Protein 1UG2 (pdb70)

Nearest PDB structures (foldseek):
  1ug2-assembly1_A  TM=6.500E-01  e=2.353E-12  Mus musculus
  2lr8-assembly1_A  TM=7.314E-01  e=3.872E-04  Homo sapiens
  2rn7-assembly1_A  TM=7.184E-01  e=2.845E-01  Shigella flexneri
  1x2n-assembly1_A  TM=4.638E-01  e=6.048E-01  Homo sapiens
  1ug2-assembly1_A  TM=1.011E+00  e=2.559E-14  Mus musculus

Organism: Mus musculus (NCBI:txid10090)

Secondary structure (DSSP, 8-state):
---------------------------------SSS-HHHHHHHHHHIIIIIS-TTTHHHHHHHHSS--HHHHHHHHHHHHHHHHH-SSS-----

Structure (mmCIF, N/CA/C/O backbone):
data_1UG2
#
_entry.id   1UG2
#
_cell.length_a   1.000
_cell.length_b   1.000
_cell.length_c   1.000
_cell.angle_alpha   90.00
_cell.angle_beta   90.00
_cell.angle_gamma   90.00
#
_symmetry.space_group_name_H-M   'P 1'
#
loop_
_atom_site.group_PDB
_atom_site.id
_atom_site.type_symbol
_atom_site.label_atom_id
_atom_site.label_alt_id
_atom_site.label_comp_id
_atom_site.label_asym_id
_atom_site.label_entity_id
_atom_site.label_seq_id
_atom_site.pdbx_PDB_ins_code
_atom_site.Cartn_x
_atom_site.Cartn_y
_atom_site.Cartn_z
_atom_site.occupancy
_atom_site.B_iso_or_equiv
_atom_site.auth_seq_id
_atom_site.auth_comp_id
_atom_site.auth_asym_id
_atom_site.auth_atom_id
_atom_site.pdbx_PDB_model_num
ATOM 1 N N . GLY A 1 1 ? 28.745 59.799 -8.840 1.00 0.00 1 GLY A N 1
ATOM 2 C CA . GLY A 1 1 ? 28.500 58.833 -9.897 1.00 0.00 1 GLY A CA 1
ATOM 3 C C . GLY A 1 1 ? 27.311 59.256 -10.762 1.00 0.00 1 GLY A C 1
ATOM 4 O O . GLY A 1 1 ? 26.489 60.067 -10.339 1.00 0.00 1 GLY A O 1
ATOM 8 N N . PRO A 1 2 ? 27.256 58.672 -11.989 1.00 0.00 2 PRO A N 1
ATOM 9 C CA . PRO A 1 2 ? 26.181 58.980 -12.916 1.00 0.00 2 PRO A CA 1
ATOM 10 C C . PRO A 1 2 ? 24.879 58.295 -12.494 1.00 0.00 2 PRO A C 1
ATOM 11 O O . PRO A 1 2 ? 23.852 58.952 -12.333 1.00 0.00 2 PRO A O 1
ATOM 22 N N . SER A 1 3 ? 24.965 56.984 -12.327 1.00 0.00 3 SER A N 1
ATOM 23 C CA . SER A 1 3 ? 23.807 56.203 -11.927 1.00 0.00 3 SER A CA 1
ATOM 24 C C . SER A 1 3 ? 22.775 56.181 -13.056 1.00 0.00 3 SER A C 1
ATOM 25 O O . SER A 1 3 ? 22.884 56.941 -14.016 1.00 0.00 3 SER A O 1
ATOM 33 N N . GLY A 1 4 ? 21.797 55.300 -12.903 1.00 0.00 4 GLY A N 1
ATOM 34 C CA . GLY A 1 4 ? 20.746 55.169 -13.898 1.00 0.00 4 GLY A CA 1
ATOM 35 C C . GLY A 1 4 ? 19.488 55.928 -13.471 1.00 0.00 4 GLY A C 1
ATOM 36 O O . GLY A 1 4 ? 19.524 56.712 -12.524 1.00 0.00 4 GLY A O 1
ATOM 40 N N . SER A 1 5 ? 18.406 55.668 -14.191 1.00 0.00 5 SER A N 1
ATOM 41 C CA . SER A 1 5 ? 17.140 56.318 -13.898 1.00 0.00 5 SER A CA 1
ATOM 42 C C . SER A 1 5 ? 16.015 55.655 -14.697 1.00 0.00 5 SER A C 1
ATOM 43 O O . SER A 1 5 ? 16.274 54.833 -15.575 1.00 0.00 5 SER A O 1
ATOM 51 N N . SER A 1 6 ? 14.792 56.038 -14.364 1.00 0.00 6 SER A N 1
ATOM 52 C CA . SER A 1 6 ? 13.627 55.491 -15.039 1.00 0.00 6 SER A CA 1
ATOM 53 C C . SER A 1 6 ? 13.513 53.992 -14.755 1.00 0.00 6 SER A C 1
ATOM 54 O O . SER A 1 6 ? 14.487 53.357 -14.356 1.00 0.00 6 SER A O 1
ATOM 62 N N . GLY A 1 7 ? 12.314 53.471 -14.972 1.00 0.00 7 GLY A N 1
ATOM 63 C CA . GLY A 1 7 ? 12.060 52.059 -14.744 1.00 0.00 7 GLY A CA 1
ATOM 64 C C . GLY A 1 7 ? 10.585 51.812 -14.421 1.00 0.00 7 GLY A C 1
ATOM 65 O O . GLY A 1 7 ? 10.092 52.249 -13.382 1.00 0.00 7 GLY A O 1
ATOM 69 N N . ALA A 1 8 ? 9.922 51.113 -15.331 1.00 0.00 8 ALA A N 1
ATOM 70 C CA . ALA A 1 8 ? 8.513 50.803 -15.155 1.00 0.00 8 ALA A CA 1
ATOM 71 C C . ALA A 1 8 ? 8.104 49.723 -16.159 1.00 0.00 8 ALA A C 1
ATOM 72 O O . ALA A 1 8 ? 8.779 49.520 -17.167 1.00 0.00 8 ALA A O 1
ATOM 79 N N . GLY A 1 9 ? 7.001 49.059 -15.848 1.00 0.00 9 GLY A N 1
ATOM 80 C CA . GLY A 1 9 ? 6.494 48.005 -16.711 1.00 0.00 9 GLY A CA 1
ATOM 81 C C . GLY A 1 9 ? 5.374 47.223 -16.021 1.00 0.00 9 GLY A C 1
ATOM 82 O O . GLY A 1 9 ? 5.166 47.362 -14.817 1.00 0.00 9 GLY A O 1
ATOM 86 N N . ALA A 1 10 ? 4.684 46.417 -16.814 1.00 0.00 10 ALA A N 1
ATOM 87 C CA . ALA A 1 10 ? 3.591 45.612 -16.294 1.00 0.00 10 ALA A CA 1
ATOM 88 C C . ALA A 1 10 ? 3.206 44.554 -17.330 1.00 0.00 10 ALA A C 1
ATOM 89 O O . ALA A 1 10 ? 3.678 44.590 -18.465 1.00 0.00 10 ALA A O 1
ATOM 96 N N . LEU A 1 11 ? 2.351 43.636 -16.901 1.00 0.00 11 LEU A N 1
ATOM 97 C CA . LEU A 1 11 ? 1.897 42.570 -17.777 1.00 0.00 11 LEU A CA 1
ATOM 98 C C . LEU A 1 11 ? 3.098 41.729 -18.214 1.00 0.00 11 LEU A C 1
ATOM 99 O O . LEU A 1 11 ? 4.241 42.170 -18.108 1.00 0.00 11 LEU A O 1
ATOM 115 N N . PRO A 1 12 ? 2.790 40.500 -18.710 1.00 0.00 12 PRO A N 1
ATOM 116 C CA . PRO A 1 12 ? 1.410 40.055 -18.801 1.00 0.00 12 PRO A CA 1
ATOM 117 C C . PRO A 1 12 ? 0.864 39.674 -17.423 1.00 0.00 12 PRO A C 1
ATOM 118 O O . PRO A 1 12 ? 1.586 39.727 -16.429 1.00 0.00 12 PRO A O 1
ATOM 129 N N . LYS A 1 13 ? -0.407 39.300 -17.408 1.00 0.00 13 LYS A N 1
ATOM 130 C CA . LYS A 1 13 ? -1.058 38.911 -16.169 1.00 0.00 13 LYS A CA 1
ATOM 131 C C . LYS A 1 13 ? -0.922 37.398 -15.980 1.00 0.00 13 LYS A C 1
ATOM 132 O O . LYS A 1 13 ? -0.508 36.689 -16.895 1.00 0.00 13 LYS A O 1
ATOM 151 N N . ALA A 1 14 ? -1.280 36.950 -14.785 1.00 0.00 14 ALA A N 1
ATOM 152 C CA . ALA A 1 14 ? -1.203 35.535 -14.464 1.00 0.00 14 ALA A CA 1
ATOM 153 C C . ALA A 1 14 ? -1.863 34.726 -15.582 1.00 0.00 14 ALA A C 1
ATOM 154 O O . ALA A 1 14 ? -2.800 35.198 -16.225 1.00 0.00 14 ALA A O 1
ATOM 161 N N . SER A 1 15 ? -1.349 33.521 -15.780 1.00 0.00 15 SER A N 1
ATOM 162 C CA . SER A 1 15 ? -1.878 32.642 -16.810 1.00 0.00 15 SER A CA 1
ATOM 163 C C . SER A 1 15 ? -2.544 31.424 -16.167 1.00 0.00 15 SER A C 1
ATOM 164 O O . SER A 1 15 ? -2.425 31.211 -14.961 1.00 0.00 15 SER A O 1
ATOM 172 N N . GLU A 1 16 ? -3.231 30.656 -17.000 1.00 0.00 16 GLU A N 1
ATOM 173 C CA . GLU A 1 16 ? -3.916 29.465 -16.527 1.00 0.00 16 GLU A CA 1
ATOM 174 C C . GLU A 1 16 ? -2.978 28.257 -16.579 1.00 0.00 16 GLU A C 1
ATOM 175 O O . GLU A 1 16 ? -1.888 28.337 -17.144 1.00 0.00 16 GLU A O 1
ATOM 187 N N . ALA A 1 17 ? -3.436 27.166 -15.984 1.00 0.00 17 ALA A N 1
ATOM 188 C CA . ALA A 1 17 ? -2.652 25.943 -15.955 1.00 0.00 17 ALA A CA 1
ATOM 189 C C . ALA A 1 17 ? -3.330 24.887 -16.830 1.00 0.00 17 ALA A C 1
ATOM 190 O O . ALA A 1 17 ? -4.430 25.107 -17.334 1.00 0.00 17 ALA A O 1
ATOM 197 N N . THR A 1 18 ? -2.645 23.764 -16.984 1.00 0.00 18 THR A N 1
ATOM 198 C CA . THR A 1 18 ? -3.167 22.673 -17.790 1.00 0.00 18 THR A CA 1
ATOM 199 C C . THR A 1 18 ? -3.264 21.394 -16.956 1.00 0.00 18 THR A C 1
ATOM 200 O O . THR A 1 18 ? -2.419 21.142 -16.098 1.00 0.00 18 THR A O 1
ATOM 211 N N . VAL A 1 19 ? -4.302 20.619 -17.238 1.00 0.00 19 VAL A N 1
ATOM 212 C CA . VAL A 1 19 ? -4.520 19.372 -16.525 1.00 0.00 19 VAL A CA 1
ATOM 213 C C . VAL A 1 19 ? -4.099 18.201 -17.414 1.00 0.00 19 VAL A C 1
ATOM 214 O O . VAL A 1 19 ? -4.201 18.278 -18.638 1.00 0.00 19 VAL A O 1
ATOM 227 N N . CYS A 1 20 ? -3.636 17.143 -16.765 1.00 0.00 20 CYS A N 1
ATOM 228 C CA . CYS A 1 20 ? -3.199 15.957 -17.482 1.00 0.00 20 CYS A CA 1
ATOM 229 C C . CYS A 1 20 ? -4.250 14.862 -17.284 1.00 0.00 20 CYS A C 1
ATOM 230 O O . CYS A 1 20 ? -4.814 14.727 -16.200 1.00 0.00 20 CYS A O 1
ATOM 238 N N . ALA A 1 21 ? -4.480 14.109 -18.349 1.00 0.00 21 ALA A N 1
ATOM 239 C CA . ALA A 1 21 ? -5.453 13.030 -18.306 1.00 0.00 21 ALA A CA 1
ATOM 240 C C . ALA A 1 21 ? -4.917 11.900 -17.425 1.00 0.00 21 ALA A C 1
ATOM 241 O O . ALA A 1 21 ? -3.783 11.962 -16.952 1.00 0.00 21 ALA A O 1
ATOM 248 N N . ASN A 1 22 ? -5.758 10.895 -17.230 1.00 0.00 22 ASN A N 1
ATOM 249 C CA . ASN A 1 22 ? -5.382 9.753 -16.413 1.00 0.00 22 ASN A CA 1
ATOM 250 C C . ASN A 1 22 ? -5.361 8.494 -17.283 1.00 0.00 22 ASN A C 1
ATOM 251 O O . ASN A 1 22 ? -5.888 8.495 -18.394 1.00 0.00 22 ASN A O 1
ATOM 262 N N . ASN A 1 23 ? -4.746 7.452 -16.744 1.00 0.00 23 ASN A N 1
ATOM 263 C CA . ASN A 1 23 ? -4.650 6.189 -17.457 1.00 0.00 23 ASN A CA 1
ATOM 264 C C . ASN A 1 23 ? -4.716 5.036 -16.455 1.00 0.00 23 ASN A C 1
ATOM 265 O O . ASN A 1 23 ? -4.370 5.203 -15.287 1.00 0.00 23 ASN A O 1
ATOM 276 N N . SER A 1 24 ? -5.164 3.890 -16.948 1.00 0.00 24 SER A N 1
ATOM 277 C CA . SER A 1 24 ? -5.280 2.709 -16.110 1.00 0.00 24 SER A CA 1
ATOM 278 C C . SER A 1 24 ? -3.951 2.436 -15.403 1.00 0.00 24 SER A C 1
ATOM 279 O O . SER A 1 24 ? -2.887 2.758 -15.929 1.00 0.00 24 SER A O 1
ATOM 287 N N . LYS A 1 25 ? -4.056 1.844 -14.222 1.00 0.00 25 LYS A N 1
ATOM 288 C CA . LYS A 1 25 ? -2.875 1.524 -13.438 1.00 0.00 25 LYS A CA 1
ATOM 289 C C . LYS A 1 25 ? -3.287 0.701 -12.217 1.00 0.00 25 LYS A C 1
ATOM 290 O O . LYS A 1 25 ? -2.607 -0.256 -11.850 1.00 0.00 25 LYS A O 1
ATOM 309 N N . VAL A 1 26 ? -4.400 1.103 -11.620 1.00 0.00 26 VAL A N 1
ATOM 310 C CA . VAL A 1 26 ? -4.910 0.414 -10.447 1.00 0.00 26 VAL A CA 1
ATOM 311 C C . VAL A 1 26 ? -4.877 -1.096 -10.692 1.00 0.00 26 VAL A C 1
ATOM 312 O O . VAL A 1 26 ? -5.402 -1.577 -11.695 1.00 0.00 26 VAL A O 1
ATOM 325 N N . SER A 1 27 ? -4.253 -1.801 -9.759 1.00 0.00 27 SER A N 1
ATOM 326 C CA . SER A 1 27 ? -4.144 -3.246 -9.861 1.00 0.00 27 SER A CA 1
ATOM 327 C C . SER A 1 27 ? -3.462 -3.809 -8.613 1.00 0.00 27 SER A C 1
ATOM 328 O O . SER A 1 27 ? -2.306 -3.492 -8.336 1.00 0.00 27 SER A O 1
ATOM 336 N N . SER A 1 28 ? -4.207 -4.634 -7.892 1.00 0.00 28 SER A N 1
ATOM 337 C CA . SER A 1 28 ? -3.688 -5.244 -6.680 1.00 0.00 28 SER A CA 1
ATOM 338 C C . SER A 1 28 ? -3.735 -6.769 -6.799 1.00 0.00 28 SER A C 1
ATOM 339 O O . SER A 1 28 ? -4.661 -7.406 -6.298 1.00 0.00 28 SER A O 1
ATOM 347 N N . THR A 1 29 ? -2.726 -7.310 -7.466 1.00 0.00 29 THR A N 1
ATOM 348 C CA . THR A 1 29 ? -2.641 -8.748 -7.657 1.00 0.00 29 THR A CA 1
ATOM 349 C C . THR A 1 29 ? -1.180 -9.201 -7.650 1.00 0.00 29 THR A C 1
ATOM 350 O O . THR A 1 29 ? -0.277 -8.404 -7.903 1.00 0.00 29 THR A O 1
ATOM 361 N N . GLY A 1 30 ? -0.992 -10.480 -7.358 1.00 0.00 30 GLY A N 1
ATOM 362 C CA . GLY A 1 30 ? 0.345 -11.049 -7.314 1.00 0.00 30 GLY A CA 1
ATOM 363 C C . GLY A 1 30 ? 0.351 -12.374 -6.549 1.00 0.00 30 GLY A C 1
ATOM 364 O O . GLY A 1 30 ? -0.062 -13.403 -7.080 1.00 0.00 30 GLY A O 1
ATOM 368 N N . GLU A 1 31 ? 0.826 -12.305 -5.314 1.00 0.00 31 GLU A N 1
ATOM 369 C CA . GLU A 1 31 ? 0.892 -13.487 -4.471 1.00 0.00 31 GLU A CA 1
ATOM 370 C C . GLU A 1 31 ? 1.835 -14.524 -5.084 1.00 0.00 31 GLU A C 1
ATOM 371 O O . GLU A 1 31 ? 1.569 -15.048 -6.165 1.00 0.00 31 GLU A O 1
ATOM 383 N N . LYS A 1 32 ? 2.917 -14.790 -4.368 1.00 0.00 32 LYS A N 1
ATOM 384 C CA . LYS A 1 32 ? 3.900 -15.756 -4.828 1.00 0.00 32 LYS A CA 1
ATOM 385 C C . LYS A 1 32 ? 4.866 -16.078 -3.686 1.00 0.00 32 LYS A C 1
ATOM 386 O O . LYS A 1 32 ? 5.510 -15.182 -3.141 1.00 0.00 32 LYS A O 1
ATOM 405 N N . VAL A 1 33 ? 4.937 -17.359 -3.356 1.00 0.00 33 VAL A N 1
ATOM 406 C CA . VAL A 1 33 ? 5.814 -17.810 -2.289 1.00 0.00 33 VAL A CA 1
ATOM 407 C C . VAL A 1 33 ? 7.176 -18.183 -2.877 1.00 0.00 33 VAL A C 1
ATOM 408 O O . VAL A 1 33 ? 7.264 -19.047 -3.748 1.00 0.00 33 VAL A O 1
ATOM 421 N N . VAL A 1 34 ? 8.204 -17.514 -2.377 1.00 0.00 34 VAL A N 1
ATOM 422 C CA . VAL A 1 34 ? 9.558 -17.764 -2.841 1.00 0.00 34 VAL A CA 1
ATOM 423 C C . VAL A 1 34 ? 10.553 -17.260 -1.795 1.00 0.00 34 VAL A C 1
ATOM 424 O O . VAL A 1 34 ? 11.449 -17.994 -1.381 1.00 0.00 34 VAL A O 1
ATOM 437 N N . LEU A 1 35 ? 10.363 -16.011 -1.397 1.00 0.00 35 LEU A N 1
ATOM 438 C CA . LEU A 1 35 ? 11.233 -15.400 -0.407 1.00 0.00 35 LEU A CA 1
ATOM 439 C C . LEU A 1 35 ? 10.459 -14.316 0.346 1.00 0.00 35 LEU A C 1
ATOM 440 O O . LEU A 1 35 ? 10.125 -14.487 1.518 1.00 0.00 35 LEU A O 1
ATOM 456 N N . TRP A 1 36 ? 10.198 -13.224 -0.357 1.00 0.00 36 TRP A N 1
ATOM 457 C CA . TRP A 1 36 ? 9.470 -12.112 0.231 1.00 0.00 36 TRP A CA 1
ATOM 458 C C . TRP A 1 36 ? 8.007 -12.534 0.387 1.00 0.00 36 TRP A C 1
ATOM 459 O O . TRP A 1 36 ? 7.378 -12.971 -0.575 1.00 0.00 36 TRP A O 1
ATOM 480 N N . THR A 1 37 ? 7.509 -12.389 1.606 1.00 0.00 37 THR A N 1
ATOM 481 C CA . THR A 1 37 ? 6.133 -12.749 1.900 1.00 0.00 37 THR A CA 1
ATOM 482 C C . THR A 1 37 ? 5.196 -11.584 1.577 1.00 0.00 37 THR A C 1
ATOM 483 O O . THR A 1 37 ? 5.552 -10.423 1.773 1.00 0.00 37 THR A O 1
ATOM 494 N N . ARG A 1 38 ? 4.015 -11.934 1.088 1.00 0.00 38 ARG A N 1
ATOM 495 C CA . ARG A 1 38 ? 3.024 -10.931 0.736 1.00 0.00 38 ARG A CA 1
ATOM 496 C C . ARG A 1 38 ? 2.892 -9.899 1.858 1.00 0.00 38 ARG A C 1
ATOM 497 O O . ARG A 1 38 ? 3.165 -8.717 1.653 1.00 0.00 38 ARG A O 1
ATOM 518 N N . GLU A 1 39 ? 2.474 -10.383 3.018 1.00 0.00 39 GLU A N 1
ATOM 519 C CA . GLU A 1 39 ? 2.302 -9.516 4.172 1.00 0.00 39 GLU A CA 1
ATOM 520 C C . GLU A 1 39 ? 3.431 -8.485 4.234 1.00 0.00 39 GLU A C 1
ATOM 521 O O . GLU A 1 39 ? 3.176 -7.282 4.271 1.00 0.00 39 GLU A O 1
ATOM 533 N N . ALA A 1 40 ? 4.654 -8.994 4.243 1.00 0.00 40 ALA A N 1
ATOM 534 C CA . ALA A 1 40 ? 5.823 -8.132 4.300 1.00 0.00 40 ALA A CA 1
ATOM 535 C C . ALA A 1 40 ? 5.722 -7.070 3.203 1.00 0.00 40 ALA A C 1
ATOM 536 O O . ALA A 1 40 ? 6.000 -5.896 3.442 1.00 0.00 40 ALA A O 1
ATOM 543 N N . ASP A 1 41 ? 5.323 -7.521 2.022 1.00 0.00 41 ASP A N 1
ATOM 544 C CA . ASP A 1 41 ? 5.182 -6.625 0.888 1.00 0.00 41 ASP A CA 1
ATOM 545 C C . ASP A 1 41 ? 4.000 -5.683 1.131 1.00 0.00 41 ASP A C 1
ATOM 546 O O . ASP A 1 41 ? 4.053 -4.509 0.768 1.00 0.00 41 ASP A O 1
ATOM 555 N N . ARG A 1 42 ? 2.963 -6.234 1.743 1.00 0.00 42 ARG A N 1
ATOM 556 C CA . ARG A 1 42 ? 1.770 -5.458 2.039 1.00 0.00 42 ARG A CA 1
ATOM 557 C C . ARG A 1 42 ? 2.085 -4.374 3.072 1.00 0.00 42 ARG A C 1
ATOM 558 O O . ARG A 1 42 ? 1.851 -3.192 2.827 1.00 0.00 42 ARG A O 1
ATOM 579 N N . VAL A 1 43 ? 2.611 -4.816 4.205 1.00 0.00 43 VAL A N 1
ATOM 580 C CA . VAL A 1 43 ? 2.960 -3.898 5.276 1.00 0.00 43 VAL A CA 1
ATOM 581 C C . VAL A 1 43 ? 3.640 -2.663 4.682 1.00 0.00 43 VAL A C 1
ATOM 582 O O . VAL A 1 43 ? 3.319 -1.535 5.053 1.00 0.00 43 VAL A O 1
ATOM 595 N N . ILE A 1 44 ? 4.566 -2.918 3.770 1.00 0.00 44 ILE A N 1
ATOM 596 C CA . ILE A 1 44 ? 5.294 -1.841 3.121 1.00 0.00 44 ILE A CA 1
ATOM 597 C C . ILE A 1 44 ? 4.303 -0.782 2.636 1.00 0.00 44 ILE A C 1
ATOM 598 O O . ILE A 1 44 ? 4.353 0.367 3.074 1.00 0.00 44 ILE A O 1
ATOM 614 N N . LEU A 1 45 ? 3.426 -1.205 1.738 1.00 0.00 45 LEU A N 1
ATOM 615 C CA . LEU A 1 45 ? 2.425 -0.307 1.188 1.00 0.00 45 LEU A CA 1
ATOM 616 C C . LEU A 1 45 ? 1.613 0.306 2.331 1.00 0.00 45 LEU A C 1
ATOM 617 O O . LEU A 1 45 ? 1.425 1.520 2.383 1.00 0.00 45 LEU A O 1
ATOM 633 N N . THR A 1 46 ? 1.153 -0.563 3.220 1.00 0.00 46 THR A N 1
ATOM 634 C CA . THR A 1 46 ? 0.366 -0.123 4.359 1.00 0.00 46 THR A CA 1
ATOM 635 C C . THR A 1 46 ? 1.082 1.010 5.096 1.00 0.00 46 THR A C 1
ATOM 636 O O . THR A 1 46 ? 0.566 2.123 5.183 1.00 0.00 46 THR A O 1
ATOM 647 N N . MET A 1 47 ? 2.261 0.687 5.609 1.00 0.00 47 MET A N 1
ATOM 648 C CA . MET A 1 47 ? 3.053 1.663 6.337 1.00 0.00 47 MET A CA 1
ATOM 649 C C . MET A 1 47 ? 3.420 2.849 5.441 1.00 0.00 47 MET A C 1
ATOM 650 O O . MET A 1 47 ? 3.212 4.002 5.816 1.00 0.00 47 MET A O 1
ATOM 664 N N . CYS A 1 48 ? 3.959 2.524 4.275 1.00 0.00 48 CYS A N 1
ATOM 665 C CA . CYS A 1 48 ? 4.356 3.548 3.324 1.00 0.00 48 CYS A CA 1
ATOM 666 C C . CYS A 1 48 ? 3.119 4.372 2.961 1.00 0.00 48 CYS A C 1
ATOM 667 O O . CYS A 1 48 ? 3.238 5.479 2.438 1.00 0.00 48 CYS A O 1
ATOM 675 N N . GLN A 1 49 ? 1.960 3.800 3.252 1.00 0.00 49 GLN A N 1
ATOM 676 C CA . GLN A 1 49 ? 0.703 4.468 2.963 1.00 0.00 49 GLN A CA 1
ATOM 677 C C . GLN A 1 49 ? 0.262 5.312 4.160 1.00 0.00 49 GLN A C 1
ATOM 678 O O . GLN A 1 49 ? 0.151 6.533 4.057 1.00 0.00 49 GLN A O 1
ATOM 692 N N . GLU A 1 50 ? 0.022 4.628 5.269 1.00 0.00 50 GLU A N 1
ATOM 693 C CA . GLU A 1 50 ? -0.405 5.299 6.485 1.00 0.00 50 GLU A CA 1
ATOM 694 C C . GLU A 1 50 ? 0.680 6.265 6.967 1.00 0.00 50 GLU A C 1
ATOM 695 O O . GLU A 1 50 ? 0.443 7.467 7.072 1.00 0.00 50 GLU A O 1
ATOM 707 N N . GLN A 1 51 ? 1.847 5.703 7.246 1.00 0.00 51 GLN A N 1
ATOM 708 C CA . GLN A 1 51 ? 2.968 6.499 7.714 1.00 0.00 51 GLN A CA 1
ATOM 709 C C . GLN A 1 51 ? 3.546 7.329 6.565 1.00 0.00 51 GLN A C 1
ATOM 710 O O . GLN A 1 51 ? 4.016 8.445 6.777 1.00 0.00 51 GLN A O 1
ATOM 724 N N . GLY A 1 52 ? 3.491 6.750 5.375 1.00 0.00 52 GLY A N 1
ATOM 725 C CA . GLY A 1 52 ? 4.003 7.422 4.192 1.00 0.00 52 GLY A CA 1
ATOM 726 C C . GLY A 1 52 ? 5.252 6.718 3.659 1.00 0.00 52 GLY A C 1
ATOM 727 O O . GLY A 1 52 ? 6.044 6.181 4.432 1.00 0.00 52 GLY A O 1
ATOM 731 N N . ALA A 1 53 ? 5.390 6.744 2.342 1.00 0.00 53 ALA A N 1
ATOM 732 C CA . ALA A 1 53 ? 6.529 6.115 1.696 1.00 0.00 53 ALA A CA 1
ATOM 733 C C . ALA A 1 53 ? 7.772 6.983 1.905 1.00 0.00 53 ALA A C 1
ATOM 734 O O . ALA A 1 53 ? 8.398 7.419 0.940 1.00 0.00 53 ALA A O 1
ATOM 741 N N . GLN A 1 54 ? 8.092 7.208 3.170 1.00 0.00 54 GLN A N 1
ATOM 742 C CA . GLN A 1 54 ? 9.248 8.016 3.518 1.00 0.00 54 GLN A CA 1
ATOM 743 C C . GLN A 1 54 ? 10.517 7.162 3.500 1.00 0.00 54 GLN A C 1
ATOM 744 O O . GLN A 1 54 ? 10.445 5.938 3.410 1.00 0.00 54 GLN A O 1
ATOM 758 N N . PRO A 1 55 ? 11.681 7.860 3.588 1.00 0.00 55 PRO A N 1
ATOM 759 C CA . PRO A 1 55 ? 12.965 7.179 3.583 1.00 0.00 55 PRO A CA 1
ATOM 760 C C . PRO A 1 55 ? 13.230 6.499 4.927 1.00 0.00 55 PRO A C 1
ATOM 761 O O . PRO A 1 55 ? 13.611 5.330 4.971 1.00 0.00 55 PRO A O 1
ATOM 772 N N . HIS A 1 56 ? 13.018 7.259 5.991 1.00 0.00 56 HIS A N 1
ATOM 773 C CA . HIS A 1 56 ? 13.229 6.744 7.333 1.00 0.00 56 HIS A CA 1
ATOM 774 C C . HIS A 1 56 ? 12.162 5.697 7.655 1.00 0.00 56 HIS A C 1
ATOM 775 O O . HIS A 1 56 ? 12.442 4.706 8.329 1.00 0.00 56 HIS A O 1
ATOM 789 N N . THR A 1 57 ? 10.960 5.951 7.159 1.00 0.00 57 THR A N 1
ATOM 790 C CA . THR A 1 57 ? 9.849 5.043 7.385 1.00 0.00 57 THR A CA 1
ATOM 791 C C . THR A 1 57 ? 10.285 3.596 7.144 1.00 0.00 57 THR A C 1
ATOM 792 O O . THR A 1 57 ? 9.948 2.705 7.922 1.00 0.00 57 THR A O 1
ATOM 803 N N . PHE A 1 58 ? 11.027 3.408 6.063 1.00 0.00 58 PHE A N 1
ATOM 804 C CA . PHE A 1 58 ? 11.513 2.085 5.710 1.00 0.00 58 PHE A CA 1
ATOM 805 C C . PHE A 1 58 ? 12.225 1.428 6.894 1.00 0.00 58 PHE A C 1
ATOM 806 O O . PHE A 1 58 ? 12.378 0.208 6.932 1.00 0.00 58 PHE A O 1
ATOM 823 N N . SER A 1 59 ? 12.642 2.266 7.831 1.00 0.00 59 SER A N 1
ATOM 824 C CA . SER A 1 59 ? 13.334 1.782 9.014 1.00 0.00 59 SER A CA 1
ATOM 825 C C . SER A 1 59 ? 12.340 1.116 9.967 1.00 0.00 59 SER A C 1
ATOM 826 O O . SER A 1 59 ? 12.737 0.383 10.871 1.00 0.00 59 SER A O 1
ATOM 834 N N . VAL A 1 60 ? 11.066 1.396 9.731 1.00 0.00 60 VAL A N 1
ATOM 835 C CA . VAL A 1 60 ? 10.011 0.833 10.558 1.00 0.00 60 VAL A CA 1
ATOM 836 C C . VAL A 1 60 ? 9.648 -0.559 10.036 1.00 0.00 60 VAL A C 1
ATOM 837 O O . VAL A 1 60 ? 9.832 -1.555 10.734 1.00 0.00 60 VAL A O 1
ATOM 850 N N . ILE A 1 61 ? 9.140 -0.583 8.813 1.00 0.00 61 ILE A N 1
ATOM 851 C CA . ILE A 1 61 ? 8.750 -1.836 8.189 1.00 0.00 61 ILE A CA 1
ATOM 852 C C . ILE A 1 61 ? 9.884 -2.852 8.342 1.00 0.00 61 ILE A C 1
ATOM 853 O O . ILE A 1 61 ? 9.662 -3.972 8.798 1.00 0.00 61 ILE A O 1
ATOM 869 N N . SER A 1 62 ? 11.076 -2.424 7.952 1.00 0.00 62 SER A N 1
ATOM 870 C CA . SER A 1 62 ? 12.245 -3.282 8.039 1.00 0.00 62 SER A CA 1
ATOM 871 C C . SER A 1 62 ? 12.212 -4.079 9.345 1.00 0.00 62 SER A C 1
ATOM 872 O O . SER A 1 62 ? 12.544 -5.263 9.362 1.00 0.00 62 SER A O 1
ATOM 880 N N . GLN A 1 63 ? 11.810 -3.397 10.407 1.00 0.00 63 GLN A N 1
ATOM 881 C CA . GLN A 1 63 ? 11.730 -4.027 11.714 1.00 0.00 63 GLN A CA 1
ATOM 882 C C . GLN A 1 63 ? 10.449 -4.856 11.826 1.00 0.00 63 GLN A C 1
ATOM 883 O O . GLN A 1 63 ? 10.461 -5.951 12.386 1.00 0.00 63 GLN A O 1
ATOM 897 N N . GLN A 1 64 ? 9.374 -4.302 11.285 1.00 0.00 64 GLN A N 1
ATOM 898 C CA . GLN A 1 64 ? 8.088 -4.976 11.317 1.00 0.00 64 GLN A CA 1
ATOM 899 C C . GLN A 1 64 ? 8.180 -6.330 10.611 1.00 0.00 64 GLN A C 1
ATOM 900 O O . GLN A 1 64 ? 7.612 -7.317 11.076 1.00 0.00 64 GLN A O 1
ATOM 914 N N . LEU A 1 65 ? 8.901 -6.334 9.499 1.00 0.00 65 LEU A N 1
ATOM 915 C CA . LEU A 1 65 ? 9.076 -7.550 8.724 1.00 0.00 65 LEU A CA 1
ATOM 916 C C . LEU A 1 65 ? 9.626 -8.653 9.631 1.00 0.00 65 LEU A C 1
ATOM 917 O O . LEU A 1 65 ? 9.050 -9.737 9.716 1.00 0.00 65 LEU A O 1
ATOM 933 N N . GLY A 1 66 ? 10.734 -8.339 10.286 1.00 0.00 66 GLY A N 1
ATOM 934 C CA . GLY A 1 66 ? 11.369 -9.289 11.183 1.00 0.00 66 GLY A CA 1
ATOM 935 C C . GLY A 1 66 ? 12.866 -9.004 11.314 1.00 0.00 66 GLY A C 1
ATOM 936 O O . GLY A 1 66 ? 13.345 -8.665 12.396 1.00 0.00 66 GLY A O 1
ATOM 940 N N . ASN A 1 67 ? 13.564 -9.152 10.198 1.00 0.00 67 ASN A N 1
ATOM 941 C CA . ASN A 1 67 ? 14.997 -8.915 10.175 1.00 0.00 67 ASN A CA 1
ATOM 942 C C . ASN A 1 67 ? 15.375 -8.228 8.861 1.00 0.00 67 ASN A C 1
ATOM 943 O O . ASN A 1 67 ? 16.538 -8.241 8.461 1.00 0.00 67 ASN A O 1
ATOM 954 N N . LYS A 1 68 ? 14.370 -7.643 8.225 1.00 0.00 68 LYS A N 1
ATOM 955 C CA . LYS A 1 68 ? 14.581 -6.952 6.965 1.00 0.00 68 LYS A CA 1
ATOM 956 C C . LYS A 1 68 ? 15.383 -5.674 7.218 1.00 0.00 68 LYS A C 1
ATOM 957 O O . LYS A 1 68 ? 15.739 -5.375 8.356 1.00 0.00 68 LYS A O 1
ATOM 976 N N . THR A 1 69 ? 15.645 -4.954 6.136 1.00 0.00 69 THR A N 1
ATOM 977 C CA . THR A 1 69 ? 16.398 -3.715 6.226 1.00 0.00 69 THR A CA 1
ATOM 978 C C . THR A 1 69 ? 15.656 -2.586 5.508 1.00 0.00 69 THR A C 1
ATOM 979 O O . THR A 1 69 ? 14.792 -2.841 4.671 1.00 0.00 69 THR A O 1
ATOM 990 N N . PRO A 1 70 ? 16.030 -1.330 5.871 1.00 0.00 70 PRO A N 1
ATOM 991 C CA . PRO A 1 70 ? 15.410 -0.161 5.270 1.00 0.00 70 PRO A CA 1
ATOM 992 C C . PRO A 1 70 ? 15.922 0.060 3.846 1.00 0.00 70 PRO A C 1
ATOM 993 O O . PRO A 1 70 ? 15.312 0.794 3.070 1.00 0.00 70 PRO A O 1
ATOM 1004 N N . VAL A 1 71 ? 17.038 -0.588 3.545 1.00 0.00 71 VAL A N 1
ATOM 1005 C CA . VAL A 1 71 ? 17.639 -0.471 2.227 1.00 0.00 71 VAL A CA 1
ATOM 1006 C C . VAL A 1 71 ? 16.961 -1.455 1.272 1.00 0.00 71 VAL A C 1
ATOM 1007 O O . VAL A 1 71 ? 16.868 -1.198 0.073 1.00 0.00 71 VAL A O 1
ATOM 1020 N N . GLU A 1 72 ? 16.504 -2.561 1.840 1.00 0.00 72 GLU A N 1
ATOM 1021 C CA . GLU A 1 72 ? 15.836 -3.585 1.055 1.00 0.00 72 GLU A CA 1
ATOM 1022 C C . GLU A 1 72 ? 14.344 -3.271 0.931 1.00 0.00 72 GLU A C 1
ATOM 1023 O O . GLU A 1 72 ? 13.779 -3.344 -0.159 1.00 0.00 72 GLU A O 1
ATOM 1035 N N . VAL A 1 73 ? 13.748 -2.926 2.063 1.00 0.00 73 VAL A N 1
ATOM 1036 C CA . VAL A 1 73 ? 12.333 -2.600 2.095 1.00 0.00 73 VAL A CA 1
ATOM 1037 C C . VAL A 1 73 ? 12.021 -1.593 0.986 1.00 0.00 73 VAL A C 1
ATOM 1038 O O . VAL A 1 73 ? 10.996 -1.702 0.315 1.00 0.00 73 VAL A O 1
ATOM 1051 N N . SER A 1 74 ? 12.923 -0.636 0.829 1.00 0.00 74 SER A N 1
ATOM 1052 C CA . SER A 1 74 ? 12.757 0.389 -0.187 1.00 0.00 74 SER A CA 1
ATOM 1053 C C . SER A 1 74 ? 12.934 -0.220 -1.580 1.00 0.00 74 SER A C 1
ATOM 1054 O O . SER A 1 74 ? 12.157 0.067 -2.489 1.00 0.00 74 SER A O 1
ATOM 1062 N N . HIS A 1 75 ? 13.960 -1.049 -1.702 1.00 0.00 75 HIS A N 1
ATOM 1063 C CA . HIS A 1 75 ? 14.249 -1.701 -2.968 1.00 0.00 75 HIS A CA 1
ATOM 1064 C C . HIS A 1 75 ? 13.022 -2.489 -3.431 1.00 0.00 75 HIS A C 1
ATOM 1065 O O . HIS A 1 75 ? 12.765 -2.598 -4.629 1.00 0.00 75 HIS A O 1
ATOM 1079 N N . ARG A 1 76 ? 12.296 -3.018 -2.457 1.00 0.00 76 ARG A N 1
ATOM 1080 C CA . ARG A 1 76 ? 11.102 -3.793 -2.749 1.00 0.00 76 ARG A CA 1
ATOM 1081 C C . ARG A 1 76 ? 9.935 -2.863 -3.086 1.00 0.00 76 ARG A C 1
ATOM 1082 O O . ARG A 1 76 ? 9.201 -3.105 -4.043 1.00 0.00 76 ARG A O 1
ATOM 1103 N N . PHE A 1 77 ? 9.800 -1.819 -2.281 1.00 0.00 77 PHE A N 1
ATOM 1104 C CA . PHE A 1 77 ? 8.735 -0.852 -2.483 1.00 0.00 77 PHE A CA 1
ATOM 1105 C C . PHE A 1 77 ? 8.866 -0.168 -3.845 1.00 0.00 77 PHE A C 1
ATOM 1106 O O . PHE A 1 77 ? 7.891 -0.065 -4.589 1.00 0.00 77 PHE A O 1
ATOM 1123 N N . ARG A 1 78 ? 10.078 0.283 -4.131 1.00 0.00 78 ARG A N 1
ATOM 1124 C CA . ARG A 1 78 ? 10.350 0.955 -5.390 1.00 0.00 78 ARG A CA 1
ATOM 1125 C C . ARG A 1 78 ? 10.141 -0.008 -6.561 1.00 0.00 78 ARG A C 1
ATOM 1126 O O . ARG A 1 78 ? 9.870 0.421 -7.681 1.00 0.00 78 ARG A O 1
ATOM 1147 N N . GLU A 1 79 ? 10.277 -1.292 -6.261 1.00 0.00 79 GLU A N 1
ATOM 1148 C CA . GLU A 1 79 ? 10.107 -2.319 -7.275 1.00 0.00 79 GLU A CA 1
ATOM 1149 C C . GLU A 1 79 ? 8.623 -2.646 -7.455 1.00 0.00 79 GLU A C 1
ATOM 1150 O O . GLU A 1 79 ? 8.156 -2.829 -8.578 1.00 0.00 79 GLU A O 1
ATOM 1162 N N . LEU A 1 80 ? 7.924 -2.712 -6.331 1.00 0.00 80 LEU A N 1
ATOM 1163 C CA . LEU A 1 80 ? 6.503 -3.014 -6.351 1.00 0.00 80 LEU A CA 1
ATOM 1164 C C . LEU A 1 80 ? 5.843 -2.268 -7.512 1.00 0.00 80 LEU A C 1
ATOM 1165 O O . LEU A 1 80 ? 5.432 -2.882 -8.496 1.00 0.00 80 LEU A O 1
ATOM 1181 N N . MET A 1 81 ? 5.762 -0.954 -7.360 1.00 0.00 81 MET A N 1
ATOM 1182 C CA . MET A 1 81 ? 5.159 -0.118 -8.384 1.00 0.00 81 MET A CA 1
ATOM 1183 C C . MET A 1 81 ? 5.726 -0.449 -9.766 1.00 0.00 81 MET A C 1
ATOM 1184 O O . MET A 1 81 ? 4.993 -0.466 -10.754 1.00 0.00 81 MET A O 1
ATOM 1198 N N . GLN A 1 82 ? 7.026 -0.703 -9.792 1.00 0.00 82 GLN A N 1
ATOM 1199 C CA . GLN A 1 82 ? 7.700 -1.032 -11.036 1.00 0.00 82 GLN A CA 1
ATOM 1200 C C . GLN A 1 82 ? 7.153 -2.343 -11.605 1.00 0.00 82 GLN A C 1
ATOM 1201 O O . GLN A 1 82 ? 6.932 -2.457 -12.810 1.00 0.00 82 GLN A O 1
ATOM 1215 N N . LEU A 1 83 ? 6.950 -3.300 -10.712 1.00 0.00 83 LEU A N 1
ATOM 1216 C CA . LEU A 1 83 ? 6.434 -4.599 -11.110 1.00 0.00 83 LEU A CA 1
ATOM 1217 C C . LEU A 1 83 ? 5.012 -4.433 -11.651 1.00 0.00 83 LEU A C 1
ATOM 1218 O O . LEU A 1 83 ? 4.745 -4.749 -12.809 1.00 0.00 83 LEU A O 1
ATOM 1234 N N . PHE A 1 84 ? 4.138 -3.937 -10.788 1.00 0.00 84 PHE A N 1
ATOM 1235 C CA . PHE A 1 84 ? 2.751 -3.726 -11.165 1.00 0.00 84 PHE A CA 1
ATOM 1236 C C . PHE A 1 84 ? 2.652 -3.044 -12.531 1.00 0.00 84 PHE A C 1
ATOM 1237 O O . PHE A 1 84 ? 1.941 -3.518 -13.415 1.00 0.00 84 PHE A O 1
ATOM 1254 N N . HIS A 1 85 ? 3.376 -1.942 -12.660 1.00 0.00 85 HIS A N 1
ATOM 1255 C CA . HIS A 1 85 ? 3.379 -1.190 -13.904 1.00 0.00 85 HIS A CA 1
ATOM 1256 C C . HIS A 1 85 ? 3.557 -2.149 -15.083 1.00 0.00 85 HIS A C 1
ATOM 1257 O O . HIS A 1 85 ? 2.656 -2.302 -15.905 1.00 0.00 85 HIS A O 1
ATOM 1271 N N . THR A 1 86 ? 4.727 -2.769 -15.128 1.00 0.00 86 THR A N 1
ATOM 1272 C CA . THR A 1 86 ? 5.036 -3.709 -16.192 1.00 0.00 86 THR A CA 1
ATOM 1273 C C . THR A 1 86 ? 3.962 -4.796 -16.272 1.00 0.00 86 THR A C 1
ATOM 1274 O O . THR A 1 86 ? 3.320 -4.965 -17.307 1.00 0.00 86 THR A O 1
ATOM 1285 N N . ALA A 1 87 ? 3.800 -5.505 -15.164 1.00 0.00 87 ALA A N 1
ATOM 1286 C CA . ALA A 1 87 ? 2.815 -6.571 -15.095 1.00 0.00 87 ALA A CA 1
ATOM 1287 C C . ALA A 1 87 ? 3.263 -7.732 -15.985 1.00 0.00 87 ALA A C 1
ATOM 1288 O O . ALA A 1 87 ? 3.745 -8.749 -15.488 1.00 0.00 87 ALA A O 1
ATOM 1295 N N . CYS A 1 88 ? 3.088 -7.541 -17.284 1.00 0.00 88 CYS A N 1
ATOM 1296 C CA . CYS A 1 88 ? 3.469 -8.560 -18.248 1.00 0.00 88 CYS A CA 1
ATOM 1297 C C . CYS A 1 88 ? 2.645 -9.818 -17.967 1.00 0.00 88 CYS A C 1
ATOM 1298 O O . CYS A 1 88 ? 3.174 -10.814 -17.476 1.00 0.00 88 CYS A O 1
ATOM 1306 N N . GLU A 1 89 ? 1.363 -9.732 -18.292 1.00 0.00 89 GLU A N 1
ATOM 1307 C CA . GLU A 1 89 ? 0.461 -10.852 -18.081 1.00 0.00 89 GLU A CA 1
ATOM 1308 C C . GLU A 1 89 ? 0.511 -11.306 -16.621 1.00 0.00 89 GLU A C 1
ATOM 1309 O O . GLU A 1 89 ? 1.196 -12.273 -16.291 1.00 0.00 89 GLU A O 1
ATOM 1321 N N . SER A 1 90 ? -0.223 -10.586 -15.785 1.00 0.00 90 SER A N 1
ATOM 1322 C CA . SER A 1 90 ? -0.271 -10.903 -14.368 1.00 0.00 90 SER A CA 1
ATOM 1323 C C . SER A 1 90 ? -1.164 -12.124 -14.135 1.00 0.00 90 SER A C 1
ATOM 1324 O O . SER A 1 90 ? -2.364 -12.080 -14.400 1.00 0.00 90 SER A O 1
ATOM 1332 N N . GLY A 1 91 ? -0.543 -13.185 -13.641 1.00 0.00 91 GLY A N 1
ATOM 1333 C CA . GLY A 1 91 ? -1.265 -14.416 -13.369 1.00 0.00 91 GLY A CA 1
ATOM 1334 C C . GLY A 1 91 ? -0.970 -15.473 -14.435 1.00 0.00 91 GLY A C 1
ATOM 1335 O O . GLY A 1 91 ? -1.743 -15.643 -15.376 1.00 0.00 91 GLY A O 1
ATOM 1339 N N . PRO A 1 92 ? 0.181 -16.173 -14.247 1.00 0.00 92 PRO A N 1
ATOM 1340 C CA . PRO A 1 92 ? 0.588 -17.208 -15.181 1.00 0.00 92 PRO A CA 1
ATOM 1341 C C . PRO A 1 92 ? -0.252 -18.473 -14.998 1.00 0.00 92 PRO A C 1
ATOM 1342 O O . PRO A 1 92 ? -0.736 -19.048 -15.973 1.00 0.00 92 PRO A O 1
ATOM 1353 N N . SER A 1 93 ? -0.401 -18.870 -13.743 1.00 0.00 93 SER A N 1
ATOM 1354 C CA . SER A 1 93 ? -1.174 -20.057 -13.420 1.00 0.00 93 SER A CA 1
ATOM 1355 C C . SER A 1 93 ? -1.161 -20.295 -11.909 1.00 0.00 93 SER A C 1
ATOM 1356 O O . SER A 1 93 ? -0.347 -19.714 -11.192 1.00 0.00 93 SER A O 1
ATOM 1364 N N . SER A 1 94 ? -2.072 -21.150 -11.469 1.00 0.00 94 SER A N 1
ATOM 1365 C CA . SER A 1 94 ? -2.175 -21.472 -10.055 1.00 0.00 94 SER A CA 1
ATOM 1366 C C . SER A 1 94 ? -1.473 -22.801 -9.769 1.00 0.00 94 SER A C 1
ATOM 1367 O O . SER A 1 94 ? -0.536 -22.853 -8.974 1.00 0.00 94 SER A O 1
ATOM 1375 N N . GLY A 1 95 ? -1.954 -23.843 -10.432 1.00 0.00 95 GLY A N 1
ATOM 1376 C CA . GLY A 1 95 ? -1.384 -25.168 -10.258 1.00 0.00 95 GLY A CA 1
ATOM 1377 C C . GLY A 1 95 ? -1.463 -25.611 -8.796 1.00 0.00 95 GLY A C 1
ATOM 1378 O O . GLY A 1 95 ? -2.351 -25.183 -8.061 1.00 0.00 95 GLY A O 1
ATOM 1382 N N . GLY A 1 1 ? -37.147 -11.909 -23.467 1.00 0.00 1 GLY A N 2
ATOM 1383 C CA . GLY A 1 1 ? -36.284 -10.765 -23.227 1.00 0.00 1 GLY A CA 2
ATOM 1384 C C . GLY A 1 1 ? -35.231 -11.085 -22.164 1.00 0.00 1 GLY A C 2
ATOM 1385 O O . GLY A 1 1 ? -35.425 -11.982 -21.344 1.00 0.00 1 GLY A O 2
ATOM 1389 N N . PRO A 1 2 ? -34.111 -10.315 -22.213 1.00 0.00 2 PRO A N 2
ATOM 1390 C CA . PRO A 1 2 ? -33.028 -10.508 -21.264 1.00 0.00 2 PRO A CA 2
ATOM 1391 C C . PRO A 1 2 ? -33.396 -9.945 -19.890 1.00 0.00 2 PRO A C 2
ATOM 1392 O O . PRO A 1 2 ? -34.495 -9.425 -19.702 1.00 0.00 2 PRO A O 2
ATOM 1403 N N . SER A 1 3 ? -32.456 -10.069 -18.964 1.00 0.00 3 SER A N 2
ATOM 1404 C CA . SER A 1 3 ? -32.668 -9.579 -17.613 1.00 0.00 3 SER A CA 2
ATOM 1405 C C . SER A 1 3 ? -31.332 -9.497 -16.871 1.00 0.00 3 SER A C 2
ATOM 1406 O O . SER A 1 3 ? -30.320 -10.008 -17.348 1.00 0.00 3 SER A O 2
ATOM 1414 N N . GLY A 1 4 ? -31.373 -8.851 -15.715 1.00 0.00 4 GLY A N 2
ATOM 1415 C CA . GLY A 1 4 ? -30.178 -8.697 -14.902 1.00 0.00 4 GLY A CA 2
ATOM 1416 C C . GLY A 1 4 ? -30.537 -8.282 -13.473 1.00 0.00 4 GLY A C 2
ATOM 1417 O O . GLY A 1 4 ? -31.712 -8.119 -13.147 1.00 0.00 4 GLY A O 2
ATOM 1421 N N . SER A 1 5 ? -29.504 -8.122 -12.660 1.00 0.00 5 SER A N 2
ATOM 1422 C CA . SER A 1 5 ? -29.695 -7.729 -11.274 1.00 0.00 5 SER A CA 2
ATOM 1423 C C . SER A 1 5 ? -28.343 -7.642 -10.564 1.00 0.00 5 SER A C 2
ATOM 1424 O O . SER A 1 5 ? -27.324 -8.066 -11.106 1.00 0.00 5 SER A O 2
ATOM 1432 N N . SER A 1 6 ? -28.378 -7.088 -9.360 1.00 0.00 6 SER A N 2
ATOM 1433 C CA . SER A 1 6 ? -27.168 -6.940 -8.570 1.00 0.00 6 SER A CA 2
ATOM 1434 C C . SER A 1 6 ? -27.510 -6.372 -7.191 1.00 0.00 6 SER A C 2
ATOM 1435 O O . SER A 1 6 ? -28.642 -5.954 -6.951 1.00 0.00 6 SER A O 2
ATOM 1443 N N . GLY A 1 7 ? -26.512 -6.377 -6.320 1.00 0.00 7 GLY A N 2
ATOM 1444 C CA . GLY A 1 7 ? -26.693 -5.868 -4.971 1.00 0.00 7 GLY A CA 2
ATOM 1445 C C . GLY A 1 7 ? -25.480 -6.190 -4.096 1.00 0.00 7 GLY A C 2
ATOM 1446 O O . GLY A 1 7 ? -24.827 -7.215 -4.286 1.00 0.00 7 GLY A O 2
ATOM 1450 N N . ALA A 1 8 ? -25.215 -5.296 -3.154 1.00 0.00 8 ALA A N 2
ATOM 1451 C CA . ALA A 1 8 ? -24.093 -5.472 -2.249 1.00 0.00 8 ALA A CA 2
ATOM 1452 C C . ALA A 1 8 ? -24.123 -4.373 -1.185 1.00 0.00 8 ALA A C 2
ATOM 1453 O O . ALA A 1 8 ? -24.963 -3.476 -1.239 1.00 0.00 8 ALA A O 2
ATOM 1460 N N . GLY A 1 9 ? -23.198 -4.480 -0.243 1.00 0.00 9 GLY A N 2
ATOM 1461 C CA . GLY A 1 9 ? -23.108 -3.506 0.832 1.00 0.00 9 GLY A CA 2
ATOM 1462 C C . GLY A 1 9 ? -22.100 -3.952 1.892 1.00 0.00 9 GLY A C 2
ATOM 1463 O O . GLY A 1 9 ? -21.821 -5.142 2.028 1.00 0.00 9 GLY A O 2
ATOM 1467 N N . ALA A 1 10 ? -21.580 -2.972 2.617 1.00 0.00 10 ALA A N 2
ATOM 1468 C CA . ALA A 1 10 ? -20.608 -3.248 3.661 1.00 0.00 10 ALA A CA 2
ATOM 1469 C C . ALA A 1 10 ? -20.533 -2.051 4.611 1.00 0.00 10 ALA A C 2
ATOM 1470 O O . ALA A 1 10 ? -19.618 -1.234 4.517 1.00 0.00 10 ALA A O 2
ATOM 1477 N N . LEU A 1 11 ? -21.508 -1.985 5.506 1.00 0.00 11 LEU A N 2
ATOM 1478 C CA . LEU A 1 11 ? -21.564 -0.901 6.473 1.00 0.00 11 LEU A CA 2
ATOM 1479 C C . LEU A 1 11 ? -22.461 -1.313 7.642 1.00 0.00 11 LEU A C 2
ATOM 1480 O O . LEU A 1 11 ? -23.257 -2.243 7.521 1.00 0.00 11 LEU A O 2
ATOM 1496 N N . PRO A 1 12 ? -22.298 -0.581 8.777 1.00 0.00 12 PRO A N 2
ATOM 1497 C CA . PRO A 1 12 ? -21.333 0.503 8.836 1.00 0.00 12 PRO A CA 2
ATOM 1498 C C . PRO A 1 12 ? -19.905 -0.038 8.938 1.00 0.00 12 PRO A C 2
ATOM 1499 O O . PRO A 1 12 ? -19.640 -0.957 9.712 1.00 0.00 12 PRO A O 2
ATOM 1510 N N . LYS A 1 13 ? -19.024 0.554 8.146 1.00 0.00 13 LYS A N 2
ATOM 1511 C CA . LYS A 1 13 ? -17.630 0.143 8.137 1.00 0.00 13 LYS A CA 2
ATOM 1512 C C . LYS A 1 13 ? -16.824 1.107 7.266 1.00 0.00 13 LYS A C 2
ATOM 1513 O O . LYS A 1 13 ? -16.295 0.716 6.226 1.00 0.00 13 LYS A O 2
ATOM 1532 N N . ALA A 1 14 ? -16.755 2.349 7.721 1.00 0.00 14 ALA A N 2
ATOM 1533 C CA . ALA A 1 14 ? -16.022 3.373 6.996 1.00 0.00 14 ALA A CA 2
ATOM 1534 C C . ALA A 1 14 ? -16.022 4.668 7.810 1.00 0.00 14 ALA A C 2
ATOM 1535 O O . ALA A 1 14 ? -17.079 5.157 8.205 1.00 0.00 14 ALA A O 2
ATOM 1542 N N . SER A 1 15 ? -14.824 5.187 8.037 1.00 0.00 15 SER A N 2
ATOM 1543 C CA . SER A 1 15 ? -14.673 6.416 8.797 1.00 0.00 15 SER A CA 2
ATOM 1544 C C . SER A 1 15 ? -13.550 7.267 8.199 1.00 0.00 15 SER A C 2
ATOM 1545 O O . SER A 1 15 ? -12.397 7.156 8.611 1.00 0.00 15 SER A O 2
ATOM 1553 N N . GLU A 1 16 ? -13.928 8.096 7.237 1.00 0.00 16 GLU A N 2
ATOM 1554 C CA . GLU A 1 16 ? -12.967 8.965 6.579 1.00 0.00 16 GLU A CA 2
ATOM 1555 C C . GLU A 1 16 ? -13.682 9.906 5.607 1.00 0.00 16 GLU A C 2
ATOM 1556 O O . GLU A 1 16 ? -13.605 11.126 5.749 1.00 0.00 16 GLU A O 2
ATOM 1568 N N . ALA A 1 17 ? -14.361 9.305 4.642 1.00 0.00 17 ALA A N 2
ATOM 1569 C CA . ALA A 1 17 ? -15.089 10.074 3.647 1.00 0.00 17 ALA A CA 2
ATOM 1570 C C . ALA A 1 17 ? -14.103 10.935 2.853 1.00 0.00 17 ALA A C 2
ATOM 1571 O O . ALA A 1 17 ? -14.203 12.161 2.855 1.00 0.00 17 ALA A O 2
ATOM 1578 N N . THR A 1 18 ? -13.174 10.258 2.194 1.00 0.00 18 THR A N 2
ATOM 1579 C CA . THR A 1 18 ? -12.172 10.945 1.398 1.00 0.00 18 THR A CA 2
ATOM 1580 C C . THR A 1 18 ? -12.014 10.265 0.036 1.00 0.00 18 THR A C 2
ATOM 1581 O O . THR A 1 18 ? -11.898 9.043 -0.041 1.00 0.00 18 THR A O 2
ATOM 1592 N N . VAL A 1 19 ? -12.015 11.087 -1.003 1.00 0.00 19 VAL A N 2
ATOM 1593 C CA . VAL A 1 19 ? -11.874 10.580 -2.358 1.00 0.00 19 VAL A CA 2
ATOM 1594 C C . VAL A 1 19 ? -10.387 10.436 -2.691 1.00 0.00 19 VAL A C 2
ATOM 1595 O O . VAL A 1 19 ? -9.686 11.433 -2.857 1.00 0.00 19 VAL A O 2
ATOM 1608 N N . CYS A 1 20 ? -9.951 9.188 -2.780 1.00 0.00 20 CYS A N 2
ATOM 1609 C CA . CYS A 1 20 ? -8.561 8.902 -3.091 1.00 0.00 20 CYS A CA 2
ATOM 1610 C C . CYS A 1 20 ? -8.443 8.678 -4.600 1.00 0.00 20 CYS A C 2
ATOM 1611 O O . CYS A 1 20 ? -8.838 7.630 -5.109 1.00 0.00 20 CYS A O 2
ATOM 1619 N N . ALA A 1 21 ? -7.897 9.680 -5.273 1.00 0.00 21 ALA A N 2
ATOM 1620 C CA . ALA A 1 21 ? -7.721 9.606 -6.714 1.00 0.00 21 ALA A CA 2
ATOM 1621 C C . ALA A 1 21 ? -6.335 9.039 -7.026 1.00 0.00 21 ALA A C 2
ATOM 1622 O O . ALA A 1 21 ? -5.417 9.784 -7.364 1.00 0.00 21 ALA A O 2
ATOM 1629 N N . ASN A 1 22 ? -6.227 7.724 -6.902 1.00 0.00 22 ASN A N 2
ATOM 1630 C CA . ASN A 1 22 ? -4.969 7.048 -7.166 1.00 0.00 22 ASN A CA 2
ATOM 1631 C C . ASN A 1 22 ? -4.886 6.697 -8.653 1.00 0.00 22 ASN A C 2
ATOM 1632 O O . ASN A 1 22 ? -5.911 6.519 -9.310 1.00 0.00 22 ASN A O 2
ATOM 1643 N N . ASN A 1 23 ? -3.657 6.607 -9.140 1.00 0.00 23 ASN A N 2
ATOM 1644 C CA . ASN A 1 23 ? -3.428 6.280 -10.537 1.00 0.00 23 ASN A CA 2
ATOM 1645 C C . ASN A 1 23 ? -3.444 4.760 -10.710 1.00 0.00 23 ASN A C 2
ATOM 1646 O O . ASN A 1 23 ? -2.453 4.089 -10.428 1.00 0.00 23 ASN A O 2
ATOM 1657 N N . SER A 1 24 ? -4.581 4.262 -11.173 1.00 0.00 24 SER A N 2
ATOM 1658 C CA . SER A 1 24 ? -4.740 2.833 -11.387 1.00 0.00 24 SER A CA 2
ATOM 1659 C C . SER A 1 24 ? -4.462 2.076 -10.087 1.00 0.00 24 SER A C 2
ATOM 1660 O O . SER A 1 24 ? -3.922 2.641 -9.138 1.00 0.00 24 SER A O 2
ATOM 1668 N N . LYS A 1 25 ? -4.843 0.807 -10.087 1.00 0.00 25 LYS A N 2
ATOM 1669 C CA . LYS A 1 25 ? -4.642 -0.034 -8.919 1.00 0.00 25 LYS A CA 2
ATOM 1670 C C . LYS A 1 25 ? -5.042 -1.472 -9.257 1.00 0.00 25 LYS A C 2
ATOM 1671 O O . LYS A 1 25 ? -5.874 -2.066 -8.573 1.00 0.00 25 LYS A O 2
ATOM 1690 N N . VAL A 1 26 ? -4.430 -1.990 -10.312 1.00 0.00 26 VAL A N 2
ATOM 1691 C CA . VAL A 1 26 ? -4.711 -3.347 -10.748 1.00 0.00 26 VAL A CA 2
ATOM 1692 C C . VAL A 1 26 ? -3.451 -4.201 -10.591 1.00 0.00 26 VAL A C 2
ATOM 1693 O O . VAL A 1 26 ? -2.339 -3.716 -10.795 1.00 0.00 26 VAL A O 2
ATOM 1706 N N . SER A 1 27 ? -3.667 -5.457 -10.230 1.00 0.00 27 SER A N 2
ATOM 1707 C CA . SER A 1 27 ? -2.563 -6.382 -10.042 1.00 0.00 27 SER A CA 2
ATOM 1708 C C . SER A 1 27 ? -2.795 -7.648 -10.870 1.00 0.00 27 SER A C 2
ATOM 1709 O O . SER A 1 27 ? -3.935 -7.993 -11.176 1.00 0.00 27 SER A O 2
ATOM 1717 N N . SER A 1 28 ? -1.695 -8.306 -11.208 1.00 0.00 28 SER A N 2
ATOM 1718 C CA . SER A 1 28 ? -1.765 -9.526 -11.994 1.00 0.00 28 SER A CA 2
ATOM 1719 C C . SER A 1 28 ? -0.355 -9.997 -12.355 1.00 0.00 28 SER A C 2
ATOM 1720 O O . SER A 1 28 ? 0.498 -9.189 -12.722 1.00 0.00 28 SER A O 2
ATOM 1728 N N . THR A 1 29 ? -0.153 -11.301 -12.239 1.00 0.00 29 THR A N 2
ATOM 1729 C CA . THR A 1 29 ? 1.139 -11.889 -12.549 1.00 0.00 29 THR A CA 2
ATOM 1730 C C . THR A 1 29 ? 2.220 -11.317 -11.629 1.00 0.00 29 THR A C 2
ATOM 1731 O O . THR A 1 29 ? 2.091 -10.198 -11.134 1.00 0.00 29 THR A O 2
ATOM 1742 N N . GLY A 1 30 ? 3.261 -12.111 -11.427 1.00 0.00 30 GLY A N 2
ATOM 1743 C CA . GLY A 1 30 ? 4.363 -11.698 -10.575 1.00 0.00 30 GLY A CA 2
ATOM 1744 C C . GLY A 1 30 ? 5.654 -12.425 -10.957 1.00 0.00 30 GLY A C 2
ATOM 1745 O O . GLY A 1 30 ? 6.001 -12.504 -12.135 1.00 0.00 30 GLY A O 2
ATOM 1749 N N . GLU A 1 31 ? 6.330 -12.938 -9.940 1.00 0.00 31 GLU A N 2
ATOM 1750 C CA . GLU A 1 31 ? 7.575 -13.656 -10.154 1.00 0.00 31 GLU A CA 2
ATOM 1751 C C . GLU A 1 31 ? 7.827 -14.635 -9.006 1.00 0.00 31 GLU A C 2
ATOM 1752 O O . GLU A 1 31 ? 7.161 -14.573 -7.974 1.00 0.00 31 GLU A O 2
ATOM 1764 N N . LYS A 1 32 ? 8.792 -15.517 -9.223 1.00 0.00 32 LYS A N 2
ATOM 1765 C CA . LYS A 1 32 ? 9.141 -16.507 -8.220 1.00 0.00 32 LYS A CA 2
ATOM 1766 C C . LYS A 1 32 ? 9.321 -15.815 -6.867 1.00 0.00 32 LYS A C 2
ATOM 1767 O O . LYS A 1 32 ? 10.316 -15.128 -6.645 1.00 0.00 32 LYS A O 2
ATOM 1786 N N . VAL A 1 33 ? 8.341 -16.021 -5.999 1.00 0.00 33 VAL A N 2
ATOM 1787 C CA . VAL A 1 33 ? 8.379 -15.425 -4.674 1.00 0.00 33 VAL A CA 2
ATOM 1788 C C . VAL A 1 33 ? 8.662 -16.514 -3.637 1.00 0.00 33 VAL A C 2
ATOM 1789 O O . VAL A 1 33 ? 7.796 -17.337 -3.344 1.00 0.00 33 VAL A O 2
ATOM 1802 N N . VAL A 1 34 ? 9.877 -16.484 -3.111 1.00 0.00 34 VAL A N 2
ATOM 1803 C CA . VAL A 1 34 ? 10.285 -17.459 -2.114 1.00 0.00 34 VAL A CA 2
ATOM 1804 C C . VAL A 1 34 ? 11.222 -16.789 -1.106 1.00 0.00 34 VAL A C 2
ATOM 1805 O O . VAL A 1 34 ? 12.327 -17.272 -0.864 1.00 0.00 34 VAL A O 2
ATOM 1818 N N . LEU A 1 35 ? 10.745 -15.687 -0.546 1.00 0.00 35 LEU A N 2
ATOM 1819 C CA . LEU A 1 35 ? 11.526 -14.946 0.431 1.00 0.00 35 LEU A CA 2
ATOM 1820 C C . LEU A 1 35 ? 10.654 -13.853 1.051 1.00 0.00 35 LEU A C 2
ATOM 1821 O O . LEU A 1 35 ? 10.530 -13.771 2.272 1.00 0.00 35 LEU A O 2
ATOM 1837 N N . TRP A 1 36 ? 10.073 -13.040 0.181 1.00 0.00 36 TRP A N 2
ATOM 1838 C CA . TRP A 1 36 ? 9.216 -11.955 0.629 1.00 0.00 36 TRP A CA 2
ATOM 1839 C C . TRP A 1 36 ? 7.781 -12.482 0.695 1.00 0.00 36 TRP A C 2
ATOM 1840 O O . TRP A 1 36 ? 7.300 -13.104 -0.251 1.00 0.00 36 TRP A O 2
ATOM 1861 N N . THR A 1 37 ? 7.138 -12.214 1.822 1.00 0.00 37 THR A N 2
ATOM 1862 C CA . THR A 1 37 ? 5.768 -12.654 2.024 1.00 0.00 37 THR A CA 2
ATOM 1863 C C . THR A 1 37 ? 4.796 -11.495 1.791 1.00 0.00 37 THR A C 2
ATOM 1864 O O . THR A 1 37 ? 5.132 -10.338 2.041 1.00 0.00 37 THR A O 2
ATOM 1875 N N . ARG A 1 38 ? 3.610 -11.846 1.315 1.00 0.00 38 ARG A N 2
ATOM 1876 C CA . ARG A 1 38 ? 2.588 -10.849 1.046 1.00 0.00 38 ARG A CA 2
ATOM 1877 C C . ARG A 1 38 ? 2.569 -9.795 2.154 1.00 0.00 38 ARG A C 2
ATOM 1878 O O . ARG A 1 38 ? 2.840 -8.621 1.905 1.00 0.00 38 ARG A O 2
ATOM 1899 N N . GLU A 1 39 ? 2.246 -10.251 3.356 1.00 0.00 39 GLU A N 2
ATOM 1900 C CA . GLU A 1 39 ? 2.188 -9.362 4.503 1.00 0.00 39 GLU A CA 2
ATOM 1901 C C . GLU A 1 39 ? 3.308 -8.323 4.427 1.00 0.00 39 GLU A C 2
ATOM 1902 O O . GLU A 1 39 ? 3.045 -7.121 4.409 1.00 0.00 39 GLU A O 2
ATOM 1914 N N . ALA A 1 40 ? 4.534 -8.824 4.383 1.00 0.00 40 ALA A N 2
ATOM 1915 C CA . ALA A 1 40 ? 5.695 -7.954 4.308 1.00 0.00 40 ALA A CA 2
ATOM 1916 C C . ALA A 1 40 ? 5.489 -6.928 3.192 1.00 0.00 40 ALA A C 2
ATOM 1917 O O . ALA A 1 40 ? 5.754 -5.742 3.377 1.00 0.00 40 ALA A O 2
ATOM 1924 N N . ASP A 1 41 ? 5.017 -7.424 2.057 1.00 0.00 41 ASP A N 2
ATOM 1925 C CA . ASP A 1 41 ? 4.771 -6.565 0.911 1.00 0.00 41 ASP A CA 2
ATOM 1926 C C . ASP A 1 41 ? 3.626 -5.603 1.235 1.00 0.00 41 ASP A C 2
ATOM 1927 O O . ASP A 1 41 ? 3.652 -4.443 0.828 1.00 0.00 41 ASP A O 2
ATOM 1936 N N . ARG A 1 42 ? 2.649 -6.121 1.965 1.00 0.00 42 ARG A N 2
ATOM 1937 C CA . ARG A 1 42 ? 1.498 -5.323 2.348 1.00 0.00 42 ARG A CA 2
ATOM 1938 C C . ARG A 1 42 ? 1.916 -4.224 3.328 1.00 0.00 42 ARG A C 2
ATOM 1939 O O . ARG A 1 42 ? 1.727 -3.039 3.055 1.00 0.00 42 ARG A O 2
ATOM 1960 N N . VAL A 1 43 ? 2.477 -4.656 4.447 1.00 0.00 43 VAL A N 2
ATOM 1961 C CA . VAL A 1 43 ? 2.924 -3.724 5.469 1.00 0.00 43 VAL A CA 2
ATOM 1962 C C . VAL A 1 43 ? 3.645 -2.551 4.802 1.00 0.00 43 VAL A C 2
ATOM 1963 O O . VAL A 1 43 ? 3.474 -1.402 5.206 1.00 0.00 43 VAL A O 2
ATOM 1976 N N . ILE A 1 44 ? 4.436 -2.881 3.792 1.00 0.00 44 ILE A N 2
ATOM 1977 C CA . ILE A 1 44 ? 5.184 -1.869 3.065 1.00 0.00 44 ILE A CA 2
ATOM 1978 C C . ILE A 1 44 ? 4.215 -0.817 2.522 1.00 0.00 44 ILE A C 2
ATOM 1979 O O . ILE A 1 44 ? 4.339 0.367 2.834 1.00 0.00 44 ILE A O 2
ATOM 1995 N N . LEU A 1 45 ? 3.271 -1.286 1.718 1.00 0.00 45 LEU A N 2
ATOM 1996 C CA . LEU A 1 45 ? 2.282 -0.401 1.129 1.00 0.00 45 LEU A CA 2
ATOM 1997 C C . LEU A 1 45 ? 1.485 0.281 2.243 1.00 0.00 45 LEU A C 2
ATOM 1998 O O . LEU A 1 45 ? 1.422 1.508 2.304 1.00 0.00 45 LEU A O 2
ATOM 2014 N N . THR A 1 46 ? 0.898 -0.544 3.097 1.00 0.00 46 THR A N 2
ATOM 2015 C CA . THR A 1 46 ? 0.109 -0.036 4.207 1.00 0.00 46 THR A CA 2
ATOM 2016 C C . THR A 1 46 ? 0.874 1.062 4.947 1.00 0.00 46 THR A C 2
ATOM 2017 O O . THR A 1 46 ? 0.390 2.186 5.072 1.00 0.00 46 THR A O 2
ATOM 2028 N N . MET A 1 47 ? 2.058 0.699 5.419 1.00 0.00 47 MET A N 2
ATOM 2029 C CA . MET A 1 47 ? 2.895 1.639 6.144 1.00 0.00 47 MET A CA 2
ATOM 2030 C C . MET A 1 47 ? 3.308 2.809 5.248 1.00 0.00 47 MET A C 2
ATOM 2031 O O . MET A 1 47 ? 3.227 3.967 5.656 1.00 0.00 47 MET A O 2
ATOM 2045 N N . CYS A 1 48 ? 3.742 2.466 4.044 1.00 0.00 48 CYS A N 2
ATOM 2046 C CA . CYS A 1 48 ? 4.168 3.474 3.087 1.00 0.00 48 CYS A CA 2
ATOM 2047 C C . CYS A 1 48 ? 2.974 4.380 2.781 1.00 0.00 48 CYS A C 2
ATOM 2048 O O . CYS A 1 48 ? 3.144 5.480 2.257 1.00 0.00 48 CYS A O 2
ATOM 2056 N N . GLN A 1 49 ? 1.793 3.885 3.121 1.00 0.00 49 GLN A N 2
ATOM 2057 C CA . GLN A 1 49 ? 0.571 4.636 2.888 1.00 0.00 49 GLN A CA 2
ATOM 2058 C C . GLN A 1 49 ? 0.240 5.500 4.107 1.00 0.00 49 GLN A C 2
ATOM 2059 O O . GLN A 1 49 ? 0.246 6.727 4.023 1.00 0.00 49 GLN A O 2
ATOM 2073 N N . GLU A 1 50 ? -0.042 4.825 5.212 1.00 0.00 50 GLU A N 2
ATOM 2074 C CA . GLU A 1 50 ? -0.375 5.516 6.446 1.00 0.00 50 GLU A CA 2
ATOM 2075 C C . GLU A 1 50 ? 0.754 6.470 6.842 1.00 0.00 50 GLU A C 2
ATOM 2076 O O . GLU A 1 50 ? 0.543 7.677 6.947 1.00 0.00 50 GLU A O 2
ATOM 2088 N N . GLN A 1 51 ? 1.928 5.892 7.051 1.00 0.00 51 GLN A N 2
ATOM 2089 C CA . GLN A 1 51 ? 3.090 6.676 7.433 1.00 0.00 51 GLN A CA 2
ATOM 2090 C C . GLN A 1 51 ? 3.610 7.473 6.235 1.00 0.00 51 GLN A C 2
ATOM 2091 O O . GLN A 1 51 ? 4.112 8.585 6.395 1.00 0.00 51 GLN A O 2
ATOM 2105 N N . GLY A 1 52 ? 3.473 6.873 5.062 1.00 0.00 52 GLY A N 2
ATOM 2106 C CA . GLY A 1 52 ? 3.923 7.513 3.837 1.00 0.00 52 GLY A CA 2
ATOM 2107 C C . GLY A 1 52 ? 5.146 6.796 3.261 1.00 0.00 52 GLY A C 2
ATOM 2108 O O . GLY A 1 52 ? 5.834 6.066 3.973 1.00 0.00 52 GLY A O 2
ATOM 2112 N N . ALA A 1 53 ? 5.378 7.030 1.978 1.00 0.00 53 ALA A N 2
ATOM 2113 C CA . ALA A 1 53 ? 6.506 6.415 1.298 1.00 0.00 53 ALA A CA 2
ATOM 2114 C C . ALA A 1 53 ? 7.766 7.243 1.560 1.00 0.00 53 ALA A C 2
ATOM 2115 O O . ALA A 1 53 ? 8.229 7.970 0.683 1.00 0.00 53 ALA A O 2
ATOM 2122 N N . GLN A 1 54 ? 8.285 7.104 2.772 1.00 0.00 54 GLN A N 2
ATOM 2123 C CA . GLN A 1 54 ? 9.482 7.830 3.160 1.00 0.00 54 GLN A CA 2
ATOM 2124 C C . GLN A 1 54 ? 10.583 6.853 3.579 1.00 0.00 54 GLN A C 2
ATOM 2125 O O . GLN A 1 54 ? 10.299 5.717 3.955 1.00 0.00 54 GLN A O 2
ATOM 2139 N N . PRO A 1 55 ? 11.849 7.344 3.499 1.00 0.00 55 PRO A N 2
ATOM 2140 C CA . PRO A 1 55 ? 12.993 6.527 3.865 1.00 0.00 55 PRO A CA 2
ATOM 2141 C C . PRO A 1 55 ? 13.105 6.391 5.385 1.00 0.00 55 PRO A C 2
ATOM 2142 O O . PRO A 1 55 ? 13.920 5.617 5.884 1.00 0.00 55 PRO A O 2
ATOM 2153 N N . HIS A 1 56 ? 12.274 7.155 6.079 1.00 0.00 56 HIS A N 2
ATOM 2154 C CA . HIS A 1 56 ? 12.270 7.130 7.531 1.00 0.00 56 HIS A CA 2
ATOM 2155 C C . HIS A 1 56 ? 11.329 6.028 8.023 1.00 0.00 56 HIS A C 2
ATOM 2156 O O . HIS A 1 56 ? 11.464 5.547 9.147 1.00 0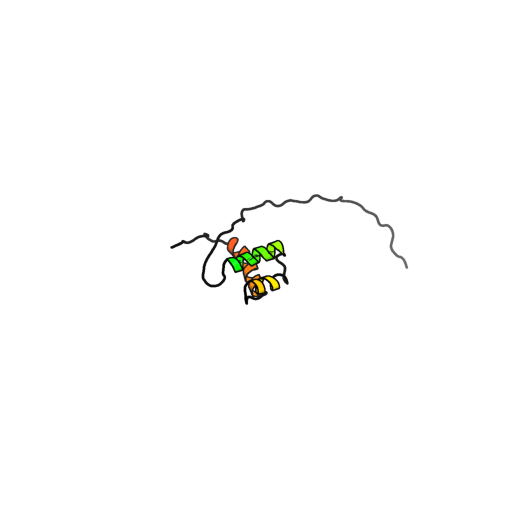.00 56 HIS A O 2
ATOM 2170 N N . THR A 1 57 ? 10.398 5.660 7.156 1.00 0.00 57 THR A N 2
ATOM 2171 C CA . THR A 1 57 ? 9.435 4.623 7.487 1.00 0.00 57 THR A CA 2
ATOM 2172 C C . THR A 1 57 ? 10.061 3.238 7.314 1.00 0.00 57 THR A C 2
ATOM 2173 O O . THR A 1 57 ? 9.830 2.342 8.125 1.00 0.00 57 THR A O 2
ATOM 2184 N N . PHE A 1 58 ? 10.843 3.106 6.252 1.00 0.00 58 PHE A N 2
ATOM 2185 C CA . PHE A 1 58 ? 11.504 1.845 5.962 1.00 0.00 58 PHE A CA 2
ATOM 2186 C C . PHE A 1 58 ? 12.247 1.320 7.193 1.00 0.00 58 PHE A C 2
ATOM 2187 O O . PHE A 1 58 ? 12.396 0.111 7.363 1.00 0.00 58 PHE A O 2
ATOM 2204 N N . SER A 1 59 ? 12.693 2.255 8.019 1.00 0.00 59 SER A N 2
ATOM 2205 C CA . SER A 1 59 ? 13.416 1.901 9.228 1.00 0.00 59 SER A CA 2
ATOM 2206 C C . SER A 1 59 ? 12.480 1.191 10.209 1.00 0.00 59 SER A C 2
ATOM 2207 O O . SER A 1 59 ? 12.937 0.507 11.123 1.00 0.00 59 SER A O 2
ATOM 2215 N N . VAL A 1 60 ? 11.188 1.377 9.984 1.00 0.00 60 VAL A N 2
ATOM 2216 C CA . VAL A 1 60 ? 10.184 0.762 10.837 1.00 0.00 60 VAL A CA 2
ATOM 2217 C C . VAL A 1 60 ? 9.793 -0.598 10.256 1.00 0.00 60 VAL A C 2
ATOM 2218 O O . VAL A 1 60 ? 9.873 -1.616 10.943 1.00 0.00 60 VAL A O 2
ATOM 2231 N N . ILE A 1 61 ? 9.378 -0.572 8.998 1.00 0.00 61 ILE A N 2
ATOM 2232 C CA . ILE A 1 61 ? 8.973 -1.790 8.318 1.00 0.00 61 ILE A CA 2
ATOM 2233 C C . ILE A 1 61 ? 10.125 -2.797 8.357 1.00 0.00 61 ILE A C 2
ATOM 2234 O O . ILE A 1 61 ? 9.918 -3.970 8.666 1.00 0.00 61 ILE A O 2
ATOM 2250 N N . SER A 1 62 ? 11.312 -2.302 8.041 1.00 0.00 62 SER A N 2
ATOM 2251 C CA . SER A 1 62 ? 12.497 -3.144 8.036 1.00 0.00 62 SER A CA 2
ATOM 2252 C C . SER A 1 62 ? 12.533 -4.003 9.301 1.00 0.00 62 SER A C 2
ATOM 2253 O O . SER A 1 62 ? 12.970 -5.152 9.263 1.00 0.00 62 SER A O 2
ATOM 2261 N N . GLN A 1 63 ? 12.070 -3.412 10.393 1.00 0.00 63 GLN A N 2
ATOM 2262 C CA . GLN A 1 63 ? 12.044 -4.109 11.668 1.00 0.00 63 GLN A CA 2
ATOM 2263 C C . GLN A 1 63 ? 10.771 -4.950 11.788 1.00 0.00 63 GLN A C 2
ATOM 2264 O O . GLN A 1 63 ? 10.814 -6.083 12.263 1.00 0.00 63 GLN A O 2
ATOM 2278 N N . GLN A 1 64 ? 9.668 -4.362 11.348 1.00 0.00 64 GLN A N 2
ATOM 2279 C CA . GLN A 1 64 ? 8.386 -5.042 11.400 1.00 0.00 64 GLN A CA 2
ATOM 2280 C C . GLN A 1 64 ? 8.461 -6.375 10.653 1.00 0.00 64 GLN A C 2
ATOM 2281 O O . GLN A 1 64 ? 7.824 -7.350 11.049 1.00 0.00 64 GLN A O 2
ATOM 2295 N N . LEU A 1 65 ? 9.247 -6.375 9.586 1.00 0.00 65 LEU A N 2
ATOM 2296 C CA . LEU A 1 65 ? 9.414 -7.572 8.780 1.00 0.00 65 LEU A CA 2
ATOM 2297 C C . LEU A 1 65 ? 9.956 -8.702 9.658 1.00 0.00 65 LEU A C 2
ATOM 2298 O O . LEU A 1 65 ? 9.409 -9.804 9.665 1.00 0.00 65 LEU A O 2
ATOM 2314 N N . GLY A 1 66 ? 11.024 -8.389 10.377 1.00 0.00 66 GLY A N 2
ATOM 2315 C CA . GLY A 1 66 ? 11.645 -9.364 11.257 1.00 0.00 66 GLY A CA 2
ATOM 2316 C C . GLY A 1 66 ? 13.170 -9.241 11.222 1.00 0.00 66 GLY A C 2
ATOM 2317 O O . GLY A 1 66 ? 13.804 -9.034 12.256 1.00 0.00 66 GLY A O 2
ATOM 2321 N N . ASN A 1 67 ? 13.715 -9.373 10.021 1.00 0.00 67 ASN A N 2
ATOM 2322 C CA . ASN A 1 67 ? 15.153 -9.279 9.838 1.00 0.00 67 ASN A CA 2
ATOM 2323 C C . ASN A 1 67 ? 15.449 -8.512 8.547 1.00 0.00 67 ASN A C 2
ATOM 2324 O O . ASN A 1 67 ? 16.568 -8.557 8.037 1.00 0.00 67 ASN A O 2
ATOM 2335 N N . LYS A 1 68 ? 14.427 -7.826 8.057 1.00 0.00 68 LYS A N 2
ATOM 2336 C CA . LYS A 1 68 ? 14.564 -7.051 6.835 1.00 0.00 68 LYS A CA 2
ATOM 2337 C C . LYS A 1 68 ? 15.335 -5.764 7.137 1.00 0.00 68 LYS A C 2
ATOM 2338 O O . LYS A 1 68 ? 15.400 -5.330 8.287 1.00 0.00 68 LYS A O 2
ATOM 2357 N N . THR A 1 69 ? 15.899 -5.189 6.085 1.00 0.00 69 THR A N 2
ATOM 2358 C CA . THR A 1 69 ? 16.663 -3.961 6.223 1.00 0.00 69 THR A CA 2
ATOM 2359 C C . THR A 1 69 ? 15.874 -2.777 5.661 1.00 0.00 69 THR A C 2
ATOM 2360 O O . THR A 1 69 ? 14.915 -2.964 4.913 1.00 0.00 69 THR A O 2
ATOM 2371 N N . PRO A 1 70 ? 16.318 -1.552 6.052 1.00 0.00 70 PRO A N 2
ATOM 2372 C CA . PRO A 1 70 ? 15.665 -0.338 5.595 1.00 0.00 70 PRO A CA 2
ATOM 2373 C C . PRO A 1 70 ? 16.020 -0.039 4.137 1.00 0.00 70 PRO A C 2
ATOM 2374 O O . PRO A 1 70 ? 15.353 0.761 3.483 1.00 0.00 70 PRO A O 2
ATOM 2385 N N . VAL A 1 71 ? 17.070 -0.699 3.670 1.00 0.00 71 VAL A N 2
ATOM 2386 C CA . VAL A 1 71 ? 17.522 -0.515 2.302 1.00 0.00 71 VAL A CA 2
ATOM 2387 C C . VAL A 1 71 ? 16.702 -1.413 1.373 1.00 0.00 71 VAL A C 2
ATOM 2388 O O . VAL A 1 71 ? 16.189 -0.954 0.353 1.00 0.00 71 VAL A O 2
ATOM 2401 N N . GLU A 1 72 ? 16.605 -2.677 1.759 1.00 0.00 72 GLU A N 2
ATOM 2402 C CA . GLU A 1 72 ? 15.857 -3.643 0.973 1.00 0.00 72 GLU A CA 2
ATOM 2403 C C . GLU A 1 72 ? 14.404 -3.190 0.817 1.00 0.00 72 GLU A C 2
ATOM 2404 O O . GLU A 1 72 ? 13.899 -3.084 -0.300 1.00 0.00 72 GLU A O 2
ATOM 2416 N N . VAL A 1 73 ? 13.772 -2.934 1.953 1.00 0.00 73 VAL A N 2
ATOM 2417 C CA . VAL A 1 73 ? 12.387 -2.494 1.957 1.00 0.00 73 VAL A CA 2
ATOM 2418 C C . VAL A 1 73 ? 12.181 -1.463 0.845 1.00 0.00 73 VAL A C 2
ATOM 2419 O O . VAL A 1 73 ? 11.253 -1.583 0.047 1.00 0.00 73 VAL A O 2
ATOM 2432 N N . SER A 1 74 ? 13.062 -0.474 0.829 1.00 0.00 74 SER A N 2
ATOM 2433 C CA . SER A 1 74 ? 12.989 0.577 -0.172 1.00 0.00 74 SER A CA 2
ATOM 2434 C C . SER A 1 74 ? 13.097 -0.026 -1.574 1.00 0.00 74 SER A C 2
ATOM 2435 O O . SER A 1 74 ? 12.355 0.358 -2.477 1.00 0.00 74 SER A O 2
ATOM 2443 N N . HIS A 1 75 ? 14.026 -0.961 -1.711 1.00 0.00 75 HIS A N 2
ATOM 2444 C CA . HIS A 1 75 ? 14.240 -1.621 -2.987 1.00 0.00 75 HIS A CA 2
ATOM 2445 C C . HIS A 1 75 ? 12.980 -2.393 -3.384 1.00 0.00 75 HIS A C 2
ATOM 2446 O O . HIS A 1 75 ? 12.678 -2.529 -4.568 1.00 0.00 75 HIS A O 2
ATOM 2460 N N . ARG A 1 76 ? 12.279 -2.879 -2.370 1.00 0.00 76 ARG A N 2
ATOM 2461 C CA . ARG A 1 76 ? 11.059 -3.634 -2.597 1.00 0.00 76 ARG A CA 2
ATOM 2462 C C . ARG A 1 76 ? 9.905 -2.689 -2.935 1.00 0.00 76 ARG A C 2
ATOM 2463 O O . ARG A 1 76 ? 9.089 -2.986 -3.806 1.00 0.00 76 ARG A O 2
ATOM 2484 N N . PHE A 1 77 ? 9.873 -1.568 -2.229 1.00 0.00 77 PHE A N 2
ATOM 2485 C CA . PHE A 1 77 ? 8.833 -0.578 -2.443 1.00 0.00 77 PHE A CA 2
ATOM 2486 C C . PHE A 1 77 ? 8.909 0.001 -3.858 1.00 0.00 77 PHE A C 2
ATOM 2487 O O . PHE A 1 77 ? 7.902 0.067 -4.560 1.00 0.00 77 PHE A O 2
ATOM 2504 N N . ARG A 1 78 ? 10.114 0.405 -4.233 1.00 0.00 78 ARG A N 2
ATOM 2505 C CA . ARG A 1 78 ? 10.335 0.976 -5.551 1.00 0.00 78 ARG A CA 2
ATOM 2506 C C . ARG A 1 78 ? 10.133 -0.089 -6.631 1.00 0.00 78 ARG A C 2
ATOM 2507 O O . ARG A 1 78 ? 9.829 0.235 -7.778 1.00 0.00 78 ARG A O 2
ATOM 2528 N N . GLU A 1 79 ? 10.311 -1.338 -6.226 1.00 0.00 79 GLU A N 2
ATOM 2529 C CA . GLU A 1 79 ? 10.153 -2.452 -7.145 1.00 0.00 79 GLU A CA 2
ATOM 2530 C C . GLU A 1 79 ? 8.670 -2.779 -7.332 1.00 0.00 79 GLU A C 2
ATOM 2531 O O . GLU A 1 79 ? 8.229 -3.066 -8.444 1.00 0.00 79 GLU A O 2
ATOM 2543 N N . LEU A 1 80 ? 7.941 -2.725 -6.227 1.00 0.00 80 LEU A N 2
ATOM 2544 C CA . LEU A 1 80 ? 6.517 -3.011 -6.255 1.00 0.00 80 LEU A CA 2
ATOM 2545 C C . LEU A 1 80 ? 5.884 -2.316 -7.462 1.00 0.00 80 LEU A C 2
ATOM 2546 O O . LEU A 1 80 ? 5.481 -2.973 -8.420 1.00 0.00 80 LEU A O 2
ATOM 2562 N N . MET A 1 81 ? 5.818 -0.996 -7.376 1.00 0.00 81 MET A N 2
ATOM 2563 C CA . MET A 1 81 ? 5.242 -0.204 -8.450 1.00 0.00 81 MET A CA 2
ATOM 2564 C C . MET A 1 81 ? 5.843 -0.594 -9.802 1.00 0.00 81 MET A C 2
ATOM 2565 O O . MET A 1 81 ? 5.131 -0.672 -10.802 1.00 0.00 81 MET A O 2
ATOM 2579 N N . GLN A 1 82 ? 7.147 -0.827 -9.788 1.00 0.00 82 GLN A N 2
ATOM 2580 C CA . GLN A 1 82 ? 7.852 -1.207 -11.001 1.00 0.00 82 GLN A CA 2
ATOM 2581 C C . GLN A 1 82 ? 7.292 -2.520 -11.552 1.00 0.00 82 GLN A C 2
ATOM 2582 O O . GLN A 1 82 ? 7.012 -2.627 -12.745 1.00 0.00 82 GLN A O 2
ATOM 2596 N N . LEU A 1 83 ? 7.144 -3.485 -10.657 1.00 0.00 83 LEU A N 2
ATOM 2597 C CA . LEU A 1 83 ? 6.622 -4.786 -11.038 1.00 0.00 83 LEU A CA 2
ATOM 2598 C C . LEU A 1 83 ? 5.143 -4.650 -11.405 1.00 0.00 83 LEU A C 2
ATOM 2599 O O . LEU A 1 83 ? 4.672 -5.289 -12.345 1.00 0.00 83 LEU A O 2
ATOM 2615 N N . PHE A 1 84 ? 4.452 -3.814 -10.645 1.00 0.00 84 PHE A N 2
ATOM 2616 C CA . PHE A 1 84 ? 3.037 -3.586 -10.878 1.00 0.00 84 PHE A CA 2
ATOM 2617 C C . PHE A 1 84 ? 2.804 -2.928 -12.240 1.00 0.00 84 PHE A C 2
ATOM 2618 O O . PHE A 1 84 ? 1.939 -3.357 -13.001 1.00 0.00 84 PHE A O 2
ATOM 2635 N N . HIS A 1 85 ? 3.593 -1.897 -12.505 1.00 0.00 85 HIS A N 2
ATOM 2636 C CA . HIS A 1 85 ? 3.484 -1.176 -13.762 1.00 0.00 85 HIS A CA 2
ATOM 2637 C C . HIS A 1 85 ? 3.931 -2.079 -14.913 1.00 0.00 85 HIS A C 2
ATOM 2638 O O . HIS A 1 85 ? 3.133 -2.423 -15.783 1.00 0.00 85 HIS A O 2
ATOM 2652 N N . THR A 1 86 ? 5.206 -2.438 -14.880 1.00 0.00 86 THR A N 2
ATOM 2653 C CA . THR A 1 86 ? 5.769 -3.295 -15.909 1.00 0.00 86 THR A CA 2
ATOM 2654 C C . THR A 1 86 ? 5.622 -4.767 -15.517 1.00 0.00 86 THR A C 2
ATOM 2655 O O . THR A 1 86 ? 6.113 -5.186 -14.470 1.00 0.00 86 THR A O 2
ATOM 2666 N N . ALA A 1 87 ? 4.945 -5.511 -16.379 1.00 0.00 87 ALA A N 2
ATOM 2667 C CA . ALA A 1 87 ? 4.727 -6.927 -16.136 1.00 0.00 87 ALA A CA 2
ATOM 2668 C C . ALA A 1 87 ? 4.492 -7.638 -17.470 1.00 0.00 87 ALA A C 2
ATOM 2669 O O . ALA A 1 87 ? 3.502 -7.378 -18.151 1.00 0.00 87 ALA A O 2
ATOM 2676 N N . CYS A 1 88 ? 5.420 -8.524 -17.803 1.00 0.00 88 CYS A N 2
ATOM 2677 C CA . CYS A 1 88 ? 5.326 -9.275 -19.044 1.00 0.00 88 CYS A CA 2
ATOM 2678 C C . CYS A 1 88 ? 3.882 -9.750 -19.210 1.00 0.00 88 CYS A C 2
ATOM 2679 O O . CYS A 1 88 ? 3.409 -10.590 -18.446 1.00 0.00 88 CYS A O 2
ATOM 2687 N N . GLU A 1 89 ? 3.220 -9.191 -20.212 1.00 0.00 89 GLU A N 2
ATOM 2688 C CA . GLU A 1 89 ? 1.839 -9.548 -20.488 1.00 0.00 89 GLU A CA 2
ATOM 2689 C C . GLU A 1 89 ? 1.765 -10.499 -21.685 1.00 0.00 89 GLU A C 2
ATOM 2690 O O . GLU A 1 89 ? 1.929 -10.077 -22.828 1.00 0.00 89 GLU A O 2
ATOM 2702 N N . SER A 1 90 ? 1.517 -11.764 -21.380 1.00 0.00 90 SER A N 2
ATOM 2703 C CA . SER A 1 90 ? 1.419 -12.778 -22.415 1.00 0.00 90 SER A CA 2
ATOM 2704 C C . SER A 1 90 ? 0.378 -13.828 -22.023 1.00 0.00 90 SER A C 2
ATOM 2705 O O . SER A 1 90 ? -0.628 -13.997 -22.712 1.00 0.00 90 SER A O 2
ATOM 2713 N N . GLY A 1 91 ? 0.654 -14.506 -20.919 1.00 0.00 91 GLY A N 2
ATOM 2714 C CA . GLY A 1 91 ? -0.247 -15.534 -20.427 1.00 0.00 91 GLY A CA 2
ATOM 2715 C C . GLY A 1 91 ? -0.228 -15.594 -18.898 1.00 0.00 91 GLY A C 2
ATOM 2716 O O . GLY A 1 91 ? 0.725 -15.141 -18.267 1.00 0.00 91 GLY A O 2
ATOM 2720 N N . PRO A 1 92 ? -1.321 -16.173 -18.332 1.00 0.00 92 PRO A N 2
ATOM 2721 C CA . PRO A 1 92 ? -1.439 -16.298 -16.890 1.00 0.00 92 PRO A CA 2
ATOM 2722 C C . PRO A 1 92 ? -0.533 -17.411 -16.360 1.00 0.00 92 PRO A C 2
ATOM 2723 O O . PRO A 1 92 ? -0.180 -18.332 -17.095 1.00 0.00 92 PRO A O 2
ATOM 2734 N N . SER A 1 93 ? -0.181 -17.290 -15.088 1.00 0.00 93 SER A N 2
ATOM 2735 C CA . SER A 1 93 ? 0.677 -18.274 -14.452 1.00 0.00 93 SER A CA 2
ATOM 2736 C C . SER A 1 93 ? 0.104 -18.665 -13.088 1.00 0.00 93 SER A C 2
ATOM 2737 O O . SER A 1 93 ? 0.119 -17.867 -12.153 1.00 0.00 93 SER A O 2
ATOM 2745 N N . SER A 1 94 ? -0.389 -19.893 -13.019 1.00 0.00 94 SER A N 2
ATOM 2746 C CA . SER A 1 94 ? -0.966 -20.400 -11.786 1.00 0.00 94 SER A CA 2
ATOM 2747 C C . SER A 1 94 ? -0.216 -21.654 -11.333 1.00 0.00 94 SER A C 2
ATOM 2748 O O . SER A 1 94 ? 0.298 -22.407 -12.160 1.00 0.00 94 SER A O 2
ATOM 2756 N N . GLY A 1 95 ? -0.176 -21.840 -10.022 1.00 0.00 95 GLY A N 2
ATOM 2757 C CA . GLY A 1 95 ? 0.503 -22.990 -9.450 1.00 0.00 95 GLY A CA 2
ATOM 2758 C C . GLY A 1 95 ? 1.987 -22.991 -9.820 1.00 0.00 95 GLY A C 2
ATOM 2759 O O . GLY A 1 95 ? 2.708 -22.043 -9.513 1.00 0.00 95 GLY A O 2
ATOM 2763 N N . GLY A 1 1 ? 24.132 24.193 -57.229 1.00 0.00 1 GLY A N 3
ATOM 2764 C CA . GLY A 1 1 ? 24.272 24.517 -55.819 1.00 0.00 1 GLY A CA 3
ATOM 2765 C C . GLY A 1 1 ? 23.014 25.208 -55.288 1.00 0.00 1 GLY A C 3
ATOM 2766 O O . GLY A 1 1 ? 22.851 26.416 -55.449 1.00 0.00 1 GLY A O 3
ATOM 2770 N N . PRO A 1 2 ? 22.135 24.390 -54.650 1.00 0.00 2 PRO A N 3
ATOM 2771 C CA . PRO A 1 2 ? 20.897 24.909 -54.095 1.00 0.00 2 PRO A CA 3
ATOM 2772 C C . PRO A 1 2 ? 21.160 25.690 -52.805 1.00 0.00 2 PRO A C 3
ATOM 2773 O O . PRO A 1 2 ? 20.675 26.809 -52.643 1.00 0.00 2 PRO A O 3
ATOM 2784 N N . SER A 1 3 ? 21.927 25.069 -51.921 1.00 0.00 3 SER A N 3
ATOM 2785 C CA . SER A 1 3 ? 22.260 25.691 -50.651 1.00 0.00 3 SER A CA 3
ATOM 2786 C C . SER A 1 3 ? 20.993 25.885 -49.815 1.00 0.00 3 SER A C 3
ATOM 2787 O O . SER A 1 3 ? 19.887 25.626 -50.288 1.00 0.00 3 SER A O 3
ATOM 2795 N N . GLY A 1 4 ? 21.196 26.339 -48.587 1.00 0.00 4 GLY A N 3
ATOM 2796 C CA . GLY A 1 4 ? 20.084 26.571 -47.681 1.00 0.00 4 GLY A CA 3
ATOM 2797 C C . GLY A 1 4 ? 20.563 27.216 -46.379 1.00 0.00 4 GLY A C 3
ATOM 2798 O O . GLY A 1 4 ? 21.748 27.510 -46.227 1.00 0.00 4 GLY A O 3
ATOM 2802 N N . SER A 1 5 ? 19.618 27.418 -45.473 1.00 0.00 5 SER A N 3
ATOM 2803 C CA . SER A 1 5 ? 19.928 28.023 -44.189 1.00 0.00 5 SER A CA 3
ATOM 2804 C C . SER A 1 5 ? 18.838 27.680 -43.172 1.00 0.00 5 SER A C 3
ATOM 2805 O O . SER A 1 5 ? 17.685 27.463 -43.541 1.00 0.00 5 SER A O 3
ATOM 2813 N N . SER A 1 6 ? 19.242 27.641 -41.911 1.00 0.00 6 SER A N 3
ATOM 2814 C CA . SER A 1 6 ? 18.314 27.328 -40.837 1.00 0.00 6 SER A CA 3
ATOM 2815 C C . SER A 1 6 ? 18.995 27.529 -39.482 1.00 0.00 6 SER A C 3
ATOM 2816 O O . SER A 1 6 ? 20.222 27.535 -39.394 1.00 0.00 6 SER A O 3
ATOM 2824 N N . GLY A 1 7 ? 18.168 27.689 -38.458 1.00 0.00 7 GLY A N 3
ATOM 2825 C CA . GLY A 1 7 ? 18.675 27.890 -37.112 1.00 0.00 7 GLY A CA 3
ATOM 2826 C C . GLY A 1 7 ? 18.192 26.782 -36.173 1.00 0.00 7 GLY A C 3
ATOM 2827 O O . GLY A 1 7 ? 17.895 25.674 -36.616 1.00 0.00 7 GLY A O 3
ATOM 2831 N N . ALA A 1 8 ? 18.128 27.121 -34.894 1.00 0.00 8 ALA A N 3
ATOM 2832 C CA . ALA A 1 8 ? 17.686 26.169 -33.889 1.00 0.00 8 ALA A CA 3
ATOM 2833 C C . ALA A 1 8 ? 16.814 26.890 -32.858 1.00 0.00 8 ALA A C 3
ATOM 2834 O O . ALA A 1 8 ? 16.822 28.118 -32.784 1.00 0.00 8 ALA A O 3
ATOM 2841 N N . GLY A 1 9 ? 16.084 26.096 -32.089 1.00 0.00 9 GLY A N 3
ATOM 2842 C CA . GLY A 1 9 ? 15.209 26.643 -31.066 1.00 0.00 9 GLY A CA 3
ATOM 2843 C C . GLY A 1 9 ? 14.556 25.526 -30.249 1.00 0.00 9 GLY A C 3
ATOM 2844 O O . GLY A 1 9 ? 14.425 24.399 -30.724 1.00 0.00 9 GLY A O 3
ATOM 2848 N N . ALA A 1 10 ? 14.162 25.878 -29.034 1.00 0.00 10 ALA A N 3
ATOM 2849 C CA . ALA A 1 10 ? 13.526 24.920 -28.146 1.00 0.00 10 ALA A CA 3
ATOM 2850 C C . ALA A 1 10 ? 12.411 25.618 -27.364 1.00 0.00 10 ALA A C 3
ATOM 2851 O O . ALA A 1 10 ? 11.248 25.229 -27.455 1.00 0.00 10 ALA A O 3
ATOM 2858 N N . LEU A 1 11 ? 12.806 26.636 -26.615 1.00 0.00 11 LEU A N 3
ATOM 2859 C CA . LEU A 1 11 ? 11.855 27.392 -25.817 1.00 0.00 11 LEU A CA 3
ATOM 2860 C C . LEU A 1 11 ? 10.859 28.090 -26.746 1.00 0.00 11 LEU A C 3
ATOM 2861 O O . LEU A 1 11 ? 11.117 28.240 -27.939 1.00 0.00 11 LEU A O 3
ATOM 2877 N N . PRO A 1 12 ? 9.711 28.507 -26.147 1.00 0.00 12 PRO A N 3
ATOM 2878 C CA . PRO A 1 12 ? 9.484 28.289 -24.729 1.00 0.00 12 PRO A CA 3
ATOM 2879 C C . PRO A 1 12 ? 9.139 26.825 -24.448 1.00 0.00 12 PRO A C 3
ATOM 2880 O O . PRO A 1 12 ? 8.904 26.050 -25.373 1.00 0.00 12 PRO A O 3
ATOM 2891 N N . LYS A 1 13 ? 9.119 26.491 -23.166 1.00 0.00 13 LYS A N 3
ATOM 2892 C CA . LYS A 1 13 ? 8.806 25.134 -22.751 1.00 0.00 13 LYS A CA 3
ATOM 2893 C C . LYS A 1 13 ? 7.565 25.152 -21.856 1.00 0.00 13 LYS A C 3
ATOM 2894 O O . LYS A 1 13 ? 7.665 25.398 -20.655 1.00 0.00 13 LYS A O 3
ATOM 2913 N N . ALA A 1 14 ? 6.424 24.888 -22.475 1.00 0.00 14 ALA A N 3
ATOM 2914 C CA . ALA A 1 14 ? 5.165 24.871 -21.750 1.00 0.00 14 ALA A CA 3
ATOM 2915 C C . ALA A 1 14 ? 4.288 23.738 -22.285 1.00 0.00 14 ALA A C 3
ATOM 2916 O O . ALA A 1 14 ? 3.655 23.878 -23.330 1.00 0.00 14 ALA A O 3
ATOM 2923 N N . SER A 1 15 ? 4.280 22.639 -21.545 1.00 0.00 15 SER A N 3
ATOM 2924 C CA . SER A 1 15 ? 3.492 21.481 -21.932 1.00 0.00 15 SER A CA 3
ATOM 2925 C C . SER A 1 15 ? 3.607 20.390 -20.866 1.00 0.00 15 SER A C 3
ATOM 2926 O O . SER A 1 15 ? 4.691 19.858 -20.632 1.00 0.00 15 SER A O 3
ATOM 2934 N N . GLU A 1 16 ? 2.474 20.087 -20.250 1.00 0.00 16 GLU A N 3
ATOM 2935 C CA . GLU A 1 16 ? 2.434 19.068 -19.215 1.00 0.00 16 GLU A CA 3
ATOM 2936 C C . GLU A 1 16 ? 1.557 17.895 -19.658 1.00 0.00 16 GLU A C 3
ATOM 2937 O O . GLU A 1 16 ? 0.457 18.097 -20.169 1.00 0.00 16 GLU A O 3
ATOM 2949 N N . ALA A 1 17 ? 2.078 16.695 -19.446 1.00 0.00 17 ALA A N 3
ATOM 2950 C CA . ALA A 1 17 ? 1.356 15.490 -19.817 1.00 0.00 17 ALA A CA 3
ATOM 2951 C C . ALA A 1 17 ? 1.958 14.293 -19.078 1.00 0.00 17 ALA A C 3
ATOM 2952 O O . ALA A 1 17 ? 3.100 13.913 -19.330 1.00 0.00 17 ALA A O 3
ATOM 2959 N N . THR A 1 18 ? 1.161 13.731 -18.181 1.00 0.00 18 THR A N 3
ATOM 2960 C CA . THR A 1 18 ? 1.600 12.585 -17.403 1.00 0.00 18 THR A CA 3
ATOM 2961 C C . THR A 1 18 ? 0.637 11.411 -17.593 1.00 0.00 18 THR A C 3
ATOM 2962 O O . THR A 1 18 ? -0.564 11.611 -17.768 1.00 0.00 18 THR A O 3
ATOM 2973 N N . VAL A 1 19 ? 1.200 10.213 -17.551 1.00 0.00 19 VAL A N 3
ATOM 2974 C CA . VAL A 1 19 ? 0.406 9.007 -17.715 1.00 0.00 19 VAL A CA 3
ATOM 2975 C C . VAL A 1 19 ? -0.175 8.595 -16.361 1.00 0.00 19 VAL A C 3
ATOM 2976 O O . VAL A 1 19 ? 0.137 7.521 -15.849 1.00 0.00 19 VAL A O 3
ATOM 2989 N N . CYS A 1 20 ? -1.009 9.470 -15.820 1.00 0.00 20 CYS A N 3
ATOM 2990 C CA . CYS A 1 20 ? -1.636 9.211 -14.535 1.00 0.00 20 CYS A CA 3
ATOM 2991 C C . CYS A 1 20 ? -2.672 8.101 -14.722 1.00 0.00 20 CYS A C 3
ATOM 2992 O O . CYS A 1 20 ? -3.244 7.955 -15.801 1.00 0.00 20 CYS A O 3
ATOM 3000 N N . ALA A 1 21 ? -2.883 7.346 -13.654 1.00 0.00 21 ALA A N 3
ATOM 3001 C CA . ALA A 1 21 ? -3.840 6.253 -13.686 1.00 0.00 21 ALA A CA 3
ATOM 3002 C C . ALA A 1 21 ? -5.259 6.824 -13.717 1.00 0.00 21 ALA A C 3
ATOM 3003 O O . ALA A 1 21 ? -5.517 7.885 -13.150 1.00 0.00 21 ALA A O 3
ATOM 3010 N N . ASN A 1 22 ? -6.142 6.096 -14.384 1.00 0.00 22 ASN A N 3
ATOM 3011 C CA . ASN A 1 22 ? -7.528 6.517 -14.495 1.00 0.00 22 ASN A CA 3
ATOM 3012 C C . ASN A 1 22 ? -8.084 6.800 -13.099 1.00 0.00 22 ASN A C 3
ATOM 3013 O O . ASN A 1 22 ? -8.582 7.894 -12.835 1.00 0.00 22 ASN A O 3
ATOM 3024 N N . ASN A 1 23 ? -7.981 5.796 -12.240 1.00 0.00 23 ASN A N 3
ATOM 3025 C CA . ASN A 1 23 ? -8.468 5.924 -10.877 1.00 0.00 23 ASN A CA 3
ATOM 3026 C C . ASN A 1 23 ? -7.978 4.733 -10.051 1.00 0.00 23 ASN A C 3
ATOM 3027 O O . ASN A 1 23 ? -7.336 4.912 -9.017 1.00 0.00 23 ASN A O 3
ATOM 3038 N N . SER A 1 24 ? -8.298 3.543 -10.539 1.00 0.00 24 SER A N 3
ATOM 3039 C CA . SER A 1 24 ? -7.898 2.323 -9.859 1.00 0.00 24 SER A CA 3
ATOM 3040 C C . SER A 1 24 ? -8.104 1.119 -10.780 1.00 0.00 24 SER A C 3
ATOM 3041 O O . SER A 1 24 ? -9.218 0.867 -11.237 1.00 0.00 24 SER A O 3
ATOM 3049 N N . LYS A 1 25 ? -7.014 0.407 -11.024 1.00 0.00 25 LYS A N 3
ATOM 3050 C CA . LYS A 1 25 ? -7.062 -0.764 -11.882 1.00 0.00 25 LYS A CA 3
ATOM 3051 C C . LYS A 1 25 ? -6.427 -1.950 -11.154 1.00 0.00 25 LYS A C 3
ATOM 3052 O O . LYS A 1 25 ? -5.401 -1.800 -10.492 1.00 0.00 25 LYS A O 3
ATOM 3071 N N . VAL A 1 26 ? -7.063 -3.103 -11.301 1.00 0.00 26 VAL A N 3
ATOM 3072 C CA . VAL A 1 26 ? -6.573 -4.315 -10.666 1.00 0.00 26 VAL A CA 3
ATOM 3073 C C . VAL A 1 26 ? -5.683 -5.078 -11.649 1.00 0.00 26 VAL A C 3
ATOM 3074 O O . VAL A 1 26 ? -6.165 -5.590 -12.659 1.00 0.00 26 VAL A O 3
ATOM 3087 N N . SER A 1 27 ? -4.401 -5.129 -11.321 1.00 0.00 27 SER A N 3
ATOM 3088 C CA . SER A 1 27 ? -3.439 -5.821 -12.162 1.00 0.00 27 SER A CA 3
ATOM 3089 C C . SER A 1 27 ? -3.128 -7.200 -11.577 1.00 0.00 27 SER A C 3
ATOM 3090 O O . SER A 1 27 ? -3.303 -7.424 -10.381 1.00 0.00 27 SER A O 3
ATOM 3098 N N . SER A 1 28 ? -2.672 -8.088 -12.448 1.00 0.00 28 SER A N 3
ATOM 3099 C CA . SER A 1 28 ? -2.334 -9.438 -12.033 1.00 0.00 28 SER A CA 3
ATOM 3100 C C . SER A 1 28 ? -0.815 -9.598 -11.954 1.00 0.00 28 SER A C 3
ATOM 3101 O O . SER A 1 28 ? -0.097 -9.204 -12.873 1.00 0.00 28 SER A O 3
ATOM 3109 N N . THR A 1 29 ? -0.368 -10.175 -10.848 1.00 0.00 29 THR A N 3
ATOM 3110 C CA . THR A 1 29 ? 1.053 -10.391 -10.638 1.00 0.00 29 THR A CA 3
ATOM 3111 C C . THR A 1 29 ? 1.314 -11.832 -10.195 1.00 0.00 29 THR A C 3
ATOM 3112 O O . THR A 1 29 ? 0.525 -12.408 -9.447 1.00 0.00 29 THR A O 3
ATOM 3123 N N . GLY A 1 30 ? 2.423 -12.373 -10.675 1.00 0.00 30 GLY A N 3
ATOM 3124 C CA . GLY A 1 30 ? 2.798 -13.736 -10.338 1.00 0.00 30 GLY A CA 3
ATOM 3125 C C . GLY A 1 30 ? 4.295 -13.836 -10.040 1.00 0.00 30 GLY A C 3
ATOM 3126 O O . GLY A 1 30 ? 4.784 -13.228 -9.089 1.00 0.00 30 GLY A O 3
ATOM 3130 N N . GLU A 1 31 ? 4.981 -14.607 -10.870 1.00 0.00 31 GLU A N 3
ATOM 3131 C CA . GLU A 1 31 ? 6.413 -14.793 -10.707 1.00 0.00 31 GLU A CA 3
ATOM 3132 C C . GLU A 1 31 ? 6.703 -15.591 -9.434 1.00 0.00 31 GLU A C 3
ATOM 3133 O O . GLU A 1 31 ? 6.032 -15.412 -8.419 1.00 0.00 31 GLU A O 3
ATOM 3145 N N . LYS A 1 32 ? 7.704 -16.454 -9.530 1.00 0.00 32 LYS A N 3
ATOM 3146 C CA . LYS A 1 32 ? 8.091 -17.280 -8.399 1.00 0.00 32 LYS A CA 3
ATOM 3147 C C . LYS A 1 32 ? 8.153 -16.414 -7.139 1.00 0.00 32 LYS A C 3
ATOM 3148 O O . LYS A 1 32 ? 8.190 -15.187 -7.225 1.00 0.00 32 LYS A O 3
ATOM 3167 N N . VAL A 1 33 ? 8.162 -17.086 -5.997 1.00 0.00 33 VAL A N 3
ATOM 3168 C CA . VAL A 1 33 ? 8.219 -16.394 -4.721 1.00 0.00 33 VAL A CA 3
ATOM 3169 C C . VAL A 1 33 ? 8.731 -17.355 -3.646 1.00 0.00 33 VAL A C 3
ATOM 3170 O O . VAL A 1 33 ? 8.014 -18.261 -3.226 1.00 0.00 33 VAL A O 3
ATOM 3183 N N . VAL A 1 34 ? 9.969 -17.124 -3.233 1.00 0.00 34 VAL A N 3
ATOM 3184 C CA . VAL A 1 34 ? 10.585 -17.958 -2.215 1.00 0.00 34 VAL A CA 3
ATOM 3185 C C . VAL A 1 34 ? 11.566 -17.115 -1.396 1.00 0.00 34 VAL A C 3
ATOM 3186 O O . VAL A 1 34 ? 12.723 -17.494 -1.226 1.00 0.00 34 VAL A O 3
ATOM 3199 N N . LEU A 1 35 ? 11.065 -15.988 -0.911 1.00 0.00 35 LEU A N 3
ATOM 3200 C CA . LEU A 1 35 ? 11.882 -15.089 -0.114 1.00 0.00 35 LEU A CA 3
ATOM 3201 C C . LEU A 1 35 ? 10.981 -14.057 0.567 1.00 0.00 35 LEU A C 3
ATOM 3202 O O . LEU A 1 35 ? 10.885 -14.024 1.792 1.00 0.00 35 LEU A O 3
ATOM 3218 N N . TRP A 1 36 ? 10.345 -13.239 -0.258 1.00 0.00 36 TRP A N 3
ATOM 3219 C CA . TRP A 1 36 ? 9.455 -12.208 0.249 1.00 0.00 36 TRP A CA 3
ATOM 3220 C C . TRP A 1 36 ? 8.069 -12.829 0.434 1.00 0.00 36 TRP A C 3
ATOM 3221 O O . TRP A 1 36 ? 7.803 -13.922 -0.063 1.00 0.00 36 TRP A O 3
ATOM 3242 N N . THR A 1 37 ? 7.222 -12.105 1.152 1.00 0.00 37 THR A N 3
ATOM 3243 C CA . THR A 1 37 ? 5.870 -12.571 1.409 1.00 0.00 37 THR A CA 3
ATOM 3244 C C . THR A 1 37 ? 4.854 -11.490 1.038 1.00 0.00 37 THR A C 3
ATOM 3245 O O . THR A 1 37 ? 5.231 -10.382 0.657 1.00 0.00 37 THR A O 3
ATOM 3256 N N . ARG A 1 38 ? 3.584 -11.848 1.162 1.00 0.00 38 ARG A N 3
ATOM 3257 C CA . ARG A 1 38 ? 2.510 -10.922 0.845 1.00 0.00 38 ARG A CA 3
ATOM 3258 C C . ARG A 1 38 ? 2.375 -9.869 1.947 1.00 0.00 38 ARG A C 3
ATOM 3259 O O . ARG A 1 38 ? 2.565 -8.679 1.699 1.00 0.00 38 ARG A O 3
ATOM 3280 N N . GLU A 1 39 ? 2.048 -10.345 3.139 1.00 0.00 39 GLU A N 3
ATOM 3281 C CA . GLU A 1 39 ? 1.885 -9.459 4.279 1.00 0.00 39 GLU A CA 3
ATOM 3282 C C . GLU A 1 39 ? 2.945 -8.355 4.250 1.00 0.00 39 GLU A C 3
ATOM 3283 O O . GLU A 1 39 ? 2.618 -7.180 4.095 1.00 0.00 39 GLU A O 3
ATOM 3295 N N . ALA A 1 40 ? 4.193 -8.774 4.400 1.00 0.00 40 ALA A N 3
ATOM 3296 C CA . ALA A 1 40 ? 5.303 -7.836 4.393 1.00 0.00 40 ALA A CA 3
ATOM 3297 C C . ALA A 1 40 ? 5.189 -6.927 3.167 1.00 0.00 40 ALA A C 3
ATOM 3298 O O . ALA A 1 40 ? 5.306 -5.708 3.280 1.00 0.00 40 ALA A O 3
ATOM 3305 N N . ASP A 1 41 ? 4.961 -7.556 2.023 1.00 0.00 41 ASP A N 3
ATOM 3306 C CA . ASP A 1 41 ? 4.830 -6.820 0.778 1.00 0.00 41 ASP A CA 3
ATOM 3307 C C . ASP A 1 41 ? 3.727 -5.770 0.925 1.00 0.00 41 ASP A C 3
ATOM 3308 O O . ASP A 1 41 ? 3.891 -4.628 0.498 1.00 0.00 41 ASP A O 3
ATOM 3317 N N . ARG A 1 42 ? 2.627 -6.194 1.530 1.00 0.00 42 ARG A N 3
ATOM 3318 C CA . ARG A 1 42 ? 1.497 -5.304 1.739 1.00 0.00 42 ARG A CA 3
ATOM 3319 C C . ARG A 1 42 ? 1.846 -4.239 2.780 1.00 0.00 42 ARG A C 3
ATOM 3320 O O . ARG A 1 42 ? 1.717 -3.044 2.518 1.00 0.00 42 ARG A O 3
ATOM 3341 N N . VAL A 1 43 ? 2.280 -4.710 3.940 1.00 0.00 43 VAL A N 3
ATOM 3342 C CA . VAL A 1 43 ? 2.649 -3.812 5.021 1.00 0.00 43 VAL A CA 3
ATOM 3343 C C . VAL A 1 43 ? 3.414 -2.618 4.449 1.00 0.00 43 VAL A C 3
ATOM 3344 O O . VAL A 1 43 ? 3.026 -1.469 4.659 1.00 0.00 43 VAL A O 3
ATOM 3357 N N . ILE A 1 44 ? 4.487 -2.929 3.737 1.00 0.00 44 ILE A N 3
ATOM 3358 C CA . ILE A 1 44 ? 5.311 -1.896 3.133 1.00 0.00 44 ILE A CA 3
ATOM 3359 C C . ILE A 1 44 ? 4.408 -0.812 2.541 1.00 0.00 44 ILE A C 3
ATOM 3360 O O . ILE A 1 44 ? 4.520 0.360 2.899 1.00 0.00 44 ILE A O 3
ATOM 3376 N N . LEU A 1 45 ? 3.532 -1.241 1.644 1.00 0.00 45 LEU A N 3
ATOM 3377 C CA . LEU A 1 45 ? 2.610 -0.322 0.998 1.00 0.00 45 LEU A CA 3
ATOM 3378 C C . LEU A 1 45 ? 1.751 0.363 2.063 1.00 0.00 45 LEU A C 3
ATOM 3379 O O . LEU A 1 45 ? 1.687 1.590 2.118 1.00 0.00 45 LEU A O 3
ATOM 3395 N N . THR A 1 46 ? 1.112 -0.459 2.881 1.00 0.00 46 THR A N 3
ATOM 3396 C CA . THR A 1 46 ? 0.259 0.052 3.941 1.00 0.00 46 THR A CA 3
ATOM 3397 C C . THR A 1 46 ? 0.966 1.178 4.697 1.00 0.00 46 THR A C 3
ATOM 3398 O O . THR A 1 46 ? 0.484 2.310 4.726 1.00 0.00 46 THR A O 3
ATOM 3409 N N . MET A 1 47 ? 2.098 0.829 5.291 1.00 0.00 47 MET A N 3
ATOM 3410 C CA . MET A 1 47 ? 2.877 1.797 6.046 1.00 0.00 47 MET A CA 3
ATOM 3411 C C . MET A 1 47 ? 3.382 2.921 5.139 1.00 0.00 47 MET A C 3
ATOM 3412 O O . MET A 1 47 ? 3.315 4.094 5.502 1.00 0.00 47 MET A O 3
ATOM 3426 N N . CYS A 1 48 ? 3.878 2.522 3.977 1.00 0.00 48 CYS A N 3
ATOM 3427 C CA . CYS A 1 48 ? 4.395 3.481 3.015 1.00 0.00 48 CYS A CA 3
ATOM 3428 C C . CYS A 1 48 ? 3.264 4.440 2.638 1.00 0.00 48 CYS A C 3
ATOM 3429 O O . CYS A 1 48 ? 3.516 5.543 2.154 1.00 0.00 48 CYS A O 3
ATOM 3437 N N . GLN A 1 49 ? 2.042 3.985 2.873 1.00 0.00 49 GLN A N 3
ATOM 3438 C CA . GLN A 1 49 ? 0.872 4.789 2.563 1.00 0.00 49 GLN A CA 3
ATOM 3439 C C . GLN A 1 49 ? 0.495 5.661 3.762 1.00 0.00 49 GLN A C 3
ATOM 3440 O O . GLN A 1 49 ? 0.549 6.887 3.684 1.00 0.00 49 GLN A O 3
ATOM 3454 N N . GLU A 1 50 ? 0.121 4.994 4.844 1.00 0.00 50 GLU A N 3
ATOM 3455 C CA . GLU A 1 50 ? -0.265 5.693 6.058 1.00 0.00 50 GLU A CA 3
ATOM 3456 C C . GLU A 1 50 ? 0.878 6.588 6.542 1.00 0.00 50 GLU A C 3
ATOM 3457 O O . GLU A 1 50 ? 0.719 7.803 6.645 1.00 0.00 50 GLU A O 3
ATOM 3469 N N . GLN A 1 51 ? 2.005 5.952 6.826 1.00 0.00 51 GLN A N 3
ATOM 3470 C CA . GLN A 1 51 ? 3.174 6.675 7.296 1.00 0.00 51 GLN A CA 3
ATOM 3471 C C . GLN A 1 51 ? 3.780 7.501 6.160 1.00 0.00 51 GLN A C 3
ATOM 3472 O O . GLN A 1 51 ? 4.340 8.571 6.396 1.00 0.00 51 GLN A O 3
ATOM 3486 N N . GLY A 1 52 ? 3.648 6.974 4.952 1.00 0.00 52 GLY A N 3
ATOM 3487 C CA . GLY A 1 52 ? 4.175 7.649 3.778 1.00 0.00 52 GLY A CA 3
ATOM 3488 C C . GLY A 1 52 ? 5.419 6.935 3.247 1.00 0.00 52 GLY A C 3
ATOM 3489 O O . GLY A 1 52 ? 6.169 6.333 4.015 1.00 0.00 52 GLY A O 3
ATOM 3493 N N . ALA A 1 53 ? 5.600 7.024 1.938 1.00 0.00 53 ALA A N 3
ATOM 3494 C CA . ALA A 1 53 ? 6.741 6.394 1.295 1.00 0.00 53 ALA A CA 3
ATOM 3495 C C . ALA A 1 53 ? 8.000 7.215 1.581 1.00 0.00 53 ALA A C 3
ATOM 3496 O O . ALA A 1 53 ? 8.501 7.916 0.704 1.00 0.00 53 ALA A O 3
ATOM 3503 N N . GLN A 1 54 ? 8.475 7.101 2.813 1.00 0.00 54 GLN A N 3
ATOM 3504 C CA . GLN A 1 54 ? 9.666 7.823 3.226 1.00 0.00 54 GLN A CA 3
ATOM 3505 C C . GLN A 1 54 ? 10.732 6.847 3.726 1.00 0.00 54 GLN A C 3
ATOM 3506 O O . GLN A 1 54 ? 10.415 5.730 4.132 1.00 0.00 54 GLN A O 3
ATOM 3520 N N . PRO A 1 55 ? 12.008 7.316 3.679 1.00 0.00 55 PRO A N 3
ATOM 3521 C CA . PRO A 1 55 ? 13.123 6.497 4.123 1.00 0.00 55 PRO A CA 3
ATOM 3522 C C . PRO A 1 55 ? 13.172 6.417 5.650 1.00 0.00 55 PRO A C 3
ATOM 3523 O O . PRO A 1 55 ? 14.014 5.719 6.212 1.00 0.00 55 PRO A O 3
ATOM 3534 N N . HIS A 1 56 ? 12.258 7.143 6.278 1.00 0.00 56 HIS A N 3
ATOM 3535 C CA . HIS A 1 56 ? 12.186 7.163 7.729 1.00 0.00 56 HIS A CA 3
ATOM 3536 C C . HIS A 1 56 ? 11.186 6.109 8.208 1.00 0.00 56 HIS A C 3
ATOM 3537 O O . HIS A 1 56 ? 11.164 5.760 9.387 1.00 0.00 56 HIS A O 3
ATOM 3551 N N . THR A 1 57 ? 10.382 5.633 7.269 1.00 0.00 57 THR A N 3
ATOM 3552 C CA . THR A 1 57 ? 9.382 4.626 7.580 1.00 0.00 57 THR A CA 3
ATOM 3553 C C . THR A 1 57 ? 9.975 3.223 7.437 1.00 0.00 57 THR A C 3
ATOM 3554 O O . THR A 1 57 ? 9.690 2.340 8.245 1.00 0.00 57 THR A O 3
ATOM 3565 N N . PHE A 1 58 ? 10.788 3.061 6.404 1.00 0.00 58 PHE A N 3
ATOM 3566 C CA . PHE A 1 58 ? 11.424 1.780 6.145 1.00 0.00 58 PHE A CA 3
ATOM 3567 C C . PHE A 1 58 ? 12.103 1.241 7.406 1.00 0.00 58 PHE A C 3
ATOM 3568 O O . PHE A 1 58 ? 12.216 0.029 7.584 1.00 0.00 58 PHE A O 3
ATOM 3585 N N . SER A 1 59 ? 12.538 2.167 8.247 1.00 0.00 59 SER A N 3
ATOM 3586 C CA . SER A 1 59 ? 13.204 1.800 9.485 1.00 0.00 59 SER A CA 3
ATOM 3587 C C . SER A 1 59 ? 12.225 1.072 10.410 1.00 0.00 59 SER A C 3
ATOM 3588 O O . SER A 1 59 ? 12.640 0.387 11.343 1.00 0.00 59 SER A O 3
ATOM 3596 N N . VAL A 1 60 ? 10.945 1.246 10.117 1.00 0.00 60 VAL A N 3
ATOM 3597 C CA . VAL A 1 60 ? 9.904 0.615 10.911 1.00 0.00 60 VAL A CA 3
ATOM 3598 C C . VAL A 1 60 ? 9.542 -0.735 10.288 1.00 0.00 60 VAL A C 3
ATOM 3599 O O . VAL A 1 60 ? 9.523 -1.754 10.976 1.00 0.00 60 VAL A O 3
ATOM 3612 N N . ILE A 1 61 ? 9.264 -0.698 8.993 1.00 0.00 61 ILE A N 3
ATOM 3613 C CA . ILE A 1 61 ? 8.905 -1.906 8.270 1.00 0.00 61 ILE A CA 3
ATOM 3614 C C . ILE A 1 61 ? 10.012 -2.948 8.444 1.00 0.00 61 ILE A C 3
ATOM 3615 O O . ILE A 1 61 ? 9.738 -4.099 8.779 1.00 0.00 61 ILE A O 3
ATOM 3631 N N . SER A 1 62 ? 11.238 -2.506 8.207 1.00 0.00 62 SER A N 3
ATOM 3632 C CA . SER A 1 62 ? 12.388 -3.386 8.333 1.00 0.00 62 SER A CA 3
ATOM 3633 C C . SER A 1 62 ? 12.304 -4.172 9.643 1.00 0.00 62 SER A C 3
ATOM 3634 O O . SER A 1 62 ? 12.472 -5.390 9.652 1.00 0.00 62 SER A O 3
ATOM 3642 N N . GLN A 1 63 ? 12.044 -3.442 10.718 1.00 0.00 63 GLN A N 3
ATOM 3643 C CA . GLN A 1 63 ? 11.936 -4.056 12.031 1.00 0.00 63 GLN A CA 3
ATOM 3644 C C . GLN A 1 63 ? 10.681 -4.927 12.108 1.00 0.00 63 GLN A C 3
ATOM 3645 O O . GLN A 1 63 ? 10.693 -5.985 12.734 1.00 0.00 63 GLN A O 3
ATOM 3659 N N . GLN A 1 64 ? 9.627 -4.449 11.462 1.00 0.00 64 GLN A N 3
ATOM 3660 C CA . GLN A 1 64 ? 8.366 -5.171 11.450 1.00 0.00 64 GLN A CA 3
ATOM 3661 C C . GLN A 1 64 ? 8.507 -6.472 10.656 1.00 0.00 64 GLN A C 3
ATOM 3662 O O . GLN A 1 64 ? 7.836 -7.459 10.952 1.00 0.00 64 GLN A O 3
ATOM 3676 N N . LEU A 1 65 ? 9.384 -6.430 9.664 1.00 0.00 65 LEU A N 3
ATOM 3677 C CA . LEU A 1 65 ? 9.622 -7.593 8.826 1.00 0.00 65 LEU A CA 3
ATOM 3678 C C . LEU A 1 65 ? 10.335 -8.670 9.646 1.00 0.00 65 LEU A C 3
ATOM 3679 O O . LEU A 1 65 ? 9.886 -9.814 9.700 1.00 0.00 65 LEU A O 3
ATOM 3695 N N . GLY A 1 66 ? 11.436 -8.266 10.263 1.00 0.00 66 GLY A N 3
ATOM 3696 C CA . GLY A 1 66 ? 12.216 -9.182 11.078 1.00 0.00 66 GLY A CA 3
ATOM 3697 C C . GLY A 1 66 ? 13.715 -8.961 10.868 1.00 0.00 66 GLY A C 3
ATOM 3698 O O . GLY A 1 66 ? 14.378 -8.346 11.702 1.00 0.00 66 GLY A O 3
ATOM 3702 N N . ASN A 1 67 ? 14.207 -9.475 9.750 1.00 0.00 67 ASN A N 3
ATOM 3703 C CA . ASN A 1 67 ? 15.615 -9.342 9.421 1.00 0.00 67 ASN A CA 3
ATOM 3704 C C . ASN A 1 67 ? 15.773 -8.354 8.263 1.00 0.00 67 ASN A C 3
ATOM 3705 O O . ASN A 1 67 ? 16.878 -7.893 7.981 1.00 0.00 67 ASN A O 3
ATOM 3716 N N . LYS A 1 68 ? 14.651 -8.057 7.624 1.00 0.00 68 LYS A N 3
ATOM 3717 C CA . LYS A 1 68 ? 14.650 -7.133 6.503 1.00 0.00 68 LYS A CA 3
ATOM 3718 C C . LYS A 1 68 ? 15.422 -5.869 6.890 1.00 0.00 68 LYS A C 3
ATOM 3719 O O . LYS A 1 68 ? 15.557 -5.558 8.072 1.00 0.00 68 LYS A O 3
ATOM 3738 N N . THR A 1 69 ? 15.907 -5.176 5.870 1.00 0.00 69 THR A N 3
ATOM 3739 C CA . THR A 1 69 ? 16.661 -3.953 6.089 1.00 0.00 69 THR A CA 3
ATOM 3740 C C . THR A 1 69 ? 15.858 -2.739 5.618 1.00 0.00 69 THR A C 3
ATOM 3741 O O . THR A 1 69 ? 14.925 -2.876 4.828 1.00 0.00 69 THR A O 3
ATOM 3752 N N . PRO A 1 70 ? 16.260 -1.548 6.136 1.00 0.00 70 PRO A N 3
ATOM 3753 C CA . PRO A 1 70 ? 15.587 -0.311 5.777 1.00 0.00 70 PRO A CA 3
ATOM 3754 C C . PRO A 1 70 ? 15.975 0.134 4.365 1.00 0.00 70 PRO A C 3
ATOM 3755 O O . PRO A 1 70 ? 15.299 0.969 3.767 1.00 0.00 70 PRO A O 3
ATOM 3766 N N . VAL A 1 71 ? 17.061 -0.445 3.874 1.00 0.00 71 VAL A N 3
ATOM 3767 C CA . VAL A 1 71 ? 17.546 -0.119 2.544 1.00 0.00 71 VAL A CA 3
ATOM 3768 C C . VAL A 1 71 ? 16.846 -1.012 1.518 1.00 0.00 71 VAL A C 3
ATOM 3769 O O . VAL A 1 71 ? 16.511 -0.560 0.423 1.00 0.00 71 VAL A O 3
ATOM 3782 N N . GLU A 1 72 ? 16.646 -2.262 1.907 1.00 0.00 72 GLU A N 3
ATOM 3783 C CA . GLU A 1 72 ? 15.992 -3.222 1.034 1.00 0.00 72 GLU A CA 3
ATOM 3784 C C . GLU A 1 72 ? 14.497 -2.911 0.928 1.00 0.00 72 GLU A C 3
ATOM 3785 O O . GLU A 1 72 ? 13.941 -2.884 -0.169 1.00 0.00 72 GLU A O 3
ATOM 3797 N N . VAL A 1 73 ? 13.889 -2.684 2.083 1.00 0.00 73 VAL A N 3
ATOM 3798 C CA . VAL A 1 73 ? 12.470 -2.376 2.134 1.00 0.00 73 VAL A CA 3
ATOM 3799 C C . VAL A 1 73 ? 12.142 -1.327 1.069 1.00 0.00 73 VAL A C 3
ATOM 3800 O O . VAL A 1 73 ? 11.093 -1.394 0.431 1.00 0.00 73 VAL A O 3
ATOM 3813 N N . SER A 1 74 ? 13.058 -0.384 0.911 1.00 0.00 74 SER A N 3
ATOM 3814 C CA . SER A 1 74 ? 12.879 0.677 -0.066 1.00 0.00 74 SER A CA 3
ATOM 3815 C C . SER A 1 74 ? 12.977 0.106 -1.482 1.00 0.00 74 SER A C 3
ATOM 3816 O O . SER A 1 74 ? 12.179 0.453 -2.352 1.00 0.00 74 SER A O 3
ATOM 3824 N N . HIS A 1 75 ? 13.962 -0.759 -1.670 1.00 0.00 75 HIS A N 3
ATOM 3825 C CA . HIS A 1 75 ? 14.175 -1.382 -2.966 1.00 0.00 75 HIS A CA 3
ATOM 3826 C C . HIS A 1 75 ? 12.942 -2.202 -3.350 1.00 0.00 75 HIS A C 3
ATOM 3827 O O . HIS A 1 75 ? 12.599 -2.299 -4.527 1.00 0.00 75 HIS A O 3
ATOM 3841 N N . ARG A 1 76 ? 12.309 -2.770 -2.334 1.00 0.00 76 ARG A N 3
ATOM 3842 C CA . ARG A 1 76 ? 11.121 -3.579 -2.551 1.00 0.00 76 ARG A CA 3
ATOM 3843 C C . ARG A 1 76 ? 9.910 -2.682 -2.815 1.00 0.00 76 ARG A C 3
ATOM 3844 O O . ARG A 1 76 ? 9.047 -3.021 -3.623 1.00 0.00 76 ARG A O 3
ATOM 3865 N N . PHE A 1 77 ? 9.884 -1.556 -2.118 1.00 0.00 77 PHE A N 3
ATOM 3866 C CA . PHE A 1 77 ? 8.793 -0.608 -2.267 1.00 0.00 77 PHE A CA 3
ATOM 3867 C C . PHE A 1 77 ? 8.652 -0.159 -3.722 1.00 0.00 77 PHE A C 3
ATOM 3868 O O . PHE A 1 77 ? 7.551 -0.158 -4.272 1.00 0.00 77 PHE A O 3
ATOM 3885 N N . ARG A 1 78 ? 9.782 0.213 -4.306 1.00 0.00 78 ARG A N 3
ATOM 3886 C CA . ARG A 1 78 ? 9.798 0.663 -5.687 1.00 0.00 78 ARG A CA 3
ATOM 3887 C C . ARG A 1 78 ? 9.472 -0.498 -6.628 1.00 0.00 78 ARG A C 3
ATOM 3888 O O . ARG A 1 78 ? 8.993 -0.285 -7.741 1.00 0.00 78 ARG A O 3
ATOM 3909 N N . GLU A 1 79 ? 9.745 -1.702 -6.147 1.00 0.00 79 GLU A N 3
ATOM 3910 C CA . GLU A 1 79 ? 9.486 -2.898 -6.931 1.00 0.00 79 GLU A CA 3
ATOM 3911 C C . GLU A 1 79 ? 7.987 -3.203 -6.955 1.00 0.00 79 GLU A C 3
ATOM 3912 O O . GLU A 1 79 ? 7.419 -3.459 -8.016 1.00 0.00 79 GLU A O 3
ATOM 3924 N N . LEU A 1 80 ? 7.389 -3.166 -5.774 1.00 0.00 80 LEU A N 3
ATOM 3925 C CA . LEU A 1 80 ? 5.967 -3.436 -5.646 1.00 0.00 80 LEU A CA 3
ATOM 3926 C C . LEU A 1 80 ? 5.211 -2.695 -6.750 1.00 0.00 80 LEU A C 3
ATOM 3927 O O . LEU A 1 80 ? 4.187 -3.175 -7.236 1.00 0.00 80 LEU A O 3
ATOM 3943 N N . MET A 1 81 ? 5.744 -1.538 -7.115 1.00 0.00 81 MET A N 3
ATOM 3944 C CA . MET A 1 81 ? 5.132 -0.727 -8.153 1.00 0.00 81 MET A CA 3
ATOM 3945 C C . MET A 1 81 ? 5.723 -1.055 -9.526 1.00 0.00 81 MET A C 3
ATOM 3946 O O . MET A 1 81 ? 5.053 -0.904 -10.547 1.00 0.00 81 MET A O 3
ATOM 3960 N N . GLN A 1 82 ? 6.972 -1.497 -9.506 1.00 0.00 82 GLN A N 3
ATOM 3961 C CA . GLN A 1 82 ? 7.661 -1.848 -10.737 1.00 0.00 82 GLN A CA 3
ATOM 3962 C C . GLN A 1 82 ? 7.043 -3.106 -11.350 1.00 0.00 82 GLN A C 3
ATOM 3963 O O . GLN A 1 82 ? 7.038 -3.268 -12.570 1.00 0.00 82 GLN A O 3
ATOM 3977 N N . LEU A 1 83 ? 6.538 -3.965 -10.477 1.00 0.00 83 LEU A N 3
ATOM 3978 C CA . LEU A 1 83 ? 5.920 -5.204 -10.918 1.00 0.00 83 LEU A CA 3
ATOM 3979 C C . LEU A 1 83 ? 4.582 -4.890 -11.591 1.00 0.00 83 LEU A C 3
ATOM 3980 O O . LEU A 1 83 ? 4.381 -5.213 -12.761 1.00 0.00 83 LEU A O 3
ATOM 3996 N N . PHE A 1 84 ? 3.703 -4.264 -10.823 1.00 0.00 84 PHE A N 3
ATOM 3997 C CA . PHE A 1 84 ? 2.390 -3.903 -11.331 1.00 0.00 84 PHE A CA 3
ATOM 3998 C C . PHE A 1 84 ? 2.495 -3.261 -12.716 1.00 0.00 84 PHE A C 3
ATOM 3999 O O . PHE A 1 84 ? 1.844 -3.705 -13.660 1.00 0.00 84 PHE A O 3
ATOM 4016 N N . HIS A 1 85 ? 3.319 -2.227 -12.793 1.00 0.00 85 HIS A N 3
ATOM 4017 C CA . HIS A 1 85 ? 3.518 -1.520 -14.047 1.00 0.00 85 HIS A CA 3
ATOM 4018 C C . HIS A 1 85 ? 3.736 -2.530 -15.176 1.00 0.00 85 HIS A C 3
ATOM 4019 O O . HIS A 1 85 ? 2.966 -2.570 -16.135 1.00 0.00 85 HIS A O 3
ATOM 4033 N N . THR A 1 86 ? 4.789 -3.319 -15.025 1.00 0.00 86 THR A N 3
ATOM 4034 C CA . THR A 1 86 ? 5.118 -4.326 -16.020 1.00 0.00 86 THR A CA 3
ATOM 4035 C C . THR A 1 86 ? 5.434 -5.661 -15.344 1.00 0.00 86 THR A C 3
ATOM 4036 O O . THR A 1 86 ? 6.559 -5.884 -14.898 1.00 0.00 86 THR A O 3
ATOM 4047 N N . ALA A 1 87 ? 4.422 -6.514 -15.288 1.00 0.00 87 ALA A N 3
ATOM 4048 C CA . ALA A 1 87 ? 4.578 -7.822 -14.673 1.00 0.00 87 ALA A CA 3
ATOM 4049 C C . ALA A 1 87 ? 5.066 -8.820 -15.725 1.00 0.00 87 ALA A C 3
ATOM 4050 O O . ALA A 1 87 ? 5.195 -8.477 -16.899 1.00 0.00 87 ALA A O 3
ATOM 4057 N N . CYS A 1 88 ? 5.322 -10.036 -15.266 1.00 0.00 88 CYS A N 3
ATOM 4058 C CA . CYS A 1 88 ? 5.792 -11.087 -16.153 1.00 0.00 88 CYS A CA 3
ATOM 4059 C C . CYS A 1 88 ? 4.818 -12.263 -16.062 1.00 0.00 88 CYS A C 3
ATOM 4060 O O . CYS A 1 88 ? 4.857 -13.034 -15.105 1.00 0.00 88 CYS A O 3
ATOM 4068 N N . GLU A 1 89 ? 3.967 -12.364 -17.073 1.00 0.00 89 GLU A N 3
ATOM 4069 C CA . GLU A 1 89 ? 2.984 -13.433 -17.119 1.00 0.00 89 GLU A CA 3
ATOM 4070 C C . GLU A 1 89 ? 3.682 -14.793 -17.195 1.00 0.00 89 GLU A C 3
ATOM 4071 O O . GLU A 1 89 ? 4.899 -14.861 -17.358 1.00 0.00 89 GLU A O 3
ATOM 4083 N N . SER A 1 90 ? 2.881 -15.841 -17.074 1.00 0.00 90 SER A N 3
ATOM 4084 C CA . SER A 1 90 ? 3.406 -17.195 -17.127 1.00 0.00 90 SER A CA 3
ATOM 4085 C C . SER A 1 90 ? 4.292 -17.460 -15.908 1.00 0.00 90 SER A C 3
ATOM 4086 O O . SER A 1 90 ? 5.362 -16.868 -15.773 1.00 0.00 90 SER A O 3
ATOM 4094 N N . GLY A 1 91 ? 3.814 -18.351 -15.052 1.00 0.00 91 GLY A N 3
ATOM 4095 C CA . GLY A 1 91 ? 4.550 -18.702 -13.849 1.00 0.00 91 GLY A CA 3
ATOM 4096 C C . GLY A 1 91 ? 3.636 -19.381 -12.826 1.00 0.00 91 GLY A C 3
ATOM 4097 O O . GLY A 1 91 ? 3.291 -18.787 -11.806 1.00 0.00 91 GLY A O 3
ATOM 4101 N N . PRO A 1 92 ? 3.261 -20.649 -13.144 1.00 0.00 92 PRO A N 3
ATOM 4102 C CA . PRO A 1 92 ? 2.394 -21.415 -12.264 1.00 0.00 92 PRO A CA 3
ATOM 4103 C C . PRO A 1 92 ? 3.160 -21.912 -11.036 1.00 0.00 92 PRO A C 3
ATOM 4104 O O . PRO A 1 92 ? 4.381 -22.054 -11.077 1.00 0.00 92 PRO A O 3
ATOM 4115 N N . SER A 1 93 ? 2.410 -22.163 -9.973 1.00 0.00 93 SER A N 3
ATOM 4116 C CA . SER A 1 93 ? 3.003 -22.641 -8.736 1.00 0.00 93 SER A CA 3
ATOM 4117 C C . SER A 1 93 ? 2.179 -23.802 -8.175 1.00 0.00 93 SER A C 3
ATOM 4118 O O . SER A 1 93 ? 0.952 -23.794 -8.257 1.00 0.00 93 SER A O 3
ATOM 4126 N N . SER A 1 94 ? 2.888 -24.774 -7.619 1.00 0.00 94 SER A N 3
ATOM 4127 C CA . SER A 1 94 ? 2.237 -25.940 -7.045 1.00 0.00 94 SER A CA 3
ATOM 4128 C C . SER A 1 94 ? 1.228 -25.505 -5.981 1.00 0.00 94 SER A C 3
ATOM 4129 O O . SER A 1 94 ? 1.573 -24.774 -5.054 1.00 0.00 94 SER A O 3
ATOM 4137 N N . GLY A 1 95 ? 0.000 -25.974 -6.150 1.00 0.00 95 GLY A N 3
ATOM 4138 C CA . GLY A 1 95 ? -1.063 -25.642 -5.215 1.00 0.00 95 GLY A CA 3
ATOM 4139 C C . GLY A 1 95 ? -2.248 -24.999 -5.938 1.00 0.00 95 GLY A C 3
ATOM 4140 O O . GLY A 1 95 ? -2.767 -25.557 -6.904 1.00 0.00 95 GLY A O 3
ATOM 4144 N N . GLY A 1 1 ? -43.215 12.037 50.686 1.00 0.00 1 GLY A N 4
ATOM 4145 C CA . GLY A 1 1 ? -42.769 12.185 49.311 1.00 0.00 1 GLY A CA 4
ATOM 4146 C C . GLY A 1 1 ? -41.821 13.377 49.167 1.00 0.00 1 GLY A C 4
ATOM 4147 O O . GLY A 1 1 ? -42.264 14.505 48.958 1.00 0.00 1 GLY A O 4
ATOM 4151 N N . PRO A 1 2 ? -40.499 13.079 49.288 1.00 0.00 2 PRO A N 4
ATOM 4152 C CA . PRO A 1 2 ? -39.485 14.113 49.174 1.00 0.00 2 PRO A CA 4
ATOM 4153 C C . PRO A 1 2 ? -39.292 14.533 47.716 1.00 0.00 2 PRO A C 4
ATOM 4154 O O . PRO A 1 2 ? -39.943 13.997 46.820 1.00 0.00 2 PRO A O 4
ATOM 4165 N N . SER A 1 3 ? -38.395 15.489 47.522 1.00 0.00 3 SER A N 4
ATOM 4166 C CA . SER A 1 3 ? -38.108 15.987 46.188 1.00 0.00 3 SER A CA 4
ATOM 4167 C C . SER A 1 3 ? -36.601 16.189 46.017 1.00 0.00 3 SER A C 4
ATOM 4168 O O . SER A 1 3 ? -35.842 16.064 46.977 1.00 0.00 3 SER A O 4
ATOM 4176 N N . GLY A 1 4 ? -36.213 16.498 44.789 1.00 0.00 4 GLY A N 4
ATOM 4177 C CA . GLY A 1 4 ? -34.810 16.719 44.481 1.00 0.00 4 GLY A CA 4
ATOM 4178 C C . GLY A 1 4 ? -34.634 17.938 43.573 1.00 0.00 4 GLY A C 4
ATOM 4179 O O . GLY A 1 4 ? -35.550 18.747 43.428 1.00 0.00 4 GLY A O 4
ATOM 4183 N N . SER A 1 5 ? -33.450 18.033 42.987 1.00 0.00 5 SER A N 4
ATOM 4184 C CA . SER A 1 5 ? -33.141 19.140 42.098 1.00 0.00 5 SER A CA 4
ATOM 4185 C C . SER A 1 5 ? -32.077 18.716 41.083 1.00 0.00 5 SER A C 4
ATOM 4186 O O . SER A 1 5 ? -31.434 17.681 41.249 1.00 0.00 5 SER A O 4
ATOM 4194 N N . SER A 1 6 ? -31.924 19.538 40.055 1.00 0.00 6 SER A N 4
ATOM 4195 C CA . SER A 1 6 ? -30.949 19.261 39.014 1.00 0.00 6 SER A CA 4
ATOM 4196 C C . SER A 1 6 ? -30.211 20.546 38.634 1.00 0.00 6 SER A C 4
ATOM 4197 O O . SER A 1 6 ? -30.631 21.641 39.005 1.00 0.00 6 SER A O 4
ATOM 4205 N N . GLY A 1 7 ? -29.123 20.370 37.898 1.00 0.00 7 GLY A N 4
ATOM 4206 C CA . GLY A 1 7 ? -28.322 21.502 37.463 1.00 0.00 7 GLY A CA 4
ATOM 4207 C C . GLY A 1 7 ? -28.153 21.502 35.942 1.00 0.00 7 GLY A C 4
ATOM 4208 O O . GLY A 1 7 ? -28.692 20.636 35.254 1.00 0.00 7 GLY A O 4
ATOM 4212 N N . ALA A 1 8 ? -27.403 22.482 35.463 1.00 0.00 8 ALA A N 4
ATOM 4213 C CA . ALA A 1 8 ? -27.156 22.606 34.036 1.00 0.00 8 ALA A CA 4
ATOM 4214 C C . ALA A 1 8 ? -25.840 23.354 33.814 1.00 0.00 8 ALA A C 4
ATOM 4215 O O . ALA A 1 8 ? -25.524 24.293 34.543 1.00 0.00 8 ALA A O 4
ATOM 4222 N N . GLY A 1 9 ? -25.107 22.910 32.803 1.00 0.00 9 GLY A N 4
ATOM 4223 C CA . GLY A 1 9 ? -23.833 23.526 32.475 1.00 0.00 9 GLY A CA 4
ATOM 4224 C C . GLY A 1 9 ? -23.702 23.747 30.967 1.00 0.00 9 GLY A C 4
ATOM 4225 O O . GLY A 1 9 ? -24.627 23.456 30.211 1.00 0.00 9 GLY A O 4
ATOM 4229 N N . ALA A 1 10 ? -22.545 24.261 30.574 1.00 0.00 10 ALA A N 4
ATOM 4230 C CA . ALA A 1 10 ? -22.282 24.524 29.170 1.00 0.00 10 ALA A CA 4
ATOM 4231 C C . ALA A 1 10 ? -20.823 24.954 29.001 1.00 0.00 10 ALA A C 4
ATOM 4232 O O . ALA A 1 10 ? -20.191 25.407 29.955 1.00 0.00 10 ALA A O 4
ATOM 4239 N N . LEU A 1 11 ? -20.331 24.797 27.781 1.00 0.00 11 LEU A N 4
ATOM 4240 C CA . LEU A 1 11 ? -18.958 25.163 27.475 1.00 0.00 11 LEU A CA 4
ATOM 4241 C C . LEU A 1 11 ? -18.008 24.312 28.319 1.00 0.00 11 LEU A C 4
ATOM 4242 O O . LEU A 1 11 ? -18.417 23.724 29.319 1.00 0.00 11 LEU A O 4
ATOM 4258 N N . PRO A 1 12 ? -16.723 24.272 27.874 1.00 0.00 12 PRO A N 4
ATOM 4259 C CA . PRO A 1 12 ? -16.321 24.999 26.682 1.00 0.00 12 PRO A CA 4
ATOM 4260 C C . PRO A 1 12 ? -16.817 24.294 25.417 1.00 0.00 12 PRO A C 4
ATOM 4261 O O . PRO A 1 12 ? -17.521 23.288 25.499 1.00 0.00 12 PRO A O 4
ATOM 4272 N N . LYS A 1 13 ? -16.431 24.849 24.278 1.00 0.00 13 LYS A N 4
ATOM 4273 C CA . LYS A 1 13 ? -16.827 24.286 22.999 1.00 0.00 13 LYS A CA 4
ATOM 4274 C C . LYS A 1 13 ? -15.610 24.226 22.074 1.00 0.00 13 LYS A C 4
ATOM 4275 O O . LYS A 1 13 ? -15.018 25.256 21.754 1.00 0.00 13 LYS A O 4
ATOM 4294 N N . ALA A 1 14 ? -15.274 23.010 21.669 1.00 0.00 14 ALA A N 4
ATOM 4295 C CA . ALA A 1 14 ? -14.138 22.803 20.786 1.00 0.00 14 ALA A CA 4
ATOM 4296 C C . ALA A 1 14 ? -14.224 21.405 20.171 1.00 0.00 14 ALA A C 4
ATOM 4297 O O . ALA A 1 14 ? -14.451 20.425 20.878 1.00 0.00 14 ALA A O 4
ATOM 4304 N N . SER A 1 15 ? -14.039 21.358 18.860 1.00 0.00 15 SER A N 4
ATOM 4305 C CA . SER A 1 15 ? -14.093 20.096 18.141 1.00 0.00 15 SER A CA 4
ATOM 4306 C C . SER A 1 15 ? -13.314 20.208 16.829 1.00 0.00 15 SER A C 4
ATOM 4307 O O . SER A 1 15 ? -13.277 21.272 16.214 1.00 0.00 15 SER A O 4
ATOM 4315 N N . GLU A 1 16 ? -12.712 19.094 16.439 1.00 0.00 16 GLU A N 4
ATOM 4316 C CA . GLU A 1 16 ? -11.936 19.053 15.211 1.00 0.00 16 GLU A CA 4
ATOM 4317 C C . GLU A 1 16 ? -12.865 18.944 14.000 1.00 0.00 16 GLU A C 4
ATOM 4318 O O . GLU A 1 16 ? -14.052 18.660 14.148 1.00 0.00 16 GLU A O 4
ATOM 4330 N N . ALA A 1 17 ? -12.288 19.174 12.830 1.00 0.00 17 ALA A N 4
ATOM 4331 C CA . ALA A 1 17 ? -13.049 19.105 11.594 1.00 0.00 17 ALA A CA 4
ATOM 4332 C C . ALA A 1 17 ? -12.158 18.547 10.482 1.00 0.00 17 ALA A C 4
ATOM 4333 O O . ALA A 1 17 ? -11.215 19.207 10.048 1.00 0.00 17 ALA A O 4
ATOM 4340 N N . THR A 1 18 ? -12.489 17.338 10.053 1.00 0.00 18 THR A N 4
ATOM 4341 C CA . THR A 1 18 ? -11.731 16.685 9.000 1.00 0.00 18 THR A CA 4
ATOM 4342 C C . THR A 1 18 ? -12.288 17.064 7.627 1.00 0.00 18 THR A C 4
ATOM 4343 O O . THR A 1 18 ? -13.448 16.788 7.325 1.00 0.00 18 THR A O 4
ATOM 4354 N N . VAL A 1 19 ? -11.435 17.692 6.830 1.00 0.00 19 VAL A N 4
ATOM 4355 C CA . VAL A 1 19 ? -11.828 18.113 5.496 1.00 0.00 19 VAL A CA 4
ATOM 4356 C C . VAL A 1 19 ? -10.753 17.688 4.495 1.00 0.00 19 VAL A C 4
ATOM 4357 O O . VAL A 1 19 ? -9.661 18.254 4.473 1.00 0.00 19 VAL A O 4
ATOM 4370 N N . CYS A 1 20 ? -11.098 16.694 3.689 1.00 0.00 20 CYS A N 4
ATOM 4371 C CA . CYS A 1 20 ? -10.176 16.187 2.688 1.00 0.00 20 CYS A CA 4
ATOM 4372 C C . CYS A 1 20 ? -10.871 15.059 1.922 1.00 0.00 20 CYS A C 4
ATOM 4373 O O . CYS A 1 20 ? -11.892 14.539 2.369 1.00 0.00 20 CYS A O 4
ATOM 4381 N N . ALA A 1 21 ? -10.290 14.715 0.783 1.00 0.00 21 ALA A N 4
ATOM 4382 C CA . ALA A 1 21 ? -10.840 13.659 -0.049 1.00 0.00 21 ALA A CA 4
ATOM 4383 C C . ALA A 1 21 ? -9.740 13.105 -0.957 1.00 0.00 21 ALA A C 4
ATOM 4384 O O . ALA A 1 21 ? -9.301 13.779 -1.888 1.00 0.00 21 ALA A O 4
ATOM 4391 N N . ASN A 1 22 ? -9.328 11.883 -0.656 1.00 0.00 22 ASN A N 4
ATOM 4392 C CA . ASN A 1 22 ? -8.288 11.231 -1.433 1.00 0.00 22 ASN A CA 4
ATOM 4393 C C . ASN A 1 22 ? -8.065 9.816 -0.895 1.00 0.00 22 ASN A C 4
ATOM 4394 O O . ASN A 1 22 ? -7.950 9.619 0.314 1.00 0.00 22 ASN A O 4
ATOM 4405 N N . ASN A 1 23 ? -8.011 8.867 -1.818 1.00 0.00 23 ASN A N 4
ATOM 4406 C CA . ASN A 1 23 ? -7.804 7.477 -1.451 1.00 0.00 23 ASN A CA 4
ATOM 4407 C C . ASN A 1 23 ? -7.773 6.619 -2.718 1.00 0.00 23 ASN A C 4
ATOM 4408 O O . ASN A 1 23 ? -8.190 7.066 -3.785 1.00 0.00 23 ASN A O 4
ATOM 4419 N N . SER A 1 24 ? -7.274 5.402 -2.558 1.00 0.00 24 SER A N 4
ATOM 4420 C CA . SER A 1 24 ? -7.183 4.477 -3.675 1.00 0.00 24 SER A CA 4
ATOM 4421 C C . SER A 1 24 ? -6.662 3.123 -3.192 1.00 0.00 24 SER A C 4
ATOM 4422 O O . SER A 1 24 ? -6.132 3.015 -2.087 1.00 0.00 24 SER A O 4
ATOM 4430 N N . LYS A 1 25 ? -6.831 2.122 -4.044 1.00 0.00 25 LYS A N 4
ATOM 4431 C CA . LYS A 1 25 ? -6.384 0.778 -3.717 1.00 0.00 25 LYS A CA 4
ATOM 4432 C C . LYS A 1 25 ? -6.211 -0.025 -5.008 1.00 0.00 25 LYS A C 4
ATOM 4433 O O . LYS A 1 25 ? -7.193 -0.394 -5.650 1.00 0.00 25 LYS A O 4
ATOM 4452 N N . VAL A 1 26 ? -4.955 -0.272 -5.350 1.00 0.00 26 VAL A N 4
ATOM 4453 C CA . VAL A 1 26 ? -4.641 -1.024 -6.553 1.00 0.00 26 VAL A CA 4
ATOM 4454 C C . VAL A 1 26 ? -3.549 -2.049 -6.238 1.00 0.00 26 VAL A C 4
ATOM 4455 O O . VAL A 1 26 ? -2.362 -1.735 -6.299 1.00 0.00 26 VAL A O 4
ATOM 4468 N N . SER A 1 27 ? -3.991 -3.253 -5.906 1.00 0.00 27 SER A N 4
ATOM 4469 C CA . SER A 1 27 ? -3.067 -4.326 -5.581 1.00 0.00 27 SER A CA 4
ATOM 4470 C C . SER A 1 27 ? -3.837 -5.627 -5.347 1.00 0.00 27 SER A C 4
ATOM 4471 O O . SER A 1 27 ? -4.726 -5.682 -4.498 1.00 0.00 27 SER A O 4
ATOM 4479 N N . SER A 1 28 ? -3.468 -6.642 -6.114 1.00 0.00 28 SER A N 4
ATOM 4480 C CA . SER A 1 28 ? -4.114 -7.939 -6.001 1.00 0.00 28 SER A CA 4
ATOM 4481 C C . SER A 1 28 ? -3.450 -8.939 -6.950 1.00 0.00 28 SER A C 4
ATOM 4482 O O . SER A 1 28 ? -3.112 -8.596 -8.082 1.00 0.00 28 SER A O 4
ATOM 4490 N N . THR A 1 29 ? -3.282 -10.156 -6.454 1.00 0.00 29 THR A N 4
ATOM 4491 C CA . THR A 1 29 ? -2.665 -11.208 -7.243 1.00 0.00 29 THR A CA 4
ATOM 4492 C C . THR A 1 29 ? -1.456 -10.662 -8.006 1.00 0.00 29 THR A C 4
ATOM 4493 O O . THR A 1 29 ? -1.322 -10.888 -9.208 1.00 0.00 29 THR A O 4
ATOM 4504 N N . GLY A 1 30 ? -0.606 -9.954 -7.277 1.00 0.00 30 GLY A N 4
ATOM 4505 C CA . GLY A 1 30 ? 0.587 -9.374 -7.870 1.00 0.00 30 GLY A CA 4
ATOM 4506 C C . GLY A 1 30 ? 1.348 -10.412 -8.697 1.00 0.00 30 GLY A C 4
ATOM 4507 O O . GLY A 1 30 ? 0.960 -11.579 -8.745 1.00 0.00 30 GLY A O 4
ATOM 4511 N N . GLU A 1 31 ? 2.418 -9.951 -9.327 1.00 0.00 31 GLU A N 4
ATOM 4512 C CA . GLU A 1 31 ? 3.237 -10.825 -10.150 1.00 0.00 31 GLU A CA 4
ATOM 4513 C C . GLU A 1 31 ? 4.669 -10.870 -9.613 1.00 0.00 31 GLU A C 4
ATOM 4514 O O . GLU A 1 31 ? 5.150 -9.896 -9.035 1.00 0.00 31 GLU A O 4
ATOM 4526 N N . LYS A 1 32 ? 5.311 -12.010 -9.825 1.00 0.00 32 LYS A N 4
ATOM 4527 C CA . LYS A 1 32 ? 6.678 -12.194 -9.370 1.00 0.00 32 LYS A CA 4
ATOM 4528 C C . LYS A 1 32 ? 6.735 -12.016 -7.851 1.00 0.00 32 LYS A C 4
ATOM 4529 O O . LYS A 1 32 ? 7.143 -10.965 -7.361 1.00 0.00 32 LYS A O 4
ATOM 4548 N N . VAL A 1 33 ? 6.319 -13.060 -7.149 1.00 0.00 33 VAL A N 4
ATOM 4549 C CA . VAL A 1 33 ? 6.317 -13.032 -5.697 1.00 0.00 33 VAL A CA 4
ATOM 4550 C C . VAL A 1 33 ? 6.760 -14.397 -5.164 1.00 0.00 33 VAL A C 4
ATOM 4551 O O . VAL A 1 33 ? 6.201 -15.425 -5.542 1.00 0.00 33 VAL A O 4
ATOM 4564 N N . VAL A 1 34 ? 7.759 -14.361 -4.295 1.00 0.00 34 VAL A N 4
ATOM 4565 C CA . VAL A 1 34 ? 8.284 -15.582 -3.707 1.00 0.00 34 VAL A CA 4
ATOM 4566 C C . VAL A 1 34 ? 9.395 -15.229 -2.716 1.00 0.00 34 VAL A C 4
ATOM 4567 O O . VAL A 1 34 ? 9.438 -15.765 -1.610 1.00 0.00 34 VAL A O 4
ATOM 4580 N N . LEU A 1 35 ? 10.266 -14.329 -3.149 1.00 0.00 35 LEU A N 4
ATOM 4581 C CA . LEU A 1 35 ? 11.374 -13.899 -2.313 1.00 0.00 35 LEU A CA 4
ATOM 4582 C C . LEU A 1 35 ? 10.828 -13.162 -1.089 1.00 0.00 35 LEU A C 4
ATOM 4583 O O . LEU A 1 35 ? 11.127 -13.530 0.046 1.00 0.00 35 LEU A O 4
ATOM 4599 N N . TRP A 1 36 ? 10.038 -12.134 -1.361 1.00 0.00 36 TRP A N 4
ATOM 4600 C CA . TRP A 1 36 ? 9.447 -11.342 -0.296 1.00 0.00 36 TRP A CA 4
ATOM 4601 C C . TRP A 1 36 ? 8.101 -11.970 0.070 1.00 0.00 36 TRP A C 4
ATOM 4602 O O . TRP A 1 36 ? 7.462 -12.608 -0.765 1.00 0.00 36 TRP A O 4
ATOM 4623 N N . THR A 1 37 ? 7.709 -11.767 1.320 1.00 0.00 37 THR A N 4
ATOM 4624 C CA . THR A 1 37 ? 6.450 -12.306 1.806 1.00 0.00 37 THR A CA 4
ATOM 4625 C C . THR A 1 37 ? 5.313 -11.314 1.554 1.00 0.00 37 THR A C 4
ATOM 4626 O O . THR A 1 37 ? 5.470 -10.114 1.776 1.00 0.00 37 THR A O 4
ATOM 4637 N N . ARG A 1 38 ? 4.193 -11.852 1.095 1.00 0.00 38 ARG A N 4
ATOM 4638 C CA . ARG A 1 38 ? 3.029 -11.029 0.810 1.00 0.00 38 ARG A CA 4
ATOM 4639 C C . ARG A 1 38 ? 2.781 -10.047 1.957 1.00 0.00 38 ARG A C 4
ATOM 4640 O O . ARG A 1 38 ? 2.941 -8.839 1.790 1.00 0.00 38 ARG A O 4
ATOM 4661 N N . GLU A 1 39 ? 2.394 -10.602 3.096 1.00 0.00 39 GLU A N 4
ATOM 4662 C CA . GLU A 1 39 ? 2.122 -9.790 4.270 1.00 0.00 39 GLU A CA 4
ATOM 4663 C C . GLU A 1 39 ? 3.159 -8.671 4.394 1.00 0.00 39 GLU A C 4
ATOM 4664 O O . GLU A 1 39 ? 2.802 -7.502 4.526 1.00 0.00 39 GLU A O 4
ATOM 4676 N N . ALA A 1 40 ? 4.421 -9.070 4.346 1.00 0.00 40 ALA A N 4
ATOM 4677 C CA . ALA A 1 40 ? 5.512 -8.116 4.451 1.00 0.00 40 ALA A CA 4
ATOM 4678 C C . ALA A 1 40 ? 5.385 -7.078 3.334 1.00 0.00 40 ALA A C 4
ATOM 4679 O O . ALA A 1 40 ? 5.582 -5.886 3.564 1.00 0.00 40 ALA A O 4
ATOM 4686 N N . ASP A 1 41 ? 5.056 -7.569 2.148 1.00 0.00 41 ASP A N 4
ATOM 4687 C CA . ASP A 1 41 ? 4.900 -6.698 0.995 1.00 0.00 41 ASP A CA 4
ATOM 4688 C C . ASP A 1 41 ? 3.736 -5.736 1.241 1.00 0.00 41 ASP A C 4
ATOM 4689 O O . ASP A 1 41 ? 3.867 -4.531 1.029 1.00 0.00 41 ASP A O 4
ATOM 4698 N N . ARG A 1 42 ? 2.625 -6.304 1.686 1.00 0.00 42 ARG A N 4
ATOM 4699 C CA . ARG A 1 42 ? 1.439 -5.511 1.963 1.00 0.00 42 ARG A CA 4
ATOM 4700 C C . ARG A 1 42 ? 1.736 -4.473 3.047 1.00 0.00 42 ARG A C 4
ATOM 4701 O O . ARG A 1 42 ? 1.369 -3.306 2.912 1.00 0.00 42 ARG A O 4
ATOM 4722 N N . VAL A 1 43 ? 2.399 -4.934 4.098 1.00 0.00 43 VAL A N 4
ATOM 4723 C CA . VAL A 1 43 ? 2.750 -4.060 5.204 1.00 0.00 43 VAL A CA 4
ATOM 4724 C C . VAL A 1 43 ? 3.318 -2.750 4.653 1.00 0.00 43 VAL A C 4
ATOM 4725 O O . VAL A 1 43 ? 2.883 -1.668 5.044 1.00 0.00 43 VAL A O 4
ATOM 4738 N N . ILE A 1 44 ? 4.281 -2.892 3.754 1.00 0.00 44 ILE A N 4
ATOM 4739 C CA . ILE A 1 44 ? 4.913 -1.733 3.146 1.00 0.00 44 ILE A CA 4
ATOM 4740 C C . ILE A 1 44 ? 3.839 -0.844 2.517 1.00 0.00 44 ILE A C 4
ATOM 4741 O O . ILE A 1 44 ? 3.742 0.340 2.838 1.00 0.00 44 ILE A O 4
ATOM 4757 N N . LEU A 1 45 ? 3.059 -1.447 1.632 1.00 0.00 45 LEU A N 4
ATOM 4758 C CA . LEU A 1 45 ? 1.996 -0.725 0.955 1.00 0.00 45 LEU A CA 4
ATOM 4759 C C . LEU A 1 45 ? 1.145 0.011 1.991 1.00 0.00 45 LEU A C 4
ATOM 4760 O O . LEU A 1 45 ? 0.572 1.060 1.698 1.00 0.00 45 LEU A O 4
ATOM 4776 N N . THR A 1 46 ? 1.089 -0.567 3.182 1.00 0.00 46 THR A N 4
ATOM 4777 C CA . THR A 1 46 ? 0.317 0.020 4.264 1.00 0.00 46 THR A CA 4
ATOM 4778 C C . THR A 1 46 ? 1.126 1.115 4.963 1.00 0.00 46 THR A C 4
ATOM 4779 O O . THR A 1 46 ? 0.675 2.255 5.067 1.00 0.00 46 THR A O 4
ATOM 4790 N N . MET A 1 47 ? 2.308 0.730 5.423 1.00 0.00 47 MET A N 4
ATOM 4791 C CA . MET A 1 47 ? 3.184 1.665 6.109 1.00 0.00 47 MET A CA 4
ATOM 4792 C C . MET A 1 47 ? 3.551 2.840 5.201 1.00 0.00 47 MET A C 4
ATOM 4793 O O . MET A 1 47 ? 3.324 3.996 5.553 1.00 0.00 47 MET A O 4
ATOM 4807 N N . CYS A 1 48 ? 4.112 2.503 4.049 1.00 0.00 48 CYS A N 4
ATOM 4808 C CA . CYS A 1 48 ? 4.513 3.516 3.087 1.00 0.00 48 CYS A CA 4
ATOM 4809 C C . CYS A 1 48 ? 3.303 4.404 2.792 1.00 0.00 48 CYS A C 4
ATOM 4810 O O . CYS A 1 48 ? 3.456 5.538 2.341 1.00 0.00 48 CYS A O 4
ATOM 4818 N N . GLN A 1 49 ? 2.127 3.855 3.060 1.00 0.00 49 GLN A N 4
ATOM 4819 C CA . GLN A 1 49 ? 0.891 4.584 2.829 1.00 0.00 49 GLN A CA 4
ATOM 4820 C C . GLN A 1 49 ? 0.527 5.416 4.060 1.00 0.00 49 GLN A C 4
ATOM 4821 O O . GLN A 1 49 ? 0.502 6.644 3.999 1.00 0.00 49 GLN A O 4
ATOM 4835 N N . GLU A 1 50 ? 0.255 4.713 5.150 1.00 0.00 50 GLU A N 4
ATOM 4836 C CA . GLU A 1 50 ? -0.106 5.372 6.394 1.00 0.00 50 GLU A CA 4
ATOM 4837 C C . GLU A 1 50 ? 1.003 6.331 6.829 1.00 0.00 50 GLU A C 4
ATOM 4838 O O . GLU A 1 50 ? 0.775 7.533 6.958 1.00 0.00 50 GLU A O 4
ATOM 4850 N N . GLN A 1 51 ? 2.182 5.764 7.042 1.00 0.00 51 GLN A N 4
ATOM 4851 C CA . GLN A 1 51 ? 3.328 6.554 7.459 1.00 0.00 51 GLN A CA 4
ATOM 4852 C C . GLN A 1 51 ? 3.825 7.421 6.301 1.00 0.00 51 GLN A C 4
ATOM 4853 O O . GLN A 1 51 ? 4.330 8.522 6.517 1.00 0.00 51 GLN A O 4
ATOM 4867 N N . GLY A 1 52 ? 3.663 6.893 5.097 1.00 0.00 52 GLY A N 4
ATOM 4868 C CA . GLY A 1 52 ? 4.089 7.605 3.904 1.00 0.00 52 GLY A CA 4
ATOM 4869 C C . GLY A 1 52 ? 5.368 6.993 3.327 1.00 0.00 52 GLY A C 4
ATOM 4870 O O . GLY A 1 52 ? 6.221 6.514 4.072 1.00 0.00 52 GLY A O 4
ATOM 4874 N N . ALA A 1 53 ? 5.459 7.030 2.006 1.00 0.00 53 ALA A N 4
ATOM 4875 C CA . ALA A 1 53 ? 6.619 6.484 1.321 1.00 0.00 53 ALA A CA 4
ATOM 4876 C C . ALA A 1 53 ? 7.841 7.352 1.627 1.00 0.00 53 ALA A C 4
ATOM 4877 O O . ALA A 1 53 ? 8.276 8.137 0.786 1.00 0.00 53 ALA A O 4
ATOM 4884 N N . GLN A 1 54 ? 8.361 7.181 2.834 1.00 0.00 54 GLN A N 4
ATOM 4885 C CA . GLN A 1 54 ? 9.525 7.938 3.261 1.00 0.00 54 GLN A CA 4
ATOM 4886 C C . GLN A 1 54 ? 10.655 6.991 3.666 1.00 0.00 54 GLN A C 4
ATOM 4887 O O . GLN A 1 54 ? 10.409 5.834 4.006 1.00 0.00 54 GLN A O 4
ATOM 4901 N N . PRO A 1 55 ? 11.903 7.530 3.616 1.00 0.00 55 PRO A N 4
ATOM 4902 C CA . PRO A 1 55 ? 13.072 6.745 3.973 1.00 0.00 55 PRO A CA 4
ATOM 4903 C C . PRO A 1 55 ? 13.172 6.570 5.490 1.00 0.00 55 PRO A C 4
ATOM 4904 O O . PRO A 1 55 ? 14.059 5.873 5.981 1.00 0.00 55 PRO A O 4
ATOM 4915 N N . HIS A 1 56 ? 12.250 7.214 6.190 1.00 0.00 56 HIS A N 4
ATOM 4916 C CA . HIS A 1 56 ? 12.223 7.138 7.641 1.00 0.00 56 HIS A CA 4
ATOM 4917 C C . HIS A 1 56 ? 11.288 6.009 8.078 1.00 0.00 56 HIS A C 4
ATOM 4918 O O . HIS A 1 56 ? 11.324 5.580 9.230 1.00 0.00 56 HIS A O 4
ATOM 4932 N N . THR A 1 57 ? 10.472 5.561 7.135 1.00 0.00 57 THR A N 4
ATOM 4933 C CA . THR A 1 57 ? 9.529 4.490 7.409 1.00 0.00 57 THR A CA 4
ATOM 4934 C C . THR A 1 57 ? 10.174 3.129 7.142 1.00 0.00 57 THR A C 4
ATOM 4935 O O . THR A 1 57 ? 9.912 2.162 7.855 1.00 0.00 57 THR A O 4
ATOM 4946 N N . PHE A 1 58 ? 11.007 3.097 6.111 1.00 0.00 58 PHE A N 4
ATOM 4947 C CA . PHE A 1 58 ? 11.692 1.870 5.741 1.00 0.00 58 PHE A CA 4
ATOM 4948 C C . PHE A 1 58 ? 12.436 1.275 6.938 1.00 0.00 58 PHE A C 4
ATOM 4949 O O . PHE A 1 58 ? 12.663 0.067 6.994 1.00 0.00 58 PHE A O 4
ATOM 4966 N N . SER A 1 59 ? 12.795 2.150 7.866 1.00 0.00 59 SER A N 4
ATOM 4967 C CA . SER A 1 59 ? 13.508 1.725 9.059 1.00 0.00 59 SER A CA 4
ATOM 4968 C C . SER A 1 59 ? 12.535 1.082 10.049 1.00 0.00 59 SER A C 4
ATOM 4969 O O . SER A 1 59 ? 12.954 0.384 10.972 1.00 0.00 59 SER A O 4
ATOM 4977 N N . VAL A 1 60 ? 11.255 1.340 9.824 1.00 0.00 60 VAL A N 4
ATOM 4978 C CA . VAL A 1 60 ? 10.220 0.795 10.686 1.00 0.00 60 VAL A CA 4
ATOM 4979 C C . VAL A 1 60 ? 9.803 -0.583 10.166 1.00 0.00 60 VAL A C 4
ATOM 4980 O O . VAL A 1 60 ? 9.864 -1.570 10.897 1.00 0.00 60 VAL A O 4
ATOM 4993 N N . ILE A 1 61 ? 9.390 -0.605 8.908 1.00 0.00 61 ILE A N 4
ATOM 4994 C CA . ILE A 1 61 ? 8.963 -1.845 8.282 1.00 0.00 61 ILE A CA 4
ATOM 4995 C C . ILE A 1 61 ? 10.044 -2.909 8.481 1.00 0.00 61 ILE A C 4
ATOM 4996 O O . ILE A 1 61 ? 9.736 -4.071 8.742 1.00 0.00 61 ILE A O 4
ATOM 5012 N N . SER A 1 62 ? 11.289 -2.475 8.349 1.00 0.00 62 SER A N 4
ATOM 5013 C CA . SER A 1 62 ? 12.417 -3.376 8.511 1.00 0.00 62 SER A CA 4
ATOM 5014 C C . SER A 1 62 ? 12.257 -4.190 9.797 1.00 0.00 62 SER A C 4
ATOM 5015 O O . SER A 1 62 ? 12.448 -5.405 9.794 1.00 0.00 62 SER A O 4
ATOM 5023 N N . GLN A 1 63 ? 11.907 -3.487 10.864 1.00 0.00 63 GLN A N 4
ATOM 5024 C CA . GLN A 1 63 ? 11.718 -4.130 12.154 1.00 0.00 63 GLN A CA 4
ATOM 5025 C C . GLN A 1 63 ? 10.439 -4.968 12.147 1.00 0.00 63 GLN A C 4
ATOM 5026 O O . GLN A 1 63 ? 10.356 -5.987 12.831 1.00 0.00 63 GLN A O 4
ATOM 5040 N N . GLN A 1 64 ? 9.471 -4.508 11.367 1.00 0.00 64 GLN A N 4
ATOM 5041 C CA . GLN A 1 64 ? 8.200 -5.203 11.263 1.00 0.00 64 GLN A CA 4
ATOM 5042 C C . GLN A 1 64 ? 8.388 -6.552 10.566 1.00 0.00 64 GLN A C 4
ATOM 5043 O O . GLN A 1 64 ? 7.872 -7.569 11.025 1.00 0.00 64 GLN A O 4
ATOM 5057 N N . LEU A 1 65 ? 9.128 -6.516 9.467 1.00 0.00 65 LEU A N 4
ATOM 5058 C CA . LEU A 1 65 ? 9.390 -7.723 8.702 1.00 0.00 65 LEU A CA 4
ATOM 5059 C C . LEU A 1 65 ? 9.995 -8.784 9.623 1.00 0.00 65 LEU A C 4
ATOM 5060 O O . LEU A 1 65 ? 9.545 -9.929 9.637 1.00 0.00 65 LEU A O 4
ATOM 5076 N N . GLY A 1 66 ? 11.006 -8.366 10.371 1.00 0.00 66 GLY A N 4
ATOM 5077 C CA . GLY A 1 66 ? 11.678 -9.266 11.293 1.00 0.00 66 GLY A CA 4
ATOM 5078 C C . GLY A 1 66 ? 13.185 -9.005 11.314 1.00 0.00 66 GLY A C 4
ATOM 5079 O O . GLY A 1 66 ? 13.753 -8.715 12.366 1.00 0.00 66 GLY A O 4
ATOM 5083 N N . ASN A 1 67 ? 13.790 -9.118 10.141 1.00 0.00 67 ASN A N 4
ATOM 5084 C CA . ASN A 1 67 ? 15.220 -8.898 10.012 1.00 0.00 67 ASN A CA 4
ATOM 5085 C C . ASN A 1 67 ? 15.502 -8.166 8.698 1.00 0.00 67 ASN A C 4
ATOM 5086 O O . ASN A 1 67 ? 16.640 -8.136 8.233 1.00 0.00 67 ASN A O 4
ATOM 5097 N N . LYS A 1 68 ? 14.447 -7.593 8.138 1.00 0.00 68 LYS A N 4
ATOM 5098 C CA . LYS A 1 68 ? 14.567 -6.863 6.888 1.00 0.00 68 LYS A CA 4
ATOM 5099 C C . LYS A 1 68 ? 15.229 -5.510 7.154 1.00 0.00 68 LYS A C 4
ATOM 5100 O O . LYS A 1 68 ? 15.075 -4.941 8.234 1.00 0.00 68 LYS A O 4
ATOM 5119 N N . THR A 1 69 ? 15.952 -5.033 6.151 1.00 0.00 69 THR A N 4
ATOM 5120 C CA . THR A 1 69 ? 16.638 -3.757 6.263 1.00 0.00 69 THR A CA 4
ATOM 5121 C C . THR A 1 69 ? 15.849 -2.662 5.541 1.00 0.00 69 THR A C 4
ATOM 5122 O O . THR A 1 69 ? 14.991 -2.956 4.710 1.00 0.00 69 THR A O 4
ATOM 5133 N N . PRO A 1 70 ? 16.178 -1.390 5.893 1.00 0.00 70 PRO A N 4
ATOM 5134 C CA . PRO A 1 70 ? 15.510 -0.250 5.288 1.00 0.00 70 PRO A CA 4
ATOM 5135 C C . PRO A 1 70 ? 16.006 -0.019 3.859 1.00 0.00 70 PRO A C 4
ATOM 5136 O O . PRO A 1 70 ? 15.363 0.683 3.081 1.00 0.00 70 PRO A O 4
ATOM 5147 N N . VAL A 1 71 ? 17.146 -0.624 3.558 1.00 0.00 71 VAL A N 4
ATOM 5148 C CA . VAL A 1 71 ? 17.736 -0.493 2.236 1.00 0.00 71 VAL A CA 4
ATOM 5149 C C . VAL A 1 71 ? 17.027 -1.444 1.270 1.00 0.00 71 VAL A C 4
ATOM 5150 O O . VAL A 1 71 ? 17.017 -1.213 0.062 1.00 0.00 71 VAL A O 4
ATOM 5163 N N . GLU A 1 72 ? 16.452 -2.494 1.838 1.00 0.00 72 GLU A N 4
ATOM 5164 C CA . GLU A 1 72 ? 15.742 -3.481 1.042 1.00 0.00 72 GLU A CA 4
ATOM 5165 C C . GLU A 1 72 ? 14.263 -3.107 0.928 1.00 0.00 72 GLU A C 4
ATOM 5166 O O . GLU A 1 72 ? 13.690 -3.149 -0.159 1.00 0.00 72 GLU A O 4
ATOM 5178 N N . VAL A 1 73 ? 13.686 -2.751 2.067 1.00 0.00 73 VAL A N 4
ATOM 5179 C CA . VAL A 1 73 ? 12.285 -2.370 2.109 1.00 0.00 73 VAL A CA 4
ATOM 5180 C C . VAL A 1 73 ? 12.027 -1.275 1.072 1.00 0.00 73 VAL A C 4
ATOM 5181 O O . VAL A 1 73 ? 10.963 -1.237 0.456 1.00 0.00 73 VAL A O 4
ATOM 5194 N N . SER A 1 74 ? 13.018 -0.411 0.911 1.00 0.00 74 SER A N 4
ATOM 5195 C CA . SER A 1 74 ? 12.912 0.682 -0.040 1.00 0.00 74 SER A CA 4
ATOM 5196 C C . SER A 1 74 ? 12.995 0.141 -1.469 1.00 0.00 74 SER A C 4
ATOM 5197 O O . SER A 1 74 ? 12.231 0.557 -2.339 1.00 0.00 74 SER A O 4
ATOM 5205 N N . HIS A 1 75 ? 13.929 -0.777 -1.667 1.00 0.00 75 HIS A N 4
ATOM 5206 C CA . HIS A 1 75 ? 14.122 -1.378 -2.976 1.00 0.00 75 HIS A CA 4
ATOM 5207 C C . HIS A 1 75 ? 12.894 -2.215 -3.342 1.00 0.00 75 HIS A C 4
ATOM 5208 O O . HIS A 1 75 ? 12.581 -2.382 -4.519 1.00 0.00 75 HIS A O 4
ATOM 5222 N N . ARG A 1 76 ? 12.233 -2.720 -2.310 1.00 0.00 76 ARG A N 4
ATOM 5223 C CA . ARG A 1 76 ? 11.047 -3.535 -2.508 1.00 0.00 76 ARG A CA 4
ATOM 5224 C C . ARG A 1 76 ? 9.850 -2.653 -2.867 1.00 0.00 76 ARG A C 4
ATOM 5225 O O . ARG A 1 76 ? 9.006 -3.043 -3.673 1.00 0.00 76 ARG A O 4
ATOM 5246 N N . PHE A 1 77 ? 9.814 -1.480 -2.252 1.00 0.00 77 PHE A N 4
ATOM 5247 C CA . PHE A 1 77 ? 8.734 -0.539 -2.497 1.00 0.00 77 PHE A CA 4
ATOM 5248 C C . PHE A 1 77 ? 8.769 -0.028 -3.938 1.00 0.00 77 PHE A C 4
ATOM 5249 O O . PHE A 1 77 ? 7.769 -0.101 -4.651 1.00 0.00 77 PHE A O 4
ATOM 5266 N N . ARG A 1 78 ? 9.931 0.478 -4.325 1.00 0.00 78 ARG A N 4
ATOM 5267 C CA . ARG A 1 78 ? 10.109 1.001 -5.669 1.00 0.00 78 ARG A CA 4
ATOM 5268 C C . ARG A 1 78 ? 9.943 -0.117 -6.700 1.00 0.00 78 ARG A C 4
ATOM 5269 O O . ARG A 1 78 ? 9.660 0.148 -7.868 1.00 0.00 78 ARG A O 4
ATOM 5290 N N . GLU A 1 79 ? 10.126 -1.342 -6.232 1.00 0.00 79 GLU A N 4
ATOM 5291 C CA . GLU A 1 79 ? 10.001 -2.502 -7.099 1.00 0.00 79 GLU A CA 4
ATOM 5292 C C . GLU A 1 79 ? 8.526 -2.801 -7.374 1.00 0.00 79 GLU A C 4
ATOM 5293 O O . GLU A 1 79 ? 8.120 -2.931 -8.528 1.00 0.00 79 GLU A O 4
ATOM 5305 N N . LEU A 1 80 ? 7.764 -2.901 -6.295 1.00 0.00 80 LEU A N 4
ATOM 5306 C CA . LEU A 1 80 ? 6.342 -3.182 -6.407 1.00 0.00 80 LEU A CA 4
ATOM 5307 C C . LEU A 1 80 ? 5.744 -2.327 -7.525 1.00 0.00 80 LEU A C 4
ATOM 5308 O O . LEU A 1 80 ? 5.143 -2.853 -8.460 1.00 0.00 80 LEU A O 4
ATOM 5324 N N . MET A 1 81 ? 5.928 -1.022 -7.391 1.00 0.00 81 MET A N 4
ATOM 5325 C CA . MET A 1 81 ? 5.413 -0.088 -8.379 1.00 0.00 81 MET A CA 4
ATOM 5326 C C . MET A 1 81 ? 6.050 -0.333 -9.748 1.00 0.00 81 MET A C 4
ATOM 5327 O O . MET A 1 81 ? 5.409 -0.132 -10.779 1.00 0.00 81 MET A O 4
ATOM 5341 N N . GLN A 1 82 ? 7.302 -0.763 -9.715 1.00 0.00 82 GLN A N 4
ATOM 5342 C CA . GLN A 1 82 ? 8.032 -1.037 -10.941 1.00 0.00 82 GLN A CA 4
ATOM 5343 C C . GLN A 1 82 ? 7.427 -2.245 -11.660 1.00 0.00 82 GLN A C 4
ATOM 5344 O O . GLN A 1 82 ? 7.306 -2.246 -12.884 1.00 0.00 82 GLN A O 4
ATOM 5358 N N . LEU A 1 83 ? 7.064 -3.244 -10.869 1.00 0.00 83 LEU A N 4
ATOM 5359 C CA . LEU A 1 83 ? 6.475 -4.454 -11.415 1.00 0.00 83 LEU A CA 4
ATOM 5360 C C . LEU A 1 83 ? 5.093 -4.131 -11.988 1.00 0.00 83 LEU A C 4
ATOM 5361 O O . LEU A 1 83 ? 4.723 -4.635 -13.047 1.00 0.00 83 LEU A O 4
ATOM 5377 N N . PHE A 1 84 ? 4.369 -3.291 -11.263 1.00 0.00 84 PHE A N 4
ATOM 5378 C CA . PHE A 1 84 ? 3.037 -2.894 -11.685 1.00 0.00 84 PHE A CA 4
ATOM 5379 C C . PHE A 1 84 ? 3.053 -2.358 -13.118 1.00 0.00 84 PHE A C 4
ATOM 5380 O O . PHE A 1 84 ? 2.352 -2.875 -13.986 1.00 0.00 84 PHE A O 4
ATOM 5397 N N . HIS A 1 85 ? 3.861 -1.328 -13.322 1.00 0.00 85 HIS A N 4
ATOM 5398 C CA . HIS A 1 85 ? 3.978 -0.716 -14.635 1.00 0.00 85 HIS A CA 4
ATOM 5399 C C . HIS A 1 85 ? 4.534 -1.738 -15.629 1.00 0.00 85 HIS A C 4
ATOM 5400 O O . HIS A 1 85 ? 3.873 -2.079 -16.608 1.00 0.00 85 HIS A O 4
ATOM 5414 N N . THR A 1 86 ? 5.744 -2.196 -15.343 1.00 0.00 86 THR A N 4
ATOM 5415 C CA . THR A 1 86 ? 6.396 -3.172 -16.200 1.00 0.00 86 THR A CA 4
ATOM 5416 C C . THR A 1 86 ? 6.293 -4.571 -15.590 1.00 0.00 86 THR A C 4
ATOM 5417 O O . THR A 1 86 ? 7.256 -5.073 -15.012 1.00 0.00 86 THR A O 4
ATOM 5428 N N . ALA A 1 87 ? 5.116 -5.162 -15.739 1.00 0.00 87 ALA A N 4
ATOM 5429 C CA . ALA A 1 87 ? 4.875 -6.493 -15.210 1.00 0.00 87 ALA A CA 4
ATOM 5430 C C . ALA A 1 87 ? 5.480 -7.531 -16.158 1.00 0.00 87 ALA A C 4
ATOM 5431 O O . ALA A 1 87 ? 5.971 -7.185 -17.231 1.00 0.00 87 ALA A O 4
ATOM 5438 N N . CYS A 1 88 ? 5.425 -8.782 -15.726 1.00 0.00 88 CYS A N 4
ATOM 5439 C CA . CYS A 1 88 ? 5.962 -9.873 -16.522 1.00 0.00 88 CYS A CA 4
ATOM 5440 C C . CYS A 1 88 ? 7.408 -9.534 -16.888 1.00 0.00 88 CYS A C 4
ATOM 5441 O O . CYS A 1 88 ? 7.682 -9.085 -18.000 1.00 0.00 88 CYS A O 4
ATOM 5449 N N . GLU A 1 89 ? 8.296 -9.762 -15.931 1.00 0.00 89 GLU A N 4
ATOM 5450 C CA . GLU A 1 89 ? 9.707 -9.486 -16.139 1.00 0.00 89 GLU A CA 4
ATOM 5451 C C . GLU A 1 89 ? 10.556 -10.655 -15.636 1.00 0.00 89 GLU A C 4
ATOM 5452 O O . GLU A 1 89 ? 10.901 -10.714 -14.457 1.00 0.00 89 GLU A O 4
ATOM 5464 N N . SER A 1 90 ? 10.869 -11.557 -16.555 1.00 0.00 90 SER A N 4
ATOM 5465 C CA . SER A 1 90 ? 11.671 -12.721 -16.219 1.00 0.00 90 SER A CA 4
ATOM 5466 C C . SER A 1 90 ? 10.952 -13.565 -15.165 1.00 0.00 90 SER A C 4
ATOM 5467 O O . SER A 1 90 ? 10.906 -13.193 -13.993 1.00 0.00 90 SER A O 4
ATOM 5475 N N . GLY A 1 91 ? 10.410 -14.685 -15.618 1.00 0.00 91 GLY A N 4
ATOM 5476 C CA . GLY A 1 91 ? 9.696 -15.585 -14.728 1.00 0.00 91 GLY A CA 4
ATOM 5477 C C . GLY A 1 91 ? 10.525 -16.837 -14.433 1.00 0.00 91 GLY A C 4
ATOM 5478 O O . GLY A 1 91 ? 11.415 -17.192 -15.204 1.00 0.00 91 GLY A O 4
ATOM 5482 N N . PRO A 1 92 ? 10.194 -17.488 -13.286 1.00 0.00 92 PRO A N 4
ATOM 5483 C CA . PRO A 1 92 ? 10.898 -18.692 -12.879 1.00 0.00 92 PRO A CA 4
ATOM 5484 C C . PRO A 1 92 ? 10.466 -19.892 -13.725 1.00 0.00 92 PRO A C 4
ATOM 5485 O O . PRO A 1 92 ? 10.026 -20.907 -13.190 1.00 0.00 92 PRO A O 4
ATOM 5496 N N . SER A 1 93 ? 10.608 -19.734 -15.033 1.00 0.00 93 SER A N 4
ATOM 5497 C CA . SER A 1 93 ? 10.238 -20.792 -15.959 1.00 0.00 93 SER A CA 4
ATOM 5498 C C . SER A 1 93 ? 8.724 -21.010 -15.926 1.00 0.00 93 SER A C 4
ATOM 5499 O O . SER A 1 93 ? 8.139 -21.169 -14.855 1.00 0.00 93 SER A O 4
ATOM 5507 N N . SER A 1 94 ? 8.132 -21.010 -17.111 1.00 0.00 94 SER A N 4
ATOM 5508 C CA . SER A 1 94 ? 6.697 -21.206 -17.231 1.00 0.00 94 SER A CA 4
ATOM 5509 C C . SER A 1 94 ? 6.320 -22.612 -16.760 1.00 0.00 94 SER A C 4
ATOM 5510 O O . SER A 1 94 ? 6.386 -23.568 -17.532 1.00 0.00 94 SER A O 4
ATOM 5518 N N . GLY A 1 95 ? 5.932 -22.694 -15.496 1.00 0.00 95 GLY A N 4
ATOM 5519 C CA . GLY A 1 95 ? 5.544 -23.967 -14.913 1.00 0.00 95 GLY A CA 4
ATOM 5520 C C . GLY A 1 95 ? 4.085 -23.937 -14.452 1.00 0.00 95 GLY A C 4
ATOM 5521 O O . GLY A 1 95 ? 3.762 -24.426 -13.371 1.00 0.00 95 GLY A O 4
ATOM 5525 N N . GLY A 1 1 ? -35.580 -49.718 -15.625 1.00 0.00 1 GLY A N 5
ATOM 5526 C CA . GLY A 1 1 ? -35.122 -49.442 -16.975 1.00 0.00 1 GLY A CA 5
ATOM 5527 C C . GLY A 1 1 ? -33.999 -48.403 -16.971 1.00 0.00 1 GLY A C 5
ATOM 5528 O O . GLY A 1 1 ? -33.833 -47.666 -16.000 1.00 0.00 1 GLY A O 5
ATOM 5532 N N . PRO A 1 2 ? -33.236 -48.376 -18.097 1.00 0.00 2 PRO A N 5
ATOM 5533 C CA . PRO A 1 2 ? -32.133 -47.440 -18.232 1.00 0.00 2 PRO A CA 5
ATOM 5534 C C . PRO A 1 2 ? -32.646 -46.024 -18.505 1.00 0.00 2 PRO A C 5
ATOM 5535 O O . PRO A 1 2 ? -33.854 -45.801 -18.579 1.00 0.00 2 PRO A O 5
ATOM 5546 N N . SER A 1 3 ? -31.703 -45.104 -18.645 1.00 0.00 3 SER A N 5
ATOM 5547 C CA . SER A 1 3 ? -32.044 -43.717 -18.908 1.00 0.00 3 SER A CA 5
ATOM 5548 C C . SER A 1 3 ? -30.770 -42.877 -19.021 1.00 0.00 3 SER A C 5
ATOM 5549 O O . SER A 1 3 ? -29.687 -43.335 -18.662 1.00 0.00 3 SER A O 5
ATOM 5557 N N . GLY A 1 4 ? -30.943 -41.662 -19.522 1.00 0.00 4 GLY A N 5
ATOM 5558 C CA . GLY A 1 4 ? -29.820 -40.755 -19.687 1.00 0.00 4 GLY A CA 5
ATOM 5559 C C . GLY A 1 4 ? -30.282 -39.297 -19.635 1.00 0.00 4 GLY A C 5
ATOM 5560 O O . GLY A 1 4 ? -30.959 -38.889 -18.692 1.00 0.00 4 GLY A O 5
ATOM 5564 N N . SER A 1 5 ? -29.898 -38.551 -20.660 1.00 0.00 5 SER A N 5
ATOM 5565 C CA . SER A 1 5 ? -30.264 -37.147 -20.744 1.00 0.00 5 SER A CA 5
ATOM 5566 C C . SER A 1 5 ? -29.570 -36.359 -19.632 1.00 0.00 5 SER A C 5
ATOM 5567 O O . SER A 1 5 ? -29.215 -36.920 -18.596 1.00 0.00 5 SER A O 5
ATOM 5575 N N . SER A 1 6 ? -29.397 -35.069 -19.883 1.00 0.00 6 SER A N 5
ATOM 5576 C CA . SER A 1 6 ? -28.751 -34.198 -18.916 1.00 0.00 6 SER A CA 5
ATOM 5577 C C . SER A 1 6 ? -28.757 -32.755 -19.426 1.00 0.00 6 SER A C 5
ATOM 5578 O O . SER A 1 6 ? -29.101 -32.502 -20.580 1.00 0.00 6 SER A O 5
ATOM 5586 N N . GLY A 1 7 ? -28.370 -31.848 -18.542 1.00 0.00 7 GLY A N 5
ATOM 5587 C CA . GLY A 1 7 ? -28.326 -30.437 -18.889 1.00 0.00 7 GLY A CA 5
ATOM 5588 C C . GLY A 1 7 ? -27.185 -29.728 -18.157 1.00 0.00 7 GLY A C 5
ATOM 5589 O O . GLY A 1 7 ? -26.303 -30.378 -17.597 1.00 0.00 7 GLY A O 5
ATOM 5593 N N . ALA A 1 8 ? -27.238 -28.405 -18.184 1.00 0.00 8 ALA A N 5
ATOM 5594 C CA . ALA A 1 8 ? -26.220 -27.601 -17.530 1.00 0.00 8 ALA A CA 5
ATOM 5595 C C . ALA A 1 8 ? -26.603 -26.122 -17.629 1.00 0.00 8 ALA A C 5
ATOM 5596 O O . ALA A 1 8 ? -27.597 -25.776 -18.264 1.00 0.00 8 ALA A O 5
ATOM 5603 N N . GLY A 1 9 ? -25.792 -25.290 -16.991 1.00 0.00 9 GLY A N 5
ATOM 5604 C CA . GLY A 1 9 ? -26.033 -23.858 -16.999 1.00 0.00 9 GLY A CA 5
ATOM 5605 C C . GLY A 1 9 ? -25.266 -23.166 -15.870 1.00 0.00 9 GLY A C 5
ATOM 5606 O O . GLY A 1 9 ? -24.989 -23.777 -14.839 1.00 0.00 9 GLY A O 5
ATOM 5610 N N . ALA A 1 10 ? -24.946 -21.902 -16.103 1.00 0.00 10 ALA A N 5
ATOM 5611 C CA . ALA A 1 10 ? -24.217 -21.121 -15.118 1.00 0.00 10 ALA A CA 5
ATOM 5612 C C . ALA A 1 10 ? -24.123 -19.669 -15.592 1.00 0.00 10 ALA A C 5
ATOM 5613 O O . ALA A 1 10 ? -24.114 -19.404 -16.793 1.00 0.00 10 ALA A O 5
ATOM 5620 N N . LEU A 1 11 ? -24.055 -18.767 -14.624 1.00 0.00 11 LEU A N 5
ATOM 5621 C CA . LEU A 1 11 ? -23.963 -17.349 -14.928 1.00 0.00 11 LEU A CA 5
ATOM 5622 C C . LEU A 1 11 ? -25.332 -16.839 -15.381 1.00 0.00 11 LEU A C 5
ATOM 5623 O O . LEU A 1 11 ? -26.180 -17.621 -15.807 1.00 0.00 11 LEU A O 5
ATOM 5639 N N . PRO A 1 12 ? -25.509 -15.495 -15.271 1.00 0.00 12 PRO A N 5
ATOM 5640 C CA . PRO A 1 12 ? -24.453 -14.640 -14.756 1.00 0.00 12 PRO A CA 5
ATOM 5641 C C . PRO A 1 12 ? -24.323 -14.782 -13.238 1.00 0.00 12 PRO A C 5
ATOM 5642 O O . PRO A 1 12 ? -25.173 -15.396 -12.594 1.00 0.00 12 PRO A O 5
ATOM 5653 N N . LYS A 1 13 ? -23.253 -14.205 -12.711 1.00 0.00 13 LYS A N 5
ATOM 5654 C CA . LYS A 1 13 ? -23.002 -14.260 -11.281 1.00 0.00 13 LYS A CA 5
ATOM 5655 C C . LYS A 1 13 ? -22.184 -13.036 -10.864 1.00 0.00 13 LYS A C 5
ATOM 5656 O O . LYS A 1 13 ? -21.483 -12.444 -11.684 1.00 0.00 13 LYS A O 5
ATOM 5675 N N . ALA A 1 14 ? -22.301 -12.691 -9.590 1.00 0.00 14 ALA A N 5
ATOM 5676 C CA . ALA A 1 14 ? -21.582 -11.548 -9.055 1.00 0.00 14 ALA A CA 5
ATOM 5677 C C . ALA A 1 14 ? -21.898 -11.405 -7.564 1.00 0.00 14 ALA A C 5
ATOM 5678 O O . ALA A 1 14 ? -23.054 -11.512 -7.158 1.00 0.00 14 ALA A O 5
ATOM 5685 N N . SER A 1 15 ? -20.849 -11.165 -6.791 1.00 0.00 15 SER A N 5
ATOM 5686 C CA . SER A 1 15 ? -21.000 -11.005 -5.354 1.00 0.00 15 SER A CA 5
ATOM 5687 C C . SER A 1 15 ? -20.571 -9.598 -4.936 1.00 0.00 15 SER A C 5
ATOM 5688 O O . SER A 1 15 ? -19.676 -9.012 -5.542 1.00 0.00 15 SER A O 5
ATOM 5696 N N . GLU A 1 16 ? -21.231 -9.096 -3.902 1.00 0.00 16 GLU A N 5
ATOM 5697 C CA . GLU A 1 16 ? -20.929 -7.768 -3.395 1.00 0.00 16 GLU A CA 5
ATOM 5698 C C . GLU A 1 16 ? -20.317 -7.860 -1.996 1.00 0.00 16 GLU A C 5
ATOM 5699 O O . GLU A 1 16 ? -20.967 -7.523 -1.007 1.00 0.00 16 GLU A O 5
ATOM 5711 N N . ALA A 1 17 ? -19.074 -8.317 -1.958 1.00 0.00 17 ALA A N 5
ATOM 5712 C CA . ALA A 1 17 ? -18.367 -8.458 -0.696 1.00 0.00 17 ALA A CA 5
ATOM 5713 C C . ALA A 1 17 ? -16.915 -8.852 -0.971 1.00 0.00 17 ALA A C 5
ATOM 5714 O O . ALA A 1 17 ? -16.579 -9.264 -2.081 1.00 0.00 17 ALA A O 5
ATOM 5721 N N . THR A 1 18 ? -16.092 -8.711 0.057 1.00 0.00 18 THR A N 5
ATOM 5722 C CA . THR A 1 18 ? -14.683 -9.048 -0.060 1.00 0.00 18 THR A CA 5
ATOM 5723 C C . THR A 1 18 ? -14.514 -10.534 -0.379 1.00 0.00 18 THR A C 5
ATOM 5724 O O . THR A 1 18 ? -14.980 -11.391 0.371 1.00 0.00 18 THR A O 5
ATOM 5735 N N . VAL A 1 19 ? -13.847 -10.796 -1.493 1.00 0.00 19 VAL A N 5
ATOM 5736 C CA . VAL A 1 19 ? -13.611 -12.164 -1.921 1.00 0.00 19 VAL A CA 5
ATOM 5737 C C . VAL A 1 19 ? -12.378 -12.206 -2.826 1.00 0.00 19 VAL A C 5
ATOM 5738 O O . VAL A 1 19 ? -11.822 -11.164 -3.172 1.00 0.00 19 VAL A O 5
ATOM 5751 N N . CYS A 1 20 ? -11.987 -13.420 -3.184 1.00 0.00 20 CYS A N 5
ATOM 5752 C CA . CYS A 1 20 ? -10.830 -13.611 -4.042 1.00 0.00 20 CYS A CA 5
ATOM 5753 C C . CYS A 1 20 ? -11.260 -14.447 -5.249 1.00 0.00 20 CYS A C 5
ATOM 5754 O O . CYS A 1 20 ? -11.060 -15.661 -5.271 1.00 0.00 20 CYS A O 5
ATOM 5762 N N . ALA A 1 21 ? -11.843 -13.765 -6.224 1.00 0.00 21 ALA A N 5
ATOM 5763 C CA . ALA A 1 21 ? -12.302 -14.431 -7.431 1.00 0.00 21 ALA A CA 5
ATOM 5764 C C . ALA A 1 21 ? -12.626 -13.380 -8.496 1.00 0.00 21 ALA A C 5
ATOM 5765 O O . ALA A 1 21 ? -13.793 -13.141 -8.803 1.00 0.00 21 ALA A O 5
ATOM 5772 N N . ASN A 1 22 ? -11.571 -12.781 -9.029 1.00 0.00 22 ASN A N 5
ATOM 5773 C CA . ASN A 1 22 ? -11.728 -11.761 -10.052 1.00 0.00 22 ASN A CA 5
ATOM 5774 C C . ASN A 1 22 ? -10.355 -11.196 -10.418 1.00 0.00 22 ASN A C 5
ATOM 5775 O O . ASN A 1 22 ? -9.663 -10.638 -9.568 1.00 0.00 22 ASN A O 5
ATOM 5786 N N . ASN A 1 23 ? -10.001 -11.360 -11.684 1.00 0.00 23 ASN A N 5
ATOM 5787 C CA . ASN A 1 23 ? -8.722 -10.872 -12.173 1.00 0.00 23 ASN A CA 5
ATOM 5788 C C . ASN A 1 23 ? -8.854 -9.396 -12.551 1.00 0.00 23 ASN A C 5
ATOM 5789 O O . ASN A 1 23 ? -9.344 -9.070 -13.631 1.00 0.00 23 ASN A O 5
ATOM 5800 N N . SER A 1 24 ? -8.409 -8.542 -11.641 1.00 0.00 24 SER A N 5
ATOM 5801 C CA . SER A 1 24 ? -8.471 -7.108 -11.866 1.00 0.00 24 SER A CA 5
ATOM 5802 C C . SER A 1 24 ? -7.571 -6.382 -10.864 1.00 0.00 24 SER A C 5
ATOM 5803 O O . SER A 1 24 ? -8.048 -5.878 -9.848 1.00 0.00 24 SER A O 5
ATOM 5811 N N . LYS A 1 25 ? -6.286 -6.351 -11.185 1.00 0.00 25 LYS A N 5
ATOM 5812 C CA . LYS A 1 25 ? -5.315 -5.695 -10.326 1.00 0.00 25 LYS A CA 5
ATOM 5813 C C . LYS A 1 25 ? -3.944 -5.718 -11.003 1.00 0.00 25 LYS A C 5
ATOM 5814 O O . LYS A 1 25 ? -3.374 -4.668 -11.295 1.00 0.00 25 LYS A O 5
ATOM 5833 N N . VAL A 1 26 ? -3.453 -6.927 -11.234 1.00 0.00 26 VAL A N 5
ATOM 5834 C CA . VAL A 1 26 ? -2.159 -7.100 -11.871 1.00 0.00 26 VAL A CA 5
ATOM 5835 C C . VAL A 1 26 ? -2.129 -8.447 -12.597 1.00 0.00 26 VAL A C 5
ATOM 5836 O O . VAL A 1 26 ? -2.167 -9.500 -11.962 1.00 0.00 26 VAL A O 5
ATOM 5849 N N . SER A 1 27 ? -2.062 -8.370 -13.918 1.00 0.00 27 SER A N 5
ATOM 5850 C CA . SER A 1 27 ? -2.027 -9.570 -14.737 1.00 0.00 27 SER A CA 5
ATOM 5851 C C . SER A 1 27 ? -0.799 -10.410 -14.381 1.00 0.00 27 SER A C 5
ATOM 5852 O O . SER A 1 27 ? -0.921 -11.595 -14.074 1.00 0.00 27 SER A O 5
ATOM 5860 N N . SER A 1 28 ? 0.357 -9.764 -14.433 1.00 0.00 28 SER A N 5
ATOM 5861 C CA . SER A 1 28 ? 1.605 -10.438 -14.120 1.00 0.00 28 SER A CA 5
ATOM 5862 C C . SER A 1 28 ? 1.492 -11.149 -12.770 1.00 0.00 28 SER A C 5
ATOM 5863 O O . SER A 1 28 ? 0.555 -10.904 -12.012 1.00 0.00 28 SER A O 5
ATOM 5871 N N . THR A 1 29 ? 2.459 -12.017 -12.512 1.00 0.00 29 THR A N 5
ATOM 5872 C CA . THR A 1 29 ? 2.479 -12.766 -11.267 1.00 0.00 29 THR A CA 5
ATOM 5873 C C . THR A 1 29 ? 3.875 -12.725 -10.642 1.00 0.00 29 THR A C 5
ATOM 5874 O O . THR A 1 29 ? 4.876 -12.668 -11.354 1.00 0.00 29 THR A O 5
ATOM 5885 N N . GLY A 1 30 ? 3.897 -12.754 -9.317 1.00 0.00 30 GLY A N 5
ATOM 5886 C CA . GLY A 1 30 ? 5.154 -12.721 -8.589 1.00 0.00 30 GLY A CA 5
ATOM 5887 C C . GLY A 1 30 ? 6.216 -13.571 -9.289 1.00 0.00 30 GLY A C 5
ATOM 5888 O O . GLY A 1 30 ? 6.102 -14.794 -9.340 1.00 0.00 30 GLY A O 5
ATOM 5892 N N . GLU A 1 31 ? 7.225 -12.888 -9.809 1.00 0.00 31 GLU A N 5
ATOM 5893 C CA . GLU A 1 31 ? 8.307 -13.565 -10.504 1.00 0.00 31 GLU A CA 5
ATOM 5894 C C . GLU A 1 31 ? 8.718 -14.828 -9.743 1.00 0.00 31 GLU A C 5
ATOM 5895 O O . GLU A 1 31 ? 8.682 -15.927 -10.293 1.00 0.00 31 GLU A O 5
ATOM 5907 N N . LYS A 1 32 ? 9.100 -14.627 -8.490 1.00 0.00 32 LYS A N 5
ATOM 5908 C CA . LYS A 1 32 ? 9.517 -15.736 -7.649 1.00 0.00 32 LYS A CA 5
ATOM 5909 C C . LYS A 1 32 ? 9.493 -15.296 -6.184 1.00 0.00 32 LYS A C 5
ATOM 5910 O O . LYS A 1 32 ? 10.100 -14.288 -5.825 1.00 0.00 32 LYS A O 5
ATOM 5929 N N . VAL A 1 33 ? 8.786 -16.073 -5.377 1.00 0.00 33 VAL A N 5
ATOM 5930 C CA . VAL A 1 33 ? 8.675 -15.775 -3.959 1.00 0.00 33 VAL A CA 5
ATOM 5931 C C . VAL A 1 33 ? 9.469 -16.812 -3.161 1.00 0.00 33 VAL A C 5
ATOM 5932 O O . VAL A 1 33 ? 9.363 -18.010 -3.415 1.00 0.00 33 VAL A O 5
ATOM 5945 N N . VAL A 1 34 ? 10.248 -16.312 -2.213 1.00 0.00 34 VAL A N 5
ATOM 5946 C CA . VAL A 1 34 ? 11.060 -17.179 -1.377 1.00 0.00 34 VAL A CA 5
ATOM 5947 C C . VAL A 1 34 ? 11.743 -16.342 -0.294 1.00 0.00 34 VAL A C 5
ATOM 5948 O O . VAL A 1 34 ? 11.697 -16.689 0.885 1.00 0.00 34 VAL A O 5
ATOM 5961 N N . LEU A 1 35 ? 12.362 -15.256 -0.733 1.00 0.00 35 LEU A N 5
ATOM 5962 C CA . LEU A 1 35 ? 13.054 -14.366 0.185 1.00 0.00 35 LEU A CA 5
ATOM 5963 C C . LEU A 1 35 ? 12.052 -13.376 0.782 1.00 0.00 35 LEU A C 5
ATOM 5964 O O . LEU A 1 35 ? 12.045 -13.149 1.991 1.00 0.00 35 LEU A O 5
ATOM 5980 N N . TRP A 1 36 ? 11.231 -12.814 -0.093 1.00 0.00 36 TRP A N 5
ATOM 5981 C CA . TRP A 1 36 ? 10.227 -11.854 0.333 1.00 0.00 36 TRP A CA 5
ATOM 5982 C C . TRP A 1 36 ? 8.863 -12.546 0.293 1.00 0.00 36 TRP A C 5
ATOM 5983 O O . TRP A 1 36 ? 8.679 -13.521 -0.434 1.00 0.00 36 TRP A O 5
ATOM 6004 N N . THR A 1 37 ? 7.942 -12.015 1.083 1.00 0.00 37 THR A N 5
ATOM 6005 C CA . THR A 1 37 ? 6.601 -12.569 1.147 1.00 0.00 37 THR A CA 5
ATOM 6006 C C . THR A 1 37 ? 5.565 -11.504 0.781 1.00 0.00 37 THR A C 5
ATOM 6007 O O . THR A 1 37 ? 5.916 -10.446 0.261 1.00 0.00 37 THR A O 5
ATOM 6018 N N . ARG A 1 38 ? 4.311 -11.821 1.066 1.00 0.00 38 ARG A N 5
ATOM 6019 C CA . ARG A 1 38 ? 3.222 -10.905 0.773 1.00 0.00 38 ARG A CA 5
ATOM 6020 C C . ARG A 1 38 ? 3.016 -9.935 1.938 1.00 0.00 38 ARG A C 5
ATOM 6021 O O . ARG A 1 38 ? 3.177 -8.726 1.780 1.00 0.00 38 ARG A O 5
ATOM 6042 N N . GLU A 1 39 ? 2.664 -10.502 3.083 1.00 0.00 39 GLU A N 5
ATOM 6043 C CA . GLU A 1 39 ? 2.435 -9.703 4.275 1.00 0.00 39 GLU A CA 5
ATOM 6044 C C . GLU A 1 39 ? 3.462 -8.572 4.361 1.00 0.00 39 GLU A C 5
ATOM 6045 O O . GLU A 1 39 ? 3.099 -7.411 4.545 1.00 0.00 39 GLU A O 5
ATOM 6057 N N . ALA A 1 40 ? 4.724 -8.950 4.224 1.00 0.00 40 ALA A N 5
ATOM 6058 C CA . ALA A 1 40 ? 5.807 -7.983 4.285 1.00 0.00 40 ALA A CA 5
ATOM 6059 C C . ALA A 1 40 ? 5.594 -6.918 3.207 1.00 0.00 40 ALA A C 5
ATOM 6060 O O . ALA A 1 40 ? 5.723 -5.724 3.474 1.00 0.00 40 ALA A O 5
ATOM 6067 N N . ASP A 1 41 ? 5.271 -7.388 2.011 1.00 0.00 41 ASP A N 5
ATOM 6068 C CA . ASP A 1 41 ? 5.039 -6.492 0.892 1.00 0.00 41 ASP A CA 5
ATOM 6069 C C . ASP A 1 41 ? 3.840 -5.593 1.204 1.00 0.00 41 ASP A C 5
ATOM 6070 O O . ASP A 1 41 ? 3.883 -4.388 0.959 1.00 0.00 41 ASP A O 5
ATOM 6079 N N . ARG A 1 42 ? 2.799 -6.214 1.739 1.00 0.00 42 ARG A N 5
ATOM 6080 C CA . ARG A 1 42 ? 1.591 -5.485 2.086 1.00 0.00 42 ARG A CA 5
ATOM 6081 C C . ARG A 1 42 ? 1.893 -4.440 3.162 1.00 0.00 42 ARG A C 5
ATOM 6082 O O . ARG A 1 42 ? 1.582 -3.262 2.993 1.00 0.00 42 ARG A O 5
ATOM 6103 N N . VAL A 1 43 ? 2.495 -4.909 4.245 1.00 0.00 43 VAL A N 5
ATOM 6104 C CA . VAL A 1 43 ? 2.842 -4.029 5.348 1.00 0.00 43 VAL A CA 5
ATOM 6105 C C . VAL A 1 43 ? 3.410 -2.721 4.793 1.00 0.00 43 VAL A C 5
ATOM 6106 O O . VAL A 1 43 ? 2.978 -1.638 5.183 1.00 0.00 43 VAL A O 5
ATOM 6119 N N . ILE A 1 44 ? 4.370 -2.866 3.891 1.00 0.00 44 ILE A N 5
ATOM 6120 C CA . ILE A 1 44 ? 5.001 -1.709 3.278 1.00 0.00 44 ILE A CA 5
ATOM 6121 C C . ILE A 1 44 ? 3.934 -0.858 2.588 1.00 0.00 44 ILE A C 5
ATOM 6122 O O . ILE A 1 44 ? 3.815 0.336 2.860 1.00 0.00 44 ILE A O 5
ATOM 6138 N N . LEU A 1 45 ? 3.185 -1.504 1.706 1.00 0.00 45 LEU A N 5
ATOM 6139 C CA . LEU A 1 45 ? 2.132 -0.821 0.975 1.00 0.00 45 LEU A CA 5
ATOM 6140 C C . LEU A 1 45 ? 1.212 -0.104 1.964 1.00 0.00 45 LEU A C 5
ATOM 6141 O O . LEU A 1 45 ? 0.566 0.883 1.614 1.00 0.00 45 LEU A O 5
ATOM 6157 N N . THR A 1 46 ? 1.181 -0.628 3.181 1.00 0.00 46 THR A N 5
ATOM 6158 C CA . THR A 1 46 ? 0.350 -0.051 4.224 1.00 0.00 46 THR A CA 5
ATOM 6159 C C . THR A 1 46 ? 1.097 1.080 4.935 1.00 0.00 46 THR A C 5
ATOM 6160 O O . THR A 1 46 ? 0.579 2.189 5.058 1.00 0.00 46 THR A O 5
ATOM 6171 N N . MET A 1 47 ? 2.301 0.759 5.385 1.00 0.00 47 MET A N 5
ATOM 6172 C CA . MET A 1 47 ? 3.123 1.734 6.081 1.00 0.00 47 MET A CA 5
ATOM 6173 C C . MET A 1 47 ? 3.497 2.895 5.158 1.00 0.00 47 MET A C 5
ATOM 6174 O O . MET A 1 47 ? 3.235 4.055 5.476 1.00 0.00 47 MET A O 5
ATOM 6188 N N . CYS A 1 48 ? 4.102 2.544 4.033 1.00 0.00 48 CYS A N 5
ATOM 6189 C CA . CYS A 1 48 ? 4.514 3.543 3.061 1.00 0.00 48 CYS A CA 5
ATOM 6190 C C . CYS A 1 48 ? 3.299 4.405 2.714 1.00 0.00 48 CYS A C 5
ATOM 6191 O O . CYS A 1 48 ? 3.447 5.534 2.247 1.00 0.00 48 CYS A O 5
ATOM 6199 N N . GLN A 1 49 ? 2.124 3.841 2.955 1.00 0.00 49 GLN A N 5
ATOM 6200 C CA . GLN A 1 49 ? 0.884 4.544 2.674 1.00 0.00 49 GLN A CA 5
ATOM 6201 C C . GLN A 1 49 ? 0.481 5.409 3.870 1.00 0.00 49 GLN A C 5
ATOM 6202 O O . GLN A 1 49 ? 0.448 6.635 3.771 1.00 0.00 49 GLN A O 5
ATOM 6216 N N . GLU A 1 50 ? 0.185 4.737 4.973 1.00 0.00 50 GLU A N 5
ATOM 6217 C CA . GLU A 1 50 ? -0.214 5.428 6.186 1.00 0.00 50 GLU A CA 5
ATOM 6218 C C . GLU A 1 50 ? 0.897 6.374 6.648 1.00 0.00 50 GLU A C 5
ATOM 6219 O O . GLU A 1 50 ? 0.688 7.582 6.744 1.00 0.00 50 GLU A O 5
ATOM 6231 N N . GLN A 1 51 ? 2.053 5.788 6.922 1.00 0.00 51 GLN A N 5
ATOM 6232 C CA . GLN A 1 51 ? 3.197 6.563 7.371 1.00 0.00 51 GLN A CA 5
ATOM 6233 C C . GLN A 1 51 ? 3.743 7.418 6.225 1.00 0.00 51 GLN A C 5
ATOM 6234 O O . GLN A 1 51 ? 4.241 8.520 6.450 1.00 0.00 51 GLN A O 5
ATOM 6248 N N . GLY A 1 52 ? 3.631 6.876 5.021 1.00 0.00 52 GLY A N 5
ATOM 6249 C CA . GLY A 1 52 ? 4.107 7.575 3.839 1.00 0.00 52 GLY A CA 5
ATOM 6250 C C . GLY A 1 52 ? 5.378 6.924 3.292 1.00 0.00 52 GLY A C 5
ATOM 6251 O O . GLY A 1 52 ? 6.179 6.382 4.053 1.00 0.00 52 GLY A O 5
ATOM 6255 N N . ALA A 1 53 ? 5.524 6.998 1.977 1.00 0.00 53 ALA A N 5
ATOM 6256 C CA . ALA A 1 53 ? 6.685 6.422 1.320 1.00 0.00 53 ALA A CA 5
ATOM 6257 C C . ALA A 1 53 ? 7.915 7.279 1.624 1.00 0.00 53 ALA A C 5
ATOM 6258 O O . ALA A 1 53 ? 8.342 8.077 0.791 1.00 0.00 53 ALA A O 5
ATOM 6265 N N . GLN A 1 54 ? 8.452 7.084 2.820 1.00 0.00 54 GLN A N 5
ATOM 6266 C CA . GLN A 1 54 ? 9.625 7.828 3.244 1.00 0.00 54 GLN A CA 5
ATOM 6267 C C . GLN A 1 54 ? 10.724 6.870 3.707 1.00 0.00 54 GLN A C 5
ATOM 6268 O O . GLN A 1 54 ? 10.443 5.732 4.081 1.00 0.00 54 GLN A O 5
ATOM 6282 N N . PRO A 1 55 ? 11.985 7.377 3.665 1.00 0.00 55 PRO A N 5
ATOM 6283 C CA . PRO A 1 55 ? 13.127 6.579 4.076 1.00 0.00 55 PRO A CA 5
ATOM 6284 C C . PRO A 1 55 ? 13.190 6.454 5.600 1.00 0.00 55 PRO A C 5
ATOM 6285 O O . PRO A 1 55 ? 14.063 5.773 6.135 1.00 0.00 55 PRO A O 5
ATOM 6296 N N . HIS A 1 56 ? 12.253 7.124 6.255 1.00 0.00 56 HIS A N 5
ATOM 6297 C CA . HIS A 1 56 ? 12.192 7.097 7.707 1.00 0.00 56 HIS A CA 5
ATOM 6298 C C . HIS A 1 56 ? 11.236 5.992 8.159 1.00 0.00 56 HIS A C 5
ATOM 6299 O O . HIS A 1 56 ? 11.255 5.587 9.321 1.00 0.00 56 HIS A O 5
ATOM 6313 N N . THR A 1 57 ? 10.424 5.534 7.218 1.00 0.00 57 THR A N 5
ATOM 6314 C CA . THR A 1 57 ? 9.463 4.483 7.506 1.00 0.00 57 THR A CA 5
ATOM 6315 C C . THR A 1 57 ? 10.103 3.107 7.310 1.00 0.00 57 THR A C 5
ATOM 6316 O O . THR A 1 57 ? 9.845 2.183 8.080 1.00 0.00 57 THR A O 5
ATOM 6327 N N . PHE A 1 58 ? 10.925 3.014 6.275 1.00 0.00 58 PHE A N 5
ATOM 6328 C CA . PHE A 1 58 ? 11.604 1.767 5.968 1.00 0.00 58 PHE A CA 5
ATOM 6329 C C . PHE A 1 58 ? 12.323 1.216 7.201 1.00 0.00 58 PHE A C 5
ATOM 6330 O O . PHE A 1 58 ? 12.473 0.003 7.346 1.00 0.00 58 PHE A O 5
ATOM 6347 N N . SER A 1 59 ? 12.748 2.133 8.058 1.00 0.00 59 SER A N 5
ATOM 6348 C CA . SER A 1 59 ? 13.447 1.754 9.273 1.00 0.00 59 SER A CA 5
ATOM 6349 C C . SER A 1 59 ? 12.471 1.109 10.259 1.00 0.00 59 SER A C 5
ATOM 6350 O O . SER A 1 59 ? 12.888 0.437 11.202 1.00 0.00 59 SER A O 5
ATOM 6358 N N . VAL A 1 60 ? 11.190 1.335 10.008 1.00 0.00 60 VAL A N 5
ATOM 6359 C CA . VAL A 1 60 ? 10.152 0.785 10.862 1.00 0.00 60 VAL A CA 5
ATOM 6360 C C . VAL A 1 60 ? 9.703 -0.567 10.304 1.00 0.00 60 VAL A C 5
ATOM 6361 O O . VAL A 1 60 ? 9.627 -1.551 11.038 1.00 0.00 60 VAL A O 5
ATOM 6374 N N . ILE A 1 61 ? 9.416 -0.572 9.011 1.00 0.00 61 ILE A N 5
ATOM 6375 C CA . ILE A 1 61 ? 8.977 -1.787 8.346 1.00 0.00 61 ILE A CA 5
ATOM 6376 C C . ILE A 1 61 ? 10.056 -2.862 8.492 1.00 0.00 61 ILE A C 5
ATOM 6377 O O . ILE A 1 61 ? 9.748 -4.026 8.741 1.00 0.00 61 ILE A O 5
ATOM 6393 N N . SER A 1 62 ? 11.299 -2.433 8.329 1.00 0.00 62 SER A N 5
ATOM 6394 C CA . SER A 1 62 ? 12.425 -3.344 8.440 1.00 0.00 62 SER A CA 5
ATOM 6395 C C . SER A 1 62 ? 12.318 -4.155 9.732 1.00 0.00 62 SER A C 5
ATOM 6396 O O . SER A 1 62 ? 12.486 -5.374 9.721 1.00 0.00 62 SER A O 5
ATOM 6404 N N . GLN A 1 63 ? 12.038 -3.447 10.816 1.00 0.00 63 GLN A N 5
ATOM 6405 C CA . GLN A 1 63 ? 11.906 -4.085 12.115 1.00 0.00 63 GLN A CA 5
ATOM 6406 C C . GLN A 1 63 ? 10.623 -4.918 12.169 1.00 0.00 63 GLN A C 5
ATOM 6407 O O . GLN A 1 63 ? 10.592 -5.976 12.795 1.00 0.00 63 GLN A O 5
ATOM 6421 N N . GLN A 1 64 ? 9.597 -4.409 11.504 1.00 0.00 64 GLN A N 5
ATOM 6422 C CA . GLN A 1 64 ? 8.315 -5.092 11.468 1.00 0.00 64 GLN A CA 5
ATOM 6423 C C . GLN A 1 64 ? 8.455 -6.447 10.771 1.00 0.00 64 GLN A C 5
ATOM 6424 O O . GLN A 1 64 ? 7.932 -7.452 11.250 1.00 0.00 64 GLN A O 5
ATOM 6438 N N . LEU A 1 65 ? 9.165 -6.431 9.652 1.00 0.00 65 LEU A N 5
ATOM 6439 C CA . LEU A 1 65 ? 9.380 -7.646 8.885 1.00 0.00 65 LEU A CA 5
ATOM 6440 C C . LEU A 1 65 ? 9.972 -8.722 9.798 1.00 0.00 65 LEU A C 5
ATOM 6441 O O . LEU A 1 65 ? 9.488 -9.852 9.825 1.00 0.00 65 LEU A O 5
ATOM 6457 N N . GLY A 1 66 ? 11.010 -8.332 10.523 1.00 0.00 66 GLY A N 5
ATOM 6458 C CA . GLY A 1 66 ? 11.673 -9.249 11.434 1.00 0.00 66 GLY A CA 5
ATOM 6459 C C . GLY A 1 66 ? 13.184 -9.012 11.448 1.00 0.00 66 GLY A C 5
ATOM 6460 O O . GLY A 1 66 ? 13.766 -8.756 12.501 1.00 0.00 66 GLY A O 5
ATOM 6464 N N . ASN A 1 67 ? 13.777 -9.105 10.267 1.00 0.00 67 ASN A N 5
ATOM 6465 C CA . ASN A 1 67 ? 15.209 -8.903 10.130 1.00 0.00 67 ASN A CA 5
ATOM 6466 C C . ASN A 1 67 ? 15.501 -8.245 8.780 1.00 0.00 67 ASN A C 5
ATOM 6467 O O . ASN A 1 67 ? 16.627 -8.298 8.290 1.00 0.00 67 ASN A O 5
ATOM 6478 N N . LYS A 1 68 ? 14.465 -7.639 8.218 1.00 0.00 68 LYS A N 5
ATOM 6479 C CA . LYS A 1 68 ? 14.596 -6.970 6.934 1.00 0.00 68 LYS A CA 5
ATOM 6480 C C . LYS A 1 68 ? 15.333 -5.644 7.128 1.00 0.00 68 LYS A C 5
ATOM 6481 O O . LYS A 1 68 ? 15.305 -5.066 8.213 1.00 0.00 68 LYS A O 5
ATOM 6500 N N . THR A 1 69 ? 15.975 -5.199 6.057 1.00 0.00 69 THR A N 5
ATOM 6501 C CA . THR A 1 69 ? 16.718 -3.951 6.096 1.00 0.00 69 THR A CA 5
ATOM 6502 C C . THR A 1 69 ? 15.870 -2.807 5.535 1.00 0.00 69 THR A C 5
ATOM 6503 O O . THR A 1 69 ? 14.931 -3.041 4.776 1.00 0.00 69 THR A O 5
ATOM 6514 N N . PRO A 1 70 ? 16.241 -1.564 5.942 1.00 0.00 70 PRO A N 5
ATOM 6515 C CA . PRO A 1 70 ? 15.525 -0.384 5.488 1.00 0.00 70 PRO A CA 5
ATOM 6516 C C . PRO A 1 70 ? 15.877 -0.052 4.037 1.00 0.00 70 PRO A C 5
ATOM 6517 O O . PRO A 1 70 ? 15.179 0.724 3.386 1.00 0.00 70 PRO A O 5
ATOM 6528 N N . VAL A 1 71 ? 16.960 -0.657 3.571 1.00 0.00 71 VAL A N 5
ATOM 6529 C CA . VAL A 1 71 ? 17.414 -0.436 2.209 1.00 0.00 71 VAL A CA 5
ATOM 6530 C C . VAL A 1 71 ? 16.612 -1.327 1.258 1.00 0.00 71 VAL A C 5
ATOM 6531 O O . VAL A 1 71 ? 16.170 -0.875 0.203 1.00 0.00 71 VAL A O 5
ATOM 6544 N N . GLU A 1 72 ? 16.448 -2.577 1.666 1.00 0.00 72 GLU A N 5
ATOM 6545 C CA . GLU A 1 72 ? 15.706 -3.535 0.864 1.00 0.00 72 GLU A CA 5
ATOM 6546 C C . GLU A 1 72 ? 14.221 -3.168 0.836 1.00 0.00 72 GLU A C 5
ATOM 6547 O O . GLU A 1 72 ? 13.590 -3.198 -0.219 1.00 0.00 72 GLU A O 5
ATOM 6559 N N . VAL A 1 73 ? 13.706 -2.829 2.009 1.00 0.00 73 VAL A N 5
ATOM 6560 C CA . VAL A 1 73 ? 12.307 -2.457 2.133 1.00 0.00 73 VAL A CA 5
ATOM 6561 C C . VAL A 1 73 ? 11.964 -1.417 1.064 1.00 0.00 73 VAL A C 5
ATOM 6562 O O . VAL A 1 73 ? 10.907 -1.489 0.440 1.00 0.00 73 VAL A O 5
ATOM 6575 N N . SER A 1 74 ? 12.879 -0.475 0.885 1.00 0.00 74 SER A N 5
ATOM 6576 C CA . SER A 1 74 ? 12.687 0.577 -0.098 1.00 0.00 74 SER A CA 5
ATOM 6577 C C . SER A 1 74 ? 12.799 0.001 -1.511 1.00 0.00 74 SER A C 5
ATOM 6578 O O . SER A 1 74 ? 11.952 0.267 -2.363 1.00 0.00 74 SER A O 5
ATOM 6586 N N . HIS A 1 75 ? 13.851 -0.778 -1.716 1.00 0.00 75 HIS A N 5
ATOM 6587 C CA . HIS A 1 75 ? 14.084 -1.394 -3.011 1.00 0.00 75 HIS A CA 5
ATOM 6588 C C . HIS A 1 75 ? 12.863 -2.224 -3.413 1.00 0.00 75 HIS A C 5
ATOM 6589 O O . HIS A 1 75 ? 12.602 -2.417 -4.599 1.00 0.00 75 HIS A O 5
ATOM 6603 N N . ARG A 1 76 ? 12.148 -2.693 -2.401 1.00 0.00 76 ARG A N 5
ATOM 6604 C CA . ARG A 1 76 ? 10.960 -3.497 -2.633 1.00 0.00 76 ARG A CA 5
ATOM 6605 C C . ARG A 1 76 ? 9.793 -2.608 -3.065 1.00 0.00 76 ARG A C 5
ATOM 6606 O O . ARG A 1 76 ? 8.986 -3.002 -3.906 1.00 0.00 76 ARG A O 5
ATOM 6627 N N . PHE A 1 77 ? 9.739 -1.425 -2.470 1.00 0.00 77 PHE A N 5
ATOM 6628 C CA . PHE A 1 77 ? 8.684 -0.477 -2.783 1.00 0.00 77 PHE A CA 5
ATOM 6629 C C . PHE A 1 77 ? 8.809 0.027 -4.222 1.00 0.00 77 PHE A C 5
ATOM 6630 O O . PHE A 1 77 ? 7.853 -0.044 -4.994 1.00 0.00 77 PHE A O 5
ATOM 6647 N N . ARG A 1 78 ? 9.994 0.525 -4.540 1.00 0.00 78 ARG A N 5
ATOM 6648 C CA . ARG A 1 78 ? 10.257 1.041 -5.873 1.00 0.00 78 ARG A CA 5
ATOM 6649 C C . ARG A 1 78 ? 9.997 -0.042 -6.922 1.00 0.00 78 ARG A C 5
ATOM 6650 O O . ARG A 1 78 ? 9.764 0.263 -8.090 1.00 0.00 78 ARG A O 5
ATOM 6671 N N . GLU A 1 79 ? 10.046 -1.285 -6.467 1.00 0.00 79 GLU A N 5
ATOM 6672 C CA . GLU A 1 79 ? 9.819 -2.416 -7.351 1.00 0.00 79 GLU A CA 5
ATOM 6673 C C . GLU A 1 79 ? 8.319 -2.664 -7.521 1.00 0.00 79 GLU A C 5
ATOM 6674 O O . GLU A 1 79 ? 7.827 -2.770 -8.643 1.00 0.00 79 GLU A O 5
ATOM 6686 N N . LEU A 1 80 ? 7.634 -2.750 -6.390 1.00 0.00 80 LEU A N 5
ATOM 6687 C CA . LEU A 1 80 ? 6.200 -2.984 -6.399 1.00 0.00 80 LEU A CA 5
ATOM 6688 C C . LEU A 1 80 ? 5.549 -2.094 -7.459 1.00 0.00 80 LEU A C 5
ATOM 6689 O O . LEU A 1 80 ? 4.578 -2.493 -8.100 1.00 0.00 80 LEU A O 5
ATOM 6705 N N . MET A 1 81 ? 6.111 -0.903 -7.612 1.00 0.00 81 MET A N 5
ATOM 6706 C CA . MET A 1 81 ? 5.597 0.047 -8.584 1.00 0.00 81 MET A CA 5
ATOM 6707 C C . MET A 1 81 ? 6.226 -0.182 -9.960 1.00 0.00 81 MET A C 5
ATOM 6708 O O . MET A 1 81 ? 5.595 0.073 -10.985 1.00 0.00 81 MET A O 5
ATOM 6722 N N . GLN A 1 82 ? 7.461 -0.661 -9.939 1.00 0.00 82 GLN A N 5
ATOM 6723 C CA . GLN A 1 82 ? 8.181 -0.927 -11.172 1.00 0.00 82 GLN A CA 5
ATOM 6724 C C . GLN A 1 82 ? 7.458 -2.000 -11.989 1.00 0.00 82 GLN A C 5
ATOM 6725 O O . GLN A 1 82 ? 7.341 -1.884 -13.207 1.00 0.00 82 GLN A O 5
ATOM 6739 N N . LEU A 1 83 ? 6.992 -3.021 -11.284 1.00 0.00 83 LEU A N 5
ATOM 6740 C CA . LEU A 1 83 ? 6.283 -4.113 -11.928 1.00 0.00 83 LEU A CA 5
ATOM 6741 C C . LEU A 1 83 ? 4.938 -3.605 -12.451 1.00 0.00 83 LEU A C 5
ATOM 6742 O O . LEU A 1 83 ? 4.576 -3.865 -13.597 1.00 0.00 83 LEU A O 5
ATOM 6758 N N . PHE A 1 84 ? 4.235 -2.890 -11.585 1.00 0.00 84 PHE A N 5
ATOM 6759 C CA . PHE A 1 84 ? 2.938 -2.343 -11.946 1.00 0.00 84 PHE A CA 5
ATOM 6760 C C . PHE A 1 84 ? 3.032 -1.505 -13.223 1.00 0.00 84 PHE A C 5
ATOM 6761 O O . PHE A 1 84 ? 2.270 -1.715 -14.165 1.00 0.00 84 PHE A O 5
ATOM 6778 N N . HIS A 1 85 ? 3.973 -0.572 -13.212 1.00 0.00 85 HIS A N 5
ATOM 6779 C CA . HIS A 1 85 ? 4.177 0.298 -14.358 1.00 0.00 85 HIS A CA 5
ATOM 6780 C C . HIS A 1 85 ? 4.329 -0.547 -15.624 1.00 0.00 85 HIS A C 5
ATOM 6781 O O . HIS A 1 85 ? 3.530 -0.430 -16.552 1.00 0.00 85 HIS A O 5
ATOM 6795 N N . THR A 1 86 ? 5.360 -1.379 -15.621 1.00 0.00 86 THR A N 5
ATOM 6796 C CA . THR A 1 86 ? 5.627 -2.243 -16.758 1.00 0.00 86 THR A CA 5
ATOM 6797 C C . THR A 1 86 ? 4.325 -2.852 -17.283 1.00 0.00 86 THR A C 5
ATOM 6798 O O . THR A 1 86 ? 3.922 -2.585 -18.414 1.00 0.00 86 THR A O 5
ATOM 6809 N N . ALA A 1 87 ? 3.704 -3.660 -16.435 1.00 0.00 87 ALA A N 5
ATOM 6810 C CA . ALA A 1 87 ? 2.456 -4.309 -16.799 1.00 0.00 87 ALA A CA 5
ATOM 6811 C C . ALA A 1 87 ? 2.686 -5.197 -18.023 1.00 0.00 87 ALA A C 5
ATOM 6812 O O . ALA A 1 87 ? 2.159 -4.924 -19.101 1.00 0.00 87 ALA A O 5
ATOM 6819 N N . CYS A 1 88 ? 3.473 -6.243 -17.817 1.00 0.00 88 CYS A N 5
ATOM 6820 C CA . CYS A 1 88 ? 3.780 -7.173 -18.890 1.00 0.00 88 CYS A CA 5
ATOM 6821 C C . CYS A 1 88 ? 3.707 -8.594 -18.329 1.00 0.00 88 CYS A C 5
ATOM 6822 O O . CYS A 1 88 ? 4.411 -8.927 -17.377 1.00 0.00 88 CYS A O 5
ATOM 6830 N N . GLU A 1 89 ? 2.849 -9.395 -18.944 1.00 0.00 89 GLU A N 5
ATOM 6831 C CA . GLU A 1 89 ? 2.674 -10.773 -18.518 1.00 0.00 89 GLU A CA 5
ATOM 6832 C C . GLU A 1 89 ? 3.786 -11.652 -19.096 1.00 0.00 89 GLU A C 5
ATOM 6833 O O . GLU A 1 89 ? 4.312 -11.367 -20.171 1.00 0.00 89 GLU A O 5
ATOM 6845 N N . SER A 1 90 ? 4.110 -12.703 -18.357 1.00 0.00 90 SER A N 5
ATOM 6846 C CA . SER A 1 90 ? 5.149 -13.625 -18.783 1.00 0.00 90 SER A CA 5
ATOM 6847 C C . SER A 1 90 ? 4.571 -14.651 -19.759 1.00 0.00 90 SER A C 5
ATOM 6848 O O . SER A 1 90 ? 3.355 -14.742 -19.921 1.00 0.00 90 SER A O 5
ATOM 6856 N N . GLY A 1 91 ? 5.469 -15.397 -20.385 1.00 0.00 91 GLY A N 5
ATOM 6857 C CA . GLY A 1 91 ? 5.063 -16.413 -21.341 1.00 0.00 91 GLY A CA 5
ATOM 6858 C C . GLY A 1 91 ? 5.476 -17.808 -20.868 1.00 0.00 91 GLY A C 5
ATOM 6859 O O . GLY A 1 91 ? 5.965 -17.969 -19.751 1.00 0.00 91 GLY A O 5
ATOM 6863 N N . PRO A 1 92 ? 5.258 -18.807 -21.764 1.00 0.00 92 PRO A N 5
ATOM 6864 C CA . PRO A 1 92 ? 5.603 -20.183 -21.450 1.00 0.00 92 PRO A CA 5
ATOM 6865 C C . PRO A 1 92 ? 7.115 -20.401 -21.522 1.00 0.00 92 PRO A C 5
ATOM 6866 O O . PRO A 1 92 ? 7.865 -19.474 -21.827 1.00 0.00 92 PRO A O 5
ATOM 6877 N N . SER A 1 93 ? 7.519 -21.630 -21.237 1.00 0.00 93 SER A N 5
ATOM 6878 C CA . SER A 1 93 ? 8.928 -21.981 -21.267 1.00 0.00 93 SER A CA 5
ATOM 6879 C C . SER A 1 93 ? 9.261 -22.704 -22.573 1.00 0.00 93 SER A C 5
ATOM 6880 O O . SER A 1 93 ? 10.111 -22.251 -23.338 1.00 0.00 93 SER A O 5
ATOM 6888 N N . SER A 1 94 ? 8.572 -23.815 -22.789 1.00 0.00 94 SER A N 5
ATOM 6889 C CA . SER A 1 94 ? 8.784 -24.605 -23.990 1.00 0.00 94 SER A CA 5
ATOM 6890 C C . SER A 1 94 ? 7.546 -25.456 -24.281 1.00 0.00 94 SER A C 5
ATOM 6891 O O . SER A 1 94 ? 7.076 -26.191 -23.414 1.00 0.00 94 SER A O 5
ATOM 6899 N N . GLY A 1 95 ? 7.054 -25.329 -25.505 1.00 0.00 95 GLY A N 5
ATOM 6900 C CA . GLY A 1 95 ? 5.880 -26.078 -25.921 1.00 0.00 95 GLY A CA 5
ATOM 6901 C C . GLY A 1 95 ? 4.596 -25.333 -25.552 1.00 0.00 95 GLY A C 5
ATOM 6902 O O . GLY A 1 95 ? 4.292 -24.290 -26.128 1.00 0.00 95 GLY A O 5
ATOM 6906 N N . GLY A 1 1 ? 53.601 33.748 4.898 1.00 0.00 1 GLY A N 6
ATOM 6907 C CA . GLY A 1 1 ? 53.661 33.018 6.153 1.00 0.00 1 GLY A CA 6
ATOM 6908 C C . GLY A 1 1 ? 52.292 32.986 6.835 1.00 0.00 1 GLY A C 6
ATOM 6909 O O . GLY A 1 1 ? 51.678 31.927 6.954 1.00 0.00 1 GLY A O 6
ATOM 6913 N N . PRO A 1 2 ? 51.842 34.191 7.276 1.00 0.00 2 PRO A N 6
ATOM 6914 C CA . PRO A 1 2 ? 50.556 34.312 7.943 1.00 0.00 2 PRO A CA 6
ATOM 6915 C C . PRO A 1 2 ? 49.406 34.210 6.939 1.00 0.00 2 PRO A C 6
ATOM 6916 O O . PRO A 1 2 ? 49.636 34.093 5.736 1.00 0.00 2 PRO A O 6
ATOM 6927 N N . SER A 1 3 ? 48.193 34.259 7.470 1.00 0.00 3 SER A N 6
ATOM 6928 C CA . SER A 1 3 ? 47.007 34.174 6.636 1.00 0.00 3 SER A CA 6
ATOM 6929 C C . SER A 1 3 ? 45.750 34.210 7.508 1.00 0.00 3 SER A C 6
ATOM 6930 O O . SER A 1 3 ? 45.838 34.130 8.732 1.00 0.00 3 SER A O 6
ATOM 6938 N N . GLY A 1 4 ? 44.611 34.331 6.843 1.00 0.00 4 GLY A N 6
ATOM 6939 C CA . GLY A 1 4 ? 43.338 34.379 7.542 1.00 0.00 4 GLY A CA 6
ATOM 6940 C C . GLY A 1 4 ? 42.169 34.344 6.555 1.00 0.00 4 GLY A C 6
ATOM 6941 O O . GLY A 1 4 ? 42.365 34.483 5.349 1.00 0.00 4 GLY A O 6
ATOM 6945 N N . SER A 1 5 ? 40.978 34.158 7.105 1.00 0.00 5 SER A N 6
ATOM 6946 C CA . SER A 1 5 ? 39.777 34.103 6.289 1.00 0.00 5 SER A CA 6
ATOM 6947 C C . SER A 1 5 ? 38.550 33.889 7.177 1.00 0.00 5 SER A C 6
ATOM 6948 O O . SER A 1 5 ? 38.682 33.606 8.366 1.00 0.00 5 SER A O 6
ATOM 6956 N N . SER A 1 6 ? 37.384 34.033 6.564 1.00 0.00 6 SER A N 6
ATOM 6957 C CA . SER A 1 6 ? 36.134 33.859 7.285 1.00 0.00 6 SER A CA 6
ATOM 6958 C C . SER A 1 6 ? 34.951 34.125 6.351 1.00 0.00 6 SER A C 6
ATOM 6959 O O . SER A 1 6 ? 35.107 34.764 5.312 1.00 0.00 6 SER A O 6
ATOM 6967 N N . GLY A 1 7 ? 33.794 33.621 6.756 1.00 0.00 7 GLY A N 6
ATOM 6968 C CA . GLY A 1 7 ? 32.585 33.795 5.969 1.00 0.00 7 GLY A CA 6
ATOM 6969 C C . GLY A 1 7 ? 31.386 33.136 6.653 1.00 0.00 7 GLY A C 6
ATOM 6970 O O . GLY A 1 7 ? 31.538 32.139 7.357 1.00 0.00 7 GLY A O 6
ATOM 6974 N N . ALA A 1 8 ? 30.219 33.720 6.422 1.00 0.00 8 ALA A N 6
ATOM 6975 C CA . ALA A 1 8 ? 28.994 33.202 7.007 1.00 0.00 8 ALA A CA 6
ATOM 6976 C C . ALA A 1 8 ? 27.797 33.953 6.421 1.00 0.00 8 ALA A C 6
ATOM 6977 O O . ALA A 1 8 ? 27.869 35.159 6.188 1.00 0.00 8 ALA A O 6
ATOM 6984 N N . GLY A 1 9 ? 26.723 33.210 6.200 1.00 0.00 9 GLY A N 6
ATOM 6985 C CA . GLY A 1 9 ? 25.512 33.790 5.646 1.00 0.00 9 GLY A CA 6
ATOM 6986 C C . GLY A 1 9 ? 24.371 32.770 5.633 1.00 0.00 9 GLY A C 6
ATOM 6987 O O . GLY A 1 9 ? 24.609 31.569 5.522 1.00 0.00 9 GLY A O 6
ATOM 6991 N N . ALA A 1 10 ? 23.156 33.287 5.748 1.00 0.00 10 ALA A N 6
ATOM 6992 C CA . ALA A 1 10 ? 21.978 32.437 5.751 1.00 0.00 10 ALA A CA 6
ATOM 6993 C C . ALA A 1 10 ? 20.724 33.311 5.793 1.00 0.00 10 ALA A C 6
ATOM 6994 O O . ALA A 1 10 ? 20.197 33.596 6.867 1.00 0.00 10 ALA A O 6
ATOM 7001 N N . LEU A 1 11 ? 20.281 33.713 4.610 1.00 0.00 11 LEU A N 6
ATOM 7002 C CA . LEU A 1 11 ? 19.098 34.549 4.498 1.00 0.00 11 LEU A CA 6
ATOM 7003 C C . LEU A 1 11 ? 18.584 34.507 3.058 1.00 0.00 11 LEU A C 6
ATOM 7004 O O . LEU A 1 11 ? 19.321 34.146 2.142 1.00 0.00 11 LEU A O 6
ATOM 7020 N N . PRO A 1 12 ? 17.289 34.892 2.898 1.00 0.00 12 PRO A N 6
ATOM 7021 C CA . PRO A 1 12 ? 16.486 35.306 4.036 1.00 0.00 12 PRO A CA 6
ATOM 7022 C C . PRO A 1 12 ? 16.060 34.099 4.875 1.00 0.00 12 PRO A C 6
ATOM 7023 O O . PRO A 1 12 ? 16.105 34.145 6.103 1.00 0.00 12 PRO A O 6
ATOM 7034 N N . LYS A 1 13 ? 15.657 33.047 4.177 1.00 0.00 13 LYS A N 6
ATOM 7035 C CA . LYS A 1 13 ? 15.223 31.830 4.842 1.00 0.00 13 LYS A CA 6
ATOM 7036 C C . LYS A 1 13 ? 14.653 30.862 3.803 1.00 0.00 13 LYS A C 6
ATOM 7037 O O . LYS A 1 13 ? 15.140 29.741 3.661 1.00 0.00 13 LYS A O 6
ATOM 7056 N N . ALA A 1 14 ? 13.629 31.330 3.104 1.00 0.00 14 ALA A N 6
ATOM 7057 C CA . ALA A 1 14 ? 12.988 30.519 2.083 1.00 0.00 14 ALA A CA 6
ATOM 7058 C C . ALA A 1 14 ? 12.451 29.236 2.719 1.00 0.00 14 ALA A C 6
ATOM 7059 O O . ALA A 1 14 ? 12.928 28.813 3.771 1.00 0.00 14 ALA A O 6
ATOM 7066 N N . SER A 1 15 ? 11.465 28.651 2.054 1.00 0.00 15 SER A N 6
ATOM 7067 C CA . SER A 1 15 ? 10.858 27.425 2.542 1.00 0.00 15 SER A CA 6
ATOM 7068 C C . SER A 1 15 ? 10.304 26.613 1.369 1.00 0.00 15 SER A C 6
ATOM 7069 O O . SER A 1 15 ? 10.256 27.100 0.240 1.00 0.00 15 SER A O 6
ATOM 7077 N N . GLU A 1 16 ? 9.899 25.389 1.676 1.00 0.00 16 GLU A N 6
ATOM 7078 C CA . GLU A 1 16 ? 9.350 24.506 0.662 1.00 0.00 16 GLU A CA 6
ATOM 7079 C C . GLU A 1 16 ? 7.825 24.626 0.622 1.00 0.00 16 GLU A C 6
ATOM 7080 O O . GLU A 1 16 ? 7.220 25.195 1.529 1.00 0.00 16 GLU A O 6
ATOM 7092 N N . ALA A 1 17 ? 7.248 24.079 -0.438 1.00 0.00 17 ALA A N 6
ATOM 7093 C CA . ALA A 1 17 ? 5.806 24.118 -0.608 1.00 0.00 17 ALA A CA 6
ATOM 7094 C C . ALA A 1 17 ? 5.350 22.861 -1.352 1.00 0.00 17 ALA A C 6
ATOM 7095 O O . ALA A 1 17 ? 5.934 22.492 -2.370 1.00 0.00 17 ALA A O 6
ATOM 7102 N N . THR A 1 18 ? 4.312 22.237 -0.814 1.00 0.00 18 THR A N 6
ATOM 7103 C CA . THR A 1 18 ? 3.772 21.029 -1.414 1.00 0.00 18 THR A CA 6
ATOM 7104 C C . THR A 1 18 ? 2.270 21.183 -1.663 1.00 0.00 18 THR A C 6
ATOM 7105 O O . THR A 1 18 ? 1.543 21.680 -0.805 1.00 0.00 18 THR A O 6
ATOM 7116 N N . VAL A 1 19 ? 1.851 20.747 -2.842 1.00 0.00 19 VAL A N 6
ATOM 7117 C CA . VAL A 1 19 ? 0.449 20.830 -3.214 1.00 0.00 19 VAL A CA 6
ATOM 7118 C C . VAL A 1 19 ? 0.114 19.692 -4.181 1.00 0.00 19 VAL A C 6
ATOM 7119 O O . VAL A 1 19 ? 1.010 19.008 -4.673 1.00 0.00 19 VAL A O 6
ATOM 7132 N N . CYS A 1 20 ? -1.178 19.525 -4.424 1.00 0.00 20 CYS A N 6
ATOM 7133 C CA . CYS A 1 20 ? -1.641 18.482 -5.323 1.00 0.00 20 CYS A CA 6
ATOM 7134 C C . CYS A 1 20 ? -1.327 17.126 -4.689 1.00 0.00 20 CYS A C 6
ATOM 7135 O O . CYS A 1 20 ? -0.478 17.033 -3.803 1.00 0.00 20 CYS A O 6
ATOM 7143 N N . ALA A 1 21 ? -2.028 16.108 -5.166 1.00 0.00 21 ALA A N 6
ATOM 7144 C CA . ALA A 1 21 ? -1.834 14.762 -4.657 1.00 0.00 21 ALA A CA 6
ATOM 7145 C C . ALA A 1 21 ? -2.252 13.751 -5.727 1.00 0.00 21 ALA A C 6
ATOM 7146 O O . ALA A 1 21 ? -2.957 14.099 -6.673 1.00 0.00 21 ALA A O 6
ATOM 7153 N N . ASN A 1 22 ? -1.800 12.520 -5.541 1.00 0.00 22 ASN A N 6
ATOM 7154 C CA . ASN A 1 22 ? -2.118 11.456 -6.479 1.00 0.00 22 ASN A CA 6
ATOM 7155 C C . ASN A 1 22 ? -3.520 10.921 -6.179 1.00 0.00 22 ASN A C 6
ATOM 7156 O O . ASN A 1 22 ? -4.026 11.083 -5.070 1.00 0.00 22 ASN A O 6
ATOM 7167 N N . ASN A 1 23 ? -4.107 10.293 -7.187 1.00 0.00 23 ASN A N 6
ATOM 7168 C CA . ASN A 1 23 ? -5.440 9.733 -7.046 1.00 0.00 23 ASN A CA 6
ATOM 7169 C C . ASN A 1 23 ? -5.329 8.251 -6.679 1.00 0.00 23 ASN A C 6
ATOM 7170 O O . ASN A 1 23 ? -4.254 7.662 -6.779 1.00 0.00 23 ASN A O 6
ATOM 7181 N N . SER A 1 24 ? -6.456 7.692 -6.262 1.00 0.00 24 SER A N 6
ATOM 7182 C CA . SER A 1 24 ? -6.499 6.291 -5.880 1.00 0.00 24 SER A CA 6
ATOM 7183 C C . SER A 1 24 ? -6.376 5.406 -7.122 1.00 0.00 24 SER A C 6
ATOM 7184 O O . SER A 1 24 ? -6.600 5.865 -8.241 1.00 0.00 24 SER A O 6
ATOM 7192 N N . LYS A 1 25 ? -6.021 4.152 -6.883 1.00 0.00 25 LYS A N 6
ATOM 7193 C CA . LYS A 1 25 ? -5.865 3.198 -7.968 1.00 0.00 25 LYS A CA 6
ATOM 7194 C C . LYS A 1 25 ? -6.713 1.958 -7.677 1.00 0.00 25 LYS A C 6
ATOM 7195 O O . LYS A 1 25 ? -7.045 1.686 -6.524 1.00 0.00 25 LYS A O 6
ATOM 7214 N N . VAL A 1 26 ? -7.038 1.240 -8.741 1.00 0.00 26 VAL A N 6
ATOM 7215 C CA . VAL A 1 26 ? -7.841 0.035 -8.614 1.00 0.00 26 VAL A CA 6
ATOM 7216 C C . VAL A 1 26 ? -7.048 -1.159 -9.149 1.00 0.00 26 VAL A C 6
ATOM 7217 O O . VAL A 1 26 ? -6.010 -0.985 -9.786 1.00 0.00 26 VAL A O 6
ATOM 7230 N N . SER A 1 27 ? -7.567 -2.346 -8.871 1.00 0.00 27 SER A N 6
ATOM 7231 C CA . SER A 1 27 ? -6.921 -3.569 -9.316 1.00 0.00 27 SER A CA 6
ATOM 7232 C C . SER A 1 27 ? -5.566 -3.726 -8.623 1.00 0.00 27 SER A C 6
ATOM 7233 O O . SER A 1 27 ? -4.815 -2.760 -8.494 1.00 0.00 27 SER A O 6
ATOM 7241 N N . SER A 1 28 ? -5.293 -4.951 -8.197 1.00 0.00 28 SER A N 6
ATOM 7242 C CA . SER A 1 28 ? -4.042 -5.247 -7.521 1.00 0.00 28 SER A CA 6
ATOM 7243 C C . SER A 1 28 ? -3.642 -6.702 -7.774 1.00 0.00 28 SER A C 6
ATOM 7244 O O . SER A 1 28 ? -3.927 -7.578 -6.958 1.00 0.00 28 SER A O 6
ATOM 7252 N N . THR A 1 29 ? -2.989 -6.915 -8.907 1.00 0.00 29 THR A N 6
ATOM 7253 C CA . THR A 1 29 ? -2.548 -8.249 -9.277 1.00 0.00 29 THR A CA 6
ATOM 7254 C C . THR A 1 29 ? -1.051 -8.410 -9.006 1.00 0.00 29 THR A C 6
ATOM 7255 O O . THR A 1 29 ? -0.224 -7.800 -9.683 1.00 0.00 29 THR A O 6
ATOM 7266 N N . GLY A 1 30 ? -0.747 -9.234 -8.014 1.00 0.00 30 GLY A N 6
ATOM 7267 C CA . GLY A 1 30 ? 0.636 -9.483 -7.645 1.00 0.00 30 GLY A CA 6
ATOM 7268 C C . GLY A 1 30 ? 0.828 -10.927 -7.178 1.00 0.00 30 GLY A C 6
ATOM 7269 O O . GLY A 1 30 ? 0.004 -11.458 -6.435 1.00 0.00 30 GLY A O 6
ATOM 7273 N N . GLU A 1 31 ? 1.920 -11.523 -7.634 1.00 0.00 31 GLU A N 6
ATOM 7274 C CA . GLU A 1 31 ? 2.231 -12.895 -7.273 1.00 0.00 31 GLU A CA 6
ATOM 7275 C C . GLU A 1 31 ? 3.726 -13.166 -7.449 1.00 0.00 31 GLU A C 6
ATOM 7276 O O . GLU A 1 31 ? 4.215 -13.260 -8.574 1.00 0.00 31 GLU A O 6
ATOM 7288 N N . LYS A 1 32 ? 4.411 -13.283 -6.321 1.00 0.00 32 LYS A N 6
ATOM 7289 C CA . LYS A 1 32 ? 5.841 -13.540 -6.337 1.00 0.00 32 LYS A CA 6
ATOM 7290 C C . LYS A 1 32 ? 6.322 -13.812 -4.910 1.00 0.00 32 LYS A C 6
ATOM 7291 O O . LYS A 1 32 ? 6.317 -12.916 -4.068 1.00 0.00 32 LYS A O 6
ATOM 7310 N N . VAL A 1 33 ? 6.725 -15.054 -4.683 1.00 0.00 33 VAL A N 6
ATOM 7311 C CA . VAL A 1 33 ? 7.208 -15.455 -3.372 1.00 0.00 33 VAL A CA 6
ATOM 7312 C C . VAL A 1 33 ? 8.507 -16.248 -3.533 1.00 0.00 33 VAL A C 6
ATOM 7313 O O . VAL A 1 33 ? 8.586 -17.156 -4.359 1.00 0.00 33 VAL A O 6
ATOM 7326 N N . VAL A 1 34 ? 9.493 -15.876 -2.730 1.00 0.00 34 VAL A N 6
ATOM 7327 C CA . VAL A 1 34 ? 10.784 -16.542 -2.772 1.00 0.00 34 VAL A CA 6
ATOM 7328 C C . VAL A 1 34 ? 11.574 -16.194 -1.509 1.00 0.00 34 VAL A C 6
ATOM 7329 O O . VAL A 1 34 ? 12.173 -17.070 -0.887 1.00 0.00 34 VAL A O 6
ATOM 7342 N N . LEU A 1 35 ? 11.550 -14.914 -1.168 1.00 0.00 35 LEU A N 6
ATOM 7343 C CA . LEU A 1 35 ? 12.257 -14.440 0.009 1.00 0.00 35 LEU A CA 6
ATOM 7344 C C . LEU A 1 35 ? 11.318 -13.568 0.846 1.00 0.00 35 LEU A C 6
ATOM 7345 O O . LEU A 1 35 ? 11.206 -13.755 2.056 1.00 0.00 35 LEU A O 6
ATOM 7361 N N . TRP A 1 36 ? 10.668 -12.635 0.167 1.00 0.00 36 TRP A N 6
ATOM 7362 C CA . TRP A 1 36 ? 9.742 -11.734 0.832 1.00 0.00 36 TRP A CA 6
ATOM 7363 C C . TRP A 1 36 ? 8.418 -12.476 1.029 1.00 0.00 36 TRP A C 6
ATOM 7364 O O . TRP A 1 36 ? 8.195 -13.525 0.426 1.00 0.00 36 TRP A O 6
ATOM 7385 N N . THR A 1 37 ? 7.575 -11.903 1.875 1.00 0.00 37 THR A N 6
ATOM 7386 C CA . THR A 1 37 ? 6.280 -12.497 2.159 1.00 0.00 37 THR A CA 6
ATOM 7387 C C . THR A 1 37 ? 5.160 -11.493 1.881 1.00 0.00 37 THR A C 6
ATOM 7388 O O . THR A 1 37 ? 5.310 -10.301 2.146 1.00 0.00 37 THR A O 6
ATOM 7399 N N . ARG A 1 38 ? 4.062 -12.011 1.351 1.00 0.00 38 ARG A N 6
ATOM 7400 C CA . ARG A 1 38 ? 2.917 -11.174 1.034 1.00 0.00 38 ARG A CA 6
ATOM 7401 C C . ARG A 1 38 ? 2.703 -10.130 2.132 1.00 0.00 38 ARG A C 6
ATOM 7402 O O . ARG A 1 38 ? 2.841 -8.932 1.890 1.00 0.00 38 ARG A O 6
ATOM 7423 N N . GLU A 1 39 ? 2.369 -10.623 3.316 1.00 0.00 39 GLU A N 6
ATOM 7424 C CA . GLU A 1 39 ? 2.135 -9.748 4.451 1.00 0.00 39 GLU A CA 6
ATOM 7425 C C . GLU A 1 39 ? 3.157 -8.609 4.464 1.00 0.00 39 GLU A C 6
ATOM 7426 O O . GLU A 1 39 ? 2.790 -7.442 4.598 1.00 0.00 39 GLU A O 6
ATOM 7438 N N . ALA A 1 40 ? 4.419 -8.988 4.323 1.00 0.00 40 ALA A N 6
ATOM 7439 C CA . ALA A 1 40 ? 5.496 -8.013 4.317 1.00 0.00 40 ALA A CA 6
ATOM 7440 C C . ALA A 1 40 ? 5.303 -7.053 3.142 1.00 0.00 40 ALA A C 6
ATOM 7441 O O . ALA A 1 40 ? 5.446 -5.841 3.296 1.00 0.00 40 ALA A O 6
ATOM 7448 N N . ASP A 1 41 ? 4.980 -7.630 1.994 1.00 0.00 41 ASP A N 6
ATOM 7449 C CA . ASP A 1 41 ? 4.765 -6.841 0.793 1.00 0.00 41 ASP A CA 6
ATOM 7450 C C . ASP A 1 41 ? 3.617 -5.858 1.033 1.00 0.00 41 ASP A C 6
ATOM 7451 O O . ASP A 1 41 ? 3.761 -4.660 0.792 1.00 0.00 41 ASP A O 6
ATOM 7460 N N . ARG A 1 42 ? 2.505 -6.400 1.505 1.00 0.00 42 ARG A N 6
ATOM 7461 C CA . ARG A 1 42 ? 1.333 -5.586 1.780 1.00 0.00 42 ARG A CA 6
ATOM 7462 C C . ARG A 1 42 ? 1.639 -4.571 2.884 1.00 0.00 42 ARG A C 6
ATOM 7463 O O . ARG A 1 42 ? 1.250 -3.408 2.788 1.00 0.00 42 ARG A O 6
ATOM 7484 N N . VAL A 1 43 ? 2.335 -5.048 3.906 1.00 0.00 43 VAL A N 6
ATOM 7485 C CA . VAL A 1 43 ? 2.698 -4.197 5.026 1.00 0.00 43 VAL A CA 6
ATOM 7486 C C . VAL A 1 43 ? 3.281 -2.885 4.496 1.00 0.00 43 VAL A C 6
ATOM 7487 O O . VAL A 1 43 ? 2.736 -1.812 4.751 1.00 0.00 43 VAL A O 6
ATOM 7500 N N . ILE A 1 44 ? 4.380 -3.014 3.768 1.00 0.00 44 ILE A N 6
ATOM 7501 C CA . ILE A 1 44 ? 5.043 -1.852 3.201 1.00 0.00 44 ILE A CA 6
ATOM 7502 C C . ILE A 1 44 ? 3.997 -0.933 2.566 1.00 0.00 44 ILE A C 6
ATOM 7503 O O . ILE A 1 44 ? 3.951 0.259 2.864 1.00 0.00 44 ILE A O 6
ATOM 7519 N N . LEU A 1 45 ? 3.182 -1.523 1.704 1.00 0.00 45 LEU A N 6
ATOM 7520 C CA . LEU A 1 45 ? 2.140 -0.773 1.025 1.00 0.00 45 LEU A CA 6
ATOM 7521 C C . LEU A 1 45 ? 1.284 -0.044 2.063 1.00 0.00 45 LEU A C 6
ATOM 7522 O O . LEU A 1 45 ? 0.804 1.061 1.812 1.00 0.00 45 LEU A O 6
ATOM 7538 N N . THR A 1 46 ? 1.119 -0.691 3.207 1.00 0.00 46 THR A N 6
ATOM 7539 C CA . THR A 1 46 ? 0.330 -0.118 4.284 1.00 0.00 46 THR A CA 6
ATOM 7540 C C . THR A 1 46 ? 1.137 0.947 5.029 1.00 0.00 46 THR A C 6
ATOM 7541 O O . THR A 1 46 ? 0.676 2.075 5.199 1.00 0.00 46 THR A O 6
ATOM 7552 N N . MET A 1 47 ? 2.329 0.552 5.453 1.00 0.00 47 MET A N 6
ATOM 7553 C CA . MET A 1 47 ? 3.205 1.458 6.175 1.00 0.00 47 MET A CA 6
ATOM 7554 C C . MET A 1 47 ? 3.561 2.675 5.319 1.00 0.00 47 MET A C 6
ATOM 7555 O O . MET A 1 47 ? 3.313 3.813 5.717 1.00 0.00 47 MET A O 6
ATOM 7569 N N . CYS A 1 48 ? 4.136 2.395 4.159 1.00 0.00 48 CYS A N 6
ATOM 7570 C CA . CYS A 1 48 ? 4.528 3.453 3.243 1.00 0.00 48 CYS A CA 6
ATOM 7571 C C . CYS A 1 48 ? 3.297 4.309 2.943 1.00 0.00 48 CYS A C 6
ATOM 7572 O O . CYS A 1 48 ? 3.423 5.454 2.511 1.00 0.00 48 CYS A O 6
ATOM 7580 N N . GLN A 1 49 ? 2.134 3.722 3.183 1.00 0.00 49 GLN A N 6
ATOM 7581 C CA . GLN A 1 49 ? 0.880 4.417 2.943 1.00 0.00 49 GLN A CA 6
ATOM 7582 C C . GLN A 1 49 ? 0.487 5.241 4.171 1.00 0.00 49 GLN A C 6
ATOM 7583 O O . GLN A 1 49 ? 0.410 6.467 4.101 1.00 0.00 49 GLN A O 6
ATOM 7597 N N . GLU A 1 50 ? 0.249 4.535 5.266 1.00 0.00 50 GLU A N 6
ATOM 7598 C CA . GLU A 1 50 ? -0.134 5.186 6.507 1.00 0.00 50 GLU A CA 6
ATOM 7599 C C . GLU A 1 50 ? 1.007 6.070 7.017 1.00 0.00 50 GLU A C 6
ATOM 7600 O O . GLU A 1 50 ? 0.840 7.280 7.165 1.00 0.00 50 GLU A O 6
ATOM 7612 N N . GLN A 1 51 ? 2.139 5.432 7.271 1.00 0.00 51 GLN A N 6
ATOM 7613 C CA . GLN A 1 51 ? 3.307 6.145 7.761 1.00 0.00 51 GLN A CA 6
ATOM 7614 C C . GLN A 1 51 ? 3.885 7.036 6.660 1.00 0.00 51 GLN A C 6
ATOM 7615 O O . GLN A 1 51 ? 4.423 8.106 6.942 1.00 0.00 51 GLN A O 6
ATOM 7629 N N . GLY A 1 52 ? 3.754 6.563 5.430 1.00 0.00 52 GLY A N 6
ATOM 7630 C CA . GLY A 1 52 ? 4.256 7.304 4.286 1.00 0.00 52 GLY A CA 6
ATOM 7631 C C . GLY A 1 52 ? 5.473 6.608 3.673 1.00 0.00 52 GLY A C 6
ATOM 7632 O O . GLY A 1 52 ? 6.249 5.969 4.381 1.00 0.00 52 GLY A O 6
ATOM 7636 N N . ALA A 1 53 ? 5.602 6.757 2.363 1.00 0.00 53 ALA A N 6
ATOM 7637 C CA . ALA A 1 53 ? 6.711 6.150 1.646 1.00 0.00 53 ALA A CA 6
ATOM 7638 C C . ALA A 1 53 ? 7.965 7.006 1.838 1.00 0.00 53 ALA A C 6
ATOM 7639 O O . ALA A 1 53 ? 8.586 7.431 0.865 1.00 0.00 53 ALA A O 6
ATOM 7646 N N . GLN A 1 54 ? 8.300 7.233 3.100 1.00 0.00 54 GLN A N 6
ATOM 7647 C CA . GLN A 1 54 ? 9.469 8.030 3.432 1.00 0.00 54 GLN A CA 6
ATOM 7648 C C . GLN A 1 54 ? 10.722 7.153 3.449 1.00 0.00 54 GLN A C 6
ATOM 7649 O O . GLN A 1 54 ? 10.628 5.927 3.400 1.00 0.00 54 GLN A O 6
ATOM 7663 N N . PRO A 1 55 ? 11.898 7.832 3.520 1.00 0.00 55 PRO A N 6
ATOM 7664 C CA . PRO A 1 55 ? 13.169 7.128 3.544 1.00 0.00 55 PRO A CA 6
ATOM 7665 C C . PRO A 1 55 ? 13.416 6.488 4.911 1.00 0.00 55 PRO A C 6
ATOM 7666 O O . PRO A 1 55 ? 13.903 5.361 4.995 1.00 0.00 55 PRO A O 6
ATOM 7677 N N . HIS A 1 56 ? 13.070 7.235 5.950 1.00 0.00 56 HIS A N 6
ATOM 7678 C CA . HIS A 1 56 ? 13.248 6.755 7.309 1.00 0.00 56 HIS A CA 6
ATOM 7679 C C . HIS A 1 56 ? 12.164 5.726 7.636 1.00 0.00 56 HIS A C 6
ATOM 7680 O O . HIS A 1 56 ? 12.429 4.732 8.311 1.00 0.00 56 HIS A O 6
ATOM 7694 N N . THR A 1 57 ? 10.965 5.999 7.142 1.00 0.00 57 THR A N 6
ATOM 7695 C CA . THR A 1 57 ? 9.840 5.109 7.373 1.00 0.00 57 THR A CA 6
ATOM 7696 C C . THR A 1 57 ? 10.258 3.653 7.158 1.00 0.00 57 THR A C 6
ATOM 7697 O O . THR A 1 57 ? 9.903 2.779 7.947 1.00 0.00 57 THR A O 6
ATOM 7708 N N . PHE A 1 58 ? 11.007 3.438 6.086 1.00 0.00 58 PHE A N 6
ATOM 7709 C CA . PHE A 1 58 ? 11.477 2.104 5.758 1.00 0.00 58 PHE A CA 6
ATOM 7710 C C . PHE A 1 58 ? 12.140 1.442 6.968 1.00 0.00 58 PHE A C 6
ATOM 7711 O O . PHE A 1 58 ? 12.190 0.217 7.060 1.00 0.00 58 PHE A O 6
ATOM 7728 N N . SER A 1 59 ? 12.631 2.283 7.866 1.00 0.00 59 SER A N 6
ATOM 7729 C CA . SER A 1 59 ? 13.289 1.796 9.066 1.00 0.00 59 SER A CA 6
ATOM 7730 C C . SER A 1 59 ? 12.265 1.139 9.994 1.00 0.00 59 SER A C 6
ATOM 7731 O O . SER A 1 59 ? 12.631 0.384 10.893 1.00 0.00 59 SER A O 6
ATOM 7739 N N . VAL A 1 60 ? 11.001 1.450 9.743 1.00 0.00 60 VAL A N 6
ATOM 7740 C CA . VAL A 1 60 ? 9.922 0.899 10.544 1.00 0.00 60 VAL A CA 6
ATOM 7741 C C . VAL A 1 60 ? 9.558 -0.490 10.016 1.00 0.00 60 VAL A C 6
ATOM 7742 O O . VAL A 1 60 ? 9.646 -1.478 10.744 1.00 0.00 60 VAL A O 6
ATOM 7755 N N . ILE A 1 61 ? 9.155 -0.521 8.754 1.00 0.00 61 ILE A N 6
ATOM 7756 C CA . ILE A 1 61 ? 8.777 -1.773 8.120 1.00 0.00 61 ILE A CA 6
ATOM 7757 C C . ILE A 1 61 ? 9.891 -2.802 8.328 1.00 0.00 61 ILE A C 6
ATOM 7758 O O . ILE A 1 61 ? 9.619 -3.965 8.621 1.00 0.00 61 ILE A O 6
ATOM 7774 N N . SER A 1 62 ? 11.121 -2.336 8.169 1.00 0.00 62 SER A N 6
ATOM 7775 C CA . SER A 1 62 ? 12.276 -3.201 8.336 1.00 0.00 62 SER A CA 6
ATOM 7776 C C . SER A 1 62 ? 12.161 -3.981 9.648 1.00 0.00 62 SER A C 6
ATOM 7777 O O . SER A 1 62 ? 12.487 -5.165 9.701 1.00 0.00 62 SER A O 6
ATOM 7785 N N . GLN A 1 63 ? 11.695 -3.284 10.674 1.00 0.00 63 GLN A N 6
ATOM 7786 C CA . GLN A 1 63 ? 11.533 -3.896 11.982 1.00 0.00 63 GLN A CA 6
ATOM 7787 C C . GLN A 1 63 ? 10.294 -4.794 11.998 1.00 0.00 63 GLN A C 6
ATOM 7788 O O . GLN A 1 63 ? 10.301 -5.857 12.617 1.00 0.00 63 GLN A O 6
ATOM 7802 N N . GLN A 1 64 ? 9.260 -4.333 11.310 1.00 0.00 64 GLN A N 6
ATOM 7803 C CA . GLN A 1 64 ? 8.016 -5.081 11.237 1.00 0.00 64 GLN A CA 6
ATOM 7804 C C . GLN A 1 64 ? 8.246 -6.427 10.547 1.00 0.00 64 GLN A C 6
ATOM 7805 O O . GLN A 1 64 ? 7.708 -7.447 10.975 1.00 0.00 64 GLN A O 6
ATOM 7819 N N . LEU A 1 65 ? 9.046 -6.386 9.492 1.00 0.00 65 LEU A N 6
ATOM 7820 C CA . LEU A 1 65 ? 9.354 -7.590 8.739 1.00 0.00 65 LEU A CA 6
ATOM 7821 C C . LEU A 1 65 ? 9.932 -8.645 9.685 1.00 0.00 65 LEU A C 6
ATOM 7822 O O . LEU A 1 65 ? 9.472 -9.785 9.705 1.00 0.00 65 LEU A O 6
ATOM 7838 N N . GLY A 1 66 ? 10.932 -8.225 10.447 1.00 0.00 66 GLY A N 6
ATOM 7839 C CA . GLY A 1 66 ? 11.577 -9.119 11.393 1.00 0.00 66 GLY A CA 6
ATOM 7840 C C . GLY A 1 66 ? 13.089 -8.886 11.423 1.00 0.00 66 GLY A C 6
ATOM 7841 O O . GLY A 1 66 ? 13.655 -8.596 12.476 1.00 0.00 66 GLY A O 6
ATOM 7845 N N . ASN A 1 67 ? 13.700 -9.021 10.256 1.00 0.00 67 ASN A N 6
ATOM 7846 C CA . ASN A 1 67 ? 15.135 -8.829 10.135 1.00 0.00 67 ASN A CA 6
ATOM 7847 C C . ASN A 1 67 ? 15.441 -8.120 8.814 1.00 0.00 67 ASN A C 6
ATOM 7848 O O . ASN A 1 67 ? 16.578 -8.140 8.344 1.00 0.00 67 ASN A O 6
ATOM 7859 N N . LYS A 1 68 ? 14.408 -7.510 8.253 1.00 0.00 68 LYS A N 6
ATOM 7860 C CA . LYS A 1 68 ? 14.552 -6.797 6.996 1.00 0.00 68 LYS A CA 6
ATOM 7861 C C . LYS A 1 68 ? 15.164 -5.420 7.262 1.00 0.00 68 LYS A C 6
ATOM 7862 O O . LYS A 1 68 ? 14.939 -4.831 8.318 1.00 0.00 68 LYS A O 6
ATOM 7881 N N . THR A 1 69 ? 15.927 -4.948 6.287 1.00 0.00 69 THR A N 6
ATOM 7882 C CA . THR A 1 69 ? 16.574 -3.652 6.404 1.00 0.00 69 THR A CA 6
ATOM 7883 C C . THR A 1 69 ? 15.772 -2.587 5.654 1.00 0.00 69 THR A C 6
ATOM 7884 O O . THR A 1 69 ? 14.926 -2.912 4.823 1.00 0.00 69 THR A O 6
ATOM 7895 N N . PRO A 1 70 ? 16.074 -1.302 5.984 1.00 0.00 70 PRO A N 6
ATOM 7896 C CA . PRO A 1 70 ? 15.391 -0.187 5.352 1.00 0.00 70 PRO A CA 6
ATOM 7897 C C . PRO A 1 70 ? 15.894 0.025 3.922 1.00 0.00 70 PRO A C 6
ATOM 7898 O O . PRO A 1 70 ? 15.227 0.670 3.115 1.00 0.00 70 PRO A O 6
ATOM 7909 N N . VAL A 1 71 ? 17.067 -0.530 3.654 1.00 0.00 71 VAL A N 6
ATOM 7910 C CA . VAL A 1 71 ? 17.667 -0.410 2.336 1.00 0.00 71 VAL A CA 6
ATOM 7911 C C . VAL A 1 71 ? 16.996 -1.400 1.382 1.00 0.00 71 VAL A C 6
ATOM 7912 O O . VAL A 1 71 ? 16.907 -1.148 0.181 1.00 0.00 71 VAL A O 6
ATOM 7925 N N . GLU A 1 72 ? 16.540 -2.505 1.952 1.00 0.00 72 GLU A N 6
ATOM 7926 C CA . GLU A 1 72 ? 15.879 -3.534 1.168 1.00 0.00 72 GLU A CA 6
ATOM 7927 C C . GLU A 1 72 ? 14.402 -3.188 0.974 1.00 0.00 72 GLU A C 6
ATOM 7928 O O . GLU A 1 72 ? 13.855 -3.368 -0.113 1.00 0.00 72 GLU A O 6
ATOM 7940 N N . VAL A 1 73 ? 13.797 -2.695 2.045 1.00 0.00 73 VAL A N 6
ATOM 7941 C CA . VAL A 1 73 ? 12.394 -2.322 2.007 1.00 0.00 73 VAL A CA 6
ATOM 7942 C C . VAL A 1 73 ? 12.190 -1.228 0.957 1.00 0.00 73 VAL A C 6
ATOM 7943 O O . VAL A 1 73 ? 11.143 -1.166 0.314 1.00 0.00 73 VAL A O 6
ATOM 7956 N N . SER A 1 74 ? 13.208 -0.391 0.815 1.00 0.00 74 SER A N 6
ATOM 7957 C CA . SER A 1 74 ? 13.154 0.697 -0.146 1.00 0.00 74 SER A CA 6
ATOM 7958 C C . SER A 1 74 ? 13.353 0.155 -1.563 1.00 0.00 74 SER A C 6
ATOM 7959 O O . SER A 1 74 ? 13.050 0.837 -2.541 1.00 0.00 74 SER A O 6
ATOM 7967 N N . HIS A 1 75 ? 13.860 -1.068 -1.628 1.00 0.00 75 HIS A N 6
ATOM 7968 C CA . HIS A 1 75 ? 14.103 -1.709 -2.909 1.00 0.00 75 HIS A CA 6
ATOM 7969 C C . HIS A 1 75 ? 12.871 -2.518 -3.320 1.00 0.00 75 HIS A C 6
ATOM 7970 O O . HIS A 1 75 ? 12.650 -2.761 -4.505 1.00 0.00 75 HIS A O 6
ATOM 7984 N N . ARG A 1 76 ? 12.101 -2.913 -2.317 1.00 0.00 76 ARG A N 6
ATOM 7985 C CA . ARG A 1 76 ? 10.896 -3.689 -2.559 1.00 0.00 76 ARG A CA 6
ATOM 7986 C C . ARG A 1 76 ? 9.732 -2.764 -2.920 1.00 0.00 76 ARG A C 6
ATOM 7987 O O . ARG A 1 76 ? 8.859 -3.135 -3.703 1.00 0.00 76 ARG A O 6
ATOM 8008 N N . PHE A 1 77 ? 9.757 -1.577 -2.331 1.00 0.00 77 PHE A N 6
ATOM 8009 C CA . PHE A 1 77 ? 8.715 -0.596 -2.581 1.00 0.00 77 PHE A CA 6
ATOM 8010 C C . PHE A 1 77 ? 8.844 -0.004 -3.986 1.00 0.00 77 PHE A C 6
ATOM 8011 O O . PHE A 1 77 ? 7.858 0.094 -4.715 1.00 0.00 77 PHE A O 6
ATOM 8028 N N . ARG A 1 78 ? 10.068 0.373 -4.325 1.00 0.00 78 ARG A N 6
ATOM 8029 C CA . ARG A 1 78 ? 10.338 0.952 -5.629 1.00 0.00 78 ARG A CA 6
ATOM 8030 C C . ARG A 1 78 ? 10.048 -0.067 -6.733 1.00 0.00 78 ARG A C 6
ATOM 8031 O O . ARG A 1 78 ? 9.755 0.308 -7.868 1.00 0.00 78 ARG A O 6
ATOM 8052 N N . GLU A 1 79 ? 10.140 -1.335 -6.362 1.00 0.00 79 GLU A N 6
ATOM 8053 C CA . GLU A 1 79 ? 9.891 -2.411 -7.306 1.00 0.00 79 GLU A CA 6
ATOM 8054 C C . GLU A 1 79 ? 8.386 -2.606 -7.504 1.00 0.00 79 GLU A C 6
ATOM 8055 O O . GLU A 1 79 ? 7.911 -2.690 -8.636 1.00 0.00 79 GLU A O 6
ATOM 8067 N N . LEU A 1 80 ? 7.678 -2.672 -6.387 1.00 0.00 80 LEU A N 6
ATOM 8068 C CA . LEU A 1 80 ? 6.237 -2.855 -6.423 1.00 0.00 80 LEU A CA 6
ATOM 8069 C C . LEU A 1 80 ? 5.617 -1.803 -7.346 1.00 0.00 80 LEU A C 6
ATOM 8070 O O . LEU A 1 80 ? 4.917 -2.143 -8.298 1.00 0.00 80 LEU A O 6
ATOM 8086 N N . MET A 1 81 ? 5.897 -0.547 -7.031 1.00 0.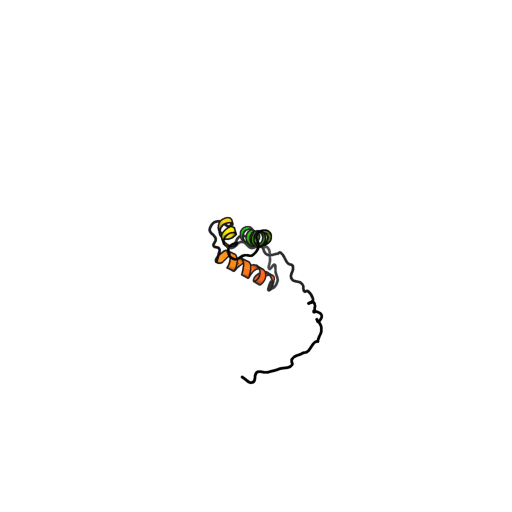00 81 MET A N 6
ATOM 8087 C CA . MET A 1 81 ? 5.375 0.556 -7.819 1.00 0.00 81 MET A CA 6
ATOM 8088 C C . MET A 1 81 ? 5.896 0.497 -9.257 1.00 0.00 81 MET A C 6
ATOM 8089 O O . MET A 1 81 ? 5.393 1.199 -10.133 1.00 0.00 81 MET A O 6
ATOM 8103 N N . GLN A 1 82 ? 6.897 -0.348 -9.455 1.00 0.00 82 GLN A N 6
ATOM 8104 C CA . GLN A 1 82 ? 7.492 -0.508 -10.771 1.00 0.00 82 GLN A CA 6
ATOM 8105 C C . GLN A 1 82 ? 6.709 -1.540 -11.586 1.00 0.00 82 GLN A C 6
ATOM 8106 O O . GLN A 1 82 ? 6.311 -1.271 -12.718 1.00 0.00 82 GLN A O 6
ATOM 8120 N N . LEU A 1 83 ? 6.510 -2.700 -10.977 1.00 0.00 83 LEU A N 6
ATOM 8121 C CA . LEU A 1 83 ? 5.781 -3.773 -11.631 1.00 0.00 83 LEU A CA 6
ATOM 8122 C C . LEU A 1 83 ? 4.520 -3.204 -12.284 1.00 0.00 83 LEU A C 6
ATOM 8123 O O . LEU A 1 83 ? 4.368 -3.262 -13.503 1.00 0.00 83 LEU A O 6
ATOM 8139 N N . PHE A 1 84 ? 3.648 -2.667 -11.443 1.00 0.00 84 PHE A N 6
ATOM 8140 C CA . PHE A 1 84 ? 2.405 -2.087 -11.923 1.00 0.00 84 PHE A CA 6
ATOM 8141 C C . PHE A 1 84 ? 2.665 -1.102 -13.064 1.00 0.00 84 PHE A C 6
ATOM 8142 O O . PHE A 1 84 ? 2.049 -1.198 -14.125 1.00 0.00 84 PHE A O 6
ATOM 8159 N N . HIS A 1 85 ? 3.577 -0.176 -12.808 1.00 0.00 85 HIS A N 6
ATOM 8160 C CA . HIS A 1 85 ? 3.925 0.827 -13.801 1.00 0.00 85 HIS A CA 6
ATOM 8161 C C . HIS A 1 85 ? 4.035 0.169 -15.178 1.00 0.00 85 HIS A C 6
ATOM 8162 O O . HIS A 1 85 ? 3.256 0.474 -16.080 1.00 0.00 85 HIS A O 6
ATOM 8176 N N . THR A 1 86 ? 5.009 -0.722 -15.297 1.00 0.00 86 THR A N 6
ATOM 8177 C CA . THR A 1 86 ? 5.231 -1.425 -16.549 1.00 0.00 86 THR A CA 6
ATOM 8178 C C . THR A 1 86 ? 3.988 -2.228 -16.937 1.00 0.00 86 THR A C 6
ATOM 8179 O O . THR A 1 86 ? 3.456 -2.063 -18.034 1.00 0.00 86 THR A O 6
ATOM 8190 N N . ALA A 1 87 ? 3.561 -3.079 -16.016 1.00 0.00 87 ALA A N 6
ATOM 8191 C CA . ALA A 1 87 ? 2.390 -3.908 -16.248 1.00 0.00 87 ALA A CA 6
ATOM 8192 C C . ALA A 1 87 ? 2.634 -4.797 -17.470 1.00 0.00 87 ALA A C 6
ATOM 8193 O O . ALA A 1 87 ? 2.626 -4.317 -18.602 1.00 0.00 87 ALA A O 6
ATOM 8200 N N . CYS A 1 88 ? 2.844 -6.076 -17.198 1.00 0.00 88 CYS A N 6
ATOM 8201 C CA . CYS A 1 88 ? 3.090 -7.036 -18.261 1.00 0.00 88 CYS A CA 6
ATOM 8202 C C . CYS A 1 88 ? 2.757 -8.433 -17.733 1.00 0.00 88 CYS A C 6
ATOM 8203 O O . CYS A 1 88 ? 1.854 -9.095 -18.244 1.00 0.00 88 CYS A O 6
ATOM 8211 N N . GLU A 1 89 ? 3.503 -8.841 -16.717 1.00 0.00 89 GLU A N 6
ATOM 8212 C CA . GLU A 1 89 ? 3.298 -10.147 -16.114 1.00 0.00 89 GLU A CA 6
ATOM 8213 C C . GLU A 1 89 ? 3.580 -11.252 -17.134 1.00 0.00 89 GLU A C 6
ATOM 8214 O O . GLU A 1 89 ? 3.527 -11.017 -18.340 1.00 0.00 89 GLU A O 6
ATOM 8226 N N . SER A 1 90 ? 3.874 -12.434 -16.612 1.00 0.00 90 SER A N 6
ATOM 8227 C CA . SER A 1 90 ? 4.164 -13.576 -17.462 1.00 0.00 90 SER A CA 6
ATOM 8228 C C . SER A 1 90 ? 5.348 -13.259 -18.378 1.00 0.00 90 SER A C 6
ATOM 8229 O O . SER A 1 90 ? 5.168 -13.027 -19.573 1.00 0.00 90 SER A O 6
ATOM 8237 N N . GLY A 1 91 ? 6.532 -13.259 -17.784 1.00 0.00 91 GLY A N 6
ATOM 8238 C CA . GLY A 1 91 ? 7.745 -12.974 -18.532 1.00 0.00 91 GLY A CA 6
ATOM 8239 C C . GLY A 1 91 ? 8.434 -14.268 -18.972 1.00 0.00 91 GLY A C 6
ATOM 8240 O O . GLY A 1 91 ? 7.770 -15.259 -19.270 1.00 0.00 91 GLY A O 6
ATOM 8244 N N . PRO A 1 92 ? 9.793 -14.214 -18.999 1.00 0.00 92 PRO A N 6
ATOM 8245 C CA . PRO A 1 92 ? 10.580 -15.369 -19.397 1.00 0.00 92 PRO A CA 6
ATOM 8246 C C . PRO A 1 92 ? 10.609 -16.422 -18.287 1.00 0.00 92 PRO A C 6
ATOM 8247 O O . PRO A 1 92 ? 10.367 -17.601 -18.539 1.00 0.00 92 PRO A O 6
ATOM 8258 N N . SER A 1 93 ? 10.908 -15.957 -17.083 1.00 0.00 93 SER A N 6
ATOM 8259 C CA . SER A 1 93 ? 10.972 -16.844 -15.933 1.00 0.00 93 SER A CA 6
ATOM 8260 C C . SER A 1 93 ? 10.077 -16.312 -14.812 1.00 0.00 93 SER A C 6
ATOM 8261 O O . SER A 1 93 ? 10.080 -15.116 -14.525 1.00 0.00 93 SER A O 6
ATOM 8269 N N . SER A 1 94 ? 9.333 -17.227 -14.208 1.00 0.00 94 SER A N 6
ATOM 8270 C CA . SER A 1 94 ? 8.436 -16.865 -13.124 1.00 0.00 94 SER A CA 6
ATOM 8271 C C . SER A 1 94 ? 7.934 -18.126 -12.417 1.00 0.00 94 SER A C 6
ATOM 8272 O O . SER A 1 94 ? 8.187 -19.240 -12.873 1.00 0.00 94 SER A O 6
ATOM 8280 N N . GLY A 1 95 ? 7.231 -17.908 -11.315 1.00 0.00 95 GLY A N 6
ATOM 8281 C CA . GLY A 1 95 ? 6.691 -19.012 -10.541 1.00 0.00 95 GLY A CA 6
ATOM 8282 C C . GLY A 1 95 ? 5.381 -19.519 -11.148 1.00 0.00 95 GLY A C 6
ATOM 8283 O O . GLY A 1 95 ? 5.109 -20.718 -11.134 1.00 0.00 95 GLY A O 6
ATOM 8287 N N . GLY A 1 1 ? -23.320 40.554 42.172 1.00 0.00 1 GLY A N 7
ATOM 8288 C CA . GLY A 1 1 ? -22.578 39.860 41.133 1.00 0.00 1 GLY A CA 7
ATOM 8289 C C . GLY A 1 1 ? -23.398 39.763 39.845 1.00 0.00 1 GLY A C 7
ATOM 8290 O O . GLY A 1 1 ? -24.182 38.831 39.672 1.00 0.00 1 GLY A O 7
ATOM 8294 N N . PRO A 1 2 ? -23.183 40.765 38.950 1.00 0.00 2 PRO A N 7
ATOM 8295 C CA . PRO A 1 2 ? -23.893 40.802 37.683 1.00 0.00 2 PRO A CA 7
ATOM 8296 C C . PRO A 1 2 ? -23.331 39.765 36.709 1.00 0.00 2 PRO A C 7
ATOM 8297 O O . PRO A 1 2 ? -24.060 38.897 36.230 1.00 0.00 2 PRO A O 7
ATOM 8308 N N . SER A 1 3 ? -22.038 39.888 36.445 1.00 0.00 3 SER A N 7
ATOM 8309 C CA . SER A 1 3 ? -21.369 38.972 35.537 1.00 0.00 3 SER A CA 7
ATOM 8310 C C . SER A 1 3 ? -21.799 39.256 34.096 1.00 0.00 3 SER A C 7
ATOM 8311 O O . SER A 1 3 ? -22.850 39.853 33.864 1.00 0.00 3 SER A O 7
ATOM 8319 N N . GLY A 1 4 ? -20.966 38.816 33.165 1.00 0.00 4 GLY A N 7
ATOM 8320 C CA . GLY A 1 4 ? -21.247 39.015 31.754 1.00 0.00 4 GLY A CA 7
ATOM 8321 C C . GLY A 1 4 ? -19.999 38.760 30.905 1.00 0.00 4 GLY A C 7
ATOM 8322 O O . GLY A 1 4 ? -18.912 39.230 31.237 1.00 0.00 4 GLY A O 7
ATOM 8326 N N . SER A 1 5 ? -20.198 38.018 29.826 1.00 0.00 5 SER A N 7
ATOM 8327 C CA . SER A 1 5 ? -19.103 37.695 28.927 1.00 0.00 5 SER A CA 7
ATOM 8328 C C . SER A 1 5 ? -19.652 37.138 27.613 1.00 0.00 5 SER A C 7
ATOM 8329 O O . SER A 1 5 ? -20.233 36.054 27.588 1.00 0.00 5 SER A O 7
ATOM 8337 N N . SER A 1 6 ? -19.449 37.905 26.551 1.00 0.00 6 SER A N 7
ATOM 8338 C CA . SER A 1 6 ? -19.916 37.501 25.236 1.00 0.00 6 SER A CA 7
ATOM 8339 C C . SER A 1 6 ? -18.881 37.878 24.174 1.00 0.00 6 SER A C 7
ATOM 8340 O O . SER A 1 6 ? -18.041 38.747 24.402 1.00 0.00 6 SER A O 7
ATOM 8348 N N . GLY A 1 7 ? -18.974 37.205 23.037 1.00 0.00 7 GLY A N 7
ATOM 8349 C CA . GLY A 1 7 ? -18.056 37.458 21.940 1.00 0.00 7 GLY A CA 7
ATOM 8350 C C . GLY A 1 7 ? -18.145 36.354 20.884 1.00 0.00 7 GLY A C 7
ATOM 8351 O O . GLY A 1 7 ? -18.544 35.230 21.188 1.00 0.00 7 GLY A O 7
ATOM 8355 N N . ALA A 1 8 ? -17.768 36.712 19.666 1.00 0.00 8 ALA A N 7
ATOM 8356 C CA . ALA A 1 8 ? -17.800 35.766 18.564 1.00 0.00 8 ALA A CA 7
ATOM 8357 C C . ALA A 1 8 ? -17.009 36.335 17.385 1.00 0.00 8 ALA A C 7
ATOM 8358 O O . ALA A 1 8 ? -16.525 37.465 17.445 1.00 0.00 8 ALA A O 7
ATOM 8365 N N . GLY A 1 9 ? -16.900 35.527 16.340 1.00 0.00 9 GLY A N 7
ATOM 8366 C CA . GLY A 1 9 ? -16.175 35.937 15.149 1.00 0.00 9 GLY A CA 7
ATOM 8367 C C . GLY A 1 9 ? -15.568 34.728 14.435 1.00 0.00 9 GLY A C 7
ATOM 8368 O O . GLY A 1 9 ? -15.369 33.678 15.043 1.00 0.00 9 GLY A O 7
ATOM 8372 N N . ALA A 1 10 ? -15.291 34.916 13.153 1.00 0.00 10 ALA A N 7
ATOM 8373 C CA . ALA A 1 10 ? -14.710 33.854 12.349 1.00 0.00 10 ALA A CA 7
ATOM 8374 C C . ALA A 1 10 ? -14.134 34.451 11.063 1.00 0.00 10 ALA A C 7
ATOM 8375 O O . ALA A 1 10 ? -12.930 34.373 10.824 1.00 0.00 10 ALA A O 7
ATOM 8382 N N . LEU A 1 11 ? -15.020 35.034 10.270 1.00 0.00 11 LEU A N 7
ATOM 8383 C CA . LEU A 1 11 ? -14.614 35.644 9.015 1.00 0.00 11 LEU A CA 7
ATOM 8384 C C . LEU A 1 11 ? -13.290 36.384 9.217 1.00 0.00 11 LEU A C 7
ATOM 8385 O O . LEU A 1 11 ? -12.928 36.719 10.343 1.00 0.00 11 LEU A O 7
ATOM 8401 N N . PRO A 1 12 ? -12.585 36.622 8.079 1.00 0.00 12 PRO A N 7
ATOM 8402 C CA . PRO A 1 12 ? -13.086 36.190 6.784 1.00 0.00 12 PRO A CA 7
ATOM 8403 C C . PRO A 1 12 ? -12.923 34.679 6.610 1.00 0.00 12 PRO A C 7
ATOM 8404 O O . PRO A 1 12 ? -12.471 33.990 7.523 1.00 0.00 12 PRO A O 7
ATOM 8415 N N . LYS A 1 13 ? -13.302 34.208 5.431 1.00 0.00 13 LYS A N 7
ATOM 8416 C CA . LYS A 1 13 ? -13.204 32.791 5.125 1.00 0.00 13 LYS A CA 7
ATOM 8417 C C . LYS A 1 13 ? -13.383 32.585 3.619 1.00 0.00 13 LYS A C 7
ATOM 8418 O O . LYS A 1 13 ? -14.169 33.285 2.983 1.00 0.00 13 LYS A O 7
ATOM 8437 N N . ALA A 1 14 ? -12.641 31.621 3.094 1.00 0.00 14 ALA A N 7
ATOM 8438 C CA . ALA A 1 14 ? -12.708 31.315 1.675 1.00 0.00 14 ALA A CA 7
ATOM 8439 C C . ALA A 1 14 ? -11.816 30.107 1.376 1.00 0.00 14 ALA A C 7
ATOM 8440 O O . ALA A 1 14 ? -10.849 29.853 2.091 1.00 0.00 14 ALA A O 7
ATOM 8447 N N . SER A 1 15 ? -12.175 29.395 0.318 1.00 0.00 15 SER A N 7
ATOM 8448 C CA . SER A 1 15 ? -11.420 28.221 -0.085 1.00 0.00 15 SER A CA 7
ATOM 8449 C C . SER A 1 15 ? -12.049 27.596 -1.331 1.00 0.00 15 SER A C 7
ATOM 8450 O O . SER A 1 15 ? -13.217 27.840 -1.630 1.00 0.00 15 SER A O 7
ATOM 8458 N N . GLU A 1 16 ? -11.247 26.802 -2.025 1.00 0.00 16 GLU A N 7
ATOM 8459 C CA . GLU A 1 16 ? -11.711 26.140 -3.233 1.00 0.00 16 GLU A CA 7
ATOM 8460 C C . GLU A 1 16 ? -10.632 25.197 -3.769 1.00 0.00 16 GLU A C 7
ATOM 8461 O O . GLU A 1 16 ? -9.441 25.437 -3.577 1.00 0.00 16 GLU A O 7
ATOM 8473 N N . ALA A 1 17 ? -11.088 24.143 -4.431 1.00 0.00 17 ALA A N 7
ATOM 8474 C CA . ALA A 1 17 ? -10.177 23.163 -4.996 1.00 0.00 17 ALA A CA 7
ATOM 8475 C C . ALA A 1 17 ? -10.935 22.283 -5.992 1.00 0.00 17 ALA A C 7
ATOM 8476 O O . ALA A 1 17 ? -12.152 22.136 -5.895 1.00 0.00 17 ALA A O 7
ATOM 8483 N N . THR A 1 18 ? -10.184 21.719 -6.926 1.00 0.00 18 THR A N 7
ATOM 8484 C CA . THR A 1 18 ? -10.770 20.858 -7.939 1.00 0.00 18 THR A CA 7
ATOM 8485 C C . THR A 1 18 ? -9.759 19.800 -8.389 1.00 0.00 18 THR A C 7
ATOM 8486 O O . THR A 1 18 ? -8.792 20.115 -9.080 1.00 0.00 18 THR A O 7
ATOM 8497 N N . VAL A 1 19 ? -10.019 18.568 -7.978 1.00 0.00 19 VAL A N 7
ATOM 8498 C CA . VAL A 1 19 ? -9.144 17.462 -8.330 1.00 0.00 19 VAL A CA 7
ATOM 8499 C C . VAL A 1 19 ? -9.967 16.175 -8.416 1.00 0.00 19 VAL A C 7
ATOM 8500 O O . VAL A 1 19 ? -10.889 15.969 -7.629 1.00 0.00 19 VAL A O 7
ATOM 8513 N N . CYS A 1 20 ? -9.602 15.341 -9.380 1.00 0.00 20 CYS A N 7
ATOM 8514 C CA . CYS A 1 20 ? -10.295 14.080 -9.579 1.00 0.00 20 CYS A CA 7
ATOM 8515 C C . CYS A 1 20 ? -9.247 12.974 -9.726 1.00 0.00 20 CYS A C 7
ATOM 8516 O O . CYS A 1 20 ? -8.106 13.242 -10.099 1.00 0.00 20 CYS A O 7
ATOM 8524 N N . ALA A 1 21 ? -9.672 11.756 -9.425 1.00 0.00 21 ALA A N 7
ATOM 8525 C CA . ALA A 1 21 ? -8.785 10.609 -9.518 1.00 0.00 21 ALA A CA 7
ATOM 8526 C C . ALA A 1 21 ? -9.612 9.350 -9.787 1.00 0.00 21 ALA A C 7
ATOM 8527 O O . ALA A 1 21 ? -10.787 9.288 -9.429 1.00 0.00 21 ALA A O 7
ATOM 8534 N N . ASN A 1 22 ? -8.966 8.379 -10.414 1.00 0.00 22 ASN A N 7
ATOM 8535 C CA . ASN A 1 22 ? -9.627 7.125 -10.734 1.00 0.00 22 ASN A CA 7
ATOM 8536 C C . ASN A 1 22 ? -8.708 6.281 -11.619 1.00 0.00 22 ASN A C 7
ATOM 8537 O O . ASN A 1 22 ? -8.210 6.758 -12.637 1.00 0.00 22 ASN A O 7
ATOM 8548 N N . ASN A 1 23 ? -8.511 5.040 -11.198 1.00 0.00 23 ASN A N 7
ATOM 8549 C CA . ASN A 1 23 ? -7.661 4.124 -11.940 1.00 0.00 23 ASN A CA 7
ATOM 8550 C C . ASN A 1 23 ? -7.913 2.695 -11.455 1.00 0.00 23 ASN A C 7
ATOM 8551 O O . ASN A 1 23 ? -8.134 2.468 -10.267 1.00 0.00 23 ASN A O 7
ATOM 8562 N N . SER A 1 24 ? -7.873 1.768 -12.401 1.00 0.00 24 SER A N 7
ATOM 8563 C CA . SER A 1 24 ? -8.094 0.367 -12.086 1.00 0.00 24 SER A CA 7
ATOM 8564 C C . SER A 1 24 ? -7.149 -0.511 -12.909 1.00 0.00 24 SER A C 7
ATOM 8565 O O . SER A 1 24 ? -6.787 -0.157 -14.030 1.00 0.00 24 SER A O 7
ATOM 8573 N N . LYS A 1 25 ? -6.778 -1.638 -12.321 1.00 0.00 25 LYS A N 7
ATOM 8574 C CA . LYS A 1 25 ? -5.882 -2.569 -12.986 1.00 0.00 25 LYS A CA 7
ATOM 8575 C C . LYS A 1 25 ? -6.271 -4.001 -12.610 1.00 0.00 25 LYS A C 7
ATOM 8576 O O . LYS A 1 25 ? -6.895 -4.227 -11.575 1.00 0.00 25 LYS A O 7
ATOM 8595 N N . VAL A 1 26 ? -5.884 -4.930 -13.472 1.00 0.00 26 VAL A N 7
ATOM 8596 C CA . VAL A 1 26 ? -6.184 -6.333 -13.244 1.00 0.00 26 VAL A CA 7
ATOM 8597 C C . VAL A 1 26 ? -5.718 -6.728 -11.841 1.00 0.00 26 VAL A C 7
ATOM 8598 O O . VAL A 1 26 ? -4.627 -6.350 -11.416 1.00 0.00 26 VAL A O 7
ATOM 8611 N N . SER A 1 27 ? -6.567 -7.484 -11.160 1.00 0.00 27 SER A N 7
ATOM 8612 C CA . SER A 1 27 ? -6.256 -7.934 -9.815 1.00 0.00 27 SER A CA 7
ATOM 8613 C C . SER A 1 27 ? -6.041 -9.449 -9.806 1.00 0.00 27 SER A C 7
ATOM 8614 O O . SER A 1 27 ? -6.391 -10.134 -10.766 1.00 0.00 27 SER A O 7
ATOM 8622 N N . SER A 1 28 ? -5.468 -9.928 -8.712 1.00 0.00 28 SER A N 7
ATOM 8623 C CA . SER A 1 28 ? -5.203 -11.349 -8.566 1.00 0.00 28 SER A CA 7
ATOM 8624 C C . SER A 1 28 ? -4.300 -11.832 -9.702 1.00 0.00 28 SER A C 7
ATOM 8625 O O . SER A 1 28 ? -4.033 -11.090 -10.646 1.00 0.00 28 SER A O 7
ATOM 8633 N N . THR A 1 29 ? -3.854 -13.073 -9.574 1.00 0.00 29 THR A N 7
ATOM 8634 C CA . THR A 1 29 ? -2.986 -13.664 -10.578 1.00 0.00 29 THR A CA 7
ATOM 8635 C C . THR A 1 29 ? -1.768 -12.771 -10.823 1.00 0.00 29 THR A C 7
ATOM 8636 O O . THR A 1 29 ? -1.863 -11.763 -11.523 1.00 0.00 29 THR A O 7
ATOM 8647 N N . GLY A 1 30 ? -0.652 -13.172 -10.234 1.00 0.00 30 GLY A N 7
ATOM 8648 C CA . GLY A 1 30 ? 0.584 -12.421 -10.379 1.00 0.00 30 GLY A CA 7
ATOM 8649 C C . GLY A 1 30 ? 1.768 -13.194 -9.795 1.00 0.00 30 GLY A C 7
ATOM 8650 O O . GLY A 1 30 ? 1.981 -14.358 -10.131 1.00 0.00 30 GLY A O 7
ATOM 8654 N N . GLU A 1 31 ? 2.507 -12.516 -8.929 1.00 0.00 31 GLU A N 7
ATOM 8655 C CA . GLU A 1 31 ? 3.664 -13.124 -8.295 1.00 0.00 31 GLU A CA 7
ATOM 8656 C C . GLU A 1 31 ? 3.340 -13.496 -6.846 1.00 0.00 31 GLU A C 7
ATOM 8657 O O . GLU A 1 31 ? 3.070 -12.623 -6.023 1.00 0.00 31 GLU A O 7
ATOM 8669 N N . LYS A 1 32 ? 3.379 -14.793 -6.579 1.00 0.00 32 LYS A N 7
ATOM 8670 C CA . LYS A 1 32 ? 3.094 -15.291 -5.244 1.00 0.00 32 LYS A CA 7
ATOM 8671 C C . LYS A 1 32 ? 4.148 -16.330 -4.856 1.00 0.00 32 LYS A C 7
ATOM 8672 O O . LYS A 1 32 ? 4.406 -17.268 -5.608 1.00 0.00 32 LYS A O 7
ATOM 8691 N N . VAL A 1 33 ? 4.727 -16.128 -3.682 1.00 0.00 33 VAL A N 7
ATOM 8692 C CA . VAL A 1 33 ? 5.747 -17.036 -3.185 1.00 0.00 33 VAL A CA 7
ATOM 8693 C C . VAL A 1 33 ? 6.899 -17.102 -4.189 1.00 0.00 33 VAL A C 7
ATOM 8694 O O . VAL A 1 33 ? 6.758 -17.685 -5.264 1.00 0.00 33 VAL A O 7
ATOM 8707 N N . VAL A 1 34 ? 8.013 -16.497 -3.805 1.00 0.00 34 VAL A N 7
ATOM 8708 C CA . VAL A 1 34 ? 9.188 -16.479 -4.658 1.00 0.00 34 VAL A CA 7
ATOM 8709 C C . VAL A 1 34 ? 10.401 -16.034 -3.840 1.00 0.00 34 VAL A C 7
ATOM 8710 O O . VAL A 1 34 ? 11.479 -16.616 -3.952 1.00 0.00 34 VAL A O 7
ATOM 8723 N N . LEU A 1 35 ? 10.186 -15.004 -3.034 1.00 0.00 35 LEU A N 7
ATOM 8724 C CA . LEU A 1 35 ? 11.248 -14.473 -2.197 1.00 0.00 35 LEU A CA 7
ATOM 8725 C C . LEU A 1 35 ? 10.633 -13.721 -1.015 1.00 0.00 35 LEU A C 7
ATOM 8726 O O . LEU A 1 35 ? 10.863 -14.076 0.139 1.00 0.00 35 LEU A O 7
ATOM 8742 N N . TRP A 1 36 ? 9.862 -12.695 -1.345 1.00 0.00 36 TRP A N 7
ATOM 8743 C CA . TRP A 1 36 ? 9.211 -11.889 -0.325 1.00 0.00 36 TRP A CA 7
ATOM 8744 C C . TRP A 1 36 ? 7.796 -12.435 -0.123 1.00 0.00 36 TRP A C 7
ATOM 8745 O O . TRP A 1 36 ? 7.258 -13.113 -0.997 1.00 0.00 36 TRP A O 7
ATOM 8766 N N . THR A 1 37 ? 7.234 -12.118 1.034 1.00 0.00 37 THR A N 7
ATOM 8767 C CA . THR A 1 37 ? 5.892 -12.568 1.362 1.00 0.00 37 THR A CA 7
ATOM 8768 C C . THR A 1 37 ? 4.867 -11.488 1.008 1.00 0.00 37 THR A C 7
ATOM 8769 O O . THR A 1 37 ? 5.225 -10.432 0.490 1.00 0.00 37 THR A O 7
ATOM 8780 N N . ARG A 1 38 ? 3.611 -11.791 1.303 1.00 0.00 38 ARG A N 7
ATOM 8781 C CA . ARG A 1 38 ? 2.531 -10.860 1.023 1.00 0.00 38 ARG A CA 7
ATOM 8782 C C . ARG A 1 38 ? 2.434 -9.810 2.132 1.00 0.00 38 ARG A C 7
ATOM 8783 O O . ARG A 1 38 ? 2.648 -8.624 1.888 1.00 0.00 38 ARG A O 7
ATOM 8804 N N . GLU A 1 39 ? 2.112 -10.285 3.326 1.00 0.00 39 GLU A N 7
ATOM 8805 C CA . GLU A 1 39 ? 1.985 -9.402 4.473 1.00 0.00 39 GLU A CA 7
ATOM 8806 C C . GLU A 1 39 ? 3.119 -8.376 4.482 1.00 0.00 39 GLU A C 7
ATOM 8807 O O . GLU A 1 39 ? 2.875 -7.176 4.595 1.00 0.00 39 GLU A O 7
ATOM 8819 N N . ALA A 1 40 ? 4.336 -8.886 4.360 1.00 0.00 40 ALA A N 7
ATOM 8820 C CA . ALA A 1 40 ? 5.509 -8.028 4.353 1.00 0.00 40 ALA A CA 7
ATOM 8821 C C . ALA A 1 40 ? 5.437 -7.082 3.152 1.00 0.00 40 ALA A C 7
ATOM 8822 O O . ALA A 1 40 ? 5.772 -5.904 3.265 1.00 0.00 40 ALA A O 7
ATOM 8829 N N . ASP A 1 41 ? 4.996 -7.634 2.031 1.00 0.00 41 ASP A N 7
ATOM 8830 C CA . ASP A 1 41 ? 4.876 -6.854 0.811 1.00 0.00 41 ASP A CA 7
ATOM 8831 C C . ASP A 1 41 ? 3.831 -5.755 1.015 1.00 0.00 41 ASP A C 7
ATOM 8832 O O . ASP A 1 41 ? 4.047 -4.608 0.625 1.00 0.00 41 ASP A O 7
ATOM 8841 N N . ARG A 1 42 ? 2.721 -6.143 1.625 1.00 0.00 42 ARG A N 7
ATOM 8842 C CA . ARG A 1 42 ? 1.643 -5.205 1.886 1.00 0.00 42 ARG A CA 7
ATOM 8843 C C . ARG A 1 42 ? 2.066 -4.192 2.952 1.00 0.00 42 ARG A C 7
ATOM 8844 O O . ARG A 1 42 ? 1.928 -2.985 2.757 1.00 0.00 42 ARG A O 7
ATOM 8865 N N . VAL A 1 43 ? 2.573 -4.720 4.056 1.00 0.00 43 VAL A N 7
ATOM 8866 C CA . VAL A 1 43 ? 3.017 -3.878 5.153 1.00 0.00 43 VAL A CA 7
ATOM 8867 C C . VAL A 1 43 ? 3.795 -2.686 4.593 1.00 0.00 43 VAL A C 7
ATOM 8868 O O . VAL A 1 43 ? 3.585 -1.549 5.014 1.00 0.00 43 VAL A O 7
ATOM 8881 N N . ILE A 1 44 ? 4.677 -2.986 3.650 1.00 0.00 44 ILE A N 7
ATOM 8882 C CA . ILE A 1 44 ? 5.487 -1.953 3.028 1.00 0.00 44 ILE A CA 7
ATOM 8883 C C . ILE A 1 44 ? 4.574 -0.855 2.480 1.00 0.00 44 ILE A C 7
ATOM 8884 O O . ILE A 1 44 ? 4.686 0.305 2.874 1.00 0.00 44 ILE A O 7
ATOM 8900 N N . LEU A 1 45 ? 3.689 -1.259 1.580 1.00 0.00 45 LEU A N 7
ATOM 8901 C CA . LEU A 1 45 ? 2.756 -0.324 0.975 1.00 0.00 45 LEU A CA 7
ATOM 8902 C C . LEU A 1 45 ? 1.894 0.310 2.068 1.00 0.00 45 LEU A C 7
ATOM 8903 O O . LEU A 1 45 ? 1.716 1.527 2.096 1.00 0.00 45 LEU A O 7
ATOM 8919 N N . THR A 1 46 ? 1.381 -0.544 2.942 1.00 0.00 46 THR A N 7
ATOM 8920 C CA . THR A 1 46 ? 0.542 -0.082 4.035 1.00 0.00 46 THR A CA 7
ATOM 8921 C C . THR A 1 46 ? 1.259 1.008 4.834 1.00 0.00 46 THR A C 7
ATOM 8922 O O . THR A 1 46 ? 0.755 2.123 4.960 1.00 0.00 46 THR A O 7
ATOM 8933 N N . MET A 1 47 ? 2.423 0.648 5.353 1.00 0.00 47 MET A N 7
ATOM 8934 C CA . MET A 1 47 ? 3.214 1.582 6.136 1.00 0.00 47 MET A CA 7
ATOM 8935 C C . MET A 1 47 ? 3.624 2.793 5.295 1.00 0.00 47 MET A C 7
ATOM 8936 O O . MET A 1 47 ? 3.431 3.935 5.710 1.00 0.00 47 MET A O 7
ATOM 8950 N N . CYS A 1 48 ? 4.181 2.503 4.129 1.00 0.00 48 CYS A N 7
ATOM 8951 C CA . CYS A 1 48 ? 4.619 3.554 3.226 1.00 0.00 48 CYS A CA 7
ATOM 8952 C C . CYS A 1 48 ? 3.391 4.356 2.791 1.00 0.00 48 CYS A C 7
ATOM 8953 O O . CYS A 1 48 ? 3.522 5.452 2.248 1.00 0.00 48 CYS A O 7
ATOM 8961 N N . GLN A 1 49 ? 2.226 3.779 3.046 1.00 0.00 49 GLN A N 7
ATOM 8962 C CA . GLN A 1 49 ? 0.976 4.427 2.687 1.00 0.00 49 GLN A CA 7
ATOM 8963 C C . GLN A 1 49 ? 0.476 5.293 3.845 1.00 0.00 49 GLN A C 7
ATOM 8964 O O . GLN A 1 49 ? 0.394 6.514 3.721 1.00 0.00 49 GLN A O 7
ATOM 8978 N N . GLU A 1 50 ? 0.153 4.627 4.944 1.00 0.00 50 GLU A N 7
ATOM 8979 C CA . GLU A 1 50 ? -0.337 5.320 6.123 1.00 0.00 50 GLU A CA 7
ATOM 8980 C C . GLU A 1 50 ? 0.705 6.324 6.620 1.00 0.00 50 GLU A C 7
ATOM 8981 O O . GLU A 1 50 ? 0.437 7.523 6.680 1.00 0.00 50 GLU A O 7
ATOM 8993 N N . GLN A 1 51 ? 1.871 5.797 6.963 1.00 0.00 51 GLN A N 7
ATOM 8994 C CA . GLN A 1 51 ? 2.955 6.633 7.453 1.00 0.00 51 GLN A CA 7
ATOM 8995 C C . GLN A 1 51 ? 3.568 7.434 6.303 1.00 0.00 51 GLN A C 7
ATOM 8996 O O . GLN A 1 51 ? 4.009 8.566 6.497 1.00 0.00 51 GLN A O 7
ATOM 9010 N N . GLY A 1 52 ? 3.577 6.815 5.132 1.00 0.00 52 GLY A N 7
ATOM 9011 C CA . GLY A 1 52 ? 4.130 7.457 3.951 1.00 0.00 52 GLY A CA 7
ATOM 9012 C C . GLY A 1 52 ? 5.403 6.747 3.486 1.00 0.00 52 GLY A C 7
ATOM 9013 O O . GLY A 1 52 ? 6.134 6.181 4.298 1.00 0.00 52 GLY A O 7
ATOM 9017 N N . ALA A 1 53 ? 5.629 6.800 2.182 1.00 0.00 53 ALA A N 7
ATOM 9018 C CA . ALA A 1 53 ? 6.801 6.169 1.599 1.00 0.00 53 ALA A CA 7
ATOM 9019 C C . ALA A 1 53 ? 8.034 7.028 1.887 1.00 0.00 53 ALA A C 7
ATOM 9020 O O . ALA A 1 53 ? 8.724 7.459 0.965 1.00 0.00 53 ALA A O 7
ATOM 9027 N N . GLN A 1 54 ? 8.273 7.251 3.171 1.00 0.00 54 GLN A N 7
ATOM 9028 C CA . GLN A 1 54 ? 9.411 8.051 3.593 1.00 0.00 54 GLN A CA 7
ATOM 9029 C C . GLN A 1 54 ? 10.680 7.198 3.617 1.00 0.00 54 GLN A C 7
ATOM 9030 O O . GLN A 1 54 ? 10.613 5.975 3.498 1.00 0.00 54 GLN A O 7
ATOM 9044 N N . PRO A 1 55 ? 11.838 7.894 3.776 1.00 0.00 55 PRO A N 7
ATOM 9045 C CA . PRO A 1 55 ? 13.121 7.213 3.818 1.00 0.00 55 PRO A CA 7
ATOM 9046 C C . PRO A 1 55 ? 13.322 6.504 5.159 1.00 0.00 55 PRO A C 7
ATOM 9047 O O . PRO A 1 55 ? 13.674 5.326 5.196 1.00 0.00 55 PRO A O 7
ATOM 9058 N N . HIS A 1 56 ? 13.089 7.252 6.228 1.00 0.00 56 HIS A N 7
ATOM 9059 C CA . HIS A 1 56 ? 13.240 6.710 7.568 1.00 0.00 56 HIS A CA 7
ATOM 9060 C C . HIS A 1 56 ? 12.139 5.682 7.833 1.00 0.00 56 HIS A C 7
ATOM 9061 O O . HIS A 1 56 ? 12.372 4.675 8.500 1.00 0.00 56 HIS A O 7
ATOM 9075 N N . THR A 1 57 ? 10.962 5.971 7.296 1.00 0.00 57 THR A N 7
ATOM 9076 C CA . THR A 1 57 ? 9.824 5.084 7.466 1.00 0.00 57 THR A CA 7
ATOM 9077 C C . THR A 1 57 ? 10.240 3.631 7.229 1.00 0.00 57 THR A C 7
ATOM 9078 O O . THR A 1 57 ? 9.863 2.741 7.990 1.00 0.00 57 THR A O 7
ATOM 9089 N N . PHE A 1 58 ? 11.011 3.435 6.170 1.00 0.00 58 PHE A N 7
ATOM 9090 C CA . PHE A 1 58 ? 11.482 2.105 5.822 1.00 0.00 58 PHE A CA 7
ATOM 9091 C C . PHE A 1 58 ? 12.120 1.417 7.030 1.00 0.00 58 PHE A C 7
ATOM 9092 O O . PHE A 1 58 ? 12.228 0.192 7.066 1.00 0.00 58 PHE A O 7
ATOM 9109 N N . SER A 1 59 ? 12.527 2.234 7.990 1.00 0.00 59 SER A N 7
ATOM 9110 C CA . SER A 1 59 ? 13.152 1.719 9.197 1.00 0.00 59 SER A CA 7
ATOM 9111 C C . SER A 1 59 ? 12.111 1.004 10.061 1.00 0.00 59 SER A C 7
ATOM 9112 O O . SER A 1 59 ? 12.463 0.245 10.962 1.00 0.00 59 SER A O 7
ATOM 9120 N N . VAL A 1 60 ? 10.850 1.272 9.755 1.00 0.00 60 VAL A N 7
ATOM 9121 C CA . VAL A 1 60 ? 9.756 0.664 10.492 1.00 0.00 60 VAL A CA 7
ATOM 9122 C C . VAL A 1 60 ? 9.501 -0.744 9.949 1.00 0.00 60 VAL A C 7
ATOM 9123 O O . VAL A 1 60 ? 9.824 -1.734 10.604 1.00 0.00 60 VAL A O 7
ATOM 9136 N N . ILE A 1 61 ? 8.924 -0.788 8.757 1.00 0.00 61 ILE A N 7
ATOM 9137 C CA . ILE A 1 61 ? 8.622 -2.058 8.119 1.00 0.00 61 ILE A CA 7
ATOM 9138 C C . ILE A 1 61 ? 9.800 -3.015 8.315 1.00 0.00 61 ILE A C 7
ATOM 9139 O O . ILE A 1 61 ? 9.609 -4.171 8.691 1.00 0.00 61 ILE A O 7
ATOM 9155 N N . SER A 1 62 ? 10.991 -2.499 8.050 1.00 0.00 62 SER A N 7
ATOM 9156 C CA . SER A 1 62 ? 12.199 -3.293 8.192 1.00 0.00 62 SER A CA 7
ATOM 9157 C C . SER A 1 62 ? 12.132 -4.123 9.476 1.00 0.00 62 SER A C 7
ATOM 9158 O O . SER A 1 62 ? 12.376 -5.328 9.453 1.00 0.00 62 SER A O 7
ATOM 9166 N N . GLN A 1 63 ? 11.799 -3.445 10.564 1.00 0.00 63 GLN A N 7
ATOM 9167 C CA . GLN A 1 63 ? 11.697 -4.105 11.855 1.00 0.00 63 GLN A CA 7
ATOM 9168 C C . GLN A 1 63 ? 10.471 -5.021 11.887 1.00 0.00 63 GLN A C 7
ATOM 9169 O O . GLN A 1 63 ? 10.524 -6.115 12.447 1.00 0.00 63 GLN A O 7
ATOM 9183 N N . GLN A 1 64 ? 9.397 -4.540 11.279 1.00 0.00 64 GLN A N 7
ATOM 9184 C CA . GLN A 1 64 ? 8.160 -5.301 11.230 1.00 0.00 64 GLN A CA 7
ATOM 9185 C C . GLN A 1 64 ? 8.400 -6.661 10.572 1.00 0.00 64 GLN A C 7
ATOM 9186 O O . GLN A 1 64 ? 7.905 -7.681 11.049 1.00 0.00 64 GLN A O 7
ATOM 9200 N N . LEU A 1 65 ? 9.160 -6.632 9.487 1.00 0.00 65 LEU A N 7
ATOM 9201 C CA . LEU A 1 65 ? 9.471 -7.850 8.759 1.00 0.00 65 LEU A CA 7
ATOM 9202 C C . LEU A 1 65 ? 10.141 -8.848 9.705 1.00 0.00 65 LEU A C 7
ATOM 9203 O O . LEU A 1 65 ? 9.709 -9.995 9.811 1.00 0.00 65 LEU A O 7
ATOM 9219 N N . GLY A 1 66 ? 11.186 -8.376 10.368 1.00 0.00 66 GLY A N 7
ATOM 9220 C CA . GLY A 1 66 ? 11.921 -9.212 11.302 1.00 0.00 66 GLY A CA 7
ATOM 9221 C C . GLY A 1 66 ? 13.400 -8.822 11.342 1.00 0.00 66 GLY A C 7
ATOM 9222 O O . GLY A 1 66 ? 13.866 -8.243 12.322 1.00 0.00 66 GLY A O 7
ATOM 9226 N N . ASN A 1 67 ? 14.096 -9.154 10.265 1.00 0.00 67 ASN A N 7
ATOM 9227 C CA . ASN A 1 67 ? 15.512 -8.846 10.165 1.00 0.00 67 ASN A CA 7
ATOM 9228 C C . ASN A 1 67 ? 15.765 -8.039 8.890 1.00 0.00 67 ASN A C 7
ATOM 9229 O O . ASN A 1 67 ? 16.912 -7.754 8.549 1.00 0.00 67 ASN A O 7
ATOM 9240 N N . LYS A 1 68 ? 14.675 -7.695 8.220 1.00 0.00 68 LYS A N 7
ATOM 9241 C CA . LYS A 1 68 ? 14.764 -6.926 6.990 1.00 0.00 68 LYS A CA 7
ATOM 9242 C C . LYS A 1 68 ? 15.382 -5.559 7.291 1.00 0.00 68 LYS A C 7
ATOM 9243 O O . LYS A 1 68 ? 15.418 -5.131 8.443 1.00 0.00 68 LYS A O 7
ATOM 9262 N N . THR A 1 69 ? 15.852 -4.912 6.235 1.00 0.00 69 THR A N 7
ATOM 9263 C CA . THR A 1 69 ? 16.466 -3.602 6.371 1.00 0.00 69 THR A CA 7
ATOM 9264 C C . THR A 1 69 ? 15.631 -2.544 5.648 1.00 0.00 69 THR A C 7
ATOM 9265 O O . THR A 1 69 ? 14.789 -2.875 4.815 1.00 0.00 69 THR A O 7
ATOM 9276 N N . PRO A 1 70 ? 15.900 -1.259 6.003 1.00 0.00 70 PRO A N 7
ATOM 9277 C CA . PRO A 1 70 ? 15.183 -0.150 5.397 1.00 0.00 70 PRO A CA 7
ATOM 9278 C C . PRO A 1 70 ? 15.672 0.105 3.970 1.00 0.00 70 PRO A C 7
ATOM 9279 O O . PRO A 1 70 ? 15.003 0.783 3.192 1.00 0.00 70 PRO A O 7
ATOM 9290 N N . VAL A 1 71 ? 16.836 -0.451 3.669 1.00 0.00 71 VAL A N 7
ATOM 9291 C CA . VAL A 1 71 ? 17.423 -0.293 2.350 1.00 0.00 71 VAL A CA 7
ATOM 9292 C C . VAL A 1 71 ? 16.759 -1.273 1.380 1.00 0.00 71 VAL A C 7
ATOM 9293 O O . VAL A 1 71 ? 16.575 -0.959 0.205 1.00 0.00 71 VAL A O 7
ATOM 9306 N N . GLU A 1 72 ? 16.419 -2.439 1.908 1.00 0.00 72 GLU A N 7
ATOM 9307 C CA . GLU A 1 72 ? 15.779 -3.467 1.104 1.00 0.00 72 GLU A CA 7
ATOM 9308 C C . GLU A 1 72 ? 14.278 -3.195 0.992 1.00 0.00 72 GLU A C 7
ATOM 9309 O O . GLU A 1 72 ? 13.697 -3.332 -0.084 1.00 0.00 72 GLU A O 7
ATOM 9321 N N . VAL A 1 73 ? 13.692 -2.814 2.117 1.00 0.00 73 VAL A N 7
ATOM 9322 C CA . VAL A 1 73 ? 12.269 -2.522 2.159 1.00 0.00 73 VAL A CA 7
ATOM 9323 C C . VAL A 1 73 ? 11.931 -1.500 1.071 1.00 0.00 73 VAL A C 7
ATOM 9324 O O . VAL A 1 73 ? 10.899 -1.610 0.410 1.00 0.00 73 VAL A O 7
ATOM 9337 N N . SER A 1 74 ? 12.820 -0.529 0.919 1.00 0.00 74 SER A N 7
ATOM 9338 C CA . SER A 1 74 ? 12.628 0.511 -0.077 1.00 0.00 74 SER A CA 7
ATOM 9339 C C . SER A 1 74 ? 12.754 -0.081 -1.482 1.00 0.00 74 SER A C 7
ATOM 9340 O O . SER A 1 74 ? 12.031 0.318 -2.394 1.00 0.00 74 SER A O 7
ATOM 9348 N N . HIS A 1 75 ? 13.677 -1.022 -1.613 1.00 0.00 75 HIS A N 7
ATOM 9349 C CA . HIS A 1 75 ? 13.906 -1.672 -2.892 1.00 0.00 75 HIS A CA 7
ATOM 9350 C C . HIS A 1 75 ? 12.670 -2.484 -3.284 1.00 0.00 75 HIS A C 7
ATOM 9351 O O . HIS A 1 75 ? 12.359 -2.617 -4.467 1.00 0.00 75 HIS A O 7
ATOM 9365 N N . ARG A 1 76 ? 11.997 -3.006 -2.269 1.00 0.00 76 ARG A N 7
ATOM 9366 C CA . ARG A 1 76 ? 10.802 -3.801 -2.492 1.00 0.00 76 ARG A CA 7
ATOM 9367 C C . ARG A 1 76 ? 9.606 -2.891 -2.781 1.00 0.00 76 ARG A C 7
ATOM 9368 O O . ARG A 1 76 ? 8.689 -3.277 -3.504 1.00 0.00 76 ARG A O 7
ATOM 9389 N N . PHE A 1 77 ? 9.655 -1.701 -2.201 1.00 0.00 77 PHE A N 7
ATOM 9390 C CA . PHE A 1 77 ? 8.586 -0.734 -2.386 1.00 0.00 77 PHE A CA 7
ATOM 9391 C C . PHE A 1 77 ? 8.660 -0.096 -3.775 1.00 0.00 77 PHE A C 7
ATOM 9392 O O . PHE A 1 77 ? 7.642 0.052 -4.449 1.00 0.00 77 PHE A O 7
ATOM 9409 N N . ARG A 1 78 ? 9.875 0.265 -4.162 1.00 0.00 78 ARG A N 7
ATOM 9410 C CA . ARG A 1 78 ? 10.094 0.884 -5.458 1.00 0.00 78 ARG A CA 7
ATOM 9411 C C . ARG A 1 78 ? 9.813 -0.118 -6.579 1.00 0.00 78 ARG A C 7
ATOM 9412 O O . ARG A 1 78 ? 9.496 0.274 -7.701 1.00 0.00 78 ARG A O 7
ATOM 9433 N N . GLU A 1 79 ? 9.939 -1.392 -6.236 1.00 0.00 79 GLU A N 7
ATOM 9434 C CA . GLU A 1 79 ? 9.702 -2.453 -7.200 1.00 0.00 79 GLU A CA 7
ATOM 9435 C C . GLU A 1 79 ? 8.201 -2.705 -7.354 1.00 0.00 79 GLU A C 7
ATOM 9436 O O . GLU A 1 79 ? 7.705 -2.862 -8.468 1.00 0.00 79 GLU A O 7
ATOM 9448 N N . LEU A 1 80 ? 7.519 -2.736 -6.218 1.00 0.00 80 LEU A N 7
ATOM 9449 C CA . LEU A 1 80 ? 6.085 -2.966 -6.212 1.00 0.00 80 LEU A CA 7
ATOM 9450 C C . LEU A 1 80 ? 5.403 -1.935 -7.113 1.00 0.00 80 LEU A C 7
ATOM 9451 O O . LEU A 1 80 ? 4.687 -2.296 -8.046 1.00 0.00 80 LEU A O 7
ATOM 9467 N N . MET A 1 81 ? 5.651 -0.670 -6.804 1.00 0.00 81 MET A N 7
ATOM 9468 C CA . MET A 1 81 ? 5.070 0.416 -7.574 1.00 0.00 81 MET A CA 7
ATOM 9469 C C . MET A 1 81 ? 5.558 0.383 -9.023 1.00 0.00 81 MET A C 7
ATOM 9470 O O . MET A 1 81 ? 5.010 1.071 -9.883 1.00 0.00 81 MET A O 7
ATOM 9484 N N . GLN A 1 82 ? 6.584 -0.424 -9.250 1.00 0.00 82 GLN A N 7
ATOM 9485 C CA . GLN A 1 82 ? 7.153 -0.556 -10.581 1.00 0.00 82 GLN A CA 7
ATOM 9486 C C . GLN A 1 82 ? 6.298 -1.497 -11.432 1.00 0.00 82 GLN A C 7
ATOM 9487 O O . GLN A 1 82 ? 5.786 -1.101 -12.479 1.00 0.00 82 GLN A O 7
ATOM 9501 N N . LEU A 1 83 ? 6.169 -2.725 -10.952 1.00 0.00 83 LEU A N 7
ATOM 9502 C CA . LEU A 1 83 ? 5.385 -3.726 -11.656 1.00 0.00 83 LEU A CA 7
ATOM 9503 C C . LEU A 1 83 ? 4.115 -3.076 -12.209 1.00 0.00 83 LEU A C 7
ATOM 9504 O O . LEU A 1 83 ? 3.898 -3.060 -13.419 1.00 0.00 83 LEU A O 7
ATOM 9520 N N . PHE A 1 84 ? 3.309 -2.556 -11.294 1.00 0.00 84 PHE A N 7
ATOM 9521 C CA . PHE A 1 84 ? 2.066 -1.907 -11.675 1.00 0.00 84 PHE A CA 7
ATOM 9522 C C . PHE A 1 84 ? 2.295 -0.907 -12.810 1.00 0.00 84 PHE A C 7
ATOM 9523 O O . PHE A 1 84 ? 1.641 -0.983 -13.850 1.00 0.00 84 PHE A O 7
ATOM 9540 N N . HIS A 1 85 ? 3.225 0.006 -12.574 1.00 0.00 85 HIS A N 7
ATOM 9541 C CA . HIS A 1 85 ? 3.548 1.019 -13.564 1.00 0.00 85 HIS A CA 7
ATOM 9542 C C . HIS A 1 85 ? 3.552 0.391 -14.959 1.00 0.00 85 HIS A C 7
ATOM 9543 O O . HIS A 1 85 ? 2.723 0.734 -15.800 1.00 0.00 85 HIS A O 7
ATOM 9557 N N . THR A 1 86 ? 4.494 -0.518 -15.160 1.00 0.00 86 THR A N 7
ATOM 9558 C CA . THR A 1 86 ? 4.617 -1.198 -16.439 1.00 0.00 86 THR A CA 7
ATOM 9559 C C . THR A 1 86 ? 4.764 -2.706 -16.229 1.00 0.00 86 THR A C 7
ATOM 9560 O O . THR A 1 86 ? 5.771 -3.167 -15.694 1.00 0.00 86 THR A O 7
ATOM 9571 N N . ALA A 1 87 ? 3.744 -3.433 -16.661 1.00 0.00 87 ALA A N 7
ATOM 9572 C CA . ALA A 1 87 ? 3.746 -4.880 -16.527 1.00 0.00 87 ALA A CA 7
ATOM 9573 C C . ALA A 1 87 ? 3.165 -5.507 -17.796 1.00 0.00 87 ALA A C 7
ATOM 9574 O O . ALA A 1 87 ? 3.903 -6.045 -18.620 1.00 0.00 87 ALA A O 7
ATOM 9581 N N . CYS A 1 88 ? 1.849 -5.416 -17.913 1.00 0.00 88 CYS A N 7
ATOM 9582 C CA . CYS A 1 88 ? 1.160 -5.967 -19.068 1.00 0.00 88 CYS A CA 7
ATOM 9583 C C . CYS A 1 88 ? 1.259 -7.492 -19.003 1.00 0.00 88 CYS A C 7
ATOM 9584 O O . CYS A 1 88 ? 2.093 -8.093 -19.678 1.00 0.00 88 CYS A O 7
ATOM 9592 N N . GLU A 1 89 ? 0.395 -8.075 -18.184 1.00 0.00 89 GLU A N 7
ATOM 9593 C CA . GLU A 1 89 ? 0.374 -9.519 -18.023 1.00 0.00 89 GLU A CA 7
ATOM 9594 C C . GLU A 1 89 ? -0.902 -10.103 -18.631 1.00 0.00 89 GLU A C 7
ATOM 9595 O O . GLU A 1 89 ? -2.003 -9.825 -18.158 1.00 0.00 89 GLU A O 7
ATOM 9607 N N . SER A 1 90 ? -0.712 -10.902 -19.671 1.00 0.00 90 SER A N 7
ATOM 9608 C CA . SER A 1 90 ? -1.835 -11.527 -20.349 1.00 0.00 90 SER A CA 7
ATOM 9609 C C . SER A 1 90 ? -1.499 -12.982 -20.684 1.00 0.00 90 SER A C 7
ATOM 9610 O O . SER A 1 90 ? -0.687 -13.247 -21.569 1.00 0.00 90 SER A O 7
ATOM 9618 N N . GLY A 1 91 ? -2.142 -13.886 -19.960 1.00 0.00 91 GLY A N 7
ATOM 9619 C CA . GLY A 1 91 ? -1.922 -15.307 -20.169 1.00 0.00 91 GLY A CA 7
ATOM 9620 C C . GLY A 1 91 ? -3.194 -16.107 -19.884 1.00 0.00 91 GLY A C 7
ATOM 9621 O O . GLY A 1 91 ? -3.481 -16.436 -18.734 1.00 0.00 91 GLY A O 7
ATOM 9625 N N . PRO A 1 92 ? -3.944 -16.404 -20.979 1.00 0.00 92 PRO A N 7
ATOM 9626 C CA . PRO A 1 92 ? -5.179 -17.159 -20.858 1.00 0.00 92 PRO A CA 7
ATOM 9627 C C . PRO A 1 92 ? -4.894 -18.641 -20.609 1.00 0.00 92 PRO A C 7
ATOM 9628 O O . PRO A 1 92 ? -3.760 -19.093 -20.762 1.00 0.00 92 PRO A O 7
ATOM 9639 N N . SER A 1 93 ? -5.942 -19.357 -20.227 1.00 0.00 93 SER A N 7
ATOM 9640 C CA . SER A 1 93 ? -5.818 -20.779 -19.955 1.00 0.00 93 SER A CA 7
ATOM 9641 C C . SER A 1 93 ? -6.979 -21.538 -20.599 1.00 0.00 93 SER A C 7
ATOM 9642 O O . SER A 1 93 ? -8.072 -20.995 -20.752 1.00 0.00 93 SER A O 7
ATOM 9650 N N . SER A 1 94 ? -6.703 -22.783 -20.960 1.00 0.00 94 SER A N 7
ATOM 9651 C CA . SER A 1 94 ? -7.711 -23.622 -21.584 1.00 0.00 94 SER A CA 7
ATOM 9652 C C . SER A 1 94 ? -7.148 -25.024 -21.826 1.00 0.00 94 SER A C 7
ATOM 9653 O O . SER A 1 94 ? -6.524 -25.277 -22.855 1.00 0.00 94 SER A O 7
ATOM 9661 N N . GLY A 1 95 ? -7.389 -25.899 -20.860 1.00 0.00 95 GLY A N 7
ATOM 9662 C CA . GLY A 1 95 ? -6.913 -27.269 -20.956 1.00 0.00 95 GLY A CA 7
ATOM 9663 C C . GLY A 1 95 ? -8.043 -28.262 -20.674 1.00 0.00 95 GLY A C 7
ATOM 9664 O O . GLY A 1 95 ? -8.996 -28.357 -21.446 1.00 0.00 95 GLY A O 7
ATOM 9668 N N . GLY A 1 1 ? 21.649 -17.666 -57.017 1.00 0.00 1 GLY A N 8
ATOM 9669 C CA . GLY A 1 1 ? 22.377 -16.647 -56.280 1.00 0.00 1 GLY A CA 8
ATOM 9670 C C . GLY A 1 1 ? 22.627 -17.088 -54.837 1.00 0.00 1 GLY A C 8
ATOM 9671 O O . GLY A 1 1 ? 21.956 -17.987 -54.333 1.00 0.00 1 GLY A O 8
ATOM 9675 N N . PRO A 1 2 ? 23.621 -16.417 -54.195 1.00 0.00 2 PRO A N 8
ATOM 9676 C CA . PRO A 1 2 ? 23.969 -16.730 -52.820 1.00 0.00 2 PRO A CA 8
ATOM 9677 C C . PRO A 1 2 ? 22.923 -16.178 -51.850 1.00 0.00 2 PRO A C 8
ATOM 9678 O O . PRO A 1 2 ? 21.937 -15.575 -52.272 1.00 0.00 2 PRO A O 8
ATOM 9689 N N . SER A 1 3 ? 23.173 -16.402 -50.568 1.00 0.00 3 SER A N 8
ATOM 9690 C CA . SER A 1 3 ? 22.265 -15.934 -49.535 1.00 0.00 3 SER A CA 8
ATOM 9691 C C . SER A 1 3 ? 23.057 -15.493 -48.303 1.00 0.00 3 SER A C 8
ATOM 9692 O O . SER A 1 3 ? 24.255 -15.752 -48.205 1.00 0.00 3 SER A O 8
ATOM 9700 N N . GLY A 1 4 ? 22.355 -14.832 -47.393 1.00 0.00 4 GLY A N 8
ATOM 9701 C CA . GLY A 1 4 ? 22.978 -14.352 -46.171 1.00 0.00 4 GLY A CA 8
ATOM 9702 C C . GLY A 1 4 ? 22.404 -15.067 -44.946 1.00 0.00 4 GLY A C 8
ATOM 9703 O O . GLY A 1 4 ? 21.635 -16.017 -45.081 1.00 0.00 4 GLY A O 8
ATOM 9707 N N . SER A 1 5 ? 22.801 -14.583 -43.779 1.00 0.00 5 SER A N 8
ATOM 9708 C CA . SER A 1 5 ? 22.336 -15.163 -42.531 1.00 0.00 5 SER A CA 8
ATOM 9709 C C . SER A 1 5 ? 22.539 -14.171 -41.384 1.00 0.00 5 SER A C 8
ATOM 9710 O O . SER A 1 5 ? 23.672 -13.887 -40.998 1.00 0.00 5 SER A O 8
ATOM 9718 N N . SER A 1 6 ? 21.424 -13.672 -40.872 1.00 0.00 6 SER A N 8
ATOM 9719 C CA . SER A 1 6 ? 21.465 -12.717 -39.777 1.00 0.00 6 SER A CA 8
ATOM 9720 C C . SER A 1 6 ? 21.269 -13.441 -38.443 1.00 0.00 6 SER A C 8
ATOM 9721 O O . SER A 1 6 ? 20.959 -14.631 -38.419 1.00 0.00 6 SER A O 8
ATOM 9729 N N . GLY A 1 7 ? 21.458 -12.693 -37.367 1.00 0.00 7 GLY A N 8
ATOM 9730 C CA . GLY A 1 7 ? 21.306 -13.249 -36.033 1.00 0.00 7 GLY A CA 8
ATOM 9731 C C . GLY A 1 7 ? 20.383 -12.377 -35.178 1.00 0.00 7 GLY A C 8
ATOM 9732 O O . GLY A 1 7 ? 19.504 -11.697 -35.703 1.00 0.00 7 GLY A O 8
ATOM 9736 N N . ALA A 1 8 ? 20.616 -12.427 -33.874 1.00 0.00 8 ALA A N 8
ATOM 9737 C CA . ALA A 1 8 ? 19.816 -11.651 -32.942 1.00 0.00 8 ALA A CA 8
ATOM 9738 C C . ALA A 1 8 ? 20.709 -11.152 -31.804 1.00 0.00 8 ALA A C 8
ATOM 9739 O O . ALA A 1 8 ? 21.860 -11.570 -31.684 1.00 0.00 8 ALA A O 8
ATOM 9746 N N . GLY A 1 9 ? 20.145 -10.265 -30.997 1.00 0.00 9 GLY A N 8
ATOM 9747 C CA . GLY A 1 9 ? 20.876 -9.705 -29.873 1.00 0.00 9 GLY A CA 8
ATOM 9748 C C . GLY A 1 9 ? 20.465 -10.377 -28.562 1.00 0.00 9 GLY A C 8
ATOM 9749 O O . GLY A 1 9 ? 19.817 -11.422 -28.572 1.00 0.00 9 GLY A O 8
ATOM 9753 N N . ALA A 1 10 ? 20.857 -9.748 -27.463 1.00 0.00 10 ALA A N 8
ATOM 9754 C CA . ALA A 1 10 ? 20.537 -10.272 -26.146 1.00 0.00 10 ALA A CA 8
ATOM 9755 C C . ALA A 1 10 ? 20.686 -9.157 -25.109 1.00 0.00 10 ALA A C 8
ATOM 9756 O O . ALA A 1 10 ? 21.199 -8.082 -25.417 1.00 0.00 10 ALA A O 8
ATOM 9763 N N . LEU A 1 11 ? 20.229 -9.452 -23.901 1.00 0.00 11 LEU A N 8
ATOM 9764 C CA . LEU A 1 11 ? 20.305 -8.488 -22.816 1.00 0.00 11 LEU A CA 8
ATOM 9765 C C . LEU A 1 11 ? 19.402 -7.295 -23.136 1.00 0.00 11 LEU A C 8
ATOM 9766 O O . LEU A 1 11 ? 19.018 -7.093 -24.287 1.00 0.00 11 LEU A O 8
ATOM 9782 N N . PRO A 1 12 ? 19.081 -6.515 -22.069 1.00 0.00 12 PRO A N 8
ATOM 9783 C CA . PRO A 1 12 ? 19.578 -6.824 -20.739 1.00 0.00 12 PRO A CA 8
ATOM 9784 C C . PRO A 1 12 ? 18.830 -8.015 -20.138 1.00 0.00 12 PRO A C 8
ATOM 9785 O O . PRO A 1 12 ? 17.628 -8.170 -20.351 1.00 0.00 12 PRO A O 8
ATOM 9796 N N . LYS A 1 13 ? 19.571 -8.826 -19.397 1.00 0.00 13 LYS A N 8
ATOM 9797 C CA . LYS A 1 13 ? 18.992 -9.999 -18.763 1.00 0.00 13 LYS A CA 8
ATOM 9798 C C . LYS A 1 13 ? 18.101 -9.557 -17.600 1.00 0.00 13 LYS A C 8
ATOM 9799 O O . LYS A 1 13 ? 18.159 -8.405 -17.172 1.00 0.00 13 LYS A O 8
ATOM 9818 N N . ALA A 1 14 ? 17.297 -10.496 -17.123 1.00 0.00 14 ALA A N 8
ATOM 9819 C CA . ALA A 1 14 ? 16.395 -10.218 -16.019 1.00 0.00 14 ALA A CA 8
ATOM 9820 C C . ALA A 1 14 ? 16.232 -11.480 -15.169 1.00 0.00 14 ALA A C 8
ATOM 9821 O O . ALA A 1 14 ? 16.759 -12.536 -15.513 1.00 0.00 14 ALA A O 8
ATOM 9828 N N . SER A 1 15 ? 15.498 -11.328 -14.076 1.00 0.00 15 SER A N 8
ATOM 9829 C CA . SER A 1 15 ? 15.259 -12.442 -13.175 1.00 0.00 15 SER A CA 8
ATOM 9830 C C . SER A 1 15 ? 14.689 -13.630 -13.952 1.00 0.00 15 SER A C 8
ATOM 9831 O O . SER A 1 15 ? 14.121 -13.457 -15.030 1.00 0.00 15 SER A O 8
ATOM 9839 N N . GLU A 1 16 ? 14.860 -14.811 -13.375 1.00 0.00 16 GLU A N 8
ATOM 9840 C CA . GLU A 1 16 ? 14.369 -16.027 -14.000 1.00 0.00 16 GLU A CA 8
ATOM 9841 C C . GLU A 1 16 ? 12.878 -16.208 -13.712 1.00 0.00 16 GLU A C 8
ATOM 9842 O O . GLU A 1 16 ? 12.308 -15.488 -12.894 1.00 0.00 16 GLU A O 8
ATOM 9854 N N . ALA A 1 17 ? 12.287 -17.174 -14.401 1.00 0.00 17 ALA A N 8
ATOM 9855 C CA . ALA A 1 17 ? 10.873 -17.459 -14.229 1.00 0.00 17 ALA A CA 8
ATOM 9856 C C . ALA A 1 17 ? 10.552 -18.821 -14.847 1.00 0.00 17 ALA A C 8
ATOM 9857 O O . ALA A 1 17 ? 11.342 -19.355 -15.625 1.00 0.00 17 ALA A O 8
ATOM 9864 N N . THR A 1 18 ? 9.392 -19.344 -14.478 1.00 0.00 18 THR A N 8
ATOM 9865 C CA . THR A 1 18 ? 8.958 -20.634 -14.987 1.00 0.00 18 THR A CA 8
ATOM 9866 C C . THR A 1 18 ? 9.939 -21.731 -14.567 1.00 0.00 18 THR A C 8
ATOM 9867 O O . THR A 1 18 ? 11.098 -21.450 -14.267 1.00 0.00 18 THR A O 8
ATOM 9878 N N . VAL A 1 19 ? 9.438 -22.957 -14.560 1.00 0.00 19 VAL A N 8
ATOM 9879 C CA . VAL A 1 19 ? 10.256 -24.097 -14.182 1.00 0.00 19 VAL A CA 8
ATOM 9880 C C . VAL A 1 19 ? 10.691 -23.947 -12.723 1.00 0.00 19 VAL A C 8
ATOM 9881 O O . VAL A 1 19 ? 10.801 -22.831 -12.217 1.00 0.00 19 VAL A O 8
ATOM 9894 N N . CYS A 1 20 ? 10.926 -25.086 -12.089 1.00 0.00 20 CYS A N 8
ATOM 9895 C CA . CYS A 1 20 ? 11.347 -25.095 -10.698 1.00 0.00 20 CYS A CA 8
ATOM 9896 C C . CYS A 1 20 ? 10.163 -24.652 -9.835 1.00 0.00 20 CYS A C 8
ATOM 9897 O O . CYS A 1 20 ? 9.618 -25.445 -9.069 1.00 0.00 20 CYS A O 8
ATOM 9905 N N . ALA A 1 21 ? 9.801 -23.387 -9.989 1.00 0.00 21 ALA A N 8
ATOM 9906 C CA . ALA A 1 21 ? 8.691 -22.829 -9.234 1.00 0.00 21 ALA A CA 8
ATOM 9907 C C . ALA A 1 21 ? 7.405 -22.965 -10.051 1.00 0.00 21 ALA A C 8
ATOM 9908 O O . ALA A 1 21 ? 6.942 -21.996 -10.651 1.00 0.00 21 ALA A O 8
ATOM 9915 N N . ASN A 1 22 ? 6.864 -24.174 -10.046 1.00 0.00 22 ASN A N 8
ATOM 9916 C CA . ASN A 1 22 ? 5.639 -24.449 -10.779 1.00 0.00 22 ASN A CA 8
ATOM 9917 C C . ASN A 1 22 ? 4.591 -25.014 -9.818 1.00 0.00 22 ASN A C 8
ATOM 9918 O O . ASN A 1 22 ? 3.491 -24.474 -9.708 1.00 0.00 22 ASN A O 8
ATOM 9929 N N . ASN A 1 23 ? 4.969 -26.092 -9.148 1.00 0.00 23 ASN A N 8
ATOM 9930 C CA . ASN A 1 23 ? 4.075 -26.736 -8.201 1.00 0.00 23 ASN A CA 8
ATOM 9931 C C . ASN A 1 23 ? 3.864 -25.814 -6.998 1.00 0.00 23 ASN A C 8
ATOM 9932 O O . ASN A 1 23 ? 4.824 -25.276 -6.448 1.00 0.00 23 ASN A O 8
ATOM 9943 N N . SER A 1 24 ? 2.602 -25.661 -6.624 1.00 0.00 24 SER A N 8
ATOM 9944 C CA . SER A 1 24 ? 2.253 -24.813 -5.497 1.00 0.00 24 SER A CA 8
ATOM 9945 C C . SER A 1 24 ? 0.780 -25.006 -5.134 1.00 0.00 24 SER A C 8
ATOM 9946 O O . SER A 1 24 ? -0.082 -25.029 -6.012 1.00 0.00 24 SER A O 8
ATOM 9954 N N . LYS A 1 25 ? 0.535 -25.139 -3.838 1.00 0.00 25 LYS A N 8
ATOM 9955 C CA . LYS A 1 25 ? -0.820 -25.328 -3.349 1.00 0.00 25 LYS A CA 8
ATOM 9956 C C . LYS A 1 25 ? -1.721 -24.229 -3.915 1.00 0.00 25 LYS A C 8
ATOM 9957 O O . LYS A 1 25 ? -1.291 -23.087 -4.068 1.00 0.00 25 LYS A O 8
ATOM 9976 N N . VAL A 1 26 ? -2.955 -24.612 -4.209 1.00 0.00 26 VAL A N 8
ATOM 9977 C CA . VAL A 1 26 ? -3.920 -23.673 -4.755 1.00 0.00 26 VAL A CA 8
ATOM 9978 C C . VAL A 1 26 ? -4.549 -22.874 -3.612 1.00 0.00 26 VAL A C 8
ATOM 9979 O O . VAL A 1 26 ? -5.190 -23.444 -2.730 1.00 0.00 26 VAL A O 8
ATOM 9992 N N . SER A 1 27 ? -4.346 -21.565 -3.665 1.00 0.00 27 SER A N 8
ATOM 9993 C CA . SER A 1 27 ? -4.886 -20.682 -2.646 1.00 0.00 27 SER A CA 8
ATOM 9994 C C . SER A 1 27 ? -4.816 -19.230 -3.121 1.00 0.00 27 SER A C 8
ATOM 9995 O O . SER A 1 27 ? -5.839 -18.552 -3.208 1.00 0.00 27 SER A O 8
ATOM 10003 N N . SER A 1 28 ? -3.600 -18.795 -3.418 1.00 0.00 28 SER A N 8
ATOM 10004 C CA . SER A 1 28 ? -3.385 -17.435 -3.883 1.00 0.00 28 SER A CA 8
ATOM 10005 C C . SER A 1 28 ? -3.801 -17.312 -5.350 1.00 0.00 28 SER A C 8
ATOM 10006 O O . SER A 1 28 ? -3.948 -18.316 -6.044 1.00 0.00 28 SER A O 8
ATOM 10014 N N . THR A 1 29 ? -3.980 -16.071 -5.779 1.00 0.00 29 THR A N 8
ATOM 10015 C CA . THR A 1 29 ? -4.377 -15.802 -7.150 1.00 0.00 29 THR A CA 8
ATOM 10016 C C . THR A 1 29 ? -3.277 -15.033 -7.883 1.00 0.00 29 THR A C 8
ATOM 10017 O O . THR A 1 29 ? -2.979 -13.890 -7.540 1.00 0.00 29 THR A O 8
ATOM 10028 N N . GLY A 1 30 ? -2.702 -15.691 -8.880 1.00 0.00 30 GLY A N 8
ATOM 10029 C CA . GLY A 1 30 ? -1.641 -15.083 -9.664 1.00 0.00 30 GLY A CA 8
ATOM 10030 C C . GLY A 1 30 ? -0.616 -14.396 -8.760 1.00 0.00 30 GLY A C 8
ATOM 10031 O O . GLY A 1 30 ? -0.426 -13.183 -8.842 1.00 0.00 30 GLY A O 8
ATOM 10035 N N . GLU A 1 31 ? 0.018 -15.200 -7.919 1.00 0.00 31 GLU A N 8
ATOM 10036 C CA . GLU A 1 31 ? 1.019 -14.684 -7.001 1.00 0.00 31 GLU A CA 8
ATOM 10037 C C . GLU A 1 31 ? 1.810 -15.835 -6.376 1.00 0.00 31 GLU A C 8
ATOM 10038 O O . GLU A 1 31 ? 1.251 -16.893 -6.091 1.00 0.00 31 GLU A O 8
ATOM 10050 N N . LYS A 1 32 ? 3.097 -15.589 -6.183 1.00 0.00 32 LYS A N 8
ATOM 10051 C CA . LYS A 1 32 ? 3.970 -16.592 -5.597 1.00 0.00 32 LYS A CA 8
ATOM 10052 C C . LYS A 1 32 ? 4.650 -16.009 -4.356 1.00 0.00 32 LYS A C 8
ATOM 10053 O O . LYS A 1 32 ? 4.701 -14.792 -4.187 1.00 0.00 32 LYS A O 8
ATOM 10072 N N . VAL A 1 33 ? 5.154 -16.905 -3.521 1.00 0.00 33 VAL A N 8
ATOM 10073 C CA . VAL A 1 33 ? 5.828 -16.494 -2.301 1.00 0.00 33 VAL A CA 8
ATOM 10074 C C . VAL A 1 33 ? 7.031 -17.407 -2.056 1.00 0.00 33 VAL A C 8
ATOM 10075 O O . VAL A 1 33 ? 6.936 -18.623 -2.221 1.00 0.00 33 VAL A O 8
ATOM 10088 N N . VAL A 1 34 ? 8.134 -16.787 -1.665 1.00 0.00 34 VAL A N 8
ATOM 10089 C CA . VAL A 1 34 ? 9.354 -17.529 -1.395 1.00 0.00 34 VAL A CA 8
ATOM 10090 C C . VAL A 1 34 ? 10.400 -16.584 -0.800 1.00 0.00 34 VAL A C 8
ATOM 10091 O O . VAL A 1 34 ? 11.028 -16.903 0.209 1.00 0.00 34 VAL A O 8
ATOM 10104 N N . LEU A 1 35 ? 10.554 -15.439 -1.449 1.00 0.00 35 LEU A N 8
ATOM 10105 C CA . LEU A 1 35 ? 11.513 -14.445 -0.996 1.00 0.00 35 LEU A CA 8
ATOM 10106 C C . LEU A 1 35 ? 10.850 -13.540 0.044 1.00 0.00 35 LEU A C 8
ATOM 10107 O O . LEU A 1 35 ? 11.237 -13.544 1.212 1.00 0.00 35 LEU A O 8
ATOM 10123 N N . TRP A 1 36 ? 9.862 -12.787 -0.417 1.00 0.00 36 TRP A N 8
ATOM 10124 C CA . TRP A 1 36 ? 9.142 -11.879 0.459 1.00 0.00 36 TRP A CA 8
ATOM 10125 C C . TRP A 1 36 ? 7.788 -12.512 0.787 1.00 0.00 36 TRP A C 8
ATOM 10126 O O . TRP A 1 36 ? 7.357 -13.448 0.114 1.00 0.00 36 TRP A O 8
ATOM 10147 N N . THR A 1 37 ? 7.155 -11.978 1.820 1.00 0.00 37 THR A N 8
ATOM 10148 C CA . THR A 1 37 ? 5.859 -12.479 2.245 1.00 0.00 37 THR A CA 8
ATOM 10149 C C . THR A 1 37 ? 4.794 -11.390 2.105 1.00 0.00 37 THR A C 8
ATOM 10150 O O . THR A 1 37 ? 5.068 -10.214 2.342 1.00 0.00 37 THR A O 8
ATOM 10161 N N . ARG A 1 38 ? 3.601 -11.820 1.720 1.00 0.00 38 ARG A N 8
ATOM 10162 C CA . ARG A 1 38 ? 2.493 -10.896 1.546 1.00 0.00 38 ARG A CA 8
ATOM 10163 C C . ARG A 1 38 ? 2.507 -9.836 2.649 1.00 0.00 38 ARG A C 8
ATOM 10164 O O . ARG A 1 38 ? 2.673 -8.649 2.373 1.00 0.00 38 ARG A O 8
ATOM 10185 N N . GLU A 1 39 ? 2.329 -10.303 3.876 1.00 0.00 39 GLU A N 8
ATOM 10186 C CA . GLU A 1 39 ? 2.319 -9.410 5.022 1.00 0.00 39 GLU A CA 8
ATOM 10187 C C . GLU A 1 39 ? 3.385 -8.325 4.859 1.00 0.00 39 GLU A C 8
ATOM 10188 O O . GLU A 1 39 ? 3.083 -7.135 4.943 1.00 0.00 39 GLU A O 8
ATOM 10200 N N . ALA A 1 40 ? 4.610 -8.773 4.629 1.00 0.00 40 ALA A N 8
ATOM 10201 C CA . ALA A 1 40 ? 5.723 -7.855 4.454 1.00 0.00 40 ALA A CA 8
ATOM 10202 C C . ALA A 1 40 ? 5.458 -6.967 3.236 1.00 0.00 40 ALA A C 8
ATOM 10203 O O . ALA A 1 40 ? 5.724 -5.767 3.270 1.00 0.00 40 ALA A O 8
ATOM 10210 N N . ASP A 1 41 ? 4.938 -7.592 2.190 1.00 0.00 41 ASP A N 8
ATOM 10211 C CA . ASP A 1 41 ? 4.635 -6.873 0.964 1.00 0.00 41 ASP A CA 8
ATOM 10212 C C . ASP A 1 41 ? 3.599 -5.787 1.258 1.00 0.00 41 ASP A C 8
ATOM 10213 O O . ASP A 1 41 ? 3.769 -4.637 0.856 1.00 0.00 41 ASP A O 8
ATOM 10222 N N . ARG A 1 42 ? 2.548 -6.189 1.957 1.00 0.00 42 ARG A N 8
ATOM 10223 C CA . ARG A 1 42 ? 1.484 -5.264 2.310 1.00 0.00 42 ARG A CA 8
ATOM 10224 C C . ARG A 1 42 ? 1.992 -4.232 3.318 1.00 0.00 42 ARG A C 8
ATOM 10225 O O . ARG A 1 42 ? 1.835 -3.029 3.113 1.00 0.00 42 ARG A O 8
ATOM 10246 N N . VAL A 1 43 ? 2.589 -4.739 4.387 1.00 0.00 43 VAL A N 8
ATOM 10247 C CA . VAL A 1 43 ? 3.120 -3.876 5.428 1.00 0.00 43 VAL A CA 8
ATOM 10248 C C . VAL A 1 43 ? 3.794 -2.662 4.784 1.00 0.00 43 VAL A C 8
ATOM 10249 O O . VAL A 1 43 ? 3.611 -1.533 5.237 1.00 0.00 43 VAL A O 8
ATOM 10262 N N . ILE A 1 44 ? 4.558 -2.936 3.737 1.00 0.00 44 ILE A N 8
ATOM 10263 C CA . ILE A 1 44 ? 5.260 -1.880 3.026 1.00 0.00 44 ILE A CA 8
ATOM 10264 C C . ILE A 1 44 ? 4.252 -0.826 2.564 1.00 0.00 44 ILE A C 8
ATOM 10265 O O . ILE A 1 44 ? 4.306 0.323 3.000 1.00 0.00 44 ILE A O 8
ATOM 10281 N N . LEU A 1 45 ? 3.356 -1.254 1.686 1.00 0.00 45 LEU A N 8
ATOM 10282 C CA . LEU A 1 45 ? 2.338 -0.362 1.160 1.00 0.00 45 LEU A CA 8
ATOM 10283 C C . LEU A 1 45 ? 1.545 0.241 2.321 1.00 0.00 45 LEU A C 8
ATOM 10284 O O . LEU A 1 45 ? 1.267 1.439 2.332 1.00 0.00 45 LEU A O 8
ATOM 10300 N N . THR A 1 46 ? 1.202 -0.617 3.270 1.00 0.00 46 THR A N 8
ATOM 10301 C CA . THR A 1 46 ? 0.446 -0.185 4.433 1.00 0.00 46 THR A CA 8
ATOM 10302 C C . THR A 1 46 ? 1.129 1.012 5.097 1.00 0.00 46 THR A C 8
ATOM 10303 O O . THR A 1 46 ? 0.590 2.118 5.095 1.00 0.00 46 THR A O 8
ATOM 10314 N N . MET A 1 47 ? 2.304 0.750 5.650 1.00 0.00 47 MET A N 8
ATOM 10315 C CA . MET A 1 47 ? 3.066 1.792 6.318 1.00 0.00 47 MET A CA 8
ATOM 10316 C C . MET A 1 47 ? 3.442 2.907 5.340 1.00 0.00 47 MET A C 8
ATOM 10317 O O . MET A 1 47 ? 3.363 4.087 5.678 1.00 0.00 47 MET A O 8
ATOM 10331 N N . CYS A 1 48 ? 3.844 2.494 4.147 1.00 0.00 48 CYS A N 8
ATOM 10332 C CA . CYS A 1 48 ? 4.233 3.443 3.118 1.00 0.00 48 CYS A CA 8
ATOM 10333 C C . CYS A 1 48 ? 3.010 4.291 2.760 1.00 0.00 48 CYS A C 8
ATOM 10334 O O . CYS A 1 48 ? 3.148 5.385 2.214 1.00 0.00 48 CYS A O 8
ATOM 10342 N N . GLN A 1 49 ? 1.843 3.754 3.081 1.00 0.00 49 GLN A N 8
ATOM 10343 C CA . GLN A 1 49 ? 0.597 4.448 2.800 1.00 0.00 49 GLN A CA 8
ATOM 10344 C C . GLN A 1 49 ? 0.219 5.355 3.972 1.00 0.00 49 GLN A C 8
ATOM 10345 O O . GLN A 1 49 ? 0.157 6.575 3.823 1.00 0.00 49 GLN A O 8
ATOM 10359 N N . GLU A 1 50 ? -0.024 4.725 5.112 1.00 0.00 50 GLU A N 8
ATOM 10360 C CA . GLU A 1 50 ? -0.395 5.460 6.309 1.00 0.00 50 GLU A CA 8
ATOM 10361 C C . GLU A 1 50 ? 0.725 6.423 6.709 1.00 0.00 50 GLU A C 8
ATOM 10362 O O . GLU A 1 50 ? 0.515 7.633 6.772 1.00 0.00 50 GLU A O 8
ATOM 10374 N N . GLN A 1 51 ? 1.890 5.849 6.969 1.00 0.00 51 GLN A N 8
ATOM 10375 C CA . GLN A 1 51 ? 3.044 6.641 7.361 1.00 0.00 51 GLN A CA 8
ATOM 10376 C C . GLN A 1 51 ? 3.585 7.420 6.161 1.00 0.00 51 GLN A C 8
ATOM 10377 O O . GLN A 1 51 ? 4.139 8.507 6.320 1.00 0.00 51 GLN A O 8
ATOM 10391 N N . GLY A 1 52 ? 3.406 6.835 4.986 1.00 0.00 52 GLY A N 8
ATOM 10392 C CA . GLY A 1 52 ? 3.870 7.461 3.759 1.00 0.00 52 GLY A CA 8
ATOM 10393 C C . GLY A 1 52 ? 5.115 6.755 3.220 1.00 0.00 52 GLY A C 8
ATOM 10394 O O . GLY A 1 52 ? 5.830 6.091 3.969 1.00 0.00 52 GLY A O 8
ATOM 10398 N N . ALA A 1 53 ? 5.336 6.921 1.924 1.00 0.00 53 ALA A N 8
ATOM 10399 C CA . ALA A 1 53 ? 6.483 6.308 1.275 1.00 0.00 53 ALA A CA 8
ATOM 10400 C C . ALA A 1 53 ? 7.723 7.168 1.523 1.00 0.00 53 ALA A C 8
ATOM 10401 O O . ALA A 1 53 ? 8.116 7.959 0.666 1.00 0.00 53 ALA A O 8
ATOM 10408 N N . GLN A 1 54 ? 8.307 6.984 2.698 1.00 0.00 54 GLN A N 8
ATOM 10409 C CA . GLN A 1 54 ? 9.496 7.734 3.068 1.00 0.00 54 GLN A CA 8
ATOM 10410 C C . GLN A 1 54 ? 10.609 6.780 3.508 1.00 0.00 54 GLN A C 8
ATOM 10411 O O . GLN A 1 54 ? 10.339 5.651 3.914 1.00 0.00 54 GL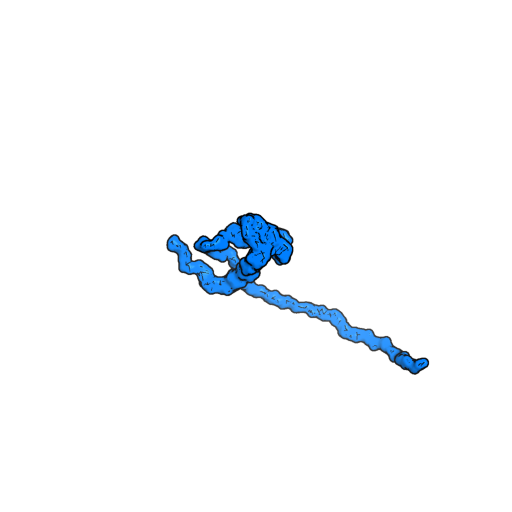N A O 8
ATOM 10425 N N . PRO A 1 55 ? 11.868 7.284 3.410 1.00 0.00 55 PRO A N 8
ATOM 10426 C CA . PRO A 1 55 ? 13.023 6.489 3.793 1.00 0.00 55 PRO A CA 8
ATOM 10427 C C . PRO A 1 55 ? 13.143 6.394 5.315 1.00 0.00 55 PRO A C 8
ATOM 10428 O O . PRO A 1 55 ? 13.934 5.606 5.831 1.00 0.00 55 PRO A O 8
ATOM 10439 N N . HIS A 1 56 ? 12.345 7.207 5.992 1.00 0.00 56 HIS A N 8
ATOM 10440 C CA . HIS A 1 56 ? 12.351 7.224 7.445 1.00 0.00 56 HIS A CA 8
ATOM 10441 C C . HIS A 1 56 ? 11.389 6.159 7.974 1.00 0.00 56 HIS A C 8
ATOM 10442 O O . HIS A 1 56 ? 11.435 5.806 9.152 1.00 0.00 56 HIS A O 8
ATOM 10456 N N . THR A 1 57 ? 10.539 5.677 7.079 1.00 0.00 57 THR A N 8
ATOM 10457 C CA . THR A 1 57 ? 9.567 4.659 7.442 1.00 0.00 57 THR A CA 8
ATOM 10458 C C . THR A 1 57 ? 10.178 3.264 7.300 1.00 0.00 57 THR A C 8
ATOM 10459 O O . THR A 1 57 ? 9.981 2.406 8.159 1.00 0.00 57 THR A O 8
ATOM 10470 N N . PHE A 1 58 ? 10.907 3.080 6.209 1.00 0.00 58 PHE A N 8
ATOM 10471 C CA . PHE A 1 58 ? 11.548 1.803 5.944 1.00 0.00 58 PHE A CA 8
ATOM 10472 C C . PHE A 1 58 ? 12.292 1.296 7.181 1.00 0.00 58 PHE A C 8
ATOM 10473 O O . PHE A 1 58 ? 12.533 0.097 7.317 1.00 0.00 58 PHE A O 8
ATOM 10490 N N . SER A 1 59 ? 12.636 2.234 8.051 1.00 0.00 59 SER A N 8
ATOM 10491 C CA . SER A 1 59 ? 13.349 1.897 9.272 1.00 0.00 59 SER A CA 8
ATOM 10492 C C . SER A 1 59 ? 12.445 1.077 10.195 1.00 0.00 59 SER A C 8
ATOM 10493 O O . SER A 1 59 ? 12.928 0.251 10.969 1.00 0.00 59 SER A O 8
ATOM 10501 N N . VAL A 1 60 ? 11.150 1.332 10.083 1.00 0.00 60 VAL A N 8
ATOM 10502 C CA . VAL A 1 60 ? 10.175 0.627 10.898 1.00 0.00 60 VAL A CA 8
ATOM 10503 C C . VAL A 1 60 ? 9.782 -0.677 10.202 1.00 0.00 60 VAL A C 8
ATOM 10504 O O . VAL A 1 60 ? 9.776 -1.739 10.823 1.00 0.00 60 VAL A O 8
ATOM 10517 N N . ILE A 1 61 ? 9.464 -0.555 8.922 1.00 0.00 61 ILE A N 8
ATOM 10518 C CA . ILE A 1 61 ? 9.071 -1.711 8.134 1.00 0.00 61 ILE A CA 8
ATOM 10519 C C . ILE A 1 61 ? 10.115 -2.817 8.304 1.00 0.00 61 ILE A C 8
ATOM 10520 O O . ILE A 1 61 ? 9.784 -3.932 8.703 1.00 0.00 61 ILE A O 8
ATOM 10536 N N . SER A 1 62 ? 11.355 -2.469 7.992 1.00 0.00 62 SER A N 8
ATOM 10537 C CA . SER A 1 62 ? 12.449 -3.418 8.105 1.00 0.00 62 SER A CA 8
ATOM 10538 C C . SER A 1 62 ? 12.290 -4.252 9.378 1.00 0.00 62 SER A C 8
ATOM 10539 O O . SER A 1 62 ? 12.361 -5.479 9.333 1.00 0.00 62 SER A O 8
ATOM 10547 N N . GLN A 1 63 ? 12.076 -3.552 10.483 1.00 0.00 63 GLN A N 8
ATOM 10548 C CA . GLN A 1 63 ? 11.906 -4.213 11.766 1.00 0.00 63 GLN A CA 8
ATOM 10549 C C . GLN A 1 63 ? 10.607 -5.020 11.779 1.00 0.00 63 GLN A C 8
ATOM 10550 O O . GLN A 1 63 ? 10.606 -6.196 12.139 1.00 0.00 63 GLN A O 8
ATOM 10564 N N . GLN A 1 64 ? 9.531 -4.357 11.380 1.00 0.00 64 GLN A N 8
ATOM 10565 C CA . GLN A 1 64 ? 8.228 -4.998 11.342 1.00 0.00 64 GLN A CA 8
ATOM 10566 C C . GLN A 1 64 ? 8.296 -6.289 10.523 1.00 0.00 64 GLN A C 8
ATOM 10567 O O . GLN A 1 64 ? 7.593 -7.254 10.820 1.00 0.00 64 GLN A O 8
ATOM 10581 N N . LEU A 1 65 ? 9.148 -6.264 9.509 1.00 0.00 65 LEU A N 8
ATOM 10582 C CA . LEU A 1 65 ? 9.316 -7.421 8.645 1.00 0.00 65 LEU A CA 8
ATOM 10583 C C . LEU A 1 65 ? 9.803 -8.608 9.478 1.00 0.00 65 LEU A C 8
ATOM 10584 O O . LEU A 1 65 ? 9.245 -9.701 9.394 1.00 0.00 65 LEU A O 8
ATOM 10600 N N . GLY A 1 66 ? 10.839 -8.353 10.264 1.00 0.00 66 GLY A N 8
ATOM 10601 C CA . GLY A 1 66 ? 11.407 -9.387 11.113 1.00 0.00 66 GLY A CA 8
ATOM 10602 C C . GLY A 1 66 ? 12.928 -9.246 11.204 1.00 0.00 66 GLY A C 8
ATOM 10603 O O . GLY A 1 66 ? 13.472 -9.047 12.289 1.00 0.00 66 GLY A O 8
ATOM 10607 N N . ASN A 1 67 ? 13.571 -9.355 10.051 1.00 0.00 67 ASN A N 8
ATOM 10608 C CA . ASN A 1 67 ? 15.018 -9.242 9.987 1.00 0.00 67 ASN A CA 8
ATOM 10609 C C . ASN A 1 67 ? 15.414 -8.534 8.690 1.00 0.00 67 ASN A C 8
ATOM 10610 O O . ASN A 1 67 ? 16.565 -8.611 8.263 1.00 0.00 67 ASN A O 8
ATOM 10621 N N . LYS A 1 68 ? 14.438 -7.859 8.101 1.00 0.00 68 LYS A N 8
ATOM 10622 C CA . LYS A 1 68 ? 14.670 -7.137 6.861 1.00 0.00 68 LYS A CA 8
ATOM 10623 C C . LYS A 1 68 ? 15.539 -5.911 7.145 1.00 0.00 68 LYS A C 8
ATOM 10624 O O . LYS A 1 68 ? 15.978 -5.705 8.276 1.00 0.00 68 LYS A O 8
ATOM 10643 N N . THR A 1 69 ? 15.762 -5.128 6.099 1.00 0.00 69 THR A N 8
ATOM 10644 C CA . THR A 1 69 ? 16.572 -3.928 6.222 1.00 0.00 69 THR A CA 8
ATOM 10645 C C . THR A 1 69 ? 15.823 -2.720 5.656 1.00 0.00 69 THR A C 8
ATOM 10646 O O . THR A 1 69 ? 14.882 -2.876 4.880 1.00 0.00 69 THR A O 8
ATOM 10657 N N . PRO A 1 70 ? 16.280 -1.511 6.079 1.00 0.00 70 PRO A N 8
ATOM 10658 C CA . PRO A 1 70 ? 15.664 -0.276 5.623 1.00 0.00 70 PRO A CA 8
ATOM 10659 C C . PRO A 1 70 ? 16.066 0.037 4.180 1.00 0.00 70 PRO A C 8
ATOM 10660 O O . PRO A 1 70 ? 15.436 0.863 3.522 1.00 0.00 70 PRO A O 8
ATOM 10671 N N . VAL A 1 71 ? 17.113 -0.640 3.731 1.00 0.00 71 VAL A N 8
ATOM 10672 C CA . VAL A 1 71 ? 17.606 -0.445 2.378 1.00 0.00 71 VAL A CA 8
ATOM 10673 C C . VAL A 1 71 ? 16.772 -1.284 1.409 1.00 0.00 71 VAL A C 8
ATOM 10674 O O . VAL A 1 71 ? 16.364 -0.800 0.355 1.00 0.00 71 VAL A O 8
ATOM 10687 N N . GLU A 1 72 ? 16.543 -2.529 1.801 1.00 0.00 72 GLU A N 8
ATOM 10688 C CA . GLU A 1 72 ? 15.764 -3.441 0.980 1.00 0.00 72 GLU A CA 8
ATOM 10689 C C . GLU A 1 72 ? 14.321 -2.948 0.862 1.00 0.00 72 GLU A C 8
ATOM 10690 O O . GLU A 1 72 ? 13.780 -2.858 -0.239 1.00 0.00 72 GLU A O 8
ATOM 10702 N N . VAL A 1 73 ? 13.738 -2.641 2.012 1.00 0.00 73 VAL A N 8
ATOM 10703 C CA . VAL A 1 73 ? 12.368 -2.160 2.051 1.00 0.00 73 VAL A CA 8
ATOM 10704 C C . VAL A 1 73 ? 12.164 -1.122 0.946 1.00 0.00 73 VAL A C 8
ATOM 10705 O O . VAL A 1 73 ? 11.099 -1.062 0.334 1.00 0.00 73 VAL A O 8
ATOM 10718 N N . SER A 1 74 ? 13.203 -0.330 0.723 1.00 0.00 74 SER A N 8
ATOM 10719 C CA . SER A 1 74 ? 13.152 0.703 -0.298 1.00 0.00 74 SER A CA 8
ATOM 10720 C C . SER A 1 74 ? 13.218 0.067 -1.688 1.00 0.00 74 SER A C 8
ATOM 10721 O O . SER A 1 74 ? 12.493 0.473 -2.595 1.00 0.00 74 SER A O 8
ATOM 10729 N N . HIS A 1 75 ? 14.095 -0.918 -1.812 1.00 0.00 75 HIS A N 8
ATOM 10730 C CA . HIS A 1 75 ? 14.265 -1.613 -3.077 1.00 0.00 75 HIS A CA 8
ATOM 10731 C C . HIS A 1 75 ? 12.995 -2.402 -3.404 1.00 0.00 75 HIS A C 8
ATOM 10732 O O . HIS A 1 75 ? 12.657 -2.583 -4.573 1.00 0.00 75 HIS A O 8
ATOM 10746 N N . ARG A 1 76 ? 12.327 -2.849 -2.351 1.00 0.00 76 ARG A N 8
ATOM 10747 C CA . ARG A 1 76 ? 11.102 -3.614 -2.512 1.00 0.00 76 ARG A CA 8
ATOM 10748 C C . ARG A 1 76 ? 9.934 -2.682 -2.839 1.00 0.00 76 ARG A C 8
ATOM 10749 O O . ARG A 1 76 ? 9.045 -3.042 -3.609 1.00 0.00 76 ARG A O 8
ATOM 10770 N N . PHE A 1 77 ? 9.974 -1.501 -2.239 1.00 0.00 77 PHE A N 8
ATOM 10771 C CA . PHE A 1 77 ? 8.929 -0.515 -2.458 1.00 0.00 77 PHE A CA 8
ATOM 10772 C C . PHE A 1 77 ? 8.973 0.022 -3.890 1.00 0.00 77 PHE A C 8
ATOM 10773 O O . PHE A 1 77 ? 7.958 0.030 -4.585 1.00 0.00 77 PHE A O 8
ATOM 10790 N N . ARG A 1 78 ? 10.159 0.457 -4.289 1.00 0.00 78 ARG A N 8
ATOM 10791 C CA . ARG A 1 78 ? 10.348 0.993 -5.626 1.00 0.00 78 ARG A CA 8
ATOM 10792 C C . ARG A 1 78 ? 10.040 -0.076 -6.676 1.00 0.00 78 ARG A C 8
ATOM 10793 O O . ARG A 1 78 ? 9.700 0.246 -7.814 1.00 0.00 78 ARG A O 8
ATOM 10814 N N . GLU A 1 79 ? 10.169 -1.326 -6.256 1.00 0.00 79 GLU A N 8
ATOM 10815 C CA . GLU A 1 79 ? 9.908 -2.445 -7.146 1.00 0.00 79 GLU A CA 8
ATOM 10816 C C . GLU A 1 79 ? 8.402 -2.675 -7.282 1.00 0.00 79 GLU A C 8
ATOM 10817 O O . GLU A 1 79 ? 7.886 -2.797 -8.392 1.00 0.00 79 GLU A O 8
ATOM 10829 N N . LEU A 1 80 ? 7.738 -2.728 -6.136 1.00 0.00 80 LEU A N 8
ATOM 10830 C CA . LEU A 1 80 ? 6.301 -2.942 -6.113 1.00 0.00 80 LEU A CA 8
ATOM 10831 C C . LEU A 1 80 ? 5.624 -1.929 -7.039 1.00 0.00 80 LEU A C 8
ATOM 10832 O O . LEU A 1 80 ? 4.869 -2.307 -7.933 1.00 0.00 80 LEU A O 8
ATOM 10848 N N . MET A 1 81 ? 5.919 -0.661 -6.792 1.00 0.00 81 MET A N 8
ATOM 10849 C CA . MET A 1 81 ? 5.348 0.409 -7.591 1.00 0.00 81 MET A CA 8
ATOM 10850 C C . MET A 1 81 ? 5.776 0.288 -9.055 1.00 0.00 81 MET A C 8
ATOM 10851 O O . MET A 1 81 ? 5.219 0.955 -9.926 1.00 0.00 81 MET A O 8
ATOM 10865 N N . GLN A 1 82 ? 6.762 -0.568 -9.282 1.00 0.00 82 GLN A N 8
ATOM 10866 C CA . GLN A 1 82 ? 7.271 -0.785 -10.625 1.00 0.00 82 GLN A CA 8
ATOM 10867 C C . GLN A 1 82 ? 6.481 -1.897 -11.318 1.00 0.00 82 GLN A C 8
ATOM 10868 O O . GLN A 1 82 ? 6.009 -1.722 -12.441 1.00 0.00 82 GLN A O 8
ATOM 10882 N N . LEU A 1 83 ? 6.361 -3.018 -10.621 1.00 0.00 83 LEU A N 8
ATOM 10883 C CA . LEU A 1 83 ? 5.637 -4.158 -11.156 1.00 0.00 83 LEU A CA 8
ATOM 10884 C C . LEU A 1 83 ? 4.260 -3.700 -11.643 1.00 0.00 83 LEU A C 8
ATOM 10885 O O . LEU A 1 83 ? 3.758 -4.195 -12.651 1.00 0.00 83 LEU A O 8
ATOM 10901 N N . PHE A 1 84 ? 3.690 -2.760 -10.904 1.00 0.00 84 PHE A N 8
ATOM 10902 C CA . PHE A 1 84 ? 2.381 -2.229 -11.248 1.00 0.00 84 PHE A CA 8
ATOM 10903 C C . PHE A 1 84 ? 2.446 -1.399 -12.531 1.00 0.00 84 PHE A C 8
ATOM 10904 O O . PHE A 1 84 ? 1.676 -1.628 -13.463 1.00 0.00 84 PHE A O 8
ATOM 10921 N N . HIS A 1 85 ? 3.373 -0.452 -12.539 1.00 0.00 85 HIS A N 8
ATOM 10922 C CA . HIS A 1 85 ? 3.548 0.414 -13.693 1.00 0.00 85 HIS A CA 8
ATOM 10923 C C . HIS A 1 85 ? 3.846 -0.435 -14.930 1.00 0.00 85 HIS A C 8
ATOM 10924 O O . HIS A 1 85 ? 3.081 -0.426 -15.893 1.00 0.00 85 HIS A O 8
ATOM 10938 N N . THR A 1 86 ? 4.961 -1.149 -14.864 1.00 0.00 86 THR A N 8
ATOM 10939 C CA . THR A 1 86 ? 5.370 -2.001 -15.968 1.00 0.00 86 THR A CA 8
ATOM 10940 C C . THR A 1 86 ? 4.192 -2.850 -16.451 1.00 0.00 86 THR A C 8
ATOM 10941 O O . THR A 1 86 ? 3.797 -2.766 -17.613 1.00 0.00 86 THR A O 8
ATOM 10952 N N . ALA A 1 87 ? 3.663 -3.648 -15.535 1.00 0.00 87 ALA A N 8
ATOM 10953 C CA . ALA A 1 87 ? 2.539 -4.511 -15.853 1.00 0.00 87 ALA A CA 8
ATOM 10954 C C . ALA A 1 87 ? 2.930 -5.450 -16.995 1.00 0.00 87 ALA A C 8
ATOM 10955 O O . ALA A 1 87 ? 2.878 -5.068 -18.163 1.00 0.00 87 ALA A O 8
ATOM 10962 N N . CYS A 1 88 ? 3.311 -6.662 -16.618 1.00 0.00 88 CYS A N 8
ATOM 10963 C CA . CYS A 1 88 ? 3.711 -7.659 -17.597 1.00 0.00 88 CYS A CA 8
ATOM 10964 C C . CYS A 1 88 ? 3.682 -9.032 -16.923 1.00 0.00 88 CYS A C 8
ATOM 10965 O O . CYS A 1 88 ? 3.940 -9.145 -15.725 1.00 0.00 88 CYS A O 8
ATOM 10973 N N . GLU A 1 89 ? 3.365 -10.041 -17.721 1.00 0.00 89 GLU A N 8
ATOM 10974 C CA . GLU A 1 89 ? 3.299 -11.402 -17.216 1.00 0.00 89 GLU A CA 8
ATOM 10975 C C . GLU A 1 89 ? 2.281 -11.497 -16.078 1.00 0.00 89 GLU A C 8
ATOM 10976 O O . GLU A 1 89 ? 2.602 -11.209 -14.927 1.00 0.00 89 GLU A O 8
ATOM 10988 N N . SER A 1 90 ? 1.073 -11.903 -16.441 1.00 0.00 90 SER A N 8
ATOM 10989 C CA . SER A 1 90 ? 0.005 -12.040 -15.465 1.00 0.00 90 SER A CA 8
ATOM 10990 C C . SER A 1 90 ? -1.139 -12.868 -16.054 1.00 0.00 90 SER A C 8
ATOM 10991 O O . SER A 1 90 ? -1.656 -12.547 -17.123 1.00 0.00 90 SER A O 8
ATOM 10999 N N . GLY A 1 91 ? -1.502 -13.917 -15.330 1.00 0.00 91 GLY A N 8
ATOM 11000 C CA . GLY A 1 91 ? -2.575 -14.793 -15.768 1.00 0.00 91 GLY A CA 8
ATOM 11001 C C . GLY A 1 91 ? -3.906 -14.389 -15.130 1.00 0.00 91 GLY A C 8
ATOM 11002 O O . GLY A 1 91 ? -4.685 -13.647 -15.727 1.00 0.00 91 GLY A O 8
ATOM 11006 N N . PRO A 1 92 ? -4.133 -14.909 -13.894 1.00 0.00 92 PRO A N 8
ATOM 11007 C CA . PRO A 1 92 ? -5.356 -14.610 -13.169 1.00 0.00 92 PRO A CA 8
ATOM 11008 C C . PRO A 1 92 ? -5.325 -13.189 -12.604 1.00 0.00 92 PRO A C 8
ATOM 11009 O O . PRO A 1 92 ? -4.256 -12.660 -12.302 1.00 0.00 92 PRO A O 8
ATOM 11020 N N . SER A 1 93 ? -6.511 -12.611 -12.476 1.00 0.00 93 SER A N 8
ATOM 11021 C CA . SER A 1 93 ? -6.633 -11.262 -11.952 1.00 0.00 93 SER A CA 8
ATOM 11022 C C . SER A 1 93 ? -7.883 -11.151 -11.077 1.00 0.00 93 SER A C 8
ATOM 11023 O O . SER A 1 93 ? -8.913 -10.646 -11.520 1.00 0.00 93 SER A O 8
ATOM 11031 N N . SER A 1 94 ? -7.751 -11.633 -9.850 1.00 0.00 94 SER A N 8
ATOM 11032 C CA . SER A 1 94 ? -8.857 -11.595 -8.908 1.00 0.00 94 SER A CA 8
ATOM 11033 C C . SER A 1 94 ? -10.137 -12.092 -9.583 1.00 0.00 94 SER A C 8
ATOM 11034 O O . SER A 1 94 ? -10.937 -11.294 -10.068 1.00 0.00 94 SER A O 8
ATOM 11042 N N . GLY A 1 95 ? -10.290 -13.408 -9.594 1.00 0.00 95 GLY A N 8
ATOM 11043 C CA . GLY A 1 95 ? -11.459 -14.021 -10.202 1.00 0.00 95 GLY A CA 8
ATOM 11044 C C . GLY A 1 95 ? -12.683 -13.888 -9.293 1.00 0.00 95 GLY A C 8
ATOM 11045 O O . GLY A 1 95 ? -12.958 -12.810 -8.769 1.00 0.00 95 GLY A O 8
ATOM 11049 N N . GLY A 1 1 ? 43.145 27.807 -30.075 1.00 0.00 1 GLY A N 9
ATOM 11050 C CA . GLY A 1 1 ? 43.220 28.624 -28.876 1.00 0.00 1 GLY A CA 9
ATOM 11051 C C . GLY A 1 1 ? 41.847 28.751 -28.212 1.00 0.00 1 GLY A C 9
ATOM 11052 O O . GLY A 1 1 ? 41.043 29.597 -28.599 1.00 0.00 1 GLY A O 9
ATOM 11056 N N . PRO A 1 2 ? 41.615 27.874 -27.199 1.00 0.00 2 PRO A N 9
ATOM 11057 C CA . PRO A 1 2 ? 40.353 27.880 -26.478 1.00 0.00 2 PRO A CA 9
ATOM 11058 C C . PRO A 1 2 ? 40.277 29.067 -25.515 1.00 0.00 2 PRO A C 9
ATOM 11059 O O . PRO A 1 2 ? 41.224 29.844 -25.407 1.00 0.00 2 PRO A O 9
ATOM 11070 N N . SER A 1 3 ? 39.142 29.169 -24.840 1.00 0.00 3 SER A N 9
ATOM 11071 C CA . SER A 1 3 ? 38.930 30.247 -23.890 1.00 0.00 3 SER A CA 9
ATOM 11072 C C . SER A 1 3 ? 38.744 29.676 -22.483 1.00 0.00 3 SER A C 9
ATOM 11073 O O . SER A 1 3 ? 38.613 28.465 -22.313 1.00 0.00 3 SER A O 9
ATOM 11081 N N . GLY A 1 4 ? 38.739 30.575 -21.510 1.00 0.00 4 GLY A N 9
ATOM 11082 C CA . GLY A 1 4 ? 38.571 30.176 -20.123 1.00 0.00 4 GLY A CA 9
ATOM 11083 C C . GLY A 1 4 ? 37.699 31.179 -19.365 1.00 0.00 4 GLY A C 9
ATOM 11084 O O . GLY A 1 4 ? 37.592 32.339 -19.763 1.00 0.00 4 GLY A O 9
ATOM 11088 N N . SER A 1 5 ? 37.099 30.697 -18.287 1.00 0.00 5 SER A N 9
ATOM 11089 C CA . SER A 1 5 ? 36.239 31.537 -17.470 1.00 0.00 5 SER A CA 9
ATOM 11090 C C . SER A 1 5 ? 35.697 30.735 -16.286 1.00 0.00 5 SER A C 9
ATOM 11091 O O . SER A 1 5 ? 35.784 29.508 -16.270 1.00 0.00 5 SER A O 9
ATOM 11099 N N . SER A 1 6 ? 35.148 31.461 -15.323 1.00 0.00 6 SER A N 9
ATOM 11100 C CA . SER A 1 6 ? 34.591 30.832 -14.137 1.00 0.00 6 SER A CA 9
ATOM 11101 C C . SER A 1 6 ? 33.119 31.219 -13.982 1.00 0.00 6 SER A C 9
ATOM 11102 O O . SER A 1 6 ? 32.661 32.186 -14.589 1.00 0.00 6 SER A O 9
ATOM 11110 N N . GLY A 1 7 ? 32.420 30.444 -13.166 1.00 0.00 7 GLY A N 9
ATOM 11111 C CA . GLY A 1 7 ? 31.009 30.694 -12.923 1.00 0.00 7 GLY A CA 9
ATOM 11112 C C . GLY A 1 7 ? 30.614 30.277 -11.505 1.00 0.00 7 GLY A C 9
ATOM 11113 O O . GLY A 1 7 ? 31.420 30.367 -10.581 1.00 0.00 7 GLY A O 9
ATOM 11117 N N . ALA A 1 8 ? 29.373 29.829 -11.378 1.00 0.00 8 ALA A N 9
ATOM 11118 C CA . ALA A 1 8 ? 28.862 29.398 -10.089 1.00 0.00 8 ALA A CA 9
ATOM 11119 C C . ALA A 1 8 ? 27.837 28.282 -10.299 1.00 0.00 8 ALA A C 9
ATOM 11120 O O . ALA A 1 8 ? 26.911 28.426 -11.096 1.00 0.00 8 ALA A O 9
ATOM 11127 N N . GLY A 1 9 ? 28.037 27.193 -9.571 1.00 0.00 9 GLY A N 9
ATOM 11128 C CA . GLY A 1 9 ? 27.142 26.053 -9.667 1.00 0.00 9 GLY A CA 9
ATOM 11129 C C . GLY A 1 9 ? 25.849 26.302 -8.888 1.00 0.00 9 GLY A C 9
ATOM 11130 O O . GLY A 1 9 ? 24.892 26.856 -9.427 1.00 0.00 9 GLY A O 9
ATOM 11134 N N . ALA A 1 10 ? 25.864 25.883 -7.631 1.00 0.00 10 ALA A N 9
ATOM 11135 C CA . ALA A 1 10 ? 24.704 26.054 -6.772 1.00 0.00 10 ALA A CA 9
ATOM 11136 C C . ALA A 1 10 ? 24.229 27.506 -6.847 1.00 0.00 10 ALA A C 9
ATOM 11137 O O . ALA A 1 10 ? 25.028 28.413 -7.075 1.00 0.00 10 ALA A O 9
ATOM 11144 N N . LEU A 1 11 ? 22.931 27.682 -6.651 1.00 0.00 11 LEU A N 9
ATOM 11145 C CA . LEU A 1 11 ? 22.340 29.008 -6.693 1.00 0.00 11 LEU A CA 9
ATOM 11146 C C . LEU A 1 11 ? 22.356 29.523 -8.134 1.00 0.00 11 LEU A C 9
ATOM 11147 O O . LEU A 1 11 ? 23.189 29.105 -8.937 1.00 0.00 11 LEU A O 9
ATOM 11163 N N . PRO A 1 12 ? 21.401 30.447 -8.425 1.00 0.00 12 PRO A N 9
ATOM 11164 C CA . PRO A 1 12 ? 20.454 30.887 -7.416 1.00 0.00 12 PRO A CA 9
ATOM 11165 C C . PRO A 1 12 ? 19.390 29.818 -7.159 1.00 0.00 12 PRO A C 9
ATOM 11166 O O . PRO A 1 12 ? 19.339 28.807 -7.858 1.00 0.00 12 PRO A O 9
ATOM 11177 N N . LYS A 1 13 ? 18.566 30.078 -6.154 1.00 0.00 13 LYS A N 9
ATOM 11178 C CA . LYS A 1 13 ? 17.507 29.151 -5.796 1.00 0.00 13 LYS A CA 9
ATOM 11179 C C . LYS A 1 13 ? 16.557 28.984 -6.984 1.00 0.00 13 LYS A C 9
ATOM 11180 O O . LYS A 1 13 ? 16.498 29.845 -7.861 1.00 0.00 13 LYS A O 9
ATOM 11199 N N . ALA A 1 14 ? 15.838 27.872 -6.975 1.00 0.00 14 ALA A N 9
ATOM 11200 C CA . ALA A 1 14 ? 14.894 27.582 -8.041 1.00 0.00 14 ALA A CA 9
ATOM 11201 C C . ALA A 1 14 ? 13.504 27.363 -7.440 1.00 0.00 14 ALA A C 9
ATOM 11202 O O . ALA A 1 14 ? 13.345 27.355 -6.220 1.00 0.00 14 ALA A O 9
ATOM 11209 N N . SER A 1 15 ? 12.532 27.192 -8.325 1.00 0.00 15 SER A N 9
ATOM 11210 C CA . SER A 1 15 ? 11.161 26.974 -7.897 1.00 0.00 15 SER A CA 9
ATOM 11211 C C . SER A 1 15 ? 10.362 26.310 -9.020 1.00 0.00 15 SER A C 9
ATOM 11212 O O . SER A 1 15 ? 10.772 26.339 -10.179 1.00 0.00 15 SER A O 9
ATOM 11220 N N . GLU A 1 16 ? 9.235 25.728 -8.637 1.00 0.00 16 GLU A N 9
ATOM 11221 C CA . GLU A 1 16 ? 8.374 25.059 -9.598 1.00 0.00 16 GLU A CA 9
ATOM 11222 C C . GLU A 1 16 ? 6.928 25.048 -9.098 1.00 0.00 16 GLU A C 9
ATOM 11223 O O . GLU A 1 16 ? 6.662 25.400 -7.950 1.00 0.00 16 GLU A O 9
ATOM 11235 N N . ALA A 1 17 ? 6.032 24.642 -9.985 1.00 0.00 17 ALA A N 9
ATOM 11236 C CA . ALA A 1 17 ? 4.620 24.581 -9.649 1.00 0.00 17 ALA A CA 9
ATOM 11237 C C . ALA A 1 17 ? 4.311 23.229 -9.003 1.00 0.00 17 ALA A C 9
ATOM 11238 O O . ALA A 1 17 ? 5.163 22.342 -8.974 1.00 0.00 17 ALA A O 9
ATOM 11245 N N . THR A 1 18 ? 3.091 23.114 -8.500 1.00 0.00 18 THR A N 9
ATOM 11246 C CA . THR A 1 18 ? 2.659 21.885 -7.856 1.00 0.00 18 THR A CA 9
ATOM 11247 C C . THR A 1 18 ? 1.161 21.666 -8.074 1.00 0.00 18 THR A C 9
ATOM 11248 O O . THR A 1 18 ? 0.353 22.546 -7.780 1.00 0.00 18 THR A O 9
ATOM 11259 N N . VAL A 1 19 ? 0.835 20.488 -8.586 1.00 0.00 19 VAL A N 9
ATOM 11260 C CA . VAL A 1 19 ? -0.552 20.143 -8.846 1.00 0.00 19 VAL A CA 9
ATOM 11261 C C . VAL A 1 19 ? -0.874 18.805 -8.178 1.00 0.00 19 VAL A C 9
ATOM 11262 O O . VAL A 1 19 ? -0.931 17.773 -8.845 1.00 0.00 19 VAL A O 9
ATOM 11275 N N . CYS A 1 20 ? -1.076 18.866 -6.870 1.00 0.00 20 CYS A N 9
ATOM 11276 C CA . CYS A 1 20 ? -1.390 17.671 -6.105 1.00 0.00 20 CYS A CA 9
ATOM 11277 C C . CYS A 1 20 ? -2.524 16.930 -6.816 1.00 0.00 20 CYS A C 9
ATOM 11278 O O . CYS A 1 20 ? -3.562 17.517 -7.117 1.00 0.00 20 CYS A O 9
ATOM 11286 N N . ALA A 1 21 ? -2.287 15.650 -7.065 1.00 0.00 21 ALA A N 9
ATOM 11287 C CA . ALA A 1 21 ? -3.275 14.823 -7.736 1.00 0.00 21 ALA A CA 9
ATOM 11288 C C . ALA A 1 21 ? -2.883 13.351 -7.592 1.00 0.00 21 ALA A C 9
ATOM 11289 O O . ALA A 1 21 ? -2.349 12.753 -8.525 1.00 0.00 21 ALA A O 9
ATOM 11296 N N . ASN A 1 22 ? -3.163 12.809 -6.416 1.00 0.00 22 ASN A N 9
ATOM 11297 C CA . ASN A 1 22 ? -2.847 11.418 -6.138 1.00 0.00 22 ASN A CA 9
ATOM 11298 C C . ASN A 1 22 ? -3.834 10.516 -6.881 1.00 0.00 22 ASN A C 9
ATOM 11299 O O . ASN A 1 22 ? -4.942 10.940 -7.208 1.00 0.00 22 ASN A O 9
ATOM 11310 N N . ASN A 1 23 ? -3.397 9.290 -7.127 1.00 0.00 23 ASN A N 9
ATOM 11311 C CA . ASN A 1 23 ? -4.229 8.325 -7.825 1.00 0.00 23 ASN A CA 9
ATOM 11312 C C . ASN A 1 23 ? -4.431 7.095 -6.938 1.00 0.00 23 ASN A C 9
ATOM 11313 O O . ASN A 1 23 ? -3.555 6.743 -6.150 1.00 0.00 23 ASN A O 9
ATOM 11324 N N . SER A 1 24 ? -5.592 6.476 -7.095 1.00 0.00 24 SER A N 9
ATOM 11325 C CA . SER A 1 24 ? -5.920 5.293 -6.318 1.00 0.00 24 SER A CA 9
ATOM 11326 C C . SER A 1 24 ? -6.645 4.272 -7.198 1.00 0.00 24 SER A C 9
ATOM 11327 O O . SER A 1 24 ? -7.615 4.610 -7.875 1.00 0.00 24 SER A O 9
ATOM 11335 N N . LYS A 1 25 ? -6.147 3.045 -7.159 1.00 0.00 25 LYS A N 9
ATOM 11336 C CA . LYS A 1 25 ? -6.735 1.974 -7.945 1.00 0.00 25 LYS A CA 9
ATOM 11337 C C . LYS A 1 25 ? -6.184 0.631 -7.462 1.00 0.00 25 LYS A C 9
ATOM 11338 O O . LYS A 1 25 ? -5.265 0.591 -6.644 1.00 0.00 25 LYS A O 9
ATOM 11357 N N . VAL A 1 26 ? -6.768 -0.436 -7.987 1.00 0.00 26 VAL A N 9
ATOM 11358 C CA . VAL A 1 26 ? -6.347 -1.777 -7.620 1.00 0.00 26 VAL A CA 9
ATOM 11359 C C . VAL A 1 26 ? -5.817 -2.498 -8.860 1.00 0.00 26 VAL A C 9
ATOM 11360 O O . VAL A 1 26 ? -6.284 -2.255 -9.972 1.00 0.00 26 VAL A O 9
ATOM 11373 N N . SER A 1 27 ? -4.848 -3.372 -8.629 1.00 0.00 27 SER A N 9
ATOM 11374 C CA . SER A 1 27 ? -4.250 -4.131 -9.714 1.00 0.00 27 SER A CA 9
ATOM 11375 C C . SER A 1 27 ? -3.661 -5.437 -9.177 1.00 0.00 27 SER A C 9
ATOM 11376 O O . SER A 1 27 ? -2.831 -5.420 -8.269 1.00 0.00 27 SER A O 9
ATOM 11384 N N . SER A 1 28 ? -4.112 -6.537 -9.761 1.00 0.00 28 SER A N 9
ATOM 11385 C CA . SER A 1 28 ? -3.640 -7.849 -9.353 1.00 0.00 28 SER A CA 9
ATOM 11386 C C . SER A 1 28 ? -4.129 -8.911 -10.340 1.00 0.00 28 SER A C 9
ATOM 11387 O O . SER A 1 28 ? -5.319 -8.982 -10.642 1.00 0.00 28 SER A O 9
ATOM 11395 N N . THR A 1 29 ? -3.185 -9.711 -10.814 1.00 0.00 29 THR A N 9
ATOM 11396 C CA . THR A 1 29 ? -3.504 -10.767 -11.760 1.00 0.00 29 THR A CA 9
ATOM 11397 C C . THR A 1 29 ? -2.456 -11.879 -11.692 1.00 0.00 29 THR A C 9
ATOM 11398 O O . THR A 1 29 ? -1.800 -12.180 -12.688 1.00 0.00 29 THR A O 9
ATOM 11409 N N . GLY A 1 30 ? -2.331 -12.459 -10.507 1.00 0.00 30 GLY A N 9
ATOM 11410 C CA . GLY A 1 30 ? -1.374 -13.532 -10.297 1.00 0.00 30 GLY A CA 9
ATOM 11411 C C . GLY A 1 30 ? -0.630 -13.350 -8.972 1.00 0.00 30 GLY A C 9
ATOM 11412 O O . GLY A 1 30 ? -0.576 -12.245 -8.433 1.00 0.00 30 GLY A O 9
ATOM 11416 N N . GLU A 1 31 ? -0.074 -14.450 -8.486 1.00 0.00 31 GLU A N 9
ATOM 11417 C CA . GLU A 1 31 ? 0.665 -14.426 -7.235 1.00 0.00 31 GLU A CA 9
ATOM 11418 C C . GLU A 1 31 ? 1.977 -15.199 -7.379 1.00 0.00 31 GLU A C 9
ATOM 11419 O O . GLU A 1 31 ? 2.096 -16.074 -8.235 1.00 0.00 31 GLU A O 9
ATOM 11431 N N . LYS A 1 32 ? 2.930 -14.848 -6.528 1.00 0.00 32 LYS A N 9
ATOM 11432 C CA . LYS A 1 32 ? 4.229 -15.498 -6.549 1.00 0.00 32 LYS A CA 9
ATOM 11433 C C . LYS A 1 32 ? 4.900 -15.332 -5.184 1.00 0.00 32 LYS A C 9
ATOM 11434 O O . LYS A 1 32 ? 4.885 -14.245 -4.609 1.00 0.00 32 LYS A O 9
ATOM 11453 N N . VAL A 1 33 ? 5.473 -16.427 -4.705 1.00 0.00 33 VAL A N 9
ATOM 11454 C CA . VAL A 1 33 ? 6.148 -16.416 -3.418 1.00 0.00 33 VAL A CA 9
ATOM 11455 C C . VAL A 1 33 ? 7.502 -17.116 -3.552 1.00 0.00 33 VAL A C 9
ATOM 11456 O O . VAL A 1 33 ? 7.633 -18.084 -4.299 1.00 0.00 33 VAL A O 9
ATOM 11469 N N . VAL A 1 34 ? 8.475 -16.598 -2.816 1.00 0.00 34 VAL A N 9
ATOM 11470 C CA . VAL A 1 34 ? 9.814 -17.161 -2.843 1.00 0.00 34 VAL A CA 9
ATOM 11471 C C . VAL A 1 34 ? 10.705 -16.394 -1.865 1.00 0.00 34 VAL A C 9
ATOM 11472 O O . VAL A 1 34 ? 11.419 -16.997 -1.065 1.00 0.00 34 VAL A O 9
ATOM 11485 N N . LEU A 1 35 ? 10.635 -15.074 -1.961 1.00 0.00 35 LEU A N 9
ATOM 11486 C CA . LEU A 1 35 ? 11.427 -14.218 -1.094 1.00 0.00 35 LEU A CA 9
ATOM 11487 C C . LEU A 1 35 ? 10.492 -13.377 -0.222 1.00 0.00 35 LEU A C 9
ATOM 11488 O O . LEU A 1 35 ? 10.319 -13.662 0.962 1.00 0.00 35 LEU A O 9
ATOM 11504 N N . TRP A 1 36 ? 9.912 -12.359 -0.842 1.00 0.00 36 TRP A N 9
ATOM 11505 C CA . TRP A 1 36 ? 8.999 -11.476 -0.137 1.00 0.00 36 TRP A CA 9
ATOM 11506 C C . TRP A 1 36 ? 7.648 -12.185 -0.024 1.00 0.00 36 TRP A C 9
ATOM 11507 O O . TRP A 1 36 ? 7.360 -13.105 -0.789 1.00 0.00 36 TRP A O 9
ATOM 11528 N N . THR A 1 37 ? 6.855 -11.731 0.935 1.00 0.00 37 THR A N 9
ATOM 11529 C CA . THR A 1 37 ? 5.542 -12.310 1.158 1.00 0.00 37 THR A CA 9
ATOM 11530 C C . THR A 1 37 ? 4.463 -11.227 1.095 1.00 0.00 37 THR A C 9
ATOM 11531 O O . THR A 1 37 ? 4.759 -10.042 1.246 1.00 0.00 37 THR A O 9
ATOM 11542 N N . ARG A 1 38 ? 3.235 -11.672 0.872 1.00 0.00 38 ARG A N 9
ATOM 11543 C CA . ARG A 1 38 ? 2.111 -10.755 0.787 1.00 0.00 38 ARG A CA 9
ATOM 11544 C C . ARG A 1 38 ? 2.148 -9.761 1.949 1.00 0.00 38 ARG A C 9
ATOM 11545 O O . ARG A 1 38 ? 2.271 -8.555 1.736 1.00 0.00 38 ARG A O 9
ATOM 11566 N N . GLU A 1 39 ? 2.040 -10.302 3.153 1.00 0.00 39 GLU A N 9
ATOM 11567 C CA . GLU A 1 39 ? 2.059 -9.478 4.350 1.00 0.00 39 GLU A CA 9
ATOM 11568 C C . GLU A 1 39 ? 3.060 -8.332 4.188 1.00 0.00 39 GLU A C 9
ATOM 11569 O O . GLU A 1 39 ? 2.667 -7.177 4.036 1.00 0.00 39 GLU A O 9
ATOM 11581 N N . ALA A 1 40 ? 4.335 -8.692 4.227 1.00 0.00 40 ALA A N 9
ATOM 11582 C CA . ALA A 1 40 ? 5.395 -7.708 4.087 1.00 0.00 40 ALA A CA 9
ATOM 11583 C C . ALA A 1 40 ? 5.107 -6.824 2.872 1.00 0.00 40 ALA A C 9
ATOM 11584 O O . ALA A 1 40 ? 5.168 -5.599 2.963 1.00 0.00 40 ALA A O 9
ATOM 11591 N N . ASP A 1 41 ? 4.800 -7.480 1.763 1.00 0.00 41 ASP A N 9
ATOM 11592 C CA . ASP A 1 41 ? 4.502 -6.769 0.531 1.00 0.00 41 ASP A CA 9
ATOM 11593 C C . ASP A 1 41 ? 3.446 -5.697 0.808 1.00 0.00 41 ASP A C 9
ATOM 11594 O O . ASP A 1 41 ? 3.554 -4.573 0.321 1.00 0.00 41 ASP A O 9
ATOM 11603 N N . ARG A 1 42 ? 2.449 -6.083 1.591 1.00 0.00 42 ARG A N 9
ATOM 11604 C CA . ARG A 1 42 ? 1.374 -5.169 1.939 1.00 0.00 42 ARG A CA 9
ATOM 11605 C C . ARG A 1 42 ? 1.859 -4.147 2.969 1.00 0.00 42 ARG A C 9
ATOM 11606 O O . ARG A 1 42 ? 1.751 -2.942 2.751 1.00 0.00 42 ARG A O 9
ATOM 11627 N N . VAL A 1 43 ? 2.382 -4.667 4.070 1.00 0.00 43 VAL A N 9
ATOM 11628 C CA . VAL A 1 43 ? 2.883 -3.815 5.135 1.00 0.00 43 VAL A CA 9
ATOM 11629 C C . VAL A 1 43 ? 3.626 -2.626 4.523 1.00 0.00 43 VAL A C 9
ATOM 11630 O O . VAL A 1 43 ? 3.401 -1.481 4.913 1.00 0.00 43 VAL A O 9
ATOM 11643 N N . ILE A 1 44 ? 4.497 -2.938 3.574 1.00 0.00 44 ILE A N 9
ATOM 11644 C CA . ILE A 1 44 ? 5.275 -1.909 2.905 1.00 0.00 44 ILE A CA 9
ATOM 11645 C C . ILE A 1 44 ? 4.333 -0.822 2.384 1.00 0.00 44 ILE A C 9
ATOM 11646 O O . ILE A 1 44 ? 4.439 0.338 2.779 1.00 0.00 44 ILE A O 9
ATOM 11662 N N . LEU A 1 45 ? 3.433 -1.236 1.504 1.00 0.00 45 LEU A N 9
ATOM 11663 C CA . LEU A 1 45 ? 2.473 -0.312 0.924 1.00 0.00 45 LEU A CA 9
ATOM 11664 C C . LEU A 1 45 ? 1.653 0.334 2.043 1.00 0.00 45 LEU A C 9
ATOM 11665 O O . LEU A 1 45 ? 1.471 1.551 2.062 1.00 0.00 45 LEU A O 9
ATOM 11681 N N . THR A 1 46 ? 1.181 -0.509 2.950 1.00 0.00 46 THR A N 9
ATOM 11682 C CA . THR A 1 46 ? 0.386 -0.036 4.070 1.00 0.00 46 THR A CA 9
ATOM 11683 C C . THR A 1 46 ? 1.115 1.091 4.804 1.00 0.00 46 THR A C 9
ATOM 11684 O O . THR A 1 46 ? 0.638 2.224 4.840 1.00 0.00 46 THR A O 9
ATOM 11695 N N . MET A 1 47 ? 2.260 0.741 5.371 1.00 0.00 47 MET A N 9
ATOM 11696 C CA . MET A 1 47 ? 3.060 1.708 6.102 1.00 0.00 47 MET A CA 9
ATOM 11697 C C . MET A 1 47 ? 3.502 2.855 5.190 1.00 0.00 47 MET A C 9
ATOM 11698 O O . MET A 1 47 ? 3.426 4.022 5.573 1.00 0.00 47 MET A O 9
ATOM 11712 N N . CYS A 1 48 ? 3.954 2.483 4.002 1.00 0.00 48 CYS A N 9
ATOM 11713 C CA . CYS A 1 48 ? 4.408 3.466 3.033 1.00 0.00 48 CYS A CA 9
ATOM 11714 C C . CYS A 1 48 ? 3.218 4.346 2.648 1.00 0.00 48 CYS A C 9
ATOM 11715 O O . CYS A 1 48 ? 3.397 5.445 2.125 1.00 0.00 48 CYS A O 9
ATOM 11723 N N . GLN A 1 49 ? 2.028 3.831 2.921 1.00 0.00 49 GLN A N 9
ATOM 11724 C CA . GLN A 1 49 ? 0.809 4.556 2.610 1.00 0.00 49 GLN A CA 9
ATOM 11725 C C . GLN A 1 49 ? 0.398 5.436 3.793 1.00 0.00 49 GLN A C 9
ATOM 11726 O O . GLN A 1 49 ? 0.363 6.660 3.678 1.00 0.00 49 GLN A O 9
ATOM 11740 N N . GLU A 1 50 ? 0.097 4.777 4.902 1.00 0.00 50 GLU A N 9
ATOM 11741 C CA . GLU A 1 50 ? -0.310 5.484 6.105 1.00 0.00 50 GLU A CA 9
ATOM 11742 C C . GLU A 1 50 ? 0.798 6.435 6.563 1.00 0.00 50 GLU A C 9
ATOM 11743 O O . GLU A 1 50 ? 0.589 7.644 6.643 1.00 0.00 50 GLU A O 9
ATOM 11755 N N . GLN A 1 51 ? 1.953 5.852 6.851 1.00 0.00 51 GLN A N 9
ATOM 11756 C CA . GLN A 1 51 ? 3.094 6.632 7.298 1.00 0.00 51 GLN A CA 9
ATOM 11757 C C . GLN A 1 51 ? 3.685 7.426 6.131 1.00 0.00 51 GLN A C 9
ATOM 11758 O O . GLN A 1 51 ? 4.223 8.514 6.326 1.00 0.00 51 GLN A O 9
ATOM 11772 N N . GLY A 1 52 ? 3.564 6.850 4.944 1.00 0.00 52 GLY A N 9
ATOM 11773 C CA . GLY A 1 52 ? 4.080 7.489 3.746 1.00 0.00 52 GLY A CA 9
ATOM 11774 C C . GLY A 1 52 ? 5.333 6.774 3.239 1.00 0.00 52 GLY A C 9
ATOM 11775 O O . GLY A 1 52 ? 6.062 6.163 4.019 1.00 0.00 52 GLY A O 9
ATOM 11779 N N . ALA A 1 53 ? 5.546 6.874 1.935 1.00 0.00 53 ALA A N 9
ATOM 11780 C CA . ALA A 1 53 ? 6.699 6.245 1.314 1.00 0.00 53 ALA A CA 9
ATOM 11781 C C . ALA A 1 53 ? 7.944 7.094 1.580 1.00 0.00 53 ALA A C 9
ATOM 11782 O O . ALA A 1 53 ? 8.398 7.828 0.704 1.00 0.00 53 ALA A O 9
ATOM 11789 N N . GLN A 1 54 ? 8.459 6.967 2.794 1.00 0.00 54 GLN A N 9
ATOM 11790 C CA . GLN A 1 54 ? 9.642 7.713 3.187 1.00 0.00 54 GLN A CA 9
ATOM 11791 C C . GLN A 1 54 ? 10.737 6.759 3.667 1.00 0.00 54 GLN A C 9
ATOM 11792 O O . GLN A 1 54 ? 10.450 5.636 4.079 1.00 0.00 54 GLN A O 9
ATOM 11806 N N . PRO A 1 55 ? 12.002 7.254 3.597 1.00 0.00 55 PRO A N 9
ATOM 11807 C CA . PRO A 1 55 ? 13.142 6.457 4.020 1.00 0.00 55 PRO A CA 9
ATOM 11808 C C . PRO A 1 55 ? 13.220 6.379 5.546 1.00 0.00 55 PRO A C 9
ATOM 11809 O O . PRO A 1 55 ? 14.043 5.646 6.093 1.00 0.00 55 PRO A O 9
ATOM 11820 N N . HIS A 1 56 ? 12.352 7.144 6.191 1.00 0.00 56 HIS A N 9
ATOM 11821 C CA . HIS A 1 56 ? 12.312 7.171 7.644 1.00 0.00 56 HIS A CA 9
ATOM 11822 C C . HIS A 1 56 ? 11.326 6.116 8.149 1.00 0.00 56 HIS A C 9
ATOM 11823 O O . HIS A 1 56 ? 11.333 5.769 9.329 1.00 0.00 56 HIS A O 9
ATOM 11837 N N . THR A 1 57 ? 10.500 5.635 7.231 1.00 0.00 57 THR A N 9
ATOM 11838 C CA . THR A 1 57 ? 9.510 4.627 7.569 1.00 0.00 57 THR A CA 9
ATOM 11839 C C . THR A 1 57 ? 10.109 3.225 7.435 1.00 0.00 57 THR A C 9
ATOM 11840 O O . THR A 1 57 ? 9.845 2.352 8.259 1.00 0.00 57 THR A O 9
ATOM 11851 N N . PHE A 1 58 ? 10.905 3.054 6.389 1.00 0.00 58 PHE A N 9
ATOM 11852 C CA . PHE A 1 58 ? 11.544 1.774 6.137 1.00 0.00 58 PHE A CA 9
ATOM 11853 C C . PHE A 1 58 ? 12.239 1.250 7.395 1.00 0.00 58 PHE A C 9
ATOM 11854 O O . PHE A 1 58 ? 12.337 0.041 7.597 1.00 0.00 58 PHE A O 9
ATOM 11871 N N . SER A 1 59 ? 12.703 2.187 8.209 1.00 0.00 59 SER A N 9
ATOM 11872 C CA . SER A 1 59 ? 13.387 1.835 9.442 1.00 0.00 59 SER A CA 9
ATOM 11873 C C . SER A 1 59 ? 12.419 1.126 10.393 1.00 0.00 59 SER A C 9
ATOM 11874 O O . SER A 1 59 ? 12.846 0.440 11.320 1.00 0.00 59 SER A O 9
ATOM 11882 N N . VAL A 1 60 ? 11.135 1.318 10.129 1.00 0.00 60 VAL A N 9
ATOM 11883 C CA . VAL A 1 60 ? 10.104 0.706 10.950 1.00 0.00 60 VAL A CA 9
ATOM 11884 C C . VAL A 1 60 ? 9.708 -0.641 10.343 1.00 0.00 60 VAL A C 9
ATOM 11885 O O . VAL A 1 60 ? 9.675 -1.655 11.039 1.00 0.00 60 VAL A O 9
ATOM 11898 N N . ILE A 1 61 ? 9.416 -0.609 9.051 1.00 0.00 61 ILE A N 9
ATOM 11899 C CA . ILE A 1 61 ? 9.024 -1.816 8.342 1.00 0.00 61 ILE A CA 9
ATOM 11900 C C . ILE A 1 61 ? 10.168 -2.830 8.397 1.00 0.00 61 ILE A C 9
ATOM 11901 O O . ILE A 1 61 ? 9.935 -4.025 8.573 1.00 0.00 61 ILE A O 9
ATOM 11917 N N . SER A 1 62 ? 11.379 -2.316 8.244 1.00 0.00 62 SER A N 9
ATOM 11918 C CA . SER A 1 62 ? 12.561 -3.162 8.275 1.00 0.00 62 SER A CA 9
ATOM 11919 C C . SER A 1 62 ? 12.569 -4.003 9.553 1.00 0.00 62 SER A C 9
ATOM 11920 O O . SER A 1 62 ? 12.994 -5.157 9.537 1.00 0.00 62 SER A O 9
ATOM 11928 N N . GLN A 1 63 ? 12.093 -3.393 10.628 1.00 0.00 63 GLN A N 9
ATOM 11929 C CA . GLN A 1 63 ? 12.040 -4.071 11.912 1.00 0.00 63 GLN A CA 9
ATOM 11930 C C . GLN A 1 63 ? 10.802 -4.967 11.988 1.00 0.00 63 GLN A C 9
ATOM 11931 O O . GLN A 1 63 ? 10.863 -6.072 12.525 1.00 0.00 63 GLN A O 9
ATOM 11945 N N . GLN A 1 64 ? 9.707 -4.457 11.444 1.00 0.00 64 GLN A N 9
ATOM 11946 C CA . GLN A 1 64 ? 8.457 -5.196 11.443 1.00 0.00 64 GLN A CA 9
ATOM 11947 C C . GLN A 1 64 ? 8.622 -6.518 10.690 1.00 0.00 64 GLN A C 9
ATOM 11948 O O . GLN A 1 64 ? 8.087 -7.544 11.106 1.00 0.00 64 GLN A O 9
ATOM 11962 N N . LEU A 1 65 ? 9.365 -6.449 9.595 1.00 0.00 65 LEU A N 9
ATOM 11963 C CA . LEU A 1 65 ? 9.607 -7.627 8.780 1.00 0.00 65 LEU A CA 9
ATOM 11964 C C . LEU A 1 65 ? 10.220 -8.727 9.650 1.00 0.00 65 LEU A C 9
ATOM 11965 O O . LEU A 1 65 ? 9.747 -9.862 9.646 1.00 0.00 65 LEU A O 9
ATOM 11981 N N . GLY A 1 66 ? 11.264 -8.351 10.374 1.00 0.00 66 GLY A N 9
ATOM 11982 C CA . GLY A 1 66 ? 11.947 -9.291 11.247 1.00 0.00 66 GLY A CA 9
ATOM 11983 C C . GLY A 1 66 ? 13.465 -9.136 11.139 1.00 0.00 66 GLY A C 9
ATOM 11984 O O . GLY A 1 66 ? 14.134 -8.836 12.127 1.00 0.00 66 GLY A O 9
ATOM 11988 N N . ASN A 1 67 ? 13.966 -9.347 9.931 1.00 0.00 67 ASN A N 9
ATOM 11989 C CA . ASN A 1 67 ? 15.392 -9.234 9.681 1.00 0.00 67 ASN A CA 9
ATOM 11990 C C . ASN A 1 67 ? 15.619 -8.459 8.382 1.00 0.00 67 ASN A C 9
ATOM 11991 O O . ASN A 1 67 ? 16.713 -8.488 7.820 1.00 0.00 67 ASN A O 9
ATOM 12002 N N . LYS A 1 68 ? 14.567 -7.783 7.942 1.00 0.00 68 LYS A N 9
ATOM 12003 C CA . LYS A 1 68 ? 14.638 -7.001 6.720 1.00 0.00 68 LYS A CA 9
ATOM 12004 C C . LYS A 1 68 ? 15.308 -5.658 7.016 1.00 0.00 68 LYS A C 9
ATOM 12005 O O . LYS A 1 68 ? 15.102 -5.079 8.082 1.00 0.00 68 LYS A O 9
ATOM 12024 N N . THR A 1 69 ? 16.097 -5.202 6.054 1.00 0.00 69 THR A N 9
ATOM 12025 C CA . THR A 1 69 ? 16.798 -3.938 6.199 1.00 0.00 69 THR A CA 9
ATOM 12026 C C . THR A 1 69 ? 15.937 -2.786 5.676 1.00 0.00 69 THR A C 9
ATOM 12027 O O . THR A 1 69 ? 14.993 -3.007 4.918 1.00 0.00 69 THR A O 9
ATOM 12038 N N . PRO A 1 70 ? 16.302 -1.551 6.112 1.00 0.00 70 PRO A N 9
ATOM 12039 C CA . PRO A 1 70 ? 15.573 -0.365 5.696 1.00 0.00 70 PRO A CA 9
ATOM 12040 C C . PRO A 1 70 ? 15.911 0.008 4.251 1.00 0.00 70 PRO A C 9
ATOM 12041 O O . PRO A 1 70 ? 15.194 0.784 3.622 1.00 0.00 70 PRO A O 9
ATOM 12052 N N . VAL A 1 71 ? 17.004 -0.564 3.767 1.00 0.00 71 VAL A N 9
ATOM 12053 C CA . VAL A 1 71 ? 17.446 -0.302 2.407 1.00 0.00 71 VAL A CA 9
ATOM 12054 C C . VAL A 1 71 ? 16.658 -1.187 1.440 1.00 0.00 71 VAL A C 9
ATOM 12055 O O . VAL A 1 71 ? 16.428 -0.808 0.293 1.00 0.00 71 VAL A O 9
ATOM 12068 N N . GLU A 1 72 ? 16.267 -2.351 1.938 1.00 0.00 72 GLU A N 9
ATOM 12069 C CA . GLU A 1 72 ? 15.510 -3.293 1.132 1.00 0.00 72 GLU A CA 9
ATOM 12070 C C . GLU A 1 72 ? 14.048 -2.853 1.034 1.00 0.00 72 GLU A C 9
ATOM 12071 O O . GLU A 1 72 ? 13.473 -2.835 -0.054 1.00 0.00 72 GLU A O 9
ATOM 12083 N N . VAL A 1 73 ? 13.488 -2.509 2.184 1.00 0.00 73 VAL A N 9
ATOM 12084 C CA . VAL A 1 73 ? 12.104 -2.070 2.241 1.00 0.00 73 VAL A CA 9
ATOM 12085 C C . VAL A 1 73 ? 11.852 -1.046 1.133 1.00 0.00 73 VAL A C 9
ATOM 12086 O O . VAL A 1 73 ? 10.772 -1.014 0.546 1.00 0.00 73 VAL A O 9
ATOM 12099 N N . SER A 1 74 ? 12.868 -0.234 0.880 1.00 0.00 74 SER A N 9
ATOM 12100 C CA . SER A 1 74 ? 12.770 0.789 -0.147 1.00 0.00 74 SER A CA 9
ATOM 12101 C C . SER A 1 74 ? 12.920 0.156 -1.532 1.00 0.00 74 SER A C 9
ATOM 12102 O O . SER A 1 74 ? 12.153 0.461 -2.444 1.00 0.00 74 SER A O 9
ATOM 12110 N N . HIS A 1 75 ? 13.912 -0.714 -1.645 1.00 0.00 75 HIS A N 9
ATOM 12111 C CA . HIS A 1 75 ? 14.173 -1.393 -2.903 1.00 0.00 75 HIS A CA 9
ATOM 12112 C C . HIS A 1 75 ? 12.960 -2.242 -3.289 1.00 0.00 75 HIS A C 9
ATOM 12113 O O . HIS A 1 75 ? 12.640 -2.373 -4.469 1.00 0.00 75 HIS A O 9
ATOM 12127 N N . ARG A 1 76 ? 12.318 -2.796 -2.271 1.00 0.00 76 ARG A N 9
ATOM 12128 C CA . ARG A 1 76 ? 11.147 -3.629 -2.489 1.00 0.00 76 ARG A CA 9
ATOM 12129 C C . ARG A 1 76 ? 9.937 -2.762 -2.842 1.00 0.00 76 ARG A C 9
ATOM 12130 O O . ARG A 1 76 ? 9.171 -3.097 -3.743 1.00 0.00 76 ARG A O 9
ATOM 12151 N N . PHE A 1 77 ? 9.804 -1.664 -2.113 1.00 0.00 77 PHE A N 9
ATOM 12152 C CA . PHE A 1 77 ? 8.700 -0.746 -2.337 1.00 0.00 77 PHE A CA 9
ATOM 12153 C C . PHE A 1 77 ? 8.692 -0.242 -3.782 1.00 0.00 77 PHE A C 9
ATOM 12154 O O . PHE A 1 77 ? 7.672 -0.324 -4.466 1.00 0.00 77 PHE A O 9
ATOM 12171 N N . ARG A 1 78 ? 9.839 0.269 -4.204 1.00 0.00 78 ARG A N 9
ATOM 12172 C CA . ARG A 1 78 ? 9.977 0.786 -5.554 1.00 0.00 78 ARG A CA 9
ATOM 12173 C C . ARG A 1 78 ? 9.738 -0.327 -6.576 1.00 0.00 78 ARG A C 9
ATOM 12174 O O . ARG A 1 78 ? 9.431 -0.055 -7.736 1.00 0.00 78 ARG A O 9
ATOM 12195 N N . GLU A 1 79 ? 9.888 -1.558 -6.109 1.00 0.00 79 GLU A N 9
ATOM 12196 C CA . GLU A 1 79 ? 9.692 -2.714 -6.967 1.00 0.00 79 GLU A CA 9
ATOM 12197 C C . GLU A 1 79 ? 8.208 -3.079 -7.035 1.00 0.00 79 GLU A C 9
ATOM 12198 O O . GLU A 1 79 ? 7.702 -3.444 -8.096 1.00 0.00 79 GLU A O 9
ATOM 12210 N N . LEU A 1 80 ? 7.551 -2.968 -5.890 1.00 0.00 80 LEU A N 9
ATOM 12211 C CA . LEU A 1 80 ? 6.135 -3.283 -5.806 1.00 0.00 80 LEU A CA 9
ATOM 12212 C C . LEU A 1 80 ? 5.384 -2.533 -6.908 1.00 0.00 80 LEU A C 9
ATOM 12213 O O . LEU A 1 80 ? 4.363 -3.008 -7.403 1.00 0.00 80 LEU A O 9
ATOM 12229 N N . MET A 1 81 ? 5.919 -1.373 -7.261 1.00 0.00 81 MET A N 9
ATOM 12230 C CA . MET A 1 81 ? 5.313 -0.553 -8.296 1.00 0.00 81 MET A CA 9
ATOM 12231 C C . MET A 1 81 ? 5.856 -0.923 -9.678 1.00 0.00 81 MET A C 9
ATOM 12232 O O . MET A 1 81 ? 5.147 -0.813 -10.677 1.00 0.00 81 MET A O 9
ATOM 12246 N N . GLN A 1 82 ? 7.108 -1.356 -9.690 1.00 0.00 82 GLN A N 9
ATOM 12247 C CA . GLN A 1 82 ? 7.754 -1.744 -10.932 1.00 0.00 82 GLN A CA 9
ATOM 12248 C C . GLN A 1 82 ? 7.204 -3.086 -11.420 1.00 0.00 82 GLN A C 9
ATOM 12249 O O . GLN A 1 82 ? 7.013 -3.284 -12.618 1.00 0.00 82 GLN A O 9
ATOM 12263 N N . LEU A 1 83 ? 6.967 -3.974 -10.465 1.00 0.00 83 LEU A N 9
ATOM 12264 C CA . LEU A 1 83 ? 6.444 -5.292 -10.782 1.00 0.00 83 LEU A CA 9
ATOM 12265 C C . LEU A 1 83 ? 5.079 -5.145 -11.458 1.00 0.00 83 LEU A C 9
ATOM 12266 O O . LEU A 1 83 ? 4.857 -5.688 -12.539 1.00 0.00 83 LEU A O 9
ATOM 12282 N N . PHE A 1 84 ? 4.201 -4.408 -10.794 1.00 0.00 84 PHE A N 9
ATOM 12283 C CA . PHE A 1 84 ? 2.865 -4.183 -11.317 1.00 0.00 84 PHE A CA 9
ATOM 12284 C C . PHE A 1 84 ? 2.914 -3.780 -12.792 1.00 0.00 84 PHE A C 9
ATOM 12285 O O . PHE A 1 84 ? 2.303 -4.430 -13.639 1.00 0.00 84 PHE A O 9
ATOM 12302 N N . HIS A 1 85 ? 3.648 -2.708 -13.056 1.00 0.00 85 HIS A N 9
ATOM 12303 C CA . HIS A 1 85 ? 3.786 -2.211 -14.414 1.00 0.00 85 HIS A CA 9
ATOM 12304 C C . HIS A 1 85 ? 4.089 -3.375 -15.359 1.00 0.00 85 HIS A C 9
ATOM 12305 O O . HIS A 1 85 ? 3.303 -3.671 -16.257 1.00 0.00 85 HIS A O 9
ATOM 12319 N N . THR A 1 86 ? 5.231 -4.004 -15.124 1.00 0.00 86 THR A N 9
ATOM 12320 C CA . THR A 1 86 ? 5.648 -5.130 -15.943 1.00 0.00 86 THR A CA 9
ATOM 12321 C C . THR A 1 86 ? 6.378 -6.169 -15.089 1.00 0.00 86 THR A C 9
ATOM 12322 O O . THR A 1 86 ? 7.442 -5.888 -14.538 1.00 0.00 86 THR A O 9
ATOM 12333 N N . ALA A 1 87 ? 5.778 -7.347 -15.007 1.00 0.00 87 ALA A N 9
ATOM 12334 C CA . ALA A 1 87 ? 6.359 -8.429 -14.230 1.00 0.00 87 ALA A CA 9
ATOM 12335 C C . ALA A 1 87 ? 6.240 -9.736 -15.017 1.00 0.00 87 ALA A C 9
ATOM 12336 O O . ALA A 1 87 ? 7.247 -10.357 -15.352 1.00 0.00 87 ALA A O 9
ATOM 12343 N N . CYS A 1 88 ? 4.999 -10.116 -15.288 1.00 0.00 88 CYS A N 9
ATOM 12344 C CA . CYS A 1 88 ? 4.736 -11.338 -16.029 1.00 0.00 88 CYS A CA 9
ATOM 12345 C C . CYS A 1 88 ? 5.489 -12.483 -15.349 1.00 0.00 88 CYS A C 9
ATOM 12346 O O . CYS A 1 88 ? 6.609 -12.810 -15.738 1.00 0.00 88 CYS A O 9
ATOM 12354 N N . GLU A 1 89 ? 4.843 -13.061 -14.347 1.00 0.00 89 GLU A N 9
ATOM 12355 C CA . GLU A 1 89 ? 5.438 -14.163 -13.610 1.00 0.00 89 GLU A CA 9
ATOM 12356 C C . GLU A 1 89 ? 4.729 -15.475 -13.952 1.00 0.00 89 GLU A C 9
ATOM 12357 O O . GLU A 1 89 ? 3.567 -15.667 -13.597 1.00 0.00 89 GLU A O 9
ATOM 12369 N N . SER A 1 90 ? 5.457 -16.343 -14.639 1.00 0.00 90 SER A N 9
ATOM 12370 C CA . SER A 1 90 ? 4.912 -17.631 -15.033 1.00 0.00 90 SER A CA 9
ATOM 12371 C C . SER A 1 90 ? 5.849 -18.755 -14.586 1.00 0.00 90 SER A C 9
ATOM 12372 O O . SER A 1 90 ? 6.740 -19.158 -15.333 1.00 0.00 90 SER A O 9
ATOM 12380 N N . GLY A 1 91 ? 5.617 -19.229 -13.371 1.00 0.00 91 GLY A N 9
ATOM 12381 C CA . GLY A 1 91 ? 6.429 -20.298 -12.817 1.00 0.00 91 GLY A CA 9
ATOM 12382 C C . GLY A 1 91 ? 6.754 -21.348 -13.881 1.00 0.00 91 GLY A C 9
ATOM 12383 O O . GLY A 1 91 ? 5.927 -22.206 -14.185 1.00 0.00 91 GLY A O 9
ATOM 12387 N N . PRO A 1 92 ? 7.993 -21.243 -14.433 1.00 0.00 92 PRO A N 9
ATOM 12388 C CA . PRO A 1 92 ? 8.437 -22.173 -15.457 1.00 0.00 92 PRO A CA 9
ATOM 12389 C C . PRO A 1 92 ? 8.786 -23.532 -14.849 1.00 0.00 92 PRO A C 9
ATOM 12390 O O . PRO A 1 92 ? 9.905 -24.018 -15.006 1.00 0.00 92 PRO A O 9
ATOM 12401 N N . SER A 1 93 ? 7.807 -24.108 -14.166 1.00 0.00 93 SER A N 9
ATOM 12402 C CA . SER A 1 93 ? 7.997 -25.402 -13.534 1.00 0.00 93 SER A CA 9
ATOM 12403 C C . SER A 1 93 ? 6.731 -25.804 -12.775 1.00 0.00 93 SER A C 9
ATOM 12404 O O . SER A 1 93 ? 6.402 -25.209 -11.750 1.00 0.00 93 SER A O 9
ATOM 12412 N N . SER A 1 94 ? 6.054 -26.811 -13.307 1.00 0.00 94 SER A N 9
ATOM 12413 C CA . SER A 1 94 ? 4.832 -27.300 -12.693 1.00 0.00 94 SER A CA 9
ATOM 12414 C C . SER A 1 94 ? 5.153 -27.996 -11.369 1.00 0.00 94 SER A C 9
ATOM 12415 O O . SER A 1 94 ? 6.076 -28.807 -11.298 1.00 0.00 94 SER A O 9
ATOM 12423 N N . GLY A 1 95 ? 4.374 -27.655 -10.353 1.00 0.00 95 GLY A N 9
ATOM 12424 C CA . GLY A 1 95 ? 4.564 -28.238 -9.035 1.00 0.00 95 GLY A CA 9
ATOM 12425 C C . GLY A 1 95 ? 3.742 -29.518 -8.878 1.00 0.00 95 GLY A C 9
ATOM 12426 O O . GLY A 1 95 ? 3.861 -30.217 -7.873 1.00 0.00 95 GLY A O 9
ATOM 12430 N N . GLY A 1 1 ? 28.697 32.140 -8.279 1.00 0.00 1 GLY A N 10
ATOM 12431 C CA . GLY A 1 1 ? 29.159 31.082 -9.162 1.00 0.00 1 GLY A CA 10
ATOM 12432 C C . GLY A 1 1 ? 28.248 29.856 -9.073 1.00 0.00 1 GLY A C 10
ATOM 12433 O O . GLY A 1 1 ? 28.409 29.022 -8.183 1.00 0.00 1 GLY A O 10
ATOM 12437 N N . PRO A 1 2 ? 27.286 29.784 -10.031 1.00 0.00 2 PRO A N 10
ATOM 12438 C CA . PRO A 1 2 ? 26.349 28.674 -10.069 1.00 0.00 2 PRO A CA 10
ATOM 12439 C C . PRO A 1 2 ? 27.022 27.406 -10.600 1.00 0.00 2 PRO A C 10
ATOM 12440 O O . PRO A 1 2 ? 27.953 27.482 -11.401 1.00 0.00 2 PRO A O 10
ATOM 12451 N N . SER A 1 3 ? 26.525 26.270 -10.132 1.00 0.00 3 SER A N 10
ATOM 12452 C CA . SER A 1 3 ? 27.067 24.989 -10.549 1.00 0.00 3 SER A CA 10
ATOM 12453 C C . SER A 1 3 ? 25.928 24.025 -10.891 1.00 0.00 3 SER A C 10
ATOM 12454 O O . SER A 1 3 ? 24.762 24.324 -10.640 1.00 0.00 3 SER A O 10
ATOM 12462 N N . GLY A 1 4 ? 26.307 22.889 -11.457 1.00 0.00 4 GLY A N 10
ATOM 12463 C CA . GLY A 1 4 ? 25.332 21.880 -11.835 1.00 0.00 4 GLY A CA 10
ATOM 12464 C C . GLY A 1 4 ? 26.015 20.547 -12.148 1.00 0.00 4 GLY A C 10
ATOM 12465 O O . GLY A 1 4 ? 27.233 20.427 -12.028 1.00 0.00 4 GLY A O 10
ATOM 12469 N N . SER A 1 5 ? 25.200 19.580 -12.543 1.00 0.00 5 SER A N 10
ATOM 12470 C CA . SER A 1 5 ? 25.711 18.260 -12.874 1.00 0.00 5 SER A CA 10
ATOM 12471 C C . SER A 1 5 ? 24.905 17.662 -14.029 1.00 0.00 5 SER A C 10
ATOM 12472 O O . SER A 1 5 ? 25.465 17.314 -15.067 1.00 0.00 5 SER A O 10
ATOM 12480 N N . SER A 1 6 ? 23.602 17.560 -13.808 1.00 0.00 6 SER A N 10
ATOM 12481 C CA . SER A 1 6 ? 22.714 17.009 -14.818 1.00 0.00 6 SER A CA 10
ATOM 12482 C C . SER A 1 6 ? 23.075 15.548 -15.092 1.00 0.00 6 SER A C 10
ATOM 12483 O O . SER A 1 6 ? 24.244 15.171 -15.025 1.00 0.00 6 SER A O 10
ATOM 12491 N N . GLY A 1 7 ? 22.050 14.765 -15.394 1.00 0.00 7 GLY A N 10
ATOM 12492 C CA . GLY A 1 7 ? 22.245 13.353 -15.679 1.00 0.00 7 GLY A CA 10
ATOM 12493 C C . GLY A 1 7 ? 21.362 12.902 -16.844 1.00 0.00 7 GLY A C 10
ATOM 12494 O O . GLY A 1 7 ? 20.616 13.701 -17.409 1.00 0.00 7 GLY A O 10
ATOM 12498 N N . ALA A 1 8 ? 21.475 11.623 -17.169 1.00 0.00 8 ALA A N 10
ATOM 12499 C CA . ALA A 1 8 ? 20.696 11.055 -18.257 1.00 0.00 8 ALA A CA 10
ATOM 12500 C C . ALA A 1 8 ? 20.931 9.545 -18.313 1.00 0.00 8 ALA A C 10
ATOM 12501 O O . ALA A 1 8 ? 21.961 9.091 -18.811 1.00 0.00 8 ALA A O 10
ATOM 12508 N N . GLY A 1 9 ? 19.960 8.807 -17.796 1.00 0.00 9 GLY A N 10
ATOM 12509 C CA . GLY A 1 9 ? 20.048 7.357 -17.781 1.00 0.00 9 GLY A CA 10
ATOM 12510 C C . GLY A 1 9 ? 18.918 6.730 -18.601 1.00 0.00 9 GLY A C 10
ATOM 12511 O O . GLY A 1 9 ? 17.774 7.177 -18.531 1.00 0.00 9 GLY A O 10
ATOM 12515 N N . ALA A 1 10 ? 19.278 5.705 -19.359 1.00 0.00 10 ALA A N 10
ATOM 12516 C CA . ALA A 1 10 ? 18.309 5.012 -20.191 1.00 0.00 10 ALA A CA 10
ATOM 12517 C C . ALA A 1 10 ? 18.733 3.551 -20.351 1.00 0.00 10 ALA A C 10
ATOM 12518 O O . ALA A 1 10 ? 17.953 2.641 -20.075 1.00 0.00 10 ALA A O 10
ATOM 12525 N N . LEU A 1 11 ? 19.968 3.372 -20.797 1.00 0.00 11 LEU A N 10
ATOM 12526 C CA . LEU A 1 11 ? 20.505 2.037 -20.998 1.00 0.00 11 LEU A CA 10
ATOM 12527 C C . LEU A 1 11 ? 21.424 1.680 -19.827 1.00 0.00 11 LEU A C 10
ATOM 12528 O O . LEU A 1 11 ? 21.886 2.562 -19.105 1.00 0.00 11 LEU A O 10
ATOM 12544 N N . PRO A 1 12 ? 21.668 0.351 -19.672 1.00 0.00 12 PRO A N 10
ATOM 12545 C CA . PRO A 1 12 ? 21.080 -0.627 -20.572 1.00 0.00 12 PRO A CA 10
ATOM 12546 C C . PRO A 1 12 ? 19.594 -0.829 -20.268 1.00 0.00 12 PRO A C 10
ATOM 12547 O O . PRO A 1 12 ? 19.057 -0.217 -19.346 1.00 0.00 12 PRO A O 10
ATOM 12558 N N . LYS A 1 13 ? 18.973 -1.690 -21.060 1.00 0.00 13 LYS A N 10
ATOM 12559 C CA . LYS A 1 13 ? 17.559 -1.980 -20.888 1.00 0.00 13 LYS A CA 10
ATOM 12560 C C . LYS A 1 13 ? 17.403 -3.326 -20.177 1.00 0.00 13 LYS A C 10
ATOM 12561 O O . LYS A 1 13 ? 18.368 -4.077 -20.042 1.00 0.00 13 LYS A O 10
ATOM 12580 N N . ALA A 1 14 ? 16.179 -3.590 -19.742 1.00 0.00 14 ALA A N 10
ATOM 12581 C CA . ALA A 1 14 ? 15.884 -4.832 -19.049 1.00 0.00 14 ALA A CA 10
ATOM 12582 C C . ALA A 1 14 ? 14.502 -5.332 -19.474 1.00 0.00 14 ALA A C 10
ATOM 12583 O O . ALA A 1 14 ? 13.680 -4.557 -19.961 1.00 0.00 14 ALA A O 10
ATOM 12590 N N . SER A 1 15 ? 14.288 -6.625 -19.274 1.00 0.00 15 SER A N 10
ATOM 12591 C CA . SER A 1 15 ? 13.019 -7.237 -19.631 1.00 0.00 15 SER A CA 10
ATOM 12592 C C . SER A 1 15 ? 12.288 -7.698 -18.369 1.00 0.00 15 SER A C 10
ATOM 12593 O O . SER A 1 15 ? 12.906 -7.886 -17.323 1.00 0.00 15 SER A O 10
ATOM 12601 N N . GLU A 1 16 ? 10.981 -7.867 -18.510 1.00 0.00 16 GLU A N 10
ATOM 12602 C CA . GLU A 1 16 ? 10.159 -8.303 -17.394 1.00 0.00 16 GLU A CA 10
ATOM 12603 C C . GLU A 1 16 ? 9.361 -9.551 -17.778 1.00 0.00 16 GLU A C 10
ATOM 12604 O O . GLU A 1 16 ? 8.766 -9.605 -18.853 1.00 0.00 16 GLU A O 10
ATOM 12616 N N . ALA A 1 17 ? 9.375 -10.523 -16.878 1.00 0.00 17 ALA A N 10
ATOM 12617 C CA . ALA A 1 17 ? 8.661 -11.767 -17.109 1.00 0.00 17 ALA A CA 10
ATOM 12618 C C . ALA A 1 17 ? 7.375 -11.774 -16.279 1.00 0.00 17 ALA A C 10
ATOM 12619 O O . ALA A 1 17 ? 7.210 -10.953 -15.378 1.00 0.00 17 ALA A O 10
ATOM 12626 N N . THR A 1 18 ? 6.498 -12.709 -16.613 1.00 0.00 18 THR A N 10
ATOM 12627 C CA . THR A 1 18 ? 5.233 -12.833 -15.910 1.00 0.00 18 THR A CA 10
ATOM 12628 C C . THR A 1 18 ? 4.398 -11.563 -16.086 1.00 0.00 18 THR A C 10
ATOM 12629 O O . THR A 1 18 ? 4.927 -10.454 -16.023 1.00 0.00 18 THR A O 10
ATOM 12640 N N . VAL A 1 19 ? 3.107 -11.767 -16.304 1.00 0.00 19 VAL A N 10
ATOM 12641 C CA . VAL A 1 19 ? 2.194 -10.652 -16.490 1.00 0.00 19 VAL A CA 10
ATOM 12642 C C . VAL A 1 19 ? 2.191 -9.786 -15.229 1.00 0.00 19 VAL A C 10
ATOM 12643 O O . VAL A 1 19 ? 2.250 -8.560 -15.313 1.00 0.00 19 VAL A O 10
ATOM 12656 N N . CYS A 1 20 ? 2.121 -10.457 -14.088 1.00 0.00 20 CYS A N 10
ATOM 12657 C CA . CYS A 1 20 ? 2.109 -9.763 -12.812 1.00 0.00 20 CYS A CA 10
ATOM 12658 C C . CYS A 1 20 ? 1.133 -8.589 -12.911 1.00 0.00 20 CYS A C 10
ATOM 12659 O O . CYS A 1 20 ? 1.546 -7.430 -12.894 1.00 0.00 20 CYS A O 10
ATOM 12667 N N . ALA A 1 21 ? -0.143 -8.929 -13.014 1.00 0.00 21 ALA A N 10
ATOM 12668 C CA . ALA A 1 21 ? -1.181 -7.918 -13.117 1.00 0.00 21 ALA A CA 10
ATOM 12669 C C . ALA A 1 21 ? -2.542 -8.560 -12.837 1.00 0.00 21 ALA A C 10
ATOM 12670 O O . ALA A 1 21 ? -2.816 -9.667 -13.297 1.00 0.00 21 ALA A O 10
ATOM 12677 N N . ASN A 1 22 ? -3.358 -7.836 -12.085 1.00 0.00 22 ASN A N 10
ATOM 12678 C CA . ASN A 1 22 ? -4.683 -8.321 -11.739 1.00 0.00 22 ASN A CA 10
ATOM 12679 C C . ASN A 1 22 ? -4.555 -9.640 -10.973 1.00 0.00 22 ASN A C 10
ATOM 12680 O O . ASN A 1 22 ? -3.477 -10.229 -10.920 1.00 0.00 22 ASN A O 10
ATOM 12691 N N . ASN A 1 23 ? -5.671 -10.065 -10.400 1.00 0.00 23 ASN A N 10
ATOM 12692 C CA . ASN A 1 23 ? -5.698 -11.303 -9.639 1.00 0.00 23 ASN A CA 10
ATOM 12693 C C . ASN A 1 23 ? -4.671 -11.223 -8.508 1.00 0.00 23 ASN A C 10
ATOM 12694 O O . ASN A 1 23 ? -3.468 -11.310 -8.749 1.00 0.00 23 ASN A O 10
ATOM 12705 N N . SER A 1 24 ? -5.184 -11.059 -7.297 1.00 0.00 24 SER A N 10
ATOM 12706 C CA . SER A 1 24 ? -4.326 -10.967 -6.128 1.00 0.00 24 SER A CA 10
ATOM 12707 C C . SER A 1 24 ? -3.406 -12.187 -6.056 1.00 0.00 24 SER A C 10
ATOM 12708 O O . SER A 1 24 ? -2.184 -12.048 -6.051 1.00 0.00 24 SER A O 10
ATOM 12716 N N . LYS A 1 25 ? -4.029 -13.355 -6.001 1.00 0.00 25 LYS A N 10
ATOM 12717 C CA . LYS A 1 25 ? -3.282 -14.599 -5.929 1.00 0.00 25 LYS A CA 10
ATOM 12718 C C . LYS A 1 25 ? -2.907 -15.046 -7.344 1.00 0.00 25 LYS A C 10
ATOM 12719 O O . LYS A 1 25 ? -3.756 -15.534 -8.089 1.00 0.00 25 LYS A O 10
ATOM 12738 N N . VAL A 1 26 ? -1.636 -14.864 -7.671 1.00 0.00 26 VAL A N 10
ATOM 12739 C CA . VAL A 1 26 ? -1.140 -15.243 -8.983 1.00 0.00 26 VAL A CA 10
ATOM 12740 C C . VAL A 1 26 ? -0.165 -16.413 -8.836 1.00 0.00 26 VAL A C 10
ATOM 12741 O O . VAL A 1 26 ? 0.500 -16.547 -7.810 1.00 0.00 26 VAL A O 10
ATOM 12754 N N . SER A 1 27 ? -0.112 -17.232 -9.876 1.00 0.00 27 SER A N 10
ATOM 12755 C CA . SER A 1 27 ? 0.769 -18.386 -9.876 1.00 0.00 27 SER A CA 10
ATOM 12756 C C . SER A 1 27 ? 1.961 -18.135 -10.802 1.00 0.00 27 SER A C 10
ATOM 12757 O O . SER A 1 27 ? 1.911 -18.459 -11.987 1.00 0.00 27 SER A O 10
ATOM 12765 N N . SER A 1 28 ? 3.006 -17.559 -10.225 1.00 0.00 28 SER A N 10
ATOM 12766 C CA . SER A 1 28 ? 4.209 -17.261 -10.983 1.00 0.00 28 SER A CA 10
ATOM 12767 C C . SER A 1 28 ? 5.397 -18.034 -10.407 1.00 0.00 28 SER A C 10
ATOM 12768 O O . SER A 1 28 ? 5.767 -17.838 -9.250 1.00 0.00 28 SER A O 10
ATOM 12776 N N . THR A 1 29 ? 5.961 -18.897 -11.239 1.00 0.00 29 THR A N 10
ATOM 12777 C CA . THR A 1 29 ? 7.099 -19.700 -10.827 1.00 0.00 29 THR A CA 10
ATOM 12778 C C . THR A 1 29 ? 8.408 -19.010 -11.214 1.00 0.00 29 THR A C 10
ATOM 12779 O O . THR A 1 29 ? 9.119 -19.474 -12.104 1.00 0.00 29 THR A O 10
ATOM 12790 N N . GLY A 1 30 ? 8.687 -17.912 -10.527 1.00 0.00 30 GLY A N 10
ATOM 12791 C CA . GLY A 1 30 ? 9.898 -17.153 -10.788 1.00 0.00 30 GLY A CA 10
ATOM 12792 C C . GLY A 1 30 ? 10.813 -17.143 -9.562 1.00 0.00 30 GLY A C 10
ATOM 12793 O O . GLY A 1 30 ? 11.030 -18.179 -8.935 1.00 0.00 30 GLY A O 10
ATOM 12797 N N . GLU A 1 31 ? 11.326 -15.960 -9.256 1.00 0.00 31 GLU A N 10
ATOM 12798 C CA . GLU A 1 31 ? 12.213 -15.801 -8.116 1.00 0.00 31 GLU A CA 10
ATOM 12799 C C . GLU A 1 31 ? 11.716 -14.672 -7.211 1.00 0.00 31 GLU A C 10
ATOM 12800 O O . GLU A 1 31 ? 12.418 -13.683 -7.004 1.00 0.00 31 GLU A O 10
ATOM 12812 N N . LYS A 1 32 ? 10.511 -14.859 -6.694 1.00 0.00 32 LYS A N 10
ATOM 12813 C CA . LYS A 1 32 ? 9.912 -13.869 -5.815 1.00 0.00 32 LYS A CA 10
ATOM 12814 C C . LYS A 1 32 ? 8.774 -14.517 -5.024 1.00 0.00 32 LYS A C 10
ATOM 12815 O O . LYS A 1 32 ? 7.702 -13.932 -4.878 1.00 0.00 32 LYS A O 10
ATOM 12834 N N . VAL A 1 33 ? 9.047 -15.717 -4.533 1.00 0.00 33 VAL A N 10
ATOM 12835 C CA . VAL A 1 33 ? 8.059 -16.451 -3.760 1.00 0.00 33 VAL A CA 10
ATOM 12836 C C . VAL A 1 33 ? 8.699 -16.945 -2.461 1.00 0.00 33 VAL A C 10
ATOM 12837 O O . VAL A 1 33 ? 9.888 -17.258 -2.430 1.00 0.00 33 VAL A O 10
ATOM 12850 N N . VAL A 1 34 ? 7.882 -16.999 -1.419 1.00 0.00 34 VAL A N 10
ATOM 12851 C CA . VAL A 1 34 ? 8.353 -17.449 -0.121 1.00 0.00 34 VAL A CA 10
ATOM 12852 C C . VAL A 1 34 ? 9.253 -16.374 0.491 1.00 0.00 34 VAL A C 10
ATOM 12853 O O . VAL A 1 34 ? 8.961 -15.853 1.567 1.00 0.00 34 VAL A O 10
ATOM 12866 N N . LEU A 1 35 ? 10.329 -16.073 -0.220 1.00 0.00 35 LEU A N 10
ATOM 12867 C CA . LEU A 1 35 ? 11.273 -15.069 0.239 1.00 0.00 35 LEU A CA 10
ATOM 12868 C C . LEU A 1 35 ? 10.505 -13.889 0.840 1.00 0.00 35 LEU A C 10
ATOM 12869 O O . LEU A 1 35 ? 10.796 -13.457 1.954 1.00 0.00 35 LEU A O 10
ATOM 12885 N N . TRP A 1 36 ? 9.540 -13.402 0.074 1.00 0.00 36 TRP A N 10
ATOM 12886 C CA . TRP A 1 36 ? 8.728 -12.281 0.516 1.00 0.00 36 TRP A CA 10
ATOM 12887 C C . TRP A 1 36 ? 7.282 -12.765 0.641 1.00 0.00 36 TRP A C 10
ATOM 12888 O O . TRP A 1 36 ? 6.756 -13.403 -0.269 1.00 0.00 36 TRP A O 10
ATOM 12909 N N . THR A 1 37 ? 6.681 -12.443 1.777 1.00 0.00 37 THR A N 10
ATOM 12910 C CA . THR A 1 37 ? 5.306 -12.837 2.033 1.00 0.00 37 THR A CA 10
ATOM 12911 C C . THR A 1 37 ? 4.362 -11.653 1.813 1.00 0.00 37 THR A C 10
ATOM 12912 O O . THR A 1 37 ? 4.764 -10.499 1.956 1.00 0.00 37 THR A O 10
ATOM 12923 N N . ARG A 1 38 ? 3.125 -11.979 1.469 1.00 0.00 38 ARG A N 10
ATOM 12924 C CA . ARG A 1 38 ? 2.121 -10.957 1.228 1.00 0.00 38 ARG A CA 10
ATOM 12925 C C . ARG A 1 38 ? 2.194 -9.876 2.307 1.00 0.00 38 ARG A C 10
ATOM 12926 O O . ARG A 1 38 ? 2.428 -8.707 2.005 1.00 0.00 38 ARG A O 10
ATOM 12947 N N . GLU A 1 39 ? 1.990 -10.304 3.544 1.00 0.00 39 GLU A N 10
ATOM 12948 C CA . GLU A 1 39 ? 2.030 -9.387 4.670 1.00 0.00 39 GLU A CA 10
ATOM 12949 C C . GLU A 1 39 ? 3.144 -8.357 4.476 1.00 0.00 39 GLU A C 10
ATOM 12950 O O . GLU A 1 39 ? 2.876 -7.163 4.351 1.00 0.00 39 GLU A O 10
ATOM 12962 N N . ALA A 1 40 ? 4.371 -8.856 4.458 1.00 0.00 40 ALA A N 10
ATOM 12963 C CA . ALA A 1 40 ? 5.527 -7.994 4.281 1.00 0.00 40 ALA A CA 10
ATOM 12964 C C . ALA A 1 40 ? 5.271 -7.036 3.116 1.00 0.00 40 ALA A C 10
ATOM 12965 O O . ALA A 1 40 ? 5.587 -5.851 3.200 1.00 0.00 40 ALA A O 10
ATOM 12972 N N . ASP A 1 41 ? 4.700 -7.587 2.054 1.00 0.00 41 ASP A N 10
ATOM 12973 C CA . ASP A 1 41 ? 4.397 -6.797 0.873 1.00 0.00 41 ASP A CA 10
ATOM 12974 C C . ASP A 1 41 ? 3.335 -5.752 1.222 1.00 0.00 41 ASP A C 10
ATOM 12975 O O . ASP A 1 41 ? 3.481 -4.578 0.887 1.00 0.00 41 ASP A O 10
ATOM 12984 N N . ARG A 1 42 ? 2.290 -6.218 1.889 1.00 0.00 42 ARG A N 10
ATOM 12985 C CA . ARG A 1 42 ? 1.203 -5.339 2.287 1.00 0.00 42 ARG A CA 10
ATOM 12986 C C . ARG A 1 42 ? 1.714 -4.268 3.253 1.00 0.00 42 ARG A C 10
ATOM 12987 O O . ARG A 1 42 ? 1.573 -3.074 2.993 1.00 0.00 42 ARG A O 10
ATOM 13008 N N . VAL A 1 43 ? 2.297 -4.734 4.348 1.00 0.00 43 VAL A N 10
ATOM 13009 C CA . VAL A 1 43 ? 2.829 -3.831 5.354 1.00 0.00 43 VAL A CA 10
ATOM 13010 C C . VAL A 1 43 ? 3.520 -2.654 4.663 1.00 0.00 43 VAL A C 10
ATOM 13011 O O . VAL A 1 43 ? 3.202 -1.496 4.934 1.00 0.00 43 VAL A O 10
ATOM 13024 N N . ILE A 1 44 ? 4.452 -2.989 3.783 1.00 0.00 44 ILE A N 10
ATOM 13025 C CA . ILE A 1 44 ? 5.190 -1.974 3.051 1.00 0.00 44 ILE A CA 10
ATOM 13026 C C . ILE A 1 44 ? 4.215 -0.917 2.530 1.00 0.00 44 ILE A C 10
ATOM 13027 O O . ILE A 1 44 ? 4.298 0.250 2.909 1.00 0.00 44 ILE A O 10
ATOM 13043 N N . LEU A 1 45 ? 3.313 -1.364 1.668 1.00 0.00 45 LEU A N 10
ATOM 13044 C CA . LEU A 1 45 ? 2.323 -0.470 1.091 1.00 0.00 45 LEU A CA 10
ATOM 13045 C C . LEU A 1 45 ? 1.525 0.194 2.215 1.00 0.00 45 LEU A C 10
ATOM 13046 O O . LEU A 1 45 ? 1.399 1.417 2.252 1.00 0.00 45 LEU A O 10
ATOM 13062 N N . THR A 1 46 ? 1.008 -0.641 3.104 1.00 0.00 46 THR A N 10
ATOM 13063 C CA . THR A 1 46 ? 0.226 -0.149 4.226 1.00 0.00 46 THR A CA 10
ATOM 13064 C C . THR A 1 46 ? 0.956 1.003 4.920 1.00 0.00 46 THR A C 10
ATOM 13065 O O . THR A 1 46 ? 0.485 2.139 4.904 1.00 0.00 46 THR A O 10
ATOM 13076 N N . MET A 1 47 ? 2.093 0.669 5.513 1.00 0.00 47 MET A N 10
ATOM 13077 C CA . MET A 1 47 ? 2.891 1.662 6.212 1.00 0.00 47 MET A CA 10
ATOM 13078 C C . MET A 1 47 ? 3.301 2.797 5.271 1.00 0.00 47 MET A C 10
ATOM 13079 O O . MET A 1 47 ? 3.072 3.968 5.570 1.00 0.00 47 MET A O 10
ATOM 13093 N N . CYS A 1 48 ? 3.899 2.411 4.154 1.00 0.00 48 CYS A N 10
ATOM 13094 C CA . CYS A 1 48 ? 4.342 3.381 3.168 1.00 0.00 48 CYS A CA 10
ATOM 13095 C C . CYS A 1 48 ? 3.147 4.256 2.783 1.00 0.00 48 CYS A C 10
ATOM 13096 O O . CYS A 1 48 ? 3.321 5.365 2.281 1.00 0.00 48 CYS A O 10
ATOM 13104 N N . GLN A 1 49 ? 1.960 3.723 3.034 1.00 0.00 49 GLN A N 10
ATOM 13105 C CA . GLN A 1 49 ? 0.736 4.441 2.721 1.00 0.00 49 GLN A CA 10
ATOM 13106 C C . GLN A 1 49 ? 0.293 5.283 3.919 1.00 0.00 49 GLN A C 10
ATOM 13107 O O . GLN A 1 49 ? 0.213 6.507 3.826 1.00 0.00 49 GLN A O 10
ATOM 13121 N N . GLU A 1 50 ? 0.017 4.594 5.016 1.00 0.00 50 GLU A N 10
ATOM 13122 C CA . GLU A 1 50 ? -0.416 5.264 6.231 1.00 0.00 50 GLU A CA 10
ATOM 13123 C C . GLU A 1 50 ? 0.693 6.177 6.758 1.00 0.00 50 GLU A C 10
ATOM 13124 O O . GLU A 1 50 ? 0.495 7.383 6.897 1.00 0.00 50 GLU A O 10
ATOM 13136 N N . GLN A 1 51 ? 1.835 5.566 7.037 1.00 0.00 51 GLN A N 10
ATOM 13137 C CA . GLN A 1 51 ? 2.976 6.309 7.545 1.00 0.00 51 GLN A CA 10
ATOM 13138 C C . GLN A 1 51 ? 3.610 7.139 6.427 1.00 0.00 51 GLN A C 10
ATOM 13139 O O . GLN A 1 51 ? 4.157 8.211 6.680 1.00 0.00 51 GLN A O 10
ATOM 13153 N N . GLY A 1 52 ? 3.515 6.612 5.215 1.00 0.00 52 GLY A N 10
ATOM 13154 C CA . GLY A 1 52 ? 4.072 7.292 4.058 1.00 0.00 52 GLY A CA 10
ATOM 13155 C C . GLY A 1 52 ? 5.328 6.577 3.555 1.00 0.00 52 GLY A C 10
ATOM 13156 O O . GLY A 1 52 ? 6.099 6.039 4.348 1.00 0.00 52 GLY A O 10
ATOM 13160 N N . ALA A 1 53 ? 5.494 6.596 2.241 1.00 0.00 53 ALA A N 10
ATOM 13161 C CA . ALA A 1 53 ? 6.643 5.956 1.623 1.00 0.00 53 ALA A CA 10
ATOM 13162 C C . ALA A 1 53 ? 7.883 6.828 1.837 1.00 0.00 53 ALA A C 10
ATOM 13163 O O . ALA A 1 53 ? 8.530 7.239 0.875 1.00 0.00 53 ALA A O 10
ATOM 13170 N N . GLN A 1 54 ? 8.175 7.084 3.103 1.00 0.00 54 GLN A N 10
ATOM 13171 C CA . GLN A 1 54 ? 9.325 7.900 3.455 1.00 0.00 54 GLN A CA 10
ATOM 13172 C C . GLN A 1 54 ? 10.596 7.047 3.472 1.00 0.00 54 GLN A C 10
ATOM 13173 O O . GLN A 1 54 ? 10.525 5.820 3.409 1.00 0.00 54 GLN A O 10
ATOM 13187 N N . PRO A 1 55 ? 11.758 7.748 3.558 1.00 0.00 55 PRO A N 10
ATOM 13188 C CA . PRO A 1 55 ? 13.042 7.068 3.584 1.00 0.00 55 PRO A CA 10
ATOM 13189 C C . PRO A 1 55 ? 13.292 6.419 4.946 1.00 0.00 55 PRO A C 10
ATOM 13190 O O . PRO A 1 55 ? 13.781 5.293 5.021 1.00 0.00 55 PRO A O 10
ATOM 13201 N N . HIS A 1 56 ? 12.944 7.157 5.990 1.00 0.00 56 HIS A N 10
ATOM 13202 C CA . HIS A 1 56 ? 13.124 6.667 7.346 1.00 0.00 56 HIS A CA 10
ATOM 13203 C C . HIS A 1 56 ? 12.053 5.621 7.661 1.00 0.00 56 HIS A C 10
ATOM 13204 O O . HIS A 1 56 ? 12.326 4.631 8.338 1.00 0.00 56 HIS A O 10
ATOM 13218 N N . THR A 1 57 ? 10.856 5.875 7.153 1.00 0.00 57 THR A N 10
ATOM 13219 C CA . THR A 1 57 ? 9.742 4.968 7.372 1.00 0.00 57 THR A CA 10
ATOM 13220 C C . THR A 1 57 ? 10.188 3.518 7.170 1.00 0.00 57 THR A C 10
ATOM 13221 O O . THR A 1 57 ? 9.867 2.648 7.978 1.00 0.00 57 THR A O 10
ATOM 13232 N N . PHE A 1 58 ? 10.922 3.303 6.088 1.00 0.00 58 PHE A N 10
ATOM 13233 C CA . PHE A 1 58 ? 11.415 1.974 5.770 1.00 0.00 58 PHE A CA 10
ATOM 13234 C C . PHE A 1 58 ? 12.069 1.326 6.991 1.00 0.00 58 PHE A C 10
ATOM 13235 O O . PHE A 1 58 ? 12.175 0.103 7.067 1.00 0.00 58 PHE A O 10
ATOM 13252 N N . SER A 1 59 ? 12.492 2.174 7.917 1.00 0.00 59 SER A N 10
ATOM 13253 C CA . SER A 1 59 ? 13.133 1.699 9.131 1.00 0.00 59 SER A CA 10
ATOM 13254 C C . SER A 1 59 ? 12.114 0.973 10.012 1.00 0.00 59 SER A C 10
ATOM 13255 O O . SER A 1 59 ? 12.477 0.097 10.795 1.00 0.00 59 SER A O 10
ATOM 13263 N N . VAL A 1 60 ? 10.858 1.364 9.854 1.00 0.00 60 VAL A N 10
ATOM 13264 C CA . VAL A 1 60 ? 9.783 0.761 10.624 1.00 0.00 60 VAL A CA 10
ATOM 13265 C C . VAL A 1 60 ? 9.398 -0.578 9.993 1.00 0.00 60 VAL A C 10
ATOM 13266 O O . VAL A 1 60 ? 9.093 -1.537 10.700 1.00 0.00 60 VAL A O 10
ATOM 13279 N N . ILE A 1 61 ? 9.425 -0.601 8.668 1.00 0.00 61 ILE A N 10
ATOM 13280 C CA . ILE A 1 61 ? 9.082 -1.807 7.934 1.00 0.00 61 ILE A CA 10
ATOM 13281 C C . ILE A 1 61 ? 10.193 -2.843 8.115 1.00 0.00 61 ILE A C 10
ATOM 13282 O O . ILE A 1 61 ? 9.926 -3.991 8.466 1.00 0.00 61 ILE A O 10
ATOM 13298 N N . SER A 1 62 ? 11.417 -2.400 7.867 1.00 0.00 62 SER A N 10
ATOM 13299 C CA . SER A 1 62 ? 12.570 -3.274 7.999 1.00 0.00 62 SER A CA 10
ATOM 13300 C C . SER A 1 62 ? 12.533 -3.989 9.351 1.00 0.00 62 SER A C 10
ATOM 13301 O O . SER A 1 62 ? 12.943 -5.144 9.458 1.00 0.00 62 SER A O 10
ATOM 13309 N N . GLN A 1 63 ? 12.038 -3.273 10.350 1.00 0.00 63 GLN A N 10
ATOM 13310 C CA . GLN A 1 63 ? 11.943 -3.825 11.690 1.00 0.00 63 GLN A CA 10
ATOM 13311 C C . GLN A 1 63 ? 10.671 -4.665 11.829 1.00 0.00 63 GLN A C 10
ATOM 13312 O O . GLN A 1 63 ? 10.719 -5.793 12.316 1.00 0.00 63 GLN A O 10
ATOM 13326 N N . GLN A 1 64 ? 9.565 -4.082 11.392 1.00 0.00 64 GLN A N 10
ATOM 13327 C CA . GLN A 1 64 ? 8.283 -4.763 11.461 1.00 0.00 64 GLN A CA 10
ATOM 13328 C C . GLN A 1 64 ? 8.370 -6.130 10.780 1.00 0.00 64 GLN A C 10
ATOM 13329 O O . GLN A 1 64 ? 7.693 -7.074 11.184 1.00 0.00 64 GLN A O 10
ATOM 13343 N N . LEU A 1 65 ? 9.209 -6.192 9.756 1.00 0.00 65 LEU A N 10
ATOM 13344 C CA . LEU A 1 65 ? 9.394 -7.428 9.014 1.00 0.00 65 LEU A CA 10
ATOM 13345 C C . LEU A 1 65 ? 10.051 -8.469 9.922 1.00 0.00 65 LEU A C 10
ATOM 13346 O O . LEU A 1 65 ? 9.567 -9.595 10.033 1.00 0.00 65 LEU A O 10
ATOM 13362 N N . GLY A 1 66 ? 11.143 -8.057 10.548 1.00 0.00 66 GLY A N 10
ATOM 13363 C CA . GLY A 1 66 ? 11.872 -8.940 11.442 1.00 0.00 66 GLY A CA 10
ATOM 13364 C C . GLY A 1 66 ? 13.383 -8.777 11.263 1.00 0.00 66 GLY A C 10
ATOM 13365 O O . GLY A 1 66 ? 14.056 -8.211 12.123 1.00 0.00 66 GLY A O 10
ATOM 13369 N N . ASN A 1 67 ? 13.871 -9.284 10.140 1.00 0.00 67 ASN A N 10
ATOM 13370 C CA . ASN A 1 67 ? 15.290 -9.202 9.837 1.00 0.00 67 ASN A CA 10
ATOM 13371 C C . ASN A 1 67 ? 15.498 -8.276 8.637 1.00 0.00 67 ASN A C 10
ATOM 13372 O O . ASN A 1 67 ? 16.620 -7.857 8.359 1.00 0.00 67 ASN A O 10
ATOM 13383 N N . LYS A 1 68 ? 14.398 -7.985 7.958 1.00 0.00 68 LYS A N 10
ATOM 13384 C CA . LYS A 1 68 ? 14.446 -7.116 6.794 1.00 0.00 68 LYS A CA 10
ATOM 13385 C C . LYS A 1 68 ? 15.218 -5.842 7.145 1.00 0.00 68 LYS A C 10
ATOM 13386 O O . LYS A 1 68 ? 15.321 -5.477 8.315 1.00 0.00 68 LYS A O 10
ATOM 13405 N N . THR A 1 69 ? 15.741 -5.202 6.110 1.00 0.00 69 THR A N 10
ATOM 13406 C CA . THR A 1 69 ? 16.500 -3.977 6.294 1.00 0.00 69 THR A CA 10
ATOM 13407 C C . THR A 1 69 ? 15.759 -2.791 5.673 1.00 0.00 69 THR A C 10
ATOM 13408 O O . THR A 1 69 ? 14.851 -2.977 4.864 1.00 0.00 69 THR A O 10
ATOM 13419 N N . PRO A 1 70 ? 16.185 -1.567 6.085 1.00 0.00 70 PRO A N 10
ATOM 13420 C CA . PRO A 1 70 ? 15.571 -0.351 5.579 1.00 0.00 70 PRO A CA 10
ATOM 13421 C C . PRO A 1 70 ? 16.025 -0.064 4.146 1.00 0.00 70 PRO A C 10
ATOM 13422 O O . PRO A 1 70 ? 15.381 0.699 3.428 1.00 0.00 70 PRO A O 10
ATOM 13433 N N . VAL A 1 71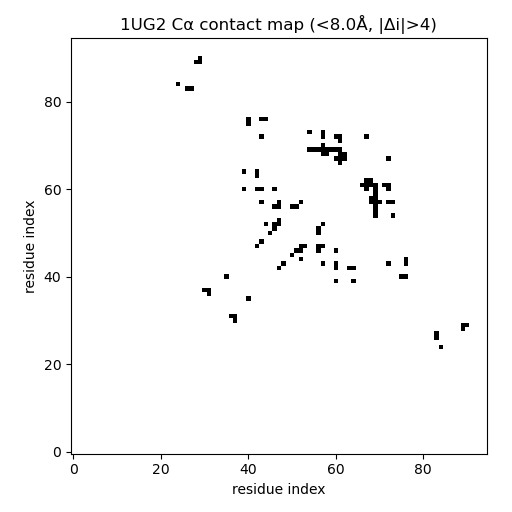 ? 17.131 -0.692 3.772 1.00 0.00 71 VAL A N 10
ATOM 13434 C CA . VAL A 1 71 ? 17.678 -0.514 2.438 1.00 0.00 71 VAL A CA 10
ATOM 13435 C C . VAL A 1 71 ? 16.916 -1.405 1.456 1.00 0.00 71 VAL A C 10
ATOM 13436 O O . VAL A 1 71 ? 16.657 -1.005 0.322 1.00 0.00 71 VAL A O 10
ATOM 13449 N N . GLU A 1 72 ? 16.580 -2.597 1.927 1.00 0.00 72 GLU A N 10
ATOM 13450 C CA . GLU A 1 72 ? 15.853 -3.549 1.103 1.00 0.00 72 GLU A CA 10
ATOM 13451 C C . GLU A 1 72 ? 14.394 -3.114 0.952 1.00 0.00 72 GLU A C 10
ATOM 13452 O O . GLU A 1 72 ? 13.887 -3.008 -0.164 1.00 0.00 72 GLU A O 10
ATOM 13464 N N . VAL A 1 73 ? 13.760 -2.874 2.090 1.00 0.00 73 VAL A N 10
ATOM 13465 C CA . VAL A 1 73 ? 12.369 -2.453 2.098 1.00 0.00 73 VAL A CA 10
ATOM 13466 C C . VAL A 1 73 ? 12.139 -1.446 0.969 1.00 0.00 73 VAL A C 10
ATOM 13467 O O . VAL A 1 73 ? 11.151 -1.537 0.242 1.00 0.00 73 VAL A O 10
ATOM 13480 N N . SER A 1 74 ? 13.069 -0.508 0.857 1.00 0.00 74 SER A N 10
ATOM 13481 C CA . SER A 1 74 ? 12.980 0.515 -0.171 1.00 0.00 74 SER A CA 10
ATOM 13482 C C . SER A 1 74 ? 13.068 -0.127 -1.557 1.00 0.00 74 SER A C 10
ATOM 13483 O O . SER A 1 74 ? 12.273 0.187 -2.442 1.00 0.00 74 SER A O 10
ATOM 13491 N N . HIS A 1 75 ? 14.042 -1.013 -1.702 1.00 0.00 75 HIS A N 10
ATOM 13492 C CA . HIS A 1 75 ? 14.244 -1.702 -2.966 1.00 0.00 75 HIS A CA 10
ATOM 13493 C C . HIS A 1 75 ? 12.958 -2.426 -3.367 1.00 0.00 75 HIS A C 10
ATOM 13494 O O . HIS A 1 75 ? 12.616 -2.484 -4.547 1.00 0.00 75 HIS A O 10
ATOM 13508 N N . ARG A 1 76 ? 12.280 -2.962 -2.362 1.00 0.00 76 ARG A N 10
ATOM 13509 C CA . ARG A 1 76 ? 11.039 -3.680 -2.596 1.00 0.00 76 ARG A CA 10
ATOM 13510 C C . ARG A 1 76 ? 9.913 -2.700 -2.928 1.00 0.00 76 ARG A C 10
ATOM 13511 O O . ARG A 1 76 ? 9.094 -2.964 -3.808 1.00 0.00 76 ARG A O 10
ATOM 13532 N N . PHE A 1 77 ? 9.907 -1.588 -2.207 1.00 0.00 77 PHE A N 10
ATOM 13533 C CA . PHE A 1 77 ? 8.894 -0.567 -2.415 1.00 0.00 77 PHE A CA 10
ATOM 13534 C C . PHE A 1 77 ? 9.007 0.041 -3.815 1.00 0.00 77 PHE A C 10
ATOM 13535 O O . PHE A 1 77 ? 8.030 0.073 -4.562 1.00 0.00 77 PHE A O 10
ATOM 13552 N N . ARG A 1 78 ? 10.207 0.507 -4.128 1.00 0.00 78 ARG A N 10
ATOM 13553 C CA . ARG A 1 78 ? 10.460 1.111 -5.424 1.00 0.00 78 ARG A CA 10
ATOM 13554 C C . ARG A 1 78 ? 10.191 0.102 -6.542 1.00 0.00 78 ARG A C 10
ATOM 13555 O O . ARG A 1 78 ? 9.908 0.486 -7.676 1.00 0.00 78 ARG A O 10
ATOM 13576 N N . GLU A 1 79 ? 10.290 -1.170 -6.184 1.00 0.00 79 GLU A N 10
ATOM 13577 C CA . GLU A 1 79 ? 10.061 -2.237 -7.143 1.00 0.00 79 GLU A CA 10
ATOM 13578 C C . GLU A 1 79 ? 8.560 -2.445 -7.357 1.00 0.00 79 GLU A C 10
ATOM 13579 O O . GLU A 1 79 ? 8.116 -2.677 -8.481 1.00 0.00 79 GLU A O 10
ATOM 13591 N N . LEU A 1 80 ? 7.820 -2.355 -6.262 1.00 0.00 80 LEU A N 10
ATOM 13592 C CA . LEU A 1 80 ? 6.379 -2.530 -6.315 1.00 0.00 80 LEU A CA 10
ATOM 13593 C C . LEU A 1 80 ? 5.792 -1.578 -7.359 1.00 0.00 80 LEU A C 10
ATOM 13594 O O . LEU A 1 80 ? 4.900 -1.955 -8.117 1.00 0.00 80 LEU A O 10
ATOM 13610 N N . MET A 1 81 ? 6.317 -0.361 -7.365 1.00 0.00 81 MET A N 10
ATOM 13611 C CA . MET A 1 81 ? 5.857 0.648 -8.303 1.00 0.00 81 MET A CA 10
ATOM 13612 C C . MET A 1 81 ? 6.484 0.440 -9.683 1.00 0.00 81 MET A C 10
ATOM 13613 O O . MET A 1 81 ? 5.860 0.732 -10.703 1.00 0.00 81 MET A O 10
ATOM 13627 N N . GLN A 1 82 ? 7.710 -0.062 -9.672 1.00 0.00 82 GLN A N 10
ATOM 13628 C CA . GLN A 1 82 ? 8.428 -0.312 -10.910 1.00 0.00 82 GLN A CA 10
ATOM 13629 C C . GLN A 1 82 ? 7.773 -1.460 -11.681 1.00 0.00 82 GLN A C 10
ATOM 13630 O O . GLN A 1 82 ? 7.697 -1.425 -12.908 1.00 0.00 82 GLN A O 10
ATOM 13644 N N . LEU A 1 83 ? 7.317 -2.451 -10.929 1.00 0.00 83 LEU A N 10
ATOM 13645 C CA . LEU A 1 83 ? 6.671 -3.608 -11.526 1.00 0.00 83 LEU A CA 10
ATOM 13646 C C . LEU A 1 83 ? 5.385 -3.163 -12.226 1.00 0.00 83 LEU A C 10
ATOM 13647 O O . LEU A 1 83 ? 5.233 -3.354 -13.432 1.00 0.00 83 LEU A O 10
ATOM 13663 N N . PHE A 1 84 ? 4.493 -2.579 -11.440 1.00 0.00 84 PHE A N 10
ATOM 13664 C CA . PHE A 1 84 ? 3.225 -2.106 -11.969 1.00 0.00 84 PHE A CA 10
ATOM 13665 C C . PHE A 1 84 ? 3.430 -1.333 -13.274 1.00 0.00 84 PHE A C 10
ATOM 13666 O O . PHE A 1 84 ? 2.824 -1.658 -14.294 1.00 0.00 84 PHE A O 10
ATOM 13683 N N . HIS A 1 85 ? 4.286 -0.325 -13.198 1.00 0.00 85 HIS A N 10
ATOM 13684 C CA . HIS A 1 85 ? 4.578 0.497 -14.361 1.00 0.00 85 HIS A CA 10
ATOM 13685 C C . HIS A 1 85 ? 4.754 -0.396 -15.590 1.00 0.00 85 HIS A C 10
ATOM 13686 O O . HIS A 1 85 ? 3.980 -0.308 -16.542 1.00 0.00 85 HIS A O 10
ATOM 13700 N N . THR A 1 86 ? 5.777 -1.236 -15.530 1.00 0.00 86 THR A N 10
ATOM 13701 C CA . THR A 1 86 ? 6.064 -2.145 -16.626 1.00 0.00 86 THR A CA 10
ATOM 13702 C C . THR A 1 86 ? 5.105 -3.336 -16.598 1.00 0.00 86 THR A C 10
ATOM 13703 O O . THR A 1 86 ? 5.419 -4.377 -16.023 1.00 0.00 86 THR A O 10
ATOM 13714 N N . ALA A 1 87 ? 3.954 -3.143 -17.225 1.00 0.00 87 ALA A N 10
ATOM 13715 C CA . ALA A 1 87 ? 2.946 -4.188 -17.279 1.00 0.00 87 ALA A CA 10
ATOM 13716 C C . ALA A 1 87 ? 2.959 -4.832 -18.667 1.00 0.00 87 ALA A C 10
ATOM 13717 O O . ALA A 1 87 ? 2.276 -4.366 -19.578 1.00 0.00 87 ALA A O 10
ATOM 13724 N N . CYS A 1 88 ? 3.744 -5.893 -18.785 1.00 0.00 88 CYS A N 10
ATOM 13725 C CA . CYS A 1 88 ? 3.854 -6.606 -20.046 1.00 0.00 88 CYS A CA 10
ATOM 13726 C C . CYS A 1 88 ? 2.967 -7.850 -19.974 1.00 0.00 88 CYS A C 10
ATOM 13727 O O . CYS A 1 88 ? 3.011 -8.592 -18.994 1.00 0.00 88 CYS A O 10
ATOM 13735 N N . GLU A 1 89 ? 2.183 -8.040 -21.025 1.00 0.00 89 GLU A N 10
ATOM 13736 C CA . GLU A 1 89 ? 1.287 -9.182 -21.093 1.00 0.00 89 GLU A CA 10
ATOM 13737 C C . GLU A 1 89 ? 1.734 -10.142 -22.198 1.00 0.00 89 GLU A C 10
ATOM 13738 O O . GLU A 1 89 ? 0.953 -10.476 -23.088 1.00 0.00 89 GLU A O 10
ATOM 13750 N N . SER A 1 90 ? 2.988 -10.558 -22.104 1.00 0.00 90 SER A N 10
ATOM 13751 C CA . SER A 1 90 ? 3.548 -11.473 -23.084 1.00 0.00 90 SER A CA 10
ATOM 13752 C C . SER A 1 90 ? 2.799 -12.807 -23.042 1.00 0.00 90 SER A C 10
ATOM 13753 O O . SER A 1 90 ? 2.548 -13.349 -21.967 1.00 0.00 90 SER A O 10
ATOM 13761 N N . GLY A 1 91 ? 2.464 -13.298 -24.226 1.00 0.00 91 GLY A N 10
ATOM 13762 C CA . GLY A 1 91 ? 1.749 -14.558 -24.338 1.00 0.00 91 GLY A CA 10
ATOM 13763 C C . GLY A 1 91 ? 2.224 -15.554 -23.278 1.00 0.00 91 GLY A C 10
ATOM 13764 O O . GLY A 1 91 ? 3.243 -16.220 -23.459 1.00 0.00 91 GLY A O 10
ATOM 13768 N N . PRO A 1 92 ? 1.443 -15.628 -22.167 1.00 0.00 92 PRO A N 10
ATOM 13769 C CA . PRO A 1 92 ? 1.773 -16.531 -21.079 1.00 0.00 92 PRO A CA 10
ATOM 13770 C C . PRO A 1 92 ? 1.443 -17.979 -21.448 1.00 0.00 92 PRO A C 10
ATOM 13771 O O . PRO A 1 92 ? 0.412 -18.509 -21.037 1.00 0.00 92 PRO A O 10
ATOM 13782 N N . SER A 1 93 ? 2.339 -18.578 -22.220 1.00 0.00 93 SER A N 10
ATOM 13783 C CA . SER A 1 93 ? 2.156 -19.954 -22.649 1.00 0.00 93 SER A CA 10
ATOM 13784 C C . SER A 1 93 ? 2.644 -20.911 -21.560 1.00 0.00 93 SER A C 10
ATOM 13785 O O . SER A 1 93 ? 3.738 -20.742 -21.025 1.00 0.00 93 SER A O 10
ATOM 13793 N N . SER A 1 94 ? 1.809 -21.897 -21.266 1.00 0.00 94 SER A N 10
ATOM 13794 C CA . SER A 1 94 ? 2.141 -22.881 -20.250 1.00 0.00 94 SER A CA 10
ATOM 13795 C C . SER A 1 94 ? 1.802 -24.286 -20.753 1.00 0.00 94 SER A C 10
ATOM 13796 O O . SER A 1 94 ? 0.704 -24.522 -21.254 1.00 0.00 94 SER A O 10
ATOM 13804 N N . GLY A 1 95 ? 2.766 -25.183 -20.601 1.00 0.00 95 GLY A N 10
ATOM 13805 C CA . GLY A 1 95 ? 2.583 -26.558 -21.033 1.00 0.00 95 GLY A CA 10
ATOM 13806 C C . GLY A 1 95 ? 3.752 -27.435 -20.581 1.00 0.00 95 GLY A C 10
ATOM 13807 O O . GLY A 1 95 ? 3.568 -28.612 -20.275 1.00 0.00 95 GLY A O 10
ATOM 13811 N N . GLY A 1 1 ? -31.638 -43.396 -17.957 1.00 0.00 1 GLY A N 11
ATOM 13812 C CA . GLY A 1 1 ? -31.215 -43.393 -16.567 1.00 0.00 1 GLY A CA 11
ATOM 13813 C C . GLY A 1 1 ? -30.354 -42.167 -16.258 1.00 0.00 1 GLY A C 11
ATOM 13814 O O . GLY A 1 1 ? -29.152 -42.166 -16.520 1.00 0.00 1 GLY A O 11
ATOM 13818 N N . PRO A 1 2 ? -31.020 -41.125 -15.692 1.00 0.00 2 PRO A N 11
ATOM 13819 C CA . PRO A 1 2 ? -30.328 -39.895 -15.345 1.00 0.00 2 PRO A CA 11
ATOM 13820 C C . PRO A 1 2 ? -29.477 -40.081 -14.087 1.00 0.00 2 PRO A C 11
ATOM 13821 O O . PRO A 1 2 ? -28.283 -39.786 -14.091 1.00 0.00 2 PRO A O 11
ATOM 13832 N N . SER A 1 3 ? -30.126 -40.569 -13.039 1.00 0.00 3 SER A N 11
ATOM 13833 C CA . SER A 1 3 ? -29.444 -40.797 -11.777 1.00 0.00 3 SER A CA 11
ATOM 13834 C C . SER 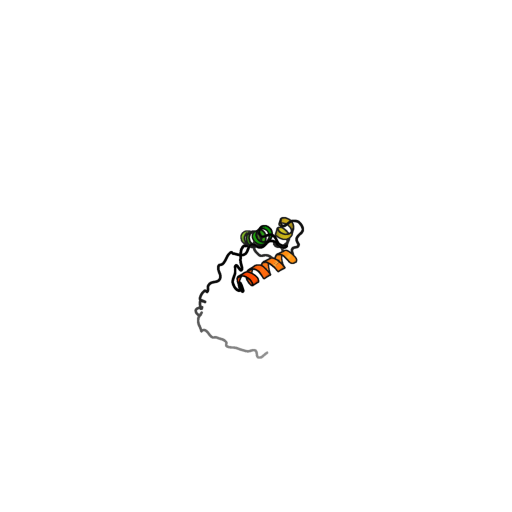A 1 3 ? -28.843 -39.488 -11.262 1.00 0.00 3 SER A C 11
ATOM 13835 O O . SER A 1 3 ? -28.681 -38.534 -12.021 1.00 0.00 3 SER A O 11
ATOM 13843 N N . GLY A 1 4 ? -28.531 -39.483 -9.974 1.00 0.00 4 GLY A N 11
ATOM 13844 C CA . GLY A 1 4 ? -27.952 -38.306 -9.349 1.00 0.00 4 GLY A CA 11
ATOM 13845 C C . GLY A 1 4 ? -27.532 -38.602 -7.907 1.00 0.00 4 GLY A C 11
ATOM 13846 O O . GLY A 1 4 ? -27.644 -39.736 -7.445 1.00 0.00 4 GLY A O 11
ATOM 13850 N N . SER A 1 5 ? -27.059 -37.561 -7.238 1.00 0.00 5 SER A N 11
ATOM 13851 C CA . SER A 1 5 ? -26.622 -37.695 -5.858 1.00 0.00 5 SER A CA 11
ATOM 13852 C C . SER A 1 5 ? -26.202 -36.330 -5.308 1.00 0.00 5 SER A C 11
ATOM 13853 O O . SER A 1 5 ? -26.084 -35.364 -6.059 1.00 0.00 5 SER A O 11
ATOM 13861 N N . SER A 1 6 ? -25.988 -36.296 -4.001 1.00 0.00 6 SER A N 11
ATOM 13862 C CA . SER A 1 6 ? -25.584 -35.066 -3.341 1.00 0.00 6 SER A CA 11
ATOM 13863 C C . SER A 1 6 ? -25.172 -35.358 -1.896 1.00 0.00 6 SER A C 11
ATOM 13864 O O . SER A 1 6 ? -25.392 -36.459 -1.395 1.00 0.00 6 SER A O 11
ATOM 13872 N N . GLY A 1 7 ? -24.582 -34.352 -1.268 1.00 0.00 7 GLY A N 11
ATOM 13873 C CA . GLY A 1 7 ? -24.137 -34.487 0.109 1.00 0.00 7 GLY A CA 11
ATOM 13874 C C . GLY A 1 7 ? -24.544 -33.267 0.938 1.00 0.00 7 GLY A C 11
ATOM 13875 O O . GLY A 1 7 ? -25.580 -32.655 0.682 1.00 0.00 7 GLY A O 11
ATOM 13879 N N . ALA A 1 8 ? -23.708 -32.951 1.916 1.00 0.00 8 ALA A N 11
ATOM 13880 C CA . ALA A 1 8 ? -23.967 -31.815 2.784 1.00 0.00 8 ALA A CA 11
ATOM 13881 C C . ALA A 1 8 ? -22.744 -31.564 3.667 1.00 0.00 8 ALA A C 11
ATOM 13882 O O . ALA A 1 8 ? -21.774 -32.319 3.620 1.00 0.00 8 ALA A O 11
ATOM 13889 N N . GLY A 1 9 ? -22.829 -30.500 4.453 1.00 0.00 9 GLY A N 11
ATOM 13890 C CA . GLY A 1 9 ? -21.740 -30.139 5.345 1.00 0.00 9 GLY A CA 11
ATOM 13891 C C . GLY A 1 9 ? -21.794 -28.653 5.703 1.00 0.00 9 GLY A C 11
ATOM 13892 O O . GLY A 1 9 ? -22.265 -27.837 4.912 1.00 0.00 9 GLY A O 11
ATOM 13896 N N . ALA A 1 10 ? -21.306 -28.346 6.896 1.00 0.00 10 ALA A N 11
ATOM 13897 C CA . ALA A 1 10 ? -21.292 -26.972 7.368 1.00 0.00 10 ALA A CA 11
ATOM 13898 C C . ALA A 1 10 ? -20.485 -26.892 8.666 1.00 0.00 10 ALA A C 11
ATOM 13899 O O . ALA A 1 10 ? -20.004 -27.907 9.166 1.00 0.00 10 ALA A O 11
ATOM 13906 N N . LEU A 1 11 ? -20.363 -25.674 9.174 1.00 0.00 11 LEU A N 11
ATOM 13907 C CA . LEU A 1 11 ? -19.622 -25.448 10.404 1.00 0.00 11 LEU A CA 11
ATOM 13908 C C . LEU A 1 11 ? -18.177 -25.915 10.217 1.00 0.00 11 LEU A C 11
ATOM 13909 O O . LEU A 1 11 ? -17.881 -26.678 9.299 1.00 0.00 11 LEU A O 11
ATOM 13925 N N . PRO A 1 12 ? -17.293 -25.426 11.128 1.00 0.00 12 PRO A N 11
ATOM 13926 C CA . PRO A 1 12 ? -17.727 -24.528 12.184 1.00 0.00 12 PRO A CA 11
ATOM 13927 C C . PRO A 1 12 ? -17.992 -23.125 11.636 1.00 0.00 12 PRO A C 11
ATOM 13928 O O . PRO A 1 12 ? -17.707 -22.844 10.473 1.00 0.00 12 PRO A O 11
ATOM 13939 N N . LYS A 1 13 ? -18.535 -22.280 12.501 1.00 0.00 13 LYS A N 11
ATOM 13940 C CA . LYS A 1 13 ? -18.843 -20.912 12.118 1.00 0.00 13 LYS A CA 11
ATOM 13941 C C . LYS A 1 13 ? -18.593 -19.985 13.309 1.00 0.00 13 LYS A C 11
ATOM 13942 O O . LYS A 1 13 ? -19.116 -20.214 14.399 1.00 0.00 13 LYS A O 11
ATOM 13961 N N . ALA A 1 14 ? -17.793 -18.959 13.062 1.00 0.00 14 ALA A N 11
ATOM 13962 C CA . ALA A 1 14 ? -17.467 -17.996 14.101 1.00 0.00 14 ALA A CA 11
ATOM 13963 C C . ALA A 1 14 ? -16.469 -16.976 13.550 1.00 0.00 14 ALA A C 11
ATOM 13964 O O . ALA A 1 14 ? -15.477 -17.347 12.924 1.00 0.00 14 ALA A O 11
ATOM 13971 N N . SER A 1 15 ? -16.766 -15.709 13.803 1.00 0.00 15 SER A N 11
ATOM 13972 C CA . SER A 1 15 ? -15.908 -14.632 13.340 1.00 0.00 15 SER A CA 11
ATOM 13973 C C . SER A 1 15 ? -16.441 -13.287 13.837 1.00 0.00 15 SER A C 11
ATOM 13974 O O . SER A 1 15 ? -17.587 -13.194 14.274 1.00 0.00 15 SER A O 11
ATOM 13982 N N . GLU A 1 16 ? -15.585 -12.280 13.752 1.00 0.00 16 GLU A N 11
ATOM 13983 C CA . GLU A 1 16 ? -15.957 -10.944 14.187 1.00 0.00 16 GLU A CA 11
ATOM 13984 C C . GLU A 1 16 ? -14.802 -9.968 13.950 1.00 0.00 16 GLU A C 11
ATOM 13985 O O . GLU A 1 16 ? -13.754 -10.075 14.586 1.00 0.00 16 GLU A O 11
ATOM 13997 N N . ALA A 1 17 ? -15.032 -9.040 13.034 1.00 0.00 17 ALA A N 11
ATOM 13998 C CA . ALA A 1 17 ? -14.025 -8.046 12.705 1.00 0.00 17 ALA A CA 11
ATOM 13999 C C . ALA A 1 17 ? -14.626 -7.013 11.750 1.00 0.00 17 ALA A C 11
ATOM 14000 O O . ALA A 1 17 ? -15.771 -7.149 11.324 1.00 0.00 17 ALA A O 11
ATOM 14007 N N . THR A 1 18 ? -13.825 -6.003 11.443 1.00 0.00 18 THR A N 11
ATOM 14008 C CA . THR A 1 18 ? -14.264 -4.947 10.546 1.00 0.00 18 THR A CA 11
ATOM 14009 C C . THR A 1 18 ? -13.326 -4.846 9.341 1.00 0.00 18 THR A C 11
ATOM 14010 O O . THR A 1 18 ? -12.120 -5.047 9.471 1.00 0.00 18 THR A O 11
ATOM 14021 N N . VAL A 1 19 ? -13.917 -4.536 8.196 1.00 0.00 19 VAL A N 11
ATOM 14022 C CA . VAL A 1 19 ? -13.149 -4.407 6.969 1.00 0.00 19 VAL A CA 11
ATOM 14023 C C . VAL A 1 19 ? -13.871 -3.447 6.021 1.00 0.00 19 VAL A C 11
ATOM 14024 O O . VAL A 1 19 ? -15.095 -3.333 6.060 1.00 0.00 19 VAL A O 11
ATOM 14037 N N . CYS A 1 20 ? -13.081 -2.782 5.190 1.00 0.00 20 CYS A N 11
ATOM 14038 C CA . CYS A 1 20 ? -13.630 -1.837 4.232 1.00 0.00 20 CYS A CA 11
ATOM 14039 C C . CYS A 1 20 ? -13.041 -2.151 2.856 1.00 0.00 20 CYS A C 11
ATOM 14040 O O . CYS A 1 20 ? -13.773 -2.489 1.926 1.00 0.00 20 CYS A O 11
ATOM 14048 N N . ALA A 1 21 ? -11.725 -2.029 2.768 1.00 0.00 21 ALA A N 11
ATOM 14049 C CA . ALA A 1 21 ? -11.030 -2.296 1.521 1.00 0.00 21 ALA A CA 11
ATOM 14050 C C . ALA A 1 21 ? -11.591 -1.388 0.425 1.00 0.00 21 ALA A C 11
ATOM 14051 O O . ALA A 1 21 ? -12.507 -1.776 -0.299 1.00 0.00 21 ALA A O 11
ATOM 14058 N N . ASN A 1 22 ? -11.018 -0.196 0.337 1.00 0.00 22 ASN A N 11
ATOM 14059 C CA . ASN A 1 22 ? -11.450 0.770 -0.659 1.00 0.00 22 ASN A CA 11
ATOM 14060 C C . ASN A 1 22 ? -10.645 0.566 -1.944 1.00 0.00 22 ASN A C 11
ATOM 14061 O O . ASN A 1 22 ? -9.505 0.107 -1.900 1.00 0.00 22 ASN A O 11
ATOM 14072 N N . ASN A 1 23 ? -11.271 0.917 -3.058 1.00 0.00 23 ASN A N 11
ATOM 14073 C CA . ASN A 1 23 ? -10.627 0.778 -4.353 1.00 0.00 23 ASN A CA 11
ATOM 14074 C C . ASN A 1 23 ? -10.313 -0.698 -4.606 1.00 0.00 23 ASN A C 11
ATOM 14075 O O . ASN A 1 23 ? -10.221 -1.486 -3.666 1.00 0.00 23 ASN A O 11
ATOM 14086 N N . SER A 1 24 ? -10.157 -1.027 -5.880 1.00 0.00 24 SER A N 11
ATOM 14087 C CA . SER A 1 24 ? -9.856 -2.394 -6.268 1.00 0.00 24 SER A CA 11
ATOM 14088 C C . SER A 1 24 ? -9.462 -2.444 -7.746 1.00 0.00 24 SER A C 11
ATOM 14089 O O . SER A 1 24 ? -9.736 -1.509 -8.497 1.00 0.00 24 SER A O 11
ATOM 14097 N N . LYS A 1 25 ? -8.824 -3.544 -8.119 1.00 0.00 25 LYS A N 11
ATOM 14098 C CA . LYS A 1 25 ? -8.390 -3.728 -9.493 1.00 0.00 25 LYS A CA 11
ATOM 14099 C C . LYS A 1 25 ? -8.835 -5.107 -9.984 1.00 0.00 25 LYS A C 11
ATOM 14100 O O . LYS A 1 25 ? -8.780 -6.083 -9.237 1.00 0.00 25 LYS A O 11
ATOM 14119 N N . VAL A 1 26 ? -9.264 -5.144 -11.237 1.00 0.00 26 VAL A N 11
ATOM 14120 C CA . VAL A 1 26 ? -9.717 -6.388 -11.836 1.00 0.00 26 VAL A CA 11
ATOM 14121 C C . VAL A 1 26 ? -8.540 -7.360 -11.934 1.00 0.00 26 VAL A C 11
ATOM 14122 O O . VAL A 1 26 ? -7.391 -6.939 -12.054 1.00 0.00 26 VAL A O 11
ATOM 14135 N N . SER A 1 27 ? -8.868 -8.643 -11.881 1.00 0.00 27 SER A N 11
ATOM 14136 C CA . SER A 1 27 ? -7.852 -9.679 -11.963 1.00 0.00 27 SER A CA 11
ATOM 14137 C C . SER A 1 27 ? -7.038 -9.717 -10.668 1.00 0.00 27 SER A C 11
ATOM 14138 O O . SER A 1 27 ? -7.023 -10.730 -9.970 1.00 0.00 27 SER A O 11
ATOM 14146 N N . SER A 1 28 ? -6.382 -8.601 -10.386 1.00 0.00 28 SER A N 11
ATOM 14147 C CA . SER A 1 28 ? -5.568 -8.494 -9.187 1.00 0.00 28 SER A CA 11
ATOM 14148 C C . SER A 1 28 ? -4.439 -9.526 -9.228 1.00 0.00 28 SER A C 11
ATOM 14149 O O . SER A 1 28 ? -4.665 -10.709 -8.977 1.00 0.00 28 SER A O 11
ATOM 14157 N N . THR A 1 29 ? -3.248 -9.041 -9.545 1.00 0.00 29 THR A N 11
ATOM 14158 C CA . THR A 1 29 ? -2.083 -9.907 -9.621 1.00 0.00 29 THR A CA 11
ATOM 14159 C C . THR A 1 29 ? -1.631 -10.318 -8.218 1.00 0.00 29 THR A C 11
ATOM 14160 O O . THR A 1 29 ? -1.302 -9.467 -7.394 1.00 0.00 29 THR A O 11
ATOM 14171 N N . GLY A 1 30 ? -1.631 -11.623 -7.990 1.00 0.00 30 GLY A N 11
ATOM 14172 C CA . GLY A 1 30 ? -1.225 -12.158 -6.702 1.00 0.00 30 GLY A CA 11
ATOM 14173 C C . GLY A 1 30 ? 0.264 -12.510 -6.699 1.00 0.00 30 GLY A C 11
ATOM 14174 O O . GLY A 1 30 ? 0.930 -12.418 -7.729 1.00 0.00 30 GLY A O 11
ATOM 14178 N N . GLU A 1 31 ? 0.743 -12.907 -5.529 1.00 0.00 31 GLU A N 11
ATOM 14179 C CA . GLU A 1 31 ? 2.141 -13.274 -5.378 1.00 0.00 31 GLU A CA 11
ATOM 14180 C C . GLU A 1 31 ? 2.263 -14.598 -4.620 1.00 0.00 31 GLU A C 11
ATOM 14181 O O . GLU A 1 31 ? 1.537 -14.835 -3.656 1.00 0.00 31 GLU A O 11
ATOM 14193 N N . LYS A 1 32 ? 3.188 -15.425 -5.084 1.00 0.00 32 LYS A N 11
ATOM 14194 C CA . LYS A 1 32 ? 3.415 -16.719 -4.462 1.00 0.00 32 LYS A CA 11
ATOM 14195 C C . LYS A 1 32 ? 4.675 -16.650 -3.598 1.00 0.00 32 LYS A C 11
ATOM 14196 O O . LYS A 1 32 ? 5.364 -15.631 -3.579 1.00 0.00 32 LYS A O 11
ATOM 14215 N N . VAL A 1 33 ? 4.939 -17.747 -2.904 1.00 0.00 33 VAL A N 11
ATOM 14216 C CA . VAL A 1 33 ? 6.104 -17.824 -2.040 1.00 0.00 33 VAL A CA 11
ATOM 14217 C C . VAL A 1 33 ? 7.349 -17.421 -2.832 1.00 0.00 33 VAL A C 11
ATOM 14218 O O . VAL A 1 33 ? 7.882 -18.216 -3.605 1.00 0.00 33 VAL A O 11
ATOM 14231 N N . VAL A 1 34 ? 7.776 -16.186 -2.614 1.00 0.00 34 VAL A N 11
ATOM 14232 C CA . VAL A 1 34 ? 8.949 -15.667 -3.298 1.00 0.00 34 VAL A CA 11
ATOM 14233 C C . VAL A 1 34 ? 9.816 -14.895 -2.302 1.00 0.00 34 VAL A C 11
ATOM 14234 O O . VAL A 1 34 ? 10.039 -13.696 -2.466 1.00 0.00 34 VAL A O 11
ATOM 14247 N N . LEU A 1 35 ? 10.281 -15.613 -1.290 1.00 0.00 35 LEU A N 11
ATOM 14248 C CA . LEU A 1 35 ? 11.118 -15.010 -0.267 1.00 0.00 35 LEU A CA 11
ATOM 14249 C C . LEU A 1 35 ? 10.288 -14.013 0.544 1.00 0.00 35 LEU A C 11
ATOM 14250 O O . LEU A 1 35 ? 9.960 -14.269 1.702 1.00 0.00 35 LEU A O 11
ATOM 14266 N N . TRP A 1 36 ? 9.970 -12.897 -0.096 1.00 0.00 36 TRP A N 11
ATOM 14267 C CA . TRP A 1 36 ? 9.184 -11.861 0.551 1.00 0.00 36 TRP A CA 11
ATOM 14268 C C . TRP A 1 36 ? 7.746 -12.367 0.675 1.00 0.00 36 TRP A C 11
ATOM 14269 O O . TRP A 1 36 ? 7.162 -12.835 -0.301 1.00 0.00 36 TRP A O 11
ATOM 14290 N N . THR A 1 37 ? 7.215 -12.255 1.884 1.00 0.00 37 THR A N 11
ATOM 14291 C CA . THR A 1 37 ? 5.856 -12.695 2.148 1.00 0.00 37 THR A CA 11
ATOM 14292 C C . THR A 1 37 ? 4.868 -11.553 1.901 1.00 0.00 37 THR A C 11
ATOM 14293 O O . THR A 1 37 ? 5.182 -10.391 2.151 1.00 0.00 37 THR A O 11
ATOM 14304 N N . ARG A 1 38 ? 3.694 -11.925 1.413 1.00 0.00 38 ARG A N 11
ATOM 14305 C CA . ARG A 1 38 ? 2.658 -10.946 1.129 1.00 0.00 38 ARG A CA 11
ATOM 14306 C C . ARG A 1 38 ? 2.640 -9.864 2.210 1.00 0.00 38 ARG A C 11
ATOM 14307 O O . ARG A 1 38 ? 2.892 -8.694 1.926 1.00 0.00 38 ARG A O 11
ATOM 14328 N N . GLU A 1 39 ? 2.339 -10.292 3.427 1.00 0.00 39 GLU A N 11
ATOM 14329 C CA . GLU A 1 39 ? 2.285 -9.374 4.552 1.00 0.00 39 GLU A CA 11
ATOM 14330 C C . GLU A 1 39 ? 3.401 -8.333 4.442 1.00 0.00 39 GLU A C 11
ATOM 14331 O O . GLU A 1 39 ? 3.131 -7.140 4.312 1.00 0.00 39 GLU A O 11
ATOM 14343 N N . ALA A 1 40 ? 4.631 -8.823 4.498 1.00 0.00 40 ALA A N 11
ATOM 14344 C CA . ALA A 1 40 ? 5.788 -7.950 4.406 1.00 0.00 40 ALA A CA 11
ATOM 14345 C C . ALA A 1 40 ? 5.589 -6.965 3.252 1.00 0.00 40 ALA A C 11
ATOM 14346 O O . ALA A 1 40 ? 5.914 -5.785 3.375 1.00 0.00 40 ALA A O 11
ATOM 14353 N N . ASP A 1 41 ? 5.054 -7.486 2.157 1.00 0.00 41 ASP A N 11
ATOM 14354 C CA . ASP A 1 41 ? 4.808 -6.667 0.983 1.00 0.00 41 ASP A CA 11
ATOM 14355 C C . ASP A 1 41 ? 3.655 -5.703 1.271 1.00 0.00 41 ASP A C 11
ATOM 14356 O O . ASP A 1 41 ? 3.684 -4.549 0.844 1.00 0.00 41 ASP A O 11
ATOM 14365 N N . ARG A 1 42 ? 2.668 -6.211 1.994 1.00 0.00 42 ARG A N 11
ATOM 14366 C CA . ARG A 1 42 ? 1.508 -5.409 2.345 1.00 0.00 42 ARG A CA 11
ATOM 14367 C C . ARG A 1 42 ? 1.905 -4.301 3.323 1.00 0.00 42 ARG A C 11
ATOM 14368 O O . ARG A 1 42 ? 1.687 -3.121 3.052 1.00 0.00 42 ARG A O 11
ATOM 14389 N N . VAL A 1 43 ? 2.480 -4.720 4.440 1.00 0.00 43 VAL A N 11
ATOM 14390 C CA . VAL A 1 43 ? 2.909 -3.778 5.460 1.00 0.00 43 VAL A CA 11
ATOM 14391 C C . VAL A 1 43 ? 3.557 -2.566 4.788 1.00 0.00 43 VAL A C 11
ATOM 14392 O O . VAL A 1 43 ? 3.317 -1.428 5.188 1.00 0.00 43 VAL A O 11
ATOM 14405 N N . ILE A 1 44 ? 4.367 -2.852 3.779 1.00 0.00 44 ILE A N 11
ATOM 14406 C CA . ILE A 1 44 ? 5.051 -1.799 3.048 1.00 0.00 44 ILE A CA 11
ATOM 14407 C C . ILE A 1 44 ? 4.030 -0.758 2.586 1.00 0.00 44 ILE A C 11
ATOM 14408 O O . ILE A 1 44 ? 4.022 0.370 3.078 1.00 0.00 44 ILE A O 11
ATOM 14424 N N . LEU A 1 45 ? 3.194 -1.172 1.646 1.00 0.00 45 LEU A N 11
ATOM 14425 C CA . LEU A 1 45 ? 2.171 -0.289 1.112 1.00 0.00 45 LEU A CA 11
ATOM 14426 C C . LEU A 1 45 ? 1.345 0.283 2.265 1.00 0.00 45 LEU A C 11
ATOM 14427 O O . LEU A 1 45 ? 1.035 1.474 2.280 1.00 0.00 45 LEU A O 11
ATOM 14443 N N . THR A 1 46 ? 1.012 -0.591 3.204 1.00 0.00 46 THR A N 11
ATOM 14444 C CA . THR A 1 46 ? 0.228 -0.187 4.359 1.00 0.00 46 THR A CA 11
ATOM 14445 C C . THR A 1 46 ? 0.849 1.045 5.020 1.00 0.00 46 THR A C 11
ATOM 14446 O O . THR A 1 46 ? 0.285 2.137 4.959 1.00 0.00 46 THR A O 11
ATOM 14457 N N . MET A 1 47 ? 2.002 0.829 5.636 1.00 0.00 47 MET A N 11
ATOM 14458 C CA . MET A 1 47 ? 2.705 1.909 6.308 1.00 0.00 47 MET A CA 11
ATOM 14459 C C . MET A 1 47 ? 3.108 3.002 5.316 1.00 0.00 47 MET A C 11
ATOM 14460 O O . MET A 1 47 ? 2.886 4.185 5.566 1.00 0.00 47 MET A O 11
ATOM 14474 N N . CYS A 1 48 ? 3.694 2.566 4.211 1.00 0.00 48 CYS A N 11
ATOM 14475 C CA . CYS A 1 48 ? 4.131 3.492 3.180 1.00 0.00 48 CYS A CA 11
ATOM 14476 C C . CYS A 1 48 ? 2.959 4.413 2.834 1.00 0.00 48 CYS A C 11
ATOM 14477 O O . CYS A 1 48 ? 3.161 5.520 2.338 1.00 0.00 48 CYS A O 11
ATOM 14485 N N . GLN A 1 49 ? 1.760 3.921 3.109 1.00 0.00 49 GLN A N 11
ATOM 14486 C CA . GLN A 1 49 ? 0.556 4.686 2.834 1.00 0.00 49 GLN A CA 11
ATOM 14487 C C . GLN A 1 49 ? 0.188 5.551 4.041 1.00 0.00 49 GLN A C 11
ATOM 14488 O O . GLN A 1 49 ? 0.164 6.777 3.947 1.00 0.00 49 GLN A O 11
ATOM 14502 N N . GLU A 1 50 ? -0.089 4.878 5.148 1.00 0.00 50 GLU A N 11
ATOM 14503 C CA . GLU A 1 50 ? -0.454 5.569 6.373 1.00 0.00 50 GLU A CA 11
ATOM 14504 C C . GLU A 1 50 ? 0.672 6.510 6.807 1.00 0.00 50 GLU A C 11
ATOM 14505 O O . GLU A 1 50 ? 0.468 7.719 6.915 1.00 0.00 50 GLU A O 11
ATOM 14517 N N . GLN A 1 51 ? 1.834 5.921 7.044 1.00 0.00 51 GLN A N 11
ATOM 14518 C CA . GLN A 1 51 ? 2.993 6.692 7.463 1.00 0.00 51 GLN A CA 11
ATOM 14519 C C . GLN A 1 51 ? 3.545 7.502 6.289 1.00 0.00 51 GLN A C 11
ATOM 14520 O O . GLN A 1 51 ? 4.071 8.597 6.478 1.00 0.00 51 GLN A O 11
ATOM 14534 N N . GLY A 1 52 ? 3.407 6.931 5.101 1.00 0.00 52 GLY A N 11
ATOM 14535 C CA . GLY A 1 52 ? 3.886 7.586 3.896 1.00 0.00 52 GLY A CA 11
ATOM 14536 C C . GLY A 1 52 ? 5.129 6.883 3.346 1.00 0.00 52 GLY A C 11
ATOM 14537 O O . GLY A 1 52 ? 5.909 6.310 4.106 1.00 0.00 52 GLY A O 11
ATOM 14541 N N . ALA A 1 53 ? 5.275 6.950 2.031 1.00 0.00 53 ALA A N 11
ATOM 14542 C CA . ALA A 1 53 ? 6.410 6.327 1.371 1.00 0.00 53 ALA A CA 11
ATOM 14543 C C . ALA A 1 53 ? 7.657 7.186 1.590 1.00 0.00 53 ALA A C 11
ATOM 14544 O O . ALA A 1 53 ? 8.034 7.970 0.721 1.00 0.00 53 ALA A O 11
ATOM 14551 N N . GLN A 1 54 ? 8.261 7.010 2.756 1.00 0.00 54 GLN A N 11
ATOM 14552 C CA . GLN A 1 54 ? 9.457 7.759 3.100 1.00 0.00 54 GLN A CA 11
ATOM 14553 C C . GLN A 1 54 ? 10.579 6.807 3.518 1.00 0.00 54 GLN A C 11
ATOM 14554 O O . GLN A 1 54 ? 10.318 5.678 3.931 1.00 0.00 54 GLN A O 11
ATOM 14568 N N . PRO A 1 55 ? 11.836 7.309 3.393 1.00 0.00 55 PRO A N 11
ATOM 14569 C CA . PRO A 1 55 ? 12.999 6.515 3.753 1.00 0.00 55 PRO A CA 11
ATOM 14570 C C . PRO A 1 55 ? 13.150 6.422 5.273 1.00 0.00 55 PRO A C 11
ATOM 14571 O O . PRO A 1 55 ? 13.985 5.670 5.772 1.00 0.00 55 PRO A O 11
ATOM 14582 N N . HIS A 1 56 ? 12.329 7.198 5.965 1.00 0.00 56 HIS A N 11
ATOM 14583 C CA . HIS A 1 56 ? 12.360 7.212 7.418 1.00 0.00 56 HIS A CA 11
ATOM 14584 C C . HIS A 1 56 ? 11.417 6.137 7.963 1.00 0.00 56 HIS A C 11
ATOM 14585 O O . HIS A 1 56 ? 11.524 5.742 9.123 1.00 0.00 56 HIS A O 11
ATOM 14599 N N . THR A 1 57 ? 10.515 5.694 7.099 1.00 0.00 57 THR A N 11
ATOM 14600 C CA . THR A 1 57 ? 9.554 4.673 7.479 1.00 0.00 57 THR A CA 11
ATOM 14601 C C . THR A 1 57 ? 10.167 3.280 7.323 1.00 0.00 57 THR A C 11
ATOM 14602 O O . THR A 1 57 ? 9.992 2.420 8.186 1.00 0.00 57 THR A O 11
ATOM 14613 N N . PHE A 1 58 ? 10.873 3.099 6.216 1.00 0.00 58 PHE A N 11
ATOM 14614 C CA . PHE A 1 58 ? 11.513 1.825 5.936 1.00 0.00 58 PHE A CA 11
ATOM 14615 C C . PHE A 1 58 ? 12.270 1.310 7.162 1.00 0.00 58 PHE A C 11
ATOM 14616 O O . PHE A 1 58 ? 12.506 0.110 7.291 1.00 0.00 58 PHE A O 11
ATOM 14633 N N . SER A 1 59 ? 12.628 2.243 8.032 1.00 0.00 59 SER A N 11
ATOM 14634 C CA . SER A 1 59 ? 13.353 1.899 9.243 1.00 0.00 59 SER A CA 11
ATOM 14635 C C . SER A 1 59 ? 12.464 1.062 10.165 1.00 0.00 59 SER A C 11
ATOM 14636 O O . SER A 1 59 ? 12.957 0.207 10.899 1.00 0.00 59 SER A O 11
ATOM 14644 N N . VAL A 1 60 ? 11.170 1.336 10.095 1.00 0.00 60 VAL A N 11
ATOM 14645 C CA . VAL A 1 60 ? 10.208 0.619 10.914 1.00 0.00 60 VAL A CA 11
ATOM 14646 C C . VAL A 1 60 ? 9.820 -0.685 10.214 1.00 0.00 60 VAL A C 11
ATOM 14647 O O . VAL A 1 60 ? 9.832 -1.751 10.828 1.00 0.00 60 VAL A O 11
ATOM 14660 N N . ILE A 1 61 ? 9.486 -0.557 8.938 1.00 0.00 61 ILE A N 11
ATOM 14661 C CA . ILE A 1 61 ? 9.095 -1.712 8.148 1.00 0.00 61 ILE A CA 11
ATOM 14662 C C . ILE A 1 61 ? 10.155 -2.806 8.293 1.00 0.00 61 ILE A C 11
ATOM 14663 O O . ILE A 1 61 ? 9.836 -3.942 8.642 1.00 0.00 61 ILE A O 11
ATOM 14679 N N . SER A 1 62 ? 11.394 -2.425 8.019 1.00 0.00 62 SER A N 11
ATOM 14680 C CA . SER A 1 62 ? 12.502 -3.360 8.114 1.00 0.00 62 SER A CA 11
ATOM 14681 C C . SER A 1 62 ? 12.379 -4.189 9.394 1.00 0.00 62 SER A C 11
ATOM 14682 O O . SER A 1 62 ? 12.517 -5.411 9.362 1.00 0.00 62 SER A O 11
ATOM 14690 N N . GLN A 1 63 ? 12.121 -3.491 10.491 1.00 0.00 63 GLN A N 11
ATOM 14691 C CA . GLN A 1 63 ? 11.978 -4.147 11.779 1.00 0.00 63 GLN A CA 11
ATOM 14692 C C . GLN A 1 63 ? 10.698 -4.986 11.808 1.00 0.00 63 GLN A C 11
ATOM 14693 O O . GLN A 1 63 ? 10.722 -6.146 12.215 1.00 0.00 63 GLN A O 11
ATOM 14707 N N . GLN A 1 64 ? 9.612 -4.365 11.371 1.00 0.00 64 GLN A N 11
ATOM 14708 C CA . GLN A 1 64 ? 8.326 -5.040 11.342 1.00 0.00 64 GLN A CA 11
ATOM 14709 C C . GLN A 1 64 ? 8.426 -6.340 10.541 1.00 0.00 64 GLN A C 11
ATOM 14710 O O . GLN A 1 64 ? 7.830 -7.350 10.914 1.00 0.00 64 GLN A O 11
ATOM 14724 N N . LEU A 1 65 ? 9.184 -6.273 9.457 1.00 0.00 65 LEU A N 11
ATOM 14725 C CA . LEU A 1 65 ? 9.370 -7.432 8.601 1.00 0.00 65 LEU A CA 11
ATOM 14726 C C . LEU A 1 65 ? 9.878 -8.605 9.441 1.00 0.00 65 LEU A C 11
ATOM 14727 O O . LEU A 1 65 ? 9.308 -9.695 9.400 1.00 0.00 65 LEU A O 11
ATOM 14743 N N . GLY A 1 66 ? 10.943 -8.342 10.184 1.00 0.00 66 GLY A N 11
ATOM 14744 C CA . GLY A 1 66 ? 11.534 -9.363 11.033 1.00 0.00 66 GLY A CA 11
ATOM 14745 C C . GLY A 1 66 ? 13.053 -9.203 11.106 1.00 0.00 66 GLY A C 11
ATOM 14746 O O . GLY A 1 66 ? 13.601 -8.928 12.173 1.00 0.00 66 GLY A O 11
ATOM 14750 N N . ASN A 1 67 ? 13.691 -9.381 9.959 1.00 0.00 67 ASN A N 11
ATOM 14751 C CA . ASN A 1 67 ? 15.137 -9.260 9.880 1.00 0.00 67 ASN A CA 11
ATOM 14752 C C . ASN A 1 67 ? 15.513 -8.525 8.592 1.00 0.00 67 ASN A C 11
ATOM 14753 O O . ASN A 1 67 ? 16.673 -8.536 8.183 1.00 0.00 67 ASN A O 11
ATOM 14764 N N . LYS A 1 68 ? 14.511 -7.904 7.988 1.00 0.00 68 LYS A N 11
ATOM 14765 C CA . LYS A 1 68 ? 14.722 -7.166 6.755 1.00 0.00 68 LYS A CA 11
ATOM 14766 C C . LYS A 1 68 ? 15.647 -5.979 7.028 1.00 0.00 68 LYS A C 11
ATOM 14767 O O . LYS A 1 68 ? 16.255 -5.893 8.094 1.00 0.00 68 LYS A O 11
ATOM 14786 N N . THR A 1 69 ? 15.726 -5.092 6.046 1.00 0.00 69 THR A N 11
ATOM 14787 C CA . THR A 1 69 ? 16.567 -3.914 6.167 1.00 0.00 69 THR A CA 11
ATOM 14788 C C . THR A 1 69 ? 15.844 -2.683 5.617 1.00 0.00 69 THR A C 11
ATOM 14789 O O . THR A 1 69 ? 14.900 -2.810 4.839 1.00 0.00 69 THR A O 11
ATOM 14800 N N . PRO A 1 70 ? 16.326 -1.489 6.055 1.00 0.00 70 PRO A N 11
ATOM 14801 C CA . PRO A 1 70 ? 15.736 -0.237 5.615 1.00 0.00 70 PRO A CA 11
ATOM 14802 C C . PRO A 1 70 ? 16.144 0.086 4.176 1.00 0.00 70 PRO A C 11
ATOM 14803 O O . PRO A 1 70 ? 15.531 0.933 3.528 1.00 0.00 70 PRO A O 11
ATOM 14814 N N . VAL A 1 71 ? 17.178 -0.606 3.718 1.00 0.00 71 VAL A N 11
ATOM 14815 C CA . VAL A 1 71 ? 17.675 -0.403 2.368 1.00 0.00 71 VAL A CA 11
ATOM 14816 C C . VAL A 1 71 ? 16.913 -1.317 1.406 1.00 0.00 71 VAL A C 11
ATOM 14817 O O . VAL A 1 71 ? 16.589 -0.915 0.290 1.00 0.00 71 VAL A O 11
ATOM 14830 N N . GLU A 1 72 ? 16.650 -2.528 1.874 1.00 0.00 72 GLU A N 11
ATOM 14831 C CA . GLU A 1 72 ? 15.932 -3.501 1.070 1.00 0.00 72 GLU A CA 11
ATOM 14832 C C . GLU A 1 72 ? 14.463 -3.096 0.931 1.00 0.00 72 GLU A C 11
ATOM 14833 O O . GLU A 1 72 ? 13.936 -3.028 -0.178 1.00 0.00 72 GLU A O 11
ATOM 14845 N N . VAL A 1 73 ? 13.843 -2.838 2.074 1.00 0.00 73 VAL A N 11
ATOM 14846 C CA . VAL A 1 73 ? 12.446 -2.442 2.094 1.00 0.00 73 VAL A CA 11
ATOM 14847 C C . VAL A 1 73 ? 12.180 -1.466 0.946 1.00 0.00 73 VAL A C 11
ATOM 14848 O O . VAL A 1 73 ? 11.164 -1.569 0.260 1.00 0.00 73 VAL A O 11
ATOM 14861 N N . SER A 1 74 ? 13.111 -0.539 0.773 1.00 0.00 74 SER A N 11
ATOM 14862 C CA . SER A 1 74 ? 12.991 0.455 -0.280 1.00 0.00 74 SER A CA 11
ATOM 14863 C C . SER A 1 74 ? 13.089 -0.219 -1.650 1.00 0.00 74 SER A C 11
ATOM 14864 O O . SER A 1 74 ? 12.297 0.071 -2.546 1.00 0.00 74 SER A O 11
ATOM 14872 N N . HIS A 1 75 ? 14.066 -1.105 -1.769 1.00 0.00 75 HIS A N 11
ATOM 14873 C CA . HIS A 1 75 ? 14.277 -1.823 -3.015 1.00 0.00 75 HIS A CA 11
ATOM 14874 C C . HIS A 1 75 ? 13.015 -2.611 -3.374 1.00 0.00 75 HIS A C 11
ATOM 14875 O O . HIS A 1 75 ? 12.755 -2.871 -4.548 1.00 0.00 75 HIS A O 11
ATOM 14889 N N . ARG A 1 76 ? 12.266 -2.968 -2.342 1.00 0.00 76 ARG A N 11
ATOM 14890 C CA . ARG A 1 76 ? 11.038 -3.721 -2.533 1.00 0.00 76 ARG A CA 11
ATOM 14891 C C . ARG A 1 76 ? 9.887 -2.778 -2.889 1.00 0.00 76 ARG A C 11
ATOM 14892 O O . ARG A 1 76 ? 9.062 -3.095 -3.745 1.00 0.00 76 ARG A O 11
ATOM 14913 N N . PHE A 1 77 ? 9.869 -1.638 -2.215 1.00 0.00 77 PHE A N 11
ATOM 14914 C CA . PHE A 1 77 ? 8.833 -0.646 -2.449 1.00 0.00 77 PHE A CA 11
ATOM 14915 C C . PHE A 1 77 ? 8.964 -0.036 -3.847 1.00 0.00 77 PHE A C 11
ATOM 14916 O O . PHE A 1 77 ? 7.976 0.086 -4.569 1.00 0.00 77 PHE A O 11
ATOM 14933 N N . ARG A 1 78 ? 10.192 0.330 -4.185 1.00 0.00 78 ARG A N 11
ATOM 14934 C CA . ARG A 1 78 ? 10.464 0.924 -5.482 1.00 0.00 78 ARG A CA 11
ATOM 14935 C C . ARG A 1 78 ? 10.247 -0.105 -6.594 1.00 0.00 78 ARG A C 11
ATOM 14936 O O . ARG A 1 78 ? 9.998 0.259 -7.742 1.00 0.00 78 ARG A O 11
ATOM 14957 N N . GLU A 1 79 ? 10.350 -1.370 -6.213 1.00 0.00 79 GLU A N 11
ATOM 14958 C CA . GLU A 1 79 ? 10.168 -2.455 -7.163 1.00 0.00 79 GLU A CA 11
ATOM 14959 C C . GLU A 1 79 ? 8.679 -2.697 -7.413 1.00 0.00 79 GLU A C 11
ATOM 14960 O O . GLU A 1 79 ? 8.253 -2.842 -8.557 1.00 0.00 79 GLU A O 11
ATOM 14972 N N . LEU A 1 80 ? 7.927 -2.734 -6.322 1.00 0.00 80 LEU A N 11
ATOM 14973 C CA . LEU A 1 80 ? 6.494 -2.957 -6.408 1.00 0.00 80 LEU A CA 11
ATOM 14974 C C . LEU A 1 80 ? 5.884 -1.955 -7.391 1.00 0.00 80 LEU A C 11
ATOM 14975 O O . LEU A 1 80 ? 5.224 -2.345 -8.352 1.00 0.00 80 LEU A O 11
ATOM 14991 N N . MET A 1 81 ? 6.127 -0.682 -7.115 1.00 0.00 81 MET A N 11
ATOM 14992 C CA . MET A 1 81 ? 5.611 0.380 -7.962 1.00 0.00 81 MET A CA 11
ATOM 14993 C C . MET A 1 81 ? 6.179 0.275 -9.379 1.00 0.00 81 MET A C 11
ATOM 14994 O O . MET A 1 81 ? 5.692 0.934 -10.297 1.00 0.00 81 MET A O 11
ATOM 15008 N N . GLN A 1 82 ? 7.200 -0.558 -9.513 1.00 0.00 82 GLN A N 11
ATOM 15009 C CA . GLN A 1 82 ? 7.839 -0.757 -10.802 1.00 0.00 82 GLN A CA 11
ATOM 15010 C C . GLN A 1 82 ? 7.086 -1.815 -11.611 1.00 0.00 82 GLN A C 11
ATOM 15011 O O . GLN A 1 82 ? 6.668 -1.559 -12.739 1.00 0.00 82 GLN A O 11
ATOM 15025 N N . LEU A 1 83 ? 6.935 -2.983 -11.002 1.00 0.00 83 LEU A N 11
ATOM 15026 C CA . LEU A 1 83 ? 6.239 -4.081 -11.651 1.00 0.00 83 LEU A CA 11
ATOM 15027 C C . LEU A 1 83 ? 4.947 -3.558 -12.281 1.00 0.00 83 LEU A C 11
ATOM 15028 O O . LEU A 1 83 ? 4.769 -3.635 -13.495 1.00 0.00 83 LEU A O 11
ATOM 15044 N N . PHE A 1 84 ? 4.077 -3.039 -11.426 1.00 0.00 84 PHE A N 11
ATOM 15045 C CA . PHE A 1 84 ? 2.806 -2.504 -11.884 1.00 0.00 84 PHE A CA 11
ATOM 15046 C C . PHE A 1 84 ? 3.003 -1.574 -13.083 1.00 0.00 84 PHE A C 11
ATOM 15047 O O . PHE A 1 84 ? 2.373 -1.756 -14.124 1.00 0.00 84 PHE A O 11
ATOM 15064 N N . HIS A 1 85 ? 3.878 -0.598 -12.896 1.00 0.00 85 HIS A N 11
ATOM 15065 C CA . HIS A 1 85 ? 4.166 0.362 -13.950 1.00 0.00 85 HIS A CA 11
ATOM 15066 C C . HIS A 1 85 ? 4.415 -0.380 -15.265 1.00 0.00 85 HIS A C 11
ATOM 15067 O O . HIS A 1 85 ? 3.660 -0.221 -16.223 1.00 0.00 85 HIS A O 11
ATOM 15081 N N . THR A 1 86 ? 5.476 -1.173 -15.268 1.00 0.00 86 THR A N 11
ATOM 15082 C CA . THR A 1 86 ? 5.834 -1.939 -16.449 1.00 0.00 86 THR A CA 11
ATOM 15083 C C . THR A 1 86 ? 6.428 -3.291 -16.048 1.00 0.00 86 THR A C 11
ATOM 15084 O O . THR A 1 86 ? 7.473 -3.346 -15.402 1.00 0.00 86 THR A O 11
ATOM 15095 N N . ALA A 1 87 ? 5.737 -4.347 -16.449 1.00 0.00 87 ALA A N 11
ATOM 15096 C CA . ALA A 1 87 ? 6.183 -5.695 -16.140 1.00 0.00 87 ALA A CA 11
ATOM 15097 C C . ALA A 1 87 ? 6.031 -6.576 -17.382 1.00 0.00 87 ALA A C 11
ATOM 15098 O O . ALA A 1 87 ? 5.122 -6.372 -18.184 1.00 0.00 87 ALA A O 11
ATOM 15105 N N . CYS A 1 88 ? 6.936 -7.536 -17.501 1.00 0.00 88 CYS A N 11
ATOM 15106 C CA . CYS A 1 88 ? 6.915 -8.448 -18.632 1.00 0.00 88 CYS A CA 11
ATOM 15107 C C . CYS A 1 88 ? 6.006 -9.628 -18.280 1.00 0.00 88 CYS A C 11
ATOM 15108 O O . CYS A 1 88 ? 5.699 -9.852 -17.110 1.00 0.00 88 CYS A O 11
ATOM 15116 N N . GLU A 1 89 ? 5.601 -10.351 -19.314 1.00 0.00 89 GLU A N 11
ATOM 15117 C CA . GLU A 1 89 ? 4.733 -11.501 -19.129 1.00 0.00 89 GLU A CA 11
ATOM 15118 C C . GLU A 1 89 ? 5.456 -12.587 -18.328 1.00 0.00 89 GLU A C 11
ATOM 15119 O O . GLU A 1 89 ? 5.002 -12.976 -17.253 1.00 0.00 89 GLU A O 11
ATOM 15131 N N . SER A 1 90 ? 6.567 -13.046 -18.884 1.00 0.00 90 SER A N 11
ATOM 15132 C CA . SER A 1 90 ? 7.357 -14.080 -18.236 1.00 0.00 90 SER A CA 11
ATOM 15133 C C . SER A 1 90 ? 7.612 -13.704 -16.775 1.00 0.00 90 SER A C 11
ATOM 15134 O O . SER A 1 90 ? 8.010 -12.578 -16.480 1.00 0.00 90 SER A O 11
ATOM 15142 N N . GLY A 1 91 ? 7.372 -14.668 -15.899 1.00 0.00 91 GLY A N 11
ATOM 15143 C CA . GLY A 1 91 ? 7.571 -14.453 -14.475 1.00 0.00 91 GLY A CA 11
ATOM 15144 C C . GLY A 1 91 ? 7.899 -15.766 -13.762 1.00 0.00 91 GLY A C 11
ATOM 15145 O O . GLY A 1 91 ? 8.183 -16.773 -14.409 1.00 0.00 91 GLY A O 11
ATOM 15149 N N . PRO A 1 92 ? 7.846 -15.712 -12.405 1.00 0.00 92 PRO A N 11
ATOM 15150 C CA . PRO A 1 92 ? 8.134 -16.885 -11.597 1.00 0.00 92 PRO A CA 11
ATOM 15151 C C . PRO A 1 92 ? 6.970 -17.877 -11.636 1.00 0.00 92 PRO A C 11
ATOM 15152 O O . PRO A 1 92 ? 5.900 -17.564 -12.157 1.00 0.00 92 PRO A O 11
ATOM 15163 N N . SER A 1 93 ? 7.218 -19.053 -11.080 1.00 0.00 93 SER A N 11
ATOM 15164 C CA . SER A 1 93 ? 6.204 -20.093 -11.045 1.00 0.00 93 SER A CA 11
ATOM 15165 C C . SER A 1 93 ? 6.728 -21.309 -10.278 1.00 0.00 93 SER A C 11
ATOM 15166 O O . SER A 1 93 ? 7.933 -21.450 -10.078 1.00 0.00 93 SER A O 11
ATOM 15174 N N . SER A 1 94 ? 5.795 -22.158 -9.869 1.00 0.00 94 SER A N 11
ATOM 15175 C CA . SER A 1 94 ? 6.148 -23.357 -9.129 1.00 0.00 94 SER A CA 11
ATOM 15176 C C . SER A 1 94 ? 7.245 -23.040 -8.110 1.00 0.00 94 SER A C 11
ATOM 15177 O O . SER A 1 94 ? 8.431 -23.130 -8.423 1.00 0.00 94 SER A O 11
ATOM 15185 N N . GLY A 1 95 ? 6.810 -22.676 -6.913 1.00 0.00 95 GLY A N 11
ATOM 15186 C CA . GLY A 1 95 ? 7.740 -22.345 -5.847 1.00 0.00 95 GLY A CA 11
ATOM 15187 C C . GLY A 1 95 ? 7.429 -23.145 -4.581 1.00 0.00 95 GLY A C 11
ATOM 15188 O O . GLY A 1 95 ? 7.640 -22.661 -3.470 1.00 0.00 95 GLY A O 11
ATOM 15192 N N . GLY A 1 1 ? -10.778 26.892 51.843 1.00 0.00 1 GLY A N 12
ATOM 15193 C CA . GLY A 1 1 ? -10.598 27.948 50.862 1.00 0.00 1 GLY A CA 12
ATOM 15194 C C . GLY A 1 1 ? -11.435 27.681 49.609 1.00 0.00 1 GLY A C 12
ATOM 15195 O O . GLY A 1 1 ? -12.082 26.641 49.501 1.00 0.00 1 GLY A O 12
ATOM 15199 N N . PRO A 1 2 ? -11.393 28.663 48.669 1.00 0.00 2 PRO A N 12
ATOM 15200 C CA . PRO A 1 2 ? -12.139 28.544 47.428 1.00 0.00 2 PRO A CA 12
ATOM 15201 C C . PRO A 1 2 ? -11.464 27.556 46.475 1.00 0.00 2 PRO A C 12
ATOM 15202 O O . PRO A 1 2 ? -12.128 26.708 45.881 1.00 0.00 2 PRO A O 12
ATOM 15213 N N . SER A 1 3 ? -10.151 27.698 46.358 1.00 0.00 3 SER A N 12
ATOM 15214 C CA . SER A 1 3 ? -9.379 26.829 45.487 1.00 0.00 3 SER A CA 12
ATOM 15215 C C . SER A 1 3 ? -9.921 26.904 44.059 1.00 0.00 3 SER A C 12
ATOM 15216 O O . SER A 1 3 ? -11.008 27.432 43.830 1.00 0.00 3 SER A O 12
ATOM 15224 N N . GLY A 1 4 ? -9.139 26.366 43.134 1.00 0.00 4 GLY A N 12
ATOM 15225 C CA . GLY A 1 4 ? -9.527 26.365 41.734 1.00 0.00 4 GLY A CA 12
ATOM 15226 C C . GLY A 1 4 ? -9.412 24.963 41.134 1.00 0.00 4 GLY A C 12
ATOM 15227 O O . GLY A 1 4 ? -9.212 23.989 41.858 1.00 0.00 4 GLY A O 12
ATOM 15231 N N . SER A 1 5 ? -9.543 24.905 39.817 1.00 0.00 5 SER A N 12
ATOM 15232 C CA . SER A 1 5 ? -9.456 23.637 39.111 1.00 0.00 5 SER A CA 12
ATOM 15233 C C . SER A 1 5 ? -8.583 23.791 37.864 1.00 0.00 5 SER A C 12
ATOM 15234 O O . SER A 1 5 ? -8.216 24.905 37.493 1.00 0.00 5 SER A O 12
ATOM 15242 N N . SER A 1 6 ? -8.275 22.657 37.253 1.00 0.00 6 SER A N 12
ATOM 15243 C CA . SER A 1 6 ? -7.452 22.652 36.055 1.00 0.00 6 SER A CA 12
ATOM 15244 C C . SER A 1 6 ? -8.319 22.915 34.823 1.00 0.00 6 SER A C 12
ATOM 15245 O O . SER A 1 6 ? -9.546 22.906 34.909 1.00 0.00 6 SER A O 12
ATOM 15253 N N . GLY A 1 7 ? -7.648 23.144 33.704 1.00 0.00 7 GLY A N 12
ATOM 15254 C CA . GLY A 1 7 ? -8.342 23.409 32.455 1.00 0.00 7 GLY A CA 12
ATOM 15255 C C . GLY A 1 7 ? -7.955 22.386 31.385 1.00 0.00 7 GLY A C 12
ATOM 15256 O O . GLY A 1 7 ? -7.934 21.185 31.648 1.00 0.00 7 GLY A O 12
ATOM 15260 N N . ALA A 1 8 ? -7.658 22.901 30.200 1.00 0.00 8 ALA A N 12
ATOM 15261 C CA . ALA A 1 8 ? -7.274 22.047 29.089 1.00 0.00 8 ALA A CA 12
ATOM 15262 C C . ALA A 1 8 ? -6.955 22.916 27.871 1.00 0.00 8 ALA A C 12
ATOM 15263 O O . ALA A 1 8 ? -7.424 24.050 27.773 1.00 0.00 8 ALA A O 12
ATOM 15270 N N . GLY A 1 9 ? -6.161 22.352 26.973 1.00 0.00 9 GLY A N 12
ATOM 15271 C CA . GLY A 1 9 ? -5.774 23.062 25.765 1.00 0.00 9 GLY A CA 12
ATOM 15272 C C . GLY A 1 9 ? -6.239 22.311 24.516 1.00 0.00 9 GLY A C 12
ATOM 15273 O O . GLY A 1 9 ? -6.757 21.199 24.612 1.00 0.00 9 GLY A O 12
ATOM 15277 N N . ALA A 1 10 ? -6.036 22.947 23.372 1.00 0.00 10 ALA A N 12
ATOM 15278 C CA . ALA A 1 10 ? -6.428 22.353 22.105 1.00 0.00 10 ALA A CA 12
ATOM 15279 C C . ALA A 1 10 ? -5.374 22.681 21.045 1.00 0.00 10 ALA A C 12
ATOM 15280 O O . ALA A 1 10 ? -5.667 23.358 20.061 1.00 0.00 10 ALA A O 12
ATOM 15287 N N . LEU A 1 11 ? -4.168 22.186 21.283 1.00 0.00 11 LEU A N 12
ATOM 15288 C CA . LEU A 1 11 ? -3.069 22.418 20.361 1.00 0.00 11 LEU A CA 12
ATOM 15289 C C . LEU A 1 11 ? -2.076 21.258 20.457 1.00 0.00 11 LEU A C 12
ATOM 15290 O O . LEU A 1 11 ? -2.087 20.505 21.429 1.00 0.00 11 LEU A O 12
ATOM 15306 N N . PRO A 1 12 ? -1.219 21.148 19.406 1.00 0.00 12 PRO A N 12
ATOM 15307 C CA . PRO A 1 12 ? -1.273 22.081 18.295 1.00 0.00 12 PRO A CA 12
ATOM 15308 C C . PRO A 1 12 ? -2.472 21.789 17.391 1.00 0.00 12 PRO A C 12
ATOM 15309 O O . PRO A 1 12 ? -3.024 22.698 16.773 1.00 0.00 12 PRO A O 12
ATOM 15320 N N . LYS A 1 13 ? -2.840 20.517 17.343 1.00 0.00 13 LYS A N 12
ATOM 15321 C CA . LYS A 1 13 ? -3.964 20.093 16.525 1.00 0.00 13 LYS A CA 12
ATOM 15322 C C . LYS A 1 13 ? -3.677 20.426 15.060 1.00 0.00 13 LYS A C 12
ATOM 15323 O O . LYS A 1 13 ? -3.531 21.593 14.701 1.00 0.00 13 LYS A O 12
ATOM 15342 N N . ALA A 1 14 ? -3.604 19.378 14.252 1.00 0.00 14 ALA A N 12
ATOM 15343 C CA . ALA A 1 14 ? -3.337 19.544 12.833 1.00 0.00 14 ALA A CA 12
ATOM 15344 C C . ALA A 1 14 ? -4.288 18.654 12.032 1.00 0.00 14 ALA A C 12
ATOM 15345 O O . ALA A 1 14 ? -4.755 17.630 12.531 1.00 0.00 14 ALA A O 12
ATOM 15352 N N . SER A 1 15 ? -4.549 19.076 10.803 1.00 0.00 15 SER A N 12
ATOM 15353 C CA . SER A 1 15 ? -5.436 18.329 9.928 1.00 0.00 15 SER A CA 12
ATOM 15354 C C . SER A 1 15 ? -4.682 17.885 8.673 1.00 0.00 15 SER A C 12
ATOM 15355 O O . SER A 1 15 ? -3.655 18.465 8.324 1.00 0.00 15 SER A O 12
ATOM 15363 N N . GLU A 1 16 ? -5.221 16.859 8.030 1.00 0.00 16 GLU A N 12
ATOM 15364 C CA . GLU A 1 16 ? -4.612 16.330 6.822 1.00 0.00 16 GLU A CA 12
ATOM 15365 C C . GLU A 1 16 ? -5.468 16.673 5.601 1.00 0.00 16 GLU A C 12
ATOM 15366 O O . GLU A 1 16 ? -6.684 16.824 5.714 1.00 0.00 16 GLU A O 12
ATOM 15378 N N . ALA A 1 17 ? -4.801 16.786 4.462 1.00 0.00 17 ALA A N 12
ATOM 15379 C CA . ALA A 1 17 ? -5.486 17.108 3.222 1.00 0.00 17 ALA A CA 12
ATOM 15380 C C . ALA A 1 17 ? -5.636 15.838 2.383 1.00 0.00 17 ALA A C 12
ATOM 15381 O O . ALA A 1 17 ? -6.750 15.441 2.045 1.00 0.00 17 ALA A O 12
ATOM 15388 N N . THR A 1 18 ? -4.498 15.235 2.070 1.00 0.00 18 THR A N 12
ATOM 15389 C CA . THR A 1 18 ? -4.489 14.018 1.277 1.00 0.00 18 THR A CA 12
ATOM 15390 C C . THR A 1 18 ? -5.117 14.271 -0.095 1.00 0.00 18 THR A C 12
ATOM 15391 O O . THR A 1 18 ? -6.034 15.081 -0.222 1.00 0.00 18 THR A O 12
ATOM 15402 N N . VAL A 1 19 ? -4.599 13.563 -1.088 1.00 0.00 19 VAL A N 12
ATOM 15403 C CA . VAL A 1 19 ? -5.097 13.701 -2.446 1.00 0.00 19 VAL A CA 12
ATOM 15404 C C . VAL A 1 19 ? -4.536 12.568 -3.308 1.00 0.00 19 VAL A C 12
ATOM 15405 O O . VAL A 1 19 ? -3.394 12.151 -3.123 1.00 0.00 19 VAL A O 12
ATOM 15418 N N . CYS A 1 20 ? -5.365 12.104 -4.231 1.00 0.00 20 CYS A N 12
ATOM 15419 C CA . CYS A 1 20 ? -4.966 11.027 -5.122 1.00 0.00 20 CYS A CA 12
ATOM 15420 C C . CYS A 1 20 ? -4.833 9.745 -4.297 1.00 0.00 20 CYS A C 12
ATOM 15421 O O . CYS A 1 20 ? -4.583 9.800 -3.094 1.00 0.00 20 CYS A O 12
ATOM 15429 N N . ALA A 1 21 ? -5.007 8.622 -4.978 1.00 0.00 21 ALA A N 12
ATOM 15430 C CA . ALA A 1 21 ? -4.910 7.328 -4.324 1.00 0.00 21 ALA A CA 12
ATOM 15431 C C . ALA A 1 21 ? -4.538 6.264 -5.359 1.00 0.00 21 ALA A C 12
ATOM 15432 O O . ALA A 1 21 ? -4.720 6.470 -6.558 1.00 0.00 21 ALA A O 12
ATOM 15439 N N . ASN A 1 22 ? -4.024 5.151 -4.857 1.00 0.00 22 ASN A N 12
ATOM 15440 C CA . ASN A 1 22 ? -3.625 4.055 -5.724 1.00 0.00 22 ASN A CA 12
ATOM 15441 C C . ASN A 1 22 ? -4.705 2.972 -5.699 1.00 0.00 22 ASN A C 12
ATOM 15442 O O . ASN A 1 22 ? -5.573 2.976 -4.828 1.00 0.00 22 ASN A O 12
ATOM 15453 N N . ASN A 1 23 ? -4.615 2.069 -6.665 1.00 0.00 23 ASN A N 12
ATOM 15454 C CA . ASN A 1 23 ? -5.574 0.982 -6.765 1.00 0.00 23 ASN A CA 12
ATOM 15455 C C . ASN A 1 23 ? -4.846 -0.352 -6.587 1.00 0.00 23 ASN A C 12
ATOM 15456 O O . ASN A 1 23 ? -3.624 -0.383 -6.451 1.00 0.00 23 ASN A O 12
ATOM 15467 N N . SER A 1 24 ? -5.628 -1.421 -6.595 1.00 0.00 24 SER A N 12
ATOM 15468 C CA . SER A 1 24 ? -5.073 -2.755 -6.436 1.00 0.00 24 SER A CA 12
ATOM 15469 C C . SER A 1 24 ? -5.406 -3.609 -7.661 1.00 0.00 24 SER A C 12
ATOM 15470 O O . SER A 1 24 ? -6.426 -3.393 -8.314 1.00 0.00 24 SER A O 12
ATOM 15478 N N . LYS A 1 25 ? -4.527 -4.562 -7.935 1.00 0.00 25 LYS A N 12
ATOM 15479 C CA . LYS A 1 25 ? -4.715 -5.450 -9.069 1.00 0.00 25 LYS A CA 12
ATOM 15480 C C . LYS A 1 25 ? -4.063 -6.801 -8.768 1.00 0.00 25 LYS A C 12
ATOM 15481 O O . LYS A 1 25 ? -3.324 -6.934 -7.793 1.00 0.00 25 LYS A O 12
ATOM 15500 N N . VAL A 1 26 ? -4.359 -7.769 -9.623 1.00 0.00 26 VAL A N 12
ATOM 15501 C CA . VAL A 1 26 ? -3.810 -9.104 -9.460 1.00 0.00 26 VAL A CA 12
ATOM 15502 C C . VAL A 1 26 ? -3.677 -9.767 -10.833 1.00 0.00 26 VAL A C 12
ATOM 15503 O O . VAL A 1 26 ? -4.664 -10.233 -11.400 1.00 0.00 26 VAL A O 12
ATOM 15516 N N . SER A 1 27 ? -2.448 -9.787 -11.328 1.00 0.00 27 SER A N 12
ATOM 15517 C CA . SER A 1 27 ? -2.172 -10.384 -12.623 1.00 0.00 27 SER A CA 12
ATOM 15518 C C . SER A 1 27 ? -0.795 -11.050 -12.610 1.00 0.00 27 SER A C 12
ATOM 15519 O O . SER A 1 27 ? 0.170 -10.479 -12.105 1.00 0.00 27 SER A O 12
ATOM 15527 N N . SER A 1 28 ? -0.748 -12.250 -13.171 1.00 0.00 28 SER A N 12
ATOM 15528 C CA . SER A 1 28 ? 0.495 -13.000 -13.230 1.00 0.00 28 SER A CA 12
ATOM 15529 C C . SER A 1 28 ? 1.619 -12.109 -13.765 1.00 0.00 28 SER A C 12
ATOM 15530 O O . SER A 1 28 ? 1.358 -11.073 -14.374 1.00 0.00 28 SER A O 12
ATOM 15538 N N . THR A 1 29 ? 2.845 -12.545 -13.517 1.00 0.00 29 THR A N 12
ATOM 15539 C CA . THR A 1 29 ? 4.009 -11.801 -13.966 1.00 0.00 29 THR A CA 12
ATOM 15540 C C . THR A 1 29 ? 4.954 -12.711 -14.753 1.00 0.00 29 THR A C 12
ATOM 15541 O O . THR A 1 29 ? 5.324 -12.399 -15.884 1.00 0.00 29 THR A O 12
ATOM 15552 N N . GLY A 1 30 ? 5.317 -13.819 -14.124 1.00 0.00 30 GLY A N 12
ATOM 15553 C CA . GLY A 1 30 ? 6.212 -14.777 -14.752 1.00 0.00 30 GLY A CA 12
ATOM 15554 C C . GLY A 1 30 ? 7.114 -15.447 -13.713 1.00 0.00 30 GLY A C 12
ATOM 15555 O O . GLY A 1 30 ? 7.031 -16.656 -13.501 1.00 0.00 30 GLY A O 12
ATOM 15559 N N . GLU A 1 31 ? 7.955 -14.632 -13.094 1.00 0.00 31 GLU A N 12
ATOM 15560 C CA . GLU A 1 31 ? 8.872 -15.130 -12.083 1.00 0.00 31 GLU A CA 12
ATOM 15561 C C . GLU A 1 31 ? 8.110 -15.487 -10.805 1.00 0.00 31 GLU A C 12
ATOM 15562 O O . GLU A 1 31 ? 7.023 -14.966 -10.560 1.00 0.00 31 GLU A O 12
ATOM 15574 N N . LYS A 1 32 ? 8.710 -16.374 -10.024 1.00 0.00 32 LYS A N 12
ATOM 15575 C CA . LYS A 1 32 ? 8.102 -16.806 -8.778 1.00 0.00 32 LYS A CA 12
ATOM 15576 C C . LYS A 1 32 ? 8.600 -15.917 -7.636 1.00 0.00 32 LYS A C 12
ATOM 15577 O O . LYS A 1 32 ? 9.544 -15.148 -7.810 1.00 0.00 32 LYS A O 12
ATOM 15596 N N . VAL A 1 33 ? 7.942 -16.052 -6.494 1.00 0.00 33 VAL A N 12
ATOM 15597 C CA . VAL A 1 33 ? 8.306 -15.270 -5.325 1.00 0.00 33 VAL A CA 12
ATOM 15598 C C . VAL A 1 33 ? 8.248 -16.161 -4.082 1.00 0.00 33 VAL A C 12
ATOM 15599 O O . VAL A 1 33 ? 7.169 -16.566 -3.654 1.00 0.00 33 VAL A O 12
ATOM 15612 N N . VAL A 1 34 ? 9.424 -16.442 -3.539 1.00 0.00 34 VAL A N 12
ATOM 15613 C CA . VAL A 1 34 ? 9.521 -17.278 -2.355 1.00 0.00 34 VAL A CA 12
ATOM 15614 C C . VAL A 1 34 ? 10.237 -16.503 -1.246 1.00 0.00 34 VAL A C 12
ATOM 15615 O O . VAL A 1 34 ? 9.787 -16.494 -0.101 1.00 0.00 34 VAL A O 12
ATOM 15628 N N . LEU A 1 35 ? 11.339 -15.873 -1.625 1.00 0.00 35 LEU A N 12
ATOM 15629 C CA . LEU A 1 35 ? 12.121 -15.097 -0.678 1.00 0.00 35 LEU A CA 12
ATOM 15630 C C . LEU A 1 35 ? 11.197 -14.137 0.074 1.00 0.00 35 LEU A C 12
ATOM 15631 O O . LEU A 1 35 ? 10.977 -14.293 1.274 1.00 0.00 35 LEU A O 12
ATOM 15647 N N . TRP A 1 36 ? 10.682 -13.164 -0.663 1.00 0.00 36 TRP A N 12
ATOM 15648 C CA . TRP A 1 36 ? 9.787 -12.178 -0.081 1.00 0.00 36 TRP A CA 12
ATOM 15649 C C . TRP A 1 36 ? 8.434 -12.851 0.159 1.00 0.00 36 TRP A C 12
ATOM 15650 O O . TRP A 1 36 ? 8.161 -13.918 -0.389 1.00 0.00 36 TRP A O 12
ATOM 15671 N N . THR A 1 37 ? 7.622 -12.200 0.979 1.00 0.00 37 THR A N 12
ATOM 15672 C CA . THR A 1 37 ? 6.304 -12.722 1.299 1.00 0.00 37 THR A CA 12
ATOM 15673 C C . THR A 1 37 ? 5.222 -11.712 0.911 1.00 0.00 37 THR A C 12
ATOM 15674 O O . THR A 1 37 ? 5.519 -10.674 0.322 1.00 0.00 37 THR A O 12
ATOM 15685 N N . ARG A 1 38 ? 3.990 -12.052 1.258 1.00 0.00 38 ARG A N 12
ATOM 15686 C CA . ARG A 1 38 ? 2.862 -11.188 0.954 1.00 0.00 38 ARG A CA 12
ATOM 15687 C C . ARG A 1 38 ? 2.672 -10.151 2.064 1.00 0.00 38 ARG A C 12
ATOM 15688 O O . ARG A 1 38 ? 2.836 -8.954 1.834 1.00 0.00 38 ARG A O 12
ATOM 15709 N N . GLU A 1 39 ? 2.330 -10.650 3.243 1.00 0.00 39 GLU A N 12
ATOM 15710 C CA . GLU A 1 39 ? 2.117 -9.782 4.388 1.00 0.00 39 GLU A CA 12
ATOM 15711 C C . GLU A 1 39 ? 3.151 -8.655 4.401 1.00 0.00 39 GLU A C 12
ATOM 15712 O O . GLU A 1 39 ? 2.794 -7.479 4.346 1.00 0.00 39 GLU A O 12
ATOM 15724 N N . ALA A 1 40 ? 4.413 -9.053 4.472 1.00 0.00 40 ALA A N 12
ATOM 15725 C CA . ALA A 1 40 ? 5.502 -8.091 4.493 1.00 0.00 40 ALA A CA 12
ATOM 15726 C C . ALA A 1 40 ? 5.380 -7.165 3.281 1.00 0.00 40 ALA A C 12
ATOM 15727 O O . ALA A 1 40 ? 5.580 -5.957 3.396 1.00 0.00 40 ALA A O 12
ATOM 15734 N N . ASP A 1 41 ? 5.053 -7.767 2.146 1.00 0.00 41 ASP A N 12
ATOM 15735 C CA . ASP A 1 41 ? 4.903 -7.011 0.915 1.00 0.00 41 ASP A CA 12
ATOM 15736 C C . ASP A 1 41 ? 3.757 -6.009 1.073 1.00 0.00 41 ASP A C 12
ATOM 15737 O O . ASP A 1 41 ? 3.855 -4.872 0.614 1.00 0.00 41 ASP A O 12
ATOM 15746 N N . ARG A 1 42 ? 2.698 -6.468 1.723 1.00 0.00 42 ARG A N 12
ATOM 15747 C CA . ARG A 1 42 ? 1.535 -5.626 1.947 1.00 0.00 42 ARG A CA 12
ATOM 15748 C C . ARG A 1 42 ? 1.845 -4.563 3.003 1.00 0.00 42 ARG A C 12
ATOM 15749 O O . ARG A 1 42 ? 1.586 -3.379 2.791 1.00 0.00 42 ARG A O 12
ATOM 15770 N N . VAL A 1 43 ? 2.395 -5.023 4.117 1.00 0.00 43 VAL A N 12
ATOM 15771 C CA . VAL A 1 43 ? 2.743 -4.126 5.206 1.00 0.00 43 VAL A CA 12
ATOM 15772 C C . VAL A 1 43 ? 3.405 -2.871 4.635 1.00 0.00 43 VAL A C 12
ATOM 15773 O O . VAL A 1 43 ? 3.000 -1.753 4.950 1.00 0.00 43 VAL A O 12
ATOM 15786 N N . ILE A 1 44 ? 4.413 -3.097 3.806 1.00 0.00 44 ILE A N 12
ATOM 15787 C CA . ILE A 1 44 ? 5.136 -1.998 3.188 1.00 0.00 44 ILE A CA 12
ATOM 15788 C C . ILE A 1 44 ? 4.140 -1.060 2.503 1.00 0.00 44 ILE A C 12
ATOM 15789 O O . ILE A 1 44 ? 4.260 0.160 2.603 1.00 0.00 44 ILE A O 12
ATOM 15805 N N . LEU A 1 45 ? 3.179 -1.666 1.821 1.00 0.00 45 LEU A N 12
ATOM 15806 C CA . LEU A 1 45 ? 2.163 -0.900 1.119 1.00 0.00 45 LEU A CA 12
ATOM 15807 C C . LEU A 1 45 ? 1.325 -0.121 2.135 1.00 0.00 45 LEU A C 12
ATOM 15808 O O . LEU A 1 45 ? 0.943 1.021 1.884 1.00 0.00 45 LEU A O 12
ATOM 15824 N N . THR A 1 46 ? 1.064 -0.770 3.260 1.00 0.00 46 THR A N 12
ATOM 15825 C CA . THR A 1 46 ? 0.278 -0.152 4.315 1.00 0.00 46 THR A CA 12
ATOM 15826 C C . THR A 1 46 ? 1.082 0.955 5.000 1.00 0.00 46 THR A C 12
ATOM 15827 O O . THR A 1 46 ? 0.591 2.071 5.168 1.00 0.00 46 THR A O 12
ATOM 15838 N N . MET A 1 47 ? 2.304 0.609 5.377 1.00 0.00 47 MET A N 12
ATOM 15839 C CA . MET A 1 47 ? 3.181 1.560 6.039 1.00 0.00 47 MET A CA 12
ATOM 15840 C C . MET A 1 47 ? 3.468 2.761 5.137 1.00 0.00 47 MET A C 12
ATOM 15841 O O . MET A 1 47 ? 3.167 3.898 5.497 1.00 0.00 47 MET A O 12
ATOM 15855 N N . CYS A 1 48 ? 4.048 2.468 3.982 1.00 0.00 48 CYS A N 12
ATOM 15856 C CA . CYS A 1 48 ? 4.380 3.510 3.026 1.00 0.00 48 CYS A CA 12
ATOM 15857 C C . CYS A 1 48 ? 3.102 4.283 2.695 1.00 0.00 48 CYS A C 12
ATOM 15858 O O . CYS A 1 48 ? 3.163 5.412 2.210 1.00 0.00 48 CYS A O 12
ATOM 15866 N N . GLN A 1 49 ? 1.974 3.644 2.970 1.00 0.00 49 GLN A N 12
ATOM 15867 C CA . GLN A 1 49 ? 0.683 4.258 2.707 1.00 0.00 49 GLN A CA 12
ATOM 15868 C C . GLN A 1 49 ? 0.291 5.183 3.861 1.00 0.00 49 GLN A C 12
ATOM 15869 O O . GLN A 1 49 ? 0.167 6.393 3.676 1.00 0.00 49 GLN A O 12
ATOM 15883 N N . GLU A 1 50 ? 0.105 4.578 5.025 1.00 0.00 50 GLU A N 12
ATOM 15884 C CA . GLU A 1 50 ? -0.271 5.333 6.208 1.00 0.00 50 GLU A CA 12
ATOM 15885 C C . GLU A 1 50 ? 0.886 6.227 6.658 1.00 0.00 50 GLU A C 12
ATOM 15886 O O . GLU A 1 50 ? 0.747 7.448 6.712 1.00 0.00 50 GLU A O 12
ATOM 15898 N N . GLN A 1 51 ? 2.002 5.584 6.970 1.00 0.00 51 GLN A N 12
ATOM 15899 C CA . GLN A 1 51 ? 3.183 6.305 7.413 1.00 0.00 51 GLN A CA 12
ATOM 15900 C C . GLN A 1 51 ? 3.694 7.222 6.300 1.00 0.00 51 GLN A C 12
ATOM 15901 O O . GLN A 1 51 ? 4.222 8.299 6.571 1.00 0.00 51 GLN A O 12
ATOM 15915 N N . GLY A 1 52 ? 3.519 6.760 5.070 1.00 0.00 52 GLY A N 12
ATOM 15916 C CA . GLY A 1 52 ? 3.956 7.524 3.914 1.00 0.00 52 GLY A CA 12
ATOM 15917 C C . GLY A 1 52 ? 5.334 7.060 3.439 1.00 0.00 52 GLY A C 12
ATOM 15918 O O . GLY A 1 52 ? 6.313 7.148 4.180 1.00 0.00 52 GLY A O 12
ATOM 15922 N N . ALA A 1 53 ? 5.368 6.576 2.206 1.00 0.00 53 ALA A N 12
ATOM 15923 C CA . ALA A 1 53 ? 6.610 6.097 1.623 1.00 0.00 53 ALA A CA 12
ATOM 15924 C C . ALA A 1 53 ? 7.722 7.111 1.901 1.00 0.00 53 ALA A C 12
ATOM 15925 O O . ALA A 1 53 ? 7.730 8.200 1.330 1.00 0.00 53 ALA A O 12
ATOM 15932 N N . GLN A 1 54 ? 8.634 6.716 2.777 1.00 0.00 54 GLN A N 12
ATOM 15933 C CA . GLN A 1 54 ? 9.748 7.576 3.137 1.00 0.00 54 GLN A CA 12
ATOM 15934 C C . GLN A 1 54 ? 11.034 6.756 3.260 1.00 0.00 54 GLN A C 12
ATOM 15935 O O . GLN A 1 54 ? 10.986 5.530 3.351 1.00 0.00 54 GLN A O 12
ATOM 15949 N N . PRO A 1 55 ? 12.182 7.484 3.258 1.00 0.00 55 PRO A N 12
ATOM 15950 C CA . PRO A 1 55 ? 13.479 6.837 3.368 1.00 0.00 55 PRO A CA 12
ATOM 15951 C C . PRO A 1 55 ? 13.737 6.368 4.801 1.00 0.00 55 PRO A C 12
ATOM 15952 O O . PRO A 1 55 ? 14.515 5.442 5.024 1.00 0.00 55 PRO A O 12
ATOM 15963 N N . HIS A 1 56 ? 13.071 7.030 5.736 1.00 0.00 56 HIS A N 12
ATOM 15964 C CA . HIS A 1 56 ? 13.218 6.692 7.141 1.00 0.00 56 HIS A CA 12
ATOM 15965 C C . HIS A 1 56 ? 12.124 5.704 7.550 1.00 0.00 56 HIS A C 12
ATOM 15966 O O . HIS A 1 56 ? 12.389 4.741 8.267 1.00 0.00 56 HIS A O 12
ATOM 15980 N N . THR A 1 57 ? 10.918 5.978 7.076 1.00 0.00 57 THR A N 12
ATOM 15981 C CA . THR A 1 57 ? 9.782 5.125 7.383 1.00 0.00 57 THR A CA 12
ATOM 15982 C C . THR A 1 57 ? 10.179 3.651 7.283 1.00 0.00 57 THR A C 12
ATOM 15983 O O . THR A 1 57 ? 9.837 2.851 8.152 1.00 0.00 57 THR A O 12
ATOM 15994 N N . PHE A 1 58 ? 10.897 3.336 6.214 1.00 0.00 58 PHE A N 12
ATOM 15995 C CA . PHE A 1 58 ? 11.345 1.972 5.990 1.00 0.00 58 PHE A CA 12
ATOM 15996 C C . PHE A 1 58 ? 11.969 1.384 7.257 1.00 0.00 58 PHE A C 12
ATOM 15997 O O . PHE A 1 58 ? 11.913 0.175 7.476 1.00 0.00 58 PHE A O 12
ATOM 16014 N N . SER A 1 59 ? 12.548 2.266 8.058 1.00 0.00 59 SER A N 12
ATOM 16015 C CA . SER A 1 59 ? 13.181 1.849 9.297 1.00 0.00 59 SER A CA 12
ATOM 16016 C C . SER A 1 59 ? 12.152 1.183 10.212 1.00 0.00 59 SER A C 12
ATOM 16017 O O . SER A 1 59 ? 12.516 0.472 11.148 1.00 0.00 59 SER A O 12
ATOM 16025 N N . VAL A 1 60 ? 10.887 1.436 9.910 1.00 0.00 60 VAL A N 12
ATOM 16026 C CA . VAL A 1 60 ? 9.803 0.869 10.694 1.00 0.00 60 VAL A CA 12
ATOM 16027 C C . VAL A 1 60 ? 9.427 -0.499 10.122 1.00 0.00 60 VAL A C 12
ATOM 16028 O O . VAL A 1 60 ? 9.351 -1.483 10.857 1.00 0.00 60 VAL A O 12
ATOM 16041 N N . ILE A 1 61 ? 9.202 -0.518 8.817 1.00 0.00 61 ILE A N 12
ATOM 16042 C CA . ILE A 1 61 ? 8.836 -1.750 8.138 1.00 0.00 61 ILE A CA 12
ATOM 16043 C C . ILE A 1 61 ? 9.922 -2.801 8.378 1.00 0.00 61 ILE A C 12
ATOM 16044 O O . ILE A 1 61 ? 9.623 -3.928 8.771 1.00 0.00 61 ILE A O 12
ATOM 16060 N N . SER A 1 62 ? 11.159 -2.395 8.133 1.00 0.00 62 SER A N 12
ATOM 16061 C CA . SER A 1 62 ? 12.290 -3.288 8.318 1.00 0.00 62 SER A CA 12
ATOM 16062 C C . SER A 1 62 ? 12.169 -4.016 9.658 1.00 0.00 62 SER A C 12
ATOM 16063 O O . SER A 1 62 ? 12.374 -5.226 9.732 1.00 0.00 62 SER A O 12
ATOM 16071 N N . GLN A 1 63 ? 11.836 -3.247 10.685 1.00 0.00 63 GLN A N 12
ATOM 16072 C CA . GLN A 1 63 ? 11.685 -3.804 12.018 1.00 0.00 63 GLN A CA 12
ATOM 16073 C C . GLN A 1 63 ? 10.409 -4.643 12.102 1.00 0.00 63 GLN A C 12
ATOM 16074 O O . GLN A 1 63 ? 10.392 -5.692 12.745 1.00 0.00 63 GLN A O 12
ATOM 16088 N N . GLN A 1 64 ? 9.370 -4.151 11.442 1.00 0.00 64 GLN A N 12
ATOM 16089 C CA . GLN A 1 64 ? 8.093 -4.843 11.434 1.00 0.00 64 GLN A CA 12
ATOM 16090 C C . GLN A 1 64 ? 8.207 -6.160 10.663 1.00 0.00 64 GLN A C 12
ATOM 16091 O O . GLN A 1 64 ? 7.456 -7.100 10.919 1.00 0.00 64 GLN A O 12
ATOM 16105 N N . LEU A 1 65 ? 9.153 -6.185 9.736 1.00 0.00 65 LEU A N 12
ATOM 16106 C CA . LEU A 1 65 ? 9.376 -7.371 8.927 1.00 0.00 65 LEU A CA 12
ATOM 16107 C C . LEU A 1 65 ? 10.036 -8.452 9.784 1.00 0.00 65 LEU A C 12
ATOM 16108 O O . LEU A 1 65 ? 9.553 -9.582 9.847 1.00 0.00 65 LEU A O 12
ATOM 16124 N N . GLY A 1 66 ? 11.131 -8.068 10.425 1.00 0.00 66 GLY A N 12
ATOM 16125 C CA . GLY A 1 66 ? 11.862 -8.991 11.276 1.00 0.00 66 GLY A CA 12
ATOM 16126 C C . GLY A 1 66 ? 13.373 -8.818 11.101 1.00 0.00 66 GLY A C 12
ATOM 16127 O O . GLY A 1 66 ? 14.034 -8.217 11.946 1.00 0.00 66 GLY A O 12
ATOM 16131 N N . ASN A 1 67 ? 13.874 -9.356 9.999 1.00 0.00 67 ASN A N 12
ATOM 16132 C CA . ASN A 1 67 ? 15.293 -9.269 9.702 1.00 0.00 67 ASN A CA 12
ATOM 16133 C C . ASN A 1 67 ? 15.507 -8.316 8.525 1.00 0.00 67 ASN A C 12
ATOM 16134 O O . ASN A 1 67 ? 16.619 -7.844 8.297 1.00 0.00 67 ASN A O 12
ATOM 16145 N N . LYS A 1 68 ? 14.422 -8.061 7.807 1.00 0.00 68 LYS A N 12
ATOM 16146 C CA . LYS A 1 68 ? 14.477 -7.173 6.659 1.00 0.00 68 LYS A CA 12
ATOM 16147 C C . LYS A 1 68 ? 15.277 -5.921 7.025 1.00 0.00 68 LYS A C 12
ATOM 16148 O O . LYS A 1 68 ? 15.386 -5.571 8.199 1.00 0.00 68 LYS A O 12
ATOM 16167 N N . THR A 1 69 ? 15.817 -5.282 5.998 1.00 0.00 69 THR A N 12
ATOM 16168 C CA . THR A 1 69 ? 16.604 -4.077 6.197 1.00 0.00 69 THR A CA 12
ATOM 16169 C C . THR A 1 69 ? 15.845 -2.852 5.681 1.00 0.00 69 THR A C 12
ATOM 16170 O O . THR A 1 69 ? 14.920 -2.983 4.881 1.00 0.00 69 THR A O 12
ATOM 16181 N N . PRO A 1 70 ? 16.276 -1.660 6.173 1.00 0.00 70 PRO A N 12
ATOM 16182 C CA . PRO A 1 70 ? 15.647 -0.413 5.770 1.00 0.00 70 PRO A CA 12
ATOM 16183 C C . PRO A 1 70 ? 16.067 -0.020 4.353 1.00 0.00 70 PRO A C 12
ATOM 16184 O O . PRO A 1 70 ? 15.428 0.821 3.723 1.00 0.00 70 PRO A O 12
ATOM 16195 N N . VAL A 1 71 ? 17.140 -0.647 3.893 1.00 0.00 71 VAL A N 12
ATOM 16196 C CA . VAL A 1 71 ? 17.653 -0.372 2.561 1.00 0.00 71 VAL A CA 12
ATOM 16197 C C . VAL A 1 71 ? 16.933 -1.264 1.548 1.00 0.00 71 VAL A C 12
ATOM 16198 O O . VAL A 1 71 ? 16.718 -0.863 0.405 1.00 0.00 71 VAL A O 12
ATOM 16211 N N . GLU A 1 72 ? 16.578 -2.457 2.004 1.00 0.00 72 GLU A N 12
ATOM 16212 C CA . GLU A 1 72 ? 15.886 -3.408 1.151 1.00 0.00 72 GLU A CA 12
ATOM 16213 C C . GLU A 1 72 ? 14.414 -3.019 1.007 1.00 0.00 72 GLU A C 12
ATOM 16214 O O . GLU A 1 72 ? 13.888 -2.963 -0.103 1.00 0.00 72 GLU A O 12
ATOM 16226 N N . VAL A 1 73 ? 13.789 -2.759 2.147 1.00 0.00 73 VAL A N 12
ATOM 16227 C CA . VAL A 1 73 ? 12.388 -2.376 2.162 1.00 0.00 73 VAL A CA 12
ATOM 16228 C C . VAL A 1 73 ? 12.127 -1.367 1.042 1.00 0.00 73 VAL A C 12
ATOM 16229 O O . VAL A 1 73 ? 11.115 -1.453 0.347 1.00 0.00 73 VAL A O 12
ATOM 16242 N N . SER A 1 74 ? 13.057 -0.434 0.901 1.00 0.00 74 SER A N 12
ATOM 16243 C CA . SER A 1 74 ? 12.940 0.590 -0.123 1.00 0.00 74 SER A CA 12
ATOM 16244 C C . SER A 1 74 ? 12.971 -0.052 -1.511 1.00 0.00 74 SER A C 12
ATOM 16245 O O . SER A 1 74 ? 12.121 0.238 -2.352 1.00 0.00 74 SER A O 12
ATOM 16253 N N . HIS A 1 75 ? 13.959 -0.911 -1.709 1.00 0.00 75 HIS A N 12
ATOM 16254 C CA . HIS A 1 75 ? 14.112 -1.596 -2.981 1.00 0.00 75 HIS A CA 12
ATOM 16255 C C . HIS A 1 75 ? 12.809 -2.315 -3.336 1.00 0.00 75 HIS A C 12
ATOM 16256 O O . HIS A 1 75 ? 12.508 -2.518 -4.512 1.00 0.00 75 HIS A O 12
ATOM 16270 N N . ARG A 1 76 ? 12.071 -2.681 -2.299 1.00 0.00 76 ARG A N 12
ATOM 16271 C CA . ARG A 1 76 ? 10.807 -3.373 -2.486 1.00 0.00 76 ARG A CA 12
ATOM 16272 C C . ARG A 1 76 ? 9.697 -2.372 -2.814 1.00 0.00 76 ARG A C 12
ATOM 16273 O O . ARG A 1 76 ? 8.815 -2.659 -3.622 1.00 0.00 76 ARG A O 12
ATOM 16294 N N . PHE A 1 77 ? 9.777 -1.217 -2.169 1.00 0.00 77 PHE A N 12
ATOM 16295 C CA . PHE A 1 77 ? 8.790 -0.172 -2.382 1.00 0.00 77 PHE A CA 12
ATOM 16296 C C . PHE A 1 77 ? 8.889 0.395 -3.799 1.00 0.00 77 PHE A C 12
ATOM 16297 O O . PHE A 1 77 ? 7.873 0.595 -4.464 1.00 0.00 77 PHE A O 12
ATOM 16314 N N . ARG A 1 78 ? 10.121 0.639 -4.221 1.00 0.00 78 ARG A N 12
ATOM 16315 C CA . ARG A 1 78 ? 10.366 1.179 -5.547 1.00 0.00 78 ARG A CA 12
ATOM 16316 C C . ARG A 1 78 ? 10.009 0.144 -6.616 1.00 0.00 78 ARG A C 12
ATOM 16317 O O . ARG A 1 78 ? 9.710 0.500 -7.755 1.00 0.00 78 ARG A O 12
ATOM 16338 N N . GLU A 1 79 ? 10.051 -1.117 -6.210 1.00 0.00 79 GLU A N 12
ATOM 16339 C CA . GLU A 1 79 ? 9.736 -2.206 -7.119 1.00 0.00 79 GLU A CA 12
ATOM 16340 C C . GLU A 1 79 ? 8.221 -2.338 -7.284 1.00 0.00 79 GLU A C 12
ATOM 16341 O O . GLU A 1 79 ? 7.719 -2.413 -8.404 1.00 0.00 79 GLU A O 12
ATOM 16353 N N . LEU A 1 80 ? 7.534 -2.363 -6.150 1.00 0.00 80 LEU A N 12
ATOM 16354 C CA . LEU A 1 80 ? 6.086 -2.485 -6.155 1.00 0.00 80 LEU A CA 12
ATOM 16355 C C . LEU A 1 80 ? 5.493 -1.429 -7.090 1.00 0.00 80 LEU A C 12
ATOM 16356 O O . LEU A 1 80 ? 4.778 -1.762 -8.034 1.00 0.00 80 LEU A O 12
ATOM 16372 N N . MET A 1 81 ? 5.812 -0.177 -6.795 1.00 0.00 81 MET A N 12
ATOM 16373 C CA . MET A 1 81 ? 5.319 0.929 -7.598 1.00 0.00 81 MET A CA 12
ATOM 16374 C C . MET A 1 81 ? 5.823 0.828 -9.039 1.00 0.00 81 MET A C 12
ATOM 16375 O O . MET A 1 81 ? 5.335 1.533 -9.922 1.00 0.00 81 MET A O 12
ATOM 16389 N N . GLN A 1 82 ? 6.793 -0.053 -9.233 1.00 0.00 82 GLN A N 12
ATOM 16390 C CA . GLN A 1 82 ? 7.368 -0.255 -10.551 1.00 0.00 82 GLN A CA 12
ATOM 16391 C C . GLN A 1 82 ? 6.411 -1.063 -11.430 1.00 0.00 82 GLN A C 12
ATOM 16392 O O . GLN A 1 82 ? 6.092 -0.655 -12.546 1.00 0.00 82 GLN A O 12
ATOM 16406 N N . LEU A 1 83 ? 5.979 -2.196 -10.894 1.00 0.00 83 LEU A N 12
ATOM 16407 C CA . LEU A 1 83 ? 5.065 -3.065 -11.615 1.00 0.00 83 LEU A CA 12
ATOM 16408 C C . LEU A 1 83 ? 3.749 -2.323 -11.859 1.00 0.00 83 LEU A C 12
ATOM 16409 O O . LEU A 1 83 ? 3.206 -2.362 -12.962 1.00 0.00 83 LEU A O 12
ATOM 16425 N N . PHE A 1 84 ? 3.275 -1.665 -10.812 1.00 0.00 84 PHE A N 12
ATOM 16426 C CA . PHE A 1 84 ? 2.033 -0.916 -10.898 1.00 0.00 84 PHE A CA 12
ATOM 16427 C C . PHE A 1 84 ? 2.114 0.157 -11.987 1.00 0.00 84 PHE A C 12
ATOM 16428 O O . PHE A 1 84 ? 1.211 0.277 -12.813 1.00 0.00 84 PHE A O 12
ATOM 16445 N N . HIS A 1 85 ? 3.205 0.908 -11.952 1.00 0.00 85 HIS A N 12
ATOM 16446 C CA . HIS A 1 85 ? 3.416 1.966 -12.926 1.00 0.00 85 HIS A CA 12
ATOM 16447 C C . HIS A 1 85 ? 3.499 1.363 -14.329 1.00 0.00 85 HIS A C 12
ATOM 16448 O O . HIS A 1 85 ? 2.696 1.694 -15.200 1.00 0.00 85 HIS A O 12
ATOM 16462 N N . THR A 1 86 ? 4.478 0.488 -14.506 1.00 0.00 86 THR A N 12
ATOM 16463 C CA . THR A 1 86 ? 4.677 -0.165 -15.789 1.00 0.00 86 THR A CA 12
ATOM 16464 C C . THR A 1 86 ? 4.994 -1.648 -15.589 1.00 0.00 86 THR A C 12
ATOM 16465 O O . THR A 1 86 ? 6.069 -1.997 -15.105 1.00 0.00 86 THR A O 12
ATOM 16476 N N . ALA A 1 87 ? 4.038 -2.481 -15.973 1.00 0.00 87 ALA A N 12
ATOM 16477 C CA . ALA A 1 87 ? 4.202 -3.919 -15.843 1.00 0.00 87 ALA A CA 12
ATOM 16478 C C . ALA A 1 87 ? 4.070 -4.570 -17.221 1.00 0.00 87 ALA A C 12
ATOM 16479 O O . ALA A 1 87 ? 3.884 -3.880 -18.222 1.00 0.00 87 ALA A O 12
ATOM 16486 N N . CYS A 1 88 ? 4.171 -5.892 -17.228 1.00 0.00 88 CYS A N 12
ATOM 16487 C CA . CYS A 1 88 ? 4.065 -6.643 -18.467 1.00 0.00 88 CYS A CA 12
ATOM 16488 C C . CYS A 1 88 ? 3.994 -8.132 -18.121 1.00 0.00 88 CYS A C 12
ATOM 16489 O O . CYS A 1 88 ? 4.590 -8.574 -17.140 1.00 0.00 88 CYS A O 12
ATOM 16497 N N . GLU A 1 89 ? 3.258 -8.864 -18.945 1.00 0.00 89 GLU A N 12
ATOM 16498 C CA . GLU A 1 89 ? 3.101 -10.293 -18.738 1.00 0.00 89 GLU A CA 12
ATOM 16499 C C . GLU A 1 89 ? 4.344 -11.040 -19.226 1.00 0.00 89 GLU A C 12
ATOM 16500 O O . GLU A 1 89 ? 4.990 -10.618 -20.183 1.00 0.00 89 GLU A O 12
ATOM 16512 N N . SER A 1 90 ? 4.641 -12.138 -18.545 1.00 0.00 90 SER A N 12
ATOM 16513 C CA . SER A 1 90 ? 5.795 -12.947 -18.897 1.00 0.00 90 SER A CA 12
ATOM 16514 C C . SER A 1 90 ? 5.681 -14.329 -18.250 1.00 0.00 90 SER A C 12
ATOM 16515 O O . SER A 1 90 ? 4.935 -14.510 -17.290 1.00 0.00 90 SER A O 12
ATOM 16523 N N . GLY A 1 91 ? 6.434 -15.269 -18.803 1.00 0.00 91 GLY A N 12
ATOM 16524 C CA . GLY A 1 91 ? 6.427 -16.630 -18.292 1.00 0.00 91 GLY A CA 12
ATOM 16525 C C . GLY A 1 91 ? 5.097 -17.323 -18.596 1.00 0.00 91 GLY A C 12
ATOM 16526 O O . GLY A 1 91 ? 4.313 -17.594 -17.688 1.00 0.00 91 GLY A O 12
ATOM 16530 N N . PRO A 1 92 ? 4.878 -17.596 -19.910 1.00 0.00 92 PRO A N 12
ATOM 16531 C CA . PRO A 1 92 ? 3.657 -18.252 -20.345 1.00 0.00 92 PRO A CA 12
ATOM 16532 C C . PRO A 1 92 ? 3.684 -19.743 -20.003 1.00 0.00 92 PRO A C 12
ATOM 16533 O O . PRO A 1 92 ? 2.780 -20.249 -19.340 1.00 0.00 92 PRO A O 12
ATOM 16544 N N . SER A 1 93 ? 4.731 -20.406 -20.473 1.00 0.00 93 SER A N 12
ATOM 16545 C CA . SER A 1 93 ? 4.888 -21.829 -20.226 1.00 0.00 93 SER A CA 12
ATOM 16546 C C . SER A 1 93 ? 6.362 -22.159 -19.984 1.00 0.00 93 SER A C 12
ATOM 16547 O O . SER A 1 93 ? 7.246 -21.518 -20.552 1.00 0.00 93 SER A O 12
ATOM 16555 N N . SER A 1 94 ? 6.582 -23.157 -19.141 1.00 0.00 94 SER A N 12
ATOM 16556 C CA . SER A 1 94 ? 7.934 -23.579 -18.818 1.00 0.00 94 SER A CA 12
ATOM 16557 C C . SER A 1 94 ? 8.190 -24.983 -19.369 1.00 0.00 94 SER A C 12
ATOM 16558 O O . SER A 1 94 ? 9.103 -25.183 -20.170 1.00 0.00 94 SER A O 12
ATOM 16566 N N . GLY A 1 95 ? 7.368 -25.920 -18.920 1.00 0.00 95 GLY A N 12
ATOM 16567 C CA . GLY A 1 95 ? 7.494 -27.299 -19.358 1.00 0.00 95 GLY A CA 12
ATOM 16568 C C . GLY A 1 95 ? 7.337 -27.409 -20.876 1.00 0.00 95 GLY A C 12
ATOM 16569 O O . GLY A 1 95 ? 6.946 -28.456 -21.390 1.00 0.00 95 GLY A O 12
ATOM 16573 N N . GLY A 1 1 ? 5.608 76.938 -8.485 1.00 0.00 1 GLY A N 13
ATOM 16574 C CA . GLY A 1 1 ? 5.877 75.988 -7.418 1.00 0.00 1 GLY A CA 13
ATOM 16575 C C . GLY A 1 1 ? 6.335 74.643 -7.985 1.00 0.00 1 GLY A C 13
ATOM 16576 O O . GLY A 1 1 ? 6.060 74.326 -9.141 1.00 0.00 1 GLY A O 13
ATOM 16580 N N . PRO A 1 2 ? 7.044 73.867 -7.122 1.00 0.00 2 PRO A N 13
ATOM 16581 C CA . PRO A 1 2 ? 7.543 72.563 -7.524 1.00 0.00 2 PRO A CA 13
ATOM 16582 C C . PRO A 1 2 ? 6.412 71.534 -7.574 1.00 0.00 2 PRO A C 13
ATOM 16583 O O . PRO A 1 2 ? 5.261 71.857 -7.282 1.00 0.00 2 PRO A O 13
ATOM 16594 N N . SER A 1 3 ? 6.778 70.317 -7.945 1.00 0.00 3 SER A N 13
ATOM 16595 C CA . SER A 1 3 ? 5.809 69.238 -8.037 1.00 0.00 3 SER A CA 13
ATOM 16596 C C . SER A 1 3 ? 6.383 67.964 -7.415 1.00 0.00 3 SER A C 13
ATOM 16597 O O . SER A 1 3 ? 5.809 67.415 -6.475 1.00 0.00 3 SER A O 13
ATOM 16605 N N . GLY A 1 4 ? 7.508 67.531 -7.964 1.00 0.00 4 GLY A N 13
ATOM 16606 C CA . GLY A 1 4 ? 8.166 66.331 -7.474 1.00 0.00 4 GLY A CA 13
ATOM 16607 C C . GLY A 1 4 ? 7.788 65.114 -8.321 1.00 0.00 4 GLY A C 13
ATOM 16608 O O . GLY A 1 4 ? 8.465 64.798 -9.298 1.00 0.00 4 GLY A O 13
ATOM 16612 N N . SER A 1 5 ? 6.707 64.464 -7.915 1.00 0.00 5 SER A N 13
ATOM 16613 C CA . SER A 1 5 ? 6.230 63.288 -8.623 1.00 0.00 5 SER A CA 13
ATOM 16614 C C . SER A 1 5 ? 7.260 62.161 -8.519 1.00 0.00 5 SER A C 13
ATOM 16615 O O . SER A 1 5 ? 8.447 62.416 -8.321 1.00 0.00 5 SER A O 13
ATOM 16623 N N . SER A 1 6 ? 6.768 60.939 -8.658 1.00 0.00 6 SER A N 13
ATOM 16624 C CA . SER A 1 6 ? 7.630 59.772 -8.582 1.00 0.00 6 SER A CA 13
ATOM 16625 C C . SER A 1 6 ? 6.800 58.497 -8.738 1.00 0.00 6 SER A C 13
ATOM 16626 O O . SER A 1 6 ? 5.571 58.543 -8.704 1.00 0.00 6 SER A O 13
ATOM 16634 N N . GLY A 1 7 ? 7.504 57.387 -8.907 1.00 0.00 7 GLY A N 13
ATOM 16635 C CA . GLY A 1 7 ? 6.847 56.101 -9.069 1.00 0.00 7 GLY A CA 13
ATOM 16636 C C . GLY A 1 7 ? 7.781 54.955 -8.674 1.00 0.00 7 GLY A C 13
ATOM 16637 O O . GLY A 1 7 ? 8.886 55.190 -8.188 1.00 0.00 7 GLY A O 13
ATOM 16641 N N . ALA A 1 8 ? 7.301 53.740 -8.897 1.00 0.00 8 ALA A N 13
ATOM 16642 C CA . ALA A 1 8 ? 8.079 52.557 -8.570 1.00 0.00 8 ALA A CA 13
ATOM 16643 C C . ALA A 1 8 ? 7.348 51.314 -9.082 1.00 0.00 8 ALA A C 13
ATOM 16644 O O . ALA A 1 8 ? 6.207 51.402 -9.532 1.00 0.00 8 ALA A O 13
ATOM 16651 N N . GLY A 1 9 ? 8.036 50.185 -8.995 1.00 0.00 9 GLY A N 13
ATOM 16652 C CA . GLY A 1 9 ? 7.466 48.926 -9.443 1.00 0.00 9 GLY A CA 13
ATOM 16653 C C . GLY A 1 9 ? 7.775 47.801 -8.453 1.00 0.00 9 GLY A C 13
ATOM 16654 O O . GLY A 1 9 ? 8.133 48.060 -7.305 1.00 0.00 9 GLY A O 13
ATOM 16658 N N . ALA A 1 10 ? 7.626 46.575 -8.934 1.00 0.00 10 ALA A N 13
ATOM 16659 C CA . ALA A 1 10 ? 7.884 45.410 -8.106 1.00 0.00 10 ALA A CA 13
ATOM 16660 C C . ALA A 1 10 ? 7.906 44.158 -8.986 1.00 0.00 10 ALA A C 13
ATOM 16661 O O . ALA A 1 10 ? 6.858 43.687 -9.427 1.00 0.00 10 ALA A O 13
ATOM 16668 N N . LEU A 1 11 ? 9.110 43.656 -9.217 1.00 0.00 11 LEU A N 13
ATOM 16669 C CA . LEU A 1 11 ? 9.281 42.469 -10.036 1.00 0.00 11 LEU A CA 13
ATOM 16670 C C . LEU A 1 11 ? 10.579 41.762 -9.639 1.00 0.00 11 LEU A C 13
ATOM 16671 O O . LEU A 1 11 ? 11.455 42.367 -9.023 1.00 0.00 11 LEU A O 13
ATOM 16687 N N . PRO A 1 12 ? 10.663 40.459 -10.016 1.00 0.00 12 PRO A N 13
ATOM 16688 C CA . PRO A 1 12 ? 9.579 39.819 -10.742 1.00 0.00 12 PRO A CA 13
ATOM 16689 C C . PRO A 1 12 ? 8.403 39.510 -9.813 1.00 0.00 12 PRO A C 13
ATOM 16690 O O . PRO A 1 12 ? 8.442 39.837 -8.628 1.00 0.00 12 PRO A O 13
ATOM 16701 N N . LYS A 1 13 ? 7.386 38.885 -10.386 1.00 0.00 13 LYS A N 13
ATOM 16702 C CA . LYS A 1 13 ? 6.201 38.528 -9.625 1.00 0.00 13 LYS A CA 13
ATOM 16703 C C . LYS A 1 13 ? 5.326 37.590 -10.459 1.00 0.00 13 LYS A C 13
ATOM 16704 O O . LYS A 1 13 ? 4.595 38.038 -11.340 1.00 0.00 13 LYS A O 13
ATOM 16723 N N . ALA A 1 14 ? 5.431 36.306 -10.151 1.00 0.00 14 ALA A N 13
ATOM 16724 C CA . ALA A 1 14 ? 4.659 35.300 -10.861 1.00 0.00 14 ALA A CA 13
ATOM 16725 C C . ALA A 1 14 ? 4.836 33.946 -10.172 1.00 0.00 14 ALA A C 13
ATOM 16726 O O . ALA A 1 14 ? 5.611 33.825 -9.224 1.00 0.00 14 ALA A O 13
ATOM 16733 N N . SER A 1 15 ? 4.106 32.962 -10.675 1.00 0.00 15 SER A N 13
ATOM 16734 C CA . SER A 1 15 ? 4.173 31.621 -10.119 1.00 0.00 15 SER A CA 13
ATOM 16735 C C . SER A 1 15 ? 3.209 30.696 -10.866 1.00 0.00 15 SER A C 13
ATOM 16736 O O . SER A 1 15 ? 2.369 31.160 -11.635 1.00 0.00 15 SER A O 13
ATOM 16744 N N . GLU A 1 16 ? 3.362 29.405 -10.612 1.00 0.00 16 GLU A N 13
ATOM 16745 C CA . GLU A 1 16 ? 2.516 28.411 -11.250 1.00 0.00 16 GLU A CA 13
ATOM 16746 C C . GLU A 1 16 ? 2.751 27.034 -10.627 1.00 0.00 16 GLU A C 13
ATOM 16747 O O . GLU A 1 16 ? 3.692 26.850 -9.857 1.00 0.00 16 GLU A O 13
ATOM 16759 N N . ALA A 1 17 ? 1.880 26.102 -10.983 1.00 0.00 17 ALA A N 13
ATOM 16760 C CA . ALA A 1 17 ? 1.981 24.747 -10.469 1.00 0.00 17 ALA A CA 13
ATOM 16761 C C . ALA A 1 17 ? 0.941 23.864 -11.161 1.00 0.00 17 ALA A C 13
ATOM 16762 O O . ALA A 1 17 ? -0.049 24.365 -11.693 1.00 0.00 17 ALA A O 13
ATOM 16769 N N . THR A 1 18 ? 1.201 22.565 -11.132 1.00 0.00 18 THR A N 13
ATOM 16770 C CA . THR A 1 18 ? 0.299 21.607 -11.750 1.00 0.00 18 THR A CA 13
ATOM 16771 C C . THR A 1 18 ? 0.335 20.277 -10.995 1.00 0.00 18 THR A C 13
ATOM 16772 O O . THR A 1 18 ? 1.349 19.929 -10.391 1.00 0.00 18 THR A O 13
ATOM 16783 N N . VAL A 1 19 ? -0.783 19.569 -11.055 1.00 0.00 19 VAL A N 13
ATOM 16784 C CA . VAL A 1 19 ? -0.892 18.284 -10.385 1.00 0.00 19 VAL A CA 13
ATOM 16785 C C . VAL A 1 19 ? -1.568 17.281 -11.322 1.00 0.00 19 VAL A C 13
ATOM 16786 O O . VAL A 1 19 ? -2.276 17.672 -12.249 1.00 0.00 19 VAL A O 13
ATOM 16799 N N . CYS A 1 20 ? -1.327 16.007 -11.047 1.00 0.00 20 CYS A N 13
ATOM 16800 C CA . CYS A 1 20 ? -1.904 14.945 -11.853 1.00 0.00 20 CYS A CA 13
ATOM 16801 C C . CYS A 1 20 ? -1.463 13.603 -11.266 1.00 0.00 20 CYS A C 13
ATOM 16802 O O . CYS A 1 20 ? -0.342 13.474 -10.775 1.00 0.00 20 CYS A O 13
ATOM 16810 N N . ALA A 1 21 ? -2.367 12.637 -11.337 1.00 0.00 21 ALA A N 13
ATOM 16811 C CA . ALA A 1 21 ? -2.085 11.309 -10.819 1.00 0.00 21 ALA A CA 13
ATOM 16812 C C . ALA A 1 21 ? -2.748 10.264 -11.718 1.00 0.00 21 ALA A C 13
ATOM 16813 O O . ALA A 1 21 ? -3.873 10.457 -12.175 1.00 0.00 21 ALA A O 13
ATOM 16820 N N . ASN A 1 22 ? -2.022 9.179 -11.945 1.00 0.00 22 ASN A N 13
ATOM 16821 C CA . ASN A 1 22 ? -2.525 8.104 -12.782 1.00 0.00 22 ASN A CA 13
ATOM 16822 C C . ASN A 1 22 ? -2.058 6.761 -12.216 1.00 0.00 22 ASN A C 13
ATOM 16823 O O . ASN A 1 22 ? -1.015 6.686 -11.568 1.00 0.00 22 ASN A O 13
ATOM 16834 N N . ASN A 1 23 ? -2.852 5.735 -12.481 1.00 0.00 23 ASN A N 13
ATOM 16835 C CA . ASN A 1 23 ? -2.533 4.399 -12.005 1.00 0.00 23 ASN A CA 13
ATOM 16836 C C . ASN A 1 23 ? -3.177 3.365 -12.931 1.00 0.00 23 ASN A C 13
ATOM 16837 O O . ASN A 1 23 ? -3.969 3.717 -13.805 1.00 0.00 23 ASN A O 13
ATOM 16848 N N . SER A 1 24 ? -2.814 2.111 -12.709 1.00 0.00 24 SER A N 13
ATOM 16849 C CA . SER A 1 24 ? -3.347 1.024 -13.512 1.00 0.00 24 SER A CA 13
ATOM 16850 C C . SER A 1 24 ? -4.202 0.100 -12.642 1.00 0.00 24 SER A C 13
ATOM 16851 O O . SER A 1 24 ? -4.070 0.096 -11.419 1.00 0.00 24 SER A O 13
ATOM 16859 N N . LYS A 1 25 ? -5.059 -0.660 -13.307 1.00 0.00 25 LYS A N 13
ATOM 16860 C CA . LYS A 1 25 ? -5.936 -1.585 -12.610 1.00 0.00 25 LYS A CA 13
ATOM 16861 C C . LYS A 1 25 ? -5.935 -2.930 -13.339 1.00 0.00 25 LYS A C 13
ATOM 16862 O O . LYS A 1 25 ? -5.719 -2.984 -14.549 1.00 0.00 25 LYS A O 13
ATOM 16881 N N . VAL A 1 26 ? -6.178 -3.983 -12.573 1.00 0.00 26 VAL A N 13
ATOM 16882 C CA . VAL A 1 26 ? -6.207 -5.325 -13.131 1.00 0.00 26 VAL A CA 13
ATOM 16883 C C . VAL A 1 26 ? -4.833 -5.660 -13.713 1.00 0.00 26 VAL A C 13
ATOM 16884 O O . VAL A 1 26 ? -4.531 -5.299 -14.849 1.00 0.00 26 VAL A O 13
ATOM 16897 N N . SER A 1 27 ? -4.037 -6.348 -12.907 1.00 0.00 27 SER A N 13
ATOM 16898 C CA . SER A 1 27 ? -2.701 -6.737 -13.328 1.00 0.00 27 SER A CA 13
ATOM 16899 C C . SER A 1 27 ? -2.164 -7.838 -12.412 1.00 0.00 27 SER A C 13
ATOM 16900 O O . SER A 1 27 ? -2.684 -8.049 -11.318 1.00 0.00 27 SER A O 13
ATOM 16908 N N . SER A 1 28 ? -1.129 -8.511 -12.893 1.00 0.00 28 SER A N 13
ATOM 16909 C CA . SER A 1 28 ? -0.515 -9.586 -12.131 1.00 0.00 28 SER A CA 13
ATOM 16910 C C . SER A 1 28 ? 0.908 -9.195 -11.728 1.00 0.00 28 SER A C 13
ATOM 16911 O O . SER A 1 28 ? 1.588 -8.477 -12.459 1.00 0.00 28 SER A O 13
ATOM 16919 N N . THR A 1 29 ? 1.316 -9.685 -10.567 1.00 0.00 29 THR A N 13
ATOM 16920 C CA . THR A 1 29 ? 2.646 -9.396 -10.058 1.00 0.00 29 THR A CA 13
ATOM 16921 C C . THR A 1 29 ? 3.711 -9.908 -11.030 1.00 0.00 29 THR A C 13
ATOM 16922 O O . THR A 1 29 ? 3.649 -11.051 -11.479 1.00 0.00 29 THR A O 13
ATOM 16933 N N . GLY A 1 30 ? 4.664 -9.036 -11.325 1.00 0.00 30 GLY A N 13
ATOM 16934 C CA . GLY A 1 30 ? 5.742 -9.386 -12.235 1.00 0.00 30 GLY A CA 13
ATOM 16935 C C . GLY A 1 30 ? 7.058 -9.578 -11.479 1.00 0.00 30 GLY A C 13
ATOM 16936 O O . GLY A 1 30 ? 7.654 -8.611 -11.007 1.00 0.00 30 GLY A O 13
ATOM 16940 N N . GLU A 1 31 ? 7.472 -10.833 -11.386 1.00 0.00 31 GLU A N 13
ATOM 16941 C CA . GLU A 1 31 ? 8.706 -11.165 -10.695 1.00 0.00 31 GLU A CA 13
ATOM 16942 C C . GLU A 1 31 ? 8.612 -10.769 -9.220 1.00 0.00 31 GLU A C 13
ATOM 16943 O O . GLU A 1 31 ? 7.697 -10.047 -8.825 1.00 0.00 31 GLU A O 13
ATOM 16955 N N . LYS A 1 32 ? 9.569 -11.258 -8.446 1.00 0.00 32 LYS A N 13
ATOM 16956 C CA . LYS A 1 32 ? 9.605 -10.964 -7.024 1.00 0.00 32 LYS A CA 13
ATOM 16957 C C . LYS A 1 32 ? 8.362 -11.553 -6.354 1.00 0.00 32 LYS A C 13
ATOM 16958 O O . LYS A 1 32 ? 7.321 -10.900 -6.286 1.00 0.00 32 LYS A O 13
ATOM 16977 N N . VAL A 1 33 ? 8.511 -12.779 -5.876 1.00 0.00 33 VAL A N 13
ATOM 16978 C CA . VAL A 1 33 ? 7.413 -13.463 -5.214 1.00 0.00 33 VAL A CA 13
ATOM 16979 C C . VAL A 1 33 ? 7.974 -14.550 -4.295 1.00 0.00 33 VAL A C 13
ATOM 16980 O O . VAL A 1 33 ? 9.117 -14.975 -4.457 1.00 0.00 33 VAL A O 13
ATOM 16993 N N . VAL A 1 34 ? 7.144 -14.970 -3.352 1.00 0.00 34 VAL A N 13
ATOM 16994 C CA . VAL A 1 34 ? 7.544 -15.999 -2.407 1.00 0.00 34 VAL A CA 13
ATOM 16995 C C . VAL A 1 34 ? 8.566 -15.419 -1.428 1.00 0.00 34 VAL A C 13
ATOM 16996 O O . VAL A 1 34 ? 8.312 -15.353 -0.227 1.00 0.00 34 VAL A O 13
ATOM 17009 N N . LEU A 1 35 ? 9.701 -15.013 -1.979 1.00 0.00 35 LEU A N 13
ATOM 17010 C CA . LEU A 1 35 ? 10.762 -14.440 -1.169 1.00 0.00 35 LEU A CA 13
ATOM 17011 C C . LEU A 1 35 ? 10.159 -13.449 -0.171 1.00 0.00 35 LEU A C 13
ATOM 17012 O O . LEU A 1 35 ? 10.422 -13.532 1.027 1.00 0.00 35 LEU A O 13
ATOM 17028 N N . TRP A 1 36 ? 9.361 -12.535 -0.703 1.00 0.00 36 TRP A N 13
ATOM 17029 C CA . TRP A 1 36 ? 8.718 -11.530 0.126 1.00 0.00 36 TRP A CA 13
ATOM 17030 C C . TRP A 1 36 ? 7.319 -12.035 0.483 1.00 0.00 36 TRP A C 13
ATOM 17031 O O . TRP A 1 36 ? 6.521 -12.340 -0.402 1.00 0.00 36 TRP A O 13
ATOM 17052 N N . THR A 1 37 ? 7.064 -12.108 1.781 1.00 0.00 37 THR A N 13
ATOM 17053 C CA . THR A 1 37 ? 5.774 -12.572 2.265 1.00 0.00 37 THR A CA 13
ATOM 17054 C C . THR A 1 37 ? 4.702 -11.506 2.031 1.00 0.00 37 THR A C 13
ATOM 17055 O O . THR A 1 37 ? 5.007 -10.316 1.971 1.00 0.00 37 THR A O 13
ATOM 17066 N N . ARG A 1 38 ? 3.468 -11.972 1.904 1.00 0.00 38 ARG A N 13
ATOM 17067 C CA . ARG A 1 38 ? 2.349 -11.073 1.677 1.00 0.00 38 ARG A CA 13
ATOM 17068 C C . ARG A 1 38 ? 2.319 -9.982 2.749 1.00 0.00 38 ARG A C 13
ATOM 17069 O O . ARG A 1 38 ? 2.494 -8.803 2.444 1.00 0.00 38 ARG A O 13
ATOM 17090 N N . GLU A 1 39 ? 2.096 -10.413 3.982 1.00 0.00 39 GLU A N 13
ATOM 17091 C CA . GLU A 1 39 ? 2.041 -9.487 5.100 1.00 0.00 39 GLU A CA 13
ATOM 17092 C C . GLU A 1 39 ? 3.145 -8.436 4.974 1.00 0.00 39 GLU A C 13
ATOM 17093 O O . GLU A 1 39 ? 2.863 -7.243 4.877 1.00 0.00 39 GLU A O 13
ATOM 17105 N N . ALA A 1 40 ? 4.380 -8.917 4.979 1.00 0.00 40 ALA A N 13
ATOM 17106 C CA . ALA A 1 40 ? 5.528 -8.034 4.867 1.00 0.00 40 ALA A CA 13
ATOM 17107 C C . ALA A 1 40 ? 5.379 -7.169 3.613 1.00 0.00 40 ALA A C 13
ATOM 17108 O O . ALA A 1 40 ? 5.590 -5.958 3.661 1.00 0.00 40 ALA A O 13
ATOM 17115 N N . ASP A 1 41 ? 5.018 -7.826 2.520 1.00 0.00 41 ASP A N 13
ATOM 17116 C CA . ASP A 1 41 ? 4.840 -7.132 1.255 1.00 0.00 41 ASP A CA 13
ATOM 17117 C C . ASP A 1 41 ? 3.830 -5.997 1.439 1.00 0.00 41 ASP A C 13
ATOM 17118 O O . ASP A 1 41 ? 4.106 -4.853 1.084 1.00 0.00 41 ASP A O 13
ATOM 17127 N N . ARG A 1 42 ? 2.682 -6.354 1.995 1.00 0.00 42 ARG A N 13
ATOM 17128 C CA . ARG A 1 42 ? 1.630 -5.380 2.230 1.00 0.00 42 ARG A CA 13
ATOM 17129 C C . ARG A 1 42 ? 2.095 -4.330 3.242 1.00 0.00 42 ARG A C 13
ATOM 17130 O O . ARG A 1 42 ? 1.929 -3.132 3.020 1.00 0.00 42 ARG A O 13
ATOM 17151 N N . VAL A 1 43 ? 2.669 -4.819 4.332 1.00 0.00 43 VAL A N 13
ATOM 17152 C CA . VAL A 1 43 ? 3.159 -3.938 5.378 1.00 0.00 43 VAL A CA 13
ATOM 17153 C C . VAL A 1 43 ? 3.857 -2.735 4.741 1.00 0.00 43 VAL A C 13
ATOM 17154 O O . VAL A 1 43 ? 3.649 -1.598 5.161 1.00 0.00 43 VAL A O 13
ATOM 17167 N N . ILE A 1 44 ? 4.670 -3.027 3.737 1.00 0.00 44 ILE A N 13
ATOM 17168 C CA . ILE A 1 44 ? 5.400 -1.983 3.037 1.00 0.00 44 ILE A CA 13
ATOM 17169 C C . ILE A 1 44 ? 4.417 -0.915 2.555 1.00 0.00 44 ILE A C 13
ATOM 17170 O O . ILE A 1 44 ? 4.483 0.235 2.987 1.00 0.00 44 ILE A O 13
ATOM 17186 N N . LEU A 1 45 ? 3.527 -1.332 1.666 1.00 0.00 45 LEU A N 13
ATOM 17187 C CA . LEU A 1 45 ? 2.531 -0.426 1.121 1.00 0.00 45 LEU A CA 13
ATOM 17188 C C . LEU A 1 45 ? 1.708 0.168 2.265 1.00 0.00 45 LEU A C 13
ATOM 17189 O O . LEU A 1 45 ? 1.520 1.382 2.335 1.00 0.00 45 LEU A O 13
ATOM 17205 N N . THR A 1 46 ? 1.239 -0.715 3.135 1.00 0.00 46 THR A N 13
ATOM 17206 C CA . THR A 1 46 ? 0.440 -0.293 4.273 1.00 0.00 46 THR A CA 13
ATOM 17207 C C . THR A 1 46 ? 1.109 0.883 4.988 1.00 0.00 46 THR A C 13
ATOM 17208 O O . THR A 1 46 ? 0.558 1.981 5.034 1.00 0.00 46 THR A O 13
ATOM 17219 N N . MET A 1 47 ? 2.288 0.612 5.528 1.00 0.00 47 MET A N 13
ATOM 17220 C CA . MET A 1 47 ? 3.038 1.633 6.239 1.00 0.00 47 MET A CA 13
ATOM 17221 C C . MET A 1 47 ? 3.450 2.766 5.297 1.00 0.00 47 MET A C 13
ATOM 17222 O O . MET A 1 47 ? 3.423 3.936 5.677 1.00 0.00 47 MET A O 13
ATOM 17236 N N . CYS A 1 48 ? 3.822 2.380 4.085 1.00 0.00 48 CYS A N 13
ATOM 17237 C CA . CYS A 1 48 ? 4.239 3.348 3.086 1.00 0.00 48 CYS A CA 13
ATOM 17238 C C . CYS A 1 48 ? 3.040 4.236 2.747 1.00 0.00 48 CYS A C 13
ATOM 17239 O O . CYS A 1 48 ? 3.203 5.319 2.188 1.00 0.00 48 CYS A O 13
ATOM 17247 N N . GLN A 1 49 ? 1.861 3.743 3.100 1.00 0.00 49 GLN A N 13
ATOM 17248 C CA . GLN A 1 49 ? 0.635 4.478 2.841 1.00 0.00 49 GLN A CA 13
ATOM 17249 C C . GLN A 1 49 ? 0.294 5.378 4.030 1.00 0.00 49 GLN A C 13
ATOM 17250 O O . GLN A 1 49 ? 0.300 6.602 3.908 1.00 0.00 49 GLN A O 13
ATOM 17264 N N . GLU A 1 50 ? 0.005 4.737 5.153 1.00 0.00 50 GLU A N 13
ATOM 17265 C CA . GLU A 1 50 ? -0.338 5.464 6.363 1.00 0.00 50 GLU A CA 13
ATOM 17266 C C . GLU A 1 50 ? 0.788 6.429 6.740 1.00 0.00 50 GLU A C 13
ATOM 17267 O O . GLU A 1 50 ? 0.577 7.639 6.810 1.00 0.00 50 GLU A O 13
ATOM 17279 N N . GLN A 1 51 ? 1.960 5.857 6.973 1.00 0.00 51 GLN A N 13
ATOM 17280 C CA . GLN A 1 51 ? 3.120 6.651 7.341 1.00 0.00 51 GLN A CA 13
ATOM 17281 C C . GLN A 1 51 ? 3.650 7.412 6.124 1.00 0.00 51 GLN A C 13
ATOM 17282 O O . GLN A 1 51 ? 4.180 8.514 6.259 1.00 0.00 51 GLN A O 13
ATOM 17296 N N . GLY A 1 52 ? 3.489 6.794 4.963 1.00 0.00 52 GLY A N 13
ATOM 17297 C CA . GLY A 1 52 ? 3.944 7.400 3.723 1.00 0.00 52 GLY A CA 13
ATOM 17298 C C . GLY A 1 52 ? 5.180 6.679 3.182 1.00 0.00 52 GLY A C 13
ATOM 17299 O O . GLY A 1 52 ? 5.911 6.040 3.938 1.00 0.00 52 GLY A O 13
ATOM 17303 N N . ALA A 1 53 ? 5.376 6.805 1.878 1.00 0.00 53 ALA A N 13
ATOM 17304 C CA . ALA A 1 53 ? 6.511 6.173 1.227 1.00 0.00 53 ALA A CA 13
ATOM 17305 C C . ALA A 1 53 ? 7.761 7.027 1.449 1.00 0.00 53 ALA A C 13
ATOM 17306 O O . ALA A 1 53 ? 8.194 7.745 0.549 1.00 0.00 53 ALA A O 13
ATOM 17313 N N . GLN A 1 54 ? 8.306 6.921 2.652 1.00 0.00 54 GLN A N 13
ATOM 17314 C CA . GLN A 1 54 ? 9.497 7.674 3.003 1.00 0.00 54 GLN A CA 13
ATOM 17315 C C . GLN A 1 54 ? 10.620 6.725 3.427 1.00 0.00 54 GLN A C 13
ATOM 17316 O O . GLN A 1 54 ? 10.360 5.595 3.838 1.00 0.00 54 GLN A O 13
ATOM 17330 N N . PRO A 1 55 ? 11.876 7.232 3.309 1.00 0.00 55 PRO A N 13
ATOM 17331 C CA . PRO A 1 55 ? 13.040 6.442 3.675 1.00 0.00 55 PRO A CA 13
ATOM 17332 C C . PRO A 1 55 ? 13.182 6.349 5.196 1.00 0.00 55 PRO A C 13
ATOM 17333 O O . PRO A 1 55 ? 13.977 5.557 5.701 1.00 0.00 55 PRO A O 13
ATOM 17344 N N . HIS A 1 56 ? 12.400 7.168 5.883 1.00 0.00 56 HIS A N 13
ATOM 17345 C CA . HIS A 1 56 ? 12.430 7.189 7.335 1.00 0.00 56 HIS A CA 13
ATOM 17346 C C . HIS A 1 56 ? 11.465 6.135 7.883 1.00 0.00 56 HIS A C 13
ATOM 17347 O O . HIS A 1 56 ? 11.523 5.788 9.061 1.00 0.00 56 HIS A O 13
ATOM 17361 N N . THR A 1 57 ? 10.600 5.656 7.001 1.00 0.00 57 THR A N 13
ATOM 17362 C CA . THR A 1 57 ? 9.624 4.649 7.381 1.00 0.00 57 THR A CA 13
ATOM 17363 C C . THR A 1 57 ? 10.227 3.248 7.259 1.00 0.00 57 THR A C 13
ATOM 17364 O O . THR A 1 57 ? 10.030 2.405 8.133 1.00 0.00 57 THR A O 13
ATOM 17375 N N . PHE A 1 58 ? 10.950 3.044 6.168 1.00 0.00 58 PHE A N 13
ATOM 17376 C CA . PHE A 1 58 ? 11.584 1.760 5.920 1.00 0.00 58 PHE A CA 13
ATOM 17377 C C . PHE A 1 58 ? 12.329 1.267 7.163 1.00 0.00 58 PHE A C 13
ATOM 17378 O O . PHE A 1 58 ? 12.563 0.069 7.316 1.00 0.00 58 PHE A O 13
ATOM 17395 N N . SER A 1 59 ? 12.680 2.216 8.018 1.00 0.00 59 SER A N 13
ATOM 17396 C CA . SER A 1 59 ? 13.394 1.894 9.242 1.00 0.00 59 SER A CA 13
ATOM 17397 C C . SER A 1 59 ? 12.488 1.093 10.180 1.00 0.00 59 SER A C 13
ATOM 17398 O O . SER A 1 59 ? 12.967 0.269 10.957 1.00 0.00 59 SER A O 13
ATOM 17406 N N . VAL A 1 60 ? 11.195 1.364 10.077 1.00 0.00 60 VAL A N 13
ATOM 17407 C CA . VAL A 1 60 ? 10.219 0.679 10.906 1.00 0.00 60 VAL A CA 13
ATOM 17408 C C . VAL A 1 60 ? 9.817 -0.635 10.234 1.00 0.00 60 VAL A C 13
ATOM 17409 O O . VAL A 1 60 ? 9.809 -1.686 10.873 1.00 0.00 60 VAL A O 13
ATOM 17422 N N . ILE A 1 61 ? 9.494 -0.533 8.953 1.00 0.00 61 ILE A N 13
ATOM 17423 C CA . ILE A 1 61 ? 9.093 -1.701 8.187 1.00 0.00 61 ILE A CA 13
ATOM 17424 C C . ILE A 1 61 ? 10.130 -2.810 8.376 1.00 0.00 61 ILE A C 13
ATOM 17425 O O . ILE A 1 61 ? 9.777 -3.949 8.679 1.00 0.00 61 ILE A O 13
ATOM 17441 N N . SER A 1 62 ? 11.387 -2.439 8.188 1.00 0.00 62 SER A N 13
ATOM 17442 C CA . SER A 1 62 ? 12.478 -3.388 8.334 1.00 0.00 62 SER A CA 13
ATOM 17443 C C . SER A 1 62 ? 12.254 -4.256 9.574 1.00 0.00 62 SER A C 13
ATOM 17444 O O . SER A 1 62 ? 12.347 -5.480 9.504 1.00 0.00 62 SER A O 13
ATOM 17452 N N . GLN A 1 63 ? 11.964 -3.587 10.680 1.00 0.00 63 GLN A N 13
ATOM 17453 C CA . GLN A 1 63 ? 11.727 -4.282 11.934 1.00 0.00 63 GLN A CA 13
ATOM 17454 C C . GLN A 1 63 ? 10.420 -5.074 11.863 1.00 0.00 63 GLN A C 13
ATOM 17455 O O . GLN A 1 63 ? 10.392 -6.262 12.178 1.00 0.00 63 GLN A O 13
ATOM 17469 N N . GLN A 1 64 ? 9.368 -4.383 11.447 1.00 0.00 64 GLN A N 13
ATOM 17470 C CA . GLN A 1 64 ? 8.061 -5.006 11.331 1.00 0.00 64 GLN A CA 13
ATOM 17471 C C . GLN A 1 64 ? 8.168 -6.322 10.557 1.00 0.00 64 GLN A C 13
ATOM 17472 O O . GLN A 1 64 ? 7.510 -7.303 10.899 1.00 0.00 64 GLN A O 13
ATOM 17486 N N . LEU A 1 65 ? 9.002 -6.300 9.527 1.00 0.00 65 LEU A N 13
ATOM 17487 C CA . LEU A 1 65 ? 9.203 -7.478 8.702 1.00 0.00 65 LEU A CA 13
ATOM 17488 C C . LEU A 1 65 ? 9.726 -8.622 9.573 1.00 0.00 65 LEU A C 13
ATOM 17489 O O . LEU A 1 65 ? 9.180 -9.724 9.550 1.00 0.00 65 LEU A O 13
ATOM 17505 N N . GLY A 1 66 ? 10.778 -8.321 10.320 1.00 0.00 66 GLY A N 13
ATOM 17506 C CA . GLY A 1 66 ? 11.381 -9.310 11.197 1.00 0.00 66 GLY A CA 13
ATOM 17507 C C . GLY A 1 66 ? 12.904 -9.162 11.225 1.00 0.00 66 GLY A C 13
ATOM 17508 O O . GLY A 1 66 ? 13.493 -8.971 12.288 1.00 0.00 66 GLY A O 13
ATOM 17512 N N . ASN A 1 67 ? 13.498 -9.256 10.045 1.00 0.00 67 ASN A N 13
ATOM 17513 C CA . ASN A 1 67 ? 14.941 -9.134 9.921 1.00 0.00 67 ASN A CA 13
ATOM 17514 C C . ASN A 1 67 ? 15.277 -8.401 8.621 1.00 0.00 67 ASN A C 13
ATOM 17515 O O . ASN A 1 67 ? 16.410 -8.460 8.146 1.00 0.00 67 ASN A O 13
ATOM 17526 N N . LYS A 1 68 ? 14.272 -7.727 8.082 1.00 0.00 68 LYS A N 13
ATOM 17527 C CA . LYS A 1 68 ? 14.446 -6.983 6.847 1.00 0.00 68 LYS A CA 13
ATOM 17528 C C . LYS A 1 68 ? 15.252 -5.713 7.131 1.00 0.00 68 LYS A C 13
ATOM 17529 O O . LYS A 1 68 ? 15.317 -5.257 8.271 1.00 0.00 68 LYS A O 13
ATOM 17548 N N . THR A 1 69 ? 15.845 -5.178 6.073 1.00 0.00 69 THR A N 13
ATOM 17549 C CA . THR A 1 69 ? 16.643 -3.970 6.195 1.00 0.00 69 THR A CA 13
ATOM 17550 C C . THR A 1 69 ? 15.879 -2.768 5.638 1.00 0.00 69 THR A C 13
ATOM 17551 O O . THR A 1 69 ? 14.931 -2.931 4.870 1.00 0.00 69 THR A O 13
ATOM 17562 N N . PRO A 1 70 ? 16.331 -1.555 6.056 1.00 0.00 70 PRO A N 13
ATOM 17563 C CA . PRO A 1 70 ? 15.700 -0.326 5.608 1.00 0.00 70 PRO A CA 13
ATOM 17564 C C . PRO A 1 70 ? 16.085 -0.008 4.161 1.00 0.00 70 PRO A C 13
ATOM 17565 O O . PRO A 1 70 ? 15.443 0.815 3.511 1.00 0.00 70 PRO A O 13
ATOM 17576 N N . VAL A 1 71 ? 17.131 -0.678 3.700 1.00 0.00 71 VAL A N 13
ATOM 17577 C CA . VAL A 1 71 ? 17.608 -0.478 2.342 1.00 0.00 71 VAL A CA 13
ATOM 17578 C C . VAL A 1 71 ? 16.764 -1.315 1.380 1.00 0.00 71 VAL A C 13
ATOM 17579 O O . VAL A 1 71 ? 16.343 -0.828 0.332 1.00 0.00 71 VAL A O 13
ATOM 17592 N N . GLU A 1 72 ? 16.540 -2.562 1.771 1.00 0.00 72 GLU A N 13
ATOM 17593 C CA . GLU A 1 72 ? 15.753 -3.472 0.956 1.00 0.00 72 GLU A CA 13
ATOM 17594 C C . GLU A 1 72 ? 14.311 -2.972 0.844 1.00 0.00 72 GLU A C 13
ATOM 17595 O O . GLU A 1 72 ? 13.757 -2.904 -0.252 1.00 0.00 72 GLU A O 13
ATOM 17607 N N . VAL A 1 73 ? 13.745 -2.635 1.994 1.00 0.00 73 VAL A N 13
ATOM 17608 C CA . VAL A 1 73 ? 12.378 -2.144 2.039 1.00 0.00 73 VAL A CA 13
ATOM 17609 C C . VAL A 1 73 ? 12.218 -1.002 1.034 1.00 0.00 73 VAL A C 13
ATOM 17610 O O . VAL A 1 73 ? 11.120 -0.758 0.535 1.00 0.00 73 VAL A O 13
ATOM 17623 N N . SER A 1 74 ? 13.329 -0.331 0.766 1.00 0.00 74 SER A N 13
ATOM 17624 C CA . SER A 1 74 ? 13.326 0.779 -0.171 1.00 0.00 74 SER A CA 13
ATOM 17625 C C . SER A 1 74 ? 13.375 0.253 -1.607 1.00 0.00 74 SER A C 13
ATOM 17626 O O . SER A 1 74 ? 12.872 0.898 -2.526 1.00 0.00 74 SER A O 13
ATOM 17634 N N . HIS A 1 75 ? 13.985 -0.913 -1.755 1.00 0.00 75 HIS A N 13
ATOM 17635 C CA . HIS A 1 75 ? 14.106 -1.534 -3.063 1.00 0.00 75 HIS A CA 13
ATOM 17636 C C . HIS A 1 75 ? 12.809 -2.269 -3.405 1.00 0.00 75 HIS A C 13
ATOM 17637 O O . HIS A 1 75 ? 12.486 -2.454 -4.577 1.00 0.00 75 HIS A O 13
ATOM 17651 N N . ARG A 1 76 ? 12.101 -2.670 -2.359 1.00 0.00 76 ARG A N 13
ATOM 17652 C CA . ARG A 1 76 ? 10.846 -3.382 -2.533 1.00 0.00 76 ARG A CA 13
ATOM 17653 C C . ARG A 1 76 ? 9.728 -2.404 -2.902 1.00 0.00 76 ARG A C 13
ATOM 17654 O O . ARG A 1 76 ? 8.849 -2.732 -3.697 1.00 0.00 76 ARG A O 13
ATOM 17675 N N . PHE A 1 77 ? 9.799 -1.223 -2.306 1.00 0.00 77 PHE A N 13
ATOM 17676 C CA . PHE A 1 77 ? 8.804 -0.195 -2.562 1.00 0.00 77 PHE A CA 13
ATOM 17677 C C . PHE A 1 77 ? 8.897 0.312 -4.002 1.00 0.00 77 PHE A C 13
ATOM 17678 O O . PHE A 1 77 ? 7.896 0.352 -4.716 1.00 0.00 77 PHE A O 13
ATOM 17695 N N . ARG A 1 78 ? 10.108 0.687 -4.386 1.00 0.00 78 ARG A N 13
ATOM 17696 C CA . ARG A 1 78 ? 10.345 1.191 -5.729 1.00 0.00 78 ARG A CA 13
ATOM 17697 C C . ARG A 1 78 ? 10.047 0.104 -6.763 1.00 0.00 78 ARG A C 13
ATOM 17698 O O . ARG A 1 78 ? 9.744 0.406 -7.917 1.00 0.00 78 ARG A O 13
ATOM 17719 N N . GLU A 1 79 ? 10.143 -1.139 -6.314 1.00 0.00 79 GLU A N 13
ATOM 17720 C CA . GLU A 1 79 ? 9.887 -2.272 -7.186 1.00 0.00 79 GLU A CA 13
ATOM 17721 C C . GLU A 1 79 ? 8.381 -2.491 -7.344 1.00 0.00 79 GLU A C 13
ATOM 17722 O O . GLU A 1 79 ? 7.884 -2.630 -8.461 1.00 0.00 79 GLU A O 13
ATOM 17734 N N . LEU A 1 80 ? 7.696 -2.516 -6.210 1.00 0.00 80 LEU A N 13
ATOM 17735 C CA . LEU A 1 80 ? 6.257 -2.716 -6.208 1.00 0.00 80 LEU A CA 13
ATOM 17736 C C . LEU A 1 80 ? 5.607 -1.719 -7.170 1.00 0.00 80 LEU A C 13
ATOM 17737 O O . LEU A 1 80 ? 4.876 -2.113 -8.078 1.00 0.00 80 LEU A O 13
ATOM 17753 N N . MET A 1 81 ? 5.897 -0.447 -6.938 1.00 0.00 81 MET A N 13
ATOM 17754 C CA . MET A 1 81 ? 5.350 0.609 -7.772 1.00 0.00 81 MET A CA 13
ATOM 17755 C C . MET A 1 81 ? 5.818 0.462 -9.221 1.00 0.00 81 MET A C 13
ATOM 17756 O O . MET A 1 81 ? 5.286 1.113 -10.119 1.00 0.00 81 MET A O 13
ATOM 17770 N N . GLN A 1 82 ? 6.810 -0.398 -9.404 1.00 0.00 82 GLN A N 13
ATOM 17771 C CA . GLN A 1 82 ? 7.356 -0.639 -10.729 1.00 0.00 82 GLN A CA 13
ATOM 17772 C C . GLN A 1 82 ? 6.459 -1.604 -11.506 1.00 0.00 82 GLN A C 13
ATOM 17773 O O . GLN A 1 82 ? 6.135 -1.358 -12.667 1.00 0.00 82 GLN A O 13
ATOM 17787 N N . LEU A 1 83 ? 6.082 -2.682 -10.834 1.00 0.00 83 LEU A N 13
ATOM 17788 C CA . LEU A 1 83 ? 5.228 -3.685 -11.447 1.00 0.00 83 LEU A CA 13
ATOM 17789 C C . LEU A 1 83 ? 3.949 -3.018 -11.956 1.00 0.00 83 LEU A C 13
ATOM 17790 O O . LEU A 1 83 ? 3.424 -3.392 -13.004 1.00 0.00 83 LEU A O 13
ATOM 17806 N N . PHE A 1 84 ? 3.484 -2.042 -11.190 1.00 0.00 84 PHE A N 13
ATOM 17807 C CA . PHE A 1 84 ? 2.276 -1.319 -11.551 1.00 0.00 84 PHE A CA 13
ATOM 17808 C C . PHE A 1 84 ? 2.461 -0.566 -12.870 1.00 0.00 84 PHE A C 13
ATOM 17809 O O . PHE A 1 84 ? 1.588 -0.601 -13.736 1.00 0.00 84 PHE A O 13
ATOM 17826 N N . HIS A 1 85 ? 3.602 0.098 -12.980 1.00 0.00 85 HIS A N 13
ATOM 17827 C CA . HIS A 1 85 ? 3.913 0.858 -14.179 1.00 0.00 85 HIS A CA 13
ATOM 17828 C C . HIS A 1 85 ? 4.063 -0.095 -15.367 1.00 0.00 85 HIS A C 13
ATOM 17829 O O . HIS A 1 85 ? 3.295 -0.024 -16.325 1.00 0.00 85 HIS A O 13
ATOM 17843 N N . THR A 1 86 ? 5.057 -0.964 -15.264 1.00 0.00 86 THR A N 13
ATOM 17844 C CA . THR A 1 86 ? 5.318 -1.930 -16.318 1.00 0.00 86 THR A CA 13
ATOM 17845 C C . THR A 1 86 ? 4.967 -3.342 -15.846 1.00 0.00 86 THR A C 13
ATOM 17846 O O . THR A 1 86 ? 5.598 -3.870 -14.932 1.00 0.00 86 THR A O 13
ATOM 17857 N N . ALA A 1 87 ? 3.960 -3.914 -16.491 1.00 0.00 87 ALA A N 13
ATOM 17858 C CA . ALA A 1 87 ? 3.517 -5.255 -16.149 1.00 0.00 87 ALA A CA 13
ATOM 17859 C C . ALA A 1 87 ? 3.499 -6.119 -17.411 1.00 0.00 87 ALA A C 13
ATOM 17860 O O . ALA A 1 87 ? 3.432 -5.598 -18.523 1.00 0.00 87 ALA A O 13
ATOM 17867 N N . CYS A 1 88 ? 3.559 -7.425 -17.197 1.00 0.00 88 CYS A N 13
ATOM 17868 C CA . CYS A 1 88 ? 3.550 -8.366 -18.303 1.00 0.00 88 CYS A CA 13
ATOM 17869 C C . CYS A 1 88 ? 2.692 -9.568 -17.905 1.00 0.00 88 CYS A C 13
ATOM 17870 O O . CYS A 1 88 ? 3.139 -10.433 -17.153 1.00 0.00 88 CYS A O 13
ATOM 17878 N N . GLU A 1 89 ? 1.474 -9.584 -18.425 1.00 0.00 89 GLU A N 13
ATOM 17879 C CA . GLU A 1 89 ? 0.548 -10.665 -18.133 1.00 0.00 89 GLU A CA 13
ATOM 17880 C C . GLU A 1 89 ? 1.249 -12.018 -18.281 1.00 0.00 89 GLU A C 13
ATOM 17881 O O . GLU A 1 89 ? 2.069 -12.201 -19.179 1.00 0.00 89 GLU A O 13
ATOM 17893 N N . SER A 1 90 ? 0.901 -12.929 -17.384 1.00 0.00 90 SER A N 13
ATOM 17894 C CA . SER A 1 90 ? 1.486 -14.259 -17.404 1.00 0.00 90 SER A CA 13
ATOM 17895 C C . SER A 1 90 ? 0.966 -15.077 -16.220 1.00 0.00 90 SER A C 13
ATOM 17896 O O . SER A 1 90 ? 1.363 -14.846 -15.079 1.00 0.00 90 SER A O 13
ATOM 17904 N N . GLY A 1 91 ? 0.085 -16.016 -16.532 1.00 0.00 91 GLY A N 13
ATOM 17905 C CA . GLY A 1 91 ? -0.494 -16.870 -15.508 1.00 0.00 91 GLY A CA 13
ATOM 17906 C C . GLY A 1 91 ? -1.296 -16.047 -14.499 1.00 0.00 91 GLY A C 13
ATOM 17907 O O . GLY A 1 91 ? -0.731 -15.480 -13.564 1.00 0.00 91 GLY A O 13
ATOM 17911 N N . PRO A 1 92 ? -2.637 -16.007 -14.726 1.00 0.00 92 PRO A N 13
ATOM 17912 C CA . PRO A 1 92 ? -3.523 -15.263 -13.847 1.00 0.00 92 PRO A CA 13
ATOM 17913 C C . PRO A 1 92 ? -3.735 -16.006 -12.526 1.00 0.00 92 PRO A C 13
ATOM 17914 O O . PRO A 1 92 ? -3.568 -15.429 -11.452 1.00 0.00 92 PRO A O 13
ATOM 17925 N N . SER A 1 93 ? -4.099 -17.274 -12.648 1.00 0.00 93 SER A N 13
ATOM 17926 C CA . SER A 1 93 ? -4.335 -18.101 -11.477 1.00 0.00 93 SER A CA 13
ATOM 17927 C C . SER A 1 93 ? -3.003 -18.485 -10.831 1.00 0.00 93 SER A C 13
ATOM 17928 O O . SER A 1 93 ? -1.949 -18.361 -11.452 1.00 0.00 93 SER A O 13
ATOM 17936 N N . SER A 1 94 ? -3.094 -18.943 -9.591 1.00 0.00 94 SER A N 13
ATOM 17937 C CA . SER A 1 94 ? -1.909 -19.346 -8.853 1.00 0.00 94 SER A CA 13
ATOM 17938 C C . SER A 1 94 ? -2.304 -20.236 -7.673 1.00 0.00 94 SER A C 13
ATOM 17939 O O . SER A 1 94 ? -1.880 -21.388 -7.589 1.00 0.00 94 SER A O 13
ATOM 17947 N N . GLY A 1 95 ? -3.113 -19.668 -6.790 1.00 0.00 95 GLY A N 13
ATOM 17948 C CA . GLY A 1 95 ? -3.570 -20.395 -5.618 1.00 0.00 95 GLY A CA 13
ATOM 17949 C C . GLY A 1 95 ? -4.564 -19.560 -4.808 1.00 0.00 95 GLY A C 13
ATOM 17950 O O . GLY A 1 95 ? -5.675 -19.296 -5.265 1.00 0.00 95 GLY A O 13
ATOM 17954 N N . GLY A 1 1 ? 22.510 46.213 39.817 1.00 0.00 1 GLY A N 14
ATOM 17955 C CA . GLY A 1 1 ? 21.694 45.705 38.727 1.00 0.00 1 GLY A CA 14
ATOM 17956 C C . GLY A 1 1 ? 22.495 44.749 37.841 1.00 0.00 1 GLY A C 14
ATOM 17957 O O . GLY A 1 1 ? 23.136 45.175 36.882 1.00 0.00 1 GLY A O 14
ATOM 17961 N N . PRO A 1 2 ? 22.431 43.440 38.204 1.00 0.00 2 PRO A N 14
ATOM 17962 C CA . PRO A 1 2 ? 23.143 42.420 37.454 1.00 0.00 2 PRO A CA 14
ATOM 17963 C C . PRO A 1 2 ? 22.439 42.122 36.128 1.00 0.00 2 PRO A C 14
ATOM 17964 O O . PRO A 1 2 ? 23.060 42.169 35.067 1.00 0.00 2 PRO A O 14
ATOM 17975 N N . SER A 1 3 ? 21.152 41.824 36.232 1.00 0.00 3 SER A N 14
ATOM 17976 C CA . SER A 1 3 ? 20.357 41.519 35.055 1.00 0.00 3 SER A CA 14
ATOM 17977 C C . SER A 1 3 ? 18.868 41.605 35.393 1.00 0.00 3 SER A C 14
ATOM 17978 O O . SER A 1 3 ? 18.497 41.688 36.563 1.00 0.00 3 SER A O 14
ATOM 17986 N N . GLY A 1 4 ? 18.054 41.582 34.348 1.00 0.00 4 GLY A N 14
ATOM 17987 C CA . GLY A 1 4 ? 16.613 41.656 34.519 1.00 0.00 4 GLY A CA 14
ATOM 17988 C C . GLY A 1 4 ? 15.888 41.335 33.211 1.00 0.00 4 GLY A C 14
ATOM 17989 O O . GLY A 1 4 ? 15.881 42.145 32.285 1.00 0.00 4 GLY A O 14
ATOM 17993 N N . SER A 1 5 ? 15.295 40.151 33.176 1.00 0.00 5 SER A N 14
ATOM 17994 C CA . SER A 1 5 ? 14.568 39.712 31.996 1.00 0.00 5 SER A CA 14
ATOM 17995 C C . SER A 1 5 ? 13.702 38.498 32.336 1.00 0.00 5 SER A C 14
ATOM 17996 O O . SER A 1 5 ? 14.021 37.740 33.251 1.00 0.00 5 SER A O 14
ATOM 18004 N N . SER A 1 6 ? 12.623 38.350 31.582 1.00 0.00 6 SER A N 14
ATOM 18005 C CA . SER A 1 6 ? 11.709 37.241 31.792 1.00 0.00 6 SER A CA 14
ATOM 18006 C C . SER A 1 6 ? 10.714 37.155 30.632 1.00 0.00 6 SER A C 14
ATOM 18007 O O . SER A 1 6 ? 10.628 36.130 29.959 1.00 0.00 6 SER A O 14
ATOM 18015 N N . GLY A 1 7 ? 9.989 38.246 30.435 1.00 0.00 7 GLY A N 14
ATOM 18016 C CA . GLY A 1 7 ? 9.004 38.308 29.369 1.00 0.00 7 GLY A CA 14
ATOM 18017 C C . GLY A 1 7 ? 9.514 37.602 28.111 1.00 0.00 7 GLY A C 14
ATOM 18018 O O . GLY A 1 7 ? 10.721 37.505 27.895 1.00 0.00 7 GLY A O 14
ATOM 18022 N N . ALA A 1 8 ? 8.568 37.129 27.312 1.00 0.00 8 ALA A N 14
ATOM 18023 C CA . ALA A 1 8 ? 8.907 36.436 26.081 1.00 0.00 8 ALA A CA 14
ATOM 18024 C C . ALA A 1 8 ? 7.621 36.087 25.327 1.00 0.00 8 ALA A C 14
ATOM 18025 O O . ALA A 1 8 ? 6.534 36.114 25.902 1.00 0.00 8 ALA A O 14
ATOM 18032 N N . GLY A 1 9 ? 7.789 35.767 24.053 1.00 0.00 9 GLY A N 14
ATOM 18033 C CA . GLY A 1 9 ? 6.656 35.414 23.215 1.00 0.00 9 GLY A CA 14
ATOM 18034 C C . GLY A 1 9 ? 6.886 34.070 22.520 1.00 0.00 9 GLY A C 14
ATOM 18035 O O . GLY A 1 9 ? 7.842 33.361 22.832 1.00 0.00 9 GLY A O 14
ATOM 18039 N N . ALA A 1 10 ? 5.993 33.759 21.592 1.00 0.00 10 ALA A N 14
ATOM 18040 C CA . ALA A 1 10 ? 6.086 32.512 20.852 1.00 0.00 10 ALA A CA 14
ATOM 18041 C C . ALA A 1 10 ? 7.159 32.647 19.769 1.00 0.00 10 ALA A C 14
ATOM 18042 O O . ALA A 1 10 ? 6.868 32.508 18.582 1.00 0.00 10 ALA A O 14
ATOM 18049 N N . LEU A 1 11 ? 8.376 32.915 20.217 1.00 0.00 11 LEU A N 14
ATOM 18050 C CA . LEU A 1 11 ? 9.494 33.070 19.301 1.00 0.00 11 LEU A CA 14
ATOM 18051 C C . LEU A 1 11 ? 10.469 31.907 19.493 1.00 0.00 11 LEU A C 14
ATOM 18052 O O . LEU A 1 11 ? 10.431 31.222 20.514 1.00 0.00 11 LEU A O 14
ATOM 18068 N N . PRO A 1 12 ? 11.342 31.714 18.468 1.00 0.00 12 PRO A N 14
ATOM 18069 C CA . PRO A 1 12 ? 11.319 32.571 17.294 1.00 0.00 12 PRO A CA 14
ATOM 18070 C C . PRO A 1 12 ? 10.131 32.233 16.391 1.00 0.00 12 PRO A C 14
ATOM 18071 O O . PRO A 1 12 ? 9.473 33.128 15.865 1.00 0.00 12 PRO A O 14
ATOM 18082 N N . LYS A 1 13 ? 9.893 30.938 16.241 1.00 0.00 13 LYS A N 14
ATOM 18083 C CA . LYS A 1 13 ? 8.796 30.471 15.411 1.00 0.00 13 LYS A CA 14
ATOM 18084 C C . LYS A 1 13 ? 7.607 30.107 16.302 1.00 0.00 13 LYS A C 14
ATOM 18085 O O . LYS A 1 13 ? 7.612 30.395 17.498 1.00 0.00 13 LYS A O 14
ATOM 18104 N N . ALA A 1 14 ? 6.616 29.481 15.686 1.00 0.00 14 ALA A N 14
ATOM 18105 C CA . ALA A 1 14 ? 5.422 29.075 16.408 1.00 0.00 14 ALA A CA 14
ATOM 18106 C C . ALA A 1 14 ? 4.432 28.437 15.432 1.00 0.00 14 ALA A C 14
ATOM 18107 O O . ALA A 1 14 ? 3.925 29.105 14.531 1.00 0.00 14 ALA A O 14
ATOM 18114 N N . SER A 1 15 ? 4.186 27.152 15.643 1.00 0.00 15 SER A N 14
ATOM 18115 C CA . SER A 1 15 ? 3.265 26.417 14.792 1.00 0.00 15 SER A CA 14
ATOM 18116 C C . SER A 1 15 ? 3.786 26.394 13.354 1.00 0.00 15 SER A C 14
ATOM 18117 O O . SER A 1 15 ? 4.731 27.108 13.021 1.00 0.00 15 SER A O 14
ATOM 18125 N N . GLU A 1 16 ? 3.148 25.566 12.540 1.00 0.00 16 GLU A N 14
ATOM 18126 C CA . GLU A 1 16 ? 3.535 25.441 11.146 1.00 0.00 16 GLU A CA 14
ATOM 18127 C C . GLU A 1 16 ? 2.385 24.852 10.326 1.00 0.00 16 GLU A C 14
ATOM 18128 O O . GLU A 1 16 ? 1.422 24.331 10.887 1.00 0.00 16 GLU A O 14
ATOM 18140 N N . ALA A 1 17 ? 2.524 24.953 9.012 1.00 0.00 17 ALA A N 14
ATOM 18141 C CA . ALA A 1 17 ? 1.509 24.437 8.111 1.00 0.00 17 ALA A CA 14
ATOM 18142 C C . ALA A 1 17 ? 1.912 23.037 7.643 1.00 0.00 17 ALA A C 14
ATOM 18143 O O . ALA A 1 17 ? 1.150 22.084 7.797 1.00 0.00 17 ALA A O 14
ATOM 18150 N N . THR A 1 18 ? 3.110 22.958 7.082 1.00 0.00 18 THR A N 14
ATOM 18151 C CA . THR A 1 18 ? 3.624 21.690 6.591 1.00 0.00 18 THR A CA 14
ATOM 18152 C C . THR A 1 18 ? 2.748 21.165 5.452 1.00 0.00 18 THR A C 14
ATOM 18153 O O . THR A 1 18 ? 3.068 21.357 4.279 1.00 0.00 18 THR A O 14
ATOM 18164 N N . VAL A 1 19 ? 1.661 20.513 5.836 1.00 0.00 19 VAL A N 14
ATOM 18165 C CA . VAL A 1 19 ? 0.737 19.959 4.861 1.00 0.00 19 VAL A CA 14
ATOM 18166 C C . VAL A 1 19 ? 1.388 18.756 4.174 1.00 0.00 19 VAL A C 14
ATOM 18167 O O . VAL A 1 19 ? 0.957 17.620 4.365 1.00 0.00 19 VAL A O 14
ATOM 18180 N N . CYS A 1 20 ? 2.414 19.048 3.389 1.00 0.00 20 CYS A N 14
ATOM 18181 C CA . CYS A 1 20 ? 3.129 18.004 2.673 1.00 0.00 20 CYS A CA 14
ATOM 18182 C C . CYS A 1 20 ? 2.220 17.476 1.561 1.00 0.00 20 CYS A C 14
ATOM 18183 O O . CYS A 1 20 ? 1.050 17.847 1.483 1.00 0.00 20 CYS A O 14
ATOM 18191 N N . ALA A 1 21 ? 2.794 16.620 0.729 1.00 0.00 21 ALA A N 14
ATOM 18192 C CA . ALA A 1 21 ? 2.050 16.037 -0.375 1.00 0.00 21 ALA A CA 14
ATOM 18193 C C . ALA A 1 21 ? 2.036 14.515 -0.228 1.00 0.00 21 ALA A C 14
ATOM 18194 O O . ALA A 1 21 ? 2.930 13.939 0.391 1.00 0.00 21 ALA A O 14
ATOM 18201 N N . ASN A 1 22 ? 1.011 13.906 -0.806 1.00 0.00 22 ASN A N 14
ATOM 18202 C CA . ASN A 1 22 ? 0.868 12.461 -0.747 1.00 0.00 22 ASN A CA 14
ATOM 18203 C C . ASN A 1 22 ? 0.286 11.956 -2.068 1.00 0.00 22 ASN A C 14
ATOM 18204 O O . ASN A 1 22 ? -0.541 12.627 -2.683 1.00 0.00 22 ASN A O 14
ATOM 18215 N N . ASN A 1 23 ? 0.740 10.776 -2.466 1.00 0.00 23 ASN A N 14
ATOM 18216 C CA . ASN A 1 23 ? 0.274 10.173 -3.703 1.00 0.00 23 ASN A CA 14
ATOM 18217 C C . ASN A 1 23 ? -0.631 8.983 -3.376 1.00 0.00 23 ASN A C 14
ATOM 18218 O O . ASN A 1 23 ? -0.185 8.005 -2.778 1.00 0.00 23 ASN A O 14
ATOM 18229 N N . SER A 1 24 ? -1.886 9.107 -3.782 1.00 0.00 24 SER A N 14
ATOM 18230 C CA . SER A 1 24 ? -2.858 8.054 -3.540 1.00 0.00 24 SER A CA 14
ATOM 18231 C C . SER A 1 24 ? -2.425 6.769 -4.248 1.00 0.00 24 SER A C 14
ATOM 18232 O O . SER A 1 24 ? -2.193 5.748 -3.603 1.00 0.00 24 SER A O 14
ATOM 18240 N N . LYS A 1 25 ? -2.328 6.861 -5.567 1.00 0.00 25 LYS A N 14
ATOM 18241 C CA . LYS A 1 25 ? -1.926 5.719 -6.369 1.00 0.00 25 LYS A CA 14
ATOM 18242 C C . LYS A 1 25 ? -2.967 4.607 -6.224 1.00 0.00 25 LYS A C 14
ATOM 18243 O O . LYS A 1 25 ? -3.870 4.702 -5.393 1.00 0.00 25 LYS A O 14
ATOM 18262 N N . VAL A 1 26 ? -2.808 3.579 -7.044 1.00 0.00 26 VAL A N 14
ATOM 18263 C CA . VAL A 1 26 ? -3.722 2.450 -7.016 1.00 0.00 26 VAL A CA 14
ATOM 18264 C C . VAL A 1 26 ? -2.956 1.188 -6.617 1.00 0.00 26 VAL A C 14
ATOM 18265 O O . VAL A 1 26 ? -3.197 0.623 -5.551 1.00 0.00 26 VAL A O 14
ATOM 18278 N N . SER A 1 27 ? -2.049 0.782 -7.494 1.00 0.00 27 SER A N 14
ATOM 18279 C CA . SER A 1 27 ? -1.247 -0.403 -7.246 1.00 0.00 27 SER A CA 14
ATOM 18280 C C . SER A 1 27 ? -2.148 -1.636 -7.153 1.00 0.00 27 SER A C 14
ATOM 18281 O O . SER A 1 27 ? -2.747 -1.894 -6.110 1.00 0.00 27 SER A O 14
ATOM 18289 N N . SER A 1 28 ? -2.217 -2.364 -8.258 1.00 0.00 28 SER A N 14
ATOM 18290 C CA . SER A 1 28 ? -3.035 -3.563 -8.314 1.00 0.00 28 SER A CA 14
ATOM 18291 C C . SER A 1 28 ? -2.744 -4.335 -9.603 1.00 0.00 28 SER A C 14
ATOM 18292 O O . SER A 1 28 ? -2.147 -3.795 -10.533 1.00 0.00 28 SER A O 14
ATOM 18300 N N . THR A 1 29 ? -3.179 -5.586 -9.617 1.00 0.00 29 THR A N 14
ATOM 18301 C CA . THR A 1 29 ? -2.973 -6.438 -10.776 1.00 0.00 29 THR A CA 14
ATOM 18302 C C . THR A 1 29 ? -1.479 -6.665 -11.011 1.00 0.00 29 THR A C 14
ATOM 18303 O O . THR A 1 29 ? -0.753 -5.736 -11.363 1.00 0.00 29 THR A O 14
ATOM 18314 N N . GLY A 1 30 ? -1.062 -7.907 -10.807 1.00 0.00 30 GLY A N 14
ATOM 18315 C CA . GLY A 1 30 ? 0.333 -8.268 -10.993 1.00 0.00 30 GLY A CA 14
ATOM 18316 C C . GLY A 1 30 ? 0.838 -9.120 -9.827 1.00 0.00 30 GLY A C 14
ATOM 18317 O O . GLY A 1 30 ? 0.831 -8.676 -8.680 1.00 0.00 30 GLY A O 14
ATOM 18321 N N . GLU A 1 31 ? 1.265 -10.329 -10.161 1.00 0.00 31 GLU A N 14
ATOM 18322 C CA . GLU A 1 31 ? 1.773 -11.248 -9.156 1.00 0.00 31 GLU A CA 14
ATOM 18323 C C . GLU A 1 31 ? 3.271 -11.482 -9.360 1.00 0.00 31 GLU A C 14
ATOM 18324 O O . GLU A 1 31 ? 3.732 -11.625 -10.492 1.00 0.00 31 GLU A O 14
ATOM 18336 N N . LYS A 1 32 ? 3.990 -11.514 -8.248 1.00 0.00 32 LYS A N 14
ATOM 18337 C CA . LYS A 1 32 ? 5.426 -11.729 -8.290 1.00 0.00 32 LYS A CA 14
ATOM 18338 C C . LYS A 1 32 ? 5.966 -11.820 -6.862 1.00 0.00 32 LYS A C 14
ATOM 18339 O O . LYS A 1 32 ? 6.744 -10.969 -6.433 1.00 0.00 32 LYS A O 14
ATOM 18358 N N . VAL A 1 33 ? 5.533 -12.860 -6.164 1.00 0.00 33 VAL A N 14
ATOM 18359 C CA . VAL A 1 33 ? 5.964 -13.073 -4.793 1.00 0.00 33 VAL A CA 14
ATOM 18360 C C . VAL A 1 33 ? 6.514 -14.494 -4.651 1.00 0.00 33 VAL A C 14
ATOM 18361 O O . VAL A 1 33 ? 5.780 -15.467 -4.818 1.00 0.00 33 VAL A O 14
ATOM 18374 N N . VAL A 1 34 ? 7.801 -14.568 -4.344 1.00 0.00 34 VAL A N 14
ATOM 18375 C CA . VAL A 1 34 ? 8.457 -15.854 -4.177 1.00 0.00 34 VAL A CA 14
ATOM 18376 C C . VAL A 1 34 ? 9.428 -15.776 -2.998 1.00 0.00 34 VAL A C 14
ATOM 18377 O O . VAL A 1 34 ? 9.320 -16.550 -2.048 1.00 0.00 34 VAL A O 14
ATOM 18390 N N . LEU A 1 35 ? 10.356 -14.835 -3.097 1.00 0.00 35 LEU A N 14
ATOM 18391 C CA . LEU A 1 35 ? 11.346 -14.646 -2.050 1.00 0.00 35 LEU A CA 14
ATOM 18392 C C . LEU A 1 35 ? 10.692 -13.948 -0.856 1.00 0.00 35 LEU A C 14
ATOM 18393 O O . LEU A 1 35 ? 10.732 -14.456 0.264 1.00 0.00 35 LEU A O 14
ATOM 18409 N N . TRP A 1 36 ? 10.105 -12.793 -1.135 1.00 0.00 36 TRP A N 14
ATOM 18410 C CA . TRP A 1 36 ? 9.444 -12.019 -0.098 1.00 0.00 36 TRP A CA 14
ATOM 18411 C C . TRP A 1 36 ? 8.062 -12.632 0.140 1.00 0.00 36 TRP A C 14
ATOM 18412 O O . TRP A 1 36 ? 7.628 -13.504 -0.611 1.00 0.00 36 TRP A O 14
ATOM 18433 N N . THR A 1 37 ? 7.410 -12.152 1.189 1.00 0.00 37 THR A N 14
ATOM 18434 C CA . THR A 1 37 ? 6.087 -12.641 1.535 1.00 0.00 37 THR A CA 14
ATOM 18435 C C . THR A 1 37 ? 5.033 -11.565 1.267 1.00 0.00 37 THR A C 14
ATOM 18436 O O . THR A 1 37 ? 5.351 -10.377 1.220 1.00 0.00 37 THR A O 14
ATOM 18447 N N . ARG A 1 38 ? 3.800 -12.019 1.099 1.00 0.00 38 ARG A N 14
ATOM 18448 C CA . ARG A 1 38 ? 2.697 -11.109 0.837 1.00 0.00 38 ARG A CA 14
ATOM 18449 C C . ARG A 1 38 ? 2.578 -10.081 1.963 1.00 0.00 38 ARG A C 14
ATOM 18450 O O . ARG A 1 38 ? 2.739 -8.883 1.734 1.00 0.00 38 ARG A O 14
ATOM 18471 N N . GLU A 1 39 ? 2.297 -10.586 3.155 1.00 0.00 39 GLU A N 14
ATOM 18472 C CA . GLU A 1 39 ? 2.155 -9.725 4.317 1.00 0.00 39 GLU A CA 14
ATOM 18473 C C . GLU A 1 39 ? 3.187 -8.597 4.272 1.00 0.00 39 GLU A C 14
ATOM 18474 O O . GLU A 1 39 ? 2.827 -7.421 4.287 1.00 0.00 39 GLU A O 14
ATOM 18486 N N . ALA A 1 40 ? 4.449 -8.994 4.218 1.00 0.00 40 ALA A N 14
ATOM 18487 C CA . ALA A 1 40 ? 5.536 -8.031 4.170 1.00 0.00 40 ALA A CA 14
ATOM 18488 C C . ALA A 1 40 ? 5.278 -7.032 3.040 1.00 0.00 40 ALA A C 14
ATOM 18489 O O . ALA A 1 40 ? 5.405 -5.824 3.233 1.00 0.00 40 ALA A O 14
ATOM 18496 N N . ASP A 1 41 ? 4.919 -7.575 1.885 1.00 0.00 41 ASP A N 14
ATOM 18497 C CA . ASP A 1 41 ? 4.641 -6.746 0.724 1.00 0.00 41 ASP A CA 14
ATOM 18498 C C . ASP A 1 41 ? 3.437 -5.850 1.018 1.00 0.00 41 ASP A C 14
ATOM 18499 O O . ASP A 1 41 ? 3.385 -4.707 0.566 1.00 0.00 41 ASP A O 14
ATOM 18508 N N . ARG A 1 42 ? 2.500 -6.402 1.774 1.00 0.00 42 ARG A N 14
ATOM 18509 C CA . ARG A 1 42 ? 1.299 -5.666 2.134 1.00 0.00 42 ARG A CA 14
ATOM 18510 C C . ARG A 1 42 ? 1.631 -4.578 3.158 1.00 0.00 42 ARG A C 14
ATOM 18511 O O . ARG A 1 42 ? 1.152 -3.451 3.048 1.00 0.00 42 ARG A O 14
ATOM 18532 N N . VAL A 1 43 ? 2.448 -4.955 4.131 1.00 0.00 43 VAL A N 14
ATOM 18533 C CA . VAL A 1 43 ? 2.848 -4.026 5.174 1.00 0.00 43 VAL A CA 14
ATOM 18534 C C . VAL A 1 43 ? 3.487 -2.792 4.533 1.00 0.00 43 VAL A C 14
ATOM 18535 O O . VAL A 1 43 ? 2.988 -1.678 4.690 1.00 0.00 43 VAL A O 14
ATOM 18548 N N . ILE A 1 44 ? 4.580 -3.031 3.825 1.00 0.00 44 ILE A N 14
ATOM 18549 C CA . ILE A 1 44 ? 5.292 -1.953 3.160 1.00 0.00 44 ILE A CA 14
ATOM 18550 C C . ILE A 1 44 ? 4.281 -0.981 2.549 1.00 0.00 44 ILE A C 14
ATOM 18551 O O . ILE A 1 44 ? 4.457 0.234 2.626 1.00 0.00 44 ILE A O 14
ATOM 18567 N N . LEU A 1 45 ? 3.244 -1.552 1.955 1.00 0.00 45 LEU A N 14
ATOM 18568 C CA . LEU A 1 45 ? 2.204 -0.751 1.331 1.00 0.00 45 LEU A CA 14
ATOM 18569 C C . LEU A 1 45 ? 1.469 0.050 2.407 1.00 0.00 45 LEU A C 14
ATOM 18570 O O . LEU A 1 45 ? 1.475 1.280 2.383 1.00 0.00 45 LEU A O 14
ATOM 18586 N N . THR A 1 46 ? 0.852 -0.679 3.325 1.00 0.00 46 THR A N 14
ATOM 18587 C CA . THR A 1 46 ? 0.114 -0.051 4.407 1.00 0.00 46 THR A CA 14
ATOM 18588 C C . THR A 1 46 ? 0.988 0.983 5.120 1.00 0.00 46 THR A C 14
ATOM 18589 O O . THR A 1 46 ? 0.563 2.117 5.335 1.00 0.00 46 THR A O 14
ATOM 18600 N N . MET A 1 47 ? 2.193 0.554 5.466 1.00 0.00 47 MET A N 14
ATOM 18601 C CA . MET A 1 47 ? 3.130 1.429 6.150 1.00 0.00 47 MET A CA 14
ATOM 18602 C C . MET A 1 47 ? 3.443 2.665 5.304 1.00 0.00 47 MET A C 14
ATOM 18603 O O . MET A 1 47 ? 3.139 3.788 5.703 1.00 0.00 47 MET A O 14
ATOM 18617 N N . CYS A 1 48 ? 4.048 2.416 4.152 1.00 0.00 48 CYS A N 14
ATOM 18618 C CA . CYS A 1 48 ? 4.406 3.495 3.247 1.00 0.00 48 CYS A CA 14
ATOM 18619 C C . CYS A 1 48 ? 3.145 4.305 2.942 1.00 0.00 48 CYS A C 14
ATOM 18620 O O . CYS A 1 48 ? 3.229 5.458 2.522 1.00 0.00 48 CYS A O 14
ATOM 18628 N N . GLN A 1 49 ? 2.004 3.669 3.165 1.00 0.00 49 GLN A N 14
ATOM 18629 C CA . GLN A 1 49 ? 0.726 4.316 2.919 1.00 0.00 49 GLN A CA 14
ATOM 18630 C C . GLN A 1 49 ? 0.347 5.209 4.103 1.00 0.00 49 GLN A C 14
ATOM 18631 O O . GLN A 1 49 ? 0.278 6.429 3.967 1.00 0.00 49 GLN A O 14
ATOM 18645 N N . GLU A 1 50 ? 0.111 4.565 5.237 1.00 0.00 50 GLU A N 14
ATOM 18646 C CA . GLU A 1 50 ? -0.259 5.285 6.443 1.00 0.00 50 GLU A CA 14
ATOM 18647 C C . GLU A 1 50 ? 0.921 6.119 6.947 1.00 0.00 50 GLU A C 14
ATOM 18648 O O . GLU A 1 50 ? 0.820 7.340 7.057 1.00 0.00 50 GLU A O 14
ATOM 18660 N N . GLN A 1 51 ? 2.012 5.427 7.238 1.00 0.00 51 GLN A N 14
ATOM 18661 C CA . GLN A 1 51 ? 3.210 6.088 7.728 1.00 0.00 51 GLN A CA 14
ATOM 18662 C C . GLN A 1 51 ? 3.798 6.992 6.642 1.00 0.00 51 GLN A C 14
ATOM 18663 O O . GLN A 1 51 ? 4.385 8.029 6.944 1.00 0.00 51 GLN A O 14
ATOM 18677 N N . GLY A 1 52 ? 3.620 6.564 5.401 1.00 0.00 52 GLY A N 14
ATOM 18678 C CA . GLY A 1 52 ? 4.126 7.321 4.269 1.00 0.00 52 GLY A CA 14
ATOM 18679 C C . GLY A 1 52 ? 5.360 6.647 3.665 1.00 0.00 52 GLY A C 14
ATOM 18680 O O . GLY A 1 52 ? 6.123 5.992 4.373 1.00 0.00 52 GLY A O 14
ATOM 18684 N N . ALA A 1 53 ? 5.516 6.829 2.362 1.00 0.00 53 ALA A N 14
ATOM 18685 C CA . ALA A 1 53 ? 6.643 6.246 1.654 1.00 0.00 53 ALA A CA 14
ATOM 18686 C C . ALA A 1 53 ? 7.887 7.106 1.888 1.00 0.00 53 ALA A C 14
ATOM 18687 O O . ALA A 1 53 ? 8.524 7.555 0.936 1.00 0.00 53 ALA A O 14
ATOM 18694 N N . GLN A 1 54 ? 8.195 7.311 3.160 1.00 0.00 54 GLN A N 14
ATOM 18695 C CA . GLN A 1 54 ? 9.351 8.109 3.531 1.00 0.00 54 GLN A CA 14
ATOM 18696 C C . GLN A 1 54 ? 10.613 7.245 3.538 1.00 0.00 54 GLN A C 14
ATOM 18697 O O . GLN A 1 54 ? 10.531 6.020 3.468 1.00 0.00 54 GLN A O 14
ATOM 18711 N N . PRO A 1 55 ? 11.782 7.935 3.625 1.00 0.00 55 PRO A N 14
ATOM 18712 C CA . PRO A 1 55 ? 13.060 7.244 3.642 1.00 0.00 55 PRO A CA 14
ATOM 18713 C C . PRO A 1 55 ? 13.309 6.584 4.999 1.00 0.00 55 PRO A C 14
ATOM 18714 O O . PRO A 1 55 ? 13.742 5.435 5.065 1.00 0.00 55 PRO A O 14
ATOM 18725 N N . HIS A 1 56 ? 13.023 7.339 6.050 1.00 0.00 56 HIS A N 14
ATOM 18726 C CA . HIS A 1 56 ? 13.211 6.842 7.402 1.00 0.00 56 HIS A CA 14
ATOM 18727 C C . HIS A 1 56 ? 12.171 5.760 7.700 1.00 0.00 56 HIS A C 14
ATOM 18728 O O . HIS A 1 56 ? 12.475 4.765 8.357 1.00 0.00 56 HIS A O 14
ATOM 18742 N N . THR A 1 57 ? 10.965 5.990 7.202 1.00 0.00 57 THR A N 14
ATOM 18743 C CA . THR A 1 57 ? 9.878 5.047 7.406 1.00 0.00 57 THR A CA 14
ATOM 18744 C C . THR A 1 57 ? 10.359 3.617 7.151 1.00 0.00 57 THR A C 14
ATOM 18745 O O . THR A 1 57 ? 10.021 2.702 7.901 1.00 0.00 57 THR A O 14
ATOM 18756 N N . PHE A 1 58 ? 11.139 3.469 6.091 1.00 0.00 58 PHE A N 14
ATOM 18757 C CA . PHE A 1 58 ? 11.669 2.166 5.728 1.00 0.00 58 PHE A CA 14
ATOM 18758 C C . PHE A 1 58 ? 12.363 1.505 6.920 1.00 0.00 58 PHE A C 14
ATOM 18759 O O . PHE A 1 58 ? 12.494 0.282 6.968 1.00 0.00 58 PHE A O 14
ATOM 18776 N N . SER A 1 59 ? 12.790 2.342 7.854 1.00 0.00 59 SER A N 14
ATOM 18777 C CA . SER A 1 59 ? 13.468 1.854 9.043 1.00 0.00 59 SER A CA 14
ATOM 18778 C C . SER A 1 59 ? 12.458 1.204 9.991 1.00 0.00 59 SER A C 14
ATOM 18779 O O . SER A 1 59 ? 12.839 0.463 10.896 1.00 0.00 59 SER A O 14
ATOM 18787 N N . VAL A 1 60 ? 11.190 1.504 9.751 1.00 0.00 60 VAL A N 14
ATOM 18788 C CA . VAL A 1 60 ? 10.123 0.958 10.572 1.00 0.00 60 VAL A CA 14
ATOM 18789 C C . VAL A 1 60 ? 9.751 -0.434 10.058 1.00 0.00 60 VAL A C 14
ATOM 18790 O O . VAL A 1 60 ? 9.848 -1.417 10.791 1.00 0.00 60 VAL A O 14
ATOM 18803 N N . ILE A 1 61 ? 9.335 -0.474 8.801 1.00 0.00 61 ILE A N 14
ATOM 18804 C CA . ILE A 1 61 ? 8.948 -1.730 8.180 1.00 0.00 61 ILE A CA 14
ATOM 18805 C C . ILE A 1 61 ? 10.070 -2.753 8.368 1.00 0.00 61 ILE A C 14
ATOM 18806 O O . ILE A 1 61 ? 9.810 -3.913 8.683 1.00 0.00 61 ILE A O 14
ATOM 18822 N N . SER A 1 62 ? 11.293 -2.286 8.167 1.00 0.00 62 SER A N 14
ATOM 18823 C CA . SER A 1 62 ? 12.456 -3.146 8.310 1.00 0.00 62 SER A CA 14
ATOM 18824 C C . SER A 1 62 ? 12.322 -4.000 9.573 1.00 0.00 62 SER A C 14
ATOM 18825 O O . SER A 1 62 ? 12.697 -5.171 9.577 1.00 0.00 62 SER A O 14
ATOM 18833 N N . GLN A 1 63 ? 11.787 -3.379 10.615 1.00 0.00 63 GLN A N 14
ATOM 18834 C CA . GLN A 1 63 ? 11.600 -4.067 11.880 1.00 0.00 63 GLN A CA 14
ATOM 18835 C C . GLN A 1 63 ? 10.309 -4.888 11.852 1.00 0.00 63 GLN A C 14
ATOM 18836 O O . GLN A 1 63 ? 10.243 -5.968 12.437 1.00 0.00 63 GLN A O 14
ATOM 18850 N N . GLN A 1 64 ? 9.314 -4.344 11.167 1.00 0.00 64 GLN A N 14
ATOM 18851 C CA . GLN A 1 64 ? 8.029 -5.012 11.055 1.00 0.00 64 GLN A CA 14
ATOM 18852 C C . GLN A 1 64 ? 8.199 -6.383 10.399 1.00 0.00 64 GLN A C 14
ATOM 18853 O O . GLN A 1 64 ? 7.769 -7.396 10.949 1.00 0.00 64 GLN A O 14
ATOM 18867 N N . LEU A 1 65 ? 8.827 -6.372 9.232 1.00 0.00 65 LEU A N 14
ATOM 18868 C CA . LEU A 1 65 ? 9.059 -7.602 8.495 1.00 0.00 65 LEU A CA 14
ATOM 18869 C C . LEU A 1 65 ? 9.595 -8.671 9.451 1.00 0.00 65 LEU A C 14
ATOM 18870 O O . LEU A 1 65 ? 9.094 -9.794 9.475 1.00 0.00 65 LEU A O 14
ATOM 18886 N N . GLY A 1 66 ? 10.606 -8.283 10.214 1.00 0.00 66 GLY A N 14
ATOM 18887 C CA . GLY A 1 66 ? 11.215 -9.193 11.168 1.00 0.00 66 GLY A CA 14
ATOM 18888 C C . GLY A 1 66 ? 12.716 -8.926 11.301 1.00 0.00 66 GLY A C 14
ATOM 18889 O O . GLY A 1 66 ? 13.226 -8.767 12.409 1.00 0.00 66 GLY A O 14
ATOM 18893 N N . ASN A 1 67 ? 13.380 -8.883 10.156 1.00 0.00 67 ASN A N 14
ATOM 18894 C CA . ASN A 1 67 ? 14.812 -8.637 10.130 1.00 0.00 67 ASN A CA 14
ATOM 18895 C C . ASN A 1 67 ? 15.194 -8.017 8.785 1.00 0.00 67 ASN A C 14
ATOM 18896 O O . ASN A 1 67 ? 16.332 -8.150 8.337 1.00 0.00 67 ASN A O 14
ATOM 18907 N N . LYS A 1 68 ? 14.222 -7.352 8.178 1.00 0.00 68 LYS A N 14
ATOM 18908 C CA . LYS A 1 68 ? 14.442 -6.710 6.893 1.00 0.00 68 LYS A CA 14
ATOM 18909 C C . LYS A 1 68 ? 15.190 -5.393 7.107 1.00 0.00 68 LYS A C 14
ATOM 18910 O O . LYS A 1 68 ? 15.056 -4.762 8.154 1.00 0.00 68 LYS A O 14
ATOM 18929 N N . THR A 1 69 ? 15.962 -5.017 6.098 1.00 0.00 69 THR A N 14
ATOM 18930 C CA . THR A 1 69 ? 16.732 -3.786 6.163 1.00 0.00 69 THR A CA 14
ATOM 18931 C C . THR A 1 69 ? 15.936 -2.627 5.558 1.00 0.00 69 THR A C 14
ATOM 18932 O O . THR A 1 69 ? 14.987 -2.846 4.808 1.00 0.00 69 THR A O 14
ATOM 18943 N N . PRO A 1 70 ? 16.364 -1.387 5.918 1.00 0.00 70 PRO A N 14
ATOM 18944 C CA . PRO A 1 70 ? 15.702 -0.194 5.419 1.00 0.00 70 PRO A CA 14
ATOM 18945 C C . PRO A 1 70 ? 16.068 0.066 3.957 1.00 0.00 70 PRO A C 14
ATOM 18946 O O . PRO A 1 70 ? 15.393 0.832 3.271 1.00 0.00 70 PRO A O 14
ATOM 18957 N N . VAL A 1 71 ? 17.136 -0.587 3.523 1.00 0.00 71 VAL A N 14
ATOM 18958 C CA . VAL A 1 71 ? 17.601 -0.436 2.154 1.00 0.00 71 VAL A CA 14
ATOM 18959 C C . VAL A 1 71 ? 16.860 -1.429 1.256 1.00 0.00 71 VAL A C 14
ATOM 18960 O O . VAL A 1 71 ? 16.529 -1.112 0.115 1.00 0.00 71 VAL A O 14
ATOM 18973 N N . GLU A 1 72 ? 16.622 -2.611 1.806 1.00 0.00 72 GLU A N 14
ATOM 18974 C CA . GLU A 1 72 ? 15.926 -3.652 1.069 1.00 0.00 72 GLU A CA 14
ATOM 18975 C C . GLU A 1 72 ? 14.436 -3.321 0.962 1.00 0.00 72 GLU A C 14
ATOM 18976 O O . GLU A 1 72 ? 13.847 -3.438 -0.112 1.00 0.00 72 GLU A O 14
ATOM 18988 N N . VAL A 1 73 ? 13.870 -2.915 2.088 1.00 0.00 73 VAL A N 14
ATOM 18989 C CA . VAL A 1 73 ? 12.460 -2.566 2.134 1.00 0.00 73 VAL A CA 14
ATOM 18990 C C . VAL A 1 73 ? 12.158 -1.538 1.042 1.00 0.00 73 VAL A C 14
ATOM 18991 O O . VAL A 1 73 ? 11.240 -1.726 0.244 1.00 0.00 73 VAL A O 14
ATOM 19004 N N . SER A 1 74 ? 12.947 -0.474 1.040 1.00 0.00 74 SER A N 14
ATOM 19005 C CA . SER A 1 74 ? 12.775 0.583 0.059 1.00 0.00 74 SER A CA 14
ATOM 19006 C C . SER A 1 74 ? 12.974 0.026 -1.352 1.00 0.00 74 SER A C 14
ATOM 19007 O O . SER A 1 74 ? 12.233 0.372 -2.270 1.00 0.00 74 SER A O 14
ATOM 19015 N N . HIS A 1 75 ? 13.980 -0.827 -1.480 1.00 0.00 75 HIS A N 14
ATOM 19016 C CA . HIS A 1 75 ? 14.286 -1.436 -2.764 1.00 0.00 75 HIS A CA 14
ATOM 19017 C C . HIS A 1 75 ? 13.073 -2.226 -3.259 1.00 0.00 75 HIS A C 14
ATOM 19018 O O . HIS A 1 75 ? 12.879 -2.382 -4.464 1.00 0.00 75 HIS A O 14
ATOM 19032 N N . ARG A 1 76 ? 12.287 -2.703 -2.305 1.00 0.00 76 ARG A N 14
ATOM 19033 C CA . ARG A 1 76 ? 11.099 -3.473 -2.629 1.00 0.00 76 ARG A CA 14
ATOM 19034 C C . ARG A 1 76 ? 9.950 -2.538 -3.013 1.00 0.00 76 ARG A C 14
ATOM 19035 O O . ARG A 1 76 ? 9.175 -2.841 -3.920 1.00 0.00 76 ARG A O 14
ATOM 19056 N N . PHE A 1 77 ? 9.875 -1.422 -2.304 1.00 0.00 77 PHE A N 14
ATOM 19057 C CA . PHE A 1 77 ? 8.834 -0.441 -2.559 1.00 0.00 77 PHE A CA 14
ATOM 19058 C C . PHE A 1 77 ? 8.870 0.032 -4.014 1.00 0.00 77 PHE A C 14
ATOM 19059 O O . PHE A 1 77 ? 7.833 0.121 -4.668 1.00 0.00 77 PHE A O 14
ATOM 19076 N N . ARG A 1 78 ? 10.077 0.323 -4.477 1.00 0.00 78 ARG A N 14
ATOM 19077 C CA . ARG A 1 78 ? 10.263 0.785 -5.842 1.00 0.00 78 ARG A CA 14
ATOM 19078 C C . ARG A 1 78 ? 10.017 -0.359 -6.828 1.00 0.00 78 ARG A C 14
ATOM 19079 O O . ARG A 1 78 ? 9.602 -0.128 -7.963 1.00 0.00 78 ARG A O 14
ATOM 19100 N N . GLU A 1 79 ? 10.284 -1.569 -6.359 1.00 0.00 79 GLU A N 14
ATOM 19101 C CA . GLU A 1 79 ? 10.097 -2.750 -7.185 1.00 0.00 79 GLU A CA 14
ATOM 19102 C C . GLU A 1 79 ? 8.606 -3.054 -7.346 1.00 0.00 79 GLU A C 14
ATOM 19103 O O . GLU A 1 79 ? 8.165 -3.467 -8.418 1.00 0.00 79 GLU A O 14
ATOM 19115 N N . LEU A 1 80 ? 7.870 -2.840 -6.265 1.00 0.00 80 LEU A N 14
ATOM 19116 C CA . LEU A 1 80 ? 6.438 -3.086 -6.273 1.00 0.00 80 LEU A CA 14
ATOM 19117 C C . LEU A 1 80 ? 5.774 -2.175 -7.307 1.00 0.00 80 LEU A C 14
ATOM 19118 O O . LEU A 1 80 ? 5.107 -2.653 -8.223 1.00 0.00 80 LEU A O 14
ATOM 19134 N N . MET A 1 81 ? 5.981 -0.879 -7.126 1.00 0.00 81 MET A N 14
ATOM 19135 C CA . MET A 1 81 ? 5.410 0.103 -8.033 1.00 0.00 81 MET A CA 14
ATOM 19136 C C . MET A 1 81 ? 5.954 -0.079 -9.451 1.00 0.00 81 MET A C 14
ATOM 19137 O O . MET A 1 81 ? 5.427 0.499 -10.401 1.00 0.00 81 MET A O 14
ATOM 19151 N N . GLN A 1 82 ? 7.001 -0.884 -9.550 1.00 0.00 82 GLN A N 14
ATOM 19152 C CA . GLN A 1 82 ? 7.622 -1.150 -10.837 1.00 0.00 82 GLN A CA 14
ATOM 19153 C C . GLN A 1 82 ? 6.715 -2.037 -11.691 1.00 0.00 82 GLN A C 14
ATOM 19154 O O . GLN A 1 82 ? 6.376 -1.681 -12.819 1.00 0.00 82 GLN A O 14
ATOM 19168 N N . LEU A 1 83 ? 6.347 -3.175 -11.122 1.00 0.00 83 LEU A N 14
ATOM 19169 C CA . LEU A 1 83 ? 5.486 -4.116 -11.817 1.00 0.00 83 LEU A CA 14
ATOM 19170 C C . LEU A 1 83 ? 4.336 -3.354 -12.480 1.00 0.00 83 LEU A C 14
ATOM 19171 O O . LEU A 1 83 ? 4.176 -3.403 -13.699 1.00 0.00 83 LEU A O 14
ATOM 19187 N N . PHE A 1 84 ? 3.566 -2.668 -11.649 1.00 0.00 84 PHE A N 14
ATOM 19188 C CA . PHE A 1 84 ? 2.437 -1.897 -12.139 1.00 0.00 84 PHE A CA 14
ATOM 19189 C C . PHE A 1 84 ? 2.888 -0.851 -13.161 1.00 0.00 84 PHE A C 14
ATOM 19190 O O . PHE A 1 84 ? 2.274 -0.704 -14.216 1.00 0.00 84 PHE A O 14
ATOM 19207 N N . HIS A 1 85 ? 3.959 -0.153 -12.811 1.00 0.00 85 HIS A N 14
ATOM 19208 C CA . HIS A 1 85 ? 4.500 0.875 -13.685 1.00 0.00 85 HIS A CA 14
ATOM 19209 C C . HIS A 1 85 ? 4.514 0.366 -15.128 1.00 0.00 85 HIS A C 14
ATOM 19210 O O . HIS A 1 85 ? 3.806 0.896 -15.983 1.00 0.00 85 HIS A O 14
ATOM 19224 N N . THR A 1 86 ? 5.327 -0.655 -15.354 1.00 0.00 86 THR A N 14
ATOM 19225 C CA . THR A 1 86 ? 5.442 -1.241 -16.678 1.00 0.00 86 THR A CA 14
ATOM 19226 C C . THR A 1 86 ? 4.154 -1.979 -17.049 1.00 0.00 86 THR A C 14
ATOM 19227 O O . THR A 1 86 ? 3.795 -2.057 -18.223 1.00 0.00 86 THR A O 14
ATOM 19238 N N . ALA A 1 87 ? 3.494 -2.502 -16.026 1.00 0.00 87 ALA A N 14
ATOM 19239 C CA . ALA A 1 87 ? 2.254 -3.230 -16.230 1.00 0.00 87 ALA A CA 14
ATOM 19240 C C . ALA A 1 87 ? 2.571 -4.634 -16.749 1.00 0.00 87 ALA A C 14
ATOM 19241 O O . ALA A 1 87 ? 2.321 -5.625 -16.065 1.00 0.00 87 ALA A O 14
ATOM 19248 N N . CYS A 1 88 ? 3.118 -4.674 -17.956 1.00 0.00 88 CYS A N 14
ATOM 19249 C CA . CYS A 1 88 ? 3.472 -5.940 -18.575 1.00 0.00 88 CYS A CA 14
ATOM 19250 C C . CYS A 1 88 ? 2.238 -6.484 -19.296 1.00 0.00 88 CYS A C 14
ATOM 19251 O O . CYS A 1 88 ? 2.177 -6.475 -20.525 1.00 0.00 88 CYS A O 14
ATOM 19259 N N . GLU A 1 89 ? 1.283 -6.946 -18.501 1.00 0.00 89 GLU A N 14
ATOM 19260 C CA . GLU A 1 89 ? 0.054 -7.493 -19.049 1.00 0.00 89 GLU A CA 14
ATOM 19261 C C . GLU A 1 89 ? -0.910 -7.865 -17.920 1.00 0.00 89 GLU A C 14
ATOM 19262 O O . GLU A 1 89 ? -0.899 -8.996 -17.436 1.00 0.00 89 GLU A O 14
ATOM 19274 N N . SER A 1 90 ? -1.722 -6.892 -17.533 1.00 0.00 90 SER A N 14
ATOM 19275 C CA . SER A 1 90 ? -2.690 -7.103 -16.470 1.00 0.00 90 SER A CA 14
ATOM 19276 C C . SER A 1 90 ? -3.418 -8.431 -16.682 1.00 0.00 90 SER A C 14
ATOM 19277 O O . SER A 1 90 ? -3.736 -8.796 -17.813 1.00 0.00 90 SER A O 14
ATOM 19285 N N . GLY A 1 91 ? -3.662 -9.119 -15.576 1.00 0.00 91 GLY A N 14
ATOM 19286 C CA . GLY A 1 91 ? -4.347 -10.399 -15.626 1.00 0.00 91 GLY A CA 14
ATOM 19287 C C . GLY A 1 91 ? -4.416 -11.039 -14.238 1.00 0.00 91 GLY A C 14
ATOM 19288 O O . GLY A 1 91 ? -3.644 -11.947 -13.930 1.00 0.00 91 GLY A O 14
ATOM 19292 N N . PRO A 1 92 ? -5.371 -10.528 -13.416 1.00 0.00 92 PRO A N 14
ATOM 19293 C CA . PRO A 1 92 ? -5.551 -11.040 -12.069 1.00 0.00 92 PRO A CA 14
ATOM 19294 C C . PRO A 1 92 ? -6.247 -12.402 -12.088 1.00 0.00 92 PRO A C 14
ATOM 19295 O O . PRO A 1 92 ? -7.430 -12.503 -11.766 1.00 0.00 92 PRO A O 14
ATOM 19306 N N . SER A 1 93 ? -5.483 -13.416 -12.468 1.00 0.00 93 SER A N 14
ATOM 19307 C CA . SER A 1 93 ? -6.012 -14.768 -12.533 1.00 0.00 93 SER A CA 14
ATOM 19308 C C . SER A 1 93 ? -5.840 -15.463 -11.181 1.00 0.00 93 SER A C 14
ATOM 19309 O O . SER A 1 93 ? -5.035 -15.033 -10.356 1.00 0.00 93 SER A O 14
ATOM 19317 N N . SER A 1 94 ? -6.609 -16.525 -10.995 1.00 0.00 94 SER A N 14
ATOM 19318 C CA . SER A 1 94 ? -6.552 -17.284 -9.757 1.00 0.00 94 SER A CA 14
ATOM 19319 C C . SER A 1 94 ? -7.274 -18.622 -9.929 1.00 0.00 94 SER A C 14
ATOM 19320 O O . SER A 1 94 ? -6.660 -19.681 -9.817 1.00 0.00 94 SER A O 14
ATOM 19328 N N . GLY A 1 95 ? -8.568 -18.529 -10.200 1.00 0.00 95 GLY A N 14
ATOM 19329 C CA . GLY A 1 95 ? -9.380 -19.719 -10.389 1.00 0.00 95 GLY A CA 14
ATOM 19330 C C . GLY A 1 95 ? -9.674 -20.400 -9.050 1.00 0.00 95 GLY A C 14
ATOM 19331 O O . GLY A 1 95 ? -9.743 -21.626 -8.976 1.00 0.00 95 GLY A O 14
ATOM 19335 N N . GLY A 1 1 ? 44.119 -24.653 24.057 1.00 0.00 1 GLY A N 15
ATOM 19336 C CA . GLY A 1 1 ? 42.738 -25.100 23.996 1.00 0.00 1 GLY A CA 15
ATOM 19337 C C . GLY A 1 1 ? 41.822 -24.159 24.779 1.00 0.00 1 GLY A C 15
ATOM 19338 O O . GLY A 1 1 ? 41.651 -24.316 25.987 1.00 0.00 1 GLY A O 15
ATOM 19342 N N . PRO A 1 2 ? 41.241 -23.175 24.041 1.00 0.00 2 PRO A N 15
ATOM 19343 C CA . PRO A 1 2 ? 40.346 -22.208 24.653 1.00 0.00 2 PRO A CA 15
ATOM 19344 C C . PRO A 1 2 ? 38.983 -22.836 24.953 1.00 0.00 2 PRO A C 15
ATOM 19345 O O . PRO A 1 2 ? 38.762 -24.012 24.670 1.00 0.00 2 PRO A O 15
ATOM 19356 N N . SER A 1 3 ? 38.106 -22.023 25.522 1.00 0.00 3 SER A N 15
ATOM 19357 C CA . SER A 1 3 ? 36.771 -22.483 25.864 1.00 0.00 3 SER A CA 15
ATOM 19358 C C . SER A 1 3 ? 35.726 -21.497 25.336 1.00 0.00 3 SER A C 15
ATOM 19359 O O . SER A 1 3 ? 36.069 -20.401 24.896 1.00 0.00 3 SER A O 15
ATOM 19367 N N . GLY A 1 4 ? 34.473 -21.923 25.399 1.00 0.00 4 GLY A N 15
ATOM 19368 C CA . GLY A 1 4 ? 33.376 -21.091 24.933 1.00 0.00 4 GLY A CA 15
ATOM 19369 C C . GLY A 1 4 ? 32.154 -21.236 25.841 1.00 0.00 4 GLY A C 15
ATOM 19370 O O . GLY A 1 4 ? 32.220 -21.896 26.877 1.00 0.00 4 GLY A O 15
ATOM 19374 N N . SER A 1 5 ? 31.065 -20.610 25.419 1.00 0.00 5 SER A N 15
ATOM 19375 C CA . SER A 1 5 ? 29.829 -20.661 26.181 1.00 0.00 5 SER A CA 15
ATOM 19376 C C . SER A 1 5 ? 28.642 -20.324 25.277 1.00 0.00 5 SER A C 15
ATOM 19377 O O . SER A 1 5 ? 28.824 -19.816 24.172 1.00 0.00 5 SER A O 15
ATOM 19385 N N . SER A 1 6 ? 27.453 -20.620 25.780 1.00 0.00 6 SER A N 15
ATOM 19386 C CA . SER A 1 6 ? 26.236 -20.355 25.032 1.00 0.00 6 SER A CA 15
ATOM 19387 C C . SER A 1 6 ? 25.222 -19.632 25.921 1.00 0.00 6 SER A C 15
ATOM 19388 O O . SER A 1 6 ? 25.418 -19.522 27.130 1.00 0.00 6 SER A O 15
ATOM 19396 N N . GLY A 1 7 ? 24.159 -19.158 25.287 1.00 0.00 7 GLY A N 15
ATOM 19397 C CA . GLY A 1 7 ? 23.114 -18.449 26.005 1.00 0.00 7 GLY A CA 15
ATOM 19398 C C . GLY A 1 7 ? 21.744 -18.703 25.371 1.00 0.00 7 GLY A C 15
ATOM 19399 O O . GLY A 1 7 ? 21.479 -19.796 24.875 1.00 0.00 7 GLY A O 15
ATOM 19403 N N . ALA A 1 8 ? 20.911 -17.673 25.408 1.00 0.00 8 ALA A N 15
ATOM 19404 C CA . ALA A 1 8 ? 19.576 -17.770 24.843 1.00 0.00 8 ALA A CA 15
ATOM 19405 C C . ALA A 1 8 ? 18.915 -16.391 24.869 1.00 0.00 8 ALA A C 15
ATOM 19406 O O . ALA A 1 8 ? 19.407 -15.475 25.525 1.00 0.00 8 ALA A O 15
ATOM 19413 N N . GLY A 1 9 ? 17.809 -16.287 24.146 1.00 0.00 9 GLY A N 15
ATOM 19414 C CA . GLY A 1 9 ? 17.075 -15.035 24.077 1.00 0.00 9 GLY A CA 15
ATOM 19415 C C . GLY A 1 9 ? 15.881 -15.150 23.128 1.00 0.00 9 GLY A C 15
ATOM 19416 O O . GLY A 1 9 ? 15.717 -16.165 22.452 1.00 0.00 9 GLY A O 15
ATOM 19420 N N . ALA A 1 10 ? 15.077 -14.097 23.108 1.00 0.00 10 ALA A N 15
ATOM 19421 C CA . ALA A 1 10 ? 13.903 -14.068 22.253 1.00 0.00 10 ALA A CA 15
ATOM 19422 C C . ALA A 1 10 ? 13.486 -12.615 22.015 1.00 0.00 10 ALA A C 15
ATOM 19423 O O . ALA A 1 10 ? 13.457 -12.152 20.876 1.00 0.00 10 ALA A O 15
ATOM 19430 N N . LEU A 1 11 ? 13.175 -11.935 23.109 1.00 0.00 11 LEU A N 15
ATOM 19431 C CA . LEU A 1 11 ? 12.762 -10.544 23.034 1.00 0.00 11 LEU A CA 15
ATOM 19432 C C . LEU A 1 11 ? 13.675 -9.797 22.060 1.00 0.00 11 LEU A C 15
ATOM 19433 O O . LEU A 1 11 ? 14.807 -10.215 21.821 1.00 0.00 11 LEU A O 15
ATOM 19449 N N . PRO A 1 12 ? 13.135 -8.677 21.511 1.00 0.00 12 PRO A N 15
ATOM 19450 C CA . PRO A 1 12 ? 11.787 -8.252 21.848 1.00 0.00 12 PRO A CA 15
ATOM 19451 C C . PRO A 1 12 ? 10.746 -9.134 21.157 1.00 0.00 12 PRO A C 15
ATOM 19452 O O . PRO A 1 12 ? 11.093 -10.125 20.516 1.00 0.00 12 PRO A O 15
ATOM 19463 N N . LYS A 1 13 ? 9.489 -8.743 21.312 1.00 0.00 13 LYS A N 15
ATOM 19464 C CA . LYS A 1 13 ? 8.395 -9.486 20.711 1.00 0.00 13 LYS A CA 15
ATOM 19465 C C . LYS A 1 13 ? 7.148 -8.600 20.665 1.00 0.00 13 LYS A C 15
ATOM 19466 O O . LYS A 1 13 ? 6.527 -8.342 21.695 1.00 0.00 13 LYS A O 15
ATOM 19485 N N . ALA A 1 14 ? 6.818 -8.160 19.460 1.00 0.00 14 ALA A N 15
ATOM 19486 C CA . ALA A 1 14 ? 5.656 -7.309 19.266 1.00 0.00 14 ALA A CA 15
ATOM 19487 C C . ALA A 1 14 ? 5.310 -7.258 17.776 1.00 0.00 14 ALA A C 15
ATOM 19488 O O . ALA A 1 14 ? 6.178 -7.447 16.927 1.00 0.00 14 ALA A O 15
ATOM 19495 N N . SER A 1 15 ? 4.039 -7.000 17.506 1.00 0.00 15 SER A N 15
ATOM 19496 C CA . SER A 1 15 ? 3.567 -6.921 16.134 1.00 0.00 15 SER A CA 15
ATOM 19497 C C . SER A 1 15 ? 2.086 -6.538 16.111 1.00 0.00 15 SER A C 15
ATOM 19498 O O . SER A 1 15 ? 1.255 -7.221 16.708 1.00 0.00 15 SER A O 15
ATOM 19506 N N . GLU A 1 16 ? 1.800 -5.448 15.415 1.00 0.00 16 GLU A N 15
ATOM 19507 C CA . GLU A 1 16 ? 0.433 -4.966 15.307 1.00 0.00 16 GLU A CA 15
ATOM 19508 C C . GLU A 1 16 ? 0.268 -4.118 14.044 1.00 0.00 16 GLU A C 15
ATOM 19509 O O . GLU A 1 16 ? 1.151 -3.335 13.698 1.00 0.00 16 GLU A O 15
ATOM 19521 N N . ALA A 1 17 ? -0.870 -4.302 13.391 1.00 0.00 17 ALA A N 15
ATOM 19522 C CA . ALA A 1 17 ? -1.162 -3.563 12.174 1.00 0.00 17 ALA A CA 15
ATOM 19523 C C . ALA A 1 17 ? -2.581 -3.896 11.709 1.00 0.00 17 ALA A C 15
ATOM 19524 O O . ALA A 1 17 ? -3.106 -4.963 12.022 1.00 0.00 17 ALA A O 15
ATOM 19531 N N . THR A 1 18 ? -3.161 -2.963 10.968 1.00 0.00 18 THR A N 15
ATOM 19532 C CA . THR A 1 18 ? -4.509 -3.144 10.456 1.00 0.00 18 THR A CA 15
ATOM 19533 C C . THR A 1 18 ? -4.508 -3.104 8.927 1.00 0.00 18 THR A C 15
ATOM 19534 O O . THR A 1 18 ? -3.752 -2.345 8.322 1.00 0.00 18 THR A O 15
ATOM 19545 N N . VAL A 1 19 ? -5.365 -3.930 8.345 1.00 0.00 19 VAL A N 15
ATOM 19546 C CA . VAL A 1 19 ? -5.473 -3.998 6.897 1.00 0.00 19 VAL A CA 15
ATOM 19547 C C . VAL A 1 19 ? -6.950 -4.000 6.500 1.00 0.00 19 VAL A C 15
ATOM 19548 O O . VAL A 1 19 ? -7.827 -4.117 7.355 1.00 0.00 19 VAL A O 15
ATOM 19561 N N . CYS A 1 20 ? -7.181 -3.869 5.202 1.00 0.00 20 CYS A N 15
ATOM 19562 C CA . CYS A 1 20 ? -8.538 -3.855 4.681 1.00 0.00 20 CYS A CA 15
ATOM 19563 C C . CYS A 1 20 ? -9.103 -5.274 4.771 1.00 0.00 20 CYS A C 15
ATOM 19564 O O . CYS A 1 20 ? -8.416 -6.241 4.446 1.00 0.00 20 CYS A O 15
ATOM 19572 N N . ALA A 1 21 ? -10.349 -5.353 5.215 1.00 0.00 21 ALA A N 15
ATOM 19573 C CA . ALA A 1 21 ? -11.013 -6.638 5.352 1.00 0.00 21 ALA A CA 15
ATOM 19574 C C . ALA A 1 21 ? -10.984 -7.369 4.008 1.00 0.00 21 ALA A C 15
ATOM 19575 O O . ALA A 1 21 ? -10.400 -8.445 3.895 1.00 0.00 21 ALA A O 15
ATOM 19582 N N . ASN A 1 22 ? -11.621 -6.754 3.022 1.00 0.00 22 ASN A N 15
ATOM 19583 C CA . ASN A 1 22 ? -11.675 -7.332 1.690 1.00 0.00 22 ASN A CA 15
ATOM 19584 C C . ASN A 1 22 ? -11.579 -6.215 0.649 1.00 0.00 22 ASN A C 15
ATOM 19585 O O . ASN A 1 22 ? -12.074 -5.111 0.871 1.00 0.00 22 ASN A O 15
ATOM 19596 N N . ASN A 1 23 ? -10.938 -6.541 -0.464 1.00 0.00 23 ASN A N 15
ATOM 19597 C CA . ASN A 1 23 ? -10.771 -5.579 -1.539 1.00 0.00 23 ASN A CA 15
ATOM 19598 C C . ASN A 1 23 ? -10.616 -6.325 -2.866 1.00 0.00 23 ASN A C 15
ATOM 19599 O O . ASN A 1 23 ? -11.358 -6.075 -3.814 1.00 0.00 23 ASN A O 15
ATOM 19610 N N . SER A 1 24 ? -9.646 -7.228 -2.891 1.00 0.00 24 SER A N 15
ATOM 19611 C CA . SER A 1 24 ? -9.384 -8.012 -4.085 1.00 0.00 24 SER A CA 15
ATOM 19612 C C . SER A 1 24 ? -8.900 -7.101 -5.215 1.00 0.00 24 SER A C 15
ATOM 19613 O O . SER A 1 24 ? -9.309 -5.944 -5.301 1.00 0.00 24 SER A O 15
ATOM 19621 N N . LYS A 1 25 ? -8.036 -7.656 -6.052 1.00 0.00 25 LYS A N 15
ATOM 19622 C CA . LYS A 1 25 ? -7.492 -6.908 -7.172 1.00 0.00 25 LYS A CA 15
ATOM 19623 C C . LYS A 1 25 ? -6.986 -7.884 -8.235 1.00 0.00 25 LYS A C 15
ATOM 19624 O O . LYS A 1 25 ? -6.560 -8.993 -7.912 1.00 0.00 25 LYS A O 15
ATOM 19643 N N . VAL A 1 26 ? -7.048 -7.438 -9.481 1.00 0.00 26 VAL A N 15
ATOM 19644 C CA . VAL A 1 26 ? -6.601 -8.259 -10.593 1.00 0.00 26 VAL A CA 15
ATOM 19645 C C . VAL A 1 26 ? -5.170 -8.733 -10.329 1.00 0.00 26 VAL A C 15
ATOM 19646 O O . VAL A 1 26 ? -4.437 -8.110 -9.563 1.00 0.00 26 VAL A O 15
ATOM 19659 N N . SER A 1 27 ? -4.816 -9.833 -10.977 1.00 0.00 27 SER A N 15
ATOM 19660 C CA . SER A 1 27 ? -3.487 -10.398 -10.822 1.00 0.00 27 SER A CA 15
ATOM 19661 C C . SER A 1 27 ? -2.891 -10.720 -12.194 1.00 0.00 27 SER A C 15
ATOM 19662 O O . SER A 1 27 ? -3.594 -11.199 -13.083 1.00 0.00 27 SER A O 15
ATOM 19670 N N . SER A 1 28 ? -1.602 -10.445 -12.324 1.00 0.00 28 SER A N 15
ATOM 19671 C CA . SER A 1 28 ? -0.904 -10.699 -13.572 1.00 0.00 28 SER A CA 15
ATOM 19672 C C . SER A 1 28 ? -0.443 -12.157 -13.627 1.00 0.00 28 SER A C 15
ATOM 19673 O O . SER A 1 28 ? 0.477 -12.548 -12.911 1.00 0.00 28 SER A O 15
ATOM 19681 N N . THR A 1 29 ? -1.105 -12.922 -14.483 1.00 0.00 29 THR A N 15
ATOM 19682 C CA . THR A 1 29 ? -0.775 -14.328 -14.640 1.00 0.00 29 THR A CA 15
ATOM 19683 C C . THR A 1 29 ? 0.742 -14.516 -14.710 1.00 0.00 29 THR A C 15
ATOM 19684 O O . THR A 1 29 ? 1.453 -13.660 -15.234 1.00 0.00 29 THR A O 15
ATOM 19695 N N . GLY A 1 30 ? 1.192 -15.640 -14.173 1.00 0.00 30 GLY A N 15
ATOM 19696 C CA . GLY A 1 30 ? 2.612 -15.951 -14.168 1.00 0.00 30 GLY A CA 15
ATOM 19697 C C . GLY A 1 30 ? 3.313 -15.293 -12.978 1.00 0.00 30 GLY A C 15
ATOM 19698 O O . GLY A 1 30 ? 3.043 -15.636 -11.827 1.00 0.00 30 GLY A O 15
ATOM 19702 N N . GLU A 1 31 ? 4.199 -14.361 -13.295 1.00 0.00 31 GLU A N 15
ATOM 19703 C CA . GLU A 1 31 ? 4.940 -13.652 -12.265 1.00 0.00 31 GLU A CA 15
ATOM 19704 C C . GLU A 1 31 ? 5.650 -14.646 -11.344 1.00 0.00 31 GLU A C 15
ATOM 19705 O O . GLU A 1 31 ? 5.101 -15.051 -10.320 1.00 0.00 31 GLU A O 15
ATOM 19717 N N . LYS A 1 32 ? 6.861 -15.010 -11.740 1.00 0.00 32 LYS A N 15
ATOM 19718 C CA . LYS A 1 32 ? 7.652 -15.949 -10.962 1.00 0.00 32 LYS A CA 15
ATOM 19719 C C . LYS A 1 32 ? 8.429 -15.186 -9.887 1.00 0.00 32 LYS A C 15
ATOM 19720 O O . LYS A 1 32 ? 9.579 -14.804 -10.101 1.00 0.00 32 LYS A O 15
ATOM 19739 N N . VAL A 1 33 ? 7.770 -14.987 -8.755 1.00 0.00 33 VAL A N 15
ATOM 19740 C CA . VAL A 1 33 ? 8.385 -14.277 -7.647 1.00 0.00 33 VAL A CA 15
ATOM 19741 C C . VAL A 1 33 ? 7.741 -14.733 -6.335 1.00 0.00 33 VAL A C 15
ATOM 19742 O O . VAL A 1 33 ? 6.587 -14.408 -6.060 1.00 0.00 33 VAL A O 15
ATOM 19755 N N . VAL A 1 34 ? 8.516 -15.478 -5.561 1.00 0.00 34 VAL A N 15
ATOM 19756 C CA . VAL A 1 34 ? 8.037 -15.982 -4.286 1.00 0.00 34 VAL A CA 15
ATOM 19757 C C . VAL A 1 34 ? 9.162 -15.897 -3.253 1.00 0.00 34 VAL A C 15
ATOM 19758 O O . VAL A 1 34 ? 9.403 -16.849 -2.512 1.00 0.00 34 VAL A O 15
ATOM 19771 N N . LEU A 1 35 ? 9.822 -14.748 -3.237 1.00 0.00 35 LEU A N 15
ATOM 19772 C CA . LEU A 1 35 ? 10.916 -14.526 -2.307 1.00 0.00 35 LEU A CA 15
ATOM 19773 C C . LEU A 1 35 ? 10.374 -13.872 -1.034 1.00 0.00 35 LEU A C 15
ATOM 19774 O O . LEU A 1 35 ? 10.607 -14.365 0.068 1.00 0.00 35 LEU A O 15
ATOM 19790 N N . TRP A 1 36 ? 9.660 -12.773 -1.230 1.00 0.00 36 TRP A N 15
ATOM 19791 C CA . TRP A 1 36 ? 9.082 -12.047 -0.112 1.00 0.00 36 TRP A CA 15
ATOM 19792 C C . TRP A 1 36 ? 7.730 -12.684 0.218 1.00 0.00 36 TRP A C 15
ATOM 19793 O O . TRP A 1 36 ? 7.239 -13.528 -0.530 1.00 0.00 36 TRP A O 15
ATOM 19814 N N . THR A 1 37 ? 7.167 -12.254 1.338 1.00 0.00 37 THR A N 15
ATOM 19815 C CA . THR A 1 37 ? 5.882 -12.771 1.775 1.00 0.00 37 THR A CA 15
ATOM 19816 C C . THR A 1 37 ? 4.785 -11.726 1.559 1.00 0.00 37 THR A C 15
ATOM 19817 O O . THR A 1 37 ? 5.053 -10.526 1.584 1.00 0.00 37 THR A O 15
ATOM 19828 N N . ARG A 1 38 ? 3.573 -12.221 1.354 1.00 0.00 38 ARG A N 15
ATOM 19829 C CA . ARG A 1 38 ? 2.435 -11.345 1.134 1.00 0.00 38 ARG A CA 15
ATOM 19830 C C . ARG A 1 38 ? 2.327 -10.321 2.266 1.00 0.00 38 ARG A C 15
ATOM 19831 O O . ARG A 1 38 ? 2.393 -9.116 2.027 1.00 0.00 38 ARG A O 15
ATOM 19852 N N . GLU A 1 39 ? 2.162 -10.838 3.475 1.00 0.00 39 GLU A N 15
ATOM 19853 C CA . GLU A 1 39 ? 2.044 -9.984 4.644 1.00 0.00 39 GLU A CA 15
ATOM 19854 C C . GLU A 1 39 ? 2.992 -8.789 4.527 1.00 0.00 39 GLU A C 15
ATOM 19855 O O . GLU A 1 39 ? 2.547 -7.647 4.418 1.00 0.00 39 GLU A O 15
ATOM 19867 N N . ALA A 1 40 ? 4.282 -9.092 4.552 1.00 0.00 40 ALA A N 15
ATOM 19868 C CA . ALA A 1 40 ? 5.296 -8.057 4.450 1.00 0.00 40 ALA A CA 15
ATOM 19869 C C . ALA A 1 40 ? 4.997 -7.175 3.236 1.00 0.00 40 ALA A C 15
ATOM 19870 O O . ALA A 1 40 ? 4.937 -5.952 3.352 1.00 0.00 40 ALA A O 15
ATOM 19877 N N . ASP A 1 41 ? 4.819 -7.830 2.098 1.00 0.00 41 ASP A N 15
ATOM 19878 C CA . ASP A 1 41 ? 4.528 -7.121 0.864 1.00 0.00 41 ASP A CA 15
ATOM 19879 C C . ASP A 1 41 ? 3.353 -6.167 1.093 1.00 0.00 41 ASP A C 15
ATOM 19880 O O . ASP A 1 41 ? 3.335 -5.059 0.559 1.00 0.00 41 ASP A O 15
ATOM 19889 N N . ARG A 1 42 ? 2.400 -6.634 1.887 1.00 0.00 42 ARG A N 15
ATOM 19890 C CA . ARG A 1 42 ? 1.225 -5.837 2.193 1.00 0.00 42 ARG A CA 15
ATOM 19891 C C . ARG A 1 42 ? 1.572 -4.748 3.211 1.00 0.00 42 ARG A C 15
ATOM 19892 O O . ARG A 1 42 ? 1.272 -3.575 2.996 1.00 0.00 42 ARG A O 15
ATOM 19913 N N . VAL A 1 43 ? 2.199 -5.176 4.297 1.00 0.00 43 VAL A N 15
ATOM 19914 C CA . VAL A 1 43 ? 2.590 -4.252 5.348 1.00 0.00 43 VAL A CA 15
ATOM 19915 C C . VAL A 1 43 ? 3.148 -2.975 4.717 1.00 0.00 43 VAL A C 15
ATOM 19916 O O . VAL A 1 43 ? 2.605 -1.890 4.919 1.00 0.00 43 VAL A O 15
ATOM 19929 N N . ILE A 1 44 ? 4.226 -3.146 3.966 1.00 0.00 44 ILE A N 15
ATOM 19930 C CA . ILE A 1 44 ? 4.864 -2.021 3.304 1.00 0.00 44 ILE A CA 15
ATOM 19931 C C . ILE A 1 44 ? 3.794 -1.158 2.632 1.00 0.00 44 ILE A C 15
ATOM 19932 O O . ILE A 1 44 ? 3.718 0.045 2.877 1.00 0.00 44 ILE A O 15
ATOM 19948 N N . LEU A 1 45 ? 2.995 -1.805 1.797 1.00 0.00 45 LEU A N 15
ATOM 19949 C CA . LEU A 1 45 ? 1.934 -1.112 1.087 1.00 0.00 45 LEU A CA 15
ATOM 19950 C C . LEU A 1 45 ? 1.109 -0.294 2.084 1.00 0.00 45 LEU A C 15
ATOM 19951 O O . LEU A 1 45 ? 0.703 0.828 1.786 1.00 0.00 45 LEU A O 15
ATOM 19967 N N . THR A 1 46 ? 0.887 -0.889 3.247 1.00 0.00 46 THR A N 15
ATOM 19968 C CA . THR A 1 46 ? 0.118 -0.230 4.289 1.00 0.00 46 THR A CA 15
ATOM 19969 C C . THR A 1 46 ? 0.940 0.891 4.930 1.00 0.00 46 THR A C 15
ATOM 19970 O O . THR A 1 46 ? 0.482 2.029 5.017 1.00 0.00 46 THR A O 15
ATOM 19981 N N . MET A 1 47 ? 2.139 0.530 5.361 1.00 0.00 47 MET A N 15
ATOM 19982 C CA . MET A 1 47 ? 3.029 1.490 5.991 1.00 0.00 47 MET A CA 15
ATOM 19983 C C . MET A 1 47 ? 3.388 2.621 5.025 1.00 0.00 47 MET A C 15
ATOM 19984 O O . MET A 1 47 ? 3.013 3.772 5.243 1.00 0.00 47 MET A O 15
ATOM 19998 N N . CYS A 1 48 ? 4.111 2.253 3.977 1.00 0.00 48 CYS A N 15
ATOM 19999 C CA . CYS A 1 48 ? 4.524 3.222 2.976 1.00 0.00 48 CYS A CA 15
ATOM 20000 C C . CYS A 1 48 ? 3.337 4.139 2.675 1.00 0.00 48 CYS A C 15
ATOM 20001 O O . CYS A 1 48 ? 3.518 5.324 2.401 1.00 0.00 48 CYS A O 15
ATOM 20009 N N . GLN A 1 49 ? 2.149 3.555 2.737 1.00 0.00 49 GLN A N 15
ATOM 20010 C CA . GLN A 1 49 ? 0.933 4.305 2.474 1.00 0.00 49 GLN A CA 15
ATOM 20011 C C . GLN A 1 49 ? 0.666 5.297 3.608 1.00 0.00 49 GLN A C 15
ATOM 20012 O O . GLN A 1 49 ? 0.602 6.504 3.379 1.00 0.00 49 GLN A O 15
ATOM 20026 N N . GLU A 1 50 ? 0.516 4.751 4.806 1.00 0.00 50 GLU A N 15
ATOM 20027 C CA . GLU A 1 50 ? 0.257 5.574 5.976 1.00 0.00 50 GLU A CA 15
ATOM 20028 C C . GLU A 1 50 ? 1.388 6.584 6.175 1.00 0.00 50 GLU A C 15
ATOM 20029 O O . GLU A 1 50 ? 1.156 7.792 6.159 1.00 0.00 50 GLU A O 15
ATOM 20041 N N . GLN A 1 51 ? 2.588 6.053 6.358 1.00 0.00 51 GLN A N 15
ATOM 20042 C CA . GLN A 1 51 ? 3.756 6.894 6.560 1.00 0.00 51 GLN A CA 15
ATOM 20043 C C . GLN A 1 51 ? 4.017 7.747 5.318 1.00 0.00 51 GLN A C 15
ATOM 20044 O O . GLN A 1 51 ? 4.449 8.894 5.427 1.00 0.00 51 GLN A O 15
ATOM 20058 N N . GLY A 1 52 ? 3.744 7.156 4.164 1.00 0.00 52 GLY A N 15
ATOM 20059 C CA . GLY A 1 52 ? 3.943 7.847 2.902 1.00 0.00 52 GLY A CA 15
ATOM 20060 C C . GLY A 1 52 ? 5.365 7.632 2.378 1.00 0.00 52 GLY A C 15
ATOM 20061 O O . GLY A 1 52 ? 6.035 8.584 1.981 1.00 0.00 52 GLY A O 15
ATOM 20065 N N . ALA A 1 53 ? 5.783 6.375 2.394 1.00 0.00 53 ALA A N 15
ATOM 20066 C CA . ALA A 1 53 ? 7.113 6.023 1.925 1.00 0.00 53 ALA A CA 15
ATOM 20067 C C . ALA A 1 53 ? 8.119 7.057 2.434 1.00 0.00 53 ALA A C 15
ATOM 20068 O O . ALA A 1 53 ? 8.742 7.763 1.643 1.00 0.00 53 ALA A O 15
ATOM 20075 N N . GLN A 1 54 ? 8.246 7.114 3.752 1.00 0.00 54 GLN A N 15
ATOM 20076 C CA . GLN A 1 54 ? 9.165 8.050 4.376 1.00 0.00 54 GLN A CA 15
ATOM 20077 C C . GLN A 1 54 ? 10.586 7.483 4.368 1.00 0.00 54 GLN A C 15
ATOM 20078 O O . GLN A 1 54 ? 10.789 6.311 4.054 1.00 0.00 54 GLN A O 15
ATOM 20092 N N . PRO A 1 55 ? 11.558 8.363 4.728 1.00 0.00 55 PRO A N 15
ATOM 20093 C CA . PRO A 1 55 ? 12.955 7.962 4.766 1.00 0.00 55 PRO A CA 15
ATOM 20094 C C . PRO A 1 55 ? 13.242 7.091 5.990 1.00 0.00 55 PRO A C 15
ATOM 20095 O O . PRO A 1 55 ? 13.973 6.106 5.899 1.00 0.00 55 PRO A O 15
ATOM 20106 N N . HIS A 1 56 ? 12.651 7.485 7.109 1.00 0.00 56 HIS A N 15
ATOM 20107 C CA . HIS A 1 56 ? 12.835 6.753 8.351 1.00 0.00 56 HIS A CA 15
ATOM 20108 C C . HIS A 1 56 ? 11.909 5.535 8.370 1.00 0.00 56 HIS A C 15
ATOM 20109 O O . HIS A 1 56 ? 12.249 4.500 8.941 1.00 0.00 56 HIS A O 15
ATOM 20123 N N . THR A 1 57 ? 10.755 5.699 7.738 1.00 0.00 57 THR A N 15
ATOM 20124 C CA . THR A 1 57 ? 9.778 4.626 7.675 1.00 0.00 57 THR A CA 15
ATOM 20125 C C . THR A 1 57 ? 10.441 3.326 7.216 1.00 0.00 57 THR A C 15
ATOM 20126 O O . THR A 1 57 ? 10.124 2.251 7.722 1.00 0.00 57 THR A O 15
ATOM 20137 N N . PHE A 1 58 ? 11.349 3.468 6.262 1.00 0.00 58 PHE A N 15
ATOM 20138 C CA . PHE A 1 58 ? 12.060 2.318 5.728 1.00 0.00 58 PHE A CA 15
ATOM 20139 C C . PHE A 1 58 ? 12.689 1.493 6.853 1.00 0.00 58 PHE A C 15
ATOM 20140 O O . PHE A 1 58 ? 12.940 0.300 6.686 1.00 0.00 58 PHE A O 15
ATOM 20157 N N . SER A 1 59 ? 12.925 2.160 7.973 1.00 0.00 59 SER A N 15
ATOM 20158 C CA . SER A 1 59 ? 13.519 1.502 9.124 1.00 0.00 59 SER A CA 15
ATOM 20159 C C . SER A 1 59 ? 12.425 0.879 9.994 1.00 0.00 59 SER A C 15
ATOM 20160 O O . SER A 1 59 ? 12.701 0.001 10.809 1.00 0.00 59 SER A O 15
ATOM 20168 N N . VAL A 1 60 ? 11.207 1.359 9.790 1.00 0.00 60 VAL A N 15
ATOM 20169 C CA . VAL A 1 60 ? 10.070 0.860 10.545 1.00 0.00 60 VAL A CA 15
ATOM 20170 C C . VAL A 1 60 ? 9.678 -0.521 10.015 1.00 0.00 60 VAL A C 15
ATOM 20171 O O . VAL A 1 60 ? 9.703 -1.504 10.755 1.00 0.00 60 VAL A O 15
ATOM 20184 N N . ILE A 1 61 ? 9.325 -0.551 8.739 1.00 0.00 61 ILE A N 15
ATOM 20185 C CA . ILE A 1 61 ? 8.928 -1.796 8.101 1.00 0.00 61 ILE A CA 15
ATOM 20186 C C . ILE A 1 61 ? 10.041 -2.831 8.276 1.00 0.00 61 ILE A C 15
ATOM 20187 O O . ILE A 1 61 ? 9.772 -3.990 8.589 1.00 0.00 61 ILE A O 15
ATOM 20203 N N . SER A 1 62 ? 11.268 -2.376 8.066 1.00 0.00 62 SER A N 15
ATOM 20204 C CA . SER A 1 62 ? 12.422 -3.248 8.197 1.00 0.00 62 SER A CA 15
ATOM 20205 C C . SER A 1 62 ? 12.328 -4.050 9.496 1.00 0.00 62 SER A C 15
ATOM 20206 O O . SER A 1 62 ? 12.604 -5.249 9.511 1.00 0.00 62 SER A O 15
ATOM 20214 N N . GLN A 1 63 ? 11.935 -3.357 10.555 1.00 0.00 63 GLN A N 15
ATOM 20215 C CA . GLN A 1 63 ? 11.801 -3.990 11.856 1.00 0.00 63 GLN A CA 15
ATOM 20216 C C . GLN A 1 63 ? 10.520 -4.826 11.910 1.00 0.00 63 GLN A C 15
ATOM 20217 O O . GLN A 1 63 ? 10.510 -5.917 12.477 1.00 0.00 63 GLN A O 15
ATOM 20231 N N . GLN A 1 64 ? 9.471 -4.281 11.312 1.00 0.00 64 GLN A N 15
ATOM 20232 C CA . GLN A 1 64 ? 8.187 -4.962 11.285 1.00 0.00 64 GLN A CA 15
ATOM 20233 C C . GLN A 1 64 ? 8.310 -6.295 10.545 1.00 0.00 64 GLN A C 15
ATOM 20234 O O . GLN A 1 64 ? 7.565 -7.234 10.822 1.00 0.00 64 GLN A O 15
ATOM 20248 N N . LEU A 1 65 ? 9.256 -6.337 9.618 1.00 0.00 65 LEU A N 15
ATOM 20249 C CA . LEU A 1 65 ? 9.486 -7.539 8.836 1.00 0.00 65 LEU A CA 15
ATOM 20250 C C . LEU A 1 65 ? 10.096 -8.617 9.734 1.00 0.00 65 LEU A C 15
ATOM 20251 O O . LEU A 1 65 ? 9.630 -9.756 9.748 1.00 0.00 65 LEU A O 15
ATOM 20267 N N . GLY A 1 66 ? 11.129 -8.221 10.463 1.00 0.00 66 GLY A N 15
ATOM 20268 C CA . GLY A 1 66 ? 11.808 -9.139 11.361 1.00 0.00 66 GLY A CA 15
ATOM 20269 C C . GLY A 1 66 ? 13.320 -8.910 11.339 1.00 0.00 66 GLY A C 15
ATOM 20270 O O . GLY A 1 66 ? 13.919 -8.590 12.364 1.00 0.00 66 GLY A O 15
ATOM 20274 N N . ASN A 1 67 ? 13.895 -9.084 10.157 1.00 0.00 67 ASN A N 15
ATOM 20275 C CA . ASN A 1 67 ? 15.326 -8.901 9.988 1.00 0.00 67 ASN A CA 15
ATOM 20276 C C . ASN A 1 67 ? 15.591 -8.181 8.664 1.00 0.00 67 ASN A C 15
ATOM 20277 O O . ASN A 1 67 ? 16.722 -8.156 8.181 1.00 0.00 67 ASN A O 15
ATOM 20288 N N . LYS A 1 68 ? 14.528 -7.612 8.114 1.00 0.00 68 LYS A N 15
ATOM 20289 C CA . LYS A 1 68 ? 14.630 -6.893 6.855 1.00 0.00 68 LYS A CA 15
ATOM 20290 C C . LYS A 1 68 ? 15.386 -5.582 7.082 1.00 0.00 68 LYS A C 15
ATOM 20291 O O . LYS A 1 68 ? 15.463 -5.093 8.208 1.00 0.00 68 LYS A O 15
ATOM 20310 N N . THR A 1 69 ? 15.923 -5.050 5.994 1.00 0.00 69 THR A N 15
ATOM 20311 C CA . THR A 1 69 ? 16.669 -3.805 6.060 1.00 0.00 69 THR A CA 15
ATOM 20312 C C . THR A 1 69 ? 15.846 -2.658 5.469 1.00 0.00 69 THR A C 15
ATOM 20313 O O . THR A 1 69 ? 14.902 -2.890 4.716 1.00 0.00 69 THR A O 15
ATOM 20324 N N . PRO A 1 70 ? 16.245 -1.413 5.843 1.00 0.00 70 PRO A N 15
ATOM 20325 C CA . PRO A 1 70 ? 15.555 -0.229 5.358 1.00 0.00 70 PRO A CA 15
ATOM 20326 C C . PRO A 1 70 ? 15.914 0.056 3.899 1.00 0.00 70 PRO A C 15
ATOM 20327 O O . PRO A 1 70 ? 15.224 0.818 3.223 1.00 0.00 70 PRO A O 15
ATOM 20338 N N . VAL A 1 71 ? 16.993 -0.571 3.455 1.00 0.00 71 VAL A N 15
ATOM 20339 C CA . VAL A 1 71 ? 17.453 -0.395 2.088 1.00 0.00 71 VAL A CA 15
ATOM 20340 C C . VAL A 1 71 ? 16.733 -1.393 1.179 1.00 0.00 71 VAL A C 15
ATOM 20341 O O . VAL A 1 71 ? 16.389 -1.069 0.044 1.00 0.00 71 VAL A O 15
ATOM 20354 N N . GLU A 1 72 ? 16.526 -2.588 1.713 1.00 0.00 72 GLU A N 15
ATOM 20355 C CA . GLU A 1 72 ? 15.854 -3.636 0.965 1.00 0.00 72 GLU A CA 15
ATOM 20356 C C . GLU A 1 72 ? 14.362 -3.322 0.834 1.00 0.00 72 GLU A C 15
ATOM 20357 O O . GLU A 1 72 ? 13.765 -3.554 -0.216 1.00 0.00 72 GLU A O 15
ATOM 20369 N N . VAL A 1 73 ? 13.803 -2.798 1.915 1.00 0.00 73 VAL A N 15
ATOM 20370 C CA . VAL A 1 73 ? 12.393 -2.449 1.935 1.00 0.00 73 VAL A CA 15
ATOM 20371 C C . VAL A 1 73 ? 12.120 -1.389 0.866 1.00 0.00 73 VAL A C 15
ATOM 20372 O O . VAL A 1 73 ? 11.171 -1.512 0.092 1.00 0.00 73 VAL A O 15
ATOM 20385 N N . SER A 1 74 ? 12.968 -0.371 0.857 1.00 0.00 74 SER A N 15
ATOM 20386 C CA . SER A 1 74 ? 12.830 0.710 -0.104 1.00 0.00 74 SER A CA 15
ATOM 20387 C C . SER A 1 74 ? 13.006 0.172 -1.526 1.00 0.00 74 SER A C 15
ATOM 20388 O O . SER A 1 74 ? 12.484 0.747 -2.480 1.00 0.00 74 SER A O 15
ATOM 20396 N N . HIS A 1 75 ? 13.743 -0.925 -1.622 1.00 0.00 75 HIS A N 15
ATOM 20397 C CA . HIS A 1 75 ? 13.995 -1.547 -2.911 1.00 0.00 75 HIS A CA 15
ATOM 20398 C C . HIS A 1 75 ? 12.765 -2.348 -3.343 1.00 0.00 75 HIS A C 15
ATOM 20399 O O . HIS A 1 75 ? 12.507 -2.501 -4.536 1.00 0.00 75 HIS A O 15
ATOM 20413 N N . ARG A 1 76 ? 12.039 -2.838 -2.349 1.00 0.00 76 ARG A N 15
ATOM 20414 C CA . ARG A 1 76 ? 10.843 -3.620 -2.611 1.00 0.00 76 ARG A CA 15
ATOM 20415 C C . ARG A 1 76 ? 9.648 -2.696 -2.858 1.00 0.00 76 ARG A C 15
ATOM 20416 O O . ARG A 1 76 ? 8.755 -3.026 -3.636 1.00 0.00 76 ARG A O 15
ATOM 20437 N N . PHE A 1 77 ? 9.672 -1.557 -2.182 1.00 0.00 77 PHE A N 15
ATOM 20438 C CA . PHE A 1 77 ? 8.603 -0.583 -2.319 1.00 0.00 77 PHE A CA 15
ATOM 20439 C C . PHE A 1 77 ? 8.666 0.114 -3.679 1.00 0.00 77 PHE A C 15
ATOM 20440 O O . PHE A 1 77 ? 7.633 0.428 -4.269 1.00 0.00 77 PHE A O 15
ATOM 20457 N N . ARG A 1 78 ? 9.889 0.335 -4.139 1.00 0.00 78 ARG A N 15
ATOM 20458 C CA . ARG A 1 78 ? 10.101 0.989 -5.419 1.00 0.00 78 ARG A CA 15
ATOM 20459 C C . ARG A 1 78 ? 9.885 -0.003 -6.564 1.00 0.00 78 ARG A C 15
ATOM 20460 O O . ARG A 1 78 ? 9.597 0.397 -7.691 1.00 0.00 78 ARG A O 15
ATOM 20481 N N . GLU A 1 79 ? 10.032 -1.278 -6.235 1.00 0.00 79 GLU A N 15
ATOM 20482 C CA . GLU A 1 79 ? 9.857 -2.330 -7.222 1.00 0.00 79 GLU A CA 15
ATOM 20483 C C . GLU A 1 79 ? 8.368 -2.597 -7.454 1.00 0.00 79 GLU A C 15
ATOM 20484 O O . GLU A 1 79 ? 7.923 -2.699 -8.596 1.00 0.00 79 GLU A O 15
ATOM 20496 N N . LEU A 1 80 ? 7.640 -2.704 -6.353 1.00 0.00 80 LEU A N 15
ATOM 20497 C CA . LEU A 1 80 ? 6.211 -2.957 -6.422 1.00 0.00 80 LEU A CA 15
ATOM 20498 C C . LEU A 1 80 ? 5.559 -1.927 -7.347 1.00 0.00 80 LEU A C 15
ATOM 20499 O O . LEU A 1 80 ? 4.911 -2.290 -8.328 1.00 0.00 80 LEU A O 15
ATOM 20515 N N . MET A 1 81 ? 5.753 -0.663 -7.003 1.00 0.00 81 MET A N 15
ATOM 20516 C CA . MET A 1 81 ? 5.192 0.422 -7.790 1.00 0.00 81 MET A CA 15
ATOM 20517 C C . MET A 1 81 ? 5.757 0.416 -9.212 1.00 0.00 81 MET A C 15
ATOM 20518 O O . MET A 1 81 ? 5.241 1.104 -10.091 1.00 0.00 81 MET A O 15
ATOM 20532 N N . GLN A 1 82 ? 6.809 -0.368 -9.394 1.00 0.00 82 GLN A N 15
ATOM 20533 C CA . GLN A 1 82 ? 7.449 -0.473 -10.694 1.00 0.00 82 GLN A CA 15
ATOM 20534 C C . GLN A 1 82 ? 6.598 -1.325 -11.637 1.00 0.00 82 GLN A C 15
ATOM 20535 O O . GLN A 1 82 ? 6.229 -0.877 -12.722 1.00 0.00 82 GLN A O 15
ATOM 20549 N N . LEU A 1 83 ? 6.311 -2.539 -11.190 1.00 0.00 83 LEU A N 15
ATOM 20550 C CA . LEU A 1 83 ? 5.510 -3.458 -11.980 1.00 0.00 83 LEU A CA 15
ATOM 20551 C C . LEU A 1 83 ? 4.262 -2.733 -12.489 1.00 0.00 83 LEU A C 15
ATOM 20552 O O . LEU A 1 83 ? 4.060 -2.608 -13.696 1.00 0.00 83 LEU A O 15
ATOM 20568 N N . PHE A 1 84 ? 3.457 -2.274 -11.542 1.00 0.00 84 PHE A N 15
ATOM 20569 C CA . PHE A 1 84 ? 2.234 -1.565 -11.879 1.00 0.00 84 PHE A CA 15
ATOM 20570 C C . PHE A 1 84 ? 2.490 -0.514 -12.962 1.00 0.00 84 PHE A C 15
ATOM 20571 O O . PHE A 1 84 ? 1.833 -0.517 -14.002 1.00 0.00 84 PHE A O 15
ATOM 20588 N N . HIS A 1 85 ? 3.446 0.358 -12.681 1.00 0.00 85 HIS A N 15
ATOM 20589 C CA . HIS A 1 85 ? 3.797 1.412 -13.618 1.00 0.00 85 HIS A CA 15
ATOM 20590 C C . HIS A 1 85 ? 3.856 0.839 -15.035 1.00 0.00 85 HIS A C 15
ATOM 20591 O O . HIS A 1 85 ? 3.045 1.197 -15.888 1.00 0.00 85 HIS A O 15
ATOM 20605 N N . THR A 1 86 ? 4.825 -0.041 -15.243 1.00 0.00 86 THR A N 15
ATOM 20606 C CA . THR A 1 86 ? 5.001 -0.667 -16.543 1.00 0.00 86 THR A CA 15
ATOM 20607 C C . THR A 1 86 ? 5.384 -2.139 -16.378 1.00 0.00 86 THR A C 15
ATOM 20608 O O . THR A 1 86 ? 6.501 -2.452 -15.971 1.00 0.00 86 THR A O 15
ATOM 20619 N N . ALA A 1 87 ? 4.434 -3.004 -16.703 1.00 0.00 87 ALA A N 15
ATOM 20620 C CA . ALA A 1 87 ? 4.658 -4.436 -16.596 1.00 0.00 87 ALA A CA 15
ATOM 20621 C C . ALA A 1 87 ? 4.045 -5.135 -17.811 1.00 0.00 87 ALA A C 15
ATOM 20622 O O . ALA A 1 87 ? 3.238 -4.546 -18.530 1.00 0.00 87 ALA A O 15
ATOM 20629 N N . CYS A 1 88 ? 4.450 -6.382 -18.004 1.00 0.00 88 CYS A N 15
ATOM 20630 C CA . CYS A 1 88 ? 3.951 -7.167 -19.119 1.00 0.00 88 CYS A CA 15
ATOM 20631 C C . CYS A 1 88 ? 3.769 -8.611 -18.646 1.00 0.00 88 CYS A C 15
ATOM 20632 O O . CYS A 1 88 ? 4.394 -9.034 -17.675 1.00 0.00 88 CYS A O 15
ATOM 20640 N N . GLU A 1 89 ? 2.909 -9.328 -19.355 1.00 0.00 89 GLU A N 15
ATOM 20641 C CA . GLU A 1 89 ? 2.637 -10.715 -19.020 1.00 0.00 89 GLU A CA 15
ATOM 20642 C C . GLU A 1 89 ? 3.769 -11.615 -19.521 1.00 0.00 89 GLU A C 15
ATOM 20643 O O . GLU A 1 89 ? 4.484 -11.256 -20.455 1.00 0.00 89 GLU A O 15
ATOM 20655 N N . SER A 1 90 ? 3.895 -12.766 -18.878 1.00 0.00 90 SER A N 15
ATOM 20656 C CA . SER A 1 90 ? 4.928 -13.720 -19.247 1.00 0.00 90 SER A CA 15
ATOM 20657 C C . SER A 1 90 ? 4.356 -15.139 -19.241 1.00 0.00 90 SER A C 15
ATOM 20658 O O . SER A 1 90 ? 4.464 -15.860 -20.232 1.00 0.00 90 SER A O 15
ATOM 20666 N N . GLY A 1 91 ? 3.760 -15.498 -18.113 1.00 0.00 91 GLY A N 15
ATOM 20667 C CA . GLY A 1 91 ? 3.171 -16.817 -17.965 1.00 0.00 91 GLY A CA 15
ATOM 20668 C C . GLY A 1 91 ? 3.919 -17.636 -16.911 1.00 0.00 91 GLY A C 15
ATOM 20669 O O . GLY A 1 91 ? 5.081 -17.361 -16.615 1.00 0.00 91 GLY A O 15
ATOM 20673 N N . PRO A 1 92 ? 3.204 -18.653 -16.359 1.00 0.00 92 PRO A N 15
ATOM 20674 C CA . PRO A 1 92 ? 3.788 -19.514 -15.344 1.00 0.00 92 PRO A CA 15
ATOM 20675 C C . PRO A 1 92 ? 4.778 -20.501 -15.967 1.00 0.00 92 PRO A C 15
ATOM 20676 O O . PRO A 1 92 ? 5.037 -20.453 -17.168 1.00 0.00 92 PRO A O 15
ATOM 20687 N N . SER A 1 93 ? 5.304 -21.375 -15.121 1.00 0.00 93 SER A N 15
ATOM 20688 C CA . SER A 1 93 ? 6.259 -22.372 -15.572 1.00 0.00 93 SER A CA 15
ATOM 20689 C C . SER A 1 93 ? 6.120 -23.646 -14.737 1.00 0.00 93 SER A C 15
ATOM 20690 O O . SER A 1 93 ? 5.863 -24.722 -15.276 1.00 0.00 93 SER A O 15
ATOM 20698 N N . SER A 1 94 ? 6.296 -23.483 -13.433 1.00 0.00 94 SER A N 15
ATOM 20699 C CA . SER A 1 94 ? 6.193 -24.607 -12.518 1.00 0.00 94 SER A CA 15
ATOM 20700 C C . SER A 1 94 ? 4.874 -25.348 -12.745 1.00 0.00 94 SER A C 15
ATOM 20701 O O . SER A 1 94 ? 3.830 -24.723 -12.927 1.00 0.00 94 SER A O 15
ATOM 20709 N N . GLY A 1 95 ? 4.963 -26.670 -12.727 1.00 0.00 95 GLY A N 15
ATOM 20710 C CA . GLY A 1 95 ? 3.790 -27.502 -12.928 1.00 0.00 95 GLY A CA 15
ATOM 20711 C C . GLY A 1 95 ? 3.796 -28.699 -11.974 1.00 0.00 95 GLY A C 15
ATOM 20712 O O . GLY A 1 95 ? 4.684 -29.547 -12.042 1.00 0.00 95 GLY A O 15
ATOM 20716 N N . GLY A 1 1 ? 31.929 74.205 20.217 1.00 0.00 1 GLY A N 16
ATOM 20717 C CA . GLY A 1 1 ? 31.418 73.487 19.062 1.00 0.00 1 GLY A CA 16
ATOM 20718 C C . GLY A 1 1 ? 31.543 71.975 19.256 1.00 0.00 1 GLY A C 16
ATOM 20719 O O . GLY A 1 1 ? 32.587 71.392 18.968 1.00 0.00 1 GLY A O 16
ATOM 20723 N N . PRO A 1 2 ? 30.434 71.366 19.757 1.00 0.00 2 PRO A N 16
ATOM 20724 C CA . PRO A 1 2 ? 30.410 69.933 19.993 1.00 0.00 2 PRO A CA 16
ATOM 20725 C C . PRO A 1 2 ? 30.281 69.162 18.678 1.00 0.00 2 PRO A C 16
ATOM 20726 O O . PRO A 1 2 ? 30.224 69.763 17.605 1.00 0.00 2 PRO A O 16
ATOM 20737 N N . SER A 1 3 ? 30.238 67.844 18.803 1.00 0.00 3 SER A N 16
ATOM 20738 C CA . SER A 1 3 ? 30.117 66.985 17.637 1.00 0.00 3 SER A CA 16
ATOM 20739 C C . SER A 1 3 ? 29.903 65.535 18.075 1.00 0.00 3 SER A C 16
ATOM 20740 O O . SER A 1 3 ? 30.271 65.158 19.187 1.00 0.00 3 SER A O 16
ATOM 20748 N N . GLY A 1 4 ? 29.309 64.761 17.179 1.00 0.00 4 GLY A N 16
ATOM 20749 C CA . GLY A 1 4 ? 29.042 63.360 17.460 1.00 0.00 4 GLY A CA 16
ATOM 20750 C C . GLY A 1 4 ? 28.205 62.728 16.346 1.00 0.00 4 GLY A C 16
ATOM 20751 O O . GLY A 1 4 ? 27.814 63.406 15.397 1.00 0.00 4 GLY A O 16
ATOM 20755 N N . SER A 1 5 ? 27.955 61.436 16.498 1.00 0.00 5 SER A N 16
ATOM 20756 C CA . SER A 1 5 ? 27.171 60.705 15.517 1.00 0.00 5 SER A CA 16
ATOM 20757 C C . SER A 1 5 ? 27.010 59.248 15.957 1.00 0.00 5 SER A C 16
ATOM 20758 O O . SER A 1 5 ? 27.691 58.794 16.875 1.00 0.00 5 SER A O 16
ATOM 20766 N N . SER A 1 6 ? 26.106 58.556 15.280 1.00 0.00 6 SER A N 16
ATOM 20767 C CA . SER A 1 6 ? 25.846 57.160 15.589 1.00 0.00 6 SER A CA 16
ATOM 20768 C C . SER A 1 6 ? 24.966 56.538 14.504 1.00 0.00 6 SER A C 16
ATOM 20769 O O . SER A 1 6 ? 24.408 57.249 13.669 1.00 0.00 6 SER A O 16
ATOM 20777 N N . GLY A 1 7 ? 24.868 55.218 14.550 1.00 0.00 7 GLY A N 16
ATOM 20778 C CA . GLY A 1 7 ? 24.065 54.492 13.581 1.00 0.00 7 GLY A CA 16
ATOM 20779 C C . GLY A 1 7 ? 23.282 53.362 14.253 1.00 0.00 7 GLY A C 16
ATOM 20780 O O . GLY A 1 7 ? 23.285 53.244 15.477 1.00 0.00 7 GLY A O 16
ATOM 20784 N N . ALA A 1 8 ? 22.632 52.560 13.422 1.00 0.00 8 ALA A N 16
ATOM 20785 C CA . ALA A 1 8 ? 21.848 51.443 13.921 1.00 0.00 8 ALA A CA 16
ATOM 20786 C C . ALA A 1 8 ? 21.731 50.379 12.828 1.00 0.00 8 ALA A C 16
ATOM 20787 O O . ALA A 1 8 ? 22.077 50.629 11.675 1.00 0.00 8 ALA A O 16
ATOM 20794 N N . GLY A 1 9 ? 21.242 49.215 13.230 1.00 0.00 9 GLY A N 16
ATOM 20795 C CA . GLY A 1 9 ? 21.075 48.112 12.299 1.00 0.00 9 GLY A CA 16
ATOM 20796 C C . GLY A 1 9 ? 19.610 47.679 12.219 1.00 0.00 9 GLY A C 16
ATOM 20797 O O . GLY A 1 9 ? 18.707 48.486 12.433 1.00 0.00 9 GLY A O 16
ATOM 20801 N N . ALA A 1 10 ? 19.419 46.404 11.911 1.00 0.00 10 ALA A N 16
ATOM 20802 C CA . ALA A 1 10 ? 18.079 45.853 11.801 1.00 0.00 10 ALA A CA 16
ATOM 20803 C C . ALA A 1 10 ? 18.144 44.332 11.947 1.00 0.00 10 ALA A C 16
ATOM 20804 O O . ALA A 1 10 ? 18.478 43.627 10.997 1.00 0.00 10 ALA A O 16
ATOM 20811 N N . LEU A 1 11 ? 17.819 43.871 13.146 1.00 0.00 11 LEU A N 16
ATOM 20812 C CA . LEU A 1 11 ? 17.836 42.446 13.429 1.00 0.00 11 LEU A CA 16
ATOM 20813 C C . LEU A 1 11 ? 17.064 42.178 14.723 1.00 0.00 11 LEU A C 16
ATOM 20814 O O . LEU A 1 11 ? 16.963 43.053 15.582 1.00 0.00 11 LEU A O 16
ATOM 20830 N N . PRO A 1 12 ? 16.526 40.933 14.824 1.00 0.00 12 PRO A N 16
ATOM 20831 C CA . PRO A 1 12 ? 16.694 39.957 13.761 1.00 0.00 12 PRO A CA 16
ATOM 20832 C C . PRO A 1 12 ? 15.794 40.286 12.568 1.00 0.00 12 PRO A C 16
ATOM 20833 O O . PRO A 1 12 ? 15.166 41.343 12.533 1.00 0.00 12 PRO A O 16
ATOM 20844 N N . LYS A 1 13 ? 15.762 39.361 11.620 1.00 0.00 13 LYS A N 16
ATOM 20845 C CA . LYS A 1 13 ? 14.950 39.540 10.428 1.00 0.00 13 LYS A CA 16
ATOM 20846 C C . LYS A 1 13 ? 14.929 38.235 9.630 1.00 0.00 13 LYS A C 16
ATOM 20847 O O . LYS A 1 13 ? 15.879 37.927 8.911 1.00 0.00 13 LYS A O 16
ATOM 20866 N N . ALA A 1 14 ? 13.836 37.502 9.783 1.00 0.00 14 ALA A N 16
ATOM 20867 C CA . ALA A 1 14 ? 13.679 36.237 9.085 1.00 0.00 14 ALA A CA 16
ATOM 20868 C C . ALA A 1 14 ? 12.254 36.136 8.537 1.00 0.00 14 ALA A C 16
ATOM 20869 O O . ALA A 1 14 ? 11.445 37.042 8.730 1.00 0.00 14 ALA A O 16
ATOM 20876 N N . SER A 1 15 ? 11.991 35.025 7.864 1.00 0.00 15 SER A N 16
ATOM 20877 C CA . SER A 1 15 ? 10.678 34.793 7.286 1.00 0.00 15 SER A CA 16
ATOM 20878 C C . SER A 1 15 ? 10.405 33.291 7.194 1.00 0.00 15 SER A C 16
ATOM 20879 O O . SER A 1 15 ? 11.305 32.479 7.401 1.00 0.00 15 SER A O 16
ATOM 20887 N N . GLU A 1 16 ? 9.158 32.967 6.884 1.00 0.00 16 GLU A N 16
ATOM 20888 C CA . GLU A 1 16 ? 8.755 31.576 6.762 1.00 0.00 16 GLU A CA 16
ATOM 20889 C C . GLU A 1 16 ? 8.330 31.270 5.325 1.00 0.00 16 GLU A C 16
ATOM 20890 O O . GLU A 1 16 ? 8.064 32.183 4.545 1.00 0.00 16 GLU A O 16
ATOM 20902 N N . ALA A 1 17 ? 8.280 29.982 5.018 1.00 0.00 17 ALA A N 16
ATOM 20903 C CA . ALA A 1 17 ? 7.893 29.545 3.687 1.00 0.00 17 ALA A CA 16
ATOM 20904 C C . ALA A 1 17 ? 6.870 28.413 3.805 1.00 0.00 17 ALA A C 16
ATOM 20905 O O . ALA A 1 17 ? 6.565 27.959 4.907 1.00 0.00 17 ALA A O 16
ATOM 20912 N N . THR A 1 18 ? 6.368 27.990 2.654 1.00 0.00 18 THR A N 16
ATOM 20913 C CA . THR A 1 18 ? 5.386 26.920 2.615 1.00 0.00 18 THR A CA 16
ATOM 20914 C C . THR A 1 18 ? 5.542 26.100 1.332 1.00 0.00 18 THR A C 16
ATOM 20915 O O . THR A 1 18 ? 6.163 26.554 0.373 1.00 0.00 18 THR A O 16
ATOM 20926 N N . VAL A 1 19 ? 4.967 24.907 1.357 1.00 0.00 19 VAL A N 16
ATOM 20927 C CA . VAL A 1 19 ? 5.034 24.019 0.209 1.00 0.00 19 VAL A CA 16
ATOM 20928 C C . VAL A 1 19 ? 3.642 23.448 -0.071 1.00 0.00 19 VAL A C 16
ATOM 20929 O O . VAL A 1 19 ? 2.738 23.575 0.753 1.00 0.00 19 VAL A O 16
ATOM 20942 N N . CYS A 1 20 ? 3.514 22.831 -1.237 1.00 0.00 20 CYS A N 16
ATOM 20943 C CA . CYS A 1 20 ? 2.248 22.240 -1.635 1.00 0.00 20 CYS A CA 16
ATOM 20944 C C . CYS A 1 20 ? 2.443 20.728 -1.763 1.00 0.00 20 CYS A C 16
ATOM 20945 O O . CYS A 1 20 ? 3.570 20.252 -1.890 1.00 0.00 20 CYS A O 16
ATOM 20953 N N . ALA A 1 21 ? 1.327 20.014 -1.724 1.00 0.00 21 ALA A N 16
ATOM 20954 C CA . ALA A 1 21 ? 1.361 18.566 -1.833 1.00 0.00 21 ALA A CA 16
ATOM 20955 C C . ALA A 1 21 ? 0.807 18.149 -3.197 1.00 0.00 21 ALA A C 16
ATOM 20956 O O . ALA A 1 21 ? 0.323 18.986 -3.957 1.00 0.00 21 ALA A O 16
ATOM 20963 N N . ASN A 1 22 ? 0.896 16.854 -3.465 1.00 0.00 22 ASN A N 16
ATOM 20964 C CA . ASN A 1 22 ? 0.410 16.316 -4.724 1.00 0.00 22 ASN A CA 16
ATOM 20965 C C . ASN A 1 22 ? -0.691 15.291 -4.444 1.00 0.00 22 ASN A C 16
ATOM 20966 O O . ASN A 1 22 ? -0.652 14.593 -3.432 1.00 0.00 22 ASN A O 16
ATOM 20977 N N . ASN A 1 23 ? -1.648 15.233 -5.359 1.00 0.00 23 ASN A N 16
ATOM 20978 C CA . ASN A 1 23 ? -2.758 14.306 -5.224 1.00 0.00 23 ASN A CA 16
ATOM 20979 C C . ASN A 1 23 ? -2.402 12.987 -5.914 1.00 0.00 23 ASN A C 16
ATOM 20980 O O . ASN A 1 23 ? -1.757 12.985 -6.961 1.00 0.00 23 ASN A O 16
ATOM 20991 N N . SER A 1 24 ? -2.840 11.898 -5.300 1.00 0.00 24 SER A N 16
ATOM 20992 C CA . SER A 1 24 ? -2.576 10.576 -5.843 1.00 0.00 24 SER A CA 16
ATOM 20993 C C . SER A 1 24 ? -3.135 9.504 -4.905 1.00 0.00 24 SER A C 16
ATOM 20994 O O . SER A 1 24 ? -3.040 9.631 -3.685 1.00 0.00 24 SER A O 16
ATOM 21002 N N . LYS A 1 25 ? -3.706 8.473 -5.510 1.00 0.00 25 LYS A N 16
ATOM 21003 C CA . LYS A 1 25 ? -4.281 7.380 -4.745 1.00 0.00 25 LYS A CA 16
ATOM 21004 C C . LYS A 1 25 ? -4.632 6.230 -5.691 1.00 0.00 25 LYS A C 16
ATOM 21005 O O . LYS A 1 25 ? -5.370 6.420 -6.657 1.00 0.00 25 LYS A O 16
ATOM 21024 N N . VAL A 1 26 ? -4.088 5.063 -5.380 1.00 0.00 26 VAL A N 16
ATOM 21025 C CA . VAL A 1 26 ? -4.335 3.882 -6.190 1.00 0.00 26 VAL A CA 16
ATOM 21026 C C . VAL A 1 26 ? -3.741 2.657 -5.493 1.00 0.00 26 VAL A C 16
ATOM 21027 O O . VAL A 1 26 ? -2.689 2.747 -4.861 1.00 0.00 26 VAL A O 16
ATOM 21040 N N . SER A 1 27 ? -4.440 1.540 -5.631 1.00 0.00 27 SER A N 16
ATOM 21041 C CA . SER A 1 27 ? -3.995 0.298 -5.022 1.00 0.00 27 SER A CA 16
ATOM 21042 C C . SER A 1 27 ? -4.557 -0.895 -5.797 1.00 0.00 27 SER A C 16
ATOM 21043 O O . SER A 1 27 ? -5.695 -0.858 -6.262 1.00 0.00 27 SER A O 16
ATOM 21051 N N . SER A 1 28 ? -3.733 -1.926 -5.911 1.00 0.00 28 SER A N 16
ATOM 21052 C CA . SER A 1 28 ? -4.133 -3.129 -6.622 1.00 0.00 28 SER A CA 16
ATOM 21053 C C . SER A 1 28 ? -3.343 -4.332 -6.102 1.00 0.00 28 SER A C 16
ATOM 21054 O O . SER A 1 28 ? -2.379 -4.170 -5.356 1.00 0.00 28 SER A O 16
ATOM 21062 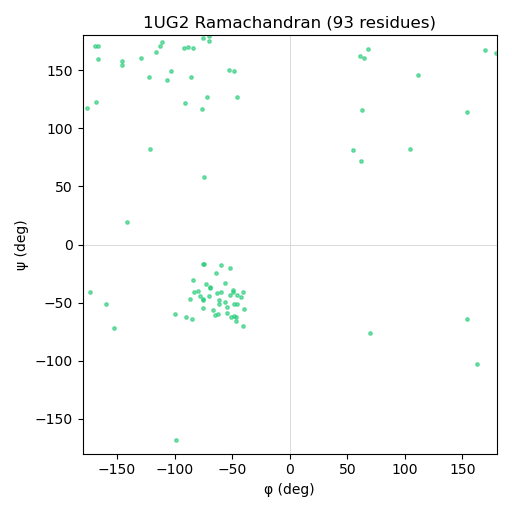N N . THR A 1 29 ? -3.781 -5.511 -6.516 1.00 0.00 29 THR A N 16
ATOM 21063 C CA . THR A 1 29 ? -3.127 -6.741 -6.102 1.00 0.00 29 THR A CA 16
ATOM 21064 C C . THR A 1 29 ? -1.714 -6.814 -6.682 1.00 0.00 29 THR A C 16
ATOM 21065 O O . THR A 1 29 ? -1.461 -6.311 -7.776 1.00 0.00 29 THR A O 16
ATOM 21076 N N . GLY A 1 30 ? -0.829 -7.446 -5.924 1.00 0.00 30 GLY A N 16
ATOM 21077 C CA . GLY A 1 30 ? 0.552 -7.592 -6.350 1.00 0.00 30 GLY A CA 16
ATOM 21078 C C . GLY A 1 30 ? 0.795 -8.974 -6.960 1.00 0.00 30 GLY A C 16
ATOM 21079 O O . GLY A 1 30 ? -0.011 -9.886 -6.779 1.00 0.00 30 GLY A O 16
ATOM 21083 N N . GLU A 1 31 ? 1.908 -9.085 -7.670 1.00 0.00 31 GLU A N 16
ATOM 21084 C CA . GLU A 1 31 ? 2.267 -10.340 -8.308 1.00 0.00 31 GLU A CA 16
ATOM 21085 C C . GLU A 1 31 ? 3.746 -10.652 -8.072 1.00 0.00 31 GLU A C 16
ATOM 21086 O O . GLU A 1 31 ? 4.504 -9.788 -7.633 1.00 0.00 31 GLU A O 16
ATOM 21098 N N . LYS A 1 32 ? 4.112 -11.889 -8.373 1.00 0.00 32 LYS A N 16
ATOM 21099 C CA . LYS A 1 32 ? 5.487 -12.325 -8.199 1.00 0.00 32 LYS A CA 16
ATOM 21100 C C . LYS A 1 32 ? 5.853 -12.267 -6.715 1.00 0.00 32 LYS A C 16
ATOM 21101 O O . LYS A 1 32 ? 5.940 -11.185 -6.136 1.00 0.00 32 LYS A O 16
ATOM 21120 N N . VAL A 1 33 ? 6.056 -13.444 -6.141 1.00 0.00 33 VAL A N 16
ATOM 21121 C CA . VAL A 1 33 ? 6.410 -13.540 -4.735 1.00 0.00 33 VAL A CA 16
ATOM 21122 C C . VAL A 1 33 ? 6.799 -14.983 -4.410 1.00 0.00 33 VAL A C 16
ATOM 21123 O O . VAL A 1 33 ? 6.103 -15.920 -4.797 1.00 0.00 33 VAL A O 16
ATOM 21136 N N . VAL A 1 34 ? 7.911 -15.117 -3.701 1.00 0.00 34 VAL A N 16
ATOM 21137 C CA . VAL A 1 34 ? 8.401 -16.430 -3.319 1.00 0.00 34 VAL A CA 16
ATOM 21138 C C . VAL A 1 34 ? 9.285 -16.298 -2.077 1.00 0.00 34 VAL A C 16
ATOM 21139 O O . VAL A 1 34 ? 9.077 -16.995 -1.085 1.00 0.00 34 VAL A O 16
ATOM 21152 N N . LEU A 1 35 ? 10.254 -15.400 -2.172 1.00 0.00 35 LEU A N 16
ATOM 21153 C CA . LEU A 1 35 ? 11.171 -15.167 -1.069 1.00 0.00 35 LEU A CA 16
ATOM 21154 C C . LEU A 1 35 ? 10.503 -14.251 -0.042 1.00 0.00 35 LEU A C 16
ATOM 21155 O O . LEU A 1 35 ? 10.453 -14.575 1.144 1.00 0.00 35 LEU A O 16
ATOM 21171 N N . TRP A 1 36 ? 10.008 -13.125 -0.534 1.00 0.00 36 TRP A N 16
ATOM 21172 C CA . TRP A 1 36 ? 9.346 -12.160 0.327 1.00 0.00 36 TRP A CA 16
ATOM 21173 C C . TRP A 1 36 ? 7.943 -12.686 0.637 1.00 0.00 36 TRP A C 16
ATOM 21174 O O . TRP A 1 36 ? 7.418 -13.529 -0.089 1.00 0.00 36 TRP A O 16
ATOM 21195 N N . THR A 1 37 ? 7.375 -12.168 1.716 1.00 0.00 37 THR A N 16
ATOM 21196 C CA . THR A 1 37 ? 6.044 -12.575 2.131 1.00 0.00 37 THR A CA 16
ATOM 21197 C C . THR A 1 37 ? 5.035 -11.456 1.860 1.00 0.00 37 THR A C 16
ATOM 21198 O O . THR A 1 37 ? 5.365 -10.277 1.978 1.00 0.00 37 THR A O 16
ATOM 21209 N N . ARG A 1 38 ? 3.827 -11.866 1.502 1.00 0.00 38 ARG A N 16
ATOM 21210 C CA . ARG A 1 38 ? 2.769 -10.913 1.214 1.00 0.00 38 ARG A CA 16
ATOM 21211 C C . ARG A 1 38 ? 2.721 -9.830 2.293 1.00 0.00 38 ARG A C 16
ATOM 21212 O O . ARG A 1 38 ? 2.903 -8.649 2.001 1.00 0.00 38 ARG A O 16
ATOM 21233 N N . GLU A 1 39 ? 2.476 -10.271 3.519 1.00 0.00 39 GLU A N 16
ATOM 21234 C CA . GLU A 1 39 ? 2.402 -9.354 4.643 1.00 0.00 39 GLU A CA 16
ATOM 21235 C C . GLU A 1 39 ? 3.458 -8.255 4.503 1.00 0.00 39 GLU A C 16
ATOM 21236 O O . GLU A 1 39 ? 3.138 -7.070 4.568 1.00 0.00 39 GLU A O 16
ATOM 21248 N N . ALA A 1 40 ? 4.695 -8.689 4.312 1.00 0.00 40 ALA A N 16
ATOM 21249 C CA . ALA A 1 40 ? 5.800 -7.758 4.162 1.00 0.00 40 ALA A CA 16
ATOM 21250 C C . ALA A 1 40 ? 5.492 -6.788 3.020 1.00 0.00 40 ALA A C 16
ATOM 21251 O O . ALA A 1 40 ? 5.674 -5.579 3.160 1.00 0.00 40 ALA A O 16
ATOM 21258 N N . ASP A 1 41 ? 5.030 -7.353 1.914 1.00 0.00 41 ASP A N 16
ATOM 21259 C CA . ASP A 1 41 ? 4.695 -6.554 0.748 1.00 0.00 41 ASP A CA 16
ATOM 21260 C C . ASP A 1 41 ? 3.549 -5.603 1.099 1.00 0.00 41 ASP A C 16
ATOM 21261 O O . ASP A 1 41 ? 3.570 -4.433 0.720 1.00 0.00 41 ASP A O 16
ATOM 21270 N N . ARG A 1 42 ? 2.576 -6.141 1.821 1.00 0.00 42 ARG A N 16
ATOM 21271 C CA . ARG A 1 42 ? 1.424 -5.355 2.227 1.00 0.00 42 ARG A CA 16
ATOM 21272 C C . ARG A 1 42 ? 1.848 -4.259 3.208 1.00 0.00 42 ARG A C 16
ATOM 21273 O O . ARG A 1 42 ? 1.679 -3.073 2.931 1.00 0.00 42 ARG A O 16
ATOM 21294 N N . VAL A 1 43 ? 2.391 -4.697 4.335 1.00 0.00 43 VAL A N 16
ATOM 21295 C CA . VAL A 1 43 ? 2.840 -3.768 5.359 1.00 0.00 43 VAL A CA 16
ATOM 21296 C C . VAL A 1 43 ? 3.534 -2.578 4.693 1.00 0.00 43 VAL A C 16
ATOM 21297 O O . VAL A 1 43 ? 3.290 -1.429 5.057 1.00 0.00 43 VAL A O 16
ATOM 21310 N N . ILE A 1 44 ? 4.385 -2.895 3.728 1.00 0.00 44 ILE A N 16
ATOM 21311 C CA . ILE A 1 44 ? 5.116 -1.866 3.007 1.00 0.00 44 ILE A CA 16
ATOM 21312 C C . ILE A 1 44 ? 4.136 -0.799 2.517 1.00 0.00 44 ILE A C 16
ATOM 21313 O O . ILE A 1 44 ? 4.260 0.373 2.870 1.00 0.00 44 ILE A O 16
ATOM 21329 N N . LEU A 1 45 ? 3.183 -1.242 1.710 1.00 0.00 45 LEU A N 16
ATOM 21330 C CA . LEU A 1 45 ? 2.182 -0.339 1.168 1.00 0.00 45 LEU A CA 16
ATOM 21331 C C . LEU A 1 45 ? 1.418 0.319 2.318 1.00 0.00 45 LEU A C 16
ATOM 21332 O O . LEU A 1 45 ? 1.249 1.537 2.340 1.00 0.00 45 LEU A O 16
ATOM 21348 N N . THR A 1 46 ? 0.975 -0.517 3.247 1.00 0.00 46 THR A N 16
ATOM 21349 C CA . THR A 1 46 ? 0.232 -0.031 4.397 1.00 0.00 46 THR A CA 16
ATOM 21350 C C . THR A 1 46 ? 0.999 1.098 5.089 1.00 0.00 46 THR A C 16
ATOM 21351 O O . THR A 1 46 ? 0.508 2.222 5.180 1.00 0.00 46 THR A O 16
ATOM 21362 N N . MET A 1 47 ? 2.191 0.759 5.559 1.00 0.00 47 MET A N 16
ATOM 21363 C CA . MET A 1 47 ? 3.030 1.730 6.240 1.00 0.00 47 MET A CA 16
ATOM 21364 C C . MET A 1 47 ? 3.412 2.878 5.303 1.00 0.00 47 MET A C 16
ATOM 21365 O O . MET A 1 47 ? 3.326 4.046 5.678 1.00 0.00 47 MET A O 16
ATOM 21379 N N . CYS A 1 48 ? 3.826 2.504 4.101 1.00 0.00 48 CYS A N 16
ATOM 21380 C CA . CYS A 1 48 ? 4.222 3.487 3.107 1.00 0.00 48 CYS A CA 16
ATOM 21381 C C . CYS A 1 48 ? 3.009 4.365 2.790 1.00 0.00 48 CYS A C 16
ATOM 21382 O O . CYS A 1 48 ? 3.157 5.468 2.266 1.00 0.00 48 CYS A O 16
ATOM 21390 N N . GLN A 1 49 ? 1.837 3.842 3.120 1.00 0.00 49 GLN A N 16
ATOM 21391 C CA . GLN A 1 49 ? 0.600 4.564 2.877 1.00 0.00 49 GLN A CA 16
ATOM 21392 C C . GLN A 1 49 ? 0.250 5.437 4.084 1.00 0.00 49 GLN A C 16
ATOM 21393 O O . GLN A 1 49 ? 0.226 6.663 3.981 1.00 0.00 49 GLN A O 16
ATOM 21407 N N . GLU A 1 50 ? -0.014 4.772 5.199 1.00 0.00 50 GLU A N 16
ATOM 21408 C CA . GLU A 1 50 ? -0.362 5.473 6.423 1.00 0.00 50 GLU A CA 16
ATOM 21409 C C . GLU A 1 50 ? 0.773 6.412 6.839 1.00 0.00 50 GLU A C 16
ATOM 21410 O O . GLU A 1 50 ? 0.574 7.621 6.949 1.00 0.00 50 GLU A O 16
ATOM 21422 N N . GLN A 1 51 ? 1.938 5.820 7.058 1.00 0.00 51 GLN A N 16
ATOM 21423 C CA . GLN A 1 51 ? 3.104 6.588 7.458 1.00 0.00 51 GLN A CA 16
ATOM 21424 C C . GLN A 1 51 ? 3.642 7.393 6.274 1.00 0.00 51 GLN A C 16
ATOM 21425 O O . GLN A 1 51 ? 4.210 8.469 6.456 1.00 0.00 51 GLN A O 16
ATOM 21439 N N . GLY A 1 52 ? 3.444 6.841 5.086 1.00 0.00 52 GLY A N 16
ATOM 21440 C CA . GLY A 1 52 ? 3.901 7.495 3.871 1.00 0.00 52 GLY A CA 16
ATOM 21441 C C . GLY A 1 52 ? 5.137 6.794 3.304 1.00 0.00 52 GLY A C 16
ATOM 21442 O O . GLY A 1 52 ? 5.909 6.190 4.048 1.00 0.00 52 GLY A O 16
ATOM 21446 N N . ALA A 1 53 ? 5.287 6.897 1.992 1.00 0.00 53 ALA A N 16
ATOM 21447 C CA . ALA A 1 53 ? 6.416 6.280 1.316 1.00 0.00 53 ALA A CA 16
ATOM 21448 C C . ALA A 1 53 ? 7.671 7.119 1.561 1.00 0.00 53 ALA A C 16
ATOM 21449 O O . ALA A 1 53 ? 8.115 7.851 0.678 1.00 0.00 53 ALA A O 16
ATOM 21456 N N . GLN A 1 54 ? 8.209 6.984 2.765 1.00 0.00 54 GLN A N 16
ATOM 21457 C CA . GLN A 1 54 ? 9.405 7.721 3.138 1.00 0.00 54 GLN A CA 16
ATOM 21458 C C . GLN A 1 54 ? 10.525 6.753 3.524 1.00 0.00 54 GLN A C 16
ATOM 21459 O O . GLN A 1 54 ? 10.262 5.610 3.896 1.00 0.00 54 GLN A O 16
ATOM 21473 N N . PRO A 1 55 ? 11.783 7.259 3.420 1.00 0.00 55 PRO A N 16
ATOM 21474 C CA . PRO A 1 55 ? 12.944 6.453 3.754 1.00 0.00 55 PRO A CA 16
ATOM 21475 C C . PRO A 1 55 ? 13.092 6.305 5.270 1.00 0.00 55 PRO A C 16
ATOM 21476 O O . PRO A 1 55 ? 13.887 5.496 5.745 1.00 0.00 55 PRO A O 16
ATOM 21487 N N . HIS A 1 56 ? 12.312 7.100 5.988 1.00 0.00 56 HIS A N 16
ATOM 21488 C CA . HIS A 1 56 ? 12.345 7.068 7.441 1.00 0.00 56 HIS A CA 16
ATOM 21489 C C . HIS A 1 56 ? 11.410 5.971 7.952 1.00 0.00 56 HIS A C 16
ATOM 21490 O O . HIS A 1 56 ? 11.591 5.461 9.057 1.00 0.00 56 HIS A O 16
ATOM 21504 N N . THR A 1 57 ? 10.430 5.639 7.123 1.00 0.00 57 THR A N 16
ATOM 21505 C CA . THR A 1 57 ? 9.466 4.612 7.478 1.00 0.00 57 THR A CA 16
ATOM 21506 C C . THR A 1 57 ? 10.074 3.221 7.285 1.00 0.00 57 THR A C 16
ATOM 21507 O O . THR A 1 57 ? 9.831 2.318 8.084 1.00 0.00 57 THR A O 16
ATOM 21518 N N . PHE A 1 58 ? 10.853 3.093 6.221 1.00 0.00 58 PHE A N 16
ATOM 21519 C CA . PHE A 1 58 ? 11.498 1.828 5.914 1.00 0.00 58 PHE A CA 16
ATOM 21520 C C . PHE A 1 58 ? 12.250 1.285 7.131 1.00 0.00 58 PHE A C 16
ATOM 21521 O O . PHE A 1 58 ? 12.422 0.075 7.270 1.00 0.00 58 PHE A O 16
ATOM 21538 N N . SER A 1 59 ? 12.677 2.207 7.981 1.00 0.00 59 SER A N 16
ATOM 21539 C CA . SER A 1 59 ? 13.406 1.836 9.182 1.00 0.00 59 SER A CA 16
ATOM 21540 C C . SER A 1 59 ? 12.466 1.148 10.174 1.00 0.00 59 SER A C 16
ATOM 21541 O O . SER A 1 59 ? 12.919 0.477 11.100 1.00 0.00 59 SER A O 16
ATOM 21549 N N . VAL A 1 60 ? 11.175 1.337 9.946 1.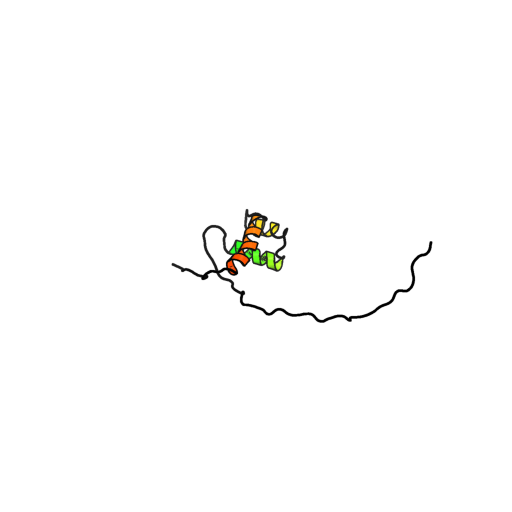00 0.00 60 VAL A N 16
ATOM 21550 C CA . VAL A 1 60 ? 10.167 0.743 10.808 1.00 0.00 60 VAL A CA 16
ATOM 21551 C C . VAL A 1 60 ? 9.752 -0.615 10.237 1.00 0.00 60 VAL A C 16
ATOM 21552 O O . VAL A 1 60 ? 9.843 -1.633 10.921 1.00 0.00 60 VAL A O 16
ATOM 21565 N N . ILE A 1 61 ? 9.303 -0.585 8.991 1.00 0.00 61 ILE A N 16
ATOM 21566 C CA . ILE A 1 61 ? 8.873 -1.801 8.321 1.00 0.00 61 ILE A CA 16
ATOM 21567 C C . ILE A 1 61 ? 9.968 -2.862 8.447 1.00 0.00 61 ILE A C 16
ATOM 21568 O O . ILE A 1 61 ? 9.685 -4.017 8.761 1.00 0.00 61 ILE A O 16
ATOM 21584 N N . SER A 1 62 ? 11.196 -2.432 8.196 1.00 0.00 62 SER A N 16
ATOM 21585 C CA . SER A 1 62 ? 12.335 -3.331 8.277 1.00 0.00 62 SER A CA 16
ATOM 21586 C C . SER A 1 62 ? 12.254 -4.163 9.559 1.00 0.00 62 SER A C 16
ATOM 21587 O O . SER A 1 62 ? 12.280 -5.392 9.508 1.00 0.00 62 SER A O 16
ATOM 21595 N N . GLN A 1 63 ? 12.158 -3.460 10.678 1.00 0.00 63 GLN A N 16
ATOM 21596 C CA . GLN A 1 63 ? 12.073 -4.119 11.970 1.00 0.00 63 GLN A CA 16
ATOM 21597 C C . GLN A 1 63 ? 10.796 -4.957 12.056 1.00 0.00 63 GLN A C 16
ATOM 21598 O O . GLN A 1 63 ? 10.824 -6.092 12.530 1.00 0.00 63 GLN A O 16
ATOM 21612 N N . GLN A 1 64 ? 9.706 -4.365 11.591 1.00 0.00 64 GLN A N 16
ATOM 21613 C CA . GLN A 1 64 ? 8.420 -5.043 11.610 1.00 0.00 64 GLN A CA 16
ATOM 21614 C C . GLN A 1 64 ? 8.513 -6.376 10.865 1.00 0.00 64 GLN A C 16
ATOM 21615 O O . GLN A 1 64 ? 7.958 -7.380 11.311 1.00 0.00 64 GLN A O 16
ATOM 21629 N N . LEU A 1 65 ? 9.217 -6.344 9.743 1.00 0.00 65 LEU A N 16
ATOM 21630 C CA . LEU A 1 65 ? 9.389 -7.537 8.933 1.00 0.00 65 LEU A CA 16
ATOM 21631 C C . LEU A 1 65 ? 9.947 -8.664 9.804 1.00 0.00 65 LEU A C 16
ATOM 21632 O O . LEU A 1 65 ? 9.383 -9.757 9.848 1.00 0.00 65 LEU A O 16
ATOM 21648 N N . GLY A 1 66 ? 11.047 -8.360 10.477 1.00 0.00 66 GLY A N 16
ATOM 21649 C CA . GLY A 1 66 ? 11.686 -9.334 11.345 1.00 0.00 66 GLY A CA 16
ATOM 21650 C C . GLY A 1 66 ? 13.208 -9.182 11.312 1.00 0.00 66 GLY A C 16
ATOM 21651 O O . GLY A 1 66 ? 13.837 -8.963 12.347 1.00 0.00 66 GLY A O 16
ATOM 21655 N N . ASN A 1 67 ? 13.757 -9.304 10.112 1.00 0.00 67 ASN A N 16
ATOM 21656 C CA . ASN A 1 67 ? 15.194 -9.183 9.931 1.00 0.00 67 ASN A CA 16
ATOM 21657 C C . ASN A 1 67 ? 15.477 -8.425 8.632 1.00 0.00 67 ASN A C 16
ATOM 21658 O O . ASN A 1 67 ? 16.595 -8.459 8.121 1.00 0.00 67 ASN A O 16
ATOM 21669 N N . LYS A 1 68 ? 14.445 -7.758 8.137 1.00 0.00 68 LYS A N 16
ATOM 21670 C CA . LYS A 1 68 ? 14.569 -6.993 6.908 1.00 0.00 68 LYS A CA 16
ATOM 21671 C C . LYS A 1 68 ? 15.347 -5.706 7.190 1.00 0.00 68 LYS A C 16
ATOM 21672 O O . LYS A 1 68 ? 15.521 -5.322 8.346 1.00 0.00 68 LYS A O 16
ATOM 21691 N N . THR A 1 69 ? 15.793 -5.074 6.114 1.00 0.00 69 THR A N 16
ATOM 21692 C CA . THR A 1 69 ? 16.548 -3.838 6.232 1.00 0.00 69 THR A CA 16
ATOM 21693 C C . THR A 1 69 ? 15.788 -2.685 5.574 1.00 0.00 69 THR A C 16
ATOM 21694 O O . THR A 1 69 ? 14.900 -2.910 4.753 1.00 0.00 69 THR A O 16
ATOM 21705 N N . PRO A 1 70 ? 16.176 -1.442 5.968 1.00 0.00 70 PRO A N 16
ATOM 21706 C CA . PRO A 1 70 ? 15.541 -0.253 5.426 1.00 0.00 70 PRO A CA 16
ATOM 21707 C C . PRO A 1 70 ? 16.013 0.017 3.996 1.00 0.00 70 PRO A C 16
ATOM 21708 O O . PRO A 1 70 ? 15.394 0.793 3.270 1.00 0.00 70 PRO A O 16
ATOM 21719 N N . VAL A 1 71 ? 17.106 -0.639 3.634 1.00 0.00 71 VAL A N 16
ATOM 21720 C CA . VAL A 1 71 ? 17.668 -0.480 2.304 1.00 0.00 71 VAL A CA 16
ATOM 21721 C C . VAL A 1 71 ? 16.923 -1.393 1.327 1.00 0.00 71 VAL A C 16
ATOM 21722 O O . VAL A 1 71 ? 16.570 -0.973 0.226 1.00 0.00 71 VAL A O 16
ATOM 21735 N N . GLU A 1 72 ? 16.705 -2.623 1.766 1.00 0.00 72 GLU A N 16
ATOM 21736 C CA . GLU A 1 72 ? 16.008 -3.599 0.945 1.00 0.00 72 GLU A CA 16
ATOM 21737 C C . GLU A 1 72 ? 14.524 -3.242 0.842 1.00 0.00 72 GLU A C 16
ATOM 21738 O O . GLU A 1 72 ? 13.957 -3.240 -0.250 1.00 0.00 72 GLU A O 16
ATOM 21750 N N . VAL A 1 73 ? 13.937 -2.950 1.993 1.00 0.00 73 VAL A N 16
ATOM 21751 C CA . VAL A 1 73 ? 12.529 -2.593 2.045 1.00 0.00 73 VAL A CA 16
ATOM 21752 C C . VAL A 1 73 ? 12.239 -1.524 0.990 1.00 0.00 73 VAL A C 16
ATOM 21753 O O . VAL A 1 73 ? 11.179 -1.533 0.367 1.00 0.00 73 VAL A O 16
ATOM 21766 N N . SER A 1 74 ? 13.200 -0.627 0.822 1.00 0.00 74 SER A N 16
ATOM 21767 C CA . SER A 1 74 ? 13.061 0.446 -0.148 1.00 0.00 74 SER A CA 16
ATOM 21768 C C . SER A 1 74 ? 13.169 -0.114 -1.567 1.00 0.00 74 SER A C 16
ATOM 21769 O O . SER A 1 74 ? 12.441 0.312 -2.463 1.00 0.00 74 SER A O 16
ATOM 21777 N N . HIS A 1 75 ? 14.083 -1.059 -1.729 1.00 0.00 75 HIS A N 16
ATOM 21778 C CA . HIS A 1 75 ? 14.296 -1.681 -3.024 1.00 0.00 75 HIS A CA 16
ATOM 21779 C C . HIS A 1 75 ? 13.045 -2.465 -3.429 1.00 0.00 75 HIS A C 16
ATOM 21780 O O . HIS A 1 75 ? 12.810 -2.697 -4.614 1.00 0.00 75 HIS A O 16
ATOM 21794 N N . ARG A 1 76 ? 12.276 -2.850 -2.421 1.00 0.00 76 ARG A N 16
ATOM 21795 C CA . ARG A 1 76 ? 11.056 -3.603 -2.657 1.00 0.00 76 ARG A CA 16
ATOM 21796 C C . ARG A 1 76 ? 9.907 -2.655 -3.007 1.00 0.00 76 ARG A C 16
ATOM 21797 O O . ARG A 1 76 ? 9.074 -2.970 -3.855 1.00 0.00 76 ARG A O 16
ATOM 21818 N N . PHE A 1 77 ? 9.899 -1.512 -2.336 1.00 0.00 77 PHE A N 16
ATOM 21819 C CA . PHE A 1 77 ? 8.867 -0.516 -2.565 1.00 0.00 77 PHE A CA 16
ATOM 21820 C C . PHE A 1 77 ? 8.981 0.079 -3.970 1.00 0.00 77 PHE A C 16
ATOM 21821 O O . PHE A 1 77 ? 7.977 0.252 -4.659 1.00 0.00 77 PHE A O 16
ATOM 21838 N N . ARG A 1 78 ? 10.215 0.375 -4.354 1.00 0.00 78 ARG A N 16
ATOM 21839 C CA . ARG A 1 78 ? 10.474 0.947 -5.664 1.00 0.00 78 ARG A CA 16
ATOM 21840 C C . ARG A 1 78 ? 10.185 -0.082 -6.759 1.00 0.00 78 ARG A C 16
ATOM 21841 O O . ARG A 1 78 ? 9.896 0.283 -7.898 1.00 0.00 78 ARG A O 16
ATOM 21862 N N . GLU A 1 79 ? 10.273 -1.347 -6.376 1.00 0.00 79 GLU A N 16
ATOM 21863 C CA . GLU A 1 79 ? 10.024 -2.431 -7.311 1.00 0.00 79 GLU A CA 16
ATOM 21864 C C . GLU A 1 79 ? 8.520 -2.646 -7.487 1.00 0.00 79 GLU A C 16
ATOM 21865 O O . GLU A 1 79 ? 8.045 -2.848 -8.604 1.00 0.00 79 GLU A O 16
ATOM 21877 N N . LEU A 1 80 ? 7.811 -2.594 -6.369 1.00 0.00 80 LEU A N 16
ATOM 21878 C CA . LEU A 1 80 ? 6.370 -2.780 -6.386 1.00 0.00 80 LEU A CA 16
ATOM 21879 C C . LEU A 1 80 ? 5.740 -1.761 -7.338 1.00 0.00 80 LEU A C 16
ATOM 21880 O O . LEU A 1 80 ? 5.023 -2.133 -8.265 1.00 0.00 80 LEU A O 16
ATOM 21896 N N . MET A 1 81 ? 6.031 -0.495 -7.075 1.00 0.00 81 MET A N 16
ATOM 21897 C CA . MET A 1 81 ? 5.502 0.581 -7.897 1.00 0.00 81 MET A CA 16
ATOM 21898 C C . MET A 1 81 ? 6.000 0.464 -9.339 1.00 0.00 81 MET A C 16
ATOM 21899 O O . MET A 1 81 ? 5.487 1.136 -10.232 1.00 0.00 81 MET A O 16
ATOM 21913 N N . GLN A 1 82 ? 6.993 -0.394 -9.521 1.00 0.00 82 GLN A N 16
ATOM 21914 C CA . GLN A 1 82 ? 7.565 -0.607 -10.840 1.00 0.00 82 GLN A CA 16
ATOM 21915 C C . GLN A 1 82 ? 6.830 -1.739 -11.561 1.00 0.00 82 GLN A C 16
ATOM 21916 O O . GLN A 1 82 ? 6.385 -1.572 -12.695 1.00 0.00 82 GLN A O 16
ATOM 21930 N N . LEU A 1 83 ? 6.726 -2.866 -10.872 1.00 0.00 83 LEU A N 16
ATOM 21931 C CA . LEU A 1 83 ? 6.053 -4.026 -11.432 1.00 0.00 83 LEU A CA 16
ATOM 21932 C C . LEU A 1 83 ? 4.663 -3.616 -11.923 1.00 0.00 83 LEU A C 16
ATOM 21933 O O . LEU A 1 83 ? 4.144 -4.191 -12.879 1.00 0.00 83 LEU A O 16
ATOM 21949 N N . PHE A 1 84 ? 4.100 -2.625 -11.247 1.00 0.00 84 PHE A N 16
ATOM 21950 C CA . PHE A 1 84 ? 2.781 -2.132 -11.603 1.00 0.00 84 PHE A CA 16
ATOM 21951 C C . PHE A 1 84 ? 2.821 -1.363 -12.925 1.00 0.00 84 PHE A C 16
ATOM 21952 O O . PHE A 1 84 ? 2.015 -1.617 -13.819 1.00 0.00 84 PHE A O 16
ATOM 21969 N N . HIS A 1 85 ? 3.766 -0.439 -13.007 1.00 0.00 85 HIS A N 16
ATOM 21970 C CA . HIS A 1 85 ? 3.922 0.368 -14.205 1.00 0.00 85 HIS A CA 16
ATOM 21971 C C . HIS A 1 85 ? 4.330 -0.526 -15.377 1.00 0.00 85 HIS A C 16
ATOM 21972 O O . HIS A 1 85 ? 3.608 -0.625 -16.368 1.00 0.00 85 HIS A O 16
ATOM 21986 N N . THR A 1 86 ? 5.486 -1.156 -15.225 1.00 0.00 86 THR A N 16
ATOM 21987 C CA . THR A 1 86 ? 5.999 -2.039 -16.259 1.00 0.00 86 THR A CA 16
ATOM 21988 C C . THR A 1 86 ? 6.087 -3.474 -15.738 1.00 0.00 86 THR A C 16
ATOM 21989 O O . THR A 1 86 ? 6.665 -3.720 -14.680 1.00 0.00 86 THR A O 16
ATOM 22000 N N . ALA A 1 87 ? 5.506 -4.385 -16.505 1.00 0.00 87 ALA A N 16
ATOM 22001 C CA . ALA A 1 87 ? 5.511 -5.790 -16.134 1.00 0.00 87 ALA A CA 16
ATOM 22002 C C . ALA A 1 87 ? 5.512 -6.647 -17.401 1.00 0.00 87 ALA A C 16
ATOM 22003 O O . ALA A 1 87 ? 6.442 -7.419 -17.632 1.00 0.00 87 ALA A O 16
ATOM 22010 N N . CYS A 1 88 ? 4.459 -6.483 -18.189 1.00 0.00 88 CYS A N 16
ATOM 22011 C CA . CYS A 1 88 ? 4.327 -7.233 -19.427 1.00 0.00 88 CYS A CA 16
ATOM 22012 C C . CYS A 1 88 ? 4.377 -8.725 -19.092 1.00 0.00 88 CYS A C 16
ATOM 22013 O O . CYS A 1 88 ? 5.369 -9.395 -19.374 1.00 0.00 88 CYS A O 16
ATOM 22021 N N . GLU A 1 89 ? 3.294 -9.202 -18.497 1.00 0.00 89 GLU A N 16
ATOM 22022 C CA . GLU A 1 89 ? 3.202 -10.603 -18.121 1.00 0.00 89 GLU A CA 16
ATOM 22023 C C . GLU A 1 89 ? 4.393 -10.997 -17.246 1.00 0.00 89 GLU A C 16
ATOM 22024 O O . GLU A 1 89 ? 5.470 -11.301 -17.757 1.00 0.00 89 GLU A O 16
ATOM 22036 N N . SER A 1 90 ? 4.160 -10.978 -15.941 1.00 0.00 90 SER A N 16
ATOM 22037 C CA . SER A 1 90 ? 5.200 -11.330 -14.990 1.00 0.00 90 SER A CA 16
ATOM 22038 C C . SER A 1 90 ? 4.593 -12.083 -13.805 1.00 0.00 90 SER A C 16
ATOM 22039 O O . SER A 1 90 ? 3.506 -11.743 -13.340 1.00 0.00 90 SER A O 16
ATOM 22047 N N . GLY A 1 91 ? 5.322 -13.092 -13.350 1.00 0.00 91 GLY A N 16
ATOM 22048 C CA . GLY A 1 91 ? 4.868 -13.896 -12.228 1.00 0.00 91 GLY A CA 16
ATOM 22049 C C . GLY A 1 91 ? 3.865 -14.957 -12.683 1.00 0.00 91 GLY A C 16
ATOM 22050 O O . GLY A 1 91 ? 2.656 -14.729 -12.651 1.00 0.00 91 GLY A O 16
ATOM 22054 N N . PRO A 1 92 ? 4.417 -16.125 -13.109 1.00 0.00 92 PRO A N 16
ATOM 22055 C CA . PRO A 1 92 ? 3.584 -17.222 -13.571 1.00 0.00 92 PRO A CA 16
ATOM 22056 C C . PRO A 1 92 ? 2.908 -17.930 -12.395 1.00 0.00 92 PRO A C 16
ATOM 22057 O O . PRO A 1 92 ? 1.710 -18.205 -12.437 1.00 0.00 92 PRO A O 16
ATOM 22068 N N . SER A 1 93 ? 3.705 -18.205 -11.373 1.00 0.00 93 SER A N 16
ATOM 22069 C CA . SER A 1 93 ? 3.199 -18.875 -10.188 1.00 0.00 93 SER A CA 16
ATOM 22070 C C . SER A 1 93 ? 2.506 -17.865 -9.271 1.00 0.00 93 SER A C 16
ATOM 22071 O O . SER A 1 93 ? 2.872 -16.691 -9.246 1.00 0.00 93 SER A O 16
ATOM 22079 N N . SER A 1 94 ? 1.517 -18.359 -8.540 1.00 0.00 94 SER A N 16
ATOM 22080 C CA . SER A 1 94 ? 0.770 -17.515 -7.624 1.00 0.00 94 SER A CA 16
ATOM 22081 C C . SER A 1 94 ? 0.766 -18.134 -6.226 1.00 0.00 94 SER A C 16
ATOM 22082 O O . SER A 1 94 ? 0.338 -19.274 -6.049 1.00 0.00 94 SER A O 16
ATOM 22090 N N . GLY A 1 95 ? 1.247 -17.357 -5.267 1.00 0.00 95 GLY A N 16
ATOM 22091 C CA . GLY A 1 95 ? 1.304 -17.815 -3.889 1.00 0.00 95 GLY A CA 16
ATOM 22092 C C . GLY A 1 95 ? 2.618 -17.395 -3.226 1.00 0.00 95 GLY A C 16
ATOM 22093 O O . GLY A 1 95 ? 3.584 -18.156 -3.217 1.00 0.00 95 GLY A O 16
ATOM 22097 N N . GLY A 1 1 ? -40.401 37.776 15.408 1.00 0.00 1 GLY A N 17
ATOM 22098 C CA . GLY A 1 1 ? -39.059 37.307 15.112 1.00 0.00 1 GLY A CA 17
ATOM 22099 C C . GLY A 1 1 ? -38.122 38.479 14.813 1.00 0.00 1 GLY A C 17
ATOM 22100 O O . GLY A 1 1 ? -38.033 38.933 13.673 1.00 0.00 1 GLY A O 17
ATOM 22104 N N . PRO A 1 2 ? -37.428 38.948 15.885 1.00 0.00 2 PRO A N 17
ATOM 22105 C CA . PRO A 1 2 ? -36.501 40.058 15.748 1.00 0.00 2 PRO A CA 17
ATOM 22106 C C . PRO A 1 2 ? -35.208 39.612 15.063 1.00 0.00 2 PRO A C 17
ATOM 22107 O O . PRO A 1 2 ? -35.063 38.445 14.703 1.00 0.00 2 PRO A O 17
ATOM 22118 N N . SER A 1 3 ? -34.301 40.565 14.903 1.00 0.00 3 SER A N 17
ATOM 22119 C CA . SER A 1 3 ? -33.025 40.285 14.268 1.00 0.00 3 SER A CA 17
ATOM 22120 C C . SER A 1 3 ? -31.883 40.852 15.113 1.00 0.00 3 SER A C 17
ATOM 22121 O O . SER A 1 3 ? -32.115 41.646 16.024 1.00 0.00 3 SER A O 17
ATOM 22129 N N . GLY A 1 4 ? -30.674 40.423 14.782 1.00 0.00 4 GLY A N 17
ATOM 22130 C CA . GLY A 1 4 ? -29.496 40.878 15.500 1.00 0.00 4 GLY A CA 17
ATOM 22131 C C . GLY A 1 4 ? -28.216 40.395 14.815 1.00 0.00 4 GLY A C 17
ATOM 22132 O O . GLY A 1 4 ? -28.273 39.737 13.777 1.00 0.00 4 GLY A O 17
ATOM 22136 N N . SER A 1 5 ? -27.090 40.739 15.424 1.00 0.00 5 SER A N 17
ATOM 22137 C CA . SER A 1 5 ? -25.799 40.348 14.886 1.00 0.00 5 SER A CA 17
ATOM 22138 C C . SER A 1 5 ? -24.900 39.827 16.009 1.00 0.00 5 SER A C 17
ATOM 22139 O O . SER A 1 5 ? -25.192 40.028 17.187 1.00 0.00 5 SER A O 17
ATOM 22147 N N . SER A 1 6 ? -23.824 39.168 15.605 1.00 0.00 6 SER A N 17
ATOM 22148 C CA . SER A 1 6 ? -22.880 38.617 16.563 1.00 0.00 6 SER A CA 17
ATOM 22149 C C . SER A 1 6 ? -21.695 37.989 15.827 1.00 0.00 6 SER A C 17
ATOM 22150 O O . SER A 1 6 ? -21.768 37.737 14.626 1.00 0.00 6 SER A O 17
ATOM 22158 N N . GLY A 1 7 ? -20.629 37.755 16.580 1.00 0.00 7 GLY A N 17
ATOM 22159 C CA . GLY A 1 7 ? -19.429 37.162 16.014 1.00 0.00 7 GLY A CA 17
ATOM 22160 C C . GLY A 1 7 ? -19.210 35.747 16.554 1.00 0.00 7 GLY A C 17
ATOM 22161 O O . GLY A 1 7 ? -19.849 35.344 17.525 1.00 0.00 7 GLY A O 17
ATOM 22165 N N . ALA A 1 8 ? -18.305 35.033 15.902 1.00 0.00 8 ALA A N 17
ATOM 22166 C CA . ALA A 1 8 ? -17.994 33.672 16.304 1.00 0.00 8 ALA A CA 17
ATOM 22167 C C . ALA A 1 8 ? -16.478 33.466 16.262 1.00 0.00 8 ALA A C 17
ATOM 22168 O O . ALA A 1 8 ? -15.870 33.098 17.266 1.00 0.00 8 ALA A O 17
ATOM 22175 N N . GLY A 1 9 ? -15.912 33.712 15.089 1.00 0.00 9 GLY A N 17
ATOM 22176 C CA . GLY A 1 9 ? -14.480 33.559 14.903 1.00 0.00 9 GLY A CA 17
ATOM 22177 C C . GLY A 1 9 ? -14.159 32.257 14.166 1.00 0.00 9 GLY A C 17
ATOM 22178 O O . GLY A 1 9 ? -15.061 31.581 13.672 1.00 0.00 9 GLY A O 17
ATOM 22182 N N . ALA A 1 10 ? -12.873 31.945 14.114 1.00 0.00 10 ALA A N 17
ATOM 22183 C CA . ALA A 1 10 ? -12.422 30.736 13.445 1.00 0.00 10 ALA A CA 17
ATOM 22184 C C . ALA A 1 10 ? -11.682 29.849 14.449 1.00 0.00 10 ALA A C 17
ATOM 22185 O O . ALA A 1 10 ? -12.065 28.700 14.667 1.00 0.00 10 ALA A O 17
ATOM 22192 N N . LEU A 1 11 ? -10.636 30.415 15.032 1.00 0.00 11 LEU A N 17
ATOM 22193 C CA . LEU A 1 11 ? -9.839 29.690 16.007 1.00 0.00 11 LEU A CA 17
ATOM 22194 C C . LEU A 1 11 ? -10.768 29.027 17.026 1.00 0.00 11 LEU A C 17
ATOM 22195 O O . LEU A 1 11 ? -11.893 29.478 17.232 1.00 0.00 11 LEU A O 17
ATOM 22211 N N . PRO A 1 12 ? -10.248 27.937 17.653 1.00 0.00 12 PRO A N 17
ATOM 22212 C CA . PRO A 1 12 ? -8.906 27.469 17.350 1.00 0.00 12 PRO A CA 17
ATOM 22213 C C . PRO A 1 12 ? -8.867 26.753 15.999 1.00 0.00 12 PRO A C 17
ATOM 22214 O O . PRO A 1 12 ? -9.725 25.920 15.708 1.00 0.00 12 PRO A O 17
ATOM 22225 N N . LYS A 1 13 ? -7.863 27.103 15.208 1.00 0.00 13 LYS A N 17
ATOM 22226 C CA . LYS A 1 13 ? -7.701 26.504 13.894 1.00 0.00 13 LYS A CA 17
ATOM 22227 C C . LYS A 1 13 ? -7.379 25.017 14.053 1.00 0.00 13 LYS A C 17
ATOM 22228 O O . LYS A 1 13 ? -6.913 24.588 15.108 1.00 0.00 13 LYS A O 17
ATOM 22247 N N . ALA A 1 14 ? -7.639 24.271 12.989 1.00 0.00 14 ALA A N 17
ATOM 22248 C CA . ALA A 1 14 ? -7.382 22.841 12.997 1.00 0.00 14 ALA A CA 17
ATOM 22249 C C . ALA A 1 14 ? -7.728 22.257 11.626 1.00 0.00 14 ALA A C 17
ATOM 22250 O O . ALA A 1 14 ? -8.890 22.259 11.222 1.00 0.00 14 ALA A O 17
ATOM 22257 N N . SER A 1 15 ? -6.699 21.772 10.947 1.00 0.00 15 SER A N 17
ATOM 22258 C CA . SER A 1 15 ? -6.880 21.186 9.630 1.00 0.00 15 SER A CA 17
ATOM 22259 C C . SER A 1 15 ? -7.147 19.685 9.757 1.00 0.00 15 SER A C 17
ATOM 22260 O O . SER A 1 15 ? -6.963 19.106 10.826 1.00 0.00 15 SER A O 17
ATOM 22268 N N . GLU A 1 16 ? -7.577 19.098 8.650 1.00 0.00 16 GLU A N 17
ATOM 22269 C CA . GLU A 1 16 ? -7.871 17.675 8.624 1.00 0.00 16 GLU A CA 17
ATOM 22270 C C . GLU A 1 16 ? -8.023 17.191 7.180 1.00 0.00 16 GLU A C 17
ATOM 22271 O O . GLU A 1 16 ? -8.957 17.586 6.484 1.00 0.00 16 GLU A O 17
ATOM 22283 N N . ALA A 1 17 ? -7.091 16.342 6.774 1.00 0.00 17 ALA A N 17
ATOM 22284 C CA . ALA A 1 17 ? -7.109 15.799 5.426 1.00 0.00 17 ALA A CA 17
ATOM 22285 C C . ALA A 1 17 ? -6.966 16.942 4.419 1.00 0.00 17 ALA A C 17
ATOM 22286 O O . ALA A 1 17 ? -7.151 18.108 4.767 1.00 0.00 17 ALA A O 17
ATOM 22293 N N . THR A 1 18 ? -6.638 16.569 3.191 1.00 0.00 18 THR A N 17
ATOM 22294 C CA . THR A 1 18 ? -6.467 17.548 2.131 1.00 0.00 18 THR A CA 17
ATOM 22295 C C . THR A 1 18 ? -6.762 16.917 0.769 1.00 0.00 18 THR A C 17
ATOM 22296 O O . THR A 1 18 ? -6.463 15.744 0.546 1.00 0.00 18 THR A O 17
ATOM 22307 N N . VAL A 1 19 ? -7.345 17.722 -0.107 1.00 0.00 19 VAL A N 17
ATOM 22308 C CA . VAL A 1 19 ? -7.683 17.257 -1.442 1.00 0.00 19 VAL A CA 17
ATOM 22309 C C . VAL A 1 19 ? -6.524 16.427 -1.997 1.00 0.00 19 VAL A C 17
ATOM 22310 O O . VAL A 1 19 ? -5.371 16.852 -1.945 1.00 0.00 19 VAL A O 17
ATOM 22323 N N . CYS A 1 20 ? -6.870 15.258 -2.516 1.00 0.00 20 CYS A N 17
ATOM 22324 C CA . CYS A 1 20 ? -5.873 14.365 -3.081 1.00 0.00 20 CYS A CA 17
ATOM 22325 C C . CYS A 1 20 ? -6.578 13.399 -4.034 1.00 0.00 20 CYS A C 17
ATOM 22326 O O . CYS A 1 20 ? -7.746 13.068 -3.837 1.00 0.00 20 CYS A O 17
ATOM 22334 N N . ALA A 1 21 ? -5.838 12.973 -5.048 1.00 0.00 21 ALA A N 17
ATOM 22335 C CA . ALA A 1 21 ? -6.378 12.051 -6.033 1.00 0.00 21 ALA A CA 17
ATOM 22336 C C . ALA A 1 21 ? -7.027 10.866 -5.314 1.00 0.00 21 ALA A C 17
ATOM 22337 O O . ALA A 1 21 ? -6.720 10.595 -4.154 1.00 0.00 21 ALA A O 17
ATOM 22344 N N . ASN A 1 22 ? -7.912 10.192 -6.033 1.00 0.00 22 ASN A N 17
ATOM 22345 C CA . ASN A 1 22 ? -8.607 9.043 -5.479 1.00 0.00 22 ASN A CA 17
ATOM 22346 C C . ASN A 1 22 ? -8.800 7.992 -6.574 1.00 0.00 22 ASN A C 17
ATOM 22347 O O . ASN A 1 22 ? -8.759 8.312 -7.761 1.00 0.00 22 ASN A O 17
ATOM 22358 N N . ASN A 1 23 ? -9.006 6.758 -6.137 1.00 0.00 23 ASN A N 17
ATOM 22359 C CA . ASN A 1 23 ? -9.206 5.658 -7.065 1.00 0.00 23 ASN A CA 17
ATOM 22360 C C . ASN A 1 23 ? -7.942 5.473 -7.908 1.00 0.00 23 ASN A C 17
ATOM 22361 O O . ASN A 1 23 ? -7.053 6.323 -7.895 1.00 0.00 23 ASN A O 17
ATOM 22372 N N . SER A 1 24 ? -7.904 4.357 -8.621 1.00 0.00 24 SER A N 17
ATOM 22373 C CA . SER A 1 24 ? -6.765 4.050 -9.469 1.00 0.00 24 SER A CA 17
ATOM 22374 C C . SER A 1 24 ? -7.241 3.401 -10.770 1.00 0.00 24 SER A C 17
ATOM 22375 O O . SER A 1 24 ? -8.220 2.656 -10.775 1.00 0.00 24 SER A O 17
ATOM 22383 N N . LYS A 1 25 ? -6.526 3.707 -11.843 1.00 0.00 25 LYS A N 17
ATOM 22384 C CA . LYS A 1 25 ? -6.863 3.163 -13.147 1.00 0.00 25 LYS A CA 17
ATOM 22385 C C . LYS A 1 25 ? -5.964 1.961 -13.441 1.00 0.00 25 LYS A C 17
ATOM 22386 O O . LYS A 1 25 ? -4.795 1.946 -13.058 1.00 0.00 25 LYS A O 17
ATOM 22405 N N . VAL A 1 26 ? -6.544 0.981 -14.119 1.00 0.00 26 VAL A N 17
ATOM 22406 C CA . VAL A 1 26 ? -5.810 -0.224 -14.469 1.00 0.00 26 VAL A CA 17
ATOM 22407 C C . VAL A 1 26 ? -5.427 -0.972 -13.190 1.00 0.00 26 VAL A C 17
ATOM 22408 O O . VAL A 1 26 ? -5.038 -0.356 -12.199 1.00 0.00 26 VAL A O 17
ATOM 22421 N N . SER A 1 27 ? -5.550 -2.289 -13.254 1.00 0.00 27 SER A N 17
ATOM 22422 C CA . SER A 1 27 ? -5.222 -3.128 -12.114 1.00 0.00 27 SER A CA 17
ATOM 22423 C C . SER A 1 27 ? -4.740 -4.498 -12.594 1.00 0.00 27 SER A C 17
ATOM 22424 O O . SER A 1 27 ? -5.159 -4.973 -13.648 1.00 0.00 27 SER A O 17
ATOM 22432 N N . SER A 1 28 ? -3.866 -5.095 -11.797 1.00 0.00 28 SER A N 17
ATOM 22433 C CA . SER A 1 28 ? -3.323 -6.402 -12.127 1.00 0.00 28 SER A CA 17
ATOM 22434 C C . SER A 1 28 ? -2.359 -6.860 -11.030 1.00 0.00 28 SER A C 17
ATOM 22435 O O . SER A 1 28 ? -1.233 -6.373 -10.946 1.00 0.00 28 SER A O 17
ATOM 22443 N N . THR A 1 29 ? -2.837 -7.791 -10.218 1.00 0.00 29 THR A N 17
ATOM 22444 C CA . THR A 1 29 ? -2.032 -8.320 -9.131 1.00 0.00 29 THR A CA 17
ATOM 22445 C C . THR A 1 29 ? -1.267 -9.564 -9.589 1.00 0.00 29 THR A C 17
ATOM 22446 O O . THR A 1 29 ? -0.047 -9.632 -9.452 1.00 0.00 29 THR A O 17
ATOM 22457 N N . GLY A 1 30 ? -2.017 -10.516 -10.124 1.00 0.00 30 GLY A N 17
ATOM 22458 C CA . GLY A 1 30 ? -1.425 -11.753 -10.604 1.00 0.00 30 GLY A CA 17
ATOM 22459 C C . GLY A 1 30 ? -1.225 -12.747 -9.458 1.00 0.00 30 GLY A C 17
ATOM 22460 O O . GLY A 1 30 ? -2.157 -13.026 -8.704 1.00 0.00 30 GLY A O 17
ATOM 22464 N N . GLU A 1 31 ? -0.005 -13.253 -9.361 1.00 0.00 31 GLU A N 17
ATOM 22465 C CA . GLU A 1 31 ? 0.329 -14.209 -8.319 1.00 0.00 31 GLU A CA 17
ATOM 22466 C C . GLU A 1 31 ? 1.803 -14.606 -8.416 1.00 0.00 31 GLU A C 17
ATOM 22467 O O . GLU A 1 31 ? 2.230 -15.183 -9.415 1.00 0.00 31 GLU A O 17
ATOM 22479 N N . LYS A 1 32 ? 2.540 -14.283 -7.363 1.00 0.00 32 LYS A N 17
ATOM 22480 C CA . LYS A 1 32 ? 3.958 -14.599 -7.317 1.00 0.00 32 LYS A CA 17
ATOM 22481 C C . LYS A 1 32 ? 4.478 -14.380 -5.895 1.00 0.00 32 LYS A C 17
ATOM 22482 O O . LYS A 1 32 ? 4.198 -13.354 -5.278 1.00 0.00 32 LYS A O 17
ATOM 22501 N N . VAL A 1 33 ? 5.227 -15.363 -5.415 1.00 0.00 33 VAL A N 17
ATOM 22502 C CA . VAL A 1 33 ? 5.789 -15.291 -4.078 1.00 0.00 33 VAL A CA 17
ATOM 22503 C C . VAL A 1 33 ? 6.887 -16.347 -3.933 1.00 0.00 33 VAL A C 17
ATOM 22504 O O . VAL A 1 33 ? 6.661 -17.524 -4.210 1.00 0.00 33 VAL A O 17
ATOM 22517 N N . VAL A 1 34 ? 8.051 -15.889 -3.498 1.00 0.00 34 VAL A N 17
ATOM 22518 C CA . VAL A 1 34 ? 9.184 -16.779 -3.313 1.00 0.00 34 VAL A CA 17
ATOM 22519 C C . VAL A 1 34 ? 10.099 -16.214 -2.225 1.00 0.00 34 VAL A C 17
ATOM 22520 O O . VAL A 1 34 ? 10.402 -16.896 -1.248 1.00 0.00 34 VAL A O 17
ATOM 22533 N N . LEU A 1 35 ? 10.514 -14.973 -2.432 1.00 0.00 35 LEU A N 17
ATOM 22534 C CA . LEU A 1 35 ? 11.389 -14.308 -1.481 1.00 0.00 35 LEU A CA 17
ATOM 22535 C C . LEU A 1 35 ? 10.541 -13.627 -0.405 1.00 0.00 35 LEU A C 17
ATOM 22536 O O . LEU A 1 35 ? 10.450 -14.114 0.721 1.00 0.00 35 LEU A O 17
ATOM 22552 N N . TRP A 1 36 ? 9.942 -12.509 -0.789 1.00 0.00 36 TRP A N 17
ATOM 22553 C CA . TRP A 1 36 ? 9.104 -11.755 0.129 1.00 0.00 36 TRP A CA 17
ATOM 22554 C C . TRP A 1 36 ? 7.750 -12.461 0.221 1.00 0.00 36 TRP A C 17
ATOM 22555 O O . TRP A 1 36 ? 7.447 -13.339 -0.586 1.00 0.00 36 TRP A O 17
ATOM 22576 N N . THR A 1 37 ? 6.971 -12.051 1.211 1.00 0.00 37 THR A N 17
ATOM 22577 C CA . THR A 1 37 ? 5.656 -12.632 1.418 1.00 0.00 37 THR A CA 17
ATOM 22578 C C . THR A 1 37 ? 4.564 -11.601 1.128 1.00 0.00 37 THR A C 17
ATOM 22579 O O . THR A 1 37 ? 4.839 -10.542 0.564 1.00 0.00 37 THR A O 17
ATOM 22590 N N . ARG A 1 38 ? 3.348 -11.945 1.525 1.00 0.00 38 ARG A N 17
ATOM 22591 C CA . ARG A 1 38 ? 2.214 -11.062 1.314 1.00 0.00 38 ARG A CA 17
ATOM 22592 C C . ARG A 1 38 ? 2.190 -9.964 2.380 1.00 0.00 38 ARG A C 17
ATOM 22593 O O . ARG A 1 38 ? 2.407 -8.792 2.074 1.00 0.00 38 ARG A O 17
ATOM 22614 N N . GLU A 1 39 ? 1.926 -10.382 3.609 1.00 0.00 39 GLU A N 17
ATOM 22615 C CA . GLU A 1 39 ? 1.871 -9.449 4.721 1.00 0.00 39 GLU A CA 17
ATOM 22616 C C . GLU A 1 39 ? 2.960 -8.385 4.575 1.00 0.00 39 GLU A C 17
ATOM 22617 O O . GLU A 1 39 ? 2.661 -7.201 4.430 1.00 0.00 39 GLU A O 17
ATOM 22629 N N . ALA A 1 40 ? 4.202 -8.845 4.619 1.00 0.00 40 ALA A N 17
ATOM 22630 C CA . ALA A 1 40 ? 5.338 -7.947 4.493 1.00 0.00 40 ALA A CA 17
ATOM 22631 C C . ALA A 1 40 ? 5.118 -7.019 3.297 1.00 0.00 40 ALA A C 17
ATOM 22632 O O . ALA A 1 40 ? 5.316 -5.809 3.401 1.00 0.00 40 ALA A O 17
ATOM 22639 N N . ASP A 1 41 ? 4.713 -7.621 2.188 1.00 0.00 41 ASP A N 17
ATOM 22640 C CA . ASP A 1 41 ? 4.465 -6.863 0.973 1.00 0.00 41 ASP A CA 17
ATOM 22641 C C . ASP A 1 41 ? 3.372 -5.826 1.238 1.00 0.00 41 ASP A C 17
ATOM 22642 O O . ASP A 1 41 ? 3.482 -4.679 0.807 1.00 0.00 41 ASP A O 17
ATOM 22651 N N . ARG A 1 42 ? 2.342 -6.266 1.947 1.00 0.00 42 ARG A N 17
ATOM 22652 C CA . ARG A 1 42 ? 1.230 -5.390 2.274 1.00 0.00 42 ARG A CA 17
ATOM 22653 C C . ARG A 1 42 ? 1.687 -4.288 3.233 1.00 0.00 42 ARG A C 17
ATOM 22654 O O . ARG A 1 42 ? 1.590 -3.104 2.916 1.00 0.00 42 ARG A O 17
ATOM 22675 N N . VAL A 1 43 ? 2.176 -4.718 4.387 1.00 0.00 43 VAL A N 17
ATOM 22676 C CA . VAL A 1 43 ? 2.648 -3.784 5.395 1.00 0.00 43 VAL A CA 17
ATOM 22677 C C . VAL A 1 43 ? 3.412 -2.647 4.712 1.00 0.00 43 VAL A C 17
ATOM 22678 O O . VAL A 1 43 ? 3.196 -1.476 5.019 1.00 0.00 43 VAL A O 17
ATOM 22691 N N . ILE A 1 44 ? 4.291 -3.033 3.798 1.00 0.00 44 ILE A N 17
ATOM 22692 C CA . ILE A 1 44 ? 5.088 -2.062 3.069 1.00 0.00 44 ILE A CA 17
ATOM 22693 C C . ILE A 1 44 ? 4.167 -0.992 2.479 1.00 0.00 44 ILE A C 17
ATOM 22694 O O . ILE A 1 44 ? 4.309 0.191 2.783 1.00 0.00 44 ILE A O 17
ATOM 22710 N N . LEU A 1 45 ? 3.243 -1.447 1.646 1.00 0.00 45 LEU A N 17
ATOM 22711 C CA . LEU A 1 45 ? 2.298 -0.544 1.010 1.00 0.00 45 LEU A CA 17
ATOM 22712 C C . LEU A 1 45 ? 1.511 0.205 2.088 1.00 0.00 45 LEU A C 17
ATOM 22713 O O . LEU A 1 45 ? 1.379 1.426 2.028 1.00 0.00 45 LEU A O 17
ATOM 22729 N N . THR A 1 46 ? 1.010 -0.559 3.047 1.00 0.00 46 THR A N 17
ATOM 22730 C CA . THR A 1 46 ? 0.240 0.018 4.137 1.00 0.00 46 THR A CA 17
ATOM 22731 C C . THR A 1 46 ? 1.030 1.140 4.813 1.00 0.00 46 THR A C 17
ATOM 22732 O O . THR A 1 46 ? 0.628 2.301 4.767 1.00 0.00 46 THR A O 17
ATOM 22743 N N . MET A 1 47 ? 2.139 0.753 5.425 1.00 0.00 47 MET A N 17
ATOM 22744 C CA . MET A 1 47 ? 2.989 1.712 6.110 1.00 0.00 47 MET A CA 17
ATOM 22745 C C . MET A 1 47 ? 3.445 2.819 5.158 1.00 0.00 47 MET A C 17
ATOM 22746 O O . MET A 1 47 ? 3.397 3.999 5.504 1.00 0.00 47 MET A O 17
ATOM 22760 N N . CYS A 1 48 ? 3.876 2.400 3.978 1.00 0.00 48 CYS A N 17
ATOM 22761 C CA . CYS A 1 48 ? 4.340 3.342 2.973 1.00 0.00 48 CYS A CA 17
ATOM 22762 C C . CYS A 1 48 ? 3.168 4.244 2.583 1.00 0.00 48 CYS A C 17
ATOM 22763 O O . CYS A 1 48 ? 3.369 5.335 2.051 1.00 0.00 48 CYS A O 17
ATOM 22771 N N . GLN A 1 49 ? 1.968 3.756 2.863 1.00 0.00 49 GLN A N 17
ATOM 22772 C CA . GLN A 1 49 ? 0.763 4.505 2.548 1.00 0.00 49 GLN A CA 17
ATOM 22773 C C . GLN A 1 49 ? 0.367 5.394 3.729 1.00 0.00 49 GLN A C 17
ATOM 22774 O O . GLN A 1 49 ? 0.357 6.618 3.613 1.00 0.00 49 GLN A O 17
ATOM 22788 N N . GLU A 1 50 ? 0.051 4.743 4.838 1.00 0.00 50 GLU A N 17
ATOM 22789 C CA . GLU A 1 50 ? -0.345 5.458 6.039 1.00 0.00 50 GLU A CA 17
ATOM 22790 C C . GLU A 1 50 ? 0.767 6.412 6.480 1.00 0.00 50 GLU A C 17
ATOM 22791 O O . GLU A 1 50 ? 0.558 7.622 6.554 1.00 0.00 50 GLU A O 17
ATOM 22803 N N . GLN A 1 51 ? 1.924 5.832 6.760 1.00 0.00 51 GLN A N 17
ATOM 22804 C CA . GLN A 1 51 ? 3.069 6.615 7.191 1.00 0.00 51 GLN A CA 17
ATOM 22805 C C . GLN A 1 51 ? 3.657 7.390 6.010 1.00 0.00 51 GLN A C 17
ATOM 22806 O O . GLN A 1 51 ? 4.193 8.484 6.186 1.00 0.00 51 GLN A O 17
ATOM 22820 N N . GLY A 1 52 ? 3.536 6.794 4.833 1.00 0.00 52 GLY A N 17
ATOM 22821 C CA . GLY A 1 52 ? 4.049 7.415 3.624 1.00 0.00 52 GLY A CA 17
ATOM 22822 C C . GLY A 1 52 ? 5.306 6.697 3.129 1.00 0.00 52 GLY A C 17
ATOM 22823 O O . GLY A 1 52 ? 5.980 6.015 3.900 1.00 0.00 52 GLY A O 17
ATOM 22827 N N . ALA A 1 53 ? 5.585 6.875 1.846 1.00 0.00 53 ALA A N 17
ATOM 22828 C CA . ALA A 1 53 ? 6.750 6.253 1.240 1.00 0.00 53 ALA A CA 17
ATOM 22829 C C . ALA A 1 53 ? 7.991 7.090 1.555 1.00 0.00 53 ALA A C 17
ATOM 22830 O O . ALA A 1 53 ? 8.498 7.804 0.691 1.00 0.00 53 ALA A O 17
ATOM 22837 N N . GLN A 1 54 ? 8.445 6.974 2.794 1.00 0.00 54 GLN A N 17
ATOM 22838 C CA . GLN A 1 54 ? 9.617 7.711 3.234 1.00 0.00 54 GLN A CA 17
ATOM 22839 C C . GLN A 1 54 ? 10.722 6.744 3.665 1.00 0.00 54 GLN A C 17
ATOM 22840 O O . GLN A 1 54 ? 10.446 5.596 4.012 1.00 0.00 54 GLN A O 17
ATOM 22854 N N . PRO A 1 55 ? 11.981 7.255 3.627 1.00 0.00 55 PRO A N 17
ATOM 22855 C CA . PRO A 1 55 ? 13.128 6.449 4.009 1.00 0.00 55 PRO A CA 17
ATOM 22856 C C . PRO A 1 55 ? 13.202 6.287 5.529 1.00 0.00 55 PRO A C 17
ATOM 22857 O O . PRO A 1 55 ? 13.974 5.474 6.033 1.00 0.00 55 PRO A O 17
ATOM 22868 N N . HIS A 1 56 ? 12.388 7.075 6.217 1.00 0.00 56 HIS A N 17
ATOM 22869 C CA . HIS A 1 56 ? 12.352 7.030 7.668 1.00 0.00 56 HIS A CA 17
ATOM 22870 C C . HIS A 1 56 ? 11.385 5.935 8.123 1.00 0.00 56 HIS A C 17
ATOM 22871 O O . HIS A 1 56 ? 11.438 5.492 9.270 1.00 0.00 56 HIS A O 17
ATOM 22885 N N . THR A 1 57 ? 10.524 5.530 7.201 1.00 0.00 57 THR A N 17
ATOM 22886 C CA . THR A 1 57 ? 9.547 4.495 7.493 1.00 0.00 57 THR A CA 17
ATOM 22887 C C . THR A 1 57 ? 10.168 3.109 7.313 1.00 0.00 57 THR A C 17
ATOM 22888 O O . THR A 1 57 ? 9.880 2.191 8.080 1.00 0.00 57 THR A O 17
ATOM 22899 N N . PHE A 1 58 ? 11.007 3.000 6.294 1.00 0.00 58 PHE A N 17
ATOM 22900 C CA . PHE A 1 58 ? 11.671 1.740 6.003 1.00 0.00 58 PHE A CA 17
ATOM 22901 C C . PHE A 1 58 ? 12.379 1.194 7.245 1.00 0.00 58 PHE A C 17
ATOM 22902 O O . PHE A 1 58 ? 12.599 -0.011 7.358 1.00 0.00 58 PHE A O 17
ATOM 22919 N N . SER A 1 59 ? 12.715 2.106 8.145 1.00 0.00 59 SER A N 17
ATOM 22920 C CA . SER A 1 59 ? 13.393 1.731 9.374 1.00 0.00 59 SER A CA 17
ATOM 22921 C C . SER A 1 59 ? 12.406 1.063 10.333 1.00 0.00 59 SER A C 17
ATOM 22922 O O . SER A 1 59 ? 12.812 0.395 11.282 1.00 0.00 59 SER A O 17
ATOM 22930 N N . VAL A 1 60 ? 11.127 1.268 10.052 1.00 0.00 60 VAL A N 17
ATOM 22931 C CA . VAL A 1 60 ? 10.079 0.694 10.878 1.00 0.00 60 VAL A CA 17
ATOM 22932 C C . VAL A 1 60 ? 9.666 -0.662 10.302 1.00 0.00 60 VAL A C 17
ATOM 22933 O O . VAL A 1 60 ? 9.658 -1.666 11.013 1.00 0.00 60 VAL A O 17
ATOM 22946 N N . ILE A 1 61 ? 9.333 -0.648 9.020 1.00 0.00 61 ILE A N 17
ATOM 22947 C CA . ILE A 1 61 ? 8.920 -1.864 8.340 1.00 0.00 61 ILE A CA 17
ATOM 22948 C C . ILE A 1 61 ? 10.047 -2.896 8.422 1.00 0.00 61 ILE A C 17
ATOM 22949 O O . ILE A 1 61 ? 9.818 -4.042 8.805 1.00 0.00 61 ILE A O 17
ATOM 22965 N N . SER A 1 62 ? 11.240 -2.453 8.055 1.00 0.00 62 SER A N 17
ATOM 22966 C CA . SER A 1 62 ? 12.403 -3.323 8.082 1.00 0.00 62 SER A CA 17
ATOM 22967 C C . SER A 1 62 ? 12.486 -4.045 9.428 1.00 0.00 62 SER A C 17
ATOM 22968 O O . SER A 1 62 ? 12.830 -5.225 9.484 1.00 0.00 62 SER A O 17
ATOM 22976 N N . GLN A 1 63 ? 12.164 -3.307 10.480 1.00 0.00 63 GLN A N 17
ATOM 22977 C CA . GLN A 1 63 ? 12.197 -3.862 11.822 1.00 0.00 63 GLN A CA 17
ATOM 22978 C C . GLN A 1 63 ? 10.955 -4.721 12.073 1.00 0.00 63 GLN A C 17
ATOM 22979 O O . GLN A 1 63 ? 11.039 -5.768 12.712 1.00 0.00 63 GLN A O 17
ATOM 22993 N N . GLN A 1 64 ? 9.832 -4.245 11.555 1.00 0.00 64 GLN A N 17
ATOM 22994 C CA . GLN A 1 64 ? 8.575 -4.956 11.715 1.00 0.00 64 GLN A CA 17
ATOM 22995 C C . GLN A 1 64 ? 8.631 -6.302 10.989 1.00 0.00 64 GLN A C 17
ATOM 22996 O O . GLN A 1 64 ? 7.988 -7.264 11.407 1.00 0.00 64 GLN A O 17
ATOM 23010 N N . LEU A 1 65 ? 9.406 -6.328 9.915 1.00 0.00 65 LEU A N 17
ATOM 23011 C CA . LEU A 1 65 ? 9.555 -7.540 9.127 1.00 0.00 65 LEU A CA 17
ATOM 23012 C C . LEU A 1 65 ? 10.243 -8.612 9.975 1.00 0.00 65 LEU A C 17
ATOM 23013 O O . LEU A 1 65 ? 9.745 -9.731 10.090 1.00 0.00 65 LEU A O 17
ATOM 23029 N N . GLY A 1 66 ? 11.376 -8.232 10.546 1.00 0.00 66 GLY A N 17
ATOM 23030 C CA . GLY A 1 66 ? 12.138 -9.147 11.379 1.00 0.00 66 GLY A CA 17
ATOM 23031 C C . GLY A 1 66 ? 13.642 -8.950 11.178 1.00 0.00 66 GLY A C 17
ATOM 23032 O O . GLY A 1 66 ? 14.320 -8.398 12.043 1.00 0.00 66 GLY A O 17
ATOM 23036 N N . ASN A 1 67 ? 14.119 -9.411 10.031 1.00 0.00 67 ASN A N 17
ATOM 23037 C CA . ASN A 1 67 ? 15.530 -9.291 9.706 1.00 0.00 67 ASN A CA 17
ATOM 23038 C C . ASN A 1 67 ? 15.696 -8.344 8.516 1.00 0.00 67 ASN A C 17
ATOM 23039 O O . ASN A 1 67 ? 16.809 -7.924 8.203 1.00 0.00 67 ASN A O 17
ATOM 23050 N N . LYS A 1 68 ? 14.573 -8.036 7.884 1.00 0.00 68 LYS A N 17
ATOM 23051 C CA . LYS A 1 68 ? 14.580 -7.146 6.736 1.00 0.00 68 LYS A CA 17
ATOM 23052 C C . LYS A 1 68 ? 15.304 -5.850 7.105 1.00 0.00 68 LYS A C 17
ATOM 23053 O O . LYS A 1 68 ? 15.447 -5.529 8.284 1.00 0.00 68 LYS A O 17
ATOM 23072 N N . THR A 1 69 ? 15.741 -5.139 6.075 1.00 0.00 69 THR A N 17
ATOM 23073 C CA . THR A 1 69 ? 16.446 -3.885 6.277 1.00 0.00 69 THR A CA 17
ATOM 23074 C C . THR A 1 69 ? 15.688 -2.735 5.612 1.00 0.00 69 THR A C 17
ATOM 23075 O O . THR A 1 69 ? 14.855 -2.960 4.735 1.00 0.00 69 THR A O 17
ATOM 23086 N N . PRO A 1 70 ? 16.013 -1.494 6.066 1.00 0.00 70 PRO A N 17
ATOM 23087 C CA . PRO A 1 70 ? 15.372 -0.308 5.524 1.00 0.00 70 PRO A CA 17
ATOM 23088 C C . PRO A 1 70 ? 15.915 0.022 4.132 1.00 0.00 70 PRO A C 17
ATOM 23089 O O . PRO A 1 70 ? 15.298 0.779 3.385 1.00 0.00 70 PRO A O 17
ATOM 23100 N N . VAL A 1 71 ? 17.063 -0.564 3.826 1.00 0.00 71 VAL A N 17
ATOM 23101 C CA . VAL A 1 71 ? 17.696 -0.342 2.537 1.00 0.00 71 VAL A CA 17
ATOM 23102 C C . VAL A 1 71 ? 17.084 -1.289 1.504 1.00 0.00 71 VAL A C 17
ATOM 23103 O O . VAL A 1 71 ? 17.127 -1.016 0.305 1.00 0.00 71 VAL A O 17
ATOM 23116 N N . GLU A 1 72 ? 16.529 -2.382 2.005 1.00 0.00 72 GLU A N 17
ATOM 23117 C CA . GLU A 1 72 ? 15.909 -3.372 1.140 1.00 0.00 72 GLU A CA 17
ATOM 23118 C C . GLU A 1 72 ? 14.423 -3.059 0.956 1.00 0.00 72 GLU A C 17
ATOM 23119 O O . GLU A 1 72 ? 13.930 -3.011 -0.170 1.00 0.00 72 GLU A O 17
ATOM 23131 N N . VAL A 1 73 ? 13.750 -2.854 2.079 1.00 0.00 73 VAL A N 17
ATOM 23132 C CA . VAL A 1 73 ? 12.330 -2.547 2.056 1.00 0.00 73 VAL A CA 17
ATOM 23133 C C . VAL A 1 73 ? 12.066 -1.453 1.020 1.00 0.00 73 VAL A C 17
ATOM 23134 O O . VAL A 1 73 ? 11.023 -1.448 0.369 1.00 0.00 73 VAL A O 17
ATOM 23147 N N . SER A 1 74 ? 13.030 -0.552 0.899 1.00 0.00 74 SER A N 17
ATOM 23148 C CA . SER A 1 74 ? 12.915 0.545 -0.047 1.00 0.00 74 SER A CA 17
ATOM 23149 C C . SER A 1 74 ? 12.938 0.006 -1.478 1.00 0.00 74 SER A C 17
ATOM 23150 O O . SER A 1 74 ? 12.175 0.461 -2.329 1.00 0.00 74 SER A O 17
ATOM 23158 N N . HIS A 1 75 ? 13.822 -0.955 -1.700 1.00 0.00 75 HIS A N 17
ATOM 23159 C CA . HIS A 1 75 ? 13.955 -1.561 -3.014 1.00 0.00 75 HIS A CA 17
ATOM 23160 C C . HIS A 1 75 ? 12.694 -2.365 -3.338 1.00 0.00 75 HIS A C 17
ATOM 23161 O O . HIS A 1 75 ? 12.389 -2.604 -4.506 1.00 0.00 75 HIS A O 17
ATOM 23175 N N . ARG A 1 76 ? 11.996 -2.760 -2.284 1.00 0.00 76 ARG A N 17
ATOM 23176 C CA . ARG A 1 76 ? 10.775 -3.532 -2.442 1.00 0.00 76 ARG A CA 17
ATOM 23177 C C . ARG A 1 76 ? 9.614 -2.615 -2.830 1.00 0.00 76 ARG A C 17
ATOM 23178 O O . ARG A 1 76 ? 8.694 -3.035 -3.531 1.00 0.00 76 ARG A O 17
ATOM 23199 N N . PHE A 1 77 ? 9.693 -1.380 -2.357 1.00 0.00 77 PHE A N 17
ATOM 23200 C CA . PHE A 1 77 ? 8.660 -0.400 -2.646 1.00 0.00 77 PHE A CA 17
ATOM 23201 C C . PHE A 1 77 ? 8.827 0.175 -4.054 1.00 0.00 77 PHE A C 17
ATOM 23202 O O . PHE A 1 77 ? 7.882 0.185 -4.841 1.00 0.00 77 PHE A O 17
ATOM 23219 N N . ARG A 1 78 ? 10.038 0.639 -4.329 1.00 0.00 78 ARG A N 17
ATOM 23220 C CA . ARG A 1 78 ? 10.341 1.214 -5.628 1.00 0.00 78 ARG A CA 17
ATOM 23221 C C . ARG A 1 78 ? 10.112 0.180 -6.733 1.00 0.00 78 ARG A C 17
ATOM 23222 O O . ARG A 1 78 ? 9.854 0.540 -7.881 1.00 0.00 78 ARG A O 17
ATOM 23243 N N . GLU A 1 79 ? 10.214 -1.084 -6.347 1.00 0.00 79 GLU A N 17
ATOM 23244 C CA . GLU A 1 79 ? 10.020 -2.172 -7.291 1.00 0.00 79 GLU A CA 17
ATOM 23245 C C . GLU A 1 79 ? 8.528 -2.399 -7.540 1.00 0.00 79 GLU A C 17
ATOM 23246 O O . GLU A 1 79 ? 8.098 -2.524 -8.686 1.00 0.00 79 GLU A O 17
ATOM 23258 N N . LEU A 1 80 ? 7.779 -2.446 -6.448 1.00 0.00 80 LEU A N 17
ATOM 23259 C CA . LEU A 1 80 ? 6.344 -2.657 -6.534 1.00 0.00 80 LEU A CA 17
ATOM 23260 C C . LEU A 1 80 ? 5.733 -1.607 -7.465 1.00 0.00 80 LEU A C 17
ATOM 23261 O O . LEU A 1 80 ? 5.029 -1.948 -8.414 1.00 0.00 80 LEU A O 17
ATOM 23277 N N . MET A 1 81 ? 6.026 -0.351 -7.160 1.00 0.00 81 MET A N 17
ATOM 23278 C CA . MET A 1 81 ? 5.514 0.751 -7.958 1.00 0.00 81 MET A CA 17
ATOM 23279 C C . MET A 1 81 ? 6.042 0.680 -9.393 1.00 0.00 81 MET A C 17
ATOM 23280 O O . MET A 1 81 ? 5.547 1.380 -10.275 1.00 0.00 81 MET A O 17
ATOM 23294 N N . GLN A 1 82 ? 7.038 -0.173 -9.582 1.00 0.00 82 GLN A N 17
ATOM 23295 C CA . GLN A 1 82 ? 7.638 -0.344 -10.894 1.00 0.00 82 GLN A CA 17
ATOM 23296 C C . GLN A 1 82 ? 6.833 -1.351 -11.718 1.00 0.00 82 GLN A C 17
ATOM 23297 O O . GLN A 1 82 ? 6.526 -1.102 -12.882 1.00 0.00 82 GLN A O 17
ATOM 23311 N N . LEU A 1 83 ? 6.514 -2.468 -11.080 1.00 0.00 83 LEU A N 17
ATOM 23312 C CA . LEU A 1 83 ? 5.751 -3.514 -11.739 1.00 0.00 83 LEU A CA 17
ATOM 23313 C C . LEU A 1 83 ? 4.451 -2.922 -12.289 1.00 0.00 83 LEU A C 17
ATOM 23314 O O . LEU A 1 83 ? 4.170 -3.034 -13.482 1.00 0.00 83 LEU A O 17
ATOM 23330 N N . PHE A 1 84 ? 3.694 -2.305 -11.394 1.00 0.00 84 PHE A N 17
ATOM 23331 C CA . PHE A 1 84 ? 2.431 -1.696 -11.775 1.00 0.00 84 PHE A CA 17
ATOM 23332 C C . PHE A 1 84 ? 2.650 -0.564 -12.781 1.00 0.00 84 PHE A C 17
ATOM 23333 O O . PHE A 1 84 ? 1.800 -0.313 -13.633 1.00 0.00 84 PHE A O 17
ATOM 23350 N N . HIS A 1 85 ? 3.795 0.089 -12.649 1.00 0.00 85 HIS A N 17
ATOM 23351 C CA . HIS A 1 85 ? 4.137 1.188 -13.536 1.00 0.00 85 HIS A CA 17
ATOM 23352 C C . HIS A 1 85 ? 4.036 0.724 -14.990 1.00 0.00 85 HIS A C 17
ATOM 23353 O O . HIS A 1 85 ? 3.197 1.214 -15.745 1.00 0.00 85 HIS A O 17
ATOM 23367 N N . THR A 1 86 ? 4.902 -0.215 -15.340 1.00 0.00 86 THR A N 17
ATOM 23368 C CA . THR A 1 86 ? 4.921 -0.751 -16.690 1.00 0.00 86 THR A CA 17
ATOM 23369 C C . THR A 1 86 ? 5.011 -2.278 -16.657 1.00 0.00 86 THR A C 17
ATOM 23370 O O . THR A 1 86 ? 4.227 -2.964 -17.311 1.00 0.00 86 THR A O 17
ATOM 23381 N N . ALA A 1 87 ? 5.975 -2.765 -15.890 1.00 0.00 87 ALA A N 17
ATOM 23382 C CA . ALA A 1 87 ? 6.178 -4.198 -15.763 1.00 0.00 87 ALA A CA 17
ATOM 23383 C C . ALA A 1 87 ? 6.660 -4.761 -17.102 1.00 0.00 87 ALA A C 17
ATOM 23384 O O . ALA A 1 87 ? 6.036 -4.532 -18.136 1.00 0.00 87 ALA A O 17
ATOM 23391 N N . CYS A 1 88 ? 7.767 -5.487 -17.038 1.00 0.00 88 CYS A N 17
ATOM 23392 C CA . CYS A 1 88 ? 8.340 -6.084 -18.232 1.00 0.00 88 CYS A CA 17
ATOM 23393 C C . CYS A 1 88 ? 8.405 -7.599 -18.028 1.00 0.00 88 CYS A C 17
ATOM 23394 O O . CYS A 1 88 ? 8.789 -8.068 -16.958 1.00 0.00 88 CYS A O 17
ATOM 23402 N N . GLU A 1 89 ? 8.025 -8.321 -19.071 1.00 0.00 89 GLU A N 17
ATOM 23403 C CA . GLU A 1 89 ? 8.035 -9.773 -19.019 1.00 0.00 89 GLU A CA 17
ATOM 23404 C C . GLU A 1 89 ? 7.112 -10.272 -17.906 1.00 0.00 89 GLU A C 17
ATOM 23405 O O . GLU A 1 89 ? 7.580 -10.731 -16.865 1.00 0.00 89 GLU A O 17
ATOM 23417 N N . SER A 1 90 ? 5.816 -10.164 -18.162 1.00 0.00 90 SER A N 17
ATOM 23418 C CA . SER A 1 90 ? 4.823 -10.598 -17.195 1.00 0.00 90 SER A CA 17
ATOM 23419 C C . SER A 1 90 ? 5.174 -11.993 -16.674 1.00 0.00 90 SER A C 17
ATOM 23420 O O . SER A 1 90 ? 5.517 -12.154 -15.503 1.00 0.00 90 SER A O 17
ATOM 23428 N N . GLY A 1 91 ? 5.077 -12.965 -17.568 1.00 0.00 91 GLY A N 17
ATOM 23429 C CA . GLY A 1 91 ? 5.380 -14.341 -17.213 1.00 0.00 91 GLY A CA 17
ATOM 23430 C C . GLY A 1 91 ? 4.128 -15.069 -16.721 1.00 0.00 91 GLY A C 17
ATOM 23431 O O . GLY A 1 91 ? 3.758 -14.955 -15.554 1.00 0.00 91 GLY A O 17
ATOM 23435 N N . PRO A 1 92 ? 3.494 -15.821 -17.660 1.00 0.00 92 PRO A N 17
ATOM 23436 C CA . PRO A 1 92 ? 2.291 -16.568 -17.334 1.00 0.00 92 PRO A CA 17
ATOM 23437 C C . PRO A 1 92 ? 2.625 -17.814 -16.512 1.00 0.00 92 PRO A C 17
ATOM 23438 O O . PRO A 1 92 ? 2.451 -18.938 -16.982 1.00 0.00 92 PRO A O 17
ATOM 23449 N N . SER A 1 93 ? 3.099 -17.574 -15.298 1.00 0.00 93 SER A N 17
ATOM 23450 C CA . SER A 1 93 ? 3.459 -18.663 -14.406 1.00 0.00 93 SER A CA 17
ATOM 23451 C C . SER A 1 93 ? 4.462 -19.591 -15.092 1.00 0.00 93 SER A C 17
ATOM 23452 O O . SER A 1 93 ? 4.688 -19.485 -16.297 1.00 0.00 93 SER A O 17
ATOM 23460 N N . SER A 1 94 ? 5.038 -20.481 -14.296 1.00 0.00 94 SER A N 17
ATOM 23461 C CA . SER A 1 94 ? 6.012 -21.427 -14.812 1.00 0.00 94 SER A CA 17
ATOM 23462 C C . SER A 1 94 ? 7.180 -20.677 -15.456 1.00 0.00 94 SER A C 17
ATOM 23463 O O . SER A 1 94 ? 7.132 -20.344 -16.639 1.00 0.00 94 SER A O 17
ATOM 23471 N N . GLY A 1 95 ? 8.202 -20.434 -14.649 1.00 0.00 95 GLY A N 17
ATOM 23472 C CA . GLY A 1 95 ? 9.380 -19.729 -15.125 1.00 0.00 95 GLY A CA 17
ATOM 23473 C C . GLY A 1 95 ? 8.991 -18.453 -15.874 1.00 0.00 95 GLY A C 17
ATOM 23474 O O . GLY A 1 95 ? 8.696 -17.432 -15.256 1.00 0.00 95 GLY A O 17
ATOM 23478 N N . GLY A 1 1 ? -12.482 22.818 -0.569 1.00 0.00 1 GLY A N 18
ATOM 23479 C CA . GLY A 1 1 ? -13.334 23.460 0.417 1.00 0.00 1 GLY A CA 18
ATOM 23480 C C . GLY A 1 1 ? -13.412 24.969 0.174 1.00 0.00 1 GLY A C 18
ATOM 23481 O O . GLY A 1 1 ? -13.318 25.424 -0.965 1.00 0.00 1 GLY A O 18
ATOM 23485 N N . PRO A 1 2 ? -13.589 25.723 1.292 1.00 0.00 2 PRO A N 18
ATOM 23486 C CA . PRO A 1 2 ? -13.681 27.170 1.212 1.00 0.00 2 PRO A CA 18
ATOM 23487 C C . PRO A 1 2 ? -12.306 27.795 0.966 1.00 0.00 2 PRO A C 18
ATOM 23488 O O . PRO A 1 2 ? -11.304 27.331 1.508 1.00 0.00 2 PRO A O 18
ATOM 23499 N N . SER A 1 3 ? -12.303 28.838 0.149 1.00 0.00 3 SER A N 18
ATOM 23500 C CA . SER A 1 3 ? -11.067 29.530 -0.175 1.00 0.00 3 SER A CA 18
ATOM 23501 C C . SER A 1 3 ? -10.503 30.207 1.076 1.00 0.00 3 SER A C 18
ATOM 23502 O O . SER A 1 3 ? -11.191 30.994 1.724 1.00 0.00 3 SER A O 18
ATOM 23510 N N . GLY A 1 4 ? -9.256 29.875 1.378 1.00 0.00 4 GLY A N 18
ATOM 23511 C CA . GLY A 1 4 ? -8.592 30.440 2.539 1.00 0.00 4 GLY A CA 18
ATOM 23512 C C . GLY A 1 4 ? -8.682 29.493 3.738 1.00 0.00 4 GLY A C 18
ATOM 23513 O O . GLY A 1 4 ? -7.660 29.060 4.269 1.00 0.00 4 GLY A O 18
ATOM 23517 N N . SER A 1 5 ? -9.913 29.199 4.128 1.00 0.00 5 SER A N 18
ATOM 23518 C CA . SER A 1 5 ? -10.150 28.312 5.254 1.00 0.00 5 SER A CA 18
ATOM 23519 C C . SER A 1 5 ? -9.588 28.931 6.535 1.00 0.00 5 SER A C 18
ATOM 23520 O O . SER A 1 5 ? -8.392 29.203 6.625 1.00 0.00 5 SER A O 18
ATOM 23528 N N . SER A 1 6 ? -10.478 29.134 7.496 1.00 0.00 6 SER A N 18
ATOM 23529 C CA . SER A 1 6 ? -10.086 29.716 8.768 1.00 0.00 6 SER A CA 18
ATOM 23530 C C . SER A 1 6 ? -9.417 31.072 8.540 1.00 0.00 6 SER A C 18
ATOM 23531 O O . SER A 1 6 ? -9.038 31.400 7.416 1.00 0.00 6 SER A O 18
ATOM 23539 N N . GLY A 1 7 ? -9.292 31.825 9.623 1.00 0.00 7 GLY A N 18
ATOM 23540 C CA . GLY A 1 7 ? -8.675 33.138 9.555 1.00 0.00 7 GLY A CA 18
ATOM 23541 C C . GLY A 1 7 ? -8.428 33.702 10.956 1.00 0.00 7 GLY A C 18
ATOM 23542 O O . GLY A 1 7 ? -7.282 33.813 11.391 1.00 0.00 7 GLY A O 18
ATOM 23546 N N . ALA A 1 8 ? -9.520 34.042 11.623 1.00 0.00 8 ALA A N 18
ATOM 23547 C CA . ALA A 1 8 ? -9.437 34.591 12.966 1.00 0.00 8 ALA A CA 18
ATOM 23548 C C . ALA A 1 8 ? -8.442 33.768 13.787 1.00 0.00 8 ALA A C 18
ATOM 23549 O O . ALA A 1 8 ? -8.455 32.539 13.735 1.00 0.00 8 ALA A O 18
ATOM 23556 N N . GLY A 1 9 ? -7.604 34.479 14.527 1.00 0.00 9 GLY A N 18
ATOM 23557 C CA . GLY A 1 9 ? -6.604 33.830 15.358 1.00 0.00 9 GLY A CA 18
ATOM 23558 C C . GLY A 1 9 ? -5.204 34.002 14.767 1.00 0.00 9 GLY A C 18
ATOM 23559 O O . GLY A 1 9 ? -5.031 34.684 13.758 1.00 0.00 9 GLY A O 18
ATOM 23563 N N . ALA A 1 10 ? -4.239 33.371 15.420 1.00 0.00 10 ALA A N 18
ATOM 23564 C CA . ALA A 1 10 ? -2.859 33.445 14.972 1.00 0.00 10 ALA A CA 18
ATOM 23565 C C . ALA A 1 10 ? -2.811 33.267 13.453 1.00 0.00 10 ALA A C 18
ATOM 23566 O O . ALA A 1 10 ? -2.414 34.180 12.730 1.00 0.00 10 ALA A O 18
ATOM 23573 N N . LEU A 1 11 ? -3.220 32.086 13.014 1.00 0.00 11 LEU A N 18
ATOM 23574 C CA . LEU A 1 11 ? -3.229 31.777 11.595 1.00 0.00 11 LEU A CA 18
ATOM 23575 C C . LEU A 1 11 ? -3.838 32.950 10.825 1.00 0.00 11 LEU A C 18
ATOM 23576 O O . LEU A 1 11 ? -4.561 33.764 11.398 1.00 0.00 11 LEU A O 18
ATOM 23592 N N . PRO A 1 12 ? -3.516 33.001 9.505 1.00 0.00 12 PRO A N 18
ATOM 23593 C CA . PRO A 1 12 ? -2.653 31.997 8.906 1.00 0.00 12 PRO A CA 18
ATOM 23594 C C . PRO A 1 12 ? -1.193 32.219 9.307 1.00 0.00 12 PRO A C 18
ATOM 23595 O O . PRO A 1 12 ? -0.744 33.358 9.423 1.00 0.00 12 PRO A O 18
ATOM 23606 N N . LYS A 1 13 ? -0.493 31.112 9.506 1.00 0.00 13 LYS A N 18
ATOM 23607 C CA . LYS A 1 13 ? 0.907 31.172 9.891 1.00 0.00 13 LYS A CA 18
ATOM 23608 C C . LYS A 1 13 ? 1.621 29.911 9.399 1.00 0.00 13 LYS A C 18
ATOM 23609 O O . LYS A 1 13 ? 1.996 29.054 10.197 1.00 0.00 13 LYS A O 18
ATOM 23628 N N . ALA A 1 14 ? 1.787 29.839 8.086 1.00 0.00 14 ALA A N 18
ATOM 23629 C CA . ALA A 1 14 ? 2.450 28.697 7.478 1.00 0.00 14 ALA A CA 18
ATOM 23630 C C . ALA A 1 14 ? 1.660 27.426 7.796 1.00 0.00 14 ALA A C 18
ATOM 23631 O O . ALA A 1 14 ? 1.551 27.033 8.957 1.00 0.00 14 ALA A O 18
ATOM 23638 N N . SER A 1 15 ? 1.130 26.818 6.745 1.00 0.00 15 SER A N 18
ATOM 23639 C CA . SER A 1 15 ? 0.354 25.599 6.898 1.00 0.00 15 SER A CA 18
ATOM 23640 C C . SER A 1 15 ? 0.268 24.862 5.560 1.00 0.00 15 SER A C 18
ATOM 23641 O O . SER A 1 15 ? 0.663 23.701 5.460 1.00 0.00 15 SER A O 18
ATOM 23649 N N . GLU A 1 16 ? -0.250 25.567 4.565 1.00 0.00 16 GLU A N 18
ATOM 23650 C CA . GLU A 1 16 ? -0.393 24.994 3.237 1.00 0.00 16 GLU A CA 18
ATOM 23651 C C . GLU A 1 16 ? -1.383 23.828 3.266 1.00 0.00 16 GLU A C 18
ATOM 23652 O O . GLU A 1 16 ? -1.195 22.867 4.010 1.00 0.00 16 GLU A O 18
ATOM 23664 N N . ALA A 1 17 ? -2.417 23.951 2.447 1.00 0.00 17 ALA A N 18
ATOM 23665 C CA . ALA A 1 17 ? -3.438 22.920 2.369 1.00 0.00 17 ALA A CA 18
ATOM 23666 C C . ALA A 1 17 ? -2.885 21.719 1.598 1.00 0.00 17 ALA A C 18
ATOM 23667 O O . ALA A 1 17 ? -1.767 21.766 1.088 1.00 0.00 17 ALA A O 18
ATOM 23674 N N . THR A 1 18 ? -3.694 20.672 1.537 1.00 0.00 18 THR A N 18
ATOM 23675 C CA . THR A 1 18 ? -3.301 19.461 0.837 1.00 0.00 18 THR A CA 18
ATOM 23676 C C . THR A 1 18 ? -4.483 18.891 0.051 1.00 0.00 18 THR A C 18
ATOM 23677 O O . THR A 1 18 ? -5.631 19.260 0.295 1.00 0.00 18 THR A O 18
ATOM 23688 N N . VAL A 1 19 ? -4.162 18.001 -0.876 1.00 0.00 19 VAL A N 18
ATOM 23689 C CA . VAL A 1 19 ? -5.183 17.376 -1.699 1.00 0.00 19 VAL A CA 18
ATOM 23690 C C . VAL A 1 19 ? -4.776 15.933 -2.002 1.00 0.00 19 VAL A C 18
ATOM 23691 O O . VAL A 1 19 ? -3.597 15.588 -1.929 1.00 0.00 19 VAL A O 18
ATOM 23704 N N . CYS A 1 20 ? -5.774 15.127 -2.334 1.00 0.00 20 CYS A N 18
ATOM 23705 C CA . CYS A 1 20 ? -5.534 13.729 -2.648 1.00 0.00 20 CYS A CA 18
ATOM 23706 C C . CYS A 1 20 ? -6.852 13.110 -3.119 1.00 0.00 20 CYS A C 18
ATOM 23707 O O . CYS A 1 20 ? -7.663 12.674 -2.303 1.00 0.00 20 CYS A O 18
ATOM 23715 N N . ALA A 1 21 ? -7.024 13.091 -4.432 1.00 0.00 21 ALA A N 18
ATOM 23716 C CA . ALA A 1 21 ? -8.229 12.532 -5.021 1.00 0.00 21 ALA A CA 18
ATOM 23717 C C . ALA A 1 21 ? -8.163 11.005 -4.955 1.00 0.00 21 ALA A C 18
ATOM 23718 O O . ALA A 1 21 ? -9.008 10.370 -4.326 1.00 0.00 21 ALA A O 18
ATOM 23725 N N . ASN A 1 22 ? -7.151 10.459 -5.615 1.00 0.00 22 ASN A N 18
ATOM 23726 C CA . ASN A 1 22 ? -6.964 9.019 -5.639 1.00 0.00 22 ASN A CA 18
ATOM 23727 C C . ASN A 1 22 ? -8.184 8.361 -6.287 1.00 0.00 22 ASN A C 18
ATOM 23728 O O . ASN A 1 22 ? -9.285 8.908 -6.243 1.00 0.00 22 ASN A O 18
ATOM 23739 N N . ASN A 1 23 ? -7.948 7.197 -6.873 1.00 0.00 23 ASN A N 18
ATOM 23740 C CA . ASN A 1 23 ? -9.014 6.459 -7.529 1.00 0.00 23 ASN A CA 18
ATOM 23741 C C . ASN A 1 23 ? -8.635 4.978 -7.598 1.00 0.00 23 ASN A C 18
ATOM 23742 O O . ASN A 1 23 ? -7.461 4.627 -7.489 1.00 0.00 23 ASN A O 18
ATOM 23753 N N . SER A 1 24 ? -9.652 4.148 -7.777 1.00 0.00 24 SER A N 18
ATOM 23754 C CA . SER A 1 24 ? -9.441 2.713 -7.862 1.00 0.00 24 SER A CA 18
ATOM 23755 C C . SER A 1 24 ? -8.536 2.386 -9.051 1.00 0.00 24 SER A C 18
ATOM 23756 O O . SER A 1 24 ? -8.412 3.184 -9.979 1.00 0.00 24 SER A O 18
ATOM 23764 N N . LYS A 1 25 ? -7.925 1.212 -8.984 1.00 0.00 25 LYS A N 18
ATOM 23765 C CA . LYS A 1 25 ? -7.035 0.770 -10.044 1.00 0.00 25 LYS A CA 18
ATOM 23766 C C . LYS A 1 25 ? -7.361 -0.680 -10.407 1.00 0.00 25 LYS A C 18
ATOM 23767 O O . LYS A 1 25 ? -8.035 -1.377 -9.650 1.00 0.00 25 LYS A O 18
ATOM 23786 N N . VAL A 1 26 ? -6.868 -1.092 -11.566 1.00 0.00 26 VAL A N 18
ATOM 23787 C CA . VAL A 1 26 ? -7.098 -2.447 -12.038 1.00 0.00 26 VAL A CA 18
ATOM 23788 C C . VAL A 1 26 ? -6.595 -3.441 -10.989 1.00 0.00 26 VAL A C 18
ATOM 23789 O O . VAL A 1 26 ? -5.734 -3.108 -10.176 1.00 0.00 26 VAL A O 18
ATOM 23802 N N . SER A 1 27 ? -7.155 -4.640 -11.041 1.00 0.00 27 SER A N 18
ATOM 23803 C CA . SER A 1 27 ? -6.774 -5.685 -10.105 1.00 0.00 27 SER A CA 18
ATOM 23804 C C . SER A 1 27 ? -6.792 -7.046 -10.804 1.00 0.00 27 SER A C 18
ATOM 23805 O O . SER A 1 27 ? -7.827 -7.472 -11.314 1.00 0.00 27 SER A O 18
ATOM 23813 N N . SER A 1 28 ? -5.635 -7.690 -10.805 1.00 0.00 28 SER A N 18
ATOM 23814 C CA . SER A 1 28 ? -5.505 -8.994 -11.433 1.00 0.00 28 SER A CA 18
ATOM 23815 C C . SER A 1 28 ? -4.189 -9.650 -11.010 1.00 0.00 28 SER A C 18
ATOM 23816 O O . SER A 1 28 ? -3.133 -9.021 -11.060 1.00 0.00 28 SER A O 18
ATOM 23824 N N . THR A 1 29 ? -4.295 -10.906 -10.601 1.00 0.00 29 THR A N 18
ATOM 23825 C CA . THR A 1 29 ? -3.127 -11.654 -10.169 1.00 0.00 29 THR A CA 18
ATOM 23826 C C . THR A 1 29 ? -2.297 -12.092 -11.378 1.00 0.00 29 THR A C 18
ATOM 23827 O O . THR A 1 29 ? -2.833 -12.273 -12.470 1.00 0.00 29 THR A O 18
ATOM 23838 N N . GLY A 1 30 ? -1.003 -12.249 -11.141 1.00 0.00 30 GLY A N 18
ATOM 23839 C CA . GLY A 1 30 ? -0.094 -12.662 -12.197 1.00 0.00 30 GLY A CA 18
ATOM 23840 C C . GLY A 1 30 ? 1.295 -12.051 -11.995 1.00 0.00 30 GLY A C 18
ATOM 23841 O O . GLY A 1 30 ? 1.647 -11.071 -12.649 1.00 0.00 30 GLY A O 18
ATOM 23845 N N . GLU A 1 31 ? 2.045 -12.656 -11.086 1.00 0.00 31 GLU A N 18
ATOM 23846 C CA . GLU A 1 31 ? 3.387 -12.184 -10.789 1.00 0.00 31 GLU A CA 18
ATOM 23847 C C . GLU A 1 31 ? 4.213 -13.301 -10.147 1.00 0.00 31 GLU A C 18
ATOM 23848 O O . GLU A 1 31 ? 3.668 -14.330 -9.750 1.00 0.00 31 GLU A O 18
ATOM 23860 N N . LYS A 1 32 ? 5.513 -13.060 -10.065 1.00 0.00 32 LYS A N 18
ATOM 23861 C CA . LYS A 1 32 ? 6.419 -14.033 -9.477 1.00 0.00 32 LYS A CA 18
ATOM 23862 C C . LYS A 1 32 ? 6.763 -13.605 -8.049 1.00 0.00 32 LYS A C 18
ATOM 23863 O O . LYS A 1 32 ? 7.190 -12.474 -7.822 1.00 0.00 32 LYS A O 18
ATOM 23882 N N . VAL A 1 33 ? 6.565 -14.532 -7.124 1.00 0.00 33 VAL A N 18
ATOM 23883 C CA . VAL A 1 33 ? 6.849 -14.265 -5.724 1.00 0.00 33 VAL A CA 18
ATOM 23884 C C . VAL A 1 33 ? 7.482 -15.506 -5.091 1.00 0.00 33 VAL A C 18
ATOM 23885 O O . VAL A 1 33 ? 6.786 -16.469 -4.774 1.00 0.00 33 VAL A O 18
ATOM 23898 N N . VAL A 1 34 ? 8.795 -15.442 -4.926 1.00 0.00 34 VAL A N 18
ATOM 23899 C CA . VAL A 1 34 ? 9.529 -16.549 -4.336 1.00 0.00 34 VAL A CA 18
ATOM 23900 C C . VAL A 1 34 ? 10.663 -15.998 -3.468 1.00 0.00 34 VAL A C 18
ATOM 23901 O O . VAL A 1 34 ? 11.816 -16.398 -3.620 1.00 0.00 34 VAL A O 18
ATOM 23914 N N . LEU A 1 35 ? 10.295 -15.089 -2.577 1.00 0.00 35 LEU A N 18
ATOM 23915 C CA . LEU A 1 35 ? 11.266 -14.479 -1.685 1.00 0.00 35 LEU A CA 18
ATOM 23916 C C . LEU A 1 35 ? 10.531 -13.689 -0.601 1.00 0.00 35 LEU A C 18
ATOM 23917 O O . LEU A 1 35 ? 10.506 -14.094 0.560 1.00 0.00 35 LEU A O 18
ATOM 23933 N N . TRP A 1 36 ? 9.949 -12.574 -1.019 1.00 0.00 36 TRP A N 18
ATOM 23934 C CA . TRP A 1 36 ? 9.215 -11.723 -0.098 1.00 0.00 36 TRP A CA 18
ATOM 23935 C C . TRP A 1 36 ? 7.807 -12.301 0.060 1.00 0.00 36 TRP A C 18
ATOM 23936 O O . TRP A 1 36 ? 7.286 -12.936 -0.855 1.00 0.00 36 TRP A O 18
ATOM 23957 N N . THR A 1 37 ? 7.232 -12.061 1.229 1.00 0.00 37 THR A N 18
ATOM 23958 C CA . THR A 1 37 ? 5.894 -12.550 1.519 1.00 0.00 37 THR A CA 18
ATOM 23959 C C . THR A 1 37 ? 4.857 -11.457 1.254 1.00 0.00 37 THR A C 18
ATOM 23960 O O . THR A 1 37 ? 5.212 -10.329 0.914 1.00 0.00 37 THR A O 18
ATOM 23971 N N . ARG A 1 38 ? 3.597 -11.829 1.419 1.00 0.00 38 ARG A N 18
ATOM 23972 C CA . ARG A 1 38 ? 2.506 -10.894 1.201 1.00 0.00 38 ARG A CA 18
ATOM 23973 C C . ARG A 1 38 ? 2.428 -9.892 2.354 1.00 0.00 38 ARG A C 18
ATOM 23974 O O . ARG A 1 38 ? 2.491 -8.683 2.135 1.00 0.00 38 ARG A O 18
ATOM 23995 N N . GLU A 1 39 ? 2.292 -10.430 3.557 1.00 0.00 39 GLU A N 18
ATOM 23996 C CA . GLU A 1 39 ? 2.205 -9.598 4.745 1.00 0.00 39 GLU A CA 18
ATOM 23997 C C . GLU A 1 39 ? 3.156 -8.405 4.627 1.00 0.00 39 GLU A C 18
ATOM 23998 O O . GLU A 1 39 ? 2.720 -7.255 4.639 1.00 0.00 39 GLU A O 18
ATOM 24010 N N . ALA A 1 40 ? 4.438 -8.720 4.517 1.00 0.00 40 ALA A N 18
ATOM 24011 C CA . ALA A 1 40 ? 5.455 -7.689 4.398 1.00 0.00 40 ALA A CA 18
ATOM 24012 C C . ALA A 1 40 ? 5.131 -6.796 3.199 1.00 0.00 40 ALA A C 18
ATOM 24013 O O . ALA A 1 40 ? 4.973 -5.585 3.347 1.00 0.00 40 ALA A O 18
ATOM 24020 N N . ASP A 1 41 ? 5.043 -7.428 2.038 1.00 0.00 41 ASP A N 18
ATOM 24021 C CA . ASP A 1 41 ? 4.741 -6.706 0.814 1.00 0.00 41 ASP A CA 18
ATOM 24022 C C . ASP A 1 41 ? 3.574 -5.748 1.066 1.00 0.00 41 ASP A C 18
ATOM 24023 O O . ASP A 1 41 ? 3.548 -4.642 0.530 1.00 0.00 41 ASP A O 18
ATOM 24032 N N . ARG A 1 42 ? 2.638 -6.210 1.882 1.00 0.00 42 ARG A N 18
ATOM 24033 C CA . ARG A 1 42 ? 1.471 -5.408 2.211 1.00 0.00 42 ARG A CA 18
ATOM 24034 C C . ARG A 1 42 ? 1.848 -4.307 3.205 1.00 0.00 42 ARG A C 18
ATOM 24035 O O . ARG A 1 42 ? 1.621 -3.126 2.943 1.00 0.00 42 ARG A O 18
ATOM 24056 N N . VAL A 1 43 ? 2.417 -4.732 4.323 1.00 0.00 43 VAL A N 18
ATOM 24057 C CA . VAL A 1 43 ? 2.827 -3.797 5.357 1.00 0.00 43 VAL A CA 18
ATOM 24058 C C . VAL A 1 43 ? 3.557 -2.617 4.711 1.00 0.00 43 VAL A C 18
ATOM 24059 O O . VAL A 1 43 ? 3.247 -1.461 4.994 1.00 0.00 43 VAL A O 18
ATOM 24072 N N . ILE A 1 44 ? 4.512 -2.951 3.855 1.00 0.00 44 ILE A N 18
ATOM 24073 C CA . ILE A 1 44 ? 5.288 -1.933 3.166 1.00 0.00 44 ILE A CA 18
ATOM 24074 C C . ILE A 1 44 ? 4.344 -0.861 2.620 1.00 0.00 44 ILE A C 18
ATOM 24075 O O . ILE A 1 44 ? 4.457 0.311 2.976 1.00 0.00 44 ILE A O 18
ATOM 24091 N N . LEU A 1 45 ? 3.433 -1.300 1.763 1.00 0.00 45 LEU A N 18
ATOM 24092 C CA . LEU A 1 45 ? 2.470 -0.391 1.164 1.00 0.00 45 LEU A CA 18
ATOM 24093 C C . LEU A 1 45 ? 1.640 0.266 2.268 1.00 0.00 45 LEU A C 18
ATOM 24094 O O . LEU A 1 45 ? 1.550 1.491 2.337 1.00 0.00 45 LEU A O 18
ATOM 24110 N N . THR A 1 46 ? 1.054 -0.578 3.106 1.00 0.00 46 THR A N 18
ATOM 24111 C CA . THR A 1 46 ? 0.234 -0.094 4.203 1.00 0.00 46 THR A CA 18
ATOM 24112 C C . THR A 1 46 ? 0.935 1.057 4.926 1.00 0.00 46 THR A C 18
ATOM 24113 O O . THR A 1 46 ? 0.407 2.166 4.993 1.00 0.00 46 THR A O 18
ATOM 24124 N N . MET A 1 47 ? 2.115 0.755 5.449 1.00 0.00 47 MET A N 18
ATOM 24125 C CA . MET A 1 47 ? 2.894 1.751 6.164 1.00 0.00 47 MET A CA 18
ATOM 24126 C C . MET A 1 47 ? 3.340 2.874 5.226 1.00 0.00 47 MET A C 18
ATOM 24127 O O . MET A 1 47 ? 3.244 4.051 5.572 1.00 0.00 47 MET A O 18
ATOM 24141 N N . CYS A 1 48 ? 3.819 2.472 4.058 1.00 0.00 48 CYS A N 18
ATOM 24142 C CA . CYS A 1 48 ? 4.281 3.431 3.069 1.00 0.00 48 CYS A CA 18
ATOM 24143 C C . CYS A 1 48 ? 3.105 4.334 2.690 1.00 0.00 48 CYS A C 18
ATOM 24144 O O . CYS A 1 48 ? 3.300 5.406 2.119 1.00 0.00 48 CYS A O 18
ATOM 24152 N N . GLN A 1 49 ? 1.911 3.867 3.022 1.00 0.00 49 GLN A N 18
ATOM 24153 C CA . GLN A 1 49 ? 0.704 4.619 2.724 1.00 0.00 49 GLN A CA 18
ATOM 24154 C C . GLN A 1 49 ? 0.352 5.543 3.892 1.00 0.00 49 GLN A C 18
ATOM 24155 O O . GLN A 1 49 ? 0.356 6.764 3.745 1.00 0.00 49 GLN A O 18
ATOM 24169 N N . GLU A 1 50 ? 0.055 4.924 5.025 1.00 0.00 50 GLU A N 18
ATOM 24170 C CA . GLU A 1 50 ? -0.299 5.676 6.217 1.00 0.00 50 GLU A CA 18
ATOM 24171 C C . GLU A 1 50 ? 0.847 6.608 6.617 1.00 0.00 50 GLU A C 18
ATOM 24172 O O . GLU A 1 50 ? 0.674 7.825 6.665 1.00 0.00 50 GLU A O 18
ATOM 24184 N N . GLN A 1 51 ? 1.992 6.001 6.893 1.00 0.00 51 GLN A N 18
ATOM 24185 C CA . GLN A 1 51 ? 3.166 6.761 7.286 1.00 0.00 51 GLN A CA 18
ATOM 24186 C C . GLN A 1 51 ? 3.757 7.490 6.078 1.00 0.00 51 GLN A C 18
ATOM 24187 O O . GLN A 1 51 ? 4.283 8.594 6.210 1.00 0.00 51 GLN A O 18
ATOM 24201 N N . GLY A 1 52 ? 3.650 6.842 4.927 1.00 0.00 52 GLY A N 18
ATOM 24202 C CA . GLY A 1 52 ? 4.167 7.415 3.695 1.00 0.00 52 GLY A CA 18
ATOM 24203 C C . GLY A 1 52 ? 5.352 6.603 3.169 1.00 0.00 52 GLY A C 18
ATOM 24204 O O . GLY A 1 52 ? 6.094 6.005 3.947 1.00 0.00 52 GLY A O 18
ATOM 24208 N N . ALA A 1 53 ? 5.494 6.609 1.851 1.00 0.00 53 ALA A N 18
ATOM 24209 C CA . ALA A 1 53 ? 6.577 5.882 1.212 1.00 0.00 53 ALA A CA 18
ATOM 24210 C C . ALA A 1 53 ? 7.883 6.658 1.391 1.00 0.00 53 ALA A C 18
ATOM 24211 O O . ALA A 1 53 ? 8.444 7.167 0.421 1.00 0.00 53 ALA A O 18
ATOM 24218 N N . GLN A 1 54 ? 8.329 6.725 2.636 1.00 0.00 54 GLN A N 18
ATOM 24219 C CA . GLN A 1 54 ? 9.558 7.431 2.954 1.00 0.00 54 GLN A CA 18
ATOM 24220 C C . GLN A 1 54 ? 10.597 6.460 3.520 1.00 0.00 54 GLN A C 18
ATOM 24221 O O . GLN A 1 54 ? 10.266 5.329 3.875 1.00 0.00 54 GLN A O 18
ATOM 24235 N N . PRO A 1 55 ? 11.864 6.949 3.589 1.00 0.00 55 PRO A N 18
ATOM 24236 C CA . PRO A 1 55 ? 12.953 6.137 4.106 1.00 0.00 55 PRO A CA 18
ATOM 24237 C C . PRO A 1 55 ? 12.877 6.024 5.630 1.00 0.00 55 PRO A C 18
ATOM 24238 O O . PRO A 1 55 ? 13.052 4.941 6.185 1.00 0.00 55 PRO A O 18
ATOM 24249 N N . HIS A 1 56 ? 12.615 7.158 6.263 1.00 0.00 56 HIS A N 18
ATOM 24250 C CA . HIS A 1 56 ? 12.514 7.200 7.712 1.00 0.00 56 HIS A CA 18
ATOM 24251 C C . HIS A 1 56 ? 11.478 6.177 8.184 1.00 0.00 56 HIS A C 18
ATOM 24252 O O . HIS A 1 56 ? 11.473 5.786 9.350 1.00 0.00 56 HIS A O 18
ATOM 24266 N N . THR A 1 57 ? 10.626 5.774 7.253 1.00 0.00 57 THR A N 18
ATOM 24267 C CA . THR A 1 57 ? 9.588 4.804 7.559 1.00 0.00 57 THR A CA 18
ATOM 24268 C C . THR A 1 57 ? 10.141 3.381 7.461 1.00 0.00 57 THR A C 18
ATOM 24269 O O . THR A 1 57 ? 9.892 2.553 8.335 1.00 0.00 57 THR A O 18
ATOM 24280 N N . PHE A 1 58 ? 10.881 3.141 6.388 1.00 0.00 58 PHE A N 18
ATOM 24281 C CA . PHE A 1 58 ? 11.472 1.833 6.164 1.00 0.00 58 PHE A CA 18
ATOM 24282 C C . PHE A 1 58 ? 12.181 1.329 7.423 1.00 0.00 58 PHE A C 18
ATOM 24283 O O . PHE A 1 58 ? 12.317 0.123 7.622 1.00 0.00 58 PHE A O 18
ATOM 24300 N N . SER A 1 59 ? 12.615 2.278 8.239 1.00 0.00 59 SER A N 18
ATOM 24301 C CA . SER A 1 59 ? 13.306 1.945 9.473 1.00 0.00 59 SER A CA 18
ATOM 24302 C C . SER A 1 59 ? 12.365 1.189 10.413 1.00 0.00 59 SER A C 18
ATOM 24303 O O . SER A 1 59 ? 12.816 0.509 11.334 1.00 0.00 59 SER A O 18
ATOM 24311 N N . VAL A 1 60 ? 11.075 1.333 10.149 1.00 0.00 60 VAL A N 18
ATOM 24312 C CA . VAL A 1 60 ? 10.067 0.672 10.960 1.00 0.00 60 VAL A CA 18
ATOM 24313 C C . VAL A 1 60 ? 9.724 -0.682 10.336 1.00 0.00 60 VAL A C 18
ATOM 24314 O O . VAL A 1 60 ? 9.842 -1.718 10.989 1.00 0.00 60 VAL A O 18
ATOM 24327 N N . ILE A 1 61 ? 9.307 -0.631 9.079 1.00 0.00 61 ILE A N 18
ATOM 24328 C CA . ILE A 1 61 ? 8.947 -1.841 8.360 1.00 0.00 61 ILE A CA 18
ATOM 24329 C C . ILE A 1 61 ? 10.098 -2.845 8.452 1.00 0.00 61 ILE A C 18
ATOM 24330 O O . ILE A 1 61 ? 9.881 -4.017 8.757 1.00 0.00 61 ILE A O 18
ATOM 24346 N N . SER A 1 62 ? 11.296 -2.349 8.182 1.00 0.00 62 SER A N 18
ATOM 24347 C CA . SER A 1 62 ? 12.481 -3.188 8.230 1.00 0.00 62 SER A CA 18
ATOM 24348 C C . SER A 1 62 ? 12.496 -3.999 9.527 1.00 0.00 62 SER A C 18
ATOM 24349 O O . SER A 1 62 ? 12.867 -5.172 9.526 1.00 0.00 62 SER A O 18
ATOM 24357 N N . GLN A 1 63 ? 12.089 -3.342 10.603 1.00 0.00 63 GLN A N 18
ATOM 24358 C CA . GLN A 1 63 ? 12.051 -3.987 11.904 1.00 0.00 63 GLN A CA 18
ATOM 24359 C C . GLN A 1 63 ? 10.831 -4.906 12.006 1.00 0.00 63 GLN A C 18
ATOM 24360 O O . GLN A 1 63 ? 10.928 -6.017 12.524 1.00 0.00 63 GLN A O 18
ATOM 24374 N N . GLN A 1 64 ? 9.711 -4.407 11.503 1.00 0.00 64 GLN A N 18
ATOM 24375 C CA . GLN A 1 64 ? 8.474 -5.169 11.531 1.00 0.00 64 GLN A CA 18
ATOM 24376 C C . GLN A 1 64 ? 8.645 -6.486 10.770 1.00 0.00 64 GLN A C 18
ATOM 24377 O O . GLN A 1 64 ? 8.182 -7.532 11.222 1.00 0.00 64 GLN A O 18
ATOM 24391 N N . LEU A 1 65 ? 9.310 -6.390 9.628 1.00 0.00 65 LEU A N 18
ATOM 24392 C CA . LEU A 1 65 ? 9.547 -7.561 8.801 1.00 0.00 65 LEU A CA 18
ATOM 24393 C C . LEU A 1 65 ? 10.154 -8.673 9.659 1.00 0.00 65 LEU A C 18
ATOM 24394 O O . LEU A 1 65 ? 9.649 -9.794 9.676 1.00 0.00 65 LEU A O 18
ATOM 24410 N N . GLY A 1 66 ? 11.229 -8.323 10.350 1.00 0.00 66 GLY A N 18
ATOM 24411 C CA . GLY A 1 66 ? 11.910 -9.278 11.208 1.00 0.00 66 GLY A CA 18
ATOM 24412 C C . GLY A 1 66 ? 13.429 -9.156 11.067 1.00 0.00 66 GLY A C 18
ATOM 24413 O O . GLY A 1 66 ? 14.120 -8.827 12.030 1.00 0.00 66 GLY A O 18
ATOM 24417 N N . ASN A 1 67 ? 13.903 -9.427 9.860 1.00 0.00 67 ASN A N 18
ATOM 24418 C CA . ASN A 1 67 ? 15.327 -9.352 9.581 1.00 0.00 67 ASN A CA 18
ATOM 24419 C C . ASN A 1 67 ? 15.548 -8.557 8.293 1.00 0.00 67 ASN A C 18
ATOM 24420 O O . ASN A 1 67 ? 16.605 -8.657 7.671 1.00 0.00 67 ASN A O 18
ATOM 24431 N N . LYS A 1 68 ? 14.535 -7.784 7.931 1.00 0.00 68 LYS A N 18
ATOM 24432 C CA . LYS A 1 68 ? 14.606 -6.972 6.728 1.00 0.00 68 LYS A CA 18
ATOM 24433 C C . LYS A 1 68 ? 15.261 -5.630 7.061 1.00 0.00 68 LYS A C 18
ATOM 24434 O O . LYS A 1 68 ? 15.099 -5.114 8.166 1.00 0.00 68 LYS A O 18
ATOM 24453 N N . THR A 1 69 ? 15.986 -5.104 6.086 1.00 0.00 69 THR A N 18
ATOM 24454 C CA . THR A 1 69 ? 16.666 -3.832 6.262 1.00 0.00 69 THR A CA 18
ATOM 24455 C C . THR A 1 69 ? 15.808 -2.688 5.717 1.00 0.00 69 THR A C 18
ATOM 24456 O O . THR A 1 69 ? 14.869 -2.920 4.957 1.00 0.00 69 THR A O 18
ATOM 24467 N N . PRO A 1 70 ? 16.170 -1.447 6.138 1.00 0.00 70 PRO A N 18
ATOM 24468 C CA . PRO A 1 70 ? 15.444 -0.267 5.701 1.00 0.00 70 PRO A CA 18
ATOM 24469 C C . PRO A 1 70 ? 15.791 0.085 4.253 1.00 0.00 70 PRO A C 18
ATOM 24470 O O . PRO A 1 70 ? 15.075 0.849 3.607 1.00 0.00 70 PRO A O 18
ATOM 24481 N N . VAL A 1 71 ? 16.890 -0.488 3.786 1.00 0.00 71 VAL A N 18
ATOM 24482 C CA . VAL A 1 71 ? 17.341 -0.245 2.426 1.00 0.00 71 VAL A CA 18
ATOM 24483 C C . VAL A 1 71 ? 16.644 -1.223 1.479 1.00 0.00 71 VAL A C 18
ATOM 24484 O O . VAL A 1 71 ? 16.420 -0.909 0.311 1.00 0.00 71 VAL A O 18
ATOM 24497 N N . GLU A 1 72 ? 16.319 -2.389 2.018 1.00 0.00 72 GLU A N 18
ATOM 24498 C CA . GLU A 1 72 ? 15.651 -3.415 1.235 1.00 0.00 72 GLU A CA 18
ATOM 24499 C C . GLU A 1 72 ? 14.177 -3.057 1.039 1.00 0.00 72 GLU A C 18
ATOM 24500 O O . GLU A 1 72 ? 13.644 -3.188 -0.062 1.00 0.00 72 GLU A O 18
ATOM 24512 N N . VAL A 1 73 ? 13.559 -2.613 2.124 1.00 0.00 73 VAL A N 18
ATOM 24513 C CA . VAL A 1 73 ? 12.156 -2.236 2.084 1.00 0.00 73 VAL A CA 18
ATOM 24514 C C . VAL A 1 73 ? 11.930 -1.249 0.937 1.00 0.00 73 VAL A C 18
ATOM 24515 O O . VAL A 1 73 ? 10.881 -1.268 0.296 1.00 0.00 73 VAL A O 18
ATOM 24528 N N . SER A 1 74 ? 12.931 -0.411 0.714 1.00 0.00 74 SER A N 18
ATOM 24529 C CA . SER A 1 74 ? 12.855 0.581 -0.345 1.00 0.00 74 SER A CA 18
ATOM 24530 C C . SER A 1 74 ? 12.931 -0.104 -1.711 1.00 0.00 74 SER A C 18
ATOM 24531 O O . SER A 1 74 ? 12.091 0.135 -2.577 1.00 0.00 74 SER A O 18
ATOM 24539 N N . HIS A 1 75 ? 13.946 -0.942 -1.861 1.00 0.00 75 HIS A N 18
ATOM 24540 C CA . HIS A 1 75 ? 14.143 -1.663 -3.107 1.00 0.00 75 HIS A CA 18
ATOM 24541 C C . HIS A 1 75 ? 12.880 -2.457 -3.445 1.00 0.00 75 HIS A C 18
ATOM 24542 O O . HIS A 1 75 ? 12.574 -2.674 -4.617 1.00 0.00 75 HIS A O 18
ATOM 24556 N N . ARG A 1 76 ? 12.179 -2.868 -2.398 1.00 0.00 76 ARG A N 18
ATOM 24557 C CA . ARG A 1 76 ? 10.956 -3.633 -2.570 1.00 0.00 76 ARG A CA 18
ATOM 24558 C C . ARG A 1 76 ? 9.802 -2.707 -2.961 1.00 0.00 76 ARG A C 18
ATOM 24559 O O . ARG A 1 76 ? 8.964 -3.068 -3.786 1.00 0.00 76 ARG A O 18
ATOM 24580 N N . PHE A 1 77 ? 9.795 -1.532 -2.350 1.00 0.00 77 PHE A N 18
ATOM 24581 C CA . PHE A 1 77 ? 8.758 -0.552 -2.624 1.00 0.00 77 PHE A CA 18
ATOM 24582 C C . PHE A 1 77 ? 8.888 0.002 -4.044 1.00 0.00 77 PHE A C 18
ATOM 24583 O O . PHE A 1 77 ? 7.914 0.028 -4.795 1.00 0.00 77 PHE A O 18
ATOM 24600 N N . ARG A 1 78 ? 10.098 0.430 -4.370 1.00 0.00 78 ARG A N 18
ATOM 24601 C CA . ARG A 1 78 ? 10.368 0.982 -5.687 1.00 0.00 78 ARG A CA 18
ATOM 24602 C C . ARG A 1 78 ? 10.111 -0.072 -6.766 1.00 0.00 78 ARG A C 18
ATOM 24603 O O . ARG A 1 78 ? 9.839 0.267 -7.917 1.00 0.00 78 ARG A O 18
ATOM 24624 N N . GLU A 1 79 ? 10.208 -1.328 -6.357 1.00 0.00 79 GLU A N 18
ATOM 24625 C CA . GLU A 1 79 ? 9.989 -2.433 -7.274 1.00 0.00 79 GLU A CA 18
ATOM 24626 C C . GLU A 1 79 ? 8.491 -2.645 -7.503 1.00 0.00 79 GLU A C 18
ATOM 24627 O O . GLU A 1 79 ? 8.039 -2.723 -8.644 1.00 0.00 79 GLU A O 18
ATOM 24639 N N . LEU A 1 80 ? 7.763 -2.732 -6.399 1.00 0.00 80 LEU A N 18
ATOM 24640 C CA . LEU A 1 80 ? 6.326 -2.933 -6.465 1.00 0.00 80 LEU A CA 18
ATOM 24641 C C . LEU A 1 80 ? 5.711 -1.888 -7.398 1.00 0.00 80 LEU A C 18
ATOM 24642 O O . LEU A 1 80 ? 5.028 -2.235 -8.360 1.00 0.00 80 LEU A O 18
ATOM 24658 N N . MET A 1 81 ? 5.975 -0.629 -7.080 1.00 0.00 81 MET A N 18
ATOM 24659 C CA . MET A 1 81 ? 5.456 0.469 -7.878 1.00 0.00 81 MET A CA 18
ATOM 24660 C C . MET A 1 81 ? 5.992 0.407 -9.310 1.00 0.00 81 MET A C 18
ATOM 24661 O O . MET A 1 81 ? 5.495 1.105 -10.193 1.00 0.00 81 MET A O 18
ATOM 24675 N N . GLN A 1 82 ? 6.998 -0.435 -9.496 1.00 0.00 82 GLN A N 18
ATOM 24676 C CA . GLN A 1 82 ? 7.606 -0.597 -10.805 1.00 0.00 82 GLN A CA 18
ATOM 24677 C C . GLN A 1 82 ? 6.714 -1.459 -11.702 1.00 0.00 82 GLN A C 18
ATOM 24678 O O . GLN A 1 82 ? 6.298 -1.022 -12.774 1.00 0.00 82 GLN A O 18
ATOM 24692 N N . LEU A 1 83 ? 6.447 -2.668 -11.230 1.00 0.00 83 LEU A N 18
ATOM 24693 C CA . LEU A 1 83 ? 5.612 -3.594 -11.975 1.00 0.00 83 LEU A CA 18
ATOM 24694 C C . LEU A 1 83 ? 4.401 -2.846 -12.534 1.00 0.00 83 LEU A C 18
ATOM 24695 O O . LEU A 1 83 ? 4.227 -2.758 -13.749 1.00 0.00 83 LEU A O 18
ATOM 24711 N N . PHE A 1 84 ? 3.594 -2.325 -11.621 1.00 0.00 84 PHE A N 18
ATOM 24712 C CA . PHE A 1 84 ? 2.403 -1.587 -12.008 1.00 0.00 84 PHE A CA 18
ATOM 24713 C C . PHE A 1 84 ? 2.732 -0.534 -13.068 1.00 0.00 84 PHE A C 18
ATOM 24714 O O . PHE A 1 84 ? 2.132 -0.521 -14.142 1.00 0.00 84 PHE A O 18
ATOM 24731 N N . HIS A 1 85 ? 3.682 0.324 -12.729 1.00 0.00 85 HIS A N 18
ATOM 24732 C CA . HIS A 1 85 ? 4.098 1.379 -13.638 1.00 0.00 85 HIS A CA 18
ATOM 24733 C C . HIS A 1 85 ? 4.433 0.777 -15.004 1.00 0.00 85 HIS A C 18
ATOM 24734 O O . HIS A 1 85 ? 3.792 1.100 -16.003 1.00 0.00 85 HIS A O 18
ATOM 24748 N N . THR A 1 86 ? 5.437 -0.088 -15.003 1.00 0.00 86 THR A N 18
ATOM 24749 C CA . THR A 1 86 ? 5.865 -0.738 -16.230 1.00 0.00 86 THR A CA 18
ATOM 24750 C C . THR A 1 86 ? 5.532 -2.231 -16.186 1.00 0.00 86 THR A C 18
ATOM 24751 O O . THR A 1 86 ? 6.374 -3.048 -15.817 1.00 0.00 86 THR A O 18
ATOM 24762 N N . ALA A 1 87 ? 4.302 -2.541 -16.569 1.00 0.00 87 ALA A N 18
ATOM 24763 C CA . ALA A 1 87 ? 3.847 -3.921 -16.579 1.00 0.00 87 ALA A CA 18
ATOM 24764 C C . ALA A 1 87 ? 4.783 -4.756 -17.456 1.00 0.00 87 ALA A C 18
ATOM 24765 O O . ALA A 1 87 ? 5.430 -5.683 -16.972 1.00 0.00 87 ALA A O 18
ATOM 24772 N N . CYS A 1 88 ? 4.824 -4.397 -18.731 1.00 0.00 88 CYS A N 18
ATOM 24773 C CA . CYS A 1 88 ? 5.670 -5.102 -19.679 1.00 0.00 88 CYS A CA 18
ATOM 24774 C C . CYS A 1 88 ? 4.990 -6.425 -20.038 1.00 0.00 88 CYS A C 18
ATOM 24775 O O . CYS A 1 88 ? 4.685 -6.674 -21.204 1.00 0.00 88 CYS A O 18
ATOM 24783 N N . GLU A 1 89 ? 4.773 -7.238 -19.015 1.00 0.00 89 GLU A N 18
ATOM 24784 C CA . GLU A 1 89 ? 4.135 -8.530 -19.208 1.00 0.00 89 GLU A CA 18
ATOM 24785 C C . GLU A 1 89 ? 4.980 -9.405 -20.136 1.00 0.00 89 GLU A C 18
ATOM 24786 O O . GLU A 1 89 ? 5.165 -9.077 -21.307 1.00 0.00 89 GLU A O 18
ATOM 24798 N N . SER A 1 90 ? 5.470 -10.502 -19.578 1.00 0.00 90 SER A N 18
ATOM 24799 C CA . SER A 1 90 ? 6.291 -11.428 -20.341 1.00 0.00 90 SER A CA 18
ATOM 24800 C C . SER A 1 90 ? 5.691 -12.833 -20.278 1.00 0.00 90 SER A C 18
ATOM 24801 O O . SER A 1 90 ? 5.371 -13.423 -21.309 1.00 0.00 90 SER A O 18
ATOM 24809 N N . GLY A 1 91 ? 5.555 -13.330 -19.057 1.00 0.00 91 GLY A N 18
ATOM 24810 C CA . GLY A 1 91 ? 4.999 -14.656 -18.846 1.00 0.00 91 GLY A CA 18
ATOM 24811 C C . GLY A 1 91 ? 4.878 -14.969 -17.353 1.00 0.00 91 GLY A C 18
ATOM 24812 O O . GLY A 1 91 ? 5.674 -15.732 -16.809 1.00 0.00 91 GLY A O 18
ATOM 24816 N N . PRO A 1 92 ? 3.849 -14.347 -16.717 1.00 0.00 92 PRO A N 18
ATOM 24817 C CA . PRO A 1 92 ? 3.614 -14.552 -15.298 1.00 0.00 92 PRO A CA 18
ATOM 24818 C C . PRO A 1 92 ? 2.991 -15.925 -15.038 1.00 0.00 92 PRO A C 18
ATOM 24819 O O . PRO A 1 92 ? 1.887 -16.208 -15.502 1.00 0.00 92 PRO A O 18
ATOM 24830 N N . SER A 1 93 ? 3.725 -16.741 -14.296 1.00 0.00 93 SER A N 18
ATOM 24831 C CA . SER A 1 93 ? 3.258 -18.077 -13.968 1.00 0.00 93 SER A CA 18
ATOM 24832 C C . SER A 1 93 ? 2.765 -18.784 -15.232 1.00 0.00 93 SER A C 18
ATOM 24833 O O . SER A 1 93 ? 1.587 -18.697 -15.577 1.00 0.00 93 SER A O 18
ATOM 24841 N N . SER A 1 94 ? 3.690 -19.468 -15.889 1.00 0.00 94 SER A N 18
ATOM 24842 C CA . SER A 1 94 ? 3.364 -20.189 -17.108 1.00 0.00 94 SER A CA 18
ATOM 24843 C C . SER A 1 94 ? 4.030 -21.566 -17.094 1.00 0.00 94 SER A C 18
ATOM 24844 O O . SER A 1 94 ? 5.207 -21.688 -16.759 1.00 0.00 94 SER A O 18
ATOM 24852 N N . GLY A 1 95 ? 3.248 -22.570 -17.463 1.00 0.00 95 GLY A N 18
ATOM 24853 C CA . GLY A 1 95 ? 3.747 -23.934 -17.498 1.00 0.00 95 GLY A CA 18
ATOM 24854 C C . GLY A 1 95 ? 4.156 -24.404 -16.101 1.00 0.00 95 GLY A C 18
ATOM 24855 O O . GLY A 1 95 ? 5.314 -24.264 -15.710 1.00 0.00 95 GLY A O 18
ATOM 24859 N N . GLY A 1 1 ? 28.658 14.436 -29.560 1.00 0.00 1 GLY A N 19
ATOM 24860 C CA . GLY A 1 1 ? 28.639 13.828 -28.241 1.00 0.00 1 GLY A CA 19
ATOM 24861 C C . GLY A 1 1 ? 27.250 13.936 -27.607 1.00 0.00 1 GLY A C 19
ATOM 24862 O O . GLY A 1 1 ? 26.448 14.780 -28.003 1.00 0.00 1 GLY A O 19
ATOM 24866 N N . PRO A 1 2 ? 27.003 13.047 -26.608 1.00 0.00 2 PRO A N 19
ATOM 24867 C CA . PRO A 1 2 ? 25.726 13.035 -25.916 1.00 0.00 2 PRO A CA 19
ATOM 24868 C C . PRO A 1 2 ? 25.618 14.211 -24.943 1.00 0.00 2 PRO A C 19
ATOM 24869 O O . PRO A 1 2 ? 26.440 14.349 -24.037 1.00 0.00 2 PRO A O 19
ATOM 24880 N N . SER A 1 3 ? 24.599 15.028 -25.162 1.00 0.00 3 SER A N 19
ATOM 24881 C CA . SER A 1 3 ? 24.374 16.188 -24.316 1.00 0.00 3 SER A CA 19
ATOM 24882 C C . SER A 1 3 ? 22.878 16.350 -24.038 1.00 0.00 3 SER A C 19
ATOM 24883 O O . SER A 1 3 ? 22.045 15.839 -24.786 1.00 0.00 3 SER A O 19
ATOM 24891 N N . GLY A 1 4 ? 22.583 17.064 -22.962 1.00 0.00 4 GLY A N 19
ATOM 24892 C CA . GLY A 1 4 ? 21.202 17.300 -22.577 1.00 0.00 4 GLY A CA 19
ATOM 24893 C C . GLY A 1 4 ? 21.023 18.713 -22.017 1.00 0.00 4 GLY A C 19
ATOM 24894 O O . GLY A 1 4 ? 21.792 19.616 -22.343 1.00 0.00 4 GLY A O 19
ATOM 24898 N N . SER A 1 5 ? 20.002 18.861 -21.185 1.00 0.00 5 SER A N 19
ATOM 24899 C CA . SER A 1 5 ? 19.712 20.148 -20.578 1.00 0.00 5 SER A CA 19
ATOM 24900 C C . SER A 1 5 ? 20.727 20.446 -19.472 1.00 0.00 5 SER A C 19
ATOM 24901 O O . SER A 1 5 ? 20.513 20.085 -18.316 1.00 0.00 5 SER A O 19
ATOM 24909 N N . SER A 1 6 ? 21.809 21.101 -19.867 1.00 0.00 6 SER A N 19
ATOM 24910 C CA . SER A 1 6 ? 22.857 21.450 -18.924 1.00 0.00 6 SER A CA 19
ATOM 24911 C C . SER A 1 6 ? 22.298 22.373 -17.838 1.00 0.00 6 SER A C 19
ATOM 24912 O O . SER A 1 6 ? 21.156 22.821 -17.927 1.00 0.00 6 SER A O 19
ATOM 24920 N N . GLY A 1 7 ? 23.129 22.629 -16.838 1.00 0.00 7 GLY A N 19
ATOM 24921 C CA . GLY A 1 7 ? 22.732 23.489 -15.737 1.00 0.00 7 GLY A CA 19
ATOM 24922 C C . GLY A 1 7 ? 22.524 22.679 -14.456 1.00 0.00 7 GLY A C 19
ATOM 24923 O O . GLY A 1 7 ? 21.471 22.073 -14.265 1.00 0.00 7 GLY A O 19
ATOM 24927 N N . ALA A 1 8 ? 23.544 22.696 -13.611 1.00 0.00 8 ALA A N 19
ATOM 24928 C CA . ALA A 1 8 ? 23.487 21.971 -12.353 1.00 0.00 8 ALA A CA 19
ATOM 24929 C C . ALA A 1 8 ? 23.347 22.967 -11.201 1.00 0.00 8 ALA A C 19
ATOM 24930 O O . ALA A 1 8 ? 23.706 24.135 -11.339 1.00 0.00 8 ALA A O 19
ATOM 24937 N N . GLY A 1 9 ? 22.823 22.469 -10.090 1.00 0.00 9 GLY A N 19
ATOM 24938 C CA . GLY A 1 9 ? 22.631 23.301 -8.915 1.00 0.00 9 GLY A CA 19
ATOM 24939 C C . GLY A 1 9 ? 21.479 22.777 -8.054 1.00 0.00 9 GLY A C 19
ATOM 24940 O O . GLY A 1 9 ? 21.005 21.660 -8.259 1.00 0.00 9 GLY A O 19
ATOM 24944 N N . ALA A 1 10 ? 21.063 23.608 -7.110 1.00 0.00 10 ALA A N 19
ATOM 24945 C CA . ALA A 1 10 ? 19.976 23.242 -6.218 1.00 0.00 10 ALA A CA 19
ATOM 24946 C C . ALA A 1 10 ? 18.866 24.291 -6.316 1.00 0.00 10 ALA A C 19
ATOM 24947 O O . ALA A 1 10 ? 18.703 25.113 -5.415 1.00 0.00 10 ALA A O 19
ATOM 24954 N N . LEU A 1 11 ? 18.132 24.229 -7.417 1.00 0.00 11 LEU A N 19
ATOM 24955 C CA . LEU A 1 11 ? 17.043 25.163 -7.644 1.00 0.00 11 LEU A CA 19
ATOM 24956 C C . LEU A 1 11 ? 16.244 24.719 -8.871 1.00 0.00 11 LEU A C 19
ATOM 24957 O O . LEU A 1 11 ? 16.768 24.025 -9.740 1.00 0.00 11 LEU A O 19
ATOM 24973 N N . PRO A 1 12 ? 14.954 25.150 -8.903 1.00 0.00 12 PRO A N 19
ATOM 24974 C CA . PRO A 1 12 ? 14.412 25.969 -7.833 1.00 0.00 12 PRO A CA 19
ATOM 24975 C C . PRO A 1 12 ? 14.136 25.128 -6.585 1.00 0.00 12 PRO A C 19
ATOM 24976 O O . PRO A 1 12 ? 13.901 23.925 -6.682 1.00 0.00 12 PRO A O 19
ATOM 24987 N N . LYS A 1 13 ? 14.175 25.795 -5.440 1.00 0.00 13 LYS A N 19
ATOM 24988 C CA . LYS A 1 13 ? 13.933 25.124 -4.175 1.00 0.00 13 LYS A CA 19
ATOM 24989 C C . LYS A 1 13 ? 12.609 24.361 -4.252 1.00 0.00 13 LYS A C 19
ATOM 24990 O O . LYS A 1 13 ? 11.544 24.968 -4.361 1.00 0.00 13 LYS A O 19
ATOM 25009 N N . ALA A 1 14 ? 12.718 23.042 -4.193 1.00 0.00 14 ALA A N 19
ATOM 25010 C CA . ALA A 1 14 ? 11.543 22.190 -4.255 1.00 0.00 14 ALA A CA 19
ATOM 25011 C C . ALA A 1 14 ? 11.494 21.304 -3.008 1.00 0.00 14 ALA A C 19
ATOM 25012 O O . ALA A 1 14 ? 12.286 20.373 -2.873 1.00 0.00 14 ALA A O 19
ATOM 25019 N N . SER A 1 15 ? 10.556 21.625 -2.129 1.00 0.00 15 SER A N 19
ATOM 25020 C CA . SER A 1 15 ? 10.393 20.870 -0.899 1.00 0.00 15 SER A CA 19
ATOM 25021 C C . SER A 1 15 ? 8.915 20.821 -0.506 1.00 0.00 15 SER A C 19
ATOM 25022 O O . SER A 1 15 ? 8.175 21.774 -0.742 1.00 0.00 15 SER A O 19
ATOM 25030 N N . GLU A 1 16 ? 8.530 19.700 0.086 1.00 0.00 16 GLU A N 19
ATOM 25031 C CA . GLU A 1 16 ? 7.154 19.513 0.513 1.00 0.00 16 GLU A CA 19
ATOM 25032 C C . GLU A 1 16 ? 6.217 19.524 -0.696 1.00 0.00 16 GLU A C 19
ATOM 25033 O O . GLU A 1 16 ? 6.188 20.491 -1.456 1.00 0.00 16 GLU A O 19
ATOM 25045 N N . ALA A 1 17 ? 5.473 18.437 -0.838 1.00 0.00 17 ALA A N 19
ATOM 25046 C CA . ALA A 1 17 ? 4.537 18.309 -1.942 1.00 0.00 17 ALA A CA 19
ATOM 25047 C C . ALA A 1 17 ? 3.382 17.398 -1.522 1.00 0.00 17 ALA A C 19
ATOM 25048 O O . ALA A 1 17 ? 3.591 16.404 -0.827 1.00 0.00 17 ALA A O 19
ATOM 25055 N N . THR A 1 18 ? 2.188 17.769 -1.962 1.00 0.00 18 THR A N 19
ATOM 25056 C CA . THR A 1 18 ? 0.999 16.997 -1.641 1.00 0.00 18 THR A CA 19
ATOM 25057 C C . THR A 1 18 ? 0.283 16.563 -2.921 1.00 0.00 18 THR A C 19
ATOM 25058 O O . THR A 1 18 ? 0.023 17.383 -3.800 1.00 0.00 18 THR A O 19
ATOM 25069 N N . VAL A 1 19 ? -0.015 15.274 -2.986 1.00 0.00 19 VAL A N 19
ATOM 25070 C CA . VAL A 1 19 ? -0.696 14.721 -4.144 1.00 0.00 19 VAL A CA 19
ATOM 25071 C C . VAL A 1 19 ? -1.563 13.539 -3.705 1.00 0.00 19 VAL A C 19
ATOM 25072 O O . VAL A 1 19 ? -1.271 12.889 -2.703 1.00 0.00 19 VAL A O 19
ATOM 25085 N N . CYS A 1 20 ? -2.613 13.298 -4.476 1.00 0.00 20 CYS A N 19
ATOM 25086 C CA . CYS A 1 20 ? -3.525 12.206 -4.179 1.00 0.00 20 CYS A CA 19
ATOM 25087 C C . CYS A 1 20 ? -3.294 11.094 -5.204 1.00 0.00 20 CYS A C 19
ATOM 25088 O O . CYS A 1 20 ? -2.715 11.332 -6.263 1.00 0.00 20 CYS A O 19
ATOM 25096 N N . ALA A 1 21 ? -3.758 9.904 -4.853 1.00 0.00 21 ALA A N 19
ATOM 25097 C CA . ALA A 1 21 ? -3.609 8.755 -5.730 1.00 0.00 21 ALA A CA 19
ATOM 25098 C C . ALA A 1 21 ? -4.063 9.133 -7.141 1.00 0.00 21 ALA A C 19
ATOM 25099 O O . ALA A 1 21 ? -4.742 10.141 -7.329 1.00 0.00 21 ALA A O 19
ATOM 25106 N N . ASN A 1 22 ? -3.670 8.303 -8.097 1.00 0.00 22 ASN A N 19
ATOM 25107 C CA . ASN A 1 22 ? -4.029 8.538 -9.485 1.00 0.00 22 ASN A CA 19
ATOM 25108 C C . ASN A 1 22 ? -4.448 7.215 -10.130 1.00 0.00 22 ASN A C 19
ATOM 25109 O O . ASN A 1 22 ? -5.535 7.113 -10.696 1.00 0.00 22 ASN A O 19
ATOM 25120 N N . ASN A 1 23 ? -3.563 6.235 -10.022 1.00 0.00 23 ASN A N 19
ATOM 25121 C CA . ASN A 1 23 ? -3.827 4.923 -10.588 1.00 0.00 23 ASN A CA 19
ATOM 25122 C C . ASN A 1 23 ? -5.239 4.480 -10.199 1.00 0.00 23 ASN A C 19
ATOM 25123 O O . ASN A 1 23 ? -5.797 4.965 -9.216 1.00 0.00 23 ASN A O 19
ATOM 25134 N N . SER A 1 24 ? -5.777 3.564 -10.991 1.00 0.00 24 SER A N 19
ATOM 25135 C CA . SER A 1 24 ? -7.113 3.050 -10.743 1.00 0.00 24 SER A CA 19
ATOM 25136 C C . SER A 1 24 ? -7.469 1.990 -11.787 1.00 0.00 24 SER A C 19
ATOM 25137 O O . SER A 1 24 ? -7.205 2.171 -12.975 1.00 0.00 24 SER A O 19
ATOM 25145 N N . LYS A 1 25 ? -8.062 0.908 -11.306 1.00 0.00 25 LYS A N 19
ATOM 25146 C CA . LYS A 1 25 ? -8.457 -0.181 -12.183 1.00 0.00 25 LYS A CA 19
ATOM 25147 C C . LYS A 1 25 ? -7.205 -0.855 -12.748 1.00 0.00 25 LYS A C 19
ATOM 25148 O O . LYS A 1 25 ? -6.545 -0.307 -13.630 1.00 0.00 25 LYS A O 19
ATOM 25167 N N . VAL A 1 26 ? -6.915 -2.034 -12.217 1.00 0.00 26 VAL A N 19
ATOM 25168 C CA . VAL A 1 26 ? -5.754 -2.788 -12.657 1.00 0.00 26 VAL A CA 19
ATOM 25169 C C . VAL A 1 26 ? -5.937 -4.261 -12.285 1.00 0.00 26 VAL A C 19
ATOM 25170 O O . VAL A 1 26 ? -6.350 -4.577 -11.171 1.00 0.00 26 VAL A O 19
ATOM 25183 N N . SER A 1 27 ? -5.621 -5.123 -13.241 1.00 0.00 27 SER A N 19
ATOM 25184 C CA . SER A 1 27 ? -5.745 -6.555 -13.028 1.00 0.00 27 SER A CA 19
ATOM 25185 C C . SER A 1 27 ? -4.393 -7.142 -12.620 1.00 0.00 27 SER A C 19
ATOM 25186 O O . SER A 1 27 ? -4.259 -7.702 -11.532 1.00 0.00 27 SER A O 19
ATOM 25194 N N . SER A 1 28 ? -3.426 -6.996 -13.513 1.00 0.00 28 SER A N 19
ATOM 25195 C CA . SER A 1 28 ? -2.089 -7.505 -13.258 1.00 0.00 28 SER A CA 19
ATOM 25196 C C . SER A 1 28 ? -2.163 -8.960 -12.789 1.00 0.00 28 SER A C 19
ATOM 25197 O O . SER A 1 28 ? -2.358 -9.224 -11.603 1.00 0.00 28 SER A O 19
ATOM 25205 N N . THR A 1 29 ? -2.005 -9.865 -13.743 1.00 0.00 29 THR A N 19
ATOM 25206 C CA . THR A 1 29 ? -2.052 -11.286 -13.443 1.00 0.00 29 THR A CA 19
ATOM 25207 C C . THR A 1 29 ? -0.659 -11.904 -13.569 1.00 0.00 29 THR A C 19
ATOM 25208 O O . THR A 1 29 ? 0.129 -11.498 -14.422 1.00 0.00 29 THR A O 19
ATOM 25219 N N . GLY A 1 30 ? -0.397 -12.876 -12.707 1.00 0.00 30 GLY A N 19
ATOM 25220 C CA . GLY A 1 30 ? 0.888 -13.554 -12.712 1.00 0.00 30 GLY A CA 19
ATOM 25221 C C . GLY A 1 30 ? 1.758 -13.089 -11.543 1.00 0.00 30 GLY A C 19
ATOM 25222 O O . GLY A 1 30 ? 1.370 -13.225 -10.383 1.00 0.00 30 GLY A O 19
ATOM 25226 N N . GLU A 1 31 ? 2.917 -12.549 -11.888 1.00 0.00 31 GLU A N 19
ATOM 25227 C CA . GLU A 1 31 ? 3.846 -12.062 -10.882 1.00 0.00 31 GLU A CA 19
ATOM 25228 C C . GLU A 1 31 ? 4.281 -13.206 -9.964 1.00 0.00 31 GLU A C 19
ATOM 25229 O O . GLU A 1 31 ? 3.500 -13.673 -9.135 1.00 0.00 31 GLU A O 19
ATOM 25241 N N . LYS A 1 32 ? 5.525 -13.625 -10.142 1.00 0.00 32 LYS A N 19
ATOM 25242 C CA . LYS A 1 32 ? 6.073 -14.705 -9.339 1.00 0.00 32 LYS A CA 19
ATOM 25243 C C . LYS A 1 32 ? 6.342 -14.196 -7.922 1.00 0.00 32 LYS A C 19
ATOM 25244 O O . LYS A 1 32 ? 6.465 -12.992 -7.703 1.00 0.00 32 LYS A O 19
ATOM 25263 N N . VAL A 1 33 ? 6.425 -15.139 -6.995 1.00 0.00 33 VAL A N 19
ATOM 25264 C CA . VAL A 1 33 ? 6.676 -14.802 -5.604 1.00 0.00 33 VAL A CA 19
ATOM 25265 C C . VAL A 1 33 ? 7.149 -16.051 -4.858 1.00 0.00 33 VAL A C 19
ATOM 25266 O O . VAL A 1 33 ? 6.396 -17.012 -4.709 1.00 0.00 33 VAL A O 19
ATOM 25279 N N . VAL A 1 34 ? 8.395 -15.997 -4.409 1.00 0.00 34 VAL A N 19
ATOM 25280 C CA . VAL A 1 34 ? 8.977 -17.112 -3.682 1.00 0.00 34 VAL A CA 19
ATOM 25281 C C . VAL A 1 34 ? 10.237 -16.639 -2.954 1.00 0.00 34 VAL A C 19
ATOM 25282 O O . VAL A 1 34 ? 11.312 -17.211 -3.130 1.00 0.00 34 VAL A O 19
ATOM 25295 N N . LEU A 1 35 ? 10.063 -15.598 -2.153 1.00 0.00 35 LEU A N 19
ATOM 25296 C CA . LEU A 1 35 ? 11.172 -15.041 -1.398 1.00 0.00 35 LEU A CA 19
ATOM 25297 C C . LEU A 1 35 ? 10.633 -14.056 -0.359 1.00 0.00 35 LEU A C 19
ATOM 25298 O O . LEU A 1 35 ? 10.925 -14.180 0.830 1.00 0.00 35 LEU A O 19
ATOM 25314 N N . TRP A 1 36 ? 9.855 -13.100 -0.845 1.00 0.00 36 TRP A N 19
ATOM 25315 C CA . TRP A 1 36 ? 9.272 -12.094 0.027 1.00 0.00 36 TRP A CA 19
ATOM 25316 C C . TRP A 1 36 ? 7.895 -12.594 0.471 1.00 0.00 36 TRP A C 19
ATOM 25317 O O . TRP A 1 36 ? 7.235 -13.333 -0.257 1.00 0.00 36 TRP A O 19
ATOM 25338 N N . THR A 1 37 ? 7.504 -12.169 1.663 1.00 0.00 37 THR A N 19
ATOM 25339 C CA . THR A 1 37 ? 6.218 -12.564 2.213 1.00 0.00 37 THR A CA 19
ATOM 25340 C C . THR A 1 37 ? 5.154 -11.514 1.888 1.00 0.00 37 THR A C 19
ATOM 25341 O O . THR A 1 37 ? 5.392 -10.317 2.041 1.00 0.00 37 THR A O 19
ATOM 25352 N N . ARG A 1 38 ? 4.003 -12.000 1.447 1.00 0.00 38 ARG A N 19
ATOM 25353 C CA . ARG A 1 38 ? 2.902 -11.118 1.100 1.00 0.00 38 ARG A CA 19
ATOM 25354 C C . ARG A 1 38 ? 2.704 -10.062 2.189 1.00 0.00 38 ARG A C 19
ATOM 25355 O O . ARG A 1 38 ? 2.852 -8.867 1.934 1.00 0.00 38 ARG A O 19
ATOM 25376 N N . GLU A 1 39 ? 2.373 -10.540 3.380 1.00 0.00 39 GLU A N 19
ATOM 25377 C CA . GLU A 1 39 ? 2.154 -9.651 4.508 1.00 0.00 39 GLU A CA 19
ATOM 25378 C C . GLU A 1 39 ? 3.179 -8.515 4.496 1.00 0.00 39 GLU A C 19
ATOM 25379 O O . GLU A 1 39 ? 2.813 -7.344 4.581 1.00 0.00 39 GLU A O 19
ATOM 25391 N N . ALA A 1 40 ? 4.442 -8.902 4.391 1.00 0.00 40 ALA A N 19
ATOM 25392 C CA . ALA A 1 40 ? 5.522 -7.930 4.367 1.00 0.00 40 ALA A CA 19
ATOM 25393 C C . ALA A 1 40 ? 5.323 -6.982 3.182 1.00 0.00 40 ALA A C 19
ATOM 25394 O O . ALA A 1 40 ? 5.482 -5.770 3.320 1.00 0.00 40 ALA A O 19
ATOM 25401 N N . ASP A 1 41 ? 4.979 -7.570 2.046 1.00 0.00 41 ASP A N 19
ATOM 25402 C CA . ASP A 1 41 ? 4.758 -6.793 0.839 1.00 0.00 41 ASP A CA 19
ATOM 25403 C C . ASP A 1 41 ? 3.570 -5.853 1.053 1.00 0.00 41 ASP A C 19
ATOM 25404 O O . ASP A 1 41 ? 3.593 -4.706 0.610 1.00 0.00 41 ASP A O 19
ATOM 25413 N N . ARG A 1 42 ? 2.559 -6.373 1.734 1.00 0.00 42 ARG A N 19
ATOM 25414 C CA . ARG A 1 42 ? 1.365 -5.595 2.013 1.00 0.00 42 ARG A CA 19
ATOM 25415 C C . ARG A 1 42 ? 1.667 -4.513 3.052 1.00 0.00 42 ARG A C 19
ATOM 25416 O O . ARG A 1 42 ? 1.411 -3.333 2.817 1.00 0.00 42 ARG A O 19
ATOM 25437 N N . VAL A 1 43 ? 2.208 -4.953 4.179 1.00 0.00 43 VAL A N 19
ATOM 25438 C CA . VAL A 1 43 ? 2.548 -4.037 5.254 1.00 0.00 43 VAL A CA 19
ATOM 25439 C C . VAL A 1 43 ? 3.154 -2.764 4.661 1.00 0.00 43 VAL A C 19
ATOM 25440 O O . VAL A 1 43 ? 2.625 -1.671 4.858 1.00 0.00 43 VAL A O 19
ATOM 25453 N N . ILE A 1 44 ? 4.254 -2.948 3.946 1.00 0.00 44 ILE A N 19
ATOM 25454 C CA . ILE A 1 44 ? 4.938 -1.827 3.323 1.00 0.00 44 ILE A CA 19
ATOM 25455 C C . ILE A 1 44 ? 3.911 -0.936 2.621 1.00 0.00 44 ILE A C 19
ATOM 25456 O O . ILE A 1 44 ? 3.862 0.269 2.862 1.00 0.00 44 ILE A O 19
ATOM 25472 N N . LEU A 1 45 ? 3.117 -1.563 1.765 1.00 0.00 45 LEU A N 19
ATOM 25473 C CA . LEU A 1 45 ? 2.095 -0.842 1.027 1.00 0.00 45 LEU A CA 19
ATOM 25474 C C . LEU A 1 45 ? 1.231 -0.044 2.006 1.00 0.00 45 LEU A C 19
ATOM 25475 O O . LEU A 1 45 ? 0.722 1.022 1.664 1.00 0.00 45 LEU A O 19
ATOM 25491 N N . THR A 1 46 ? 1.092 -0.592 3.204 1.00 0.00 46 THR A N 19
ATOM 25492 C CA . THR A 1 46 ? 0.299 0.055 4.235 1.00 0.00 46 THR A CA 19
ATOM 25493 C C . THR A 1 46 ? 1.118 1.140 4.936 1.00 0.00 46 THR A C 19
ATOM 25494 O O . THR A 1 46 ? 0.692 2.291 5.015 1.00 0.00 46 THR A O 19
ATOM 25505 N N . MET A 1 47 ? 2.279 0.735 5.428 1.00 0.00 47 MET A N 19
ATOM 25506 C CA . MET A 1 47 ? 3.162 1.658 6.120 1.00 0.00 47 MET A CA 19
ATOM 25507 C C . MET A 1 47 ? 3.566 2.819 5.208 1.00 0.00 47 MET A C 19
ATOM 25508 O O . MET A 1 47 ? 3.403 3.983 5.570 1.00 0.00 47 MET A O 19
ATOM 25522 N N . CYS A 1 48 ? 4.084 2.460 4.043 1.00 0.00 48 CYS A N 19
ATOM 25523 C CA . CYS A 1 48 ? 4.513 3.457 3.076 1.00 0.00 48 CYS A CA 19
ATOM 25524 C C . CYS A 1 48 ? 3.309 4.333 2.723 1.00 0.00 48 CYS A C 19
ATOM 25525 O O . CYS A 1 48 ? 3.469 5.433 2.197 1.00 0.00 48 CYS A O 19
ATOM 25533 N N . GLN A 1 49 ? 2.129 3.811 3.027 1.00 0.00 49 GLN A N 19
ATOM 25534 C CA . GLN A 1 49 ? 0.898 4.532 2.749 1.00 0.00 49 GLN A CA 19
ATOM 25535 C C . GLN A 1 49 ? 0.510 5.402 3.946 1.00 0.00 49 GLN A C 19
ATOM 25536 O O . GLN A 1 49 ? 0.524 6.629 3.857 1.00 0.00 49 GLN A O 19
ATOM 25550 N N . GLU A 1 50 ? 0.173 4.733 5.039 1.00 0.00 50 GLU A N 19
ATOM 25551 C CA . GLU A 1 50 ? -0.218 5.430 6.252 1.00 0.00 50 GLU A CA 19
ATOM 25552 C C . GLU A 1 50 ? 0.868 6.424 6.667 1.00 0.00 50 GLU A C 19
ATOM 25553 O O . GLU A 1 50 ? 0.617 7.626 6.748 1.00 0.00 50 GLU A O 19
ATOM 25565 N N . GLN A 1 51 ? 2.053 5.887 6.918 1.00 0.00 51 GLN A N 19
ATOM 25566 C CA . GLN A 1 51 ? 3.178 6.713 7.322 1.00 0.00 51 GLN A CA 19
ATOM 25567 C C . GLN A 1 51 ? 3.703 7.515 6.130 1.00 0.00 51 GLN A C 19
ATOM 25568 O O . GLN A 1 51 ? 4.164 8.644 6.291 1.00 0.00 51 GLN A O 19
ATOM 25582 N N . GLY A 1 52 ? 3.616 6.901 4.959 1.00 0.00 52 GLY A N 19
ATOM 25583 C CA . GLY A 1 52 ? 4.076 7.544 3.740 1.00 0.00 52 GLY A CA 19
ATOM 25584 C C . GLY A 1 52 ? 5.360 6.889 3.226 1.00 0.00 52 GLY A C 19
ATOM 25585 O O . GLY A 1 52 ? 6.182 6.421 4.013 1.00 0.00 52 GLY A O 19
ATOM 25589 N N . ALA A 1 53 ? 5.492 6.875 1.907 1.00 0.00 53 ALA A N 19
ATOM 25590 C CA . ALA A 1 53 ? 6.662 6.285 1.279 1.00 0.00 53 ALA A CA 19
ATOM 25591 C C . ALA A 1 53 ? 7.886 7.156 1.569 1.00 0.00 53 ALA A C 19
ATOM 25592 O O . ALA A 1 53 ? 8.285 7.969 0.736 1.00 0.00 53 ALA A O 19
ATOM 25599 N N . GLN A 1 54 ? 8.446 6.958 2.753 1.00 0.00 54 GLN A N 19
ATOM 25600 C CA . GLN A 1 54 ? 9.616 7.715 3.163 1.00 0.00 54 GLN A CA 19
ATOM 25601 C C . GLN A 1 54 ? 10.727 6.768 3.622 1.00 0.00 54 GLN A C 19
ATOM 25602 O O . GLN A 1 54 ? 10.459 5.632 4.009 1.00 0.00 54 GLN A O 19
ATOM 25616 N N . PRO A 1 55 ? 11.984 7.285 3.564 1.00 0.00 55 PRO A N 19
ATOM 25617 C CA . PRO A 1 55 ? 13.136 6.498 3.969 1.00 0.00 55 PRO A CA 19
ATOM 25618 C C . PRO A 1 55 ? 13.216 6.388 5.493 1.00 0.00 55 PRO A C 19
ATOM 25619 O O . PRO A 1 55 ? 13.989 5.590 6.022 1.00 0.00 55 PRO A O 19
ATOM 25630 N N . HIS A 1 56 ? 12.406 7.200 6.156 1.00 0.00 56 HIS A N 19
ATOM 25631 C CA . HIS A 1 56 ? 12.375 7.203 7.609 1.00 0.00 56 HIS A CA 19
ATOM 25632 C C . HIS A 1 56 ? 11.414 6.120 8.104 1.00 0.00 56 HIS A C 19
ATOM 25633 O O . HIS A 1 56 ? 11.461 5.729 9.270 1.00 0.00 56 HIS A O 19
ATOM 25647 N N . THR A 1 57 ? 10.565 5.666 7.194 1.00 0.00 57 THR A N 19
ATOM 25648 C CA . THR A 1 57 ? 9.595 4.636 7.524 1.00 0.00 57 THR A CA 19
ATOM 25649 C C . THR A 1 57 ? 10.222 3.247 7.382 1.00 0.00 57 THR A C 19
ATOM 25650 O O . THR A 1 57 ? 10.008 2.376 8.224 1.00 0.00 57 THR A O 19
ATOM 25661 N N . PHE A 1 58 ? 10.984 3.084 6.310 1.00 0.00 58 PHE A N 19
ATOM 25662 C CA . PHE A 1 58 ? 11.643 1.816 6.046 1.00 0.00 58 PHE A CA 19
ATOM 25663 C C . PHE A 1 58 ? 12.374 1.309 7.292 1.00 0.00 58 PHE A C 19
ATOM 25664 O O . PHE A 1 58 ? 12.636 0.114 7.418 1.00 0.00 58 PHE A O 19
ATOM 25681 N N . SER A 1 59 ? 12.681 2.243 8.180 1.00 0.00 59 SER A N 19
ATOM 25682 C CA . SER A 1 59 ? 13.376 1.906 9.410 1.00 0.00 59 SER A CA 19
ATOM 25683 C C . SER A 1 59 ? 12.459 1.089 10.322 1.00 0.00 59 SER A C 19
ATOM 25684 O O . SER A 1 59 ? 12.932 0.288 11.127 1.00 0.00 59 SER A O 19
ATOM 25692 N N . VAL A 1 60 ? 11.164 1.319 10.165 1.00 0.00 60 VAL A N 19
ATOM 25693 C CA . VAL A 1 60 ? 10.176 0.614 10.964 1.00 0.00 60 VAL A CA 19
ATOM 25694 C C . VAL A 1 60 ? 9.804 -0.697 10.267 1.00 0.00 60 VAL A C 19
ATOM 25695 O O . VAL A 1 60 ? 9.785 -1.754 10.896 1.00 0.00 60 VAL A O 19
ATOM 25708 N N . ILE A 1 61 ? 9.518 -0.585 8.978 1.00 0.00 61 ILE A N 19
ATOM 25709 C CA . ILE A 1 61 ? 9.148 -1.748 8.190 1.00 0.00 61 ILE A CA 19
ATOM 25710 C C . ILE A 1 61 ? 10.190 -2.849 8.394 1.00 0.00 61 ILE A C 19
ATOM 25711 O O . ILE A 1 61 ? 9.839 -4.006 8.624 1.00 0.00 61 ILE A O 19
ATOM 25727 N N . SER A 1 62 ? 11.450 -2.452 8.302 1.00 0.00 62 SER A N 19
ATOM 25728 C CA . SER A 1 62 ? 12.546 -3.391 8.474 1.00 0.00 62 SER A CA 19
ATOM 25729 C C . SER A 1 62 ? 12.353 -4.190 9.764 1.00 0.00 62 SER A C 19
ATOM 25730 O O . SER A 1 62 ? 12.536 -5.406 9.778 1.00 0.00 62 SER A O 19
ATOM 25738 N N . GLN A 1 63 ? 11.985 -3.474 10.816 1.00 0.00 63 GLN A N 19
ATOM 25739 C CA . GLN A 1 63 ? 11.766 -4.101 12.109 1.00 0.00 63 GLN A CA 19
ATOM 25740 C C . GLN A 1 63 ? 10.473 -4.919 12.088 1.00 0.00 63 GLN A C 19
ATOM 25741 O O . GLN A 1 63 ? 10.438 -6.043 12.587 1.00 0.00 63 GLN A O 19
ATOM 25755 N N . GLN A 1 64 ? 9.442 -4.324 11.507 1.00 0.00 64 GLN A N 19
ATOM 25756 C CA . GLN A 1 64 ? 8.151 -4.984 11.415 1.00 0.00 64 GLN A CA 19
ATOM 25757 C C . GLN A 1 64 ? 8.287 -6.315 10.673 1.00 0.00 64 GLN A C 19
ATOM 25758 O O . GLN A 1 64 ? 7.599 -7.282 10.997 1.00 0.00 64 GLN A O 19
ATOM 25772 N N . LEU A 1 65 ? 9.178 -6.321 9.693 1.00 0.00 65 LEU A N 19
ATOM 25773 C CA . LEU A 1 65 ? 9.412 -7.518 8.903 1.00 0.00 65 LEU A CA 19
ATOM 25774 C C . LEU A 1 65 ? 10.124 -8.562 9.765 1.00 0.00 65 LEU A C 19
ATOM 25775 O O . LEU A 1 65 ? 9.692 -9.711 9.838 1.00 0.00 65 LEU A O 19
ATOM 25791 N N . GLY A 1 66 ? 11.204 -8.125 10.396 1.00 0.00 66 GLY A N 19
ATOM 25792 C CA . GLY A 1 66 ? 11.980 -9.007 11.250 1.00 0.00 66 GLY A CA 19
ATOM 25793 C C . GLY A 1 66 ? 13.481 -8.787 11.047 1.00 0.00 66 GLY A C 19
ATOM 25794 O O . GLY A 1 66 ? 14.152 -8.223 11.910 1.00 0.00 66 GLY A O 19
ATOM 25798 N N . ASN A 1 67 ? 13.963 -9.244 9.901 1.00 0.00 67 ASN A N 19
ATOM 25799 C CA . ASN A 1 67 ? 15.372 -9.105 9.573 1.00 0.00 67 ASN A CA 19
ATOM 25800 C C . ASN A 1 67 ? 15.523 -8.144 8.391 1.00 0.00 67 ASN A C 19
ATOM 25801 O O . ASN A 1 67 ? 16.626 -7.688 8.095 1.00 0.00 67 ASN A O 19
ATOM 25812 N N . LYS A 1 68 ? 14.398 -7.865 7.749 1.00 0.00 68 LYS A N 19
ATOM 25813 C CA . LYS A 1 68 ? 14.392 -6.967 6.606 1.00 0.00 68 LYS A CA 19
ATOM 25814 C C . LYS A 1 68 ? 15.185 -5.705 6.951 1.00 0.00 68 LYS A C 19
ATOM 25815 O O . LYS A 1 68 ? 15.272 -5.321 8.116 1.00 0.00 68 LYS A O 19
ATOM 25834 N N . THR A 1 69 ? 15.743 -5.095 5.916 1.00 0.00 69 THR A N 19
ATOM 25835 C CA . THR A 1 69 ? 16.526 -3.883 6.095 1.00 0.00 69 THR A CA 19
ATOM 25836 C C . THR A 1 69 ? 15.759 -2.670 5.566 1.00 0.00 69 THR A C 19
ATOM 25837 O O . THR A 1 69 ? 14.831 -2.815 4.772 1.00 0.00 69 THR A O 19
ATOM 25848 N N . PRO A 1 70 ? 16.187 -1.469 6.039 1.00 0.00 70 PRO A N 19
ATOM 25849 C CA . PRO A 1 70 ? 15.551 -0.231 5.622 1.00 0.00 70 PRO A CA 19
ATOM 25850 C C . PRO A 1 70 ? 15.963 0.145 4.197 1.00 0.00 70 PRO A C 19
ATOM 25851 O O . PRO A 1 70 ? 15.313 0.968 3.555 1.00 0.00 70 PRO A O 19
ATOM 25862 N N . VAL A 1 71 ? 17.042 -0.477 3.744 1.00 0.00 71 VAL A N 19
ATOM 25863 C CA . VAL A 1 71 ? 17.548 -0.219 2.407 1.00 0.00 71 VAL A CA 19
ATOM 25864 C C . VAL A 1 71 ? 16.836 -1.136 1.410 1.00 0.00 71 VAL A C 19
ATOM 25865 O O . VAL A 1 71 ? 16.513 -0.718 0.299 1.00 0.00 71 VAL A O 19
ATOM 25878 N N . GLU A 1 72 ? 16.613 -2.368 1.843 1.00 0.00 72 GLU A N 19
ATOM 25879 C CA . GLU A 1 72 ? 15.945 -3.347 1.003 1.00 0.00 72 GLU A CA 19
ATOM 25880 C C . GLU A 1 72 ? 14.451 -3.032 0.906 1.00 0.00 72 GLU A C 19
ATOM 25881 O O . GLU A 1 72 ? 13.883 -3.027 -0.186 1.00 0.00 72 GLU A O 19
ATOM 25893 N N . VAL A 1 73 ? 13.856 -2.776 2.062 1.00 0.00 73 VAL A N 19
ATOM 25894 C CA . VAL A 1 73 ? 12.439 -2.461 2.121 1.00 0.00 73 VAL A CA 19
ATOM 25895 C C . VAL A 1 73 ? 12.095 -1.468 1.009 1.00 0.00 73 VAL A C 19
ATOM 25896 O O . VAL A 1 73 ? 11.081 -1.619 0.329 1.00 0.00 73 VAL A O 19
ATOM 25909 N N . SER A 1 74 ? 12.959 -0.475 0.857 1.00 0.00 74 SER A N 19
ATOM 25910 C CA . SER A 1 74 ? 12.759 0.542 -0.160 1.00 0.00 74 SER A CA 19
ATOM 25911 C C . SER A 1 74 ? 12.862 -0.084 -1.553 1.00 0.00 74 SER A C 19
ATOM 25912 O O . SER A 1 74 ? 12.097 0.263 -2.451 1.00 0.00 74 SER A O 19
ATOM 25920 N N . HIS A 1 75 ? 13.814 -0.995 -1.688 1.00 0.00 75 HIS A N 19
ATOM 25921 C CA . HIS A 1 75 ? 14.027 -1.672 -2.956 1.00 0.00 75 HIS A CA 19
ATOM 25922 C C . HIS A 1 75 ? 12.782 -2.484 -3.320 1.00 0.00 75 HIS A C 19
ATOM 25923 O O . HIS A 1 75 ? 12.517 -2.729 -4.496 1.00 0.00 75 HIS A O 19
ATOM 25937 N N . ARG A 1 76 ? 12.049 -2.878 -2.288 1.00 0.00 76 ARG A N 19
ATOM 25938 C CA . ARG A 1 76 ? 10.838 -3.657 -2.484 1.00 0.00 76 ARG A CA 19
ATOM 25939 C C . ARG A 1 76 ? 9.675 -2.740 -2.869 1.00 0.00 76 ARG A C 19
ATOM 25940 O O . ARG A 1 76 ? 8.814 -3.123 -3.660 1.00 0.00 76 ARG A O 19
ATOM 25961 N N . PHE A 1 77 ? 9.686 -1.548 -2.290 1.00 0.00 77 PHE A N 19
ATOM 25962 C CA . PHE A 1 77 ? 8.642 -0.575 -2.562 1.00 0.00 77 PHE A CA 19
ATOM 25963 C C . PHE A 1 77 ? 8.796 0.016 -3.965 1.00 0.00 77 PHE A C 19
ATOM 25964 O O . PHE A 1 77 ? 7.835 0.063 -4.732 1.00 0.00 77 PHE A O 19
ATOM 25981 N N . ARG A 1 78 ? 10.012 0.452 -4.259 1.00 0.00 78 ARG A N 19
ATOM 25982 C CA . ARG A 1 78 ? 10.304 1.038 -5.556 1.00 0.00 78 ARG A CA 19
ATOM 25983 C C . ARG A 1 78 ? 10.100 0.003 -6.664 1.00 0.00 78 ARG A C 19
ATOM 25984 O O . ARG A 1 78 ? 9.863 0.361 -7.817 1.00 0.00 78 ARG A O 19
ATOM 26005 N N . GLU A 1 79 ? 10.201 -1.259 -6.276 1.00 0.00 79 GLU A N 19
ATOM 26006 C CA . GLU A 1 79 ? 10.031 -2.349 -7.222 1.00 0.00 79 GLU A CA 19
ATOM 26007 C C . GLU A 1 79 ? 8.543 -2.608 -7.471 1.00 0.00 79 GLU A C 19
ATOM 26008 O O . GLU A 1 79 ? 8.112 -2.720 -8.618 1.00 0.00 79 GLU A O 19
ATOM 26020 N N . LEU A 1 80 ? 7.800 -2.696 -6.378 1.00 0.00 80 LEU A N 19
ATOM 26021 C CA . LEU A 1 80 ? 6.370 -2.941 -6.463 1.00 0.00 80 LEU A CA 19
ATOM 26022 C C . LEU A 1 80 ? 5.739 -1.923 -7.415 1.00 0.00 80 LEU A C 19
ATOM 26023 O O . LEU A 1 80 ? 5.087 -2.298 -8.387 1.00 0.00 80 LEU A O 19
ATOM 26039 N N . MET A 1 81 ? 5.955 -0.654 -7.101 1.00 0.00 81 MET A N 19
ATOM 26040 C CA . MET A 1 81 ? 5.415 0.421 -7.916 1.00 0.00 81 MET A CA 19
ATOM 26041 C C . MET A 1 81 ? 5.981 0.369 -9.336 1.00 0.00 81 MET A C 19
ATOM 26042 O O . MET A 1 81 ? 5.478 1.044 -10.234 1.00 0.00 81 MET A O 19
ATOM 26056 N N . GLN A 1 82 ? 7.018 -0.440 -9.497 1.00 0.00 82 GLN A N 19
ATOM 26057 C CA . GLN A 1 82 ? 7.657 -0.589 -10.793 1.00 0.00 82 GLN A CA 19
ATOM 26058 C C . GLN A 1 82 ? 6.848 -1.541 -11.677 1.00 0.00 82 GLN A C 19
ATOM 26059 O O . GLN A 1 82 ? 6.464 -1.185 -12.790 1.00 0.00 82 GLN A O 19
ATOM 26073 N N . LEU A 1 83 ? 6.614 -2.733 -11.148 1.00 0.00 83 LEU A N 19
ATOM 26074 C CA . LEU A 1 83 ? 5.858 -3.738 -11.875 1.00 0.00 83 LEU A CA 19
ATOM 26075 C C . LEU A 1 83 ? 4.620 -3.089 -12.497 1.00 0.00 83 LEU A C 19
ATOM 26076 O O . LEU A 1 83 ? 4.474 -3.066 -13.718 1.00 0.00 83 LEU A O 19
ATOM 26092 N N . PHE A 1 84 ? 3.760 -2.577 -11.629 1.00 0.00 84 PHE A N 19
ATOM 26093 C CA . PHE A 1 84 ? 2.539 -1.929 -12.077 1.00 0.00 84 PHE A CA 19
ATOM 26094 C C . PHE A 1 84 ? 2.827 -0.942 -13.210 1.00 0.00 84 PHE A C 19
ATOM 26095 O O . PHE A 1 84 ? 2.177 -0.982 -14.254 1.00 0.00 84 PHE A O 19
ATOM 26112 N N . HIS A 1 85 ? 3.802 -0.078 -12.966 1.00 0.00 85 HIS A N 19
ATOM 26113 C CA . HIS A 1 85 ? 4.184 0.918 -13.952 1.00 0.00 85 HIS A CA 19
ATOM 26114 C C . HIS A 1 85 ? 4.322 0.255 -15.324 1.00 0.00 85 HIS A C 19
ATOM 26115 O O . HIS A 1 85 ? 3.585 0.584 -16.253 1.00 0.00 85 HIS A O 19
ATOM 26129 N N . THR A 1 86 ? 5.269 -0.667 -15.409 1.00 0.00 86 THR A N 19
ATOM 26130 C CA . THR A 1 86 ? 5.513 -1.379 -16.652 1.00 0.00 86 THR A CA 19
ATOM 26131 C C . THR A 1 86 ? 6.055 -2.781 -16.366 1.00 0.00 86 THR A C 19
ATOM 26132 O O . THR A 1 86 ? 7.198 -2.932 -15.937 1.00 0.00 86 THR A O 19
ATOM 26143 N N . ALA A 1 87 ? 5.210 -3.770 -16.614 1.00 0.00 87 ALA A N 19
ATOM 26144 C CA . ALA A 1 87 ? 5.590 -5.154 -16.389 1.00 0.00 87 ALA A CA 19
ATOM 26145 C C . ALA A 1 87 ? 4.997 -6.028 -17.496 1.00 0.00 87 ALA A C 19
ATOM 26146 O O . ALA A 1 87 ? 4.206 -5.554 -18.310 1.00 0.00 87 ALA A O 19
ATOM 26153 N N . CYS A 1 88 ? 5.401 -7.290 -17.490 1.00 0.00 88 CYS A N 19
ATOM 26154 C CA . CYS A 1 88 ? 4.919 -8.235 -18.483 1.00 0.00 88 CYS A CA 19
ATOM 26155 C C . CYS A 1 88 ? 5.619 -9.575 -18.251 1.00 0.00 88 CYS A C 19
ATOM 26156 O O . CYS A 1 88 ? 6.556 -9.923 -18.969 1.00 0.00 88 CYS A O 19
ATOM 26164 N N . GLU A 1 89 ? 5.138 -10.291 -17.245 1.00 0.00 89 GLU A N 19
ATOM 26165 C CA . GLU A 1 89 ? 5.707 -11.586 -16.910 1.00 0.00 89 GLU A CA 19
ATOM 26166 C C . GLU A 1 89 ? 4.594 -12.597 -16.629 1.00 0.00 89 GLU A C 19
ATOM 26167 O O . GLU A 1 89 ? 3.441 -12.217 -16.426 1.00 0.00 89 GLU A O 19
ATOM 26179 N N . SER A 1 90 ? 4.977 -13.865 -16.626 1.00 0.00 90 SER A N 19
ATOM 26180 C CA . SER A 1 90 ? 4.026 -14.934 -16.373 1.00 0.00 90 SER A CA 19
ATOM 26181 C C . SER A 1 90 ? 4.770 -16.232 -16.051 1.00 0.00 90 SER A C 19
ATOM 26182 O O . SER A 1 90 ? 5.945 -16.377 -16.385 1.00 0.00 90 SER A O 19
ATOM 26190 N N . GLY A 1 91 ? 4.056 -17.141 -15.405 1.00 0.00 91 GLY A N 19
ATOM 26191 C CA . GLY A 1 91 ? 4.634 -18.422 -15.033 1.00 0.00 91 GLY A CA 19
ATOM 26192 C C . GLY A 1 91 ? 3.605 -19.302 -14.322 1.00 0.00 91 GLY A C 19
ATOM 26193 O O . GLY A 1 91 ?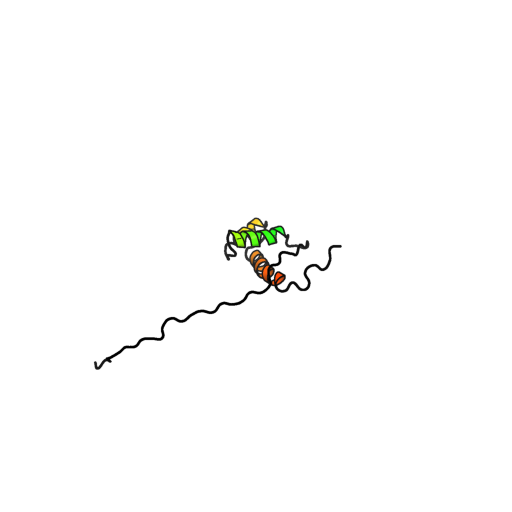 2.626 -18.799 -13.772 1.00 0.00 91 GLY A O 19
ATOM 26197 N N . PRO A 1 92 ? 3.867 -20.636 -14.357 1.00 0.00 92 PRO A N 19
ATOM 26198 C CA . PRO A 1 92 ? 2.975 -21.592 -13.722 1.00 0.00 92 PRO A CA 19
ATOM 26199 C C . PRO A 1 92 ? 3.136 -21.565 -12.201 1.00 0.00 92 PRO A C 19
ATOM 26200 O O . PRO A 1 92 ? 4.158 -21.110 -11.689 1.00 0.00 92 PRO A O 19
ATOM 26211 N N . SER A 1 93 ? 2.111 -22.058 -11.521 1.00 0.00 93 SER A N 19
ATOM 26212 C CA . SER A 1 93 ? 2.126 -22.096 -10.069 1.00 0.00 93 SER A CA 19
ATOM 26213 C C . SER A 1 93 ? 0.994 -22.990 -9.557 1.00 0.00 93 SER A C 19
ATOM 26214 O O . SER A 1 93 ? 0.000 -23.197 -10.251 1.00 0.00 93 SER A O 19
ATOM 26222 N N . SER A 1 94 ? 1.184 -23.496 -8.348 1.00 0.00 94 SER A N 19
ATOM 26223 C CA . SER A 1 94 ? 0.191 -24.363 -7.735 1.00 0.00 94 SER A CA 19
ATOM 26224 C C . SER A 1 94 ? 0.027 -25.638 -8.565 1.00 0.00 94 SER A C 19
ATOM 26225 O O . SER A 1 94 ? 0.778 -26.597 -8.391 1.00 0.00 94 SER A O 19
ATOM 26233 N N . GLY A 1 95 ? -0.959 -25.608 -9.449 1.00 0.00 95 GLY A N 19
ATOM 26234 C CA . GLY A 1 95 ? -1.232 -26.750 -10.305 1.00 0.00 95 GLY A CA 19
ATOM 26235 C C . GLY A 1 95 ? -0.100 -26.962 -11.313 1.00 0.00 95 GLY A C 19
ATOM 26236 O O . GLY A 1 95 ? 0.967 -27.459 -10.957 1.00 0.00 95 GLY A O 19
ATOM 26240 N N . GLY A 1 1 ? 26.237 43.159 38.980 1.00 0.00 1 GLY A N 20
ATOM 26241 C CA . GLY A 1 1 ? 25.395 43.361 37.813 1.00 0.00 1 GLY A CA 20
ATOM 26242 C C . GLY A 1 1 ? 26.238 43.689 36.578 1.00 0.00 1 GLY A C 20
ATOM 26243 O O . GLY A 1 1 ? 26.573 44.848 36.341 1.00 0.00 1 GLY A O 20
ATOM 26247 N N . PRO A 1 2 ? 26.565 42.619 35.805 1.00 0.00 2 PRO A N 20
ATOM 26248 C CA . PRO A 1 2 ? 27.362 42.781 34.602 1.00 0.00 2 PRO A CA 20
ATOM 26249 C C . PRO A 1 2 ? 26.530 43.388 33.470 1.00 0.00 2 PRO A C 20
ATOM 26250 O O . PRO A 1 2 ? 25.333 43.621 33.631 1.00 0.00 2 PRO A O 20
ATOM 26261 N N . SER A 1 3 ? 27.197 43.626 32.350 1.00 0.00 3 SER A N 20
ATOM 26262 C CA . SER A 1 3 ? 26.534 44.202 31.193 1.00 0.00 3 SER A CA 20
ATOM 26263 C C . SER A 1 3 ? 27.197 43.701 29.908 1.00 0.00 3 SER A C 20
ATOM 26264 O O . SER A 1 3 ? 28.287 43.133 29.948 1.00 0.00 3 SER A O 20
ATOM 26272 N N . GLY A 1 4 ? 26.511 43.932 28.798 1.00 0.00 4 GLY A N 20
ATOM 26273 C CA . GLY A 1 4 ? 27.020 43.512 27.503 1.00 0.00 4 GLY A CA 20
ATOM 26274 C C . GLY A 1 4 ? 25.947 42.764 26.708 1.00 0.00 4 GLY A C 20
ATOM 26275 O O . GLY A 1 4 ? 24.851 43.282 26.499 1.00 0.00 4 GLY A O 20
ATOM 26279 N N . SER A 1 5 ? 26.300 41.558 26.288 1.00 0.00 5 SER A N 20
ATOM 26280 C CA . SER A 1 5 ? 25.381 40.735 25.521 1.00 0.00 5 SER A CA 20
ATOM 26281 C C . SER A 1 5 ? 25.032 41.429 24.203 1.00 0.00 5 SER A C 20
ATOM 26282 O O . SER A 1 5 ? 24.742 42.624 24.184 1.00 0.00 5 SER A O 20
ATOM 26290 N N . SER A 1 6 ? 25.071 40.649 23.132 1.00 0.00 6 SER A N 20
ATOM 26291 C CA . SER A 1 6 ? 24.762 41.173 21.813 1.00 0.00 6 SER A CA 20
ATOM 26292 C C . SER A 1 6 ? 24.629 40.025 20.811 1.00 0.00 6 SER A C 20
ATOM 26293 O O . SER A 1 6 ? 25.631 39.483 20.346 1.00 0.00 6 SER A O 20
ATOM 26301 N N . GLY A 1 7 ? 23.384 39.687 20.508 1.00 0.00 7 GLY A N 20
ATOM 26302 C CA . GLY A 1 7 ? 23.107 38.613 19.570 1.00 0.00 7 GLY A CA 20
ATOM 26303 C C . GLY A 1 7 ? 21.602 38.450 19.351 1.00 0.00 7 GLY A C 20
ATOM 26304 O O . GLY A 1 7 ? 20.799 38.932 20.149 1.00 0.00 7 GLY A O 20
ATOM 26308 N N . ALA A 1 8 ? 21.264 37.769 18.266 1.00 0.00 8 ALA A N 20
ATOM 26309 C CA . ALA A 1 8 ? 19.869 37.538 17.932 1.00 0.00 8 ALA A CA 20
ATOM 26310 C C . ALA A 1 8 ? 19.750 36.242 17.127 1.00 0.00 8 ALA A C 20
ATOM 26311 O O . ALA A 1 8 ? 20.747 35.726 16.625 1.00 0.00 8 ALA A O 20
ATOM 26318 N N . GLY A 1 9 ? 18.522 35.754 17.029 1.00 0.00 9 GLY A N 20
ATOM 26319 C CA . GLY A 1 9 ? 18.261 34.529 16.293 1.00 0.00 9 GLY A CA 20
ATOM 26320 C C . GLY A 1 9 ? 17.202 34.754 15.212 1.00 0.00 9 GLY A C 20
ATOM 26321 O O . GLY A 1 9 ? 16.314 35.590 15.372 1.00 0.00 9 GLY A O 20
ATOM 26325 N N . ALA A 1 10 ? 17.330 33.992 14.135 1.00 0.00 10 ALA A N 20
ATOM 26326 C CA . ALA A 1 10 ? 16.396 34.098 13.028 1.00 0.00 10 ALA A CA 20
ATOM 26327 C C . ALA A 1 10 ? 16.403 32.791 12.233 1.00 0.00 10 ALA A C 20
ATOM 26328 O O . ALA A 1 10 ? 17.453 32.174 12.057 1.00 0.00 10 ALA A O 20
ATOM 26335 N N . LEU A 1 11 ? 15.221 32.408 11.774 1.00 0.00 11 LEU A N 20
ATOM 26336 C CA . LEU A 1 11 ? 15.079 31.186 11.001 1.00 0.00 11 LEU A CA 20
ATOM 26337 C C . LEU A 1 11 ? 15.453 29.988 11.877 1.00 0.00 11 LEU A C 20
ATOM 26338 O O . LEU A 1 11 ? 16.309 30.098 12.753 1.00 0.00 11 LEU A O 20
ATOM 26354 N N . PRO A 1 12 ? 14.776 28.841 11.601 1.00 0.00 12 PRO A N 20
ATOM 26355 C CA . PRO A 1 12 ? 13.779 28.796 10.546 1.00 0.00 12 PRO A CA 20
ATOM 26356 C C . PRO A 1 12 ? 12.488 29.493 10.980 1.00 0.00 12 PRO A C 20
ATOM 26357 O O . PRO A 1 12 ? 12.277 29.732 12.168 1.00 0.00 12 PRO A O 20
ATOM 26368 N N . LYS A 1 13 ? 11.659 29.801 9.994 1.00 0.00 13 LYS A N 20
ATOM 26369 C CA . LYS A 1 13 ? 10.395 30.467 10.260 1.00 0.00 13 LYS A CA 20
ATOM 26370 C C . LYS A 1 13 ? 9.256 29.452 10.151 1.00 0.00 13 LYS A C 20
ATOM 26371 O O . LYS A 1 13 ? 8.677 29.052 11.160 1.00 0.00 13 LYS A O 20
ATOM 26390 N N . ALA A 1 14 ? 8.967 29.064 8.917 1.00 0.00 14 ALA A N 20
ATOM 26391 C CA . ALA A 1 14 ? 7.908 28.103 8.663 1.00 0.00 14 ALA A CA 20
ATOM 26392 C C . ALA A 1 14 ? 8.467 26.939 7.843 1.00 0.00 14 ALA A C 20
ATOM 26393 O O . ALA A 1 14 ? 9.483 27.084 7.164 1.00 0.00 14 ALA A O 20
ATOM 26400 N N . SER A 1 15 ? 7.779 25.809 7.932 1.00 0.00 15 SER A N 20
ATOM 26401 C CA . SER A 1 15 ? 8.195 24.621 7.206 1.00 0.00 15 SER A CA 20
ATOM 26402 C C . SER A 1 15 ? 7.014 24.049 6.419 1.00 0.00 15 SER A C 20
ATOM 26403 O O . SER A 1 15 ? 7.095 23.886 5.202 1.00 0.00 15 SER A O 20
ATOM 26411 N N . GLU A 1 16 ? 5.944 23.761 7.145 1.00 0.00 16 GLU A N 20
ATOM 26412 C CA . GLU A 1 16 ? 4.748 23.211 6.530 1.00 0.00 16 GLU A CA 20
ATOM 26413 C C . GLU A 1 16 ? 5.054 21.853 5.894 1.00 0.00 16 GLU A C 20
ATOM 26414 O O . GLU A 1 16 ? 6.217 21.469 5.772 1.00 0.00 16 GLU A O 20
ATOM 26426 N N . ALA A 1 17 ? 3.991 21.163 5.507 1.00 0.00 17 ALA A N 20
ATOM 26427 C CA . ALA A 1 17 ? 4.132 19.857 4.887 1.00 0.00 17 ALA A CA 20
ATOM 26428 C C . ALA A 1 17 ? 3.112 19.721 3.755 1.00 0.00 17 ALA A C 20
ATOM 26429 O O . ALA A 1 17 ? 2.256 20.587 3.579 1.00 0.00 17 ALA A O 20
ATOM 26436 N N . THR A 1 18 ? 3.237 18.629 3.016 1.00 0.00 18 THR A N 20
ATOM 26437 C CA . THR A 1 18 ? 2.337 18.369 1.906 1.00 0.00 18 THR A CA 20
ATOM 26438 C C . THR A 1 18 ? 2.103 16.865 1.749 1.00 0.00 18 THR A C 20
ATOM 26439 O O . THR A 1 18 ? 2.840 16.057 2.312 1.00 0.00 18 THR A O 20
ATOM 26450 N N . VAL A 1 19 ? 1.075 16.535 0.981 1.00 0.00 19 VAL A N 20
ATOM 26451 C CA . VAL A 1 19 ? 0.735 15.143 0.743 1.00 0.00 19 VAL A CA 20
ATOM 26452 C C . VAL A 1 19 ? 0.741 14.871 -0.762 1.00 0.00 19 VAL A C 20
ATOM 26453 O O . VAL A 1 19 ? -0.019 15.483 -1.510 1.00 0.00 19 VAL A O 20
ATOM 26466 N N . CYS A 1 20 ? 1.608 13.951 -1.162 1.00 0.00 20 CYS A N 20
ATOM 26467 C CA . CYS A 1 20 ? 1.723 13.591 -2.565 1.00 0.00 20 CYS A CA 20
ATOM 26468 C C . CYS A 1 20 ? 1.528 12.079 -2.689 1.00 0.00 20 CYS A C 20
ATOM 26469 O O . CYS A 1 20 ? 1.603 11.355 -1.697 1.00 0.00 20 CYS A O 20
ATOM 26477 N N . ALA A 1 21 ? 1.283 11.645 -3.917 1.00 0.00 21 ALA A N 20
ATOM 26478 C CA . ALA A 1 21 ? 1.077 10.232 -4.185 1.00 0.00 21 ALA A CA 20
ATOM 26479 C C . ALA A 1 21 ? -0.145 9.742 -3.405 1.00 0.00 21 ALA A C 20
ATOM 26480 O O . ALA A 1 21 ? -0.097 9.618 -2.183 1.00 0.00 21 ALA A O 20
ATOM 26487 N N . ASN A 1 22 ? -1.212 9.478 -4.146 1.00 0.00 22 ASN A N 20
ATOM 26488 C CA . ASN A 1 22 ? -2.445 9.004 -3.539 1.00 0.00 22 ASN A CA 20
ATOM 26489 C C . ASN A 1 22 ? -3.531 8.909 -4.612 1.00 0.00 22 ASN A C 20
ATOM 26490 O O . ASN A 1 22 ? -4.152 9.911 -4.963 1.00 0.00 22 ASN A O 20
ATOM 26501 N N . ASN A 1 23 ? -3.728 7.694 -5.103 1.00 0.00 23 ASN A N 20
ATOM 26502 C CA . ASN A 1 23 ? -4.729 7.454 -6.129 1.00 0.00 23 ASN A CA 20
ATOM 26503 C C . ASN A 1 23 ? -4.817 5.953 -6.408 1.00 0.00 23 ASN A C 20
ATOM 26504 O O . ASN A 1 23 ? -5.887 5.358 -6.290 1.00 0.00 23 ASN A O 20
ATOM 26515 N N . SER A 1 24 ? -3.678 5.383 -6.773 1.00 0.00 24 SER A N 20
ATOM 26516 C CA . SER A 1 24 ? -3.614 3.962 -7.070 1.00 0.00 24 SER A CA 20
ATOM 26517 C C . SER A 1 24 ? -4.251 3.160 -5.933 1.00 0.00 24 SER A C 20
ATOM 26518 O O . SER A 1 24 ? -4.028 3.455 -4.760 1.00 0.00 24 SER A O 20
ATOM 26526 N N . LYS A 1 25 ? -5.031 2.162 -6.321 1.00 0.00 25 LYS A N 20
ATOM 26527 C CA . LYS A 1 25 ? -5.702 1.316 -5.349 1.00 0.00 25 LYS A CA 20
ATOM 26528 C C . LYS A 1 25 ? -6.470 0.215 -6.082 1.00 0.00 25 LYS A C 20
ATOM 26529 O O . LYS A 1 25 ? -6.171 -0.968 -5.923 1.00 0.00 25 LYS A O 20
ATOM 26548 N N . VAL A 1 26 ? -7.447 0.642 -6.869 1.00 0.00 26 VAL A N 20
ATOM 26549 C CA . VAL A 1 26 ? -8.260 -0.293 -7.627 1.00 0.00 26 VAL A CA 20
ATOM 26550 C C . VAL A 1 26 ? -7.441 -0.844 -8.796 1.00 0.00 26 VAL A C 20
ATOM 26551 O O . VAL A 1 26 ? -6.467 -0.225 -9.223 1.00 0.00 26 VAL A O 20
ATOM 26564 N N . SER A 1 27 ? -7.866 -2.002 -9.281 1.00 0.00 27 SER A N 20
ATOM 26565 C CA . SER A 1 27 ? -7.183 -2.643 -10.392 1.00 0.00 27 SER A CA 20
ATOM 26566 C C . SER A 1 27 ? -5.799 -3.121 -9.950 1.00 0.00 27 SER A C 20
ATOM 26567 O O . SER A 1 27 ? -5.114 -2.435 -9.192 1.00 0.00 27 SER A O 20
ATOM 26575 N N . SER A 1 28 ? -5.427 -4.293 -10.443 1.00 0.00 28 SER A N 20
ATOM 26576 C CA . SER A 1 28 ? -4.136 -4.870 -10.109 1.00 0.00 28 SER A CA 20
ATOM 26577 C C . SER A 1 28 ? -3.947 -6.195 -10.851 1.00 0.00 28 SER A C 20
ATOM 26578 O O . SER A 1 28 ? -4.885 -6.981 -10.974 1.00 0.00 28 SER A O 20
ATOM 26586 N N . THR A 1 29 ? -2.728 -6.400 -11.328 1.00 0.00 29 THR A N 20
ATOM 26587 C CA . THR A 1 29 ? -2.404 -7.616 -12.055 1.00 0.00 29 THR A CA 20
ATOM 26588 C C . THR A 1 29 ? -0.891 -7.845 -12.062 1.00 0.00 29 THR A C 20
ATOM 26589 O O . THR A 1 29 ? -0.117 -6.899 -12.199 1.00 0.00 29 THR A O 20
ATOM 26600 N N . GLY A 1 30 ? -0.515 -9.107 -11.914 1.00 0.00 30 GLY A N 20
ATOM 26601 C CA . GLY A 1 30 ? 0.891 -9.473 -11.902 1.00 0.00 30 GLY A CA 20
ATOM 26602 C C . GLY A 1 30 ? 1.137 -10.675 -10.988 1.00 0.00 30 GLY A C 20
ATOM 26603 O O . GLY A 1 30 ? 0.543 -10.777 -9.916 1.00 0.00 30 GLY A O 20
ATOM 26607 N N . GLU A 1 31 ? 2.014 -11.556 -11.446 1.00 0.00 31 GLU A N 20
ATOM 26608 C CA . GLU A 1 31 ? 2.346 -12.748 -10.684 1.00 0.00 31 GLU A CA 20
ATOM 26609 C C . GLU A 1 31 ? 3.843 -13.047 -10.792 1.00 0.00 31 GLU A C 20
ATOM 26610 O O . GLU A 1 31 ? 4.297 -13.606 -11.789 1.00 0.00 31 GLU A O 20
ATOM 26622 N N . LYS A 1 32 ? 4.567 -12.662 -9.752 1.00 0.00 32 LYS A N 20
ATOM 26623 C CA . LYS A 1 32 ? 6.003 -12.882 -9.718 1.00 0.00 32 LYS A CA 20
ATOM 26624 C C . LYS A 1 32 ? 6.541 -12.496 -8.338 1.00 0.00 32 LYS A C 20
ATOM 26625 O O . LYS A 1 32 ? 7.374 -11.599 -8.222 1.00 0.00 32 LYS A O 20
ATOM 26644 N N . VAL A 1 33 ? 6.044 -13.194 -7.328 1.00 0.00 33 VAL A N 20
ATOM 26645 C CA . VAL A 1 33 ? 6.464 -12.935 -5.961 1.00 0.00 33 VAL A CA 20
ATOM 26646 C C . VAL A 1 33 ? 6.823 -14.259 -5.284 1.00 0.00 33 VAL A C 20
ATOM 26647 O O . VAL A 1 33 ? 6.001 -14.844 -4.579 1.00 0.00 33 VAL A O 20
ATOM 26660 N N . VAL A 1 34 ? 8.052 -14.694 -5.520 1.00 0.00 34 VAL A N 20
ATOM 26661 C CA . VAL A 1 34 ? 8.531 -15.938 -4.942 1.00 0.00 34 VAL A CA 20
ATOM 26662 C C . VAL A 1 34 ? 9.700 -15.642 -4.001 1.00 0.00 34 VAL A C 20
ATOM 26663 O O . VAL A 1 34 ? 10.795 -16.174 -4.179 1.00 0.00 34 VAL A O 20
ATOM 26676 N N . LEU A 1 35 ? 9.429 -14.793 -3.020 1.00 0.00 35 LEU A N 20
ATOM 26677 C CA . LEU A 1 35 ? 10.445 -14.420 -2.051 1.00 0.00 35 LEU A CA 20
ATOM 26678 C C . LEU A 1 35 ? 9.775 -13.750 -0.849 1.00 0.00 35 LEU A C 20
ATOM 26679 O O . LEU A 1 35 ? 9.646 -14.359 0.212 1.00 0.00 35 LEU A O 20
ATOM 26695 N N . TRP A 1 36 ? 9.368 -12.507 -1.056 1.00 0.00 36 TRP A N 20
ATOM 26696 C CA . TRP A 1 36 ? 8.715 -11.748 -0.002 1.00 0.00 36 TRP A CA 20
ATOM 26697 C C . TRP A 1 36 ? 7.305 -12.312 0.182 1.00 0.00 36 TRP A C 20
ATOM 26698 O O . TRP A 1 36 ? 6.763 -12.945 -0.723 1.00 0.00 36 TRP A O 20
ATOM 26719 N N . THR A 1 37 ? 6.751 -12.061 1.359 1.00 0.00 37 THR A N 20
ATOM 26720 C CA . THR A 1 37 ? 5.413 -12.536 1.673 1.00 0.00 37 THR A CA 20
ATOM 26721 C C . THR A 1 37 ? 4.393 -11.410 1.494 1.00 0.00 37 THR A C 20
ATOM 26722 O O . THR A 1 37 ? 4.760 -10.238 1.429 1.00 0.00 37 THR A O 20
ATOM 26733 N N . ARG A 1 38 ? 3.130 -11.806 1.420 1.00 0.00 38 ARG A N 20
ATOM 26734 C CA . ARG A 1 38 ? 2.054 -10.845 1.251 1.00 0.00 38 ARG A CA 20
ATOM 26735 C C . ARG A 1 38 ? 2.083 -9.810 2.377 1.00 0.00 38 ARG A C 20
ATOM 26736 O O . ARG A 1 38 ? 2.250 -8.618 2.125 1.00 0.00 38 ARG A O 20
ATOM 26757 N N . GLU A 1 39 ? 1.920 -10.304 3.596 1.00 0.00 39 GLU A N 20
ATOM 26758 C CA . GLU A 1 39 ? 1.926 -9.436 4.762 1.00 0.00 39 GLU A CA 20
ATOM 26759 C C . GLU A 1 39 ? 2.998 -8.355 4.613 1.00 0.00 39 GLU A C 20
ATOM 26760 O O . GLU A 1 39 ? 2.689 -7.164 4.625 1.00 0.00 39 GLU A O 20
ATOM 26772 N N . ALA A 1 40 ? 4.235 -8.807 4.475 1.00 0.00 40 ALA A N 20
ATOM 26773 C CA . ALA A 1 40 ? 5.354 -7.893 4.324 1.00 0.00 40 ALA A CA 20
ATOM 26774 C C . ALA A 1 40 ? 5.101 -6.977 3.125 1.00 0.00 40 ALA A C 20
ATOM 26775 O O . ALA A 1 40 ? 5.143 -5.754 3.253 1.00 0.00 40 ALA A O 20
ATOM 26782 N N . ASP A 1 41 ? 4.842 -7.604 1.987 1.00 0.00 41 ASP A N 20
ATOM 26783 C CA . ASP A 1 41 ? 4.582 -6.861 0.766 1.00 0.00 41 ASP A CA 20
ATOM 26784 C C . ASP A 1 41 ? 3.529 -5.786 1.043 1.00 0.00 41 ASP A C 20
ATOM 26785 O O . ASP A 1 41 ? 3.615 -4.677 0.518 1.00 0.00 41 ASP A O 20
ATOM 26794 N N . ARG A 1 42 ? 2.558 -6.152 1.867 1.00 0.00 42 ARG A N 20
ATOM 26795 C CA . ARG A 1 42 ? 1.489 -5.233 2.220 1.00 0.00 42 ARG A CA 20
ATOM 26796 C C . ARG A 1 42 ? 1.995 -4.190 3.219 1.00 0.00 42 ARG A C 20
ATOM 26797 O O . ARG A 1 42 ? 1.890 -2.990 2.974 1.00 0.00 42 ARG A O 20
ATOM 26818 N N . VAL A 1 43 ? 2.531 -4.687 4.323 1.00 0.00 43 VAL A N 20
ATOM 26819 C CA . VAL A 1 43 ? 3.053 -3.813 5.360 1.00 0.00 43 VAL A CA 20
ATOM 26820 C C . VAL A 1 43 ? 3.799 -2.646 4.710 1.00 0.00 43 VAL A C 20
ATOM 26821 O O . VAL A 1 43 ? 3.651 -1.499 5.130 1.00 0.00 43 VAL A O 20
ATOM 26834 N N . ILE A 1 44 ? 4.584 -2.979 3.697 1.00 0.00 44 ILE A N 20
ATOM 26835 C CA . ILE A 1 44 ? 5.354 -1.973 2.984 1.00 0.00 44 ILE A CA 20
ATOM 26836 C C . ILE A 1 44 ? 4.410 -0.883 2.473 1.00 0.00 44 ILE A C 20
ATOM 26837 O O . ILE A 1 44 ? 4.552 0.285 2.833 1.00 0.00 44 ILE A O 20
ATOM 26853 N N . LEU A 1 45 ? 3.468 -1.303 1.641 1.00 0.00 45 LEU A N 20
ATOM 26854 C CA . LEU A 1 45 ? 2.501 -0.377 1.077 1.00 0.00 45 LEU A CA 20
ATOM 26855 C C . LEU A 1 45 ? 1.720 0.292 2.210 1.00 0.00 45 LEU A C 20
ATOM 26856 O O . LEU A 1 45 ? 1.674 1.518 2.297 1.00 0.00 45 LEU A O 20
ATOM 26872 N N . THR A 1 46 ? 1.126 -0.543 3.050 1.00 0.00 46 THR A N 20
ATOM 26873 C CA . THR A 1 46 ? 0.349 -0.048 4.173 1.00 0.00 46 THR A CA 20
ATOM 26874 C C . THR A 1 46 ? 1.101 1.078 4.886 1.00 0.00 46 THR A C 20
ATOM 26875 O O . THR A 1 46 ? 0.633 2.215 4.922 1.00 0.00 46 THR A O 20
ATOM 26886 N N . MET A 1 47 ? 2.253 0.722 5.435 1.00 0.00 47 MET A N 20
ATOM 26887 C CA . MET A 1 47 ? 3.074 1.689 6.145 1.00 0.00 47 MET A CA 20
ATOM 26888 C C . MET A 1 47 ? 3.450 2.860 5.236 1.00 0.00 47 MET A C 20
ATOM 26889 O O . MET A 1 47 ? 3.382 4.017 5.649 1.00 0.00 47 MET A O 20
ATOM 26903 N N . CYS A 1 48 ? 3.839 2.520 4.016 1.00 0.00 48 CYS A N 20
ATOM 26904 C CA . CYS A 1 48 ? 4.227 3.530 3.046 1.00 0.00 48 CYS A CA 20
ATOM 26905 C C . CYS A 1 48 ? 3.023 4.440 2.792 1.00 0.00 48 CYS A C 20
ATOM 26906 O O . CYS A 1 48 ? 3.180 5.569 2.330 1.00 0.00 48 CYS A O 20
ATOM 26914 N N . GLN A 1 49 ? 1.848 3.914 3.106 1.00 0.00 49 GLN A N 20
ATOM 26915 C CA . GLN A 1 49 ? 0.618 4.665 2.919 1.00 0.00 49 GLN A CA 20
ATOM 26916 C C . GLN A 1 49 ? 0.281 5.457 4.184 1.00 0.00 49 GLN A C 20
ATOM 26917 O O . GLN A 1 49 ? 0.215 6.685 4.153 1.00 0.00 49 GLN A O 20
ATOM 26931 N N . GLU A 1 50 ? 0.077 4.722 5.267 1.00 0.00 50 GLU A N 20
ATOM 26932 C CA . GLU A 1 50 ? -0.252 5.340 6.540 1.00 0.00 50 GLU A CA 20
ATOM 26933 C C . GLU A 1 50 ? 0.878 6.270 6.986 1.00 0.00 50 GLU A C 20
ATOM 26934 O O . GLU A 1 50 ? 0.667 7.469 7.163 1.00 0.00 50 GLU A O 20
ATOM 26946 N N . GLN A 1 51 ? 2.054 5.682 7.154 1.00 0.00 51 GLN A N 20
ATOM 26947 C CA . GLN A 1 51 ? 3.217 6.444 7.576 1.00 0.00 51 GLN A CA 20
ATOM 26948 C C . GLN A 1 51 ? 3.739 7.300 6.420 1.00 0.00 51 GLN A C 20
ATOM 26949 O O . GLN A 1 51 ? 4.308 8.367 6.642 1.00 0.00 51 GLN A O 20
ATOM 26963 N N . GLY A 1 52 ? 3.525 6.800 5.212 1.00 0.00 52 GLY A N 20
ATOM 26964 C CA . GLY A 1 52 ? 3.967 7.505 4.021 1.00 0.00 52 GLY A CA 20
ATOM 26965 C C . GLY A 1 52 ? 5.186 6.821 3.399 1.00 0.00 52 GLY A C 20
ATOM 26966 O O . GLY A 1 52 ? 5.945 6.147 4.093 1.00 0.00 52 GLY A O 20
ATOM 26970 N N . ALA A 1 53 ? 5.336 7.020 2.098 1.00 0.00 53 ALA A N 20
ATOM 26971 C CA . ALA A 1 53 ? 6.450 6.431 1.374 1.00 0.00 53 ALA A CA 20
ATOM 26972 C C . ALA A 1 53 ? 7.708 7.267 1.615 1.00 0.00 53 ALA A C 20
ATOM 26973 O O . ALA A 1 53 ? 8.168 7.975 0.721 1.00 0.00 53 ALA A O 20
ATOM 26980 N N . GLN A 1 54 ? 8.229 7.158 2.829 1.00 0.00 54 GLN A N 20
ATOM 26981 C CA . GLN A 1 54 ? 9.425 7.895 3.199 1.00 0.00 54 GLN A CA 20
ATOM 26982 C C . GLN A 1 54 ? 10.553 6.928 3.563 1.00 0.00 54 GLN A C 20
ATOM 26983 O O . GLN A 1 54 ? 10.300 5.779 3.920 1.00 0.00 54 GLN A O 20
ATOM 26997 N N . PRO A 1 55 ? 11.808 7.443 3.456 1.00 0.00 55 PRO A N 20
ATOM 26998 C CA . PRO A 1 55 ? 12.976 6.638 3.770 1.00 0.00 55 PRO A CA 20
ATOM 26999 C C . PRO A 1 55 ? 13.136 6.470 5.283 1.00 0.00 55 PRO A C 20
ATOM 27000 O O . PRO A 1 55 ? 13.954 5.673 5.739 1.00 0.00 55 PRO A O 20
ATOM 27011 N N . HIS A 1 56 ? 12.341 7.233 6.018 1.00 0.00 56 HIS A N 20
ATOM 27012 C CA . HIS A 1 56 ? 12.384 7.179 7.469 1.00 0.00 56 HIS A CA 20
ATOM 27013 C C . HIS A 1 56 ? 11.423 6.100 7.971 1.00 0.00 56 HIS A C 20
ATOM 27014 O O . HIS A 1 56 ? 11.493 5.690 9.129 1.00 0.00 56 HIS A O 20
ATOM 27028 N N . THR A 1 57 ? 10.547 5.670 7.075 1.00 0.00 57 THR A N 20
ATOM 27029 C CA . THR A 1 57 ? 9.572 4.646 7.412 1.00 0.00 57 THR A CA 20
ATOM 27030 C C . THR A 1 57 ? 10.145 3.254 7.138 1.00 0.00 57 THR A C 20
ATOM 27031 O O . THR A 1 57 ? 9.860 2.306 7.869 1.00 0.00 57 THR A O 20
ATOM 27042 N N . PHE A 1 58 ? 10.942 3.174 6.082 1.00 0.00 58 PHE A N 20
ATOM 27043 C CA . PHE A 1 58 ? 11.557 1.914 5.702 1.00 0.00 58 PHE A CA 20
ATOM 27044 C C . PHE A 1 58 ? 12.299 1.287 6.885 1.00 0.00 58 PHE A C 20
ATOM 27045 O O . PHE A 1 58 ? 12.492 0.073 6.928 1.00 0.00 58 PHE A O 20
ATOM 27062 N N . SER A 1 59 ? 12.695 2.144 7.815 1.00 0.00 59 SER A N 20
ATOM 27063 C CA . SER A 1 59 ? 13.411 1.690 8.994 1.00 0.00 59 SER A CA 20
ATOM 27064 C C . SER A 1 59 ? 12.436 1.048 9.984 1.00 0.00 59 SER A C 20
ATOM 27065 O O . SER A 1 59 ? 12.851 0.327 10.890 1.00 0.00 59 SER A O 20
ATOM 27073 N N . VAL A 1 60 ? 11.159 1.334 9.777 1.00 0.00 60 VAL A N 20
ATOM 27074 C CA . VAL A 1 60 ? 10.122 0.794 10.640 1.00 0.00 60 VAL A CA 20
ATOM 27075 C C . VAL A 1 60 ? 9.675 -0.566 10.102 1.00 0.00 60 VAL A C 20
ATOM 27076 O O . VAL A 1 60 ? 9.685 -1.559 10.829 1.00 0.00 60 VAL A O 20
ATOM 27089 N N . ILE A 1 61 ? 9.292 -0.569 8.833 1.00 0.00 61 ILE A N 20
ATOM 27090 C CA . ILE A 1 61 ? 8.842 -1.791 8.190 1.00 0.00 61 ILE A CA 20
ATOM 27091 C C . ILE A 1 61 ? 9.940 -2.852 8.294 1.00 0.00 61 ILE A C 20
ATOM 27092 O O . ILE A 1 61 ? 9.651 -4.035 8.463 1.00 0.00 61 ILE A O 20
ATOM 27108 N N . SER A 1 62 ? 11.177 -2.389 8.189 1.00 0.00 62 SER A N 20
ATOM 27109 C CA . SER A 1 62 ? 12.320 -3.283 8.269 1.00 0.00 62 SER A CA 20
ATOM 27110 C C . SER A 1 62 ? 12.202 -4.173 9.507 1.00 0.00 62 SER A C 20
ATOM 27111 O O . SER A 1 62 ? 12.367 -5.389 9.420 1.00 0.00 62 SER A O 20
ATOM 27119 N N . GLN A 1 63 ? 11.918 -3.533 10.632 1.00 0.00 63 GLN A N 20
ATOM 27120 C CA . GLN A 1 63 ? 11.777 -4.252 11.887 1.00 0.00 63 GLN A CA 20
ATOM 27121 C C . GLN A 1 63 ? 10.494 -5.085 11.879 1.00 0.00 63 GLN A C 20
ATOM 27122 O O . GLN A 1 63 ? 10.480 -6.215 12.366 1.00 0.00 63 GLN A O 20
ATOM 27136 N N . GLN A 1 64 ? 9.446 -4.495 11.322 1.00 0.00 64 GLN A N 20
ATOM 27137 C CA . GLN A 1 64 ? 8.161 -5.169 11.245 1.00 0.00 64 GLN A CA 20
ATOM 27138 C C . GLN A 1 64 ? 8.312 -6.521 10.545 1.00 0.00 64 GLN A C 20
ATOM 27139 O O . GLN A 1 64 ? 7.692 -7.505 10.946 1.00 0.00 64 GLN A O 20
ATOM 27153 N N . LEU A 1 65 ? 9.140 -6.527 9.510 1.00 0.00 65 LEU A N 20
ATOM 27154 C CA . LEU A 1 65 ? 9.380 -7.742 8.751 1.00 0.00 65 LEU A CA 20
ATOM 27155 C C . LEU A 1 65 ? 9.942 -8.818 9.683 1.00 0.00 65 LEU A C 20
ATOM 27156 O O . LEU A 1 65 ? 9.424 -9.933 9.734 1.00 0.00 65 LEU A O 20
ATOM 27172 N N . GLY A 1 66 ? 10.995 -8.446 10.397 1.00 0.00 66 GLY A N 20
ATOM 27173 C CA . GLY A 1 66 ? 11.632 -9.366 11.324 1.00 0.00 66 GLY A CA 20
ATOM 27174 C C . GLY A 1 66 ? 13.150 -9.169 11.334 1.00 0.00 66 GLY A C 20
ATOM 27175 O O . GLY A 1 66 ? 13.752 -9.011 12.395 1.00 0.00 66 GLY A O 20
ATOM 27179 N N . ASN A 1 67 ? 13.724 -9.186 10.140 1.00 0.00 67 ASN A N 20
ATOM 27180 C CA . ASN A 1 67 ? 15.160 -9.012 9.998 1.00 0.00 67 ASN A CA 20
ATOM 27181 C C . ASN A 1 67 ? 15.453 -8.279 8.687 1.00 0.00 67 ASN A C 20
ATOM 27182 O O . ASN A 1 67 ? 16.571 -8.336 8.177 1.00 0.00 67 ASN A O 20
ATOM 27193 N N . LYS A 1 68 ? 14.430 -7.608 8.180 1.00 0.00 68 LYS A N 20
ATOM 27194 C CA . LYS A 1 68 ? 14.564 -6.865 6.938 1.00 0.00 68 LYS A CA 20
ATOM 27195 C C . LYS A 1 68 ? 15.238 -5.522 7.223 1.00 0.00 68 LYS A C 20
ATOM 27196 O O . LYS A 1 68 ? 15.143 -4.998 8.331 1.00 0.00 68 LYS A O 20
ATOM 27215 N N . THR A 1 69 ? 15.906 -5.003 6.203 1.00 0.00 69 THR A N 20
ATOM 27216 C CA . THR A 1 69 ? 16.597 -3.731 6.329 1.00 0.00 69 THR A CA 20
ATOM 27217 C C . THR A 1 69 ? 15.837 -2.635 5.579 1.00 0.00 69 THR A C 20
ATOM 27218 O O . THR A 1 69 ? 14.992 -2.927 4.735 1.00 0.00 69 THR A O 20
ATOM 27229 N N . PRO A 1 70 ? 16.175 -1.363 5.924 1.00 0.00 70 PRO A N 20
ATOM 27230 C CA . PRO A 1 70 ? 15.534 -0.222 5.293 1.00 0.00 70 PRO A CA 20
ATOM 27231 C C . PRO A 1 70 ? 16.061 -0.014 3.872 1.00 0.00 70 PRO A C 20
ATOM 27232 O O . PRO A 1 70 ? 15.442 0.687 3.073 1.00 0.00 70 PRO A O 20
ATOM 27243 N N . VAL A 1 71 ? 17.199 -0.636 3.600 1.00 0.00 71 VAL A N 20
ATOM 27244 C CA . VAL A 1 71 ? 17.817 -0.528 2.289 1.00 0.00 71 VAL A CA 20
ATOM 27245 C C . VAL A 1 71 ? 17.138 -1.506 1.328 1.00 0.00 71 VAL A C 20
ATOM 27246 O O . VAL A 1 71 ? 17.144 -1.297 0.116 1.00 0.00 71 VAL A O 20
ATOM 27259 N N . GLU A 1 72 ? 16.569 -2.555 1.905 1.00 0.00 72 GLU A N 20
ATOM 27260 C CA . GLU A 1 72 ? 15.888 -3.566 1.116 1.00 0.00 72 GLU A CA 20
ATOM 27261 C C . GLU A 1 72 ? 14.404 -3.222 0.978 1.00 0.00 72 GLU A C 20
ATOM 27262 O O . GLU A 1 72 ? 13.823 -3.379 -0.095 1.00 0.00 72 GLU A O 20
ATOM 27274 N N . VAL A 1 73 ? 13.832 -2.758 2.080 1.00 0.00 73 VAL A N 20
ATOM 27275 C CA . VAL A 1 73 ? 12.427 -2.390 2.096 1.00 0.00 73 VAL A CA 20
ATOM 27276 C C . VAL A 1 73 ? 12.178 -1.298 1.054 1.00 0.00 73 VAL A C 20
ATOM 27277 O O . VAL A 1 73 ? 11.091 -1.213 0.485 1.00 0.00 73 VAL A O 20
ATOM 27290 N N . SER A 1 74 ? 13.204 -0.488 0.836 1.00 0.00 74 SER A N 20
ATOM 27291 C CA . SER A 1 74 ? 13.111 0.595 -0.128 1.00 0.00 74 SER A CA 20
ATOM 27292 C C . SER A 1 74 ? 13.139 0.034 -1.551 1.00 0.00 74 SER A C 20
ATOM 27293 O O . SER A 1 74 ? 12.284 0.368 -2.370 1.00 0.00 74 SER A O 20
ATOM 27301 N N . HIS A 1 75 ? 14.130 -0.808 -1.801 1.00 0.00 75 HIS A N 20
ATOM 27302 C CA . HIS A 1 75 ? 14.281 -1.419 -3.111 1.00 0.00 75 HIS A CA 20
ATOM 27303 C C . HIS A 1 75 ? 13.044 -2.259 -3.431 1.00 0.00 75 HIS A C 20
ATOM 27304 O O . HIS A 1 75 ? 12.701 -2.447 -4.597 1.00 0.00 75 HIS A O 20
ATOM 27318 N N . ARG A 1 76 ? 12.406 -2.742 -2.374 1.00 0.00 76 ARG A N 20
ATOM 27319 C CA . ARG A 1 76 ? 11.214 -3.558 -2.528 1.00 0.00 76 ARG A CA 20
ATOM 27320 C C . ARG A 1 76 ? 9.995 -2.672 -2.792 1.00 0.00 76 ARG A C 20
ATOM 27321 O O . ARG A 1 76 ? 9.087 -3.061 -3.524 1.00 0.00 76 ARG A O 20
ATOM 27342 N N . PHE A 1 77 ? 10.014 -1.497 -2.180 1.00 0.00 77 PHE A N 20
ATOM 27343 C CA . PHE A 1 77 ? 8.921 -0.553 -2.339 1.00 0.00 77 PHE A CA 20
ATOM 27344 C C . PHE A 1 77 ? 8.874 -0.005 -3.767 1.00 0.00 77 PHE A C 20
ATOM 27345 O O . PHE A 1 77 ? 7.817 0.008 -4.396 1.00 0.00 77 PHE A O 20
ATOM 27362 N N . ARG A 1 78 ? 10.032 0.435 -4.236 1.00 0.00 78 ARG A N 20
ATOM 27363 C CA . ARG A 1 78 ? 10.136 0.983 -5.578 1.00 0.00 78 ARG A CA 20
ATOM 27364 C C . ARG A 1 78 ? 9.919 -0.117 -6.619 1.00 0.00 78 ARG A C 20
ATOM 27365 O O . ARG A 1 78 ? 9.604 0.169 -7.773 1.00 0.00 78 ARG A O 20
ATOM 27386 N N . GLU A 1 79 ? 10.096 -1.352 -6.173 1.00 0.00 79 GLU A N 20
ATOM 27387 C CA . GLU A 1 79 ? 9.924 -2.497 -7.052 1.00 0.00 79 GLU A CA 20
ATOM 27388 C C . GLU A 1 79 ? 8.438 -2.819 -7.218 1.00 0.00 79 GLU A C 20
ATOM 27389 O O . GLU A 1 79 ? 7.952 -2.965 -8.339 1.00 0.00 79 GLU A O 20
ATOM 27401 N N . LEU A 1 80 ? 7.757 -2.922 -6.086 1.00 0.00 80 LEU A N 20
ATOM 27402 C CA . LEU A 1 80 ? 6.336 -3.225 -6.092 1.00 0.00 80 LEU A CA 20
ATOM 27403 C C . LEU A 1 80 ? 5.643 -2.378 -7.162 1.00 0.00 80 LEU A C 20
ATOM 27404 O O . LEU A 1 80 ? 4.677 -2.822 -7.780 1.00 0.00 80 LEU A O 20
ATOM 27420 N N . MET A 1 81 ? 6.164 -1.174 -7.348 1.00 0.00 81 MET A N 20
ATOM 27421 C CA . MET A 1 81 ? 5.608 -0.262 -8.332 1.00 0.00 81 MET A CA 20
ATOM 27422 C C . MET A 1 81 ? 6.304 -0.424 -9.685 1.00 0.00 81 MET A C 20
ATOM 27423 O O . MET A 1 81 ? 5.707 -0.167 -10.729 1.00 0.00 81 MET A O 20
ATOM 27437 N N . GLN A 1 82 ? 7.558 -0.848 -9.622 1.00 0.00 82 GLN A N 20
ATOM 27438 C CA . GLN A 1 82 ? 8.342 -1.047 -10.829 1.00 0.00 82 GLN A CA 20
ATOM 27439 C C . GLN A 1 82 ? 7.792 -2.229 -11.631 1.00 0.00 82 GLN A C 20
ATOM 27440 O O . GLN A 1 82 ? 7.859 -2.235 -12.859 1.00 0.00 82 GLN A O 20
ATOM 27454 N N . LEU A 1 83 ? 7.262 -3.200 -10.903 1.00 0.00 83 LEU A N 20
ATOM 27455 C CA . LEU A 1 83 ? 6.701 -4.385 -11.530 1.00 0.00 83 LEU A CA 20
ATOM 27456 C C . LEU A 1 83 ? 5.342 -4.038 -12.142 1.00 0.00 83 LEU A C 20
ATOM 27457 O O . LEU A 1 83 ? 5.009 -4.506 -13.229 1.00 0.00 83 LEU A O 20
ATOM 27473 N N . PHE A 1 84 ? 4.595 -3.219 -11.416 1.00 0.00 84 PHE A N 20
ATOM 27474 C CA . PHE A 1 84 ? 3.280 -2.804 -11.874 1.00 0.00 84 PHE A CA 20
ATOM 27475 C C . PHE A 1 84 ? 3.382 -1.968 -13.152 1.00 0.00 84 PHE A C 20
ATOM 27476 O O . PHE A 1 84 ? 2.703 -2.250 -14.138 1.00 0.00 84 PHE A O 20
ATOM 27493 N N . HIS A 1 85 ? 4.236 -0.957 -13.093 1.00 0.00 85 HIS A N 20
ATOM 27494 C CA . HIS A 1 85 ? 4.436 -0.079 -14.233 1.00 0.00 85 HIS A CA 20
ATOM 27495 C C . HIS A 1 85 ? 4.585 -0.916 -15.505 1.00 0.00 85 HIS A C 20
ATOM 27496 O O . HIS A 1 85 ? 3.779 -0.799 -16.427 1.00 0.00 85 HIS A O 20
ATOM 27510 N N . THR A 1 86 ? 5.622 -1.741 -15.514 1.00 0.00 86 THR A N 20
ATOM 27511 C CA . THR A 1 86 ? 5.887 -2.597 -16.658 1.00 0.00 86 THR A CA 20
ATOM 27512 C C . THR A 1 86 ? 6.158 -4.031 -16.199 1.00 0.00 86 THR A C 20
ATOM 27513 O O . THR A 1 86 ? 7.164 -4.297 -15.542 1.00 0.00 86 THR A O 20
ATOM 27524 N N . ALA A 1 87 ? 5.244 -4.918 -16.563 1.00 0.00 87 ALA A N 20
ATOM 27525 C CA . ALA A 1 87 ? 5.372 -6.318 -16.197 1.00 0.00 87 ALA A CA 20
ATOM 27526 C C . ALA A 1 87 ? 5.553 -7.157 -17.464 1.00 0.00 87 ALA A C 20
ATOM 27527 O O . ALA A 1 87 ? 5.107 -6.766 -18.541 1.00 0.00 87 ALA A O 20
ATOM 27534 N N . CYS A 1 88 ? 6.209 -8.296 -17.292 1.00 0.00 88 CYS A N 20
ATOM 27535 C CA . CYS A 1 88 ? 6.455 -9.193 -18.408 1.00 0.00 88 CYS A CA 20
ATOM 27536 C C . CYS A 1 88 ? 6.599 -10.614 -17.859 1.00 0.00 88 CYS A C 20
ATOM 27537 O O . CYS A 1 88 ? 6.761 -10.804 -16.654 1.00 0.00 88 CYS A O 20
ATOM 27545 N N . GLU A 1 89 ? 6.534 -11.575 -18.768 1.00 0.00 89 GLU A N 20
ATOM 27546 C CA . GLU A 1 89 ? 6.655 -12.973 -18.390 1.00 0.00 89 GLU A CA 20
ATOM 27547 C C . GLU A 1 89 ? 5.516 -13.368 -17.448 1.00 0.00 89 GLU A C 20
ATOM 27548 O O . GLU A 1 89 ? 5.195 -12.635 -16.514 1.00 0.00 89 GLU A O 20
ATOM 27560 N N . SER A 1 90 ? 4.936 -14.526 -17.727 1.00 0.00 90 SER A N 20
ATOM 27561 C CA . SER A 1 90 ? 3.839 -15.028 -16.916 1.00 0.00 90 SER A CA 20
ATOM 27562 C C . SER A 1 90 ? 3.615 -16.514 -17.202 1.00 0.00 90 SER A C 20
ATOM 27563 O O . SER A 1 90 ? 2.926 -16.870 -18.157 1.00 0.00 90 SER A O 20
ATOM 27571 N N . GLY A 1 91 ? 4.209 -17.343 -16.356 1.00 0.00 91 GLY A N 20
ATOM 27572 C CA . GLY A 1 91 ? 4.083 -18.783 -16.505 1.00 0.00 91 GLY A CA 20
ATOM 27573 C C . GLY A 1 91 ? 5.046 -19.518 -15.571 1.00 0.00 91 GLY A C 20
ATOM 27574 O O . GLY A 1 91 ? 5.908 -18.898 -14.950 1.00 0.00 91 GLY A O 20
ATOM 27578 N N . PRO A 1 92 ? 4.863 -20.863 -15.499 1.00 0.00 92 PRO A N 20
ATOM 27579 C CA . PRO A 1 92 ? 5.706 -21.689 -14.652 1.00 0.00 92 PRO A CA 20
ATOM 27580 C C . PRO A 1 92 ? 7.092 -21.876 -15.272 1.00 0.00 92 PRO A C 20
ATOM 27581 O O . PRO A 1 92 ? 7.249 -21.785 -16.489 1.00 0.00 92 PRO A O 20
ATOM 27592 N N . SER A 1 93 ? 8.063 -22.134 -14.408 1.00 0.00 93 SER A N 20
ATOM 27593 C CA . SER A 1 93 ? 9.430 -22.334 -14.856 1.00 0.00 93 SER A CA 20
ATOM 27594 C C . SER A 1 93 ? 10.199 -23.172 -13.832 1.00 0.00 93 SER A C 20
ATOM 27595 O O . SER A 1 93 ? 10.278 -22.807 -12.660 1.00 0.00 93 SER A O 20
ATOM 27603 N N . SER A 1 94 ? 10.746 -24.279 -14.312 1.00 0.00 94 SER A N 20
ATOM 27604 C CA . SER A 1 94 ? 11.505 -25.171 -13.453 1.00 0.00 94 SER A CA 20
ATOM 27605 C C . SER A 1 94 ? 12.952 -24.686 -13.342 1.00 0.00 94 SER A C 20
ATOM 27606 O O . SER A 1 94 ? 13.400 -23.871 -14.147 1.00 0.00 94 SER A O 20
ATOM 27614 N N . GLY A 1 95 ? 13.642 -25.206 -12.338 1.00 0.00 95 GLY A N 20
ATOM 27615 C CA . GLY A 1 95 ? 15.029 -24.836 -12.112 1.00 0.00 95 GLY A CA 20
ATOM 27616 C C . GLY A 1 95 ? 15.132 -23.421 -11.539 1.00 0.00 95 GLY A C 20
ATOM 27617 O O . GLY A 1 95 ? 14.881 -23.207 -10.354 1.00 0.00 95 GLY A O 20
#

CATH classification: 1.10.10.60

Sequence (95 aa):
GPSGSSGAGALPKASEATVCANNSKVSSTGEKVVLWTREADRVILTMCQEQGAQPHTFSVISQQLGNKTPVEVSHRFRELMQLFHTACESGPSSGGPSGSSGAGALPKASEATVCANNSKVSSTGEKVVLWTREADRVILTMCQEQGAQPHTFSVISQQLGNKTPVEVSHRFRELMQLFHTACESGPSSGGPSGSSGAGALPKASEATVCANNSKVSSTGEKVVLWTREADRVILTMCQEQGAQPHTFSVISQQLGNKTPVEVSHRFRELMQLFHTACESGPSSGGPSGSSGAGALPKASEATVCANNSKVSSTGEKVVLWTREADRVILTMCQEQGAQPHTFSVISQQLGNKTPVEVSHRFRELMQLFHTACESGPSSGGPSGSSGAGALPKASEATVCANNSKVSSTGEKVVLWTREADRVILTMCQEQGAQPHTFSVISQQLGNKTPVEVSHRFRELMQLFHTACESGPSSGGPSGSSGAGALPKASEATVCANNSKVSSTGEKVVLWTREADRVILTMCQEQGAQPHTFSVISQQLGNKTPVEVSHRFRELMQLFHTACESGPSSGGPSGSSGAGALPKASEATVCANNSKVSSTGEKVVLWTREADRVILTMCQEQGAQPHTFSVISQQLGNKTPVEVSHRFRELMQLFHTACESGPSSGGPSGSSGAGALPKASEATVCANNSKVSSTGEKVVLWTREADRVILTMCQEQGAQPHTFSVISQQLGNKTPVEVSHRFRELMQLFHTACESGPSSGGPSGSSGAGALPKASEATVCANNSKVSSTGEKVVLWTREADRVILTMCQEQGAQPHTFSVISQQLGNKTPVEVSHRFRELMQLFHTACESGPSSGGPSGSSGAGALPKASEATVCANNSKVSSTGEKVVLWTREADRVILTMCQEQGAQPHTFSVISQQLGNKTPVEVSHRFRELMQLFHTACESGPSSGGPSGSSGAGALPKASEATVCANNSKVSSTGEKVVLWTREADRVILTMCQEQGAQPHTFSVISQQLGNKTPVEVSHRFRELMQLFHTACESGPSSGGPSGSSGAGALPKASEATVCANNSKVSSTGEKVVLWTREADRVILTMCQEQGAQPHTFSVISQQLGNKTPVEVSHRFRELMQLFHTACESGPSSGGPSGSSGAGALPKASEATVCANNSKVSSTGEKVVLWTREADRVILTMCQEQGAQPHTFSVISQQLGNKTPVEVSHRFRELMQLFHTACESGPSSGGPSGSSGAGALPKASEATVCANNSKVSSTGEKVVLWTREADRVILTMCQEQGAQPHTFSVISQQLGNKTPVEVSHRFRELMQLFHTACESGPSSGGPSGSSGAGALPKASEATVCANNSKVSSTGEKVVLWTREADRVILTMCQEQGAQPHTFSVISQQLGNKTPVEVSHRFRELMQLFHTACESGPSSGGPSGSSGAGALPKASEATVCANNSKVSSTGEKVVLWTREADRVILTMCQEQGAQPHTFSVISQQLGNKTPVEVSHRFRELMQLFHTACESGPSSGGPSGSSGAGALPKASEATVCANNSKVSSTGEKVVLWTREADRVILTMCQEQGAQPHTFSVISQQLGNKTPVEVSHRFRELMQLFHTACESGPSSGGPSGSSGAGALPKASEATVCANNSKVSSTGEKVVLWTREADRVILTMCQEQGAQPHTFSVISQQLGNKTPVEVSHRFRELMQLFHTACESGPSSGGPSGSSGAGALPKASEATVCANNSKVSSTGEKVVLWTREADRVILTMCQEQGAQPHTFSVISQQLGNKTPVEVSHRFRELMQLFHTACESGPSSGGPSGSSGAGALPKASEATVCANNSKVSSTGEKVVLWTREADRVILTMCQEQGAQPHTFSVISQQLGNKTPVEVSHRFRELMQLFHTACESGPSSG

InterPro domains:
  IPR001005 SANT/Myb domain [PS50090] (2175-2220)
  IPR003822 Paired amphipathic helix [PF02671] (1672-1717)
  IPR003822 Paired amphipathic helix [PF02671] (1756-1798)
  IPR003822 Paired amphipathic helix [PS51477] (1648-1720)
  IPR009057 Homedomain-like superfamily [SSF46689] (2154-2232)
  IPR036600 Paired amphipathic helix superfamily [G3DSA:1.20.1160.11] (1655-1717)
  IPR036600 Paired amphipathic helix superfamily [SSF47762] (1644-1719)
  IPR036600 Paired amphipathic helix superfamily [SSF47762] (1729-1800)
  IPR049257 Gon4l/CASP8AP2, myb-like domain [cd12202] (2162-2227)
  IPR052435 YY1-Associated Transcriptional Regulator [PTHR16088] (228-2235)

Foldseek 3Di:
DDDDDDDDDDDDDDDDDDDDDDDDDPDDDDDDDDDDDPVLLVCLVVCCPVVNVDLVSLCVSCVVSPNRHSVVSNVSNVVNVVCGVDPDDDDDDDD

GO terms:
  GO:0030183 B cell differentiation (P, IMP)
  GO:0005634 nucleus (C, IDA)
  GO:0003714 transcription corepressor activity (F, IDA)
  GO:0045892 negative regulation of DNA-templated transcription (P, IDA)
  GO:0005515 protein binding (F, IPI)

Radius of gyration: 24.15 Å; Cα contacts (8 Å, |Δi|>4): 61; chains: 1; bounding box: 34×84×30 Å

Solvent-accessible surface area: 8555 Å² total; per-residue (Å²): 120,142,106,71,112,122,77,115,75,90,144,127,165,104,109,172,100,134,137,118,105,138,130,110,157,133,64,112,66,50,145,166,150,113,149,33,76,67,127,17,6,127,45,0,54,64,31,9,143,154,102,16,53,98,101,156,18,18,49,57,0,6,143,116,43,51,148,71,52,61,100,77,0,30,95,72,45,126,61,6,74,106,92,54,152,101,53,105,163,70,61,132,106,118,117